Protein 2G7J (pdb70)

Structure (mmCIF, N/CA/C/O backbone):
data_2G7J
#
_entry.id   2G7J
#
loop_
_atom_site.group_PDB
_atom_site.id
_atom_site.type_symbol
_atom_site.label_atom_id
_atom_site.label_alt_id
_atom_site.label_comp_id
_atom_site.label_asym_id
_atom_site.label_entity_id
_atom_site.label_seq_id
_atom_site.pdbx_PDB_ins_code
_atom_site.Cartn_x
_atom_site.Cartn_y
_atom_site.Cartn_z
_atom_site.occupancy
_atom_site.B_iso_or_equiv
_atom_site.auth_seq_id
_atom_site.auth_comp_id
_atom_site.auth_asym_id
_atom_site.auth_atom_id
_atom_site.pdbx_PDB_model_num
ATOM 1 N N . MET A 1 1 ? -11.606 -8.442 10.026 1.00 0.00 1 MET A N 1
ATOM 2 C CA . MET A 1 1 ? -10.207 -8.913 10.014 1.00 0.00 1 MET A CA 1
ATOM 3 C C . MET A 1 1 ? -9.345 -7.905 9.273 1.00 0.00 1 MET A C 1
ATOM 4 O O . MET A 1 1 ? -9.829 -6.845 8.877 1.00 0.00 1 MET A O 1
ATOM 20 N N . TYR A 1 2 ? -8.076 -8.229 9.095 1.00 0.00 2 TYR A N 1
ATOM 21 C CA . TYR A 1 2 ? -7.168 -7.368 8.358 1.00 0.00 2 TYR A CA 1
ATOM 22 C C . TYR A 1 2 ? -7.496 -7.398 6.871 1.00 0.00 2 TYR A C 1
ATOM 23 O O . TYR A 1 2 ? -8.028 -8.388 6.366 1.00 0.00 2 TYR A O 1
ATOM 41 N N . LEU A 1 3 ? -7.180 -6.313 6.181 1.00 0.00 3 LEU A N 1
ATOM 42 C CA . LEU A 1 3 ? -7.498 -6.190 4.764 1.00 0.00 3 LEU A CA 1
ATOM 43 C C . LEU A 1 3 ? -6.565 -7.050 3.927 1.00 0.00 3 LEU A C 1
ATOM 44 O O . LEU A 1 3 ? -5.347 -6.881 3.973 1.00 0.00 3 LEU A O 1
ATOM 60 N N . ARG A 1 4 ? -7.139 -7.965 3.160 1.00 0.00 4 ARG A N 1
ATOM 61 C CA . ARG A 1 4 ? -6.349 -8.855 2.326 1.00 0.00 4 ARG A CA 1
ATOM 62 C C . ARG A 1 4 ? -5.810 -8.087 1.114 1.00 0.00 4 ARG A C 1
ATOM 63 O O . ARG A 1 4 ? -6.351 -7.037 0.756 1.00 0.00 4 ARG A O 1
ATOM 84 N N . PRO A 1 5 ? -4.742 -8.598 0.467 1.00 0.00 5 PRO A N 1
ATOM 85 C CA . PRO A 1 5 ? -4.097 -7.931 -0.675 1.00 0.00 5 PRO A CA 1
ATOM 86 C C . PRO A 1 5 ? -5.094 -7.545 -1.772 1.00 0.00 5 PRO A C 1
ATOM 87 O O . PRO A 1 5 ? -4.952 -6.502 -2.417 1.00 0.00 5 PRO A O 1
ATOM 98 N N . ASP A 1 6 ? -6.103 -8.390 -1.965 1.00 0.00 6 ASP A N 1
ATOM 99 C CA . ASP A 1 6 ? -7.176 -8.140 -2.929 1.00 0.00 6 ASP A CA 1
ATOM 100 C C . ASP A 1 6 ? -7.832 -6.787 -2.670 1.00 0.00 6 ASP A C 1
ATOM 101 O O . ASP A 1 6 ? -8.052 -5.997 -3.591 1.00 0.00 6 ASP A O 1
ATOM 110 N N . GLU A 1 7 ? -8.133 -6.532 -1.402 1.00 0.00 7 GLU A N 1
ATOM 111 C CA . GLU A 1 7 ? -8.855 -5.334 -0.997 1.00 0.00 7 GLU A CA 1
ATOM 112 C C . GLU A 1 7 ? -7.965 -4.105 -1.090 1.00 0.00 7 GLU A C 1
ATOM 113 O O . GLU A 1 7 ? -8.413 -3.036 -1.505 1.00 0.00 7 GLU A O 1
ATOM 125 N N . VAL A 1 8 ? -6.704 -4.268 -0.711 1.00 0.00 8 VAL A N 1
ATOM 126 C CA . VAL A 1 8 ? -5.743 -3.171 -0.753 1.00 0.00 8 VAL A CA 1
ATOM 127 C C . VAL A 1 8 ? -5.593 -2.640 -2.177 1.00 0.00 8 VAL A C 1
ATOM 128 O O . VAL A 1 8 ? -5.664 -1.430 -2.410 1.00 0.00 8 VAL A O 1
ATOM 141 N N . ALA A 1 9 ? -5.402 -3.552 -3.123 1.00 0.00 9 ALA A N 1
ATOM 142 C CA . ALA A 1 9 ? -5.282 -3.183 -4.526 1.00 0.00 9 ALA A CA 1
ATOM 143 C C . ALA A 1 9 ? -6.549 -2.485 -5.014 1.00 0.00 9 ALA A C 1
ATOM 144 O O . ALA A 1 9 ? -6.481 -1.503 -5.751 1.00 0.00 9 ALA A O 1
ATOM 151 N N . ARG A 1 10 ? -7.701 -2.992 -4.579 1.00 0.00 10 ARG A N 1
ATOM 152 C CA . ARG A 1 10 ? -8.995 -2.451 -4.990 1.00 0.00 10 ARG A CA 1
ATOM 153 C C . ARG A 1 10 ? -9.137 -0.979 -4.602 1.00 0.00 10 ARG A C 1
ATOM 154 O O . ARG A 1 10 ? -9.586 -0.152 -5.404 1.00 0.00 10 ARG A O 1
ATOM 175 N N . VAL A 1 11 ? -8.756 -0.657 -3.371 1.00 0.00 11 VAL A N 1
ATOM 176 C CA . VAL A 1 11 ? -8.852 0.712 -2.878 1.00 0.00 11 VAL A CA 1
ATOM 177 C C . VAL A 1 11 ? -7.935 1.632 -3.680 1.00 0.00 11 VAL A C 1
ATOM 178 O O . VAL A 1 11 ? -8.313 2.751 -4.030 1.00 0.00 11 VAL A O 1
ATOM 191 N N . LEU A 1 12 ? -6.741 1.140 -3.989 1.00 0.00 12 LEU A N 1
ATOM 192 C CA . LEU A 1 12 ? -5.777 1.898 -4.778 1.00 0.00 12 LEU A CA 1
ATOM 193 C C . LEU A 1 12 ? -6.330 2.237 -6.161 1.00 0.00 12 LEU A C 1
ATOM 194 O O . LEU A 1 12 ? -6.125 3.344 -6.660 1.00 0.00 12 LEU A O 1
ATOM 210 N N . GLU A 1 13 ? -7.041 1.289 -6.772 1.00 0.00 13 GLU A N 1
ATOM 211 C CA . GLU A 1 13 ? -7.677 1.523 -8.063 1.00 0.00 13 GLU A CA 1
ATOM 212 C C . GLU A 1 13 ? -8.619 2.717 -7.982 1.00 0.00 13 GLU A C 1
ATOM 213 O O . GLU A 1 13 ? -8.576 3.625 -8.816 1.00 0.00 13 GLU A O 1
ATOM 225 N N . LYS A 1 14 ? -9.452 2.707 -6.949 1.00 0.00 14 LYS A N 1
ATOM 226 C CA . LYS A 1 14 ? -10.489 3.713 -6.767 1.00 0.00 14 LYS A CA 1
ATOM 227 C C . LYS A 1 14 ? -9.884 5.094 -6.536 1.00 0.00 14 LYS A C 1
ATOM 228 O O . LYS A 1 14 ? -10.450 6.108 -6.941 1.00 0.00 14 LYS A O 1
ATOM 247 N N . ALA A 1 15 ? -8.723 5.118 -5.895 1.00 0.00 15 ALA A N 1
ATOM 248 C CA . ALA A 1 15 ? -8.065 6.370 -5.521 1.00 0.00 15 ALA A CA 1
ATOM 249 C C . ALA A 1 15 ? -7.356 7.039 -6.703 1.00 0.00 15 ALA A C 1
ATOM 250 O O . ALA A 1 15 ? -6.638 8.025 -6.526 1.00 0.00 15 ALA A O 1
ATOM 257 N N . GLY A 1 16 ? -7.550 6.506 -7.901 1.00 0.00 16 GLY A N 1
ATOM 258 C CA . GLY A 1 16 ? -6.983 7.129 -9.085 1.00 0.00 16 GLY A CA 1
ATOM 259 C C . GLY A 1 16 ? -5.525 6.780 -9.295 1.00 0.00 16 GLY A C 1
ATOM 260 O O . GLY A 1 16 ? -4.752 7.583 -9.820 1.00 0.00 16 GLY A O 1
ATOM 264 N N . PHE A 1 17 ? -5.146 5.582 -8.887 1.00 0.00 17 PHE A N 1
ATOM 265 C CA . PHE A 1 17 ? -3.773 5.125 -9.036 1.00 0.00 17 PHE A CA 1
ATOM 266 C C . PHE A 1 17 ? -3.553 4.430 -10.374 1.00 0.00 17 PHE A C 1
ATOM 267 O O . PHE A 1 17 ? -4.489 4.223 -11.146 1.00 0.00 17 PHE A O 1
ATOM 284 N N . THR A 1 18 ? -2.301 4.078 -10.628 1.00 0.00 18 THR A N 1
ATOM 285 C CA . THR A 1 18 ? -1.912 3.332 -11.815 1.00 0.00 18 THR A CA 1
ATOM 286 C C . THR A 1 18 ? -0.947 2.218 -11.414 1.00 0.00 18 THR A C 1
ATOM 287 O O . THR A 1 18 ? -0.414 2.235 -10.302 1.00 0.00 18 THR A O 1
ATOM 298 N N . VAL A 1 19 ? -0.718 1.259 -12.298 1.00 0.00 19 VAL A N 1
ATOM 299 C CA . VAL A 1 19 ? 0.129 0.121 -11.965 1.00 0.00 19 VAL A CA 1
ATOM 300 C C . VAL A 1 19 ? 1.585 0.394 -12.344 1.00 0.00 19 VAL A C 1
ATOM 301 O O . VAL A 1 19 ? 1.874 0.903 -13.427 1.00 0.00 19 VAL A O 1
ATOM 314 N N . ASP A 1 20 ? 2.489 0.075 -11.430 1.00 0.00 20 ASP A N 1
ATOM 315 C CA . ASP A 1 20 ? 3.917 0.290 -11.640 1.00 0.00 20 ASP A CA 1
ATOM 316 C C . ASP A 1 20 ? 4.595 -1.001 -12.079 1.00 0.00 20 ASP A C 1
ATOM 317 O O . ASP A 1 20 ? 5.329 -1.027 -13.063 1.00 0.00 20 ASP A O 1
ATOM 326 N N . VAL A 1 21 ? 4.344 -2.073 -11.341 1.00 0.00 21 VAL A N 1
ATOM 327 C CA . VAL A 1 21 ? 4.916 -3.375 -11.659 1.00 0.00 21 VAL A CA 1
ATOM 328 C C . VAL A 1 21 ? 3.981 -4.493 -11.201 1.00 0.00 21 VAL A C 1
ATOM 329 O O . VAL A 1 21 ? 3.574 -4.545 -10.043 1.00 0.00 21 VAL A O 1
ATOM 342 N N . VAL A 1 22 ? 3.624 -5.377 -12.113 1.00 0.00 22 VAL A N 1
ATOM 343 C CA . VAL A 1 22 ? 2.686 -6.440 -11.798 1.00 0.00 22 VAL A CA 1
ATOM 344 C C . VAL A 1 22 ? 3.388 -7.794 -11.744 1.00 0.00 22 VAL A C 1
ATOM 345 O O . VAL A 1 22 ? 4.078 -8.187 -12.683 1.00 0.00 22 VAL A O 1
ATOM 358 N N . THR A 1 23 ? 3.237 -8.486 -10.622 1.00 0.00 23 THR A N 1
ATOM 359 C CA . THR A 1 23 ? 3.783 -9.828 -10.458 1.00 0.00 23 THR A CA 1
ATOM 360 C C . THR A 1 23 ? 2.820 -10.673 -9.629 1.00 0.00 23 THR A C 1
ATOM 361 O O . THR A 1 23 ? 1.923 -10.136 -8.974 1.00 0.00 23 THR A O 1
ATOM 372 N N . ASN A 1 24 ? 3.016 -11.983 -9.638 1.00 0.00 24 ASN A N 1
ATOM 373 C CA . ASN A 1 24 ? 2.185 -12.892 -8.851 1.00 0.00 24 ASN A CA 1
ATOM 374 C C . ASN A 1 24 ? 2.495 -12.743 -7.357 1.00 0.00 24 ASN A C 1
ATOM 375 O O . ASN A 1 24 ? 1.853 -13.355 -6.507 1.00 0.00 24 ASN A O 1
ATOM 386 N N . LYS A 1 25 ? 3.480 -11.908 -7.043 1.00 0.00 25 LYS A N 1
ATOM 387 C CA . LYS A 1 25 ? 3.891 -11.699 -5.661 1.00 0.00 25 LYS A CA 1
ATOM 388 C C . LYS A 1 25 ? 3.426 -10.345 -5.136 1.00 0.00 25 LYS A C 1
ATOM 389 O O . LYS A 1 25 ? 3.368 -10.131 -3.925 1.00 0.00 25 LYS A O 1
ATOM 408 N N . THR A 1 26 ? 3.084 -9.426 -6.035 1.00 0.00 26 THR A N 1
ATOM 409 C CA . THR A 1 26 ? 2.755 -8.073 -5.613 1.00 0.00 26 THR A CA 1
ATOM 410 C C . THR A 1 26 ? 2.128 -7.256 -6.739 1.00 0.00 26 THR A C 1
ATOM 411 O O . THR A 1 26 ? 2.373 -7.503 -7.923 1.00 0.00 26 THR A O 1
ATOM 422 N N . TYR A 1 27 ? 1.308 -6.292 -6.349 1.00 0.00 27 TYR A N 1
ATOM 423 C CA . TYR A 1 27 ? 0.808 -5.290 -7.269 1.00 0.00 27 TYR A CA 1
ATOM 424 C C . TYR A 1 27 ? 1.495 -3.962 -6.989 1.00 0.00 27 TYR A C 1
ATOM 425 O O . TYR A 1 27 ? 1.115 -3.241 -6.066 1.00 0.00 27 TYR A O 1
ATOM 443 N N . GLY A 1 28 ? 2.533 -3.666 -7.753 1.00 0.00 28 GLY A N 1
ATOM 444 C CA . GLY A 1 28 ? 3.197 -2.389 -7.628 1.00 0.00 28 GLY A CA 1
ATOM 445 C C . GLY A 1 28 ? 2.299 -1.275 -8.104 1.00 0.00 28 GLY A C 1
ATOM 446 O O . GLY A 1 28 ? 1.823 -1.304 -9.238 1.00 0.00 28 GLY A O 1
ATOM 450 N N . TYR A 1 29 ? 2.057 -0.304 -7.250 1.00 0.00 29 TYR A N 1
ATOM 451 C CA . TYR A 1 29 ? 1.092 0.737 -7.540 1.00 0.00 29 TYR A CA 1
ATOM 452 C C . TYR A 1 29 ? 1.709 2.116 -7.397 1.00 0.00 29 TYR A C 1
ATOM 453 O O . TYR A 1 29 ? 2.537 2.349 -6.523 1.00 0.00 29 TYR A O 1
ATOM 471 N N . ARG A 1 30 ? 1.309 3.029 -8.265 1.00 0.00 30 ARG A N 1
ATOM 472 C CA . ARG A 1 30 ? 1.861 4.368 -8.253 1.00 0.00 30 ARG A CA 1
ATOM 473 C C . ARG A 1 30 ? 0.834 5.404 -8.689 1.00 0.00 30 ARG A C 1
ATOM 474 O O . ARG A 1 30 ? -0.052 5.122 -9.494 1.00 0.00 30 ARG A O 1
ATOM 495 N N . ARG A 1 31 ? 0.949 6.596 -8.133 1.00 0.00 31 ARG A N 1
ATOM 496 C CA . ARG A 1 31 ? 0.157 7.732 -8.574 1.00 0.00 31 ARG A CA 1
ATOM 497 C C . ARG A 1 31 ? 1.049 8.963 -8.585 1.00 0.00 31 ARG A C 1
ATOM 498 O O . ARG A 1 31 ? 1.287 9.582 -7.545 1.00 0.00 31 ARG A O 1
ATOM 519 N N . GLY A 1 32 ? 1.574 9.286 -9.754 1.00 0.00 32 GLY A N 1
ATOM 520 C CA . GLY A 1 32 ? 2.572 10.327 -9.853 1.00 0.00 32 GLY A CA 1
ATOM 521 C C . GLY A 1 32 ? 3.913 9.833 -9.368 1.00 0.00 32 GLY A C 1
ATOM 522 O O . GLY A 1 32 ? 4.402 8.807 -9.836 1.00 0.00 32 GLY A O 1
ATOM 526 N N . GLU A 1 33 ? 4.492 10.536 -8.409 1.00 0.00 33 GLU A N 1
ATOM 527 C CA . GLU A 1 33 ? 5.766 10.129 -7.832 1.00 0.00 33 GLU A CA 1
ATOM 528 C C . GLU A 1 33 ? 5.550 9.378 -6.524 1.00 0.00 33 GLU A C 1
ATOM 529 O O . GLU A 1 33 ? 6.490 9.139 -5.765 1.00 0.00 33 GLU A O 1
ATOM 541 N N . ASN A 1 34 ? 4.303 9.004 -6.269 1.00 0.00 34 ASN A N 1
ATOM 542 C CA . ASN A 1 34 ? 3.964 8.226 -5.085 1.00 0.00 34 ASN A CA 1
ATOM 543 C C . ASN A 1 34 ? 3.925 6.749 -5.439 1.00 0.00 34 ASN A C 1
ATOM 544 O O . ASN A 1 34 ? 3.107 6.324 -6.257 1.00 0.00 34 ASN A O 1
ATOM 555 N N . TYR A 1 35 ? 4.808 5.974 -4.830 1.00 0.00 35 TYR A N 1
ATOM 556 C CA . TYR A 1 35 ? 4.923 4.556 -5.142 1.00 0.00 35 TYR A CA 1
ATOM 557 C C . TYR A 1 35 ? 4.590 3.700 -3.927 1.00 0.00 35 TYR A C 1
ATOM 558 O O . TYR A 1 35 ? 5.071 3.967 -2.826 1.00 0.00 35 TYR A O 1
ATOM 576 N N . VAL A 1 36 ? 3.761 2.684 -4.134 1.00 0.00 36 VAL A N 1
ATOM 577 C CA . VAL A 1 36 ? 3.452 1.704 -3.101 1.00 0.00 36 VAL A CA 1
ATOM 578 C C . VAL A 1 36 ? 3.421 0.305 -3.718 1.00 0.00 36 VAL A C 1
ATOM 579 O O . VAL A 1 36 ? 3.431 0.161 -4.942 1.00 0.00 36 VAL A O 1
ATOM 592 N N . TYR A 1 37 ? 3.384 -0.722 -2.885 1.00 0.00 37 TYR A N 1
ATOM 593 C CA . TYR A 1 37 ? 3.398 -2.094 -3.368 1.00 0.00 37 TYR A CA 1
ATOM 594 C C . TYR A 1 37 ? 2.419 -2.948 -2.570 1.00 0.00 37 TYR A C 1
ATOM 595 O O . TYR A 1 37 ? 2.547 -3.081 -1.353 1.00 0.00 37 TYR A O 1
ATOM 613 N N . VAL A 1 38 ? 1.434 -3.514 -3.249 1.00 0.00 38 VAL A N 1
ATOM 614 C CA . VAL A 1 38 ? 0.479 -4.401 -2.598 1.00 0.00 38 VAL A CA 1
ATOM 615 C C . VAL A 1 38 ? 1.085 -5.786 -2.431 1.00 0.00 38 VAL A C 1
ATOM 616 O O . VAL A 1 38 ? 1.260 -6.516 -3.410 1.00 0.00 38 VAL A O 1
ATOM 629 N N . ASN A 1 39 ? 1.420 -6.139 -1.201 1.00 0.00 39 ASN A N 1
ATOM 630 C CA . ASN A 1 39 ? 2.036 -7.426 -0.918 1.00 0.00 39 ASN A CA 1
ATOM 631 C C . ASN A 1 39 ? 1.014 -8.543 -1.089 1.00 0.00 39 ASN A C 1
ATOM 632 O O . ASN A 1 39 ? 0.158 -8.756 -0.232 1.00 0.00 39 ASN A O 1
ATOM 643 N N . ARG A 1 40 ? 1.103 -9.250 -2.206 1.00 0.00 40 ARG A N 1
ATOM 644 C CA . ARG A 1 40 ? 0.147 -10.300 -2.524 1.00 0.00 40 ARG A CA 1
ATOM 645 C C . ARG A 1 40 ? 0.462 -11.555 -1.718 1.00 0.00 40 ARG A C 1
ATOM 646 O O . ARG A 1 40 ? -0.313 -12.509 -1.688 1.00 0.00 40 ARG A O 1
ATOM 667 N N . GLU A 1 41 ? 1.606 -11.533 -1.054 1.00 0.00 41 GLU A N 1
ATOM 668 C CA . GLU A 1 41 ? 2.025 -12.641 -0.210 1.00 0.00 41 GLU A CA 1
ATOM 669 C C . GLU A 1 41 ? 1.308 -12.586 1.134 1.00 0.00 41 GLU A C 1
ATOM 670 O O . GLU A 1 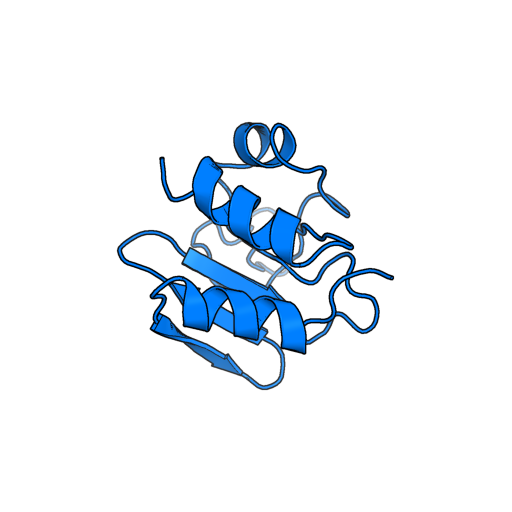41 ? 1.479 -13.471 1.977 1.00 0.00 41 GLU A O 1
ATOM 682 N N . ALA A 1 42 ? 0.515 -11.537 1.330 1.00 0.00 42 ALA A N 1
ATOM 683 C CA . ALA A 1 42 ? -0.163 -11.319 2.593 1.00 0.00 42 ALA A CA 1
ATOM 684 C C . ALA A 1 42 ? -1.336 -12.270 2.754 1.00 0.00 42 ALA A C 1
ATOM 685 O O . ALA A 1 42 ? -2.471 -11.942 2.412 1.00 0.00 42 ALA A O 1
ATOM 692 N N . ARG A 1 43 ? -1.047 -13.466 3.243 1.00 0.00 43 ARG A N 1
ATOM 693 C CA . ARG A 1 43 ? -2.085 -14.430 3.561 1.00 0.00 43 ARG A CA 1
ATOM 694 C C . ARG A 1 43 ? -2.915 -13.898 4.721 1.00 0.00 43 ARG A C 1
ATOM 695 O O . ARG A 1 43 ? -4.114 -14.157 4.824 1.00 0.00 43 ARG A O 1
ATOM 716 N N . MET A 1 44 ? -2.251 -13.145 5.585 1.00 0.00 44 MET A N 1
ATOM 717 C CA . MET A 1 44 ? -2.919 -12.324 6.576 1.00 0.00 44 MET A CA 1
ATOM 718 C C . MET A 1 44 ? -2.703 -10.870 6.188 1.00 0.00 44 MET A C 1
ATOM 719 O O . MET A 1 44 ? -1.575 -10.476 5.886 1.00 0.00 44 MET A O 1
ATOM 733 N N . GLY A 1 45 ? -3.767 -10.078 6.190 1.00 0.00 45 GLY A N 1
ATOM 734 C CA . GLY A 1 45 ? -3.685 -8.711 5.686 1.00 0.00 45 GLY A CA 1
ATOM 735 C C . GLY A 1 45 ? -2.996 -7.743 6.635 1.00 0.00 45 GLY A C 1
ATOM 736 O O . GLY A 1 45 ? -3.413 -6.593 6.769 1.00 0.00 45 GLY A O 1
ATOM 740 N N . ARG A 1 46 ? -1.938 -8.199 7.284 1.00 0.00 46 ARG A N 1
ATOM 741 C CA . ARG A 1 46 ? -1.206 -7.371 8.224 1.00 0.00 46 ARG A CA 1
ATOM 742 C C . ARG A 1 46 ? -0.001 -6.732 7.537 1.00 0.00 46 ARG A C 1
ATOM 743 O O . ARG A 1 46 ? 0.378 -5.609 7.850 1.00 0.00 46 ARG A O 1
ATOM 764 N N . THR A 1 47 ? 0.585 -7.447 6.585 1.00 0.00 47 THR A N 1
ATOM 765 C CA . THR A 1 47 ? 1.740 -6.942 5.849 1.00 0.00 47 THR A CA 1
ATOM 766 C C . THR A 1 47 ? 1.362 -6.628 4.406 1.00 0.00 47 THR A C 1
ATOM 767 O O . THR A 1 47 ? 2.216 -6.604 3.522 1.00 0.00 47 THR A O 1
ATOM 778 N N . ALA A 1 48 ? 0.082 -6.360 4.185 1.00 0.00 48 ALA A N 1
ATOM 779 C CA . ALA A 1 48 ? -0.456 -6.227 2.837 1.00 0.00 48 ALA A CA 1
ATOM 780 C C . ALA A 1 48 ? -0.039 -4.922 2.164 1.00 0.00 48 ALA A C 1
ATOM 781 O O . ALA A 1 48 ? 0.222 -4.896 0.960 1.00 0.00 48 ALA A O 1
ATOM 788 N N . LEU A 1 49 ? 0.034 -3.842 2.926 1.00 0.00 49 LEU A N 1
ATOM 789 C CA . LEU A 1 49 ? 0.316 -2.542 2.336 1.00 0.00 49 LEU A CA 1
ATOM 790 C C . LEU A 1 49 ? 1.769 -2.143 2.530 1.00 0.00 49 LEU A C 1
ATOM 791 O O . LEU A 1 49 ? 2.176 -1.736 3.619 1.00 0.00 49 LEU A O 1
ATOM 807 N N . ILE A 1 50 ? 2.554 -2.270 1.479 1.00 0.00 50 ILE A N 1
ATOM 808 C CA . ILE A 1 50 ? 3.904 -1.745 1.488 1.00 0.00 50 ILE A CA 1
ATOM 809 C C . ILE A 1 50 ? 3.894 -0.398 0.785 1.00 0.00 50 ILE A C 1
ATOM 810 O O . ILE A 1 50 ? 3.285 -0.259 -0.270 1.00 0.00 50 ILE A O 1
ATOM 826 N N . ILE A 1 51 ? 4.524 0.602 1.370 1.00 0.00 51 ILE A N 1
ATOM 827 C CA . ILE A 1 51 ? 4.576 1.904 0.730 1.00 0.00 51 ILE A CA 1
ATOM 828 C C . ILE A 1 51 ? 5.970 2.181 0.160 1.00 0.00 51 ILE A C 1
ATOM 829 O O . ILE A 1 51 ? 6.248 1.875 -0.996 1.00 0.00 51 ILE A O 1
ATOM 845 N N . HIS A 1 52 ? 6.848 2.713 0.996 1.00 0.00 52 HIS A N 1
ATOM 846 C CA . HIS A 1 52 ? 8.178 3.128 0.590 1.00 0.00 52 HIS A CA 1
ATOM 847 C C . HIS A 1 52 ? 8.887 3.686 1.817 1.00 0.00 52 HIS A C 1
ATOM 848 O O . HIS A 1 52 ? 8.223 4.174 2.734 1.00 0.00 52 HIS A O 1
ATOM 863 N N . PRO A 1 53 ? 10.227 3.571 1.885 1.00 0.00 53 PRO A N 1
ATOM 864 C CA . PRO A 1 53 ? 11.040 4.287 2.886 1.00 0.00 53 PRO A CA 1
ATOM 865 C C . PRO A 1 53 ? 10.772 5.799 2.868 1.00 0.00 53 PRO A C 1
ATOM 866 O O . PRO A 1 53 ? 9.811 6.252 2.238 1.00 0.00 53 PRO A O 1
ATOM 877 N N . ARG A 1 54 ? 11.614 6.579 3.551 1.00 0.00 54 ARG A N 1
ATOM 878 C CA . ARG A 1 54 ? 11.447 8.042 3.632 1.00 0.00 54 ARG A CA 1
ATOM 879 C C . ARG A 1 54 ? 10.295 8.409 4.574 1.00 0.00 54 ARG A C 1
ATOM 880 O O . ARG A 1 54 ? 10.448 9.220 5.485 1.00 0.00 54 ARG A O 1
ATOM 901 N N . LEU A 1 55 ? 9.151 7.778 4.351 1.00 0.00 55 LEU A N 1
ATOM 902 C CA . LEU A 1 55 ? 7.925 8.075 5.084 1.00 0.00 55 LEU A CA 1
ATOM 903 C C . LEU A 1 55 ? 7.798 7.249 6.355 1.00 0.00 55 LEU A C 1
ATOM 904 O O . LEU A 1 55 ? 6.721 7.173 6.927 1.00 0.00 55 LEU A O 1
ATOM 920 N N . LYS A 1 56 ? 8.887 6.660 6.811 1.00 0.00 56 LYS A N 1
ATOM 921 C CA . LYS A 1 56 ? 8.826 5.672 7.886 1.00 0.00 56 LYS A CA 1
ATOM 922 C C . LYS A 1 56 ? 8.172 6.234 9.152 1.00 0.00 56 LYS A C 1
ATOM 923 O O . LYS A 1 56 ? 7.180 5.683 9.631 1.00 0.00 56 LYS A O 1
ATOM 942 N N . ASP A 1 57 ? 8.696 7.335 9.676 1.00 0.00 57 ASP A N 1
ATOM 943 C CA . ASP A 1 57 ? 8.154 7.921 10.904 1.00 0.00 57 ASP A CA 1
ATOM 944 C C . ASP A 1 57 ? 6.803 8.581 10.641 1.00 0.00 57 ASP A C 1
ATOM 945 O O . ASP A 1 57 ? 5.889 8.503 11.465 1.00 0.00 57 ASP A O 1
ATOM 954 N N . ARG A 1 58 ? 6.684 9.213 9.480 1.00 0.00 58 ARG A N 1
ATOM 955 C CA . ARG A 1 58 ? 5.468 9.921 9.103 1.00 0.00 58 ARG A CA 1
ATOM 956 C C . ARG A 1 58 ? 4.301 8.954 8.971 1.00 0.00 58 ARG A C 1
ATOM 957 O O . ARG A 1 58 ? 3.253 9.130 9.590 1.00 0.00 58 ARG A O 1
ATOM 978 N N . SER A 1 59 ? 4.507 7.929 8.164 1.00 0.00 59 SER A N 1
ATOM 979 C CA . SER A 1 59 ? 3.478 6.954 7.870 1.00 0.00 59 SER A CA 1
ATOM 980 C C . SER A 1 59 ? 3.012 6.248 9.146 1.00 0.00 59 SER A C 1
ATOM 981 O O . SER A 1 59 ? 1.816 6.045 9.351 1.00 0.00 59 SER A O 1
ATOM 989 N N . SER A 1 60 ? 3.968 5.890 10.001 1.00 0.00 60 SER A N 1
ATOM 990 C CA . SER A 1 60 ? 3.675 5.232 11.272 1.00 0.00 60 SER A CA 1
ATOM 991 C C . SER A 1 60 ? 2.807 6.101 12.188 1.00 0.00 60 SER A C 1
ATOM 992 O O . SER A 1 60 ? 2.128 5.590 13.080 1.00 0.00 60 SER A O 1
ATOM 1000 N N . SER A 1 61 ? 2.823 7.411 11.965 1.00 0.00 61 SER A N 1
ATOM 1001 C CA . SER A 1 61 ? 2.045 8.330 12.783 1.00 0.00 61 SER A CA 1
ATOM 1002 C C . SER A 1 61 ? 0.577 8.314 12.361 1.00 0.00 61 SER A C 1
ATOM 1003 O O . SER A 1 61 ? -0.304 8.724 13.118 1.00 0.00 61 SER A O 1
ATOM 1011 N N . LEU A 1 62 ? 0.324 7.837 11.149 1.00 0.00 62 LEU A N 1
ATOM 1012 C CA . LEU A 1 62 ? -1.036 7.703 10.650 1.00 0.00 62 LEU A CA 1
ATOM 1013 C C . LEU A 1 62 ? -1.526 6.271 10.824 1.00 0.00 62 LEU A C 1
ATOM 1014 O O . LEU A 1 62 ? -2.716 6.033 11.029 1.00 0.00 62 LEU A O 1
ATOM 1030 N N . ALA A 1 63 ? -0.600 5.324 10.744 1.00 0.00 63 ALA A N 1
ATOM 1031 C CA . ALA A 1 63 ? -0.914 3.916 10.947 1.00 0.00 63 ALA A CA 1
ATOM 1032 C C . ALA A 1 63 ? 0.346 3.140 11.297 1.00 0.00 63 ALA A C 1
ATOM 1033 O O . ALA A 1 63 ? 1.382 3.300 10.649 1.00 0.00 63 ALA A O 1
ATOM 1040 N N . ASP A 1 64 ? 0.246 2.299 12.315 1.00 0.00 64 ASP A N 1
ATOM 1041 C CA . ASP A 1 64 ? 1.390 1.543 12.809 1.00 0.00 64 ASP A CA 1
ATOM 1042 C C . ASP A 1 64 ? 1.841 0.503 11.789 1.00 0.00 64 ASP A C 1
ATOM 1043 O O . ASP A 1 64 ? 1.028 -0.034 11.032 1.00 0.00 64 ASP A O 1
ATOM 1052 N N . PRO A 1 65 ? 3.150 0.223 11.736 1.00 0.00 65 PRO A N 1
ATOM 1053 C CA . PRO A 1 65 ? 3.707 -0.798 10.855 1.00 0.00 65 PRO A CA 1
ATOM 1054 C C . PRO A 1 65 ? 3.478 -2.205 11.401 1.00 0.00 65 PRO A C 1
ATOM 1055 O O . PRO A 1 65 ? 3.252 -2.391 12.597 1.00 0.00 65 PRO A O 1
ATOM 1066 N N . ALA A 1 66 ? 3.538 -3.193 10.519 1.00 0.00 66 ALA A N 1
ATOM 1067 C CA . ALA A 1 66 ? 3.369 -4.583 10.920 1.00 0.00 66 ALA A CA 1
ATOM 1068 C C . ALA A 1 66 ? 4.715 -5.205 11.267 1.00 0.00 66 ALA A C 1
ATOM 1069 O O . ALA A 1 66 ? 4.788 -6.300 11.822 1.00 0.00 66 ALA A O 1
ATOM 1076 N N . SER A 1 67 ? 5.768 -4.489 10.920 1.00 0.00 67 SER A N 1
ATOM 1077 C CA . SER A 1 67 ? 7.128 -4.940 11.147 1.00 0.00 67 SER A CA 1
ATOM 1078 C C . SER A 1 67 ? 8.052 -3.741 11.208 1.00 0.00 67 SER A C 1
ATOM 1079 O O . SER A 1 67 ? 7.973 -2.918 12.120 1.00 0.00 67 SER A O 1
ATOM 1087 N N . ASP A 1 68 ? 8.883 -3.648 10.216 1.00 0.00 68 ASP A N 1
ATOM 1088 C CA . ASP A 1 68 ? 9.804 -2.528 10.057 1.00 0.00 68 ASP A CA 1
ATOM 1089 C C . ASP A 1 68 ? 10.228 -2.414 8.608 1.00 0.00 68 ASP A C 1
ATOM 1090 O O . ASP A 1 68 ? 9.840 -1.486 7.902 1.00 0.00 68 ASP A O 1
ATOM 1099 N N . ILE A 1 69 ? 11.006 -3.383 8.170 1.00 0.00 69 ILE A N 1
ATOM 1100 C CA . ILE A 1 69 ? 11.500 -3.421 6.806 1.00 0.00 69 ILE A CA 1
ATOM 1101 C C . ILE A 1 69 ? 11.379 -4.827 6.236 1.00 0.00 69 ILE A C 1
ATOM 1102 O O . ILE A 1 69 ? 11.746 -5.815 6.876 1.00 0.00 69 ILE A O 1
ATOM 1118 N N . LYS A 1 70 ? 10.845 -4.897 5.042 1.00 0.00 70 LYS A N 1
ATOM 1119 C CA . LYS A 1 70 ? 10.654 -6.160 4.344 1.00 0.00 70 LYS A CA 1
ATOM 1120 C C . LYS A 1 70 ? 11.562 -6.208 3.122 1.00 0.00 70 LYS A C 1
ATOM 1121 O O . LYS A 1 70 ? 11.455 -5.360 2.229 1.00 0.00 70 LYS A O 1
ATOM 1140 N N . THR A 1 71 ? 12.454 -7.188 3.086 1.00 0.00 71 THR A N 1
ATOM 1141 C CA . THR A 1 71 ? 13.462 -7.259 2.041 1.00 0.00 71 THR A CA 1
ATOM 1142 C C . THR A 1 71 ? 12.880 -7.746 0.716 1.00 0.00 71 THR A C 1
ATOM 1143 O O . THR A 1 71 ? 12.520 -8.911 0.545 1.00 0.00 71 THR A O 1
ATOM 1154 N N . CYS A 1 72 ? 12.768 -6.797 -0.190 1.00 0.00 72 CYS A N 1
ATOM 1155 C CA . CYS A 1 72 ? 12.078 -6.961 -1.452 1.00 0.00 72 CYS A CA 1
ATOM 1156 C C . CYS A 1 72 ? 12.910 -7.709 -2.486 1.00 0.00 72 CYS A C 1
ATOM 1157 O O . CYS A 1 72 ? 14.125 -7.512 -2.582 1.00 0.00 72 CYS A O 1
ATOM 1165 N N . ASP A 1 73 ? 12.246 -8.532 -3.282 1.00 0.00 73 ASP A N 1
ATOM 1166 C CA . ASP A 1 73 ? 12.863 -9.097 -4.471 1.00 0.00 73 ASP A CA 1
ATOM 1167 C C . ASP A 1 73 ? 12.360 -8.355 -5.709 1.00 0.00 73 ASP A C 1
ATOM 1168 O O . ASP A 1 73 ? 13.112 -8.111 -6.651 1.00 0.00 73 ASP A O 1
ATOM 1177 N N . HIS A 1 74 ? 11.081 -7.975 -5.688 1.00 0.00 74 HIS A N 1
ATOM 1178 C CA . HIS A 1 74 ? 10.464 -7.281 -6.817 1.00 0.00 74 HIS A CA 1
ATOM 1179 C C . HIS A 1 74 ? 10.377 -5.777 -6.587 1.00 0.00 74 HIS A C 1
ATOM 1180 O O . HIS A 1 74 ? 10.640 -4.988 -7.494 1.00 0.00 74 HIS A O 1
ATOM 1195 N N . TYR A 1 75 ? 10.011 -5.376 -5.377 1.00 0.00 75 TYR A N 1
ATOM 1196 C CA . TYR A 1 75 ? 9.769 -3.965 -5.094 1.00 0.00 75 TYR A CA 1
ATOM 1197 C C . TYR A 1 75 ? 11.093 -3.222 -4.962 1.00 0.00 75 TYR A C 1
ATOM 1198 O O . TYR A 1 75 ? 11.732 -3.273 -3.915 1.00 0.00 75 TYR A O 1
ATOM 1216 N N . GLN A 1 76 ? 11.511 -2.550 -6.028 1.00 0.00 76 GLN A N 1
ATOM 1217 C CA . GLN A 1 76 ? 12.800 -1.877 -6.046 1.00 0.00 76 GLN A CA 1
ATOM 1218 C C . GLN A 1 76 ? 12.939 -0.858 -4.912 1.00 0.00 76 GLN A C 1
ATOM 1219 O O . GLN A 1 76 ? 13.881 -0.943 -4.122 1.00 0.00 76 GLN A O 1
ATOM 1233 N N . ASN A 1 77 ? 12.017 0.099 -4.836 1.00 0.00 77 ASN A N 1
ATOM 1234 C CA . ASN A 1 77 ? 12.044 1.158 -3.812 1.00 0.00 77 ASN A CA 1
ATOM 1235 C C . ASN A 1 77 ? 13.235 2.119 -3.960 1.00 0.00 77 ASN A C 1
ATOM 1236 O O . ASN A 1 77 ? 13.113 3.283 -3.578 1.00 0.00 77 ASN A O 1
ATOM 1247 N N . PHE A 1 78 ? 14.363 1.607 -4.505 1.00 0.00 78 PHE A N 1
ATOM 1248 C CA . PHE A 1 78 ? 15.649 2.329 -4.684 1.00 0.00 78 PHE A CA 1
ATOM 1249 C C . PHE A 1 78 ? 16.733 1.987 -3.629 1.00 0.00 78 PHE A C 1
ATOM 1250 O O . PHE A 1 78 ? 17.831 1.600 -4.017 1.00 0.00 78 PHE A O 1
ATOM 1267 N N . PRO A 1 79 ? 16.468 2.088 -2.303 1.00 0.00 79 PRO A N 1
ATOM 1268 C CA . PRO A 1 79 ? 17.516 2.015 -1.253 1.00 0.00 79 PRO A CA 1
ATOM 1269 C C . PRO A 1 79 ? 18.185 0.645 -1.073 1.00 0.00 79 PRO A C 1
ATOM 1270 O O . PRO A 1 79 ? 18.842 0.440 -0.056 1.00 0.00 79 PRO A O 1
ATOM 1281 N N . LEU A 1 80 ? 17.948 -0.274 -2.029 1.00 0.00 80 LEU A N 1
ATOM 1282 C CA . LEU A 1 80 ? 18.609 -1.603 -2.121 1.00 0.00 80 LEU A CA 1
ATOM 1283 C C . LEU A 1 80 ? 19.683 -1.819 -1.043 1.00 0.00 80 LEU A C 1
ATOM 1284 O O . LEU A 1 80 ? 20.775 -1.250 -1.109 1.00 0.00 80 LEU A O 1
ATOM 1300 N N . TYR A 1 81 ? 19.347 -2.654 -0.060 1.00 0.00 81 TYR A N 1
ATOM 1301 C CA . TYR A 1 81 ? 20.176 -2.851 1.127 1.00 0.00 81 TYR A CA 1
ATOM 1302 C C . TYR A 1 81 ? 21.549 -3.412 0.756 1.00 0.00 81 TYR A C 1
ATOM 1303 O O . TYR A 1 81 ? 21.685 -4.585 0.409 1.00 0.00 81 TYR A O 1
ATOM 1321 N N . LEU A 1 82 ? 22.558 -2.553 0.821 1.00 0.00 82 LEU A N 1
ATOM 1322 C CA . LEU A 1 82 ? 23.923 -2.922 0.457 1.00 0.00 82 LEU A CA 1
ATOM 1323 C C . LEU A 1 82 ? 24.637 -3.569 1.647 1.00 0.00 82 LEU A C 1
ATOM 1324 O O . LEU A 1 82 ? 25.626 -4.281 1.481 1.00 0.00 82 LEU A O 1
ATOM 1340 N N . GLY A 1 83 ? 24.116 -3.339 2.846 1.00 0.00 83 GLY A N 1
ATOM 1341 C CA . GLY A 1 83 ? 24.762 -3.836 4.050 1.00 0.00 83 GLY A CA 1
ATOM 1342 C C . GLY A 1 83 ? 24.451 -5.294 4.336 1.00 0.00 83 GLY A C 1
ATOM 1343 O O . GLY A 1 83 ? 23.974 -5.635 5.418 1.00 0.00 83 GLY A O 1
ATOM 1347 N N . GLY A 1 84 ? 24.725 -6.148 3.369 1.00 0.00 84 GLY A N 1
ATOM 1348 C CA . GLY A 1 84 ? 24.481 -7.567 3.530 1.00 0.00 84 GLY A CA 1
ATOM 1349 C C . GLY A 1 84 ? 25.110 -8.373 2.414 1.00 0.00 84 GLY A C 1
ATOM 1350 O O . GLY A 1 84 ? 25.581 -7.799 1.430 1.00 0.00 84 GLY A O 1
ATOM 1354 N N . GLU A 1 85 ? 25.131 -9.695 2.562 1.00 0.00 85 GLU A N 1
ATOM 1355 C CA . GLU A 1 85 ? 25.669 -10.570 1.527 1.00 0.00 85 GLU A CA 1
ATOM 1356 C C . GLU A 1 85 ? 24.825 -10.454 0.264 1.00 0.00 85 GLU A C 1
ATOM 1357 O O . GLU A 1 85 ? 25.324 -10.102 -0.807 1.00 0.00 85 GLU A O 1
ATOM 1369 N N . THR A 1 86 ? 23.548 -10.765 0.401 1.00 0.00 86 THR A N 1
ATOM 1370 C CA . THR A 1 86 ? 22.597 -10.566 -0.670 1.00 0.00 86 THR A CA 1
ATOM 1371 C C . THR A 1 86 ? 21.971 -9.190 -0.536 1.00 0.00 86 THR A C 1
ATOM 1372 O O . THR A 1 86 ? 21.463 -8.832 0.527 1.00 0.00 86 THR A O 1
ATOM 1383 N N . HIS A 1 87 ? 22.033 -8.402 -1.591 1.00 0.00 87 HIS A N 1
ATOM 1384 C CA . HIS A 1 87 ? 21.475 -7.069 -1.543 1.00 0.00 87 HIS A CA 1
ATOM 1385 C C . HIS A 1 87 ? 20.040 -7.108 -2.015 1.00 0.00 87 HIS A C 1
ATOM 1386 O O . HIS A 1 87 ? 19.760 -7.282 -3.202 1.00 0.00 87 HIS A O 1
ATOM 1401 N N . GLU A 1 88 ? 19.142 -6.960 -1.072 1.00 0.00 88 GLU A N 1
ATOM 1402 C CA . GLU A 1 88 ? 17.725 -6.998 -1.338 1.00 0.00 88 GLU A CA 1
ATOM 1403 C C . GLU A 1 88 ? 17.113 -5.683 -0.927 1.00 0.00 88 GLU A C 1
ATOM 1404 O O . GLU A 1 88 ? 17.570 -5.038 0.014 1.00 0.00 88 GLU A O 1
ATOM 1416 N N . HIS A 1 89 ? 16.118 -5.259 -1.675 1.00 0.00 89 HIS A N 1
ATOM 1417 C CA . HIS A 1 89 ? 15.499 -3.968 -1.446 1.00 0.00 89 HIS A CA 1
ATOM 1418 C C . HIS A 1 89 ? 14.722 -4.034 -0.142 1.00 0.00 89 HIS A C 1
ATOM 1419 O O . HIS A 1 89 ? 14.630 -5.097 0.454 1.00 0.00 89 HIS A O 1
ATOM 1434 N N . TYR A 1 90 ? 14.171 -2.936 0.326 1.00 0.00 90 TYR A N 1
ATOM 1435 C CA . TYR A 1 90 ? 13.363 -3.009 1.529 1.00 0.00 90 TYR A CA 1
ATOM 1436 C C . TYR A 1 90 ? 12.217 -2.018 1.498 1.00 0.00 90 TYR A C 1
ATOM 1437 O O . TYR A 1 90 ? 12.386 -0.847 1.151 1.00 0.00 90 TYR A O 1
ATOM 1455 N N . GLY A 1 91 ? 11.044 -2.525 1.826 1.00 0.00 91 GLY A N 1
ATOM 1456 C CA . GLY A 1 91 ? 9.870 -1.696 1.942 1.00 0.00 91 GLY A CA 1
ATOM 1457 C C . GLY A 1 91 ? 9.323 -1.751 3.347 1.00 0.00 91 GLY A C 1
ATOM 1458 O O . GLY A 1 91 ? 9.722 -2.612 4.127 1.00 0.00 91 GLY A O 1
ATOM 1462 N N . ILE A 1 92 ? 8.418 -0.850 3.684 1.00 0.00 92 ILE A N 1
ATOM 1463 C CA . ILE A 1 92 ? 7.892 -0.794 5.038 1.00 0.00 92 ILE A CA 1
ATOM 1464 C C . ILE A 1 92 ? 6.481 -1.374 5.095 1.00 0.00 92 ILE A C 1
ATOM 1465 O O . ILE A 1 92 ? 5.540 -0.819 4.517 1.00 0.00 92 ILE A O 1
ATOM 1481 N N . PRO A 1 93 ? 6.332 -2.519 5.776 1.00 0.00 93 PRO A N 1
ATOM 1482 C CA . PRO A 1 93 ? 5.051 -3.223 5.900 1.00 0.00 93 PRO A CA 1
ATOM 1483 C C . PRO A 1 93 ? 4.028 -2.486 6.760 1.00 0.00 93 PRO A C 1
ATOM 1484 O O . PRO A 1 93 ? 4.286 -2.163 7.922 1.00 0.00 93 PRO A O 1
ATOM 1495 N N . HIS A 1 94 ? 2.870 -2.224 6.174 1.00 0.00 94 HIS A N 1
ATOM 1496 C CA . HIS A 1 94 ? 1.743 -1.633 6.887 1.00 0.00 94 HIS A CA 1
ATOM 1497 C C . HIS A 1 94 ? 0.525 -2.521 6.689 1.00 0.00 94 HIS A C 1
ATOM 1498 O O . HIS A 1 94 ? 0.572 -3.473 5.908 1.00 0.00 94 HIS A O 1
ATOM 1513 N N . GLY A 1 95 ? -0.566 -2.195 7.355 1.00 0.00 95 GLY A N 1
ATOM 1514 C CA . GLY A 1 95 ? -1.761 -2.999 7.247 1.00 0.00 95 GLY A CA 1
ATOM 1515 C C . GLY A 1 95 ? -2.905 -2.403 8.027 1.00 0.00 95 GLY A C 1
ATOM 1516 O O . GLY A 1 95 ? -2.696 -1.545 8.885 1.00 0.00 95 GLY A O 1
ATOM 1520 N N . PHE A 1 96 ? -4.114 -2.839 7.717 1.00 0.00 96 PHE A N 1
ATOM 1521 C CA . PHE A 1 96 ? -5.310 -2.292 8.339 1.00 0.00 96 PHE A CA 1
ATOM 1522 C C . PHE A 1 96 ? -6.322 -3.389 8.600 1.00 0.00 96 PHE A C 1
ATOM 1523 O O . PHE A 1 96 ? -6.051 -4.565 8.385 1.00 0.00 96 PHE A O 1
ATOM 1540 N N . SER A 1 97 ? -7.505 -2.978 9.008 1.00 0.00 97 SER A N 1
ATOM 1541 C CA . SER A 1 97 ? -8.607 -3.890 9.240 1.00 0.00 97 SER A CA 1
ATOM 1542 C C . SER A 1 97 ? -9.922 -3.144 9.016 1.00 0.00 97 SER A C 1
ATOM 1543 O O . SER A 1 97 ? -10.994 -3.573 9.450 1.00 0.00 97 SER A O 1
ATOM 1551 N N . SER A 1 98 ? -9.803 -2.023 8.302 1.00 0.00 98 SER A N 1
ATOM 1552 C CA . SER A 1 98 ? -10.933 -1.191 7.921 1.00 0.00 98 SER A CA 1
ATOM 1553 C C . SER A 1 98 ? -10.634 -0.561 6.562 1.00 0.00 98 SER A C 1
ATOM 1554 O O . SER A 1 98 ? -9.682 0.215 6.427 1.00 0.00 98 SER A O 1
ATOM 1562 N N . ARG A 1 99 ? -11.421 -0.913 5.557 1.00 0.00 99 ARG A N 1
ATOM 1563 C CA . ARG A 1 99 ? -11.192 -0.430 4.200 1.00 0.00 99 ARG A CA 1
ATOM 1564 C C . ARG A 1 99 ? -11.269 1.089 4.125 1.00 0.00 99 ARG A C 1
ATOM 1565 O O . ARG A 1 99 ? -10.434 1.732 3.489 1.00 0.00 99 ARG A O 1
ATOM 1586 N N . ILE A 1 100 ? -12.270 1.653 4.779 1.00 0.00 100 ILE A N 1
ATOM 1587 C CA . ILE A 1 100 ? -12.436 3.105 4.824 1.00 0.00 100 ILE A CA 1
ATOM 1588 C C . ILE A 1 100 ? -11.223 3.792 5.474 1.00 0.00 100 ILE A C 1
ATOM 1589 O O . ILE A 1 100 ? -10.893 4.932 5.143 1.00 0.00 100 ILE A O 1
ATOM 1605 N N . ALA A 1 101 ? -10.549 3.093 6.386 1.00 0.00 101 ALA A N 1
ATOM 1606 C CA . ALA A 1 101 ? -9.368 3.650 7.038 1.00 0.00 101 ALA A CA 1
ATOM 1607 C C . ALA A 1 101 ? -8.226 3.749 6.045 1.00 0.00 101 ALA A C 1
ATOM 1608 O O . ALA A 1 101 ? -7.458 4.704 6.068 1.00 0.00 101 ALA A O 1
ATOM 1615 N N . LEU A 1 102 ? -8.123 2.757 5.171 1.00 0.00 102 LEU A N 1
ATOM 1616 C CA . LEU A 1 102 ? -7.128 2.786 4.109 1.00 0.00 102 LEU A CA 1
ATOM 1617 C C . LEU A 1 102 ? -7.411 3.954 3.168 1.00 0.00 102 LEU A C 1
ATOM 1618 O O . LEU A 1 102 ? -6.490 4.606 2.673 1.00 0.00 102 LEU A O 1
ATOM 1634 N N . GLU A 1 103 ? -8.694 4.218 2.945 1.00 0.00 103 GLU A N 1
ATOM 1635 C CA . GLU A 1 103 ? -9.123 5.350 2.136 1.00 0.00 103 GLU A CA 1
ATOM 1636 C C . GLU A 1 103 ? -8.626 6.653 2.759 1.00 0.00 103 GLU A C 1
ATOM 1637 O O . GLU A 1 103 ? -7.993 7.477 2.099 1.00 0.00 103 GLU A O 1
ATOM 1649 N N . ARG A 1 104 ? -8.904 6.810 4.048 1.00 0.00 104 ARG A N 1
ATOM 1650 C CA . ARG A 1 104 ? -8.488 7.989 4.801 1.00 0.00 104 ARG A CA 1
ATOM 1651 C C . ARG A 1 104 ? -6.969 8.037 4.954 1.00 0.00 104 ARG A C 1
ATOM 1652 O O . ARG A 1 104 ? -6.386 9.109 5.115 1.00 0.00 104 ARG A O 1
ATOM 1673 N N . TYR A 1 105 ? -6.334 6.875 4.908 1.00 0.00 105 TYR A N 1
ATOM 1674 C CA . TYR A 1 105 ? -4.882 6.796 4.988 1.00 0.00 105 TYR A CA 1
ATOM 1675 C C . TYR A 1 105 ? -4.259 7.397 3.737 1.00 0.00 105 TYR A C 1
ATOM 1676 O O . TYR A 1 105 ? -3.372 8.247 3.819 1.00 0.00 105 TYR A O 1
ATOM 1694 N N . LEU A 1 106 ? -4.733 6.944 2.582 1.00 0.00 106 LEU A N 1
ATOM 1695 C CA . LEU A 1 106 ? -4.320 7.507 1.303 1.00 0.00 106 LEU A CA 1
ATOM 1696 C C . LEU A 1 106 ? -4.686 8.983 1.242 1.00 0.00 106 LEU A C 1
ATOM 1697 O O . LEU A 1 106 ? -3.985 9.788 0.637 1.00 0.00 106 LEU A O 1
ATOM 1713 N N . ASN A 1 107 ? -5.804 9.317 1.870 1.00 0.00 107 ASN A N 1
ATOM 1714 C CA . ASN A 1 107 ? -6.264 10.696 1.985 1.00 0.00 107 ASN A CA 1
ATOM 1715 C C . ASN A 1 107 ? -5.249 11.536 2.730 1.00 0.00 107 ASN A C 1
ATOM 1716 O O . ASN A 1 107 ? -4.835 12.586 2.258 1.00 0.00 107 ASN A O 1
ATOM 1727 N N . GLY A 1 108 ? -4.869 11.070 3.900 1.00 0.00 108 GLY A N 1
ATOM 1728 C CA . GLY A 1 108 ? -3.863 11.760 4.677 1.00 0.00 108 GLY A CA 1
ATOM 1729 C C . GLY A 1 108 ? -2.502 11.753 4.004 1.00 0.00 108 GLY A C 1
ATOM 1730 O O . GLY A 1 108 ? -2.096 12.746 3.405 1.00 0.00 108 GLY A O 1
ATOM 1734 N N . LEU A 1 109 ? -1.843 10.603 4.041 1.00 0.00 109 LEU A N 1
ATOM 1735 C CA . LEU A 1 109 ? -0.430 10.491 3.674 1.00 0.00 109 LEU A CA 1
ATOM 1736 C C . LEU A 1 109 ? -0.161 10.881 2.218 1.00 0.00 109 LEU A C 1
ATOM 1737 O O . LEU A 1 109 ? 0.914 11.388 1.898 1.00 0.00 109 LEU A O 1
ATOM 1753 N N . PHE A 1 110 ? -1.125 10.646 1.334 1.00 0.00 110 PHE A N 1
ATOM 1754 C CA . PHE A 1 110 ? -0.895 10.865 -0.091 1.00 0.00 110 PHE A CA 1
ATOM 1755 C C . PHE A 1 110 ? -1.832 11.917 -0.682 1.00 0.00 110 PHE A C 1
ATOM 1756 O O . PHE A 1 110 ? -1.663 12.316 -1.836 1.00 0.00 110 PHE A O 1
ATOM 1773 N N . GLY A 1 111 ? -2.827 12.358 0.081 1.00 0.00 111 GLY A N 1
ATOM 1774 C CA . GLY A 1 111 ? -3.788 13.291 -0.461 1.00 0.00 111 GLY A CA 1
ATOM 1775 C C . GLY A 1 111 ? -3.653 14.709 0.062 1.00 0.00 111 GLY A C 1
ATOM 1776 O O . GLY A 1 111 ? -3.056 15.566 -0.591 1.00 0.00 111 GLY A O 1
ATOM 1780 N N . ASP A 1 112 ? -4.193 14.953 1.250 1.00 0.00 112 ASP A N 1
ATOM 1781 C CA . ASP A 1 112 ? -4.453 16.316 1.705 1.00 0.00 112 ASP A CA 1
ATOM 1782 C C . ASP A 1 112 ? -3.401 16.840 2.649 1.00 0.00 112 ASP A C 1
ATOM 1783 O O . ASP A 1 112 ? -3.283 18.043 2.882 1.00 0.00 112 ASP A O 1
ATOM 1792 N N . MET A 1 1 ? -11.248 -6.640 10.878 1.00 0.00 1 MET A N 2
ATOM 1793 C CA . MET A 1 1 ? -10.416 -7.719 10.305 1.00 0.00 1 MET A CA 2
ATOM 1794 C C . MET A 1 1 ? -9.552 -7.163 9.188 1.00 0.00 1 MET A C 2
ATOM 1795 O O . MET A 1 1 ? -9.958 -6.236 8.486 1.00 0.00 1 MET A O 2
ATOM 1811 N N . TYR A 1 2 ? -8.365 -7.729 9.035 1.00 0.00 2 TYR A N 2
ATOM 1812 C CA . TYR A 1 2 ? -7.384 -7.219 8.088 1.00 0.00 2 TYR A CA 2
ATOM 1813 C C . TYR A 1 2 ? -7.880 -7.350 6.655 1.00 0.00 2 TYR A C 2
ATOM 1814 O O . TYR A 1 2 ? -8.723 -8.196 6.348 1.00 0.00 2 TYR A O 2
ATOM 1832 N N . LEU A 1 3 ? -7.353 -6.506 5.785 1.00 0.00 3 LEU A N 2
ATOM 1833 C CA . LEU A 1 3 ? -7.794 -6.456 4.402 1.00 0.00 3 LEU A CA 2
ATOM 1834 C C . LEU A 1 3 ? -6.885 -7.292 3.512 1.00 0.00 3 LEU A C 2
ATOM 1835 O O . LEU A 1 3 ? -5.665 -7.303 3.689 1.00 0.00 3 LEU A O 2
ATOM 1851 N N . ARG A 1 4 ? -7.489 -7.997 2.567 1.00 0.00 4 ARG A N 2
ATOM 1852 C CA . ARG A 1 4 ? -6.738 -8.745 1.567 1.00 0.00 4 ARG A CA 2
ATOM 1853 C C . ARG A 1 4 ? -5.941 -7.784 0.693 1.00 0.00 4 ARG A C 2
ATOM 1854 O O . ARG A 1 4 ? -6.388 -6.667 0.435 1.00 0.00 4 ARG A O 2
ATOM 1875 N N . PRO A 1 5 ? -4.754 -8.198 0.228 1.00 0.00 5 PRO A N 2
ATOM 1876 C CA . PRO A 1 5 ? -3.945 -7.397 -0.697 1.00 0.00 5 PRO A CA 2
ATOM 1877 C C . PRO A 1 5 ? -4.750 -6.991 -1.932 1.00 0.00 5 PRO A C 2
ATOM 1878 O O . PRO A 1 5 ? -4.665 -5.859 -2.407 1.00 0.00 5 PRO A O 2
ATOM 1889 N N . ASP A 1 6 ? -5.543 -7.932 -2.429 1.00 0.00 6 ASP A N 2
ATOM 1890 C CA . ASP A 1 6 ? -6.441 -7.695 -3.556 1.00 0.00 6 ASP A CA 2
ATOM 1891 C C . ASP A 1 6 ? -7.465 -6.596 -3.229 1.00 0.00 6 ASP A C 2
ATOM 1892 O O . ASP A 1 6 ? -7.756 -5.724 -4.056 1.00 0.00 6 ASP A O 2
ATOM 1901 N N . GLU A 1 7 ? -7.989 -6.631 -2.009 1.00 0.00 7 GLU A N 2
ATOM 1902 C CA . GLU A 1 7 ? -8.951 -5.632 -1.548 1.00 0.00 7 GLU A CA 2
ATOM 1903 C C . GLU A 1 7 ? -8.273 -4.261 -1.450 1.00 0.00 7 GLU A C 2
ATOM 1904 O O . GLU A 1 7 ? -8.838 -3.239 -1.853 1.00 0.00 7 GLU A O 2
ATOM 1916 N N . VAL A 1 8 ? -7.050 -4.259 -0.924 1.00 0.00 8 VAL A N 2
ATOM 1917 C CA . VAL A 1 8 ? -6.251 -3.041 -0.814 1.00 0.00 8 VAL A CA 2
ATOM 1918 C C . VAL A 1 8 ? -6.007 -2.436 -2.192 1.00 0.00 8 VAL A C 2
ATOM 1919 O O . VAL A 1 8 ? -6.102 -1.221 -2.375 1.00 0.00 8 VAL A O 2
ATOM 1932 N N . ALA A 1 9 ? -5.710 -3.297 -3.162 1.00 0.00 9 ALA A N 2
ATOM 1933 C CA . ALA A 1 9 ? -5.469 -2.866 -4.533 1.00 0.00 9 ALA A CA 2
ATOM 1934 C C . ALA A 1 9 ? -6.663 -2.086 -5.080 1.00 0.00 9 ALA A C 2
ATOM 1935 O O . ALA A 1 9 ? -6.492 -1.085 -5.778 1.00 0.00 9 ALA A O 2
ATOM 1942 N N . ARG A 1 10 ? -7.870 -2.546 -4.751 1.00 0.00 10 ARG A N 2
ATOM 1943 C CA . ARG A 1 10 ? -9.092 -1.840 -5.145 1.00 0.00 10 ARG A CA 2
ATOM 1944 C C . ARG A 1 10 ? -9.115 -0.420 -4.592 1.00 0.00 10 ARG A C 2
ATOM 1945 O O . ARG A 1 10 ? -9.339 0.537 -5.331 1.00 0.00 10 ARG A O 2
ATOM 1966 N N . VAL A 1 11 ? -8.876 -0.287 -3.291 1.00 0.00 11 VAL A N 2
ATOM 1967 C CA . VAL A 1 11 ? -8.936 1.018 -2.632 1.00 0.00 11 VAL A CA 2
ATOM 1968 C C . VAL A 1 11 ? -7.859 1.963 -3.167 1.00 0.00 11 VAL A C 2
ATOM 1969 O O . VAL A 1 11 ? -8.078 3.172 -3.270 1.00 0.00 11 VAL A O 2
ATOM 1982 N N . LEU A 1 12 ? -6.706 1.414 -3.522 1.00 0.00 12 LEU A N 2
ATOM 1983 C CA . LEU A 1 12 ? -5.657 2.206 -4.151 1.00 0.00 12 LEU A CA 2
ATOM 1984 C C . LEU A 1 12 ? -6.154 2.810 -5.461 1.00 0.00 12 LEU A C 2
ATOM 1985 O O . LEU A 1 12 ? -6.029 4.015 -5.686 1.00 0.00 12 LEU A O 2
ATOM 2001 N N . GLU A 1 13 ? -6.731 1.972 -6.314 1.00 0.00 13 GLU A N 2
ATOM 2002 C CA . GLU A 1 13 ? -7.264 2.427 -7.592 1.00 0.00 13 GLU A CA 2
ATOM 2003 C C . GLU A 1 13 ? -8.363 3.471 -7.376 1.00 0.00 13 GLU A C 2
ATOM 2004 O O . GLU A 1 13 ? -8.506 4.412 -8.160 1.00 0.00 13 GLU A O 2
ATOM 2016 N N . LYS A 1 14 ? -9.124 3.301 -6.296 1.00 0.00 14 LYS A N 2
ATOM 2017 C CA . LYS A 1 14 ? -10.158 4.260 -5.907 1.00 0.00 14 LYS A CA 2
ATOM 2018 C C . LYS A 1 14 ? -9.554 5.643 -5.690 1.00 0.00 14 LYS A C 2
ATOM 2019 O O . LYS A 1 14 ? -10.120 6.656 -6.103 1.00 0.00 14 LYS A O 2
ATOM 2038 N N . ALA A 1 15 ? -8.391 5.675 -5.053 1.00 0.00 15 ALA A N 2
ATOM 2039 C CA . ALA A 1 15 ? -7.685 6.924 -4.789 1.00 0.00 15 ALA A CA 2
ATOM 2040 C C . ALA A 1 15 ? -6.957 7.432 -6.038 1.00 0.00 15 ALA A C 2
ATOM 2041 O O . ALA A 1 15 ? -6.236 8.433 -5.987 1.00 0.00 15 ALA A O 2
ATOM 2048 N N . GLY A 1 16 ? -7.140 6.739 -7.153 1.00 0.00 16 GLY A N 2
ATOM 2049 C CA . GLY A 1 16 ? -6.560 7.179 -8.407 1.00 0.00 16 GLY A CA 2
ATOM 2050 C C . GLY A 1 16 ? -5.171 6.625 -8.643 1.00 0.00 16 GLY A C 2
ATOM 2051 O O . GLY A 1 16 ? -4.419 7.153 -9.460 1.00 0.00 16 GLY A O 2
ATOM 2055 N N . PHE A 1 17 ? -4.824 5.568 -7.925 1.00 0.00 17 PHE A N 2
ATOM 2056 C CA . PHE A 1 17 ? -3.523 4.935 -8.089 1.00 0.00 17 PHE A CA 2
ATOM 2057 C C . PHE A 1 17 ? -3.522 3.989 -9.285 1.00 0.00 17 PHE A C 2
ATOM 2058 O O . PHE A 1 17 ? -4.549 3.403 -9.629 1.00 0.00 17 PHE A O 2
ATOM 2075 N N . THR A 1 18 ? -2.361 3.846 -9.911 1.00 0.00 18 THR A N 2
ATOM 2076 C CA . THR A 1 18 ? -2.199 2.947 -11.045 1.00 0.00 18 THR A CA 2
ATOM 2077 C C . THR A 1 18 ? -1.159 1.875 -10.731 1.00 0.00 18 THR A C 2
ATOM 2078 O O . THR A 1 18 ? -0.420 1.987 -9.754 1.00 0.00 18 THR A O 2
ATOM 2089 N N . VAL A 1 19 ? -1.105 0.838 -11.552 1.00 0.00 19 VAL A N 2
ATOM 2090 C CA . VAL A 1 19 ? -0.161 -0.250 -11.338 1.00 0.00 19 VAL A CA 2
ATOM 2091 C C . VAL A 1 19 ? 1.244 0.138 -11.821 1.00 0.00 19 VAL A C 2
ATOM 2092 O O . VAL A 1 19 ? 1.404 0.843 -12.821 1.00 0.00 19 VAL A O 2
ATOM 2105 N N . ASP A 1 20 ? 2.248 -0.294 -11.073 1.00 0.00 20 ASP A N 2
ATOM 2106 C CA . ASP A 1 20 ? 3.648 -0.067 -11.426 1.00 0.00 20 ASP A CA 2
ATOM 2107 C C . ASP A 1 20 ? 4.221 -1.317 -12.078 1.00 0.00 20 ASP A C 2
ATOM 2108 O O . ASP A 1 20 ? 4.483 -1.344 -13.281 1.00 0.00 20 ASP A O 2
ATOM 2117 N N . VAL A 1 21 ? 4.380 -2.363 -11.279 1.00 0.00 21 VAL A N 2
ATOM 2118 C CA . VAL A 1 21 ? 4.886 -3.632 -11.767 1.00 0.00 21 VAL A CA 2
ATOM 2119 C C . VAL A 1 21 ? 4.024 -4.787 -11.258 1.00 0.00 21 VAL A C 2
ATOM 2120 O O . VAL A 1 21 ? 3.980 -5.077 -10.061 1.00 0.00 21 VAL A O 2
ATOM 2133 N N . VAL A 1 22 ? 3.305 -5.423 -12.169 1.00 0.00 22 VAL A N 2
ATOM 2134 C CA . VAL A 1 22 ? 2.463 -6.548 -11.804 1.00 0.00 22 VAL A CA 2
ATOM 2135 C C . VAL A 1 22 ? 3.264 -7.848 -11.814 1.00 0.00 22 VAL A C 2
ATOM 2136 O O . VAL A 1 22 ? 3.899 -8.203 -12.812 1.00 0.00 22 VAL A O 2
ATOM 2149 N N . THR A 1 23 ? 3.259 -8.530 -10.679 1.00 0.00 23 THR A N 2
ATOM 2150 C CA . THR A 1 23 ? 3.960 -9.793 -10.525 1.00 0.00 23 THR A CA 2
ATOM 2151 C C . THR A 1 23 ? 3.082 -10.783 -9.762 1.00 0.00 23 THR A C 2
ATOM 2152 O O . THR A 1 23 ? 2.142 -10.382 -9.071 1.00 0.00 23 THR A O 2
ATOM 2163 N N . ASN A 1 24 ? 3.391 -12.067 -9.861 1.00 0.00 24 ASN A N 2
ATOM 2164 C CA . ASN A 1 24 ? 2.546 -13.098 -9.259 1.00 0.00 24 ASN A CA 2
ATOM 2165 C C . ASN A 1 24 ? 2.823 -13.258 -7.767 1.00 0.00 24 ASN A C 2
ATOM 2166 O O . ASN A 1 24 ? 2.324 -14.184 -7.130 1.00 0.00 24 ASN A O 2
ATOM 2177 N N . LYS A 1 25 ? 3.604 -12.342 -7.204 1.00 0.00 25 LYS A N 2
ATOM 2178 C CA . LYS A 1 25 ? 3.866 -12.341 -5.771 1.00 0.00 25 LYS A CA 2
ATOM 2179 C C . LYS A 1 25 ? 3.688 -10.934 -5.217 1.00 0.00 25 LYS A C 2
ATOM 2180 O O . LYS A 1 25 ? 3.737 -10.712 -4.006 1.00 0.00 25 LYS A O 2
ATOM 2199 N N . THR A 1 26 ? 3.446 -9.982 -6.109 1.00 0.00 26 THR A N 2
ATOM 2200 C CA . THR A 1 26 ? 3.488 -8.577 -5.744 1.00 0.00 26 THR A CA 2
ATOM 2201 C C . THR A 1 26 ? 2.701 -7.711 -6.725 1.00 0.00 26 THR A C 2
ATOM 2202 O O . THR A 1 26 ? 2.771 -7.905 -7.938 1.00 0.00 26 THR A O 2
ATOM 2213 N N . TYR A 1 27 ? 1.954 -6.758 -6.199 1.00 0.00 27 TYR A N 2
ATOM 2214 C CA . TYR A 1 27 ? 1.300 -5.762 -7.027 1.00 0.00 27 TYR A CA 2
ATOM 2215 C C . TYR A 1 27 ? 1.967 -4.409 -6.834 1.00 0.00 27 TYR A C 2
ATOM 2216 O O . TYR A 1 27 ? 1.674 -3.694 -5.876 1.00 0.00 27 TYR A O 2
ATOM 2234 N N . GLY A 1 28 ? 2.892 -4.076 -7.718 1.00 0.00 28 GLY A N 2
ATOM 2235 C CA . GLY A 1 28 ? 3.518 -2.772 -7.668 1.00 0.00 28 GLY A CA 2
ATOM 2236 C C . GLY A 1 28 ? 2.523 -1.691 -8.018 1.00 0.00 28 GLY A C 2
ATOM 2237 O O . GLY A 1 28 ? 1.751 -1.848 -8.961 1.00 0.00 28 GLY A O 2
ATOM 2241 N N . TYR A 1 29 ? 2.530 -0.604 -7.272 1.00 0.00 29 TYR A N 2
ATOM 2242 C CA . TYR A 1 29 ? 1.537 0.440 -7.447 1.00 0.00 29 TYR A CA 2
ATOM 2243 C C . TYR A 1 29 ? 2.166 1.826 -7.369 1.00 0.00 29 TYR A C 2
ATOM 2244 O O . TYR A 1 29 ? 3.136 2.039 -6.645 1.00 0.00 29 TYR A O 2
ATOM 2262 N N . ARG A 1 30 ? 1.615 2.763 -8.130 1.00 0.00 30 ARG A N 2
ATOM 2263 C CA . ARG A 1 30 ? 2.145 4.117 -8.183 1.00 0.00 30 ARG A CA 2
ATOM 2264 C C . ARG A 1 30 ? 1.083 5.109 -8.643 1.00 0.00 30 ARG A C 2
ATOM 2265 O O . ARG A 1 30 ? 0.193 4.769 -9.422 1.00 0.00 30 ARG A O 2
ATOM 2286 N N . ARG A 1 31 ? 1.181 6.332 -8.154 1.00 0.00 31 ARG A N 2
ATOM 2287 C CA . ARG A 1 31 ? 0.327 7.415 -8.618 1.00 0.00 31 ARG A CA 2
ATOM 2288 C C . ARG A 1 31 ? 1.198 8.624 -8.910 1.00 0.00 31 ARG A C 2
ATOM 2289 O O . ARG A 1 31 ? 1.114 9.654 -8.240 1.00 0.00 31 ARG A O 2
ATOM 2310 N N . GLY A 1 32 ? 2.046 8.474 -9.910 1.00 0.00 32 GLY A N 2
ATOM 2311 C CA . GLY A 1 32 ? 3.050 9.472 -10.189 1.00 0.00 32 GLY A CA 2
ATOM 2312 C C . GLY A 1 32 ? 4.388 9.098 -9.584 1.00 0.00 32 GLY A C 2
ATOM 2313 O O . GLY A 1 32 ? 4.850 7.969 -9.758 1.00 0.00 32 GLY A O 2
ATOM 2317 N N . GLU A 1 33 ? 4.999 10.018 -8.848 1.00 0.00 33 GLU A N 2
ATOM 2318 C CA . GLU A 1 33 ? 6.337 9.790 -8.305 1.00 0.00 33 GLU A CA 2
ATOM 2319 C C . GLU A 1 33 ? 6.289 9.092 -6.948 1.00 0.00 33 GLU A C 2
ATOM 2320 O O . GLU A 1 33 ? 7.326 8.803 -6.347 1.00 0.00 33 GLU A O 2
ATOM 2332 N N . ASN A 1 34 ? 5.086 8.818 -6.470 1.00 0.00 34 ASN A N 2
ATOM 2333 C CA . ASN A 1 34 ? 4.901 8.070 -5.230 1.00 0.00 34 ASN A CA 2
ATOM 2334 C C . ASN A 1 34 ? 4.720 6.590 -5.539 1.00 0.00 34 ASN A C 2
ATOM 2335 O O . ASN A 1 34 ? 3.842 6.210 -6.319 1.00 0.00 34 ASN A O 2
ATOM 2346 N N . TYR A 1 35 ? 5.568 5.759 -4.947 1.00 0.00 35 TYR A N 2
ATOM 2347 C CA . TYR A 1 35 ? 5.565 4.333 -5.239 1.00 0.00 35 TYR A CA 2
ATOM 2348 C C . TYR A 1 35 ? 5.247 3.503 -4.003 1.00 0.00 35 TYR A C 2
ATOM 2349 O O . TYR A 1 35 ? 5.747 3.775 -2.908 1.00 0.00 35 TYR A O 2
ATOM 2367 N N . VAL A 1 36 ? 4.404 2.498 -4.195 1.00 0.00 36 VAL A N 2
ATOM 2368 C CA . VAL A 1 36 ? 4.072 1.534 -3.156 1.00 0.00 36 VAL A CA 2
ATOM 2369 C C . VAL A 1 36 ? 4.015 0.131 -3.754 1.00 0.00 36 VAL A C 2
ATOM 2370 O O . VAL A 1 36 ? 3.875 -0.032 -4.965 1.00 0.00 36 VAL A O 2
ATOM 2383 N N . TYR A 1 37 ? 4.139 -0.877 -2.914 1.00 0.00 37 TYR A N 2
ATOM 2384 C CA . TYR A 1 37 ? 4.100 -2.255 -3.376 1.00 0.00 37 TYR A CA 2
ATOM 2385 C C . TYR A 1 37 ? 3.153 -3.074 -2.515 1.00 0.00 37 TYR A C 2
ATOM 2386 O O . TYR A 1 37 ? 3.331 -3.173 -1.301 1.00 0.00 37 TYR A O 2
ATOM 2404 N N . VAL A 1 38 ? 2.136 -3.639 -3.143 1.00 0.00 38 VAL A N 2
ATOM 2405 C CA . VAL A 1 38 ? 1.177 -4.470 -2.437 1.00 0.00 38 VAL A CA 2
ATOM 2406 C C . VAL A 1 38 ? 1.638 -5.921 -2.427 1.00 0.00 38 VAL A C 2
ATOM 2407 O O . VAL A 1 38 ? 1.734 -6.567 -3.476 1.00 0.00 38 VAL A O 2
ATOM 2420 N N . ASN A 1 39 ? 1.936 -6.421 -1.243 1.00 0.00 39 ASN A N 2
ATOM 2421 C CA . ASN A 1 39 ? 2.387 -7.793 -1.080 1.00 0.00 39 ASN A CA 2
ATOM 2422 C C . ASN A 1 39 ? 1.235 -8.745 -1.370 1.00 0.00 39 ASN A C 2
ATOM 2423 O O . ASN A 1 39 ? 0.299 -8.854 -0.580 1.00 0.00 39 ASN A O 2
ATOM 2434 N N . ARG A 1 40 ? 1.303 -9.431 -2.503 1.00 0.00 40 ARG A N 2
ATOM 2435 C CA . ARG A 1 40 ? 0.226 -10.324 -2.920 1.00 0.00 40 ARG A CA 2
ATOM 2436 C C . ARG A 1 40 ? 0.073 -11.479 -1.943 1.00 0.00 40 ARG A C 2
ATOM 2437 O O . ARG A 1 40 ? -1.039 -11.915 -1.652 1.00 0.00 40 ARG A O 2
ATOM 2458 N N . GLU A 1 41 ? 1.191 -11.953 -1.420 1.00 0.00 41 GLU A N 2
ATOM 2459 C CA . GLU A 1 41 ? 1.175 -13.055 -0.473 1.00 0.00 41 GLU A CA 2
ATOM 2460 C C . GLU A 1 41 ? 1.073 -12.558 0.966 1.00 0.00 41 GLU A C 2
ATOM 2461 O O . GLU A 1 41 ? 1.517 -13.232 1.898 1.00 0.00 41 GLU A O 2
ATOM 2473 N N . ALA A 1 42 ? 0.475 -11.386 1.153 1.00 0.00 42 ALA A N 2
ATOM 2474 C CA . ALA A 1 42 ? 0.170 -10.906 2.490 1.00 0.00 42 ALA A CA 2
ATOM 2475 C C . ALA A 1 42 ? -1.084 -11.600 2.995 1.00 0.00 42 ALA A C 2
ATOM 2476 O O . ALA A 1 42 ? -2.159 -11.005 3.068 1.00 0.00 42 ALA A O 2
ATOM 2483 N N . ARG A 1 43 ? -0.930 -12.873 3.336 1.00 0.00 43 ARG A N 2
ATOM 2484 C CA . ARG A 1 43 ? -2.051 -13.728 3.699 1.00 0.00 43 ARG A CA 2
ATOM 2485 C C . ARG A 1 43 ? -2.556 -13.397 5.096 1.00 0.00 43 ARG A C 2
ATOM 2486 O O . ARG A 1 43 ? -3.593 -13.892 5.530 1.00 0.00 43 ARG A O 2
ATOM 2507 N N . MET A 1 44 ? -1.807 -12.557 5.791 1.00 0.00 44 MET A N 2
ATOM 2508 C CA . MET A 1 44 ? -2.215 -12.072 7.100 1.00 0.00 44 MET A CA 2
ATOM 2509 C C . MET A 1 44 ? -2.994 -10.769 6.965 1.00 0.00 44 MET A C 2
ATOM 2510 O O . MET A 1 44 ? -3.727 -10.376 7.871 1.00 0.00 44 MET A O 2
ATOM 2524 N N . GLY A 1 45 ? -2.823 -10.100 5.828 1.00 0.00 45 GLY A N 2
ATOM 2525 C CA . GLY A 1 45 ? -3.429 -8.795 5.625 1.00 0.00 45 GLY A CA 2
ATOM 2526 C C . GLY A 1 45 ? -2.729 -7.708 6.423 1.00 0.00 45 GLY A C 2
ATOM 2527 O O . GLY A 1 45 ? -3.149 -6.552 6.421 1.00 0.00 45 GLY A O 2
ATOM 2531 N N . ARG A 1 46 ? -1.647 -8.085 7.094 1.00 0.00 46 ARG A N 2
ATOM 2532 C CA . ARG A 1 46 ? -0.928 -7.185 7.974 1.00 0.00 46 ARG A CA 2
ATOM 2533 C C . ARG A 1 46 ? 0.196 -6.473 7.237 1.00 0.00 46 ARG A C 2
ATOM 2534 O O . ARG A 1 46 ? 0.675 -5.434 7.676 1.00 0.00 46 ARG A O 2
ATOM 2555 N N . THR A 1 47 ? 0.612 -7.041 6.118 1.00 0.00 47 THR A N 2
ATOM 2556 C CA . THR A 1 47 ? 1.782 -6.551 5.407 1.00 0.00 47 THR A CA 2
ATOM 2557 C C . THR A 1 47 ? 1.456 -6.258 3.945 1.00 0.00 47 THR A C 2
ATOM 2558 O O . THR A 1 47 ? 2.326 -6.314 3.077 1.00 0.00 47 THR A O 2
ATOM 2569 N N . ALA A 1 48 ? 0.202 -5.912 3.690 1.00 0.00 48 ALA A N 2
ATOM 2570 C CA . ALA A 1 48 ? -0.281 -5.729 2.328 1.00 0.00 48 ALA A CA 2
ATOM 2571 C C . ALA A 1 48 ? 0.216 -4.426 1.708 1.00 0.00 48 ALA A C 2
ATOM 2572 O O . ALA A 1 48 ? 0.522 -4.379 0.518 1.00 0.00 48 ALA A O 2
ATOM 2579 N N . LEU A 1 49 ? 0.320 -3.378 2.515 1.00 0.00 49 LEU A N 2
ATOM 2580 C CA . LEU A 1 49 ? 0.652 -2.059 1.993 1.00 0.00 49 LEU A CA 2
ATOM 2581 C C . LEU A 1 49 ? 2.078 -1.674 2.349 1.00 0.00 49 LEU A C 2
ATOM 2582 O O . LEU A 1 49 ? 2.372 -1.305 3.483 1.00 0.00 49 LEU A O 2
ATOM 2598 N N . ILE A 1 50 ? 2.961 -1.761 1.377 1.00 0.00 50 ILE A N 2
ATOM 2599 C CA . ILE A 1 50 ? 4.363 -1.458 1.590 1.00 0.00 50 ILE A CA 2
ATOM 2600 C C . ILE A 1 50 ? 4.749 -0.170 0.868 1.00 0.00 50 ILE A C 2
ATOM 2601 O O . ILE A 1 50 ? 4.531 -0.037 -0.333 1.00 0.00 50 ILE A O 2
ATOM 2617 N N . ILE A 1 51 ? 5.313 0.781 1.611 1.00 0.00 51 ILE A N 2
ATOM 2618 C CA . ILE A 1 51 ? 5.567 2.115 1.073 1.00 0.00 51 ILE A CA 2
ATOM 2619 C C . ILE A 1 51 ? 7.059 2.409 0.916 1.00 0.00 51 ILE A C 2
ATOM 2620 O O . ILE A 1 51 ? 7.919 1.635 1.348 1.00 0.00 51 ILE A O 2
ATOM 2636 N N . HIS A 1 52 ? 7.336 3.555 0.304 1.00 0.00 52 HIS A N 2
ATOM 2637 C CA . HIS A 1 52 ? 8.695 4.028 0.066 1.00 0.00 52 HIS A CA 2
ATOM 2638 C C . HIS A 1 52 ? 9.309 4.608 1.349 1.00 0.00 52 HIS A C 2
ATOM 2639 O O . HIS A 1 52 ? 8.651 5.359 2.075 1.00 0.00 52 HIS A O 2
ATOM 2654 N N . PRO A 1 53 ? 10.584 4.269 1.636 1.00 0.00 53 PRO A N 2
ATOM 2655 C CA . PRO A 1 53 ? 11.329 4.804 2.791 1.00 0.00 53 PRO A CA 2
ATOM 2656 C C . PRO A 1 53 ? 11.466 6.307 2.729 1.00 0.00 53 PRO A C 2
ATOM 2657 O O . PRO A 1 53 ? 12.344 6.811 2.027 1.00 0.00 53 PRO A O 2
ATOM 2668 N N . ARG A 1 54 ? 10.614 7.011 3.455 1.00 0.00 54 ARG A N 2
ATOM 2669 C CA . ARG A 1 54 ? 10.526 8.456 3.332 1.00 0.00 54 ARG A CA 2
ATOM 2670 C C . ARG A 1 54 ? 9.285 8.930 4.061 1.00 0.00 54 ARG A C 2
ATOM 2671 O O . ARG A 1 54 ? 9.290 9.948 4.742 1.00 0.00 54 ARG A O 2
ATOM 2692 N N . LEU A 1 55 ? 8.223 8.154 3.926 1.00 0.00 55 LEU A N 2
ATOM 2693 C CA . LEU A 1 55 ? 6.947 8.484 4.535 1.00 0.00 55 LEU A CA 2
ATOM 2694 C C . LEU A 1 55 ? 6.704 7.671 5.796 1.00 0.00 55 LEU A C 2
ATOM 2695 O O . LEU A 1 55 ? 5.584 7.608 6.294 1.00 0.00 55 LEU A O 2
ATOM 2711 N N . LYS A 1 56 ? 7.760 7.059 6.313 1.00 0.00 56 LYS A N 2
ATOM 2712 C CA . LYS A 1 56 ? 7.669 6.260 7.526 1.00 0.00 56 LYS A CA 2
ATOM 2713 C C . LYS A 1 56 ? 7.213 7.125 8.700 1.00 0.00 56 LYS A C 2
ATOM 2714 O O . LYS A 1 56 ? 6.244 6.798 9.388 1.00 0.00 56 LYS A O 2
ATOM 2733 N N . ASP A 1 57 ? 7.904 8.242 8.899 1.00 0.00 57 ASP A N 2
ATOM 2734 C CA . ASP A 1 57 ? 7.608 9.152 10.005 1.00 0.00 57 ASP A CA 2
ATOM 2735 C C . ASP A 1 57 ? 6.221 9.765 9.843 1.00 0.00 57 ASP A C 2
ATOM 2736 O O . ASP A 1 57 ? 5.508 9.976 10.822 1.00 0.00 57 ASP A O 2
ATOM 2745 N N . ARG A 1 58 ? 5.844 10.032 8.598 1.00 0.00 58 ARG A N 2
ATOM 2746 C CA . ARG A 1 58 ? 4.524 10.568 8.288 1.00 0.00 58 ARG A CA 2
ATOM 2747 C C . ARG A 1 58 ? 3.446 9.528 8.578 1.00 0.00 58 ARG A C 2
ATOM 2748 O O . ARG A 1 58 ? 2.476 9.798 9.284 1.00 0.00 58 ARG A O 2
ATOM 2769 N N . SER A 1 59 ? 3.637 8.338 8.029 1.00 0.00 59 SER A N 2
ATOM 2770 C CA . SER A 1 59 ? 2.690 7.244 8.177 1.00 0.00 59 SER A CA 2
ATOM 2771 C C . SER A 1 59 ? 2.493 6.840 9.643 1.00 0.00 59 SER A C 2
ATOM 2772 O O . SER A 1 59 ? 1.398 6.429 10.031 1.00 0.00 59 SER A O 2
ATOM 2780 N N . SER A 1 60 ? 3.544 6.966 10.450 1.00 0.00 60 SER A N 2
ATOM 2781 C CA . SER A 1 60 ? 3.503 6.527 11.847 1.00 0.00 60 SER A CA 2
ATOM 2782 C C . SER A 1 60 ? 2.428 7.254 12.664 1.00 0.00 60 SER A C 2
ATOM 2783 O O . SER A 1 60 ? 1.910 6.707 13.638 1.00 0.00 60 SER A O 2
ATOM 2791 N N . SER A 1 61 ? 2.081 8.473 12.267 1.00 0.00 61 SER A N 2
ATOM 2792 C CA . SER A 1 61 ? 1.087 9.255 12.999 1.00 0.00 61 SER A CA 2
ATOM 2793 C C . SER A 1 61 ? -0.337 8.839 12.627 1.00 0.00 61 SER A C 2
ATOM 2794 O O . SER A 1 61 ? -1.308 9.300 13.230 1.00 0.00 61 SER A O 2
ATOM 2802 N N . LEU A 1 62 ? -0.457 7.963 11.638 1.00 0.00 62 LEU A N 2
ATOM 2803 C CA . LEU A 1 62 ? -1.763 7.544 11.148 1.00 0.00 62 LEU A CA 2
ATOM 2804 C C . LEU A 1 62 ? -1.962 6.044 11.329 1.00 0.00 62 LEU A C 2
ATOM 2805 O O . LEU A 1 62 ? -2.963 5.601 11.893 1.00 0.00 62 LEU A O 2
ATOM 2821 N N . ALA A 1 63 ? -1.001 5.270 10.845 1.00 0.00 63 ALA A N 2
ATOM 2822 C CA . ALA A 1 63 ? -1.070 3.819 10.914 1.00 0.00 63 ALA A CA 2
ATOM 2823 C C . ALA A 1 63 ? 0.313 3.235 11.151 1.00 0.00 63 ALA A C 2
ATOM 2824 O O . ALA A 1 63 ? 1.248 3.493 10.386 1.00 0.00 63 ALA A O 2
ATOM 2831 N N . ASP A 1 64 ? 0.435 2.449 12.209 1.00 0.00 64 ASP A N 2
ATOM 2832 C CA . ASP A 1 64 ? 1.709 1.852 12.585 1.00 0.00 64 ASP A CA 2
ATOM 2833 C C . ASP A 1 64 ? 2.041 0.666 11.679 1.00 0.00 64 ASP A C 2
ATOM 2834 O O . ASP A 1 64 ? 1.150 -0.070 11.252 1.00 0.00 64 ASP A O 2
ATOM 2843 N N . PRO A 1 65 ? 3.333 0.486 11.351 1.00 0.00 65 PRO A N 2
ATOM 2844 C CA . PRO A 1 65 ? 3.790 -0.590 10.471 1.00 0.00 65 PRO A CA 2
ATOM 2845 C C . PRO A 1 65 ? 3.771 -1.955 11.154 1.00 0.00 65 PRO A C 2
ATOM 2846 O O . PRO A 1 65 ? 3.979 -2.061 12.365 1.00 0.00 65 PRO A O 2
ATOM 2857 N N . ALA A 1 66 ? 3.545 -3.000 10.362 1.00 0.00 66 ALA A N 2
ATOM 2858 C CA . ALA A 1 66 ? 3.491 -4.370 10.876 1.00 0.00 66 ALA A CA 2
ATOM 2859 C C . ALA A 1 66 ? 4.891 -4.939 11.048 1.00 0.00 66 ALA A C 2
ATOM 2860 O O . ALA A 1 66 ? 5.069 -6.084 11.455 1.00 0.00 66 ALA A O 2
ATOM 2867 N N . SER A 1 67 ? 5.873 -4.122 10.717 1.00 0.00 67 SER A N 2
ATOM 2868 C CA . SER A 1 67 ? 7.265 -4.514 10.757 1.00 0.00 67 SER A CA 2
ATOM 2869 C C . SER A 1 67 ? 8.122 -3.261 10.748 1.00 0.00 67 SER A C 2
ATOM 2870 O O . SER A 1 67 ? 7.873 -2.318 11.501 1.00 0.00 67 SER A O 2
ATOM 2878 N N . ASP A 1 68 ? 9.088 -3.256 9.869 1.00 0.00 68 ASP A N 2
ATOM 2879 C CA . ASP A 1 68 ? 9.969 -2.114 9.681 1.00 0.00 68 ASP A CA 2
ATOM 2880 C C . ASP A 1 68 ? 10.571 -2.175 8.293 1.00 0.00 68 ASP A C 2
ATOM 2881 O O . ASP A 1 68 ? 10.577 -1.188 7.560 1.00 0.00 68 ASP A O 2
ATOM 2890 N N . ILE A 1 69 ? 11.041 -3.357 7.933 1.00 0.00 69 ILE A N 2
ATOM 2891 C CA . ILE A 1 69 ? 11.627 -3.599 6.628 1.00 0.00 69 ILE A CA 2
ATOM 2892 C C . ILE A 1 69 ? 11.370 -5.029 6.186 1.00 0.00 69 ILE A C 2
ATOM 2893 O O . ILE A 1 69 ? 11.364 -5.954 6.999 1.00 0.00 69 ILE A O 2
ATOM 2909 N N . LYS A 1 70 ? 11.144 -5.192 4.902 1.00 0.00 70 LYS A N 2
ATOM 2910 C CA . LYS A 1 70 ? 10.956 -6.508 4.306 1.00 0.00 70 LYS A CA 2
ATOM 2911 C C . LYS A 1 70 ? 11.695 -6.588 2.981 1.00 0.00 70 LYS A C 2
ATOM 2912 O O . LYS A 1 70 ? 11.620 -5.668 2.166 1.00 0.00 70 LYS A O 2
ATOM 2931 N N . THR A 1 71 ? 12.398 -7.686 2.770 1.00 0.00 71 THR A N 2
ATOM 2932 C CA . THR A 1 71 ? 13.137 -7.892 1.544 1.00 0.00 71 THR A CA 2
ATOM 2933 C C . THR A 1 71 ? 12.286 -8.621 0.506 1.00 0.00 71 THR A C 2
ATOM 2934 O O . THR A 1 71 ? 11.412 -9.427 0.857 1.00 0.00 71 THR A O 2
ATOM 2945 N N . CYS A 1 72 ? 12.518 -8.289 -0.761 1.00 0.00 72 CYS A N 2
ATOM 2946 C CA . CYS A 1 72 ? 11.849 -8.921 -1.895 1.00 0.00 72 CYS A CA 2
ATOM 2947 C C . CYS A 1 72 ? 12.267 -8.219 -3.176 1.00 0.00 72 CYS A C 2
ATOM 2948 O O . CYS A 1 72 ? 12.080 -7.011 -3.310 1.00 0.00 72 CYS A O 2
ATOM 2956 N N . ASP A 1 73 ? 12.815 -8.984 -4.113 1.00 0.00 73 ASP A N 2
ATOM 2957 C CA . ASP A 1 73 ? 13.346 -8.443 -5.366 1.00 0.00 73 ASP A CA 2
ATOM 2958 C C . ASP A 1 73 ? 12.308 -7.613 -6.122 1.00 0.00 73 ASP A C 2
ATOM 2959 O O . ASP A 1 73 ? 12.656 -6.721 -6.893 1.00 0.00 73 ASP A O 2
ATOM 2968 N N . HIS A 1 74 ? 11.035 -7.893 -5.880 1.00 0.00 74 HIS A N 2
ATOM 2969 C CA . HIS A 1 74 ? 9.960 -7.198 -6.575 1.00 0.00 74 HIS A CA 2
ATOM 2970 C C . HIS A 1 74 ? 9.871 -5.728 -6.175 1.00 0.00 74 HIS A C 2
ATOM 2971 O O . HIS A 1 74 ? 9.521 -4.882 -7.000 1.00 0.00 74 HIS A O 2
ATOM 2986 N N . TYR A 1 75 ? 10.197 -5.405 -4.929 1.00 0.00 75 TYR A N 2
ATOM 2987 C CA . TYR A 1 75 ? 10.064 -4.027 -4.475 1.00 0.00 75 TYR A CA 2
ATOM 2988 C C . TYR A 1 75 ? 11.380 -3.288 -4.637 1.00 0.00 75 TYR A C 2
ATOM 2989 O O . TYR A 1 75 ? 12.105 -3.113 -3.659 1.00 0.00 75 TYR A O 2
ATOM 3007 N N . GLN A 1 76 ? 11.727 -2.876 -5.856 1.00 0.00 76 GLN A N 2
ATOM 3008 C CA . GLN A 1 76 ? 12.906 -2.055 -6.024 1.00 0.00 76 GLN A CA 2
ATOM 3009 C C . GLN A 1 76 ? 12.736 -0.793 -5.196 1.00 0.00 76 GLN A C 2
ATOM 3010 O O . GLN A 1 76 ? 13.638 -0.409 -4.449 1.00 0.00 76 GLN A O 2
ATOM 3024 N N . ASN A 1 77 ? 11.555 -0.173 -5.332 1.00 0.00 77 ASN A N 2
ATOM 3025 C CA . ASN A 1 77 ? 11.085 0.876 -4.436 1.00 0.00 77 ASN A CA 2
ATOM 3026 C C . ASN A 1 77 ? 11.964 2.131 -4.460 1.00 0.00 77 ASN A C 2
ATOM 3027 O O . ASN A 1 77 ? 11.632 3.128 -3.826 1.00 0.00 77 ASN A O 2
ATOM 3038 N N . PHE A 1 78 ? 13.056 2.051 -5.226 1.00 0.00 78 PHE A N 2
ATOM 3039 C CA . PHE A 1 78 ? 14.046 3.126 -5.447 1.00 0.00 78 PHE A CA 2
ATOM 3040 C C . PHE A 1 78 ? 15.342 2.953 -4.632 1.00 0.00 78 PHE A C 2
ATOM 3041 O O . PHE A 1 78 ? 16.409 2.840 -5.232 1.00 0.00 78 PHE A O 2
ATOM 3058 N N . PRO A 1 79 ? 15.307 2.927 -3.282 1.00 0.00 79 PRO A N 2
ATOM 3059 C CA . PRO A 1 79 ? 16.534 2.948 -2.469 1.00 0.00 79 PRO A CA 2
ATOM 3060 C C . PRO A 1 79 ? 17.446 1.743 -2.685 1.00 0.00 79 PRO A C 2
ATOM 3061 O O . PRO A 1 79 ? 18.611 1.916 -3.054 1.00 0.00 79 PRO A O 2
ATOM 3072 N N . LEU A 1 80 ? 16.914 0.538 -2.469 1.00 0.00 80 LEU A N 2
ATOM 3073 C CA . LEU A 1 80 ? 17.720 -0.695 -2.514 1.00 0.00 80 LEU A CA 2
ATOM 3074 C C . LEU A 1 80 ? 18.730 -0.714 -1.367 1.00 0.00 80 LEU A C 2
ATOM 3075 O O . LEU A 1 80 ? 19.597 0.156 -1.268 1.00 0.00 80 LEU A O 2
ATOM 3091 N N . TYR A 1 81 ? 18.613 -1.709 -0.500 1.00 0.00 81 TYR A N 2
ATOM 3092 C CA . TYR A 1 81 ? 19.429 -1.763 0.702 1.00 0.00 81 TYR A CA 2
ATOM 3093 C C . TYR A 1 81 ? 20.897 -1.978 0.353 1.00 0.00 81 TYR A C 2
ATOM 3094 O O . TYR A 1 81 ? 21.242 -2.853 -0.441 1.00 0.00 81 TYR A O 2
ATOM 3112 N N . LEU A 1 82 ? 21.754 -1.162 0.941 1.00 0.00 82 LEU A N 2
ATOM 3113 C CA . LEU A 1 82 ? 23.182 -1.271 0.716 1.00 0.00 82 LEU A CA 2
ATOM 3114 C C . LEU A 1 82 ? 23.796 -2.206 1.755 1.00 0.00 82 LEU A C 2
ATOM 3115 O O . LEU A 1 82 ? 24.255 -1.764 2.808 1.00 0.00 82 LEU A O 2
ATOM 3131 N N . GLY A 1 83 ? 23.758 -3.500 1.476 1.00 0.00 83 GLY A N 2
ATOM 3132 C CA . GLY A 1 83 ? 24.372 -4.467 2.362 1.00 0.00 83 GLY A CA 2
ATOM 3133 C C . GLY A 1 83 ? 25.690 -4.959 1.817 1.00 0.00 83 GLY A C 2
ATOM 3134 O O . GLY A 1 83 ? 25.954 -6.164 1.790 1.00 0.00 83 GLY A O 2
ATOM 3138 N N . GLY A 1 84 ? 26.516 -4.022 1.381 1.00 0.00 84 GLY A N 2
ATOM 3139 C CA . GLY A 1 84 ? 27.778 -4.367 0.758 1.00 0.00 84 GLY A CA 2
ATOM 3140 C C . GLY A 1 84 ? 27.573 -4.882 -0.649 1.00 0.00 84 GLY A C 2
ATOM 3141 O O . GLY A 1 84 ? 27.253 -4.113 -1.558 1.00 0.00 84 GLY A O 2
ATOM 3145 N N . GLU A 1 85 ? 27.737 -6.184 -0.825 1.00 0.00 85 GLU A N 2
ATOM 3146 C CA . GLU A 1 85 ? 27.478 -6.820 -2.109 1.00 0.00 85 GLU A CA 2
ATOM 3147 C C . GLU A 1 85 ? 25.982 -6.922 -2.332 1.00 0.00 85 GLU A C 2
ATOM 3148 O O . GLU A 1 85 ? 25.443 -6.419 -3.319 1.00 0.00 85 GLU A O 2
ATOM 3160 N N . THR A 1 86 ? 25.326 -7.579 -1.390 1.00 0.00 86 THR A N 2
ATOM 3161 C CA . THR A 1 86 ? 23.896 -7.811 -1.460 1.00 0.00 86 THR A CA 2
ATOM 3162 C C . THR A 1 86 ? 23.122 -6.503 -1.399 1.00 0.00 86 THR A C 2
ATOM 3163 O O . THR A 1 86 ? 23.234 -5.749 -0.431 1.00 0.00 86 THR A O 2
ATOM 3174 N N . HIS A 1 87 ? 22.384 -6.211 -2.455 1.00 0.00 87 HIS A N 2
ATOM 3175 C CA . HIS A 1 87 ? 21.481 -5.075 -2.463 1.00 0.00 87 HIS A CA 2
ATOM 3176 C C . HIS A 1 87 ? 20.059 -5.579 -2.586 1.00 0.00 87 HIS A C 2
ATOM 3177 O O . HIS A 1 87 ? 19.578 -5.863 -3.683 1.00 0.00 87 HIS A O 2
ATOM 3192 N N . GLU A 1 88 ? 19.397 -5.720 -1.454 1.00 0.00 88 GLU A N 2
ATOM 3193 C CA . GLU A 1 88 ? 18.067 -6.288 -1.427 1.00 0.00 88 GLU A CA 2
ATOM 3194 C C . GLU A 1 88 ? 17.019 -5.217 -1.610 1.00 0.00 88 GLU A C 2
ATOM 3195 O O . GLU A 1 88 ? 17.069 -4.148 -0.994 1.00 0.00 88 GLU A O 2
ATOM 3207 N N . HIS A 1 89 ? 16.094 -5.507 -2.500 1.00 0.00 89 HIS A N 2
ATOM 3208 C CA . HIS A 1 89 ? 14.969 -4.632 -2.753 1.00 0.00 89 HIS A CA 2
ATOM 3209 C C . HIS A 1 89 ? 14.044 -4.720 -1.541 1.00 0.00 89 HIS A C 2
ATOM 3210 O O . HIS A 1 89 ? 13.663 -5.821 -1.142 1.00 0.00 89 HIS A O 2
ATOM 3225 N N . TYR A 1 90 ? 13.702 -3.593 -0.933 1.00 0.00 90 TYR A N 2
ATOM 3226 C CA . TYR A 1 90 ? 12.997 -3.633 0.346 1.00 0.00 90 TYR A CA 2
ATOM 3227 C C . TYR A 1 90 ? 11.935 -2.545 0.456 1.00 0.00 90 TYR A C 2
ATOM 3228 O O . TYR A 1 90 ? 11.930 -1.579 -0.309 1.00 0.00 90 TYR A O 2
ATOM 3246 N N . GLY A 1 91 ? 11.056 -2.712 1.435 1.00 0.00 91 GLY A N 2
ATOM 3247 C CA . GLY A 1 91 ? 10.022 -1.734 1.708 1.00 0.00 91 GLY A CA 2
ATOM 3248 C C . GLY A 1 91 ? 9.522 -1.836 3.138 1.00 0.00 91 GLY A C 2
ATOM 3249 O O . GLY A 1 91 ? 9.953 -2.718 3.885 1.00 0.00 91 GLY A O 2
ATOM 3253 N N . ILE A 1 92 ? 8.607 -0.949 3.513 1.00 0.00 92 ILE A N 2
ATOM 3254 C CA . ILE A 1 92 ? 8.078 -0.915 4.873 1.00 0.00 92 ILE A CA 2
ATOM 3255 C C . ILE A 1 92 ? 6.619 -1.384 4.903 1.00 0.00 92 ILE A C 2
ATOM 3256 O O . ILE A 1 92 ? 5.731 -0.715 4.363 1.00 0.00 92 ILE A O 2
ATOM 3272 N N . PRO A 1 93 ? 6.362 -2.548 5.529 1.00 0.00 93 PRO A N 2
ATOM 3273 C CA . PRO A 1 93 ? 5.029 -3.173 5.576 1.00 0.00 93 PRO A CA 2
ATOM 3274 C C . PRO A 1 93 ? 4.017 -2.418 6.439 1.00 0.00 93 PRO A C 2
ATOM 3275 O O . PRO A 1 93 ? 4.340 -1.929 7.523 1.00 0.00 93 PRO A O 2
ATOM 3286 N N . HIS A 1 94 ? 2.788 -2.337 5.944 1.00 0.00 94 HIS A N 2
ATOM 3287 C CA . HIS A 1 94 ? 1.674 -1.752 6.683 1.00 0.00 94 HIS A CA 2
ATOM 3288 C C . HIS A 1 94 ? 0.437 -2.611 6.486 1.00 0.00 94 HIS A C 2
ATOM 3289 O O . HIS A 1 94 ? 0.443 -3.522 5.657 1.00 0.00 94 HIS A O 2
ATOM 3304 N N . GLY A 1 95 ? -0.632 -2.285 7.192 1.00 0.00 95 GLY A N 2
ATOM 3305 C CA . GLY A 1 95 ? -1.840 -3.077 7.119 1.00 0.00 95 GLY A CA 2
ATOM 3306 C C . GLY A 1 95 ? -2.955 -2.463 7.929 1.00 0.00 95 GLY A C 2
ATOM 3307 O O . GLY A 1 95 ? -2.708 -1.655 8.827 1.00 0.00 95 GLY A O 2
ATOM 3311 N N . PHE A 1 96 ? -4.184 -2.834 7.609 1.00 0.00 96 PHE A N 2
ATOM 3312 C CA . PHE A 1 96 ? -5.349 -2.179 8.178 1.00 0.00 96 PHE A CA 2
ATOM 3313 C C . PHE A 1 96 ? -6.387 -3.209 8.593 1.00 0.00 96 PHE A C 2
ATOM 3314 O O . PHE A 1 96 ? -6.105 -4.402 8.617 1.00 0.00 96 PHE A O 2
ATOM 3331 N N . SER A 1 97 ? -7.591 -2.750 8.881 1.00 0.00 97 SER A N 2
ATOM 3332 C CA . SER A 1 97 ? -8.638 -3.629 9.372 1.00 0.00 97 SER A CA 2
ATOM 3333 C C . SER A 1 97 ? -10.017 -3.077 8.994 1.00 0.00 97 SER A C 2
ATOM 3334 O O . SER A 1 97 ? -11.047 -3.529 9.499 1.00 0.00 97 SER A O 2
ATOM 3342 N N . SER A 1 98 ? -10.022 -2.112 8.076 1.00 0.00 98 SER A N 2
ATOM 3343 C CA . SER A 1 98 ? -11.253 -1.523 7.553 1.00 0.00 98 SER A CA 2
ATOM 3344 C C . SER A 1 98 ? -10.943 -0.779 6.254 1.00 0.00 98 SER A C 2
ATOM 3345 O O . SER A 1 98 ? -9.920 -0.098 6.157 1.00 0.00 98 SER A O 2
ATOM 3353 N N . ARG A 1 99 ? -11.804 -0.934 5.255 1.00 0.00 99 ARG A N 2
ATOM 3354 C CA . ARG A 1 99 ? -11.609 -0.274 3.966 1.00 0.00 99 ARG A CA 2
ATOM 3355 C C . ARG A 1 99 ? -11.589 1.244 4.103 1.00 0.00 99 ARG A C 2
ATOM 3356 O O . ARG A 1 99 ? -10.694 1.904 3.578 1.00 0.00 99 ARG A O 2
ATOM 3377 N N . ILE A 1 100 ? -12.573 1.795 4.808 1.00 0.00 100 ILE A N 2
ATOM 3378 C CA . ILE A 1 100 ? -12.633 3.239 5.025 1.00 0.00 100 ILE A CA 2
ATOM 3379 C C . ILE A 1 100 ? -11.385 3.727 5.760 1.00 0.00 100 ILE A C 2
ATOM 3380 O O . ILE A 1 100 ? -10.917 4.838 5.526 1.00 0.00 100 ILE A O 2
ATOM 3396 N N . ALA A 1 101 ? -10.844 2.883 6.636 1.00 0.00 101 ALA A N 2
ATOM 3397 C CA . ALA A 1 101 ? -9.616 3.207 7.346 1.00 0.00 101 ALA A CA 2
ATOM 3398 C C . ALA A 1 101 ? -8.495 3.444 6.352 1.00 0.00 101 ALA A C 2
ATOM 3399 O O . ALA A 1 101 ? -7.885 4.508 6.338 1.00 0.00 101 ALA A O 2
ATOM 3406 N N . LEU A 1 102 ? -8.260 2.454 5.501 1.00 0.00 102 LEU A N 2
ATOM 3407 C CA . LEU A 1 102 ? -7.263 2.561 4.445 1.00 0.00 102 LEU A CA 2
ATOM 3408 C C . LEU A 1 102 ? -7.531 3.790 3.582 1.00 0.00 102 LEU A C 2
ATOM 3409 O O . LEU A 1 102 ? -6.612 4.537 3.253 1.00 0.00 102 LEU A O 2
ATOM 3425 N N . GLU A 1 103 ? -8.799 4.009 3.261 1.00 0.00 103 GLU A N 2
ATOM 3426 C CA . GLU A 1 103 ? -9.207 5.120 2.412 1.00 0.00 103 GLU A CA 2
ATOM 3427 C C . GLU A 1 103 ? -8.786 6.465 3.023 1.00 0.00 103 GLU A C 2
ATOM 3428 O O . GLU A 1 103 ? -8.059 7.241 2.400 1.00 0.00 103 GLU A O 2
ATOM 3440 N N . ARG A 1 104 ? -9.233 6.729 4.247 1.00 0.00 104 ARG A N 2
ATOM 3441 C CA . ARG A 1 104 ? -8.927 7.994 4.917 1.00 0.00 104 ARG A CA 2
ATOM 3442 C C . ARG A 1 104 ? -7.458 8.093 5.337 1.00 0.00 104 ARG A C 2
ATOM 3443 O O . ARG A 1 104 ? -6.922 9.190 5.482 1.00 0.00 104 ARG A O 2
ATOM 3464 N N . TYR A 1 105 ? -6.812 6.961 5.548 1.00 0.00 105 TYR A N 2
ATOM 3465 C CA . TYR A 1 105 ? -5.400 6.962 5.888 1.00 0.00 105 TYR A CA 2
ATOM 3466 C C . TYR A 1 105 ? -4.537 7.259 4.666 1.00 0.00 105 TYR A C 2
ATOM 3467 O O . TYR A 1 105 ? -3.530 7.954 4.777 1.00 0.00 105 TYR A O 2
ATOM 3485 N N . LEU A 1 106 ? -4.928 6.746 3.499 1.00 0.00 106 LEU A N 2
ATOM 3486 C CA . LEU A 1 106 ? -4.283 7.145 2.248 1.00 0.00 106 LEU A CA 2
ATOM 3487 C C . LEU A 1 106 ? -4.464 8.645 2.049 1.00 0.00 106 LEU A C 2
ATOM 3488 O O . LEU A 1 106 ? -3.559 9.348 1.600 1.00 0.00 106 LEU A O 2
ATOM 3504 N N . ASN A 1 107 ? -5.655 9.106 2.403 1.00 0.00 107 ASN A N 2
ATOM 3505 C CA . ASN A 1 107 ? -6.010 10.523 2.388 1.00 0.00 107 ASN A CA 2
ATOM 3506 C C . ASN A 1 107 ? -5.021 11.336 3.212 1.00 0.00 107 ASN A C 2
ATOM 3507 O O . ASN A 1 107 ? -4.480 12.340 2.756 1.00 0.00 107 ASN A O 2
ATOM 3518 N N . GLY A 1 108 ? -4.806 10.892 4.434 1.00 0.00 108 GLY A N 2
ATOM 3519 C CA . GLY A 1 108 ? -3.879 11.564 5.325 1.00 0.00 108 GLY A CA 2
ATOM 3520 C C . GLY A 1 108 ? -2.425 11.440 4.894 1.00 0.00 108 GLY A C 2
ATOM 3521 O O . GLY A 1 108 ? -1.671 12.419 4.941 1.00 0.00 108 GLY A O 2
ATOM 3525 N N . LEU A 1 109 ? -2.033 10.243 4.469 1.00 0.00 109 LEU A N 2
ATOM 3526 C CA . LEU A 1 109 ? -0.637 9.951 4.150 1.00 0.00 109 LEU A CA 2
ATOM 3527 C C . LEU A 1 109 ? -0.227 10.525 2.795 1.00 0.00 109 LEU A C 2
ATOM 3528 O O . LEU A 1 109 ? 0.640 11.392 2.724 1.00 0.00 109 LEU A O 2
ATOM 3544 N N . PHE A 1 110 ? -0.854 10.046 1.729 1.00 0.00 110 PHE A N 2
ATOM 3545 C CA . PHE A 1 110 ? -0.470 10.448 0.379 1.00 0.00 110 PHE A CA 2
ATOM 3546 C C . PHE A 1 110 ? -1.258 11.666 -0.080 1.00 0.00 110 PHE A C 2
ATOM 3547 O O . PHE A 1 110 ? -0.901 12.316 -1.067 1.00 0.00 110 PHE A O 2
ATOM 3564 N N . GLY A 1 111 ? -2.332 11.968 0.631 1.00 0.00 111 GLY A N 2
ATOM 3565 C CA . GLY A 1 111 ? -3.181 13.081 0.262 1.00 0.00 111 GLY A CA 2
ATOM 3566 C C . GLY A 1 111 ? -2.645 14.414 0.742 1.00 0.00 111 GLY A C 2
ATOM 3567 O O . GLY A 1 111 ? -3.307 15.121 1.503 1.00 0.00 111 GLY A O 2
ATOM 3571 N N . ASP A 1 112 ? -1.436 14.750 0.308 1.00 0.00 112 ASP A N 2
ATOM 3572 C CA . ASP A 1 112 ? -0.877 16.075 0.559 1.00 0.00 112 ASP A CA 2
ATOM 3573 C C . ASP A 1 112 ? -1.437 17.035 -0.457 1.00 0.00 112 ASP A C 2
ATOM 3574 O O . ASP A 1 112 ? -1.385 18.259 -0.330 1.00 0.00 112 ASP A O 2
ATOM 3583 N N . MET A 1 1 ? -11.734 -8.170 9.142 1.00 0.00 1 MET A N 3
ATOM 3584 C CA . MET A 1 1 ? -10.957 -9.397 8.845 1.00 0.00 1 MET A CA 3
ATOM 3585 C C . MET A 1 1 ? -9.632 -9.044 8.201 1.00 0.00 1 MET A C 3
ATOM 3586 O O . MET A 1 1 ? -8.965 -9.896 7.614 1.00 0.00 1 MET A O 3
ATOM 3602 N N . TYR A 1 2 ? -9.261 -7.784 8.352 1.00 0.00 2 TYR A N 3
ATOM 3603 C CA . TYR A 1 2 ? -8.128 -7.190 7.641 1.00 0.00 2 TYR A CA 3
ATOM 3604 C C . TYR A 1 2 ? -8.423 -7.102 6.150 1.00 0.00 2 TYR A C 3
ATOM 3605 O O . TYR A 1 2 ? -9.383 -7.693 5.653 1.00 0.00 2 TYR A O 3
ATOM 3623 N N . LEU A 1 3 ? -7.621 -6.334 5.442 1.00 0.00 3 LEU A N 3
ATOM 3624 C CA . LEU A 1 3 ? -7.818 -6.169 4.016 1.00 0.00 3 LEU A CA 3
ATOM 3625 C C . LEU A 1 3 ? -6.870 -7.069 3.252 1.00 0.00 3 LEU A C 3
ATOM 3626 O O . LEU A 1 3 ? -5.658 -7.019 3.461 1.00 0.00 3 LEU A O 3
ATOM 3642 N N . ARG A 1 4 ? -7.423 -7.913 2.395 1.00 0.00 4 ARG A N 3
ATOM 3643 C CA . ARG A 1 4 ? -6.604 -8.734 1.523 1.00 0.00 4 ARG A CA 3
ATOM 3644 C C . ARG A 1 4 ? -5.866 -7.838 0.540 1.00 0.00 4 ARG A C 3
ATOM 3645 O O . ARG A 1 4 ? -6.313 -6.722 0.262 1.00 0.00 4 ARG A O 3
ATOM 3666 N N . PRO A 1 5 ? -4.740 -8.312 -0.008 1.00 0.00 5 PRO A N 3
ATOM 3667 C CA . PRO A 1 5 ? -3.974 -7.574 -1.016 1.00 0.00 5 PRO A CA 3
ATOM 3668 C C . PRO A 1 5 ? -4.869 -7.131 -2.169 1.00 0.00 5 PRO A C 3
ATOM 3669 O O . PRO A 1 5 ? -4.687 -6.059 -2.746 1.00 0.00 5 PRO A O 3
ATOM 3680 N N . ASP A 1 6 ? -5.846 -7.974 -2.479 1.00 0.00 6 ASP A N 3
ATOM 3681 C CA . ASP A 1 6 ? -6.851 -7.666 -3.484 1.00 0.00 6 ASP A CA 3
ATOM 3682 C C . ASP A 1 6 ? -7.630 -6.411 -3.100 1.00 0.00 6 ASP A C 3
ATOM 3683 O O . ASP A 1 6 ? -7.640 -5.433 -3.841 1.00 0.00 6 ASP A O 3
ATOM 3692 N N . GLU A 1 7 ? -8.259 -6.438 -1.923 1.00 0.00 7 GLU A N 3
ATOM 3693 C CA . GLU A 1 7 ? -9.060 -5.306 -1.448 1.00 0.00 7 GLU A CA 3
ATOM 3694 C C . GLU A 1 7 ? -8.236 -4.025 -1.377 1.00 0.00 7 GLU A C 3
ATOM 3695 O O . GLU A 1 7 ? -8.726 -2.951 -1.728 1.00 0.00 7 GLU A O 3
ATOM 3707 N N . VAL A 1 8 ? -6.993 -4.141 -0.921 1.00 0.00 8 VAL A N 3
ATOM 3708 C CA . VAL A 1 8 ? -6.097 -2.989 -0.846 1.00 0.00 8 VAL A CA 3
ATOM 3709 C C . VAL A 1 8 ? -5.932 -2.359 -2.227 1.00 0.00 8 VAL A C 3
ATOM 3710 O O . VAL A 1 8 ? -6.075 -1.145 -2.391 1.00 0.00 8 VAL A O 3
ATOM 3723 N N . ALA A 1 9 ? -5.655 -3.200 -3.218 1.00 0.00 9 ALA A N 3
ATOM 3724 C CA . ALA A 1 9 ? -5.527 -2.753 -4.598 1.00 0.00 9 ALA A CA 3
ATOM 3725 C C . ALA A 1 9 ? -6.824 -2.118 -5.100 1.00 0.00 9 ALA A C 3
ATOM 3726 O O . ALA A 1 9 ? -6.801 -1.093 -5.779 1.00 0.00 9 ALA A O 3
ATOM 3733 N N . ARG A 1 10 ? -7.954 -2.729 -4.747 1.00 0.00 10 ARG A N 3
ATOM 3734 C CA . ARG A 1 10 ? -9.270 -2.232 -5.155 1.00 0.00 10 ARG A CA 3
ATOM 3735 C C . ARG A 1 10 ? -9.513 -0.813 -4.642 1.00 0.00 10 ARG A C 3
ATOM 3736 O O . ARG A 1 10 ? -10.043 0.033 -5.363 1.00 0.00 10 ARG A O 3
ATOM 3757 N N . VAL A 1 11 ? -9.128 -0.560 -3.393 1.00 0.00 11 VAL A N 3
ATOM 3758 C CA . VAL A 1 11 ? -9.273 0.769 -2.808 1.00 0.00 11 VAL A CA 3
ATOM 3759 C C . VAL A 1 11 ? -8.381 1.765 -3.538 1.00 0.00 11 VAL A C 3
ATOM 3760 O O . VAL A 1 11 ? -8.789 2.895 -3.814 1.00 0.00 11 VAL A O 3
ATOM 3773 N N . LEU A 1 12 ? -7.172 1.328 -3.869 1.00 0.00 12 LEU A N 3
ATOM 3774 C CA . LEU A 1 12 ? -6.241 2.156 -4.622 1.00 0.00 12 LEU A CA 3
ATOM 3775 C C . LEU A 1 12 ? -6.829 2.528 -5.978 1.00 0.00 12 LEU A C 3
ATOM 3776 O O . LEU A 1 12 ? -6.755 3.683 -6.399 1.00 0.00 12 LEU A O 3
ATOM 3792 N N . GLU A 1 13 ? -7.430 1.553 -6.653 1.00 0.00 13 GLU A N 3
ATOM 3793 C CA . GLU A 1 13 ? -8.069 1.793 -7.937 1.00 0.00 13 GLU A CA 3
ATOM 3794 C C . GLU A 1 13 ? -9.162 2.846 -7.816 1.00 0.00 13 GLU A C 3
ATOM 3795 O O . GLU A 1 13 ? -9.338 3.680 -8.704 1.00 0.00 13 GLU A O 3
ATOM 3807 N N . LYS A 1 14 ? -9.882 2.802 -6.702 1.00 0.00 14 LYS A N 3
ATOM 3808 C CA . LYS A 1 14 ? -10.946 3.759 -6.422 1.00 0.00 14 LYS A CA 3
ATOM 3809 C C . LYS A 1 14 ? -10.369 5.160 -6.295 1.00 0.00 14 LYS A C 3
ATOM 3810 O O . LYS A 1 14 ? -10.979 6.142 -6.708 1.00 0.00 14 LYS A O 3
ATOM 3829 N N . ALA A 1 15 ? -9.182 5.225 -5.714 1.00 0.00 15 ALA A N 3
ATOM 3830 C CA . ALA A 1 15 ? -8.464 6.488 -5.542 1.00 0.00 15 ALA A CA 3
ATOM 3831 C C . ALA A 1 15 ? -7.836 6.966 -6.858 1.00 0.00 15 ALA A C 3
ATOM 3832 O O . ALA A 1 15 ? -7.226 8.034 -6.915 1.00 0.00 15 ALA A O 3
ATOM 3839 N N . GLY A 1 16 ? -7.985 6.173 -7.909 1.00 0.00 16 GLY A N 3
ATOM 3840 C CA . GLY A 1 16 ? -7.463 6.556 -9.207 1.00 0.00 16 GLY A CA 3
ATOM 3841 C C . GLY A 1 16 ? -6.070 6.019 -9.451 1.00 0.00 16 GLY A C 3
ATOM 3842 O O . GLY A 1 16 ? -5.378 6.450 -10.374 1.00 0.00 16 GLY A O 3
ATOM 3846 N N . PHE A 1 17 ? -5.649 5.081 -8.619 1.00 0.00 17 PHE A N 3
ATOM 3847 C CA . PHE A 1 17 ? -4.325 4.498 -8.738 1.00 0.00 17 PHE A CA 3
ATOM 3848 C C . PHE A 1 17 ? -4.277 3.450 -9.842 1.00 0.00 17 PHE A C 3
ATOM 3849 O O . PHE A 1 17 ? -5.280 2.805 -10.154 1.00 0.00 17 PHE A O 3
ATOM 3866 N N . THR A 1 18 ? -3.099 3.280 -10.419 1.00 0.00 18 THR A N 3
ATOM 3867 C CA . THR A 1 18 ? -2.910 2.360 -11.527 1.00 0.00 18 THR A CA 3
ATOM 3868 C C . THR A 1 18 ? -1.731 1.427 -11.267 1.00 0.00 18 THR A C 3
ATOM 3869 O O . THR A 1 18 ? -0.899 1.697 -10.397 1.00 0.00 18 THR A O 3
ATOM 3880 N N . VAL A 1 19 ? -1.666 0.331 -12.015 1.00 0.00 19 VAL A N 3
ATOM 3881 C CA . VAL A 1 19 ? -0.602 -0.651 -11.846 1.00 0.00 19 VAL A CA 3
ATOM 3882 C C . VAL A 1 19 ? 0.722 -0.141 -12.426 1.00 0.00 19 VAL A C 3
ATOM 3883 O O . VAL A 1 19 ? 0.758 0.437 -13.514 1.00 0.00 19 VAL A O 3
ATOM 3896 N N . ASP A 1 20 ? 1.789 -0.325 -11.663 1.00 0.00 20 ASP A N 3
ATOM 3897 C CA . ASP A 1 20 ? 3.138 0.018 -12.099 1.00 0.00 20 ASP A CA 3
ATOM 3898 C C . ASP A 1 20 ? 3.853 -1.240 -12.566 1.00 0.00 20 ASP A C 3
ATOM 3899 O O . ASP A 1 20 ? 4.511 -1.259 -13.607 1.00 0.00 20 ASP A O 3
ATOM 3908 N N . VAL A 1 21 ? 3.693 -2.294 -11.785 1.00 0.00 21 VAL A N 3
ATOM 3909 C CA . VAL A 1 21 ? 4.311 -3.578 -12.065 1.00 0.00 21 VAL A CA 3
ATOM 3910 C C . VAL A 1 21 ? 3.530 -4.665 -11.330 1.00 0.00 21 VAL A C 3
ATOM 3911 O O . VAL A 1 21 ? 2.714 -4.361 -10.461 1.00 0.00 21 VAL A O 3
ATOM 3924 N N . VAL A 1 22 ? 3.748 -5.916 -11.684 1.00 0.00 22 VAL A N 3
ATOM 3925 C CA . VAL A 1 22 ? 3.098 -7.020 -11.005 1.00 0.00 22 VAL A CA 3
ATOM 3926 C C . VAL A 1 22 ? 4.031 -8.225 -10.945 1.00 0.00 22 VAL A C 3
ATOM 3927 O O . VAL A 1 22 ? 4.453 -8.751 -11.973 1.00 0.00 22 VAL A O 3
ATOM 3940 N N . THR A 1 23 ? 4.389 -8.625 -9.734 1.00 0.00 23 THR A N 3
ATOM 3941 C CA . THR A 1 23 ? 5.271 -9.764 -9.551 1.00 0.00 23 THR A CA 3
ATOM 3942 C C . THR A 1 23 ? 4.592 -10.827 -8.698 1.00 0.00 23 THR A C 3
ATOM 3943 O O . THR A 1 23 ? 3.609 -10.544 -8.008 1.00 0.00 23 THR A O 3
ATOM 3954 N N . ASN A 1 24 ? 5.129 -12.039 -8.743 1.00 0.00 24 ASN A N 3
ATOM 3955 C CA . ASN A 1 24 ? 4.558 -13.185 -8.034 1.00 0.00 24 ASN A CA 3
ATOM 3956 C C . ASN A 1 24 ? 4.436 -12.954 -6.526 1.00 0.00 24 ASN A C 3
ATOM 3957 O O . ASN A 1 24 ? 3.622 -13.597 -5.860 1.00 0.00 24 ASN A O 3
ATOM 3968 N N . LYS A 1 25 ? 5.236 -12.047 -5.988 1.00 0.00 25 LYS A N 3
ATOM 3969 C CA . LYS A 1 25 ? 5.263 -11.826 -4.550 1.00 0.00 25 LYS A CA 3
ATOM 3970 C C . LYS A 1 25 ? 4.569 -10.527 -4.148 1.00 0.00 25 LYS A C 3
ATOM 3971 O O . LYS A 1 25 ? 4.226 -10.342 -2.980 1.00 0.00 25 LYS A O 3
ATOM 3990 N N . THR A 1 26 ? 4.351 -9.626 -5.103 1.00 0.00 26 THR A N 3
ATOM 3991 C CA . THR A 1 26 ? 3.757 -8.333 -4.783 1.00 0.00 26 THR A CA 3
ATOM 3992 C C . THR A 1 26 ? 3.401 -7.530 -6.034 1.00 0.00 26 THR A C 3
ATOM 3993 O O . THR A 1 26 ? 4.050 -7.645 -7.079 1.00 0.00 26 THR A O 3
ATOM 4004 N N . TYR A 1 27 ? 2.354 -6.722 -5.910 1.00 0.00 27 TYR A N 3
ATOM 4005 C CA . TYR A 1 27 ? 1.954 -5.796 -6.957 1.00 0.00 27 TYR A CA 3
ATOM 4006 C C . TYR A 1 27 ? 2.747 -4.507 -6.825 1.00 0.00 27 TYR A C 3
ATOM 4007 O O . TYR A 1 27 ? 3.285 -4.206 -5.760 1.00 0.00 27 TYR A O 3
ATOM 4025 N N . GLY A 1 28 ? 2.811 -3.760 -7.904 1.00 0.00 28 GLY A N 3
ATOM 4026 C CA . GLY A 1 28 ? 3.350 -2.423 -7.863 1.00 0.00 28 GLY A CA 3
ATOM 4027 C C . GLY A 1 28 ? 2.297 -1.433 -8.298 1.00 0.00 28 GLY A C 3
ATOM 4028 O O . GLY A 1 28 ? 1.671 -1.617 -9.338 1.00 0.00 28 GLY A O 3
ATOM 4032 N N . TYR A 1 29 ? 2.079 -0.405 -7.507 1.00 0.00 29 TYR A N 3
ATOM 4033 C CA . TYR A 1 29 ? 0.994 0.526 -7.750 1.00 0.00 29 TYR A CA 3
ATOM 4034 C C . TYR A 1 29 ? 1.485 1.967 -7.703 1.00 0.00 29 TYR A C 3
ATOM 4035 O O . TYR A 1 29 ? 2.352 2.306 -6.901 1.00 0.00 29 TYR A O 3
ATOM 4053 N N . ARG A 1 30 ? 0.941 2.814 -8.571 1.00 0.00 30 ARG A N 3
ATOM 4054 C CA . ARG A 1 30 ? 1.379 4.202 -8.639 1.00 0.00 30 ARG A CA 3
ATOM 4055 C C . ARG A 1 30 ? 0.254 5.135 -9.085 1.00 0.00 30 ARG A C 3
ATOM 4056 O O . ARG A 1 30 ? -0.641 4.741 -9.840 1.00 0.00 30 ARG A O 3
ATOM 4077 N N . ARG A 1 31 ? 0.298 6.362 -8.585 1.00 0.00 31 ARG A N 3
ATOM 4078 C CA . ARG A 1 31 ? -0.523 7.448 -9.107 1.00 0.00 31 ARG A CA 3
ATOM 4079 C C . ARG A 1 31 ? 0.262 8.743 -8.977 1.00 0.00 31 ARG A C 3
ATOM 4080 O O . ARG A 1 31 ? 0.666 9.114 -7.872 1.00 0.00 31 ARG A O 3
ATOM 4101 N N . GLY A 1 32 ? 0.490 9.419 -10.093 1.00 0.00 32 GLY A N 3
ATOM 4102 C CA . GLY A 1 32 ? 1.344 10.589 -10.081 1.00 0.00 32 GLY A CA 3
ATOM 4103 C C . GLY A 1 32 ? 2.776 10.215 -9.756 1.00 0.00 32 GLY A C 3
ATOM 4104 O O . GLY A 1 32 ? 3.443 9.555 -10.551 1.00 0.00 32 GLY A O 3
ATOM 4108 N N . GLU A 1 33 ? 3.248 10.615 -8.587 1.00 0.00 33 GLU A N 3
ATOM 4109 C CA . GLU A 1 33 ? 4.584 10.231 -8.144 1.00 0.00 33 GLU A CA 3
ATOM 4110 C C . GLU A 1 33 ? 4.495 9.397 -6.871 1.00 0.00 33 GLU A C 3
ATOM 4111 O O . GLU A 1 33 ? 5.497 9.131 -6.209 1.00 0.00 33 GLU A O 3
ATOM 4123 N N . ASN A 1 34 ? 3.289 8.962 -6.546 1.00 0.00 34 ASN A N 3
ATOM 4124 C CA . ASN A 1 34 ? 3.071 8.145 -5.359 1.00 0.00 34 ASN A CA 3
ATOM 4125 C C . ASN A 1 34 ? 3.198 6.672 -5.716 1.00 0.00 34 ASN A C 3
ATOM 4126 O O . ASN A 1 34 ? 2.338 6.113 -6.404 1.00 0.00 34 ASN A O 3
ATOM 4137 N N . TYR A 1 35 ? 4.277 6.054 -5.264 1.00 0.00 35 TYR A N 3
ATOM 4138 C CA . TYR A 1 35 ? 4.531 4.650 -5.551 1.00 0.00 35 TYR A CA 3
ATOM 4139 C C . TYR A 1 35 ? 4.305 3.805 -4.303 1.00 0.00 35 TYR A C 3
ATOM 4140 O O . TYR A 1 35 ? 4.815 4.126 -3.231 1.00 0.00 35 TYR A O 3
ATOM 4158 N N . VAL A 1 36 ? 3.535 2.738 -4.452 1.00 0.00 36 VAL A N 3
ATOM 4159 C CA . VAL A 1 36 ? 3.281 1.803 -3.364 1.00 0.00 36 VAL A CA 3
ATOM 4160 C C . VAL A 1 36 ? 3.292 0.371 -3.888 1.00 0.00 36 VAL A C 3
ATOM 4161 O O . VAL A 1 36 ? 2.918 0.119 -5.030 1.00 0.00 36 VAL A O 3
ATOM 4174 N N . TYR A 1 37 ? 3.741 -0.561 -3.071 1.00 0.00 37 TYR A N 3
ATOM 4175 C CA . TYR A 1 37 ? 3.740 -1.964 -3.450 1.00 0.00 37 TYR A CA 3
ATOM 4176 C C . TYR A 1 37 ? 2.722 -2.739 -2.626 1.00 0.00 37 TYR A C 3
ATOM 4177 O O . TYR A 1 37 ? 2.783 -2.753 -1.395 1.00 0.00 37 TYR A O 3
ATOM 4195 N N . VAL A 1 38 ? 1.774 -3.360 -3.311 1.00 0.00 38 VAL A N 3
ATOM 4196 C CA . VAL A 1 38 ? 0.754 -4.158 -2.653 1.00 0.00 38 VAL A CA 3
ATOM 4197 C C . VAL A 1 38 ? 1.204 -5.608 -2.598 1.00 0.00 38 VAL A C 3
ATOM 4198 O O . VAL A 1 38 ? 1.123 -6.332 -3.592 1.00 0.00 38 VAL A O 3
ATOM 4211 N N . ASN A 1 39 ? 1.683 -6.023 -1.437 1.00 0.00 39 ASN A N 3
ATOM 4212 C CA . ASN A 1 39 ? 2.297 -7.336 -1.284 1.00 0.00 39 ASN A CA 3
ATOM 4213 C C . ASN A 1 39 ? 1.292 -8.446 -1.577 1.00 0.00 39 ASN A C 3
ATOM 4214 O O . ASN A 1 39 ? 0.195 -8.469 -1.023 1.00 0.00 39 ASN A O 3
ATOM 4225 N N . ARG A 1 40 ? 1.685 -9.383 -2.431 1.00 0.00 40 ARG A N 3
ATOM 4226 C CA . ARG A 1 40 ? 0.775 -10.408 -2.922 1.00 0.00 40 ARG A CA 3
ATOM 4227 C C . ARG A 1 40 ? 0.708 -11.571 -1.946 1.00 0.00 40 ARG A C 3
ATOM 4228 O O . ARG A 1 40 ? -0.285 -12.293 -1.880 1.00 0.00 40 ARG A O 3
ATOM 4249 N N . GLU A 1 41 ? 1.763 -11.721 -1.170 1.00 0.00 41 GLU A N 3
ATOM 4250 C CA . GLU A 1 41 ? 1.865 -12.799 -0.198 1.00 0.00 41 GLU A CA 3
ATOM 4251 C C . GLU A 1 41 ? 1.099 -12.441 1.074 1.00 0.00 41 GLU A C 3
ATOM 4252 O O . GLU A 1 41 ? 1.264 -13.076 2.115 1.00 0.00 41 GLU A O 3
ATOM 4264 N N . ALA A 1 42 ? 0.251 -11.426 0.971 1.00 0.00 42 ALA A N 3
ATOM 4265 C CA . ALA A 1 42 ? -0.495 -10.911 2.109 1.00 0.00 42 ALA A CA 3
ATOM 4266 C C . ALA A 1 42 ? -1.672 -11.812 2.467 1.00 0.00 42 ALA A C 3
ATOM 4267 O O . ALA A 1 42 ? -2.830 -11.428 2.321 1.00 0.00 42 ALA A O 3
ATOM 4274 N N . ARG A 1 43 ? -1.374 -13.019 2.920 1.00 0.00 43 ARG A N 3
ATOM 4275 C CA . ARG A 1 43 ? -2.400 -13.905 3.455 1.00 0.00 43 ARG A CA 3
ATOM 4276 C C . ARG A 1 43 ? -2.847 -13.382 4.814 1.00 0.00 43 ARG A C 3
ATOM 4277 O O . ARG A 1 43 ? -3.879 -13.781 5.355 1.00 0.00 43 ARG A O 3
ATOM 4298 N N . MET A 1 44 ? -2.037 -12.484 5.354 1.00 0.00 44 MET A N 3
ATOM 4299 C CA . MET A 1 44 ? -2.379 -11.728 6.542 1.00 0.00 44 MET A CA 3
ATOM 4300 C C . MET A 1 44 ? -2.341 -10.245 6.199 1.00 0.00 44 MET A C 3
ATOM 4301 O O . MET A 1 44 ? -1.282 -9.708 5.873 1.00 0.00 44 MET A O 3
ATOM 4315 N N . GLY A 1 45 ? -3.500 -9.599 6.244 1.00 0.00 45 GLY A N 3
ATOM 4316 C CA . GLY A 1 45 ? -3.606 -8.195 5.866 1.00 0.00 45 GLY A CA 3
ATOM 4317 C C . GLY A 1 45 ? -2.917 -7.217 6.816 1.00 0.00 45 GLY A C 3
ATOM 4318 O O . GLY A 1 45 ? -3.298 -6.050 6.877 1.00 0.00 45 GLY A O 3
ATOM 4322 N N . ARG A 1 46 ? -1.918 -7.680 7.563 1.00 0.00 46 ARG A N 3
ATOM 4323 C CA . ARG A 1 46 ? -1.074 -6.798 8.343 1.00 0.00 46 ARG A CA 3
ATOM 4324 C C . ARG A 1 46 ? 0.118 -6.389 7.491 1.00 0.00 46 ARG A C 3
ATOM 4325 O O . ARG A 1 46 ? 0.826 -5.431 7.791 1.00 0.00 46 ARG A O 3
ATOM 4346 N N . THR A 1 47 ? 0.316 -7.134 6.417 1.00 0.00 47 THR A N 3
ATOM 4347 C CA . THR A 1 47 ? 1.443 -6.963 5.541 1.00 0.00 47 THR A CA 3
ATOM 4348 C C . THR A 1 47 ? 0.935 -7.013 4.116 1.00 0.00 47 THR A C 3
ATOM 4349 O O . THR A 1 47 ? 0.830 -8.080 3.523 1.00 0.00 47 THR A O 3
ATOM 4360 N N . ALA A 1 48 ? 0.618 -5.863 3.574 1.00 0.00 48 ALA A N 3
ATOM 4361 C CA . ALA A 1 48 ? -0.063 -5.794 2.287 1.00 0.00 48 ALA A CA 3
ATOM 4362 C C . ALA A 1 48 ? 0.087 -4.425 1.635 1.00 0.00 48 ALA A C 3
ATOM 4363 O O . ALA A 1 48 ? 0.037 -4.315 0.413 1.00 0.00 48 ALA A O 3
ATOM 4370 N N . LEU A 1 49 ? 0.297 -3.387 2.426 1.00 0.00 49 LEU A N 3
ATOM 4371 C CA . LEU A 1 49 ? 0.581 -2.080 1.861 1.00 0.00 49 LEU A CA 3
ATOM 4372 C C . LEU A 1 49 ? 2.008 -1.683 2.186 1.00 0.00 49 LEU A C 3
ATOM 4373 O O . LEU A 1 49 ? 2.329 -1.353 3.324 1.00 0.00 49 LEU A O 3
ATOM 4389 N N . ILE A 1 50 ? 2.874 -1.741 1.202 1.00 0.00 50 ILE A N 3
ATOM 4390 C CA . ILE A 1 50 ? 4.251 -1.354 1.407 1.00 0.00 50 ILE A CA 3
ATOM 4391 C C . ILE A 1 50 ? 4.556 -0.094 0.617 1.00 0.00 50 ILE A C 3
ATOM 4392 O O . ILE A 1 50 ? 4.782 -0.135 -0.588 1.00 0.00 50 ILE A O 3
ATOM 4408 N N . ILE A 1 51 ? 4.516 1.028 1.321 1.00 0.00 51 ILE A N 3
ATOM 4409 C CA . ILE A 1 51 ? 4.652 2.337 0.702 1.00 0.00 51 ILE A CA 3
ATOM 4410 C C . ILE A 1 51 ? 6.089 2.617 0.248 1.00 0.00 51 ILE A C 3
ATOM 4411 O O . ILE A 1 51 ? 6.436 2.414 -0.912 1.00 0.00 51 ILE A O 3
ATOM 4427 N N . HIS A 1 52 ? 6.916 3.057 1.183 1.00 0.00 52 HIS A N 3
ATOM 4428 C CA . HIS A 1 52 ? 8.265 3.502 0.900 1.00 0.00 52 HIS A CA 3
ATOM 4429 C C . HIS A 1 52 ? 8.924 3.873 2.224 1.00 0.00 52 HIS A C 3
ATOM 4430 O O . HIS A 1 52 ? 8.267 4.446 3.095 1.00 0.00 52 HIS A O 3
ATOM 4445 N N . PRO A 1 53 ? 10.202 3.503 2.420 1.00 0.00 53 PRO A N 3
ATOM 4446 C CA . PRO A 1 53 ? 11.004 3.955 3.572 1.00 0.00 53 PRO A CA 3
ATOM 4447 C C . PRO A 1 53 ? 11.011 5.485 3.713 1.00 0.00 53 PRO A C 3
ATOM 4448 O O . PRO A 1 53 ? 10.275 6.183 3.018 1.00 0.00 53 PRO A O 3
ATOM 4459 N N . ARG A 1 54 ? 11.830 6.006 4.617 1.00 0.00 54 ARG A N 3
ATOM 4460 C CA . ARG A 1 54 ? 11.903 7.453 4.878 1.00 0.00 54 ARG A CA 3
ATOM 4461 C C . ARG A 1 54 ? 10.638 7.969 5.582 1.00 0.00 54 ARG A C 3
ATOM 4462 O O . ARG A 1 54 ? 10.719 8.719 6.551 1.00 0.00 54 ARG A O 3
ATOM 4483 N N . LEU A 1 55 ? 9.478 7.535 5.099 1.00 0.00 55 LEU A N 3
ATOM 4484 C CA . LEU A 1 55 ? 8.186 7.935 5.650 1.00 0.00 55 LEU A CA 3
ATOM 4485 C C . LEU A 1 55 ? 7.850 7.155 6.913 1.00 0.00 55 LEU A C 3
ATOM 4486 O O . LEU A 1 55 ? 6.714 7.183 7.382 1.00 0.00 55 LEU A O 3
ATOM 4502 N N . LYS A 1 56 ? 8.840 6.471 7.456 1.00 0.00 56 LYS A N 3
ATOM 4503 C CA . LYS A 1 56 ? 8.661 5.624 8.626 1.00 0.00 56 LYS A CA 3
ATOM 4504 C C . LYS A 1 56 ? 8.081 6.414 9.798 1.00 0.00 56 LYS A C 3
ATOM 4505 O O . LYS A 1 56 ? 7.051 6.043 10.360 1.00 0.00 56 LYS A O 3
ATOM 4524 N N . ASP A 1 57 ? 8.727 7.522 10.138 1.00 0.00 57 ASP A N 3
ATOM 4525 C CA . ASP A 1 57 ? 8.324 8.325 11.290 1.00 0.00 57 ASP A CA 3
ATOM 4526 C C . ASP A 1 57 ? 7.018 9.067 11.024 1.00 0.00 57 ASP A C 3
ATOM 4527 O O . ASP A 1 57 ? 6.241 9.323 11.945 1.00 0.00 57 ASP A O 3
ATOM 4536 N N . ARG A 1 58 ? 6.779 9.409 9.764 1.00 0.00 58 ARG A N 3
ATOM 4537 C CA . ARG A 1 58 ? 5.548 10.090 9.371 1.00 0.00 58 ARG A CA 3
ATOM 4538 C C . ARG A 1 58 ? 4.366 9.128 9.370 1.00 0.00 58 ARG A C 3
ATOM 4539 O O . ARG A 1 58 ? 3.352 9.367 10.024 1.00 0.00 58 ARG A O 3
ATOM 4560 N N . SER A 1 59 ? 4.505 8.043 8.623 1.00 0.00 59 SER A N 3
ATOM 4561 C CA . SER A 1 59 ? 3.428 7.086 8.433 1.00 0.00 59 SER A CA 3
ATOM 4562 C C . SER A 1 59 ? 2.971 6.458 9.754 1.00 0.00 59 SER A C 3
ATOM 4563 O O . SER A 1 59 ? 1.798 6.115 9.901 1.00 0.00 59 SER A O 3
ATOM 4571 N N . SER A 1 60 ? 3.895 6.307 10.702 1.00 0.00 60 SER A N 3
ATOM 4572 C CA . SER A 1 60 ? 3.577 5.709 12.001 1.00 0.00 60 SER A CA 3
ATOM 4573 C C . SER A 1 60 ? 2.512 6.510 12.756 1.00 0.00 60 SER A C 3
ATOM 4574 O O . SER A 1 60 ? 1.817 5.974 13.620 1.00 0.00 60 SER A O 3
ATOM 4582 N N . SER A 1 61 ? 2.378 7.790 12.428 1.00 0.00 61 SER A N 3
ATOM 4583 C CA . SER A 1 61 ? 1.372 8.636 13.058 1.00 0.00 61 SER A CA 3
ATOM 4584 C C . SER A 1 61 ? -0.032 8.268 12.579 1.00 0.00 61 SER A C 3
ATOM 4585 O O . SER A 1 61 ? -1.033 8.635 13.197 1.00 0.00 61 SER A O 3
ATOM 4593 N N . LEU A 1 62 ? -0.095 7.533 11.478 1.00 0.00 62 LEU A N 3
ATOM 4594 C CA . LEU A 1 62 ? -1.364 7.171 10.873 1.00 0.00 62 LEU A CA 3
ATOM 4595 C C . LEU A 1 62 ? -1.604 5.669 10.946 1.00 0.00 62 LEU A C 3
ATOM 4596 O O . LEU A 1 62 ? -2.667 5.221 11.369 1.00 0.00 62 LEU A O 3
ATOM 4612 N N . ALA A 1 63 ? -0.607 4.895 10.547 1.00 0.00 63 ALA A N 3
ATOM 4613 C CA . ALA A 1 63 ? -0.755 3.453 10.468 1.00 0.00 63 ALA A CA 3
ATOM 4614 C C . ALA A 1 63 ? 0.417 2.744 11.128 1.00 0.00 63 ALA A C 3
ATOM 4615 O O . ALA A 1 63 ? 1.574 3.133 10.945 1.00 0.00 63 ALA A O 3
ATOM 4622 N N . ASP A 1 64 ? 0.111 1.703 11.889 1.00 0.00 64 ASP A N 3
ATOM 4623 C CA . ASP A 1 64 ? 1.130 0.947 12.606 1.00 0.00 64 ASP A CA 3
ATOM 4624 C C . ASP A 1 64 ? 1.774 -0.084 11.692 1.00 0.00 64 ASP A C 3
ATOM 4625 O O . ASP A 1 64 ? 1.079 -0.872 11.049 1.00 0.00 64 ASP A O 3
ATOM 4634 N N . PRO A 1 65 ? 3.109 -0.080 11.606 1.00 0.00 65 PRO A N 3
ATOM 4635 C CA . PRO A 1 65 ? 3.849 -1.068 10.827 1.00 0.00 65 PRO A CA 3
ATOM 4636 C C . PRO A 1 65 ? 3.808 -2.443 11.488 1.00 0.00 65 PRO A C 3
ATOM 4637 O O . PRO A 1 65 ? 4.045 -2.570 12.689 1.00 0.00 65 PRO A O 3
ATOM 4648 N N . ALA A 1 66 ? 3.520 -3.469 10.696 1.00 0.00 66 ALA A N 3
ATOM 4649 C CA . ALA A 1 66 ? 3.425 -4.835 11.205 1.00 0.00 66 ALA A CA 3
ATOM 4650 C C . ALA A 1 66 ? 4.804 -5.465 11.337 1.00 0.00 66 ALA A C 3
ATOM 4651 O O . ALA A 1 66 ? 4.939 -6.639 11.684 1.00 0.00 66 ALA A O 3
ATOM 4658 N N . SER A 1 67 ? 5.819 -4.676 11.051 1.00 0.00 67 SER A N 3
ATOM 4659 C CA . SER A 1 67 ? 7.188 -5.146 11.051 1.00 0.00 67 SER A CA 3
ATOM 4660 C C . SER A 1 67 ? 8.130 -3.959 11.128 1.00 0.00 67 SER A C 3
ATOM 4661 O O . SER A 1 67 ? 7.964 -3.060 11.958 1.00 0.00 67 SER A O 3
ATOM 4669 N N . ASP A 1 68 ? 9.085 -3.957 10.239 1.00 0.00 68 ASP A N 3
ATOM 4670 C CA . ASP A 1 68 ? 10.082 -2.903 10.162 1.00 0.00 68 ASP A CA 3
ATOM 4671 C C . ASP A 1 68 ? 10.666 -2.869 8.765 1.00 0.00 68 ASP A C 3
ATOM 4672 O O . ASP A 1 68 ? 10.781 -1.810 8.149 1.00 0.00 68 ASP A O 3
ATOM 4681 N N . ILE A 1 69 ? 11.003 -4.047 8.269 1.00 0.00 69 ILE A N 3
ATOM 4682 C CA . ILE A 1 69 ? 11.560 -4.197 6.936 1.00 0.00 69 ILE A CA 3
ATOM 4683 C C . ILE A 1 69 ? 11.189 -5.544 6.336 1.00 0.00 69 ILE A C 3
ATOM 4684 O O . ILE A 1 69 ? 11.152 -6.563 7.025 1.00 0.00 69 ILE A O 3
ATOM 4700 N N . LYS A 1 70 ? 10.901 -5.522 5.054 1.00 0.00 70 LYS A N 3
ATOM 4701 C CA . LYS A 1 70 ? 10.662 -6.735 4.285 1.00 0.00 70 LYS A CA 3
ATOM 4702 C C . LYS A 1 70 ? 11.593 -6.727 3.080 1.00 0.00 70 LYS A C 3
ATOM 4703 O O . LYS A 1 70 ? 11.388 -5.963 2.134 1.00 0.00 70 LYS A O 3
ATOM 4722 N N . THR A 1 71 ? 12.636 -7.544 3.147 1.00 0.00 71 THR A N 3
ATOM 4723 C CA . THR A 1 71 ? 13.677 -7.555 2.133 1.00 0.00 71 THR A CA 3
ATOM 4724 C C . THR A 1 71 ? 13.362 -8.533 1.004 1.00 0.00 71 THR A C 3
ATOM 4725 O O . THR A 1 71 ? 12.871 -9.644 1.242 1.00 0.00 71 THR A O 3
ATOM 4736 N N . CYS A 1 72 ? 13.655 -8.097 -0.220 1.00 0.00 72 CYS A N 3
ATOM 4737 C CA . CYS A 1 72 ? 13.407 -8.861 -1.441 1.00 0.00 72 CYS A CA 3
ATOM 4738 C C . CYS A 1 72 ? 13.573 -7.923 -2.620 1.00 0.00 72 CYS A C 3
ATOM 4739 O O . CYS A 1 72 ? 12.910 -6.885 -2.672 1.00 0.00 72 CYS A O 3
ATOM 4747 N N . ASP A 1 73 ? 14.444 -8.276 -3.560 1.00 0.00 73 ASP A N 3
ATOM 4748 C CA . ASP A 1 73 ? 14.790 -7.381 -4.664 1.00 0.00 73 ASP A CA 3
ATOM 4749 C C . ASP A 1 73 ? 13.641 -7.200 -5.659 1.00 0.00 73 ASP A C 3
ATOM 4750 O O . ASP A 1 73 ? 13.748 -7.540 -6.834 1.00 0.00 73 ASP A O 3
ATOM 4759 N N . HIS A 1 74 ? 12.536 -6.668 -5.150 1.00 0.00 74 HIS A N 3
ATOM 4760 C CA . HIS A 1 74 ? 11.388 -6.283 -5.956 1.00 0.00 74 HIS A CA 3
ATOM 4761 C C . HIS A 1 74 ? 11.019 -4.839 -5.624 1.00 0.00 74 HIS A C 3
ATOM 4762 O O . HIS A 1 74 ? 10.791 -4.021 -6.511 1.00 0.00 74 HIS A O 3
ATOM 4777 N N . TYR A 1 75 ? 10.982 -4.533 -4.327 1.00 0.00 75 TYR A N 3
ATOM 4778 C CA . TYR A 1 75 ? 10.634 -3.192 -3.859 1.00 0.00 75 TYR A CA 3
ATOM 4779 C C . TYR A 1 75 ? 11.847 -2.275 -3.938 1.00 0.00 75 TYR A C 3
ATOM 4780 O O . TYR A 1 75 ? 12.535 -2.068 -2.938 1.00 0.00 75 TYR A O 3
ATOM 4798 N N . GLN A 1 76 ? 12.122 -1.746 -5.119 1.00 0.00 76 GLN A N 3
ATOM 4799 C CA . GLN A 1 76 ? 13.319 -0.946 -5.331 1.00 0.00 76 GLN A CA 3
ATOM 4800 C C . GLN A 1 76 ? 13.362 0.271 -4.407 1.00 0.00 76 GLN A C 3
ATOM 4801 O O . GLN A 1 76 ? 14.324 0.445 -3.661 1.00 0.00 76 GLN A O 3
ATOM 4815 N N . ASN A 1 77 ? 12.307 1.082 -4.448 1.00 0.00 77 ASN A N 3
ATOM 4816 C CA . ASN A 1 77 ? 12.186 2.278 -3.610 1.00 0.00 77 ASN A CA 3
ATOM 4817 C C . ASN A 1 77 ? 13.301 3.285 -3.877 1.00 0.00 77 ASN A C 3
ATOM 4818 O O . ASN A 1 77 ? 13.126 4.198 -4.681 1.00 0.00 77 ASN A O 3
ATOM 4829 N N . PHE A 1 78 ? 14.446 3.111 -3.221 1.00 0.00 78 PHE A N 3
ATOM 4830 C CA . PHE A 1 78 ? 15.552 4.059 -3.352 1.00 0.00 78 PHE A CA 3
ATOM 4831 C C . PHE A 1 78 ? 16.818 3.591 -2.611 1.00 0.00 78 PHE A C 3
ATOM 4832 O O . PHE A 1 78 ? 17.853 3.384 -3.245 1.00 0.00 78 PHE A O 3
ATOM 4849 N N . PRO A 1 79 ? 16.772 3.400 -1.269 1.00 0.00 79 PRO A N 3
ATOM 4850 C CA . PRO A 1 79 ? 17.982 3.199 -0.461 1.00 0.00 79 PRO A CA 3
ATOM 4851 C C . PRO A 1 79 ? 18.548 1.784 -0.559 1.00 0.00 79 PRO A C 3
ATOM 4852 O O . PRO A 1 79 ? 19.762 1.611 -0.615 1.00 0.00 79 PRO A O 3
ATOM 4863 N N . LEU A 1 80 ? 17.641 0.803 -0.595 1.00 0.00 80 LEU A N 3
ATOM 4864 C CA . LEU A 1 80 ? 17.952 -0.640 -0.601 1.00 0.00 80 LEU A CA 3
ATOM 4865 C C . LEU A 1 80 ? 19.008 -1.085 0.417 1.00 0.00 80 LEU A C 3
ATOM 4866 O O . LEU A 1 80 ? 20.184 -0.736 0.359 1.00 0.00 80 LEU A O 3
ATOM 4882 N N . TYR A 1 81 ? 18.547 -1.924 1.325 1.00 0.00 81 TYR A N 3
ATOM 4883 C CA . TYR A 1 81 ? 19.359 -2.465 2.407 1.00 0.00 81 TYR A CA 3
ATOM 4884 C C . TYR A 1 81 ? 19.384 -3.985 2.313 1.00 0.00 81 TYR A C 3
ATOM 4885 O O . TYR A 1 81 ? 18.337 -4.623 2.300 1.00 0.00 81 TYR A O 3
ATOM 4903 N N . LEU A 1 82 ? 20.579 -4.564 2.243 1.00 0.00 82 LEU A N 3
ATOM 4904 C CA . LEU A 1 82 ? 20.710 -6.002 2.051 1.00 0.00 82 LEU A CA 3
ATOM 4905 C C . LEU A 1 82 ? 20.382 -6.696 3.372 1.00 0.00 82 LEU A C 3
ATOM 4906 O O . LEU A 1 82 ? 20.559 -6.096 4.430 1.00 0.00 82 LEU A O 3
ATOM 4922 N N . GLY A 1 83 ? 19.892 -7.926 3.334 1.00 0.00 83 GLY A N 3
ATOM 4923 C CA . GLY A 1 83 ? 19.830 -8.717 4.554 1.00 0.00 83 GLY A CA 3
ATOM 4924 C C . GLY A 1 83 ? 21.226 -9.090 5.039 1.00 0.00 83 GLY A C 3
ATOM 4925 O O . GLY A 1 83 ? 21.595 -10.262 5.082 1.00 0.00 83 GLY A O 3
ATOM 4929 N N . GLY A 1 84 ? 22.002 -8.071 5.373 1.00 0.00 84 GLY A N 3
ATOM 4930 C CA . GLY A 1 84 ? 23.393 -8.237 5.735 1.00 0.00 84 GLY A CA 3
ATOM 4931 C C . GLY A 1 84 ? 24.170 -6.975 5.420 1.00 0.00 84 GLY A C 3
ATOM 4932 O O . GLY A 1 84 ? 24.466 -6.180 6.312 1.00 0.00 84 GLY A O 3
ATOM 4936 N N . GLU A 1 85 ? 24.495 -6.789 4.146 1.00 0.00 85 GLU A N 3
ATOM 4937 C CA . GLU A 1 85 ? 25.068 -5.541 3.664 1.00 0.00 85 GLU A CA 3
ATOM 4938 C C . GLU A 1 85 ? 23.956 -4.503 3.483 1.00 0.00 85 GLU A C 3
ATOM 4939 O O . GLU A 1 85 ? 22.957 -4.525 4.193 1.00 0.00 85 GLU A O 3
ATOM 4951 N N . THR A 1 86 ? 24.115 -3.601 2.522 1.00 0.00 86 THR A N 3
ATOM 4952 C CA . THR A 1 86 ? 23.057 -2.659 2.202 1.00 0.00 86 THR A CA 3
ATOM 4953 C C . THR A 1 86 ? 22.862 -2.524 0.684 1.00 0.00 86 THR A C 3
ATOM 4954 O O . THR A 1 86 ? 23.541 -1.740 0.025 1.00 0.00 86 THR A O 3
ATOM 4965 N N . HIS A 1 87 ? 21.945 -3.327 0.124 1.00 0.00 87 HIS A N 3
ATOM 4966 C CA . HIS A 1 87 ? 21.617 -3.230 -1.300 1.00 0.00 87 HIS A CA 3
ATOM 4967 C C . HIS A 1 87 ? 20.396 -4.062 -1.699 1.00 0.00 87 HIS A C 3
ATOM 4968 O O . HIS A 1 87 ? 20.150 -4.245 -2.887 1.00 0.00 87 HIS A O 3
ATOM 4983 N N . GLU A 1 88 ? 19.621 -4.539 -0.738 1.00 0.00 88 GLU A N 3
ATOM 4984 C CA . GLU A 1 88 ? 18.462 -5.361 -1.067 1.00 0.00 88 GLU A CA 3
ATOM 4985 C C . GLU A 1 88 ? 17.222 -4.503 -1.104 1.00 0.00 88 GLU A C 3
ATOM 4986 O O . GLU A 1 88 ? 16.994 -3.679 -0.219 1.00 0.00 88 GLU A O 3
ATOM 4998 N N . HIS A 1 89 ? 16.448 -4.669 -2.154 1.00 0.00 89 HIS A N 3
ATOM 4999 C CA . HIS A 1 89 ? 15.209 -3.935 -2.293 1.00 0.00 89 HIS A CA 3
ATOM 5000 C C . HIS A 1 89 ? 14.309 -4.282 -1.114 1.00 0.00 89 HIS A C 3
ATOM 5001 O O . HIS A 1 89 ? 14.160 -5.451 -0.771 1.00 0.00 89 HIS A O 3
ATOM 5016 N N . TYR A 1 90 ? 13.745 -3.276 -0.470 1.00 0.00 90 TYR A N 3
ATOM 5017 C CA . TYR A 1 90 ? 13.005 -3.508 0.759 1.00 0.00 90 TYR A CA 3
ATOM 5018 C C . TYR A 1 90 ? 11.909 -2.470 0.940 1.00 0.00 90 TYR A C 3
ATOM 5019 O O . TYR A 1 90 ? 11.937 -1.409 0.316 1.00 0.00 90 TYR A O 3
ATOM 5037 N N . GLY A 1 91 ? 10.956 -2.783 1.803 1.00 0.00 91 GLY A N 3
ATOM 5038 C CA . GLY A 1 91 ? 9.920 -1.834 2.147 1.00 0.00 91 GLY A CA 3
ATOM 5039 C C . GLY A 1 91 ? 9.414 -2.051 3.557 1.00 0.00 91 GLY A C 3
ATOM 5040 O O . GLY A 1 91 ? 9.878 -2.958 4.252 1.00 0.00 91 GLY A O 3
ATOM 5044 N N . ILE A 1 92 ? 8.463 -1.230 3.980 1.00 0.00 92 ILE A N 3
ATOM 5045 C CA . ILE A 1 92 ? 7.913 -1.323 5.325 1.00 0.00 92 ILE A CA 3
ATOM 5046 C C . ILE A 1 92 ? 6.465 -1.815 5.279 1.00 0.00 92 ILE A C 3
ATOM 5047 O O . ILE A 1 92 ? 5.585 -1.138 4.740 1.00 0.00 92 ILE A O 3
ATOM 5063 N N . PRO A 1 93 ? 6.211 -3.012 5.832 1.00 0.00 93 PRO A N 3
ATOM 5064 C CA . PRO A 1 93 ? 4.881 -3.640 5.831 1.00 0.00 93 PRO A CA 3
ATOM 5065 C C . PRO A 1 93 ? 3.821 -2.837 6.584 1.00 0.00 93 PRO A C 3
ATOM 5066 O O . PRO A 1 93 ? 3.984 -2.503 7.759 1.00 0.00 93 PRO A O 3
ATOM 5077 N N . HIS A 1 94 ? 2.741 -2.520 5.884 1.00 0.00 94 HIS A N 3
ATOM 5078 C CA . HIS A 1 94 ? 1.568 -1.907 6.495 1.00 0.00 94 HIS A CA 3
ATOM 5079 C C . HIS A 1 94 ? 0.349 -2.772 6.211 1.00 0.00 94 HIS A C 3
ATOM 5080 O O . HIS A 1 94 ? 0.409 -3.670 5.364 1.00 0.00 94 HIS A O 3
ATOM 5095 N N . GLY A 1 95 ? -0.755 -2.478 6.882 1.00 0.00 95 GLY A N 3
ATOM 5096 C CA . GLY A 1 95 ? -1.971 -3.244 6.687 1.00 0.00 95 GLY A CA 3
ATOM 5097 C C . GLY A 1 95 ? -3.124 -2.684 7.489 1.00 0.00 95 GLY A C 3
ATOM 5098 O O . GLY A 1 95 ? -2.913 -1.979 8.480 1.00 0.00 95 GLY A O 3
ATOM 5102 N N . PHE A 1 96 ? -4.346 -3.000 7.068 1.00 0.00 96 PHE A N 3
ATOM 5103 C CA . PHE A 1 96 ? -5.538 -2.367 7.625 1.00 0.00 96 PHE A CA 3
ATOM 5104 C C . PHE A 1 96 ? -6.685 -3.363 7.707 1.00 0.00 96 PHE A C 3
ATOM 5105 O O . PHE A 1 96 ? -6.488 -4.563 7.522 1.00 0.00 96 PHE A O 3
ATOM 5122 N N . SER A 1 97 ? -7.886 -2.861 7.968 1.00 0.00 97 SER A N 3
ATOM 5123 C CA . SER A 1 97 ? -9.061 -3.713 8.097 1.00 0.00 97 SER A CA 3
ATOM 5124 C C . SER A 1 97 ? -10.335 -2.944 7.753 1.00 0.00 97 SER A C 3
ATOM 5125 O O . SER A 1 97 ? -11.439 -3.378 8.079 1.00 0.00 97 SER A O 3
ATOM 5133 N N . SER A 1 98 ? -10.180 -1.811 7.079 1.00 0.00 98 SER A N 3
ATOM 5134 C CA . SER A 1 98 ? -11.318 -0.978 6.713 1.00 0.00 98 SER A CA 3
ATOM 5135 C C . SER A 1 98 ? -10.996 -0.145 5.477 1.00 0.00 98 SER A C 3
ATOM 5136 O O . SER A 1 98 ? -9.866 0.325 5.310 1.00 0.00 98 SER A O 3
ATOM 5144 N N . ARG A 1 99 ? -11.997 0.023 4.615 1.00 0.00 99 ARG A N 3
ATOM 5145 C CA . ARG A 1 99 ? -11.847 0.789 3.380 1.00 0.00 99 ARG A CA 3
ATOM 5146 C C . ARG A 1 99 ? -11.460 2.228 3.691 1.00 0.00 99 ARG A C 3
ATOM 5147 O O . ARG A 1 99 ? -10.424 2.719 3.244 1.00 0.00 99 ARG A O 3
ATOM 5168 N N . ILE A 1 100 ? -12.309 2.889 4.474 1.00 0.00 100 ILE A N 3
ATOM 5169 C CA . ILE A 1 100 ? -12.108 4.287 4.836 1.00 0.00 100 ILE A CA 3
ATOM 5170 C C . ILE A 1 100 ? -10.793 4.482 5.598 1.00 0.00 100 ILE A C 3
ATOM 5171 O O . ILE A 1 100 ? -10.160 5.531 5.492 1.00 0.00 100 ILE A O 3
ATOM 5187 N N . ALA A 1 101 ? -10.379 3.465 6.351 1.00 0.00 101 ALA A N 3
ATOM 5188 C CA . ALA A 1 101 ? -9.122 3.529 7.086 1.00 0.00 101 ALA A CA 3
ATOM 5189 C C . ALA A 1 101 ? -7.964 3.775 6.128 1.00 0.00 101 ALA A C 3
ATOM 5190 O O . ALA A 1 101 ? -7.238 4.756 6.261 1.00 0.00 101 ALA A O 3
ATOM 5197 N N . LEU A 1 102 ? -7.826 2.897 5.141 1.00 0.00 102 LEU A N 3
ATOM 5198 C CA . LEU A 1 102 ? -6.788 3.044 4.127 1.00 0.00 102 LEU A CA 3
ATOM 5199 C C . LEU A 1 102 ? -6.957 4.365 3.381 1.00 0.00 102 LEU A C 3
ATOM 5200 O O . LEU A 1 102 ? -5.986 5.080 3.130 1.00 0.00 102 LEU A O 3
ATOM 5216 N N . GLU A 1 103 ? -8.203 4.686 3.067 1.00 0.00 103 GLU A N 3
ATOM 5217 C CA . GLU A 1 103 ? -8.537 5.875 2.297 1.00 0.00 103 GLU A CA 3
ATOM 5218 C C . GLU A 1 103 ? -8.029 7.148 2.984 1.00 0.00 103 GLU A C 3
ATOM 5219 O O . GLU A 1 103 ? -7.336 7.963 2.372 1.00 0.00 103 GLU A O 3
ATOM 5231 N N . ARG A 1 104 ? -8.365 7.308 4.261 1.00 0.00 104 ARG A N 3
ATOM 5232 C CA . ARG A 1 104 ? -7.986 8.506 5.005 1.00 0.00 104 ARG A CA 3
ATOM 5233 C C . ARG A 1 104 ? -6.485 8.550 5.272 1.00 0.00 104 ARG A C 3
ATOM 5234 O O . ARG A 1 104 ? -5.910 9.623 5.442 1.00 0.00 104 ARG A O 3
ATOM 5255 N N . TYR A 1 105 ? -5.854 7.389 5.325 1.00 0.00 105 TYR A N 3
ATOM 5256 C CA . TYR A 1 105 ? -4.421 7.324 5.520 1.00 0.00 105 TYR A CA 3
ATOM 5257 C C . TYR A 1 105 ? -3.685 7.718 4.243 1.00 0.00 105 TYR A C 3
ATOM 5258 O O . TYR A 1 105 ? -2.655 8.384 4.302 1.00 0.00 105 TYR A O 3
ATOM 5276 N N . LEU A 1 106 ? -4.222 7.319 3.089 1.00 0.00 106 LEU A N 3
ATOM 5277 C CA . LEU A 1 106 ? -3.704 7.794 1.804 1.00 0.00 106 LEU A CA 3
ATOM 5278 C C . LEU A 1 106 ? -3.831 9.310 1.748 1.00 0.00 106 LEU A C 3
ATOM 5279 O O . LEU A 1 106 ? -2.912 10.022 1.333 1.00 0.00 106 LEU A O 3
ATOM 5295 N N . ASN A 1 107 ? -4.994 9.774 2.184 1.00 0.00 107 ASN A N 3
ATOM 5296 C CA . ASN A 1 107 ? -5.305 11.194 2.294 1.00 0.00 107 ASN A CA 3
ATOM 5297 C C . ASN A 1 107 ? -4.247 11.922 3.108 1.00 0.00 107 ASN A C 3
ATOM 5298 O O . ASN A 1 107 ? -3.613 12.861 2.632 1.00 0.00 107 ASN A O 3
ATOM 5309 N N . GLY A 1 108 ? -4.077 11.476 4.339 1.00 0.00 108 GLY A N 3
ATOM 5310 C CA . GLY A 1 108 ? -3.149 12.117 5.259 1.00 0.00 108 GLY A CA 3
ATOM 5311 C C . GLY A 1 108 ? -1.687 11.978 4.860 1.00 0.00 108 GLY A C 3
ATOM 5312 O O . GLY A 1 108 ? -0.980 12.979 4.732 1.00 0.00 108 GLY A O 3
ATOM 5316 N N . LEU A 1 109 ? -1.242 10.740 4.652 1.00 0.00 109 LEU A N 3
ATOM 5317 C CA . LEU A 1 109 ? 0.173 10.450 4.413 1.00 0.00 109 LEU A CA 3
ATOM 5318 C C . LEU A 1 109 ? 0.693 11.153 3.164 1.00 0.00 109 LEU A C 3
ATOM 5319 O O . LEU A 1 109 ? 1.673 11.896 3.221 1.00 0.00 109 LEU A O 3
ATOM 5335 N N . PHE A 1 110 ? 0.038 10.916 2.038 1.00 0.00 110 PHE A N 3
ATOM 5336 C CA . PHE A 1 110 ? 0.492 11.474 0.775 1.00 0.00 110 PHE A CA 3
ATOM 5337 C C . PHE A 1 110 ? -0.062 12.878 0.576 1.00 0.00 110 PHE A C 3
ATOM 5338 O O . PHE A 1 110 ? 0.694 13.824 0.347 1.00 0.00 110 PHE A O 3
ATOM 5355 N N . GLY A 1 111 ? -1.379 13.011 0.692 1.00 0.00 111 GLY A N 3
ATOM 5356 C CA . GLY A 1 111 ? -2.018 14.295 0.485 1.00 0.00 111 GLY A CA 3
ATOM 5357 C C . GLY A 1 111 ? -1.913 14.749 -0.950 1.00 0.00 111 GLY A C 3
ATOM 5358 O O . GLY A 1 111 ? -1.488 15.873 -1.232 1.00 0.00 111 GLY A O 3
ATOM 5362 N N . ASP A 1 112 ? -2.303 13.876 -1.866 1.00 0.00 112 ASP A N 3
ATOM 5363 C CA . ASP A 1 112 ? -2.186 14.141 -3.264 1.00 0.00 112 ASP A CA 3
ATOM 5364 C C . ASP A 1 112 ? -3.473 14.780 -3.743 1.00 0.00 112 ASP A C 3
ATOM 5365 O O . ASP A 1 112 ? -4.075 15.601 -3.051 1.00 0.00 112 ASP A O 3
ATOM 5374 N N . MET A 1 1 ? -9.904 -7.299 12.190 1.00 0.00 1 MET A N 4
ATOM 5375 C CA . MET A 1 1 ? -9.384 -8.059 11.031 1.00 0.00 1 MET A CA 4
ATOM 5376 C C . MET A 1 1 ? -8.455 -7.181 10.209 1.00 0.00 1 MET A C 4
ATOM 5377 O O . MET A 1 1 ? -8.002 -6.146 10.682 1.00 0.00 1 MET A O 4
ATOM 5393 N N . TYR A 1 2 ? -8.159 -7.598 8.989 1.00 0.00 2 TYR A N 4
ATOM 5394 C CA . TYR A 1 2 ? -7.299 -6.828 8.106 1.00 0.00 2 TYR A CA 4
ATOM 5395 C C . TYR A 1 2 ? -7.966 -6.672 6.745 1.00 0.00 2 TYR A C 4
ATOM 5396 O O . TYR A 1 2 ? -9.177 -6.861 6.615 1.00 0.00 2 TYR A O 4
ATOM 5414 N N . LEU A 1 3 ? -7.174 -6.333 5.737 1.00 0.00 3 LEU A N 4
ATOM 5415 C CA . LEU A 1 3 ? -7.670 -6.197 4.376 1.00 0.00 3 LEU A CA 4
ATOM 5416 C C . LEU A 1 3 ? -6.938 -7.170 3.463 1.00 0.00 3 LEU A C 4
ATOM 5417 O O . LEU A 1 3 ? -5.729 -7.344 3.588 1.00 0.00 3 LEU A O 4
ATOM 5433 N N . ARG A 1 4 ? -7.670 -7.807 2.556 1.00 0.00 4 ARG A N 4
ATOM 5434 C CA . ARG A 1 4 ? -7.061 -8.712 1.583 1.00 0.00 4 ARG A CA 4
ATOM 5435 C C . ARG A 1 4 ? -6.100 -7.938 0.686 1.00 0.00 4 ARG A C 4
ATOM 5436 O O . ARG A 1 4 ? -6.271 -6.733 0.491 1.00 0.00 4 ARG A O 4
ATOM 5457 N N . PRO A 1 5 ? -5.088 -8.607 0.117 1.00 0.00 5 PRO A N 4
ATOM 5458 C CA . PRO A 1 5 ? -4.170 -7.970 -0.828 1.00 0.00 5 PRO A CA 4
ATOM 5459 C C . PRO A 1 5 ? -4.932 -7.363 -2.009 1.00 0.00 5 PRO A C 4
ATOM 5460 O O . PRO A 1 5 ? -4.753 -6.189 -2.345 1.00 0.00 5 PRO A O 4
ATOM 5471 N N . ASP A 1 6 ? -5.790 -8.173 -2.633 1.00 0.00 6 ASP A N 4
ATOM 5472 C CA . ASP A 1 6 ? -6.656 -7.703 -3.716 1.00 0.00 6 ASP A CA 4
ATOM 5473 C C . ASP A 1 6 ? -7.618 -6.610 -3.236 1.00 0.00 6 ASP A C 4
ATOM 5474 O O . ASP A 1 6 ? -7.962 -5.708 -3.994 1.00 0.00 6 ASP A O 4
ATOM 5483 N N . GLU A 1 7 ? -8.037 -6.693 -1.973 1.00 0.00 7 GLU A N 4
ATOM 5484 C CA . GLU A 1 7 ? -8.964 -5.716 -1.397 1.00 0.00 7 GLU A CA 4
ATOM 5485 C C . GLU A 1 7 ? -8.307 -4.337 -1.337 1.00 0.00 7 GLU A C 4
ATOM 5486 O O . GLU A 1 7 ? -8.923 -3.323 -1.676 1.00 0.00 7 GLU A O 4
ATOM 5498 N N . VAL A 1 8 ? -7.045 -4.313 -0.916 1.00 0.00 8 VAL A N 4
ATOM 5499 C CA . VAL A 1 8 ? -6.267 -3.078 -0.882 1.00 0.00 8 VAL A CA 4
ATOM 5500 C C . VAL A 1 8 ? -6.169 -2.476 -2.282 1.00 0.00 8 VAL A C 4
ATOM 5501 O O . VAL A 1 8 ? -6.305 -1.264 -2.465 1.00 0.00 8 VAL A O 4
ATOM 5514 N N . ALA A 1 9 ? -5.961 -3.341 -3.271 1.00 0.00 9 ALA A N 4
ATOM 5515 C CA . ALA A 1 9 ? -5.875 -2.918 -4.663 1.00 0.00 9 ALA A CA 4
ATOM 5516 C C . ALA A 1 9 ? -7.167 -2.237 -5.114 1.00 0.00 9 ALA A C 4
ATOM 5517 O O . ALA A 1 9 ? -7.132 -1.258 -5.863 1.00 0.00 9 ALA A O 4
ATOM 5524 N N . ARG A 1 10 ? -8.301 -2.754 -4.646 1.00 0.00 10 ARG A N 4
ATOM 5525 C CA . ARG A 1 10 ? -9.603 -2.183 -4.987 1.00 0.00 10 ARG A CA 4
ATOM 5526 C C . ARG A 1 10 ? -9.686 -0.732 -4.530 1.00 0.00 10 ARG A C 4
ATOM 5527 O O . ARG A 1 10 ? -10.072 0.152 -5.297 1.00 0.00 10 ARG A O 4
ATOM 5548 N N . VAL A 1 11 ? -9.311 -0.502 -3.277 1.00 0.00 11 VAL A N 4
ATOM 5549 C CA . VAL A 1 11 ? -9.352 0.833 -2.688 1.00 0.00 11 VAL A CA 4
ATOM 5550 C C . VAL A 1 11 ? -8.446 1.790 -3.457 1.00 0.00 11 VAL A C 4
ATOM 5551 O O . VAL A 1 11 ? -8.821 2.931 -3.735 1.00 0.00 11 VAL A O 4
ATOM 5564 N N . LEU A 1 12 ? -7.262 1.305 -3.817 1.00 0.00 12 LEU A N 4
ATOM 5565 C CA . LEU A 1 12 ? -6.303 2.103 -4.570 1.00 0.00 12 LEU A CA 4
ATOM 5566 C C . LEU A 1 12 ? -6.895 2.557 -5.902 1.00 0.00 12 LEU A C 4
ATOM 5567 O O . LEU A 1 12 ? -6.936 3.753 -6.193 1.00 0.00 12 LEU A O 4
ATOM 5583 N N . GLU A 1 13 ? -7.360 1.601 -6.702 1.00 0.00 13 GLU A N 4
ATOM 5584 C CA . GLU A 1 13 ? -7.937 1.902 -8.005 1.00 0.00 13 GLU A CA 4
ATOM 5585 C C . GLU A 1 13 ? -9.161 2.810 -7.887 1.00 0.00 13 GLU A C 4
ATOM 5586 O O . GLU A 1 13 ? -9.432 3.617 -8.778 1.00 0.00 13 GLU A O 4
ATOM 5598 N N . LYS A 1 14 ? -9.890 2.679 -6.786 1.00 0.00 14 LYS A N 4
ATOM 5599 C CA . LYS A 1 14 ? -11.055 3.517 -6.532 1.00 0.00 14 LYS A CA 4
ATOM 5600 C C . LYS A 1 14 ? -10.624 4.965 -6.351 1.00 0.00 14 LYS A C 4
ATOM 5601 O O . LYS A 1 14 ? -11.254 5.890 -6.860 1.00 0.00 14 LYS A O 4
ATOM 5620 N N . ALA A 1 15 ? -9.536 5.135 -5.615 1.00 0.00 15 ALA A N 4
ATOM 5621 C CA . ALA A 1 15 ? -8.967 6.456 -5.351 1.00 0.00 15 ALA A CA 4
ATOM 5622 C C . ALA A 1 15 ? -8.355 7.076 -6.610 1.00 0.00 15 ALA A C 4
ATOM 5623 O O . ALA A 1 15 ? -8.041 8.266 -6.635 1.00 0.00 15 ALA A O 4
ATOM 5630 N N . GLY A 1 16 ? -8.187 6.270 -7.652 1.00 0.00 16 GLY A N 4
ATOM 5631 C CA . GLY A 1 16 ? -7.626 6.773 -8.893 1.00 0.00 16 GLY A CA 4
ATOM 5632 C C . GLY A 1 16 ? -6.239 6.227 -9.167 1.00 0.00 16 GLY A C 4
ATOM 5633 O O . GLY A 1 16 ? -5.581 6.631 -10.129 1.00 0.00 16 GLY A O 4
ATOM 5637 N N . PHE A 1 17 ? -5.788 5.317 -8.318 1.00 0.00 17 PHE A N 4
ATOM 5638 C CA . PHE A 1 17 ? -4.485 4.689 -8.483 1.00 0.00 17 PHE A CA 4
ATOM 5639 C C . PHE A 1 17 ? -4.523 3.647 -9.594 1.00 0.00 17 PHE A C 4
ATOM 5640 O O . PHE A 1 17 ? -5.573 3.077 -9.883 1.00 0.00 17 PHE A O 4
ATOM 5657 N N . THR A 1 18 ? -3.374 3.395 -10.208 1.00 0.00 18 THR A N 4
ATOM 5658 C CA . THR A 1 18 ? -3.266 2.373 -11.241 1.00 0.00 18 THR A CA 4
ATOM 5659 C C . THR A 1 18 ? -1.998 1.555 -11.043 1.00 0.00 18 THR A C 4
ATOM 5660 O O . THR A 1 18 ? -1.011 2.057 -10.502 1.00 0.00 18 THR A O 4
ATOM 5671 N N . VAL A 1 19 ? -2.028 0.297 -11.454 1.00 0.00 19 VAL A N 4
ATOM 5672 C CA . VAL A 1 19 ? -0.865 -0.566 -11.317 1.00 0.00 19 VAL A CA 4
ATOM 5673 C C . VAL A 1 19 ? 0.102 -0.358 -12.485 1.00 0.00 19 VAL A C 4
ATOM 5674 O O . VAL A 1 19 ? -0.317 -0.095 -13.616 1.00 0.00 19 VAL A O 4
ATOM 5687 N N . ASP A 1 20 ? 1.390 -0.439 -12.193 1.00 0.00 20 ASP A N 4
ATOM 5688 C CA . ASP A 1 20 ? 2.429 -0.309 -13.208 1.00 0.00 20 ASP A CA 4
ATOM 5689 C C . ASP A 1 20 ? 3.029 -1.672 -13.508 1.00 0.00 20 ASP A C 4
ATOM 5690 O O . ASP A 1 20 ? 2.937 -2.175 -14.630 1.00 0.00 20 ASP A O 4
ATOM 5699 N N . VAL A 1 21 ? 3.630 -2.268 -12.490 1.00 0.00 21 VAL A N 4
ATOM 5700 C CA . VAL A 1 21 ? 4.215 -3.594 -12.606 1.00 0.00 21 VAL A CA 4
ATOM 5701 C C . VAL A 1 21 ? 3.404 -4.592 -11.792 1.00 0.00 21 VAL A C 4
ATOM 5702 O O . VAL A 1 21 ? 2.880 -4.251 -10.731 1.00 0.00 21 VAL A O 4
ATOM 5715 N N . VAL A 1 22 ? 3.268 -5.809 -12.283 1.00 0.00 22 VAL A N 4
ATOM 5716 C CA . VAL A 1 22 ? 2.644 -6.848 -11.493 1.00 0.00 22 VAL A CA 4
ATOM 5717 C C . VAL A 1 22 ? 3.565 -8.056 -11.398 1.00 0.00 22 VAL A C 4
ATOM 5718 O O . VAL A 1 22 ? 4.096 -8.542 -12.396 1.00 0.00 22 VAL A O 4
ATOM 5731 N N . THR A 1 23 ? 3.796 -8.497 -10.184 1.00 0.00 23 THR A N 4
ATOM 5732 C CA . THR A 1 23 ? 4.519 -9.726 -9.940 1.00 0.00 23 THR A CA 4
ATOM 5733 C C . THR A 1 23 ? 3.701 -10.560 -8.976 1.00 0.00 23 THR A C 4
ATOM 5734 O O . THR A 1 23 ? 2.887 -10.011 -8.231 1.00 0.00 23 THR A O 4
ATOM 5745 N N . ASN A 1 24 ? 3.883 -11.867 -8.988 1.00 0.00 24 ASN A N 4
ATOM 5746 C CA . ASN A 1 24 ? 3.101 -12.728 -8.108 1.00 0.00 24 ASN A CA 4
ATOM 5747 C C . ASN A 1 24 ? 3.461 -12.473 -6.643 1.00 0.00 24 ASN A C 4
ATOM 5748 O O . ASN A 1 24 ? 2.754 -12.905 -5.733 1.00 0.00 24 ASN A O 4
ATOM 5759 N N . LYS A 1 25 ? 4.568 -11.767 -6.425 1.00 0.00 25 LYS A N 4
ATOM 5760 C CA . LYS A 1 25 ? 4.981 -11.375 -5.084 1.00 0.00 25 LYS A CA 4
ATOM 5761 C C . LYS A 1 25 ? 4.363 -10.047 -4.661 1.00 0.00 25 LYS A C 4
ATOM 5762 O O . LYS A 1 25 ? 4.061 -9.841 -3.483 1.00 0.00 25 LYS A O 4
ATOM 5781 N N . THR A 1 26 ? 4.169 -9.145 -5.612 1.00 0.00 26 THR A N 4
ATOM 5782 C CA . THR A 1 26 ? 3.711 -7.805 -5.283 1.00 0.00 26 THR A CA 4
ATOM 5783 C C . THR A 1 26 ? 3.218 -7.052 -6.521 1.00 0.00 26 THR A C 4
ATOM 5784 O O . THR A 1 26 ? 3.685 -7.286 -7.640 1.00 0.00 26 THR A O 4
ATOM 5795 N N . TYR A 1 27 ? 2.259 -6.163 -6.313 1.00 0.00 27 TYR A N 4
ATOM 5796 C CA . TYR A 1 27 ? 1.779 -5.291 -7.370 1.00 0.00 27 TYR A CA 4
ATOM 5797 C C . TYR A 1 27 ? 2.358 -3.897 -7.188 1.00 0.00 27 TYR A C 4
ATOM 5798 O O . TYR A 1 27 ? 2.153 -3.262 -6.152 1.00 0.00 27 TYR A O 4
ATOM 5816 N N . GLY A 1 28 ? 3.076 -3.425 -8.192 1.00 0.00 28 GLY A N 4
ATOM 5817 C CA . GLY A 1 28 ? 3.666 -2.106 -8.125 1.00 0.00 28 GLY A CA 4
ATOM 5818 C C . GLY A 1 28 ? 2.696 -1.046 -8.591 1.00 0.00 28 GLY A C 4
ATOM 5819 O O . GLY A 1 28 ? 2.500 -0.855 -9.791 1.00 0.00 28 GLY A O 4
ATOM 5823 N N . TYR A 1 29 ? 2.084 -0.368 -7.643 1.00 0.00 29 TYR A N 4
ATOM 5824 C CA . TYR A 1 29 ? 1.062 0.620 -7.933 1.00 0.00 29 TYR A CA 4
ATOM 5825 C C . TYR A 1 29 ? 1.655 2.018 -8.025 1.00 0.00 29 TYR A C 4
ATOM 5826 O O . TYR A 1 29 ? 2.571 2.361 -7.283 1.00 0.00 29 TYR A O 4
ATOM 5844 N N . ARG A 1 30 ? 1.125 2.827 -8.935 1.00 0.00 30 ARG A N 4
ATOM 5845 C CA . ARG A 1 30 ? 1.679 4.150 -9.192 1.00 0.00 30 ARG A CA 4
ATOM 5846 C C . ARG A 1 30 ? 0.591 5.208 -9.335 1.00 0.00 30 ARG A C 4
ATOM 5847 O O . ARG A 1 30 ? -0.512 4.935 -9.826 1.00 0.00 30 ARG A O 4
ATOM 5868 N N . ARG A 1 31 ? 0.923 6.411 -8.885 1.00 0.00 31 ARG A N 4
ATOM 5869 C CA . ARG A 1 31 ? 0.138 7.608 -9.155 1.00 0.00 31 ARG A CA 4
ATOM 5870 C C . ARG A 1 31 ? 0.892 8.818 -8.628 1.00 0.00 31 ARG A C 4
ATOM 5871 O O . ARG A 1 31 ? 0.853 9.109 -7.435 1.00 0.00 31 ARG A O 4
ATOM 5892 N N . GLY A 1 32 ? 1.607 9.498 -9.511 1.00 0.00 32 GLY A N 4
ATOM 5893 C CA . GLY A 1 32 ? 2.456 10.595 -9.089 1.00 0.00 32 GLY A CA 4
ATOM 5894 C C . GLY A 1 32 ? 3.822 10.092 -8.674 1.00 0.00 32 GLY A C 4
ATOM 5895 O O . GLY A 1 32 ? 4.418 9.277 -9.376 1.00 0.00 32 GLY A O 4
ATOM 5899 N N . GLU A 1 33 ? 4.311 10.546 -7.529 1.00 0.00 33 GLU A N 4
ATOM 5900 C CA . GLU A 1 33 ? 5.574 10.047 -6.998 1.00 0.00 33 GLU A CA 4
ATOM 5901 C C . GLU A 1 33 ? 5.301 8.925 -6.004 1.00 0.00 33 GLU A C 4
ATOM 5902 O O . GLU A 1 33 ? 6.213 8.392 -5.371 1.00 0.00 33 GLU A O 4
ATOM 5914 N N . ASN A 1 34 ? 4.032 8.566 -5.887 1.00 0.00 34 ASN A N 4
ATOM 5915 C CA . ASN A 1 34 ? 3.611 7.549 -4.941 1.00 0.00 34 ASN A CA 4
ATOM 5916 C C . ASN A 1 34 ? 3.633 6.181 -5.609 1.00 0.00 34 ASN A C 4
ATOM 5917 O O . ASN A 1 34 ? 2.711 5.828 -6.351 1.00 0.00 34 ASN A O 4
ATOM 5928 N N . TYR A 1 35 ? 4.705 5.435 -5.376 1.00 0.00 35 TYR A N 4
ATOM 5929 C CA . TYR A 1 35 ? 4.833 4.087 -5.910 1.00 0.00 35 TYR A CA 4
ATOM 5930 C C . TYR A 1 35 ? 4.796 3.088 -4.763 1.00 0.00 35 TYR A C 4
ATOM 5931 O O . TYR A 1 35 ? 5.771 2.939 -4.024 1.00 0.00 35 TYR A O 4
ATOM 5949 N N . VAL A 1 36 ? 3.663 2.428 -4.605 1.00 0.00 36 VAL A N 4
ATOM 5950 C CA . VAL A 1 36 ? 3.476 1.497 -3.504 1.00 0.00 36 VAL A CA 4
ATOM 5951 C C . VAL A 1 36 ? 3.479 0.059 -4.001 1.00 0.00 36 VAL A C 4
ATOM 5952 O O . VAL A 1 36 ? 3.054 -0.227 -5.119 1.00 0.00 36 VAL A O 4
ATOM 5965 N N . TYR A 1 37 ? 3.969 -0.837 -3.168 1.00 0.00 37 TYR A N 4
ATOM 5966 C CA . TYR A 1 37 ? 4.049 -2.244 -3.518 1.00 0.00 37 TYR A CA 4
ATOM 5967 C C . TYR A 1 37 ? 3.031 -3.040 -2.715 1.00 0.00 37 TYR A C 4
ATOM 5968 O O . TYR A 1 37 ? 3.126 -3.128 -1.489 1.00 0.00 37 TYR A O 4
ATOM 5986 N N . VAL A 1 38 ? 2.049 -3.603 -3.401 1.00 0.00 38 VAL A N 4
ATOM 5987 C CA . VAL A 1 38 ? 1.030 -4.408 -2.747 1.00 0.00 38 VAL A CA 4
ATOM 5988 C C . VAL A 1 38 ? 1.485 -5.860 -2.663 1.00 0.00 38 VAL A C 4
ATOM 5989 O O . VAL A 1 38 ? 1.482 -6.578 -3.664 1.00 0.00 38 VAL A O 4
ATOM 6002 N N . ASN A 1 39 ? 1.893 -6.272 -1.472 1.00 0.00 39 ASN A N 4
ATOM 6003 C CA . ASN A 1 39 ? 2.401 -7.619 -1.247 1.00 0.00 39 ASN A CA 4
ATOM 6004 C C . ASN A 1 39 ? 1.319 -8.651 -1.537 1.00 0.00 39 ASN A C 4
ATOM 6005 O O . ASN A 1 39 ? 0.325 -8.746 -0.817 1.00 0.00 39 ASN A O 4
ATOM 6016 N N . ARG A 1 40 ? 1.522 -9.423 -2.591 1.00 0.00 40 ARG A N 4
ATOM 6017 C CA . ARG A 1 40 ? 0.546 -10.413 -3.013 1.00 0.00 40 ARG A CA 4
ATOM 6018 C C . ARG A 1 40 ? 0.606 -11.648 -2.147 1.00 0.00 40 ARG A C 4
ATOM 6019 O O . ARG A 1 40 ? -0.324 -12.451 -2.125 1.00 0.00 40 ARG A O 4
ATOM 6040 N N . GLU A 1 41 ? 1.689 -11.775 -1.419 1.00 0.00 41 GLU A N 4
ATOM 6041 C CA . GLU A 1 41 ? 1.913 -12.931 -0.584 1.00 0.00 41 GLU A CA 4
ATOM 6042 C C . GLU A 1 41 ? 1.422 -12.663 0.833 1.00 0.00 41 GLU A C 4
ATOM 6043 O O . GLU A 1 41 ? 1.618 -13.471 1.740 1.00 0.00 41 GLU A O 4
ATOM 6055 N N . ALA A 1 42 ? 0.755 -11.524 1.010 1.00 0.00 42 ALA A N 4
ATOM 6056 C CA . ALA A 1 42 ? 0.118 -11.209 2.275 1.00 0.00 42 ALA A CA 4
ATOM 6057 C C . ALA A 1 42 ? -1.302 -11.751 2.258 1.00 0.00 42 ALA A C 4
ATOM 6058 O O . ALA A 1 42 ? -2.274 -11.002 2.189 1.00 0.00 42 ALA A O 4
ATOM 6065 N N . ARG A 1 43 ? -1.400 -13.070 2.305 1.00 0.00 43 ARG A N 4
ATOM 6066 C CA . ARG A 1 43 ? -2.664 -13.769 2.124 1.00 0.00 43 ARG A CA 4
ATOM 6067 C C . ARG A 1 43 ? -3.573 -13.612 3.337 1.00 0.00 43 ARG A C 4
ATOM 6068 O O . ARG A 1 43 ? -4.767 -13.902 3.267 1.00 0.00 43 ARG A O 4
ATOM 6089 N N . MET A 1 44 ? -3.001 -13.156 4.446 1.00 0.00 44 MET A N 4
ATOM 6090 C CA . MET A 1 44 ? -3.784 -12.838 5.635 1.00 0.00 44 MET A CA 4
ATOM 6091 C C . MET A 1 44 ? -3.966 -11.329 5.760 1.00 0.00 44 MET A C 4
ATOM 6092 O O . MET A 1 44 ? -4.539 -10.840 6.732 1.00 0.00 44 MET A O 4
ATOM 6106 N N . GLY A 1 45 ? -3.468 -10.598 4.765 1.00 0.00 45 GLY A N 4
ATOM 6107 C CA . GLY A 1 45 ? -3.607 -9.149 4.743 1.00 0.00 45 GLY A CA 4
ATOM 6108 C C . GLY A 1 45 ? -2.799 -8.446 5.819 1.00 0.00 45 GLY A C 4
ATOM 6109 O O . GLY A 1 45 ? -3.100 -7.312 6.189 1.00 0.00 45 GLY A O 4
ATOM 6113 N N . ARG A 1 46 ? -1.763 -9.113 6.314 1.00 0.00 46 ARG A N 4
ATOM 6114 C CA . ARG A 1 46 ? -0.940 -8.564 7.377 1.00 0.00 46 ARG A CA 4
ATOM 6115 C C . ARG A 1 46 ? 0.065 -7.553 6.838 1.00 0.00 46 ARG A C 4
ATOM 6116 O O . ARG A 1 46 ? 0.135 -6.424 7.309 1.00 0.00 46 ARG A O 4
ATOM 6137 N N . THR A 1 47 ? 0.834 -7.966 5.846 1.00 0.00 47 THR A N 4
ATOM 6138 C CA . THR A 1 47 ? 1.919 -7.151 5.325 1.00 0.00 47 THR A CA 4
ATOM 6139 C C . THR A 1 47 ? 1.621 -6.680 3.905 1.00 0.00 47 THR A C 4
ATOM 6140 O O . THR A 1 47 ? 2.523 -6.563 3.077 1.00 0.00 47 THR A O 4
ATOM 6151 N N . ALA A 1 48 ? 0.357 -6.374 3.649 1.00 0.00 48 ALA A N 4
ATOM 6152 C CA . ALA A 1 48 ? -0.116 -6.114 2.293 1.00 0.00 48 ALA A CA 4
ATOM 6153 C C . ALA A 1 48 ? 0.461 -4.834 1.688 1.00 0.00 48 ALA A C 4
ATOM 6154 O O . ALA A 1 48 ? 0.935 -4.845 0.555 1.00 0.00 48 ALA A O 4
ATOM 6161 N N . LEU A 1 49 ? 0.426 -3.737 2.426 1.00 0.00 49 LEU A N 4
ATOM 6162 C CA . LEU A 1 49 ? 0.790 -2.449 1.849 1.00 0.00 49 LEU A CA 4
ATOM 6163 C C . LEU A 1 49 ? 2.209 -2.033 2.225 1.00 0.00 49 LEU A C 4
ATOM 6164 O O . LEU A 1 49 ? 2.533 -1.868 3.403 1.00 0.00 49 LEU A O 4
ATOM 6180 N N . ILE A 1 50 ? 3.054 -1.869 1.216 1.00 0.00 50 ILE A N 4
ATOM 6181 C CA . ILE A 1 50 ? 4.394 -1.336 1.411 1.00 0.00 50 ILE A CA 4
ATOM 6182 C C . ILE A 1 50 ? 4.474 0.059 0.799 1.00 0.00 50 ILE A C 4
ATOM 6183 O O . ILE A 1 50 ? 4.270 0.224 -0.404 1.00 0.00 50 ILE A O 4
ATOM 6199 N N . ILE A 1 51 ? 4.781 1.060 1.617 1.00 0.00 51 ILE A N 4
ATOM 6200 C CA . ILE A 1 51 ? 4.673 2.452 1.187 1.00 0.00 51 ILE A CA 4
ATOM 6201 C C . ILE A 1 51 ? 6.034 3.139 1.032 1.00 0.00 51 ILE A C 4
ATOM 6202 O O . ILE A 1 51 ? 6.113 4.362 1.106 1.00 0.00 51 ILE A O 4
ATOM 6218 N N . HIS A 1 52 ? 7.088 2.350 0.780 1.00 0.00 52 HIS A N 4
ATOM 6219 C CA . HIS A 1 52 ? 8.450 2.887 0.591 1.00 0.00 52 HIS A CA 4
ATOM 6220 C C . HIS A 1 52 ? 9.051 3.353 1.929 1.00 0.00 52 HIS A C 4
ATOM 6221 O O . HIS A 1 52 ? 8.335 3.828 2.806 1.00 0.00 52 HIS A O 4
ATOM 6236 N N . PRO A 1 53 ? 10.379 3.183 2.119 1.00 0.00 53 PRO A N 4
ATOM 6237 C CA . PRO A 1 53 ? 11.093 3.725 3.291 1.00 0.00 53 PRO A CA 4
ATOM 6238 C C . PRO A 1 53 ? 10.979 5.252 3.398 1.00 0.00 53 PRO A C 4
ATOM 6239 O O . PRO A 1 53 ? 10.163 5.873 2.713 1.00 0.00 53 PRO A O 4
ATOM 6250 N N . ARG A 1 54 ? 11.810 5.849 4.253 1.00 0.00 54 ARG A N 4
ATOM 6251 C CA . ARG A 1 54 ? 11.800 7.298 4.510 1.00 0.00 54 ARG A CA 4
ATOM 6252 C C . ARG A 1 54 ? 10.564 7.713 5.308 1.00 0.00 54 ARG A C 4
ATOM 6253 O O . ARG A 1 54 ? 10.669 8.370 6.341 1.00 0.00 54 ARG A O 4
ATOM 6274 N N . LEU A 1 55 ? 9.400 7.305 4.827 1.00 0.00 55 LEU A N 4
ATOM 6275 C CA . LEU A 1 55 ? 8.128 7.674 5.427 1.00 0.00 55 LEU A CA 4
ATOM 6276 C C . LEU A 1 55 ? 7.819 6.835 6.659 1.00 0.00 55 LEU A C 4
ATOM 6277 O O . LEU A 1 55 ? 6.659 6.672 7.016 1.00 0.00 55 LEU A O 4
ATOM 6293 N N . LYS A 1 56 ? 8.857 6.338 7.315 1.00 0.00 56 LYS A N 4
ATOM 6294 C CA . LYS A 1 56 ? 8.690 5.452 8.456 1.00 0.00 56 LYS A CA 4
ATOM 6295 C C . LYS A 1 56 ? 7.914 6.143 9.573 1.00 0.00 56 LYS A C 4
ATOM 6296 O O . LYS A 1 56 ? 6.750 5.830 9.804 1.00 0.00 56 LYS A O 4
ATOM 6315 N N . ASP A 1 57 ? 8.543 7.107 10.238 1.00 0.00 57 ASP A N 4
ATOM 6316 C CA . ASP A 1 57 ? 7.902 7.791 11.359 1.00 0.00 57 ASP A CA 4
ATOM 6317 C C . ASP A 1 57 ? 6.751 8.666 10.884 1.00 0.00 57 ASP A C 4
ATOM 6318 O O . ASP A 1 57 ? 5.798 8.904 11.626 1.00 0.00 57 ASP A O 4
ATOM 6327 N N . ARG A 1 58 ? 6.846 9.144 9.650 1.00 0.00 58 ARG A N 4
ATOM 6328 C CA . ARG A 1 58 ? 5.764 9.905 9.035 1.00 0.00 58 ARG A CA 4
ATOM 6329 C C . ARG A 1 58 ? 4.493 9.062 9.001 1.00 0.00 58 ARG A C 4
ATOM 6330 O O . ARG A 1 58 ? 3.459 9.447 9.548 1.00 0.00 58 ARG A O 4
ATOM 6351 N N . SER A 1 59 ? 4.588 7.906 8.358 1.00 0.00 59 SER A N 4
ATOM 6352 C CA . SER A 1 59 ? 3.473 6.983 8.256 1.00 0.00 59 SER A CA 4
ATOM 6353 C C . SER A 1 59 ? 3.015 6.490 9.630 1.00 0.00 59 SER A C 4
ATOM 6354 O O . SER A 1 59 ? 1.825 6.263 9.835 1.00 0.00 59 SER A O 4
ATOM 6362 N N . SER A 1 60 ? 3.951 6.317 10.559 1.00 0.00 60 SER A N 4
ATOM 6363 C CA . SER A 1 60 ? 3.633 5.819 11.900 1.00 0.00 60 SER A CA 4
ATOM 6364 C C . SER A 1 60 ? 2.656 6.736 12.644 1.00 0.00 60 SER A C 4
ATOM 6365 O O . SER A 1 60 ? 1.934 6.287 13.537 1.00 0.00 60 SER A O 4
ATOM 6373 N N . SER A 1 61 ? 2.625 8.014 12.275 1.00 0.00 61 SER A N 4
ATOM 6374 C CA . SER A 1 61 ? 1.702 8.961 12.893 1.00 0.00 61 SER A CA 4
ATOM 6375 C C . SER A 1 61 ? 0.285 8.779 12.348 1.00 0.00 61 SER A C 4
ATOM 6376 O O . SER A 1 61 ? -0.663 9.398 12.827 1.00 0.00 61 SER A O 4
ATOM 6384 N N . LEU A 1 62 ? 0.152 7.922 11.347 1.00 0.00 62 LEU A N 4
ATOM 6385 C CA . LEU A 1 62 ? -1.137 7.652 10.725 1.00 0.00 62 LEU A CA 4
ATOM 6386 C C . LEU A 1 62 ? -1.492 6.177 10.870 1.00 0.00 62 LEU A C 4
ATOM 6387 O O . LEU A 1 62 ? -2.509 5.822 11.463 1.00 0.00 62 LEU A O 4
ATOM 6403 N N . ALA A 1 63 ? -0.631 5.325 10.339 1.00 0.00 63 ALA A N 4
ATOM 6404 C CA . ALA A 1 63 ? -0.839 3.888 10.382 1.00 0.00 63 ALA A CA 4
ATOM 6405 C C . ALA A 1 63 ? 0.439 3.181 10.809 1.00 0.00 63 ALA A C 4
ATOM 6406 O O . ALA A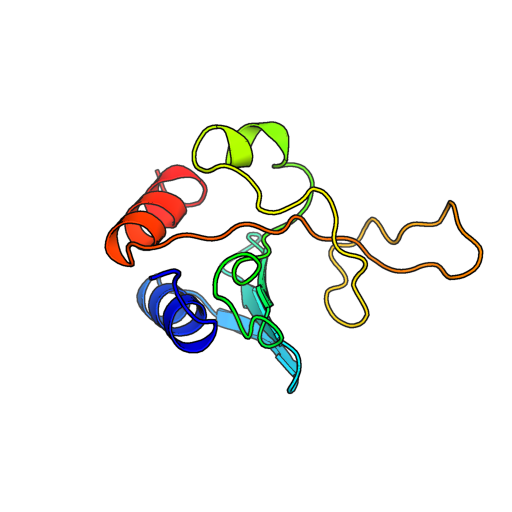 1 63 ? 1.448 3.222 10.101 1.00 0.00 63 ALA A O 4
ATOM 6413 N N . ASP A 1 64 ? 0.388 2.548 11.972 1.00 0.00 64 ASP A N 4
ATOM 6414 C CA . ASP A 1 64 ? 1.546 1.863 12.537 1.00 0.00 64 ASP A CA 4
ATOM 6415 C C . ASP A 1 64 ? 1.935 0.655 11.684 1.00 0.00 64 ASP A C 4
ATOM 6416 O O . ASP A 1 64 ? 1.074 -0.127 11.274 1.00 0.00 64 ASP A O 4
ATOM 6425 N N . PRO A 1 65 ? 3.238 0.513 11.377 1.00 0.00 65 PRO A N 4
ATOM 6426 C CA . PRO A 1 65 ? 3.754 -0.598 10.568 1.00 0.00 65 PRO A CA 4
ATOM 6427 C C . PRO A 1 65 ? 3.362 -1.969 11.114 1.00 0.00 65 PRO A C 4
ATOM 6428 O O . PRO A 1 65 ? 3.263 -2.170 12.322 1.00 0.00 65 PRO A O 4
ATOM 6439 N N . ALA A 1 66 ? 3.171 -2.919 10.207 1.00 0.00 66 ALA A N 4
ATOM 6440 C CA . ALA A 1 66 ? 2.775 -4.275 10.571 1.00 0.00 66 ALA A CA 4
ATOM 6441 C C . ALA A 1 66 ? 3.997 -5.116 10.917 1.00 0.00 66 ALA A C 4
ATOM 6442 O O . ALA A 1 66 ? 3.913 -6.337 11.043 1.00 0.00 66 ALA A O 4
ATOM 6449 N N . SER A 1 67 ? 5.124 -4.443 11.072 1.00 0.00 67 SER A N 4
ATOM 6450 C CA . SER A 1 67 ? 6.402 -5.094 11.274 1.00 0.00 67 SER A CA 4
ATOM 6451 C C . SER A 1 67 ? 7.449 -4.035 11.555 1.00 0.00 67 SER A C 4
ATOM 6452 O O . SER A 1 67 ? 7.360 -3.293 12.532 1.00 0.00 67 SER A O 4
ATOM 6460 N N . ASP A 1 68 ? 8.403 -3.954 10.677 1.00 0.00 68 ASP A N 4
ATOM 6461 C CA . ASP A 1 68 ? 9.437 -2.927 10.732 1.00 0.00 68 ASP A CA 4
ATOM 6462 C C . ASP A 1 68 ? 10.037 -2.736 9.357 1.00 0.00 68 ASP A C 4
ATOM 6463 O O . ASP A 1 68 ? 9.851 -1.703 8.720 1.00 0.00 68 ASP A O 4
ATOM 6472 N N . ILE A 1 69 ? 10.724 -3.756 8.890 1.00 0.00 69 ILE A N 4
ATOM 6473 C CA . ILE A 1 69 ? 11.342 -3.725 7.580 1.00 0.00 69 ILE A CA 4
ATOM 6474 C C . ILE A 1 69 ? 11.125 -5.042 6.849 1.00 0.00 69 ILE A C 4
ATOM 6475 O O . ILE A 1 69 ? 11.031 -6.107 7.461 1.00 0.00 69 ILE A O 4
ATOM 6491 N N . LYS A 1 70 ? 11.029 -4.948 5.540 1.00 0.00 70 LYS A N 4
ATOM 6492 C CA . LYS A 1 70 ? 10.810 -6.107 4.689 1.00 0.00 70 LYS A CA 4
ATOM 6493 C C . LYS A 1 70 ? 11.855 -6.155 3.583 1.00 0.00 70 LYS A C 4
ATOM 6494 O O . LYS A 1 70 ? 11.824 -5.347 2.659 1.00 0.00 70 LYS A O 4
ATOM 6513 N N . THR A 1 71 ? 12.778 -7.093 3.691 1.00 0.00 71 THR A N 4
ATOM 6514 C CA . THR A 1 71 ? 13.840 -7.244 2.711 1.00 0.00 71 THR A CA 4
ATOM 6515 C C . THR A 1 71 ? 13.411 -8.161 1.569 1.00 0.00 71 THR A C 4
ATOM 6516 O O . THR A 1 71 ? 12.884 -9.253 1.801 1.00 0.00 71 THR A O 4
ATOM 6527 N N . CYS A 1 72 ? 13.637 -7.710 0.338 1.00 0.00 72 CYS A N 4
ATOM 6528 C CA . CYS A 1 72 ? 13.210 -8.446 -0.844 1.00 0.00 72 CYS A CA 4
ATOM 6529 C C . CYS A 1 72 ? 13.907 -7.924 -2.102 1.00 0.00 72 CYS A C 4
ATOM 6530 O O . CYS A 1 72 ? 14.827 -7.105 -2.018 1.00 0.00 72 CYS A O 4
ATOM 6538 N N . ASP A 1 73 ? 13.467 -8.396 -3.263 1.00 0.00 73 ASP A N 4
ATOM 6539 C CA . ASP A 1 73 ? 14.149 -8.106 -4.523 1.00 0.00 73 ASP A CA 4
ATOM 6540 C C . ASP A 1 73 ? 13.376 -7.114 -5.398 1.00 0.00 73 ASP A C 4
ATOM 6541 O O . ASP A 1 73 ? 13.923 -6.092 -5.812 1.00 0.00 73 ASP A O 4
ATOM 6550 N N . HIS A 1 74 ? 12.107 -7.410 -5.659 1.00 0.00 74 HIS A N 4
ATOM 6551 C CA . HIS A 1 74 ? 11.294 -6.633 -6.606 1.00 0.00 74 HIS A CA 4
ATOM 6552 C C . HIS A 1 74 ? 11.067 -5.196 -6.141 1.00 0.00 74 HIS A C 4
ATOM 6553 O O . HIS A 1 74 ? 10.699 -4.333 -6.936 1.00 0.00 74 HIS A O 4
ATOM 6568 N N . TYR A 1 75 ? 11.295 -4.939 -4.864 1.00 0.00 75 TYR A N 4
ATOM 6569 C CA . TYR A 1 75 ? 11.096 -3.608 -4.296 1.00 0.00 75 TYR A CA 4
ATOM 6570 C C . TYR A 1 75 ? 12.298 -2.715 -4.607 1.00 0.00 75 TYR A C 4
ATOM 6571 O O . TYR A 1 75 ? 12.750 -1.942 -3.762 1.00 0.00 75 TYR A O 4
ATOM 6589 N N . GLN A 1 76 ? 12.795 -2.801 -5.834 1.00 0.00 76 GLN A N 4
ATOM 6590 C CA . GLN A 1 76 ? 14.046 -2.167 -6.199 1.00 0.00 76 GLN A CA 4
ATOM 6591 C C . GLN A 1 76 ? 13.917 -0.657 -6.373 1.00 0.00 76 GLN A C 4
ATOM 6592 O O . GLN A 1 76 ? 14.921 0.031 -6.526 1.00 0.00 76 GLN A O 4
ATOM 6606 N N . ASN A 1 77 ? 12.696 -0.139 -6.327 1.00 0.00 77 ASN A N 4
ATOM 6607 C CA . ASN A 1 77 ? 12.492 1.310 -6.347 1.00 0.00 77 ASN A CA 4
ATOM 6608 C C . ASN A 1 77 ? 12.796 1.898 -4.978 1.00 0.00 77 ASN A C 4
ATOM 6609 O O . ASN A 1 77 ? 12.699 3.108 -4.767 1.00 0.00 77 ASN A O 4
ATOM 6620 N N . PHE A 1 78 ? 13.149 1.025 -4.046 1.00 0.00 78 PHE A N 4
ATOM 6621 C CA . PHE A 1 78 ? 13.531 1.440 -2.709 1.00 0.00 78 PHE A CA 4
ATOM 6622 C C . PHE A 1 78 ? 15.054 1.494 -2.607 1.00 0.00 78 PHE A C 4
ATOM 6623 O O . PHE A 1 78 ? 15.744 0.699 -3.251 1.00 0.00 78 PHE A O 4
ATOM 6640 N N . PRO A 1 79 ? 15.578 2.428 -1.786 1.00 0.00 79 PRO A N 4
ATOM 6641 C CA . PRO A 1 79 ? 17.025 2.706 -1.638 1.00 0.00 79 PRO A CA 4
ATOM 6642 C C . PRO A 1 79 ? 17.916 1.470 -1.443 1.00 0.00 79 PRO A C 4
ATOM 6643 O O . PRO A 1 79 ? 19.124 1.543 -1.685 1.00 0.00 79 PRO A O 4
ATOM 6654 N N . LEU A 1 80 ? 17.323 0.356 -0.998 1.00 0.00 80 LEU A N 4
ATOM 6655 C CA . LEU A 1 80 ? 18.049 -0.903 -0.767 1.00 0.00 80 LEU A CA 4
ATOM 6656 C C . LEU A 1 80 ? 18.858 -0.823 0.531 1.00 0.00 80 LEU A C 4
ATOM 6657 O O . LEU A 1 80 ? 19.543 0.163 0.802 1.00 0.00 80 LEU A O 4
ATOM 6673 N N . TYR A 1 81 ? 18.745 -1.874 1.332 1.00 0.00 81 TYR A N 4
ATOM 6674 C CA . TYR A 1 81 ? 19.380 -1.936 2.640 1.00 0.00 81 TYR A CA 4
ATOM 6675 C C . TYR A 1 81 ? 20.823 -2.407 2.513 1.00 0.00 81 TYR A C 4
ATOM 6676 O O . TYR A 1 81 ? 21.087 -3.551 2.134 1.00 0.00 81 TYR A O 4
ATOM 6694 N N . LEU A 1 82 ? 21.752 -1.519 2.822 1.00 0.00 82 LEU A N 4
ATOM 6695 C CA . LEU A 1 82 ? 23.167 -1.833 2.733 1.00 0.00 82 LEU A CA 4
ATOM 6696 C C . LEU A 1 82 ? 23.612 -2.580 3.990 1.00 0.00 82 LEU A C 4
ATOM 6697 O O . LEU A 1 82 ? 23.851 -1.969 5.030 1.00 0.00 82 LEU A O 4
ATOM 6713 N N . GLY A 1 83 ? 23.678 -3.901 3.894 1.00 0.00 83 GLY A N 4
ATOM 6714 C CA . GLY A 1 83 ? 24.161 -4.707 5.001 1.00 0.00 83 GLY A CA 4
ATOM 6715 C C . GLY A 1 83 ? 25.606 -5.119 4.813 1.00 0.00 83 GLY A C 4
ATOM 6716 O O . GLY A 1 83 ? 26.466 -4.280 4.554 1.00 0.00 83 GLY A O 4
ATOM 6720 N N . GLY A 1 84 ? 25.872 -6.411 4.920 1.00 0.00 84 GLY A N 4
ATOM 6721 C CA . GLY A 1 84 ? 27.226 -6.897 4.772 1.00 0.00 84 GLY A CA 4
ATOM 6722 C C . GLY A 1 84 ? 27.473 -7.485 3.399 1.00 0.00 84 GLY A C 4
ATOM 6723 O O . GLY A 1 84 ? 27.890 -6.779 2.481 1.00 0.00 84 GLY A O 4
ATOM 6727 N N . GLU A 1 85 ? 27.195 -8.773 3.251 1.00 0.00 85 GLU A N 4
ATOM 6728 C CA . GLU A 1 85 ? 27.409 -9.464 1.987 1.00 0.00 85 GLU A CA 4
ATOM 6729 C C . GLU A 1 85 ? 26.209 -9.250 1.066 1.00 0.00 85 GLU A C 4
ATOM 6730 O O . GLU A 1 85 ? 26.299 -8.538 0.066 1.00 0.00 85 GLU A O 4
ATOM 6742 N N . THR A 1 86 ? 25.080 -9.845 1.423 1.00 0.00 86 THR A N 4
ATOM 6743 C CA . THR A 1 86 ? 23.873 -9.727 0.623 1.00 0.00 86 THR A CA 4
ATOM 6744 C C . THR A 1 86 ? 23.101 -8.464 1.007 1.00 0.00 86 THR A C 4
ATOM 6745 O O . THR A 1 86 ? 22.804 -8.228 2.181 1.00 0.00 86 THR A O 4
ATOM 6756 N N . HIS A 1 87 ? 22.825 -7.624 0.019 1.00 0.00 87 HIS A N 4
ATOM 6757 C CA . HIS A 1 87 ? 22.059 -6.406 0.249 1.00 0.00 87 HIS A CA 4
ATOM 6758 C C . HIS A 1 87 ? 20.711 -6.540 -0.440 1.00 0.00 87 HIS A C 4
ATOM 6759 O O . HIS A 1 87 ? 20.643 -6.962 -1.594 1.00 0.00 87 HIS A O 4
ATOM 6774 N N . GLU A 1 88 ? 19.643 -6.186 0.257 1.00 0.00 88 GLU A N 4
ATOM 6775 C CA . GLU A 1 88 ? 18.300 -6.430 -0.248 1.00 0.00 88 GLU A CA 4
ATOM 6776 C C . GLU A 1 88 ? 17.491 -5.145 -0.242 1.00 0.00 88 GLU A C 4
ATOM 6777 O O . GLU A 1 88 ? 17.777 -4.230 0.526 1.00 0.00 88 GLU A O 4
ATOM 6789 N N . HIS A 1 89 ? 16.482 -5.070 -1.094 1.00 0.00 89 HIS A N 4
ATOM 6790 C CA . HIS A 1 89 ? 15.637 -3.890 -1.151 1.00 0.00 89 HIS A CA 4
ATOM 6791 C C . HIS A 1 89 ? 14.563 -3.981 -0.079 1.00 0.00 89 HIS A C 4
ATOM 6792 O O . HIS A 1 89 ? 13.691 -4.848 -0.134 1.00 0.00 89 HIS A O 4
ATOM 6807 N N . TYR A 1 90 ? 14.642 -3.100 0.908 1.00 0.00 90 TYR A N 4
ATOM 6808 C CA . TYR A 1 90 ? 13.751 -3.175 2.049 1.00 0.00 90 TYR A CA 4
ATOM 6809 C C . TYR A 1 90 ? 12.606 -2.176 1.938 1.00 0.00 90 TYR A C 4
ATOM 6810 O O . TYR A 1 90 ? 12.785 -1.048 1.470 1.00 0.00 90 TYR A O 4
ATOM 6828 N N . GLY A 1 91 ? 11.432 -2.617 2.351 1.00 0.00 91 GLY A N 4
ATOM 6829 C CA . GLY A 1 91 ? 10.285 -1.745 2.451 1.00 0.00 91 GLY A CA 4
ATOM 6830 C C . GLY A 1 91 ? 9.694 -1.807 3.841 1.00 0.00 91 GLY A C 4
ATOM 6831 O O . GLY A 1 91 ? 10.205 -2.530 4.691 1.00 0.00 91 GLY A O 4
ATOM 6835 N N . ILE A 1 92 ? 8.631 -1.061 4.086 1.00 0.00 92 ILE A N 4
ATOM 6836 C CA . ILE A 1 92 ? 8.013 -1.050 5.403 1.00 0.00 92 ILE A CA 4
ATOM 6837 C C . ILE A 1 92 ? 6.611 -1.653 5.341 1.00 0.00 92 ILE A C 4
ATOM 6838 O O . ILE A 1 92 ? 5.700 -1.067 4.747 1.00 0.00 92 ILE A O 4
ATOM 6854 N N . PRO A 1 93 ? 6.431 -2.846 5.935 1.00 0.00 93 PRO A N 4
ATOM 6855 C CA . PRO A 1 93 ? 5.139 -3.549 5.959 1.00 0.00 93 PRO A CA 4
ATOM 6856 C C . PRO A 1 93 ? 4.056 -2.768 6.694 1.00 0.00 93 PRO A C 4
ATOM 6857 O O . PRO A 1 93 ? 4.301 -2.186 7.750 1.00 0.00 93 PRO A O 4
ATOM 6868 N N . HIS A 1 94 ? 2.861 -2.749 6.127 1.00 0.00 94 HIS A N 4
ATOM 6869 C CA . HIS A 1 94 ? 1.721 -2.091 6.751 1.00 0.00 94 HIS A CA 4
ATOM 6870 C C . HIS A 1 94 ? 0.481 -2.955 6.625 1.00 0.00 94 HIS A C 4
ATOM 6871 O O . HIS A 1 94 ? 0.467 -3.927 5.870 1.00 0.00 94 HIS A O 4
ATOM 6886 N N . GLY A 1 95 ? -0.561 -2.559 7.328 1.00 0.00 95 GLY A N 4
ATOM 6887 C CA . GLY A 1 95 ? -1.793 -3.307 7.340 1.00 0.00 95 GLY A CA 4
ATOM 6888 C C . GLY A 1 95 ? -2.834 -2.575 8.146 1.00 0.00 95 GLY A C 4
ATOM 6889 O O . GLY A 1 95 ? -2.496 -1.722 8.967 1.00 0.00 95 GLY A O 4
ATOM 6893 N N . PHE A 1 96 ? -4.097 -2.885 7.908 1.00 0.00 96 PHE A N 4
ATOM 6894 C CA . PHE A 1 96 ? -5.188 -2.104 8.471 1.00 0.00 96 PHE A CA 4
ATOM 6895 C C . PHE A 1 96 ? -6.281 -3.024 8.987 1.00 0.00 96 PHE A C 4
ATOM 6896 O O . PHE A 1 96 ? -6.038 -4.194 9.264 1.00 0.00 96 PHE A O 4
ATOM 6913 N N . SER A 1 97 ? -7.488 -2.498 9.098 1.00 0.00 97 SER A N 4
ATOM 6914 C CA . SER A 1 97 ? -8.621 -3.281 9.569 1.00 0.00 97 SER A CA 4
ATOM 6915 C C . SER A 1 97 ? -9.925 -2.727 8.990 1.00 0.00 97 SER A C 4
ATOM 6916 O O . SER A 1 97 ? -11.013 -3.122 9.402 1.00 0.00 97 SER A O 4
ATOM 6924 N N . SER A 1 98 ? -9.801 -1.828 8.018 1.00 0.00 98 SER A N 4
ATOM 6925 C CA . SER A 1 98 ? -10.959 -1.224 7.381 1.00 0.00 98 SER A CA 4
ATOM 6926 C C . SER A 1 98 ? -10.522 -0.440 6.148 1.00 0.00 98 SER A C 4
ATOM 6927 O O . SER A 1 98 ? -9.533 0.293 6.184 1.00 0.00 98 SER A O 4
ATOM 6935 N N . ARG A 1 99 ? -11.252 -0.625 5.057 1.00 0.00 99 ARG A N 4
ATOM 6936 C CA . ARG A 1 99 ? -10.956 0.052 3.799 1.00 0.00 99 ARG A CA 4
ATOM 6937 C C . ARG A 1 99 ? -11.046 1.563 3.953 1.00 0.00 99 ARG A C 4
ATOM 6938 O O . ARG A 1 99 ? -10.172 2.298 3.497 1.00 0.00 99 ARG A O 4
ATOM 6959 N N . ILE A 1 100 ? -12.113 2.013 4.597 1.00 0.00 100 ILE A N 4
ATOM 6960 C CA . ILE A 1 100 ? -12.337 3.442 4.833 1.00 0.00 100 ILE A CA 4
ATOM 6961 C C . ILE A 1 100 ? -11.156 4.059 5.599 1.00 0.00 100 ILE A C 4
ATOM 6962 O O . ILE A 1 100 ? -10.777 5.205 5.354 1.00 0.00 100 ILE A O 4
ATOM 6978 N N . ALA A 1 101 ? -10.554 3.284 6.499 1.00 0.00 101 ALA A N 4
ATOM 6979 C CA . ALA A 1 101 ? -9.397 3.750 7.249 1.00 0.00 101 ALA A CA 4
ATOM 6980 C C . ALA A 1 101 ? -8.229 3.989 6.306 1.00 0.00 101 ALA A C 4
ATOM 6981 O O . ALA A 1 101 ? -7.571 5.027 6.365 1.00 0.00 101 ALA A O 4
ATOM 6988 N N . LEU A 1 102 ? -8.003 3.029 5.415 1.00 0.00 102 LEU A N 4
ATOM 6989 C CA . LEU A 1 102 ? -6.970 3.147 4.397 1.00 0.00 102 LEU A CA 4
ATOM 6990 C C . LEU A 1 102 ? -7.239 4.355 3.507 1.00 0.00 102 LEU A C 4
ATOM 6991 O O . LEU A 1 102 ? -6.317 5.081 3.144 1.00 0.00 102 LEU A O 4
ATOM 7007 N N . GLU A 1 103 ? -8.508 4.574 3.182 1.00 0.00 103 GLU A N 4
ATOM 7008 C CA . GLU A 1 103 ? -8.904 5.692 2.338 1.00 0.00 103 GLU A CA 4
ATOM 7009 C C . GLU A 1 103 ? -8.462 7.014 2.965 1.00 0.00 103 GLU A C 4
ATOM 7010 O O . GLU A 1 103 ? -7.934 7.897 2.282 1.00 0.00 103 GLU A O 4
ATOM 7022 N N . ARG A 1 104 ? -8.662 7.134 4.274 1.00 0.00 104 ARG A N 4
ATOM 7023 C CA . ARG A 1 104 ? -8.283 8.343 4.996 1.00 0.00 104 ARG A CA 4
ATOM 7024 C C . ARG A 1 104 ? -6.763 8.467 5.081 1.00 0.00 104 ARG A C 4
ATOM 7025 O O . ARG A 1 104 ? -6.217 9.564 4.993 1.00 0.00 104 ARG A O 4
ATOM 7046 N N . TYR A 1 105 ? -6.083 7.337 5.241 1.00 0.00 105 TYR A N 4
ATOM 7047 C CA . TYR A 1 105 ? -4.635 7.326 5.354 1.00 0.00 105 TYR A CA 4
ATOM 7048 C C . TYR A 1 105 ? -3.978 7.690 4.026 1.00 0.00 105 TYR A C 4
ATOM 7049 O O . TYR A 1 105 ? -2.959 8.380 4.004 1.00 0.00 105 TYR A O 4
ATOM 7067 N N . LEU A 1 106 ? -4.566 7.237 2.922 1.00 0.00 106 LEU A N 4
ATOM 7068 C CA . LEU A 1 106 ? -4.099 7.634 1.595 1.00 0.00 106 LEU A CA 4
ATOM 7069 C C . LEU A 1 106 ? -4.206 9.147 1.448 1.00 0.00 106 LEU A C 4
ATOM 7070 O O . LEU A 1 106 ? -3.322 9.800 0.890 1.00 0.00 106 LEU A O 4
ATOM 7086 N N . ASN A 1 107 ? -5.292 9.690 1.983 1.00 0.00 107 ASN A N 4
ATOM 7087 C CA . ASN A 1 107 ? -5.557 11.122 1.936 1.00 0.00 107 ASN A CA 4
ATOM 7088 C C . ASN A 1 107 ? -4.559 11.907 2.774 1.00 0.00 107 ASN A C 4
ATOM 7089 O O . ASN A 1 107 ? -4.253 13.055 2.472 1.00 0.00 107 ASN A O 4
ATOM 7100 N N . GLY A 1 108 ? -4.054 11.291 3.828 1.00 0.00 108 GLY A N 4
ATOM 7101 C CA . GLY A 1 108 ? -3.131 11.977 4.710 1.00 0.00 108 GLY A CA 4
ATOM 7102 C C . GLY A 1 108 ? -1.679 11.801 4.307 1.00 0.00 108 GLY A C 4
ATOM 7103 O O . GLY A 1 108 ? -0.911 12.762 4.303 1.00 0.00 108 GLY A O 4
ATOM 7107 N N . LEU A 1 109 ? -1.305 10.572 3.972 1.00 0.00 109 LEU A N 4
ATOM 7108 C CA . LEU A 1 109 ? 0.088 10.248 3.686 1.00 0.00 109 LEU A CA 4
ATOM 7109 C C . LEU A 1 109 ? 0.494 10.646 2.268 1.00 0.00 109 LEU A C 4
ATOM 7110 O O . LEU A 1 109 ? 1.553 11.239 2.067 1.00 0.00 109 LEU A O 4
ATOM 7126 N N . PHE A 1 110 ? -0.340 10.319 1.286 1.00 0.00 110 PHE A N 4
ATOM 7127 C CA . PHE A 1 110 ? 0.028 10.516 -0.113 1.00 0.00 110 PHE A CA 4
ATOM 7128 C C . PHE A 1 110 ? -0.690 11.709 -0.735 1.00 0.00 110 PHE A C 4
ATOM 7129 O O . PHE A 1 110 ? -0.226 12.268 -1.732 1.00 0.00 110 PHE A O 4
ATOM 7146 N N . GLY A 1 111 ? -1.824 12.083 -0.167 1.00 0.00 111 GLY A N 4
ATOM 7147 C CA . GLY A 1 111 ? -2.597 13.178 -0.713 1.00 0.00 111 GLY A CA 4
ATOM 7148 C C . GLY A 1 111 ? -2.586 14.391 0.189 1.00 0.00 111 GLY A C 4
ATOM 7149 O O . GLY A 1 111 ? -3.638 14.958 0.492 1.00 0.00 111 GLY A O 4
ATOM 7153 N N . ASP A 1 112 ? -1.401 14.802 0.604 1.00 0.00 112 ASP A N 4
ATOM 7154 C CA . ASP A 1 112 ? -1.245 15.878 1.520 1.00 0.00 112 ASP A CA 4
ATOM 7155 C C . ASP A 1 112 ? -0.827 17.116 0.757 1.00 0.00 112 ASP A C 4
ATOM 7156 O O . ASP A 1 112 ? -1.274 17.365 -0.363 1.00 0.00 112 ASP A O 4
ATOM 7165 N N . MET A 1 1 ? -9.143 -8.538 12.739 1.00 0.00 1 MET A N 5
ATOM 7166 C CA . MET A 1 1 ? -9.388 -8.684 11.287 1.00 0.00 1 MET A CA 5
ATOM 7167 C C . MET A 1 1 ? -8.447 -7.785 10.504 1.00 0.00 1 MET A C 5
ATOM 7168 O O . MET A 1 1 ? -7.972 -6.778 11.021 1.00 0.00 1 MET A O 5
ATOM 7184 N N . TYR A 1 2 ? -8.163 -8.161 9.268 1.00 0.00 2 TYR A N 5
ATOM 7185 C CA . TYR A 1 2 ? -7.365 -7.329 8.387 1.00 0.00 2 TYR A CA 5
ATOM 7186 C C . TYR A 1 2 ? -7.995 -7.254 7.005 1.00 0.00 2 TYR A C 5
ATOM 7187 O O . TYR A 1 2 ? -9.046 -7.848 6.753 1.00 0.00 2 TYR A O 5
ATOM 7205 N N . LEU A 1 3 ? -7.343 -6.517 6.120 1.00 0.00 3 LEU A N 5
ATOM 7206 C CA . LEU A 1 3 ? -7.760 -6.419 4.732 1.00 0.00 3 LEU A CA 5
ATOM 7207 C C . LEU A 1 3 ? -6.830 -7.257 3.865 1.00 0.00 3 LEU A C 5
ATOM 7208 O O . LEU A 1 3 ? -5.610 -7.146 3.975 1.00 0.00 3 LEU A O 5
ATOM 7224 N N . ARG A 1 4 ? -7.400 -8.101 3.023 1.00 0.00 4 ARG A N 5
ATOM 7225 C CA . ARG A 1 4 ? -6.600 -8.954 2.150 1.00 0.00 4 ARG A CA 5
ATOM 7226 C C . ARG A 1 4 ? -5.938 -8.115 1.053 1.00 0.00 4 ARG A C 5
ATOM 7227 O O . ARG A 1 4 ? -6.385 -7.006 0.769 1.00 0.00 4 ARG A O 5
ATOM 7248 N N . PRO A 1 5 ? -4.862 -8.631 0.425 1.00 0.00 5 PRO A N 5
ATOM 7249 C CA . PRO A 1 5 ? -4.131 -7.910 -0.625 1.00 0.00 5 PRO A CA 5
ATOM 7250 C C . PRO A 1 5 ? -5.047 -7.416 -1.745 1.00 0.00 5 PRO A C 5
ATOM 7251 O O . PRO A 1 5 ? -4.941 -6.273 -2.188 1.00 0.00 5 PRO A O 5
ATOM 7262 N N . ASP A 1 6 ? -5.951 -8.284 -2.183 1.00 0.00 6 ASP A N 5
ATOM 7263 C CA . ASP A 1 6 ? -6.907 -7.948 -3.238 1.00 0.00 6 ASP A CA 5
ATOM 7264 C C . ASP A 1 6 ? -7.778 -6.770 -2.817 1.00 0.00 6 ASP A C 5
ATOM 7265 O O . ASP A 1 6 ? -8.077 -5.879 -3.615 1.00 0.00 6 ASP A O 5
ATOM 7274 N N . GLU A 1 7 ? -8.158 -6.769 -1.545 1.00 0.00 7 GLU A N 5
ATOM 7275 C CA . GLU A 1 7 ? -8.979 -5.712 -0.972 1.00 0.00 7 GLU A CA 5
ATOM 7276 C C . GLU A 1 7 ? -8.224 -4.386 -1.017 1.00 0.00 7 GLU A C 5
ATOM 7277 O O . GLU A 1 7 ? -8.734 -3.380 -1.511 1.00 0.00 7 GLU A O 5
ATOM 7289 N N . VAL A 1 8 ? -6.994 -4.411 -0.513 1.00 0.00 8 VAL A N 5
ATOM 7290 C CA . VAL A 1 8 ? -6.147 -3.223 -0.459 1.00 0.00 8 VAL A CA 5
ATOM 7291 C C . VAL A 1 8 ? -5.904 -2.657 -1.860 1.00 0.00 8 VAL A C 5
ATOM 7292 O O . VAL A 1 8 ? -6.015 -1.449 -2.082 1.00 0.00 8 VAL A O 5
ATOM 7305 N N . ALA A 1 9 ? -5.591 -3.542 -2.799 1.00 0.00 9 ALA A N 5
ATOM 7306 C CA . ALA A 1 9 ? -5.304 -3.142 -4.170 1.00 0.00 9 ALA A CA 5
ATOM 7307 C C . ALA A 1 9 ? -6.493 -2.423 -4.799 1.00 0.00 9 ALA A C 5
ATOM 7308 O O . ALA A 1 9 ? -6.326 -1.390 -5.449 1.00 0.00 9 ALA A O 5
ATOM 7315 N N . ARG A 1 10 ? -7.688 -2.973 -4.606 1.00 0.00 10 ARG A N 5
ATOM 7316 C CA . ARG A 1 10 ? -8.894 -2.381 -5.171 1.00 0.00 10 ARG A CA 5
ATOM 7317 C C . ARG A 1 10 ? -9.119 -0.967 -4.634 1.00 0.00 10 ARG A C 5
ATOM 7318 O O . ARG A 1 10 ? -9.577 -0.083 -5.361 1.00 0.00 10 ARG A O 5
ATOM 7339 N N . VAL A 1 11 ? -8.793 -0.753 -3.363 1.00 0.00 11 VAL A N 5
ATOM 7340 C CA . VAL A 1 11 ? -8.932 0.568 -2.757 1.00 0.00 11 VAL A CA 5
ATOM 7341 C C . VAL A 1 11 ? -7.959 1.556 -3.397 1.00 0.00 11 VAL A C 5
ATOM 7342 O O . VAL A 1 11 ? -8.326 2.688 -3.719 1.00 0.00 11 VAL A O 5
ATOM 7355 N N . LEU A 1 12 ? -6.723 1.113 -3.599 1.00 0.00 12 LEU A N 5
ATOM 7356 C CA . LEU A 1 12 ? -5.711 1.930 -4.261 1.00 0.00 12 LEU A CA 5
ATOM 7357 C C . LEU A 1 12 ? -6.161 2.292 -5.671 1.00 0.00 12 LEU A C 5
ATOM 7358 O O . LEU A 1 12 ? -6.075 3.447 -6.086 1.00 0.00 12 LEU A O 5
ATOM 7374 N N . GLU A 1 13 ? -6.656 1.294 -6.396 1.00 0.00 13 GLU A N 5
ATOM 7375 C CA . GLU A 1 13 ? -7.175 1.493 -7.744 1.00 0.00 13 GLU A CA 5
ATOM 7376 C C . GLU A 1 13 ? -8.280 2.549 -7.741 1.00 0.00 13 GLU A C 5
ATOM 7377 O O . GLU A 1 13 ? -8.341 3.418 -8.616 1.00 0.00 13 GLU A O 5
ATOM 7389 N N . LYS A 1 14 ? -9.140 2.462 -6.736 1.00 0.00 14 LYS A N 5
ATOM 7390 C CA . LYS A 1 14 ? -10.266 3.375 -6.569 1.00 0.00 14 LYS A CA 5
ATOM 7391 C C . LYS A 1 14 ? -9.785 4.808 -6.379 1.00 0.00 14 LYS A C 5
ATOM 7392 O O . LYS A 1 14 ? -10.329 5.745 -6.962 1.00 0.00 14 LYS A O 5
ATOM 7411 N N . ALA A 1 15 ? -8.747 4.951 -5.569 1.00 0.00 15 ALA A N 5
ATOM 7412 C CA . ALA A 1 15 ? -8.210 6.259 -5.198 1.00 0.00 15 ALA A CA 5
ATOM 7413 C C . ALA A 1 15 ? -7.442 6.937 -6.341 1.00 0.00 15 ALA A C 5
ATOM 7414 O O . ALA A 1 15 ? -6.782 7.960 -6.132 1.00 0.00 15 ALA A O 5
ATOM 7421 N N . GLY A 1 16 ? -7.521 6.376 -7.538 1.00 0.00 16 GLY A N 5
ATOM 7422 C CA . GLY A 1 16 ? -6.936 7.025 -8.696 1.00 0.00 16 GLY A CA 5
ATOM 7423 C C . GLY A 1 16 ? -5.482 6.672 -8.904 1.00 0.00 16 GLY A C 5
ATOM 7424 O O . GLY A 1 16 ? -4.706 7.484 -9.406 1.00 0.00 16 GLY A O 5
ATOM 7428 N N . PHE A 1 17 ? -5.108 5.464 -8.521 1.00 0.00 17 PHE A N 5
ATOM 7429 C CA . PHE A 1 17 ? -3.736 5.002 -8.688 1.00 0.00 17 PHE A CA 5
ATOM 7430 C C . PHE A 1 17 ? -3.575 4.222 -9.983 1.00 0.00 17 PHE A C 5
ATOM 7431 O O . PHE A 1 17 ? -4.557 3.796 -10.588 1.00 0.00 17 PHE A O 5
ATOM 7448 N N . THR A 1 18 ? -2.330 4.046 -10.400 1.00 0.00 18 THR A N 5
ATOM 7449 C CA . THR A 1 18 ? -2.022 3.293 -11.598 1.00 0.00 18 THR A CA 5
ATOM 7450 C C . THR A 1 18 ? -1.000 2.203 -11.282 1.00 0.00 18 THR A C 5
ATOM 7451 O O 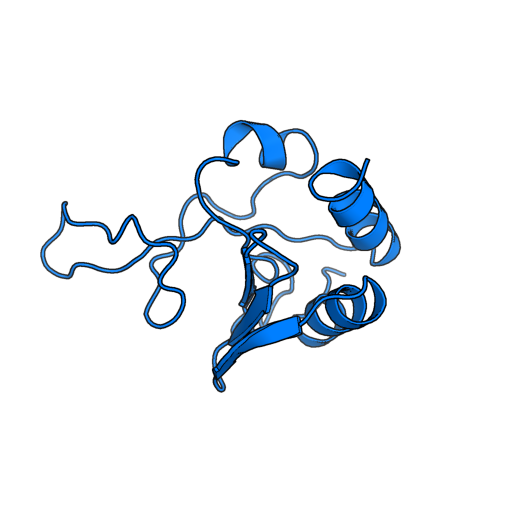. THR A 1 18 ? -0.264 2.302 -10.297 1.00 0.00 18 THR A O 5
ATOM 7462 N N . VAL A 1 19 ? -0.960 1.161 -12.102 1.00 0.00 19 VAL A N 5
ATOM 7463 C CA . VAL A 1 19 ? 0.003 0.088 -11.907 1.00 0.00 19 VAL A CA 5
ATOM 7464 C C . VAL A 1 19 ? 1.349 0.474 -12.525 1.00 0.00 19 VAL A C 5
ATOM 7465 O O . VAL A 1 19 ? 1.402 1.209 -13.516 1.00 0.00 19 VAL A O 5
ATOM 7478 N N . ASP A 1 20 ? 2.427 0.003 -11.920 1.00 0.00 20 ASP A N 5
ATOM 7479 C CA . ASP A 1 20 ? 3.769 0.260 -12.423 1.00 0.00 20 ASP A CA 5
ATOM 7480 C C . ASP A 1 20 ? 4.464 -1.047 -12.773 1.00 0.00 20 ASP A C 5
ATOM 7481 O O . ASP A 1 20 ? 4.813 -1.291 -13.928 1.00 0.00 20 ASP A O 5
ATOM 7490 N N . VAL A 1 21 ? 4.646 -1.891 -11.768 1.00 0.00 21 VAL A N 5
ATOM 7491 C CA . VAL A 1 21 ? 5.297 -3.174 -11.961 1.00 0.00 21 VAL A CA 5
ATOM 7492 C C . VAL A 1 21 ? 4.423 -4.309 -11.431 1.00 0.00 21 VAL A C 5
ATOM 7493 O O . VAL A 1 21 ? 4.193 -4.435 -10.229 1.00 0.00 21 VAL A O 5
ATOM 7506 N N . VAL A 1 22 ? 3.918 -5.128 -12.333 1.00 0.00 22 VAL A N 5
ATOM 7507 C CA . VAL A 1 22 ? 3.021 -6.200 -11.949 1.00 0.00 22 VAL A CA 5
ATOM 7508 C C . VAL A 1 22 ? 3.770 -7.529 -11.787 1.00 0.00 22 VAL A C 5
ATOM 7509 O O . VAL A 1 22 ? 4.035 -8.246 -12.754 1.00 0.00 22 VAL A O 5
ATOM 7522 N N . THR A 1 23 ? 4.154 -7.826 -10.552 1.00 0.00 23 THR A N 5
ATOM 7523 C CA . THR A 1 23 ? 4.702 -9.132 -10.226 1.00 0.00 23 THR A CA 5
ATOM 7524 C C . THR A 1 23 ? 3.590 -9.991 -9.637 1.00 0.00 23 THR A C 5
ATOM 7525 O O . THR A 1 23 ? 2.691 -9.477 -8.968 1.00 0.00 23 THR A O 5
ATOM 7536 N N . ASN A 1 24 ? 3.646 -11.291 -9.869 1.00 0.00 24 ASN A N 5
ATOM 7537 C CA . ASN A 1 24 ? 2.584 -12.190 -9.427 1.00 0.00 24 ASN A CA 5
ATOM 7538 C C . ASN A 1 24 ? 2.615 -12.369 -7.905 1.00 0.00 24 ASN A C 5
ATOM 7539 O O . ASN A 1 24 ? 1.830 -13.123 -7.334 1.00 0.00 24 ASN A O 5
ATOM 7550 N N . LYS A 1 25 ? 3.513 -11.646 -7.246 1.00 0.00 25 LYS A N 5
ATOM 7551 C CA . LYS A 1 25 ? 3.645 -11.718 -5.801 1.00 0.00 25 LYS A CA 5
ATOM 7552 C C . LYS A 1 25 ? 3.387 -10.352 -5.182 1.00 0.00 25 LYS A C 5
ATOM 7553 O O . LYS A 1 25 ? 3.244 -10.223 -3.966 1.00 0.00 25 LYS A O 5
ATOM 7572 N N . THR A 1 26 ? 3.326 -9.334 -6.026 1.00 0.00 26 THR A N 5
ATOM 7573 C CA . THR A 1 26 ? 3.303 -7.956 -5.563 1.00 0.00 26 THR A CA 5
ATOM 7574 C C . THR A 1 26 ? 2.844 -7.000 -6.670 1.00 0.00 26 THR A C 5
ATOM 7575 O O . THR A 1 26 ? 3.391 -6.995 -7.774 1.00 0.00 26 THR A O 5
ATOM 7586 N N . TYR A 1 27 ? 1.832 -6.201 -6.374 1.00 0.00 27 TYR A N 5
ATOM 7587 C CA . TYR A 1 27 ? 1.365 -5.194 -7.315 1.00 0.00 27 TYR A CA 5
ATOM 7588 C C . TYR A 1 27 ? 2.100 -3.880 -7.093 1.00 0.00 27 TYR A C 5
ATOM 7589 O O . TYR A 1 27 ? 1.846 -3.182 -6.111 1.00 0.00 27 TYR A O 5
ATOM 7607 N N . GLY A 1 28 ? 3.019 -3.557 -7.987 1.00 0.00 28 GLY A N 5
ATOM 7608 C CA . GLY A 1 28 ? 3.663 -2.266 -7.941 1.00 0.00 28 GLY A CA 5
ATOM 7609 C C . GLY A 1 28 ? 2.705 -1.179 -8.366 1.00 0.00 28 GLY A C 5
ATOM 7610 O O . GLY A 1 28 ? 2.250 -1.159 -9.508 1.00 0.00 28 GLY A O 5
ATOM 7614 N N . TYR A 1 29 ? 2.390 -0.290 -7.447 1.00 0.00 29 TYR A N 5
ATOM 7615 C CA . TYR A 1 29 ? 1.371 0.717 -7.666 1.00 0.00 29 TYR A CA 5
ATOM 7616 C C . TYR A 1 29 ? 1.928 2.110 -7.406 1.00 0.00 29 TYR A C 5
ATOM 7617 O O . TYR A 1 29 ? 2.678 2.318 -6.455 1.00 0.00 29 TYR A O 5
ATOM 7635 N N . ARG A 1 30 ? 1.578 3.066 -8.249 1.00 0.00 30 ARG A N 5
ATOM 7636 C CA . ARG A 1 30 ? 2.025 4.431 -8.039 1.00 0.00 30 ARG A CA 5
ATOM 7637 C C . ARG A 1 30 ? 1.016 5.444 -8.553 1.00 0.00 30 ARG A C 5
ATOM 7638 O O . ARG A 1 30 ? 0.163 5.138 -9.385 1.00 0.00 30 ARG A O 5
ATOM 7659 N N . ARG A 1 31 ? 1.115 6.643 -8.009 1.00 0.00 31 ARG A N 5
ATOM 7660 C CA . ARG A 1 31 ? 0.325 7.779 -8.448 1.00 0.00 31 ARG A CA 5
ATOM 7661 C C . ARG A 1 31 ? 1.191 9.023 -8.307 1.00 0.00 31 ARG A C 5
ATOM 7662 O O . ARG A 1 31 ? 1.143 9.715 -7.290 1.00 0.00 31 ARG A O 5
ATOM 7683 N N . GLY A 1 32 ? 2.026 9.268 -9.305 1.00 0.00 32 GLY A N 5
ATOM 7684 C CA . GLY A 1 32 ? 3.059 10.271 -9.164 1.00 0.00 32 GLY A CA 5
ATOM 7685 C C . GLY A 1 32 ? 4.165 9.757 -8.267 1.00 0.00 32 GLY A C 5
ATOM 7686 O O . GLY A 1 32 ? 4.699 8.672 -8.496 1.00 0.00 32 GLY A O 5
ATOM 7690 N N . GLU A 1 33 ? 4.483 10.508 -7.221 1.00 0.00 33 GLU A N 5
ATOM 7691 C CA . GLU A 1 33 ? 5.464 10.061 -6.237 1.00 0.00 33 GLU A CA 5
ATOM 7692 C C . GLU A 1 33 ? 4.800 9.266 -5.115 1.00 0.00 33 GLU A C 5
ATOM 7693 O O . GLU A 1 33 ? 5.400 9.033 -4.064 1.00 0.00 33 GLU A O 5
ATOM 7705 N N . ASN A 1 34 ? 3.569 8.833 -5.343 1.00 0.00 34 ASN A N 5
ATOM 7706 C CA . ASN A 1 34 ? 2.882 7.975 -4.388 1.00 0.00 34 ASN A CA 5
ATOM 7707 C C . ASN A 1 34 ? 3.170 6.520 -4.729 1.00 0.00 34 ASN A C 5
ATOM 7708 O O . ASN A 1 34 ? 2.430 5.897 -5.484 1.00 0.00 34 ASN A O 5
ATOM 7719 N N . TYR A 1 35 ? 4.272 6.002 -4.201 1.00 0.00 35 TYR A N 5
ATOM 7720 C CA . TYR A 1 35 ? 4.715 4.650 -4.523 1.00 0.00 35 TYR A CA 5
ATOM 7721 C C . TYR A 1 35 ? 4.305 3.656 -3.444 1.00 0.00 35 TYR A C 5
ATOM 7722 O O . TYR A 1 35 ? 4.692 3.794 -2.280 1.00 0.00 35 TYR A O 5
ATOM 7740 N N . VAL A 1 36 ? 3.531 2.656 -3.841 1.00 0.00 36 VAL A N 5
ATOM 7741 C CA . VAL A 1 36 ? 3.140 1.574 -2.950 1.00 0.00 36 VAL A CA 5
ATOM 7742 C C . VAL A 1 36 ? 3.255 0.232 -3.665 1.00 0.00 36 VAL A C 5
ATOM 7743 O O . VAL A 1 36 ? 3.304 0.170 -4.893 1.00 0.00 36 VAL A O 5
ATOM 7756 N N . TYR A 1 37 ? 3.322 -0.837 -2.896 1.00 0.00 37 TYR A N 5
ATOM 7757 C CA . TYR A 1 37 ? 3.433 -2.178 -3.446 1.00 0.00 37 TYR A CA 5
ATOM 7758 C C . TYR A 1 37 ? 2.493 -3.118 -2.702 1.00 0.00 37 TYR A C 5
ATOM 7759 O O . TYR A 1 37 ? 2.666 -3.361 -1.511 1.00 0.00 37 TYR A O 5
ATOM 7777 N N . VAL A 1 38 ? 1.486 -3.626 -3.397 1.00 0.00 38 VAL A N 5
ATOM 7778 C CA . VAL A 1 38 ? 0.513 -4.512 -2.775 1.00 0.00 38 VAL A CA 5
ATOM 7779 C C . VAL A 1 38 ? 1.048 -5.936 -2.731 1.00 0.00 38 VAL A C 5
ATOM 7780 O O . VAL A 1 38 ? 1.141 -6.607 -3.760 1.00 0.00 38 VAL A O 5
ATOM 7793 N N . ASN A 1 39 ? 1.412 -6.385 -1.545 1.00 0.00 39 ASN A N 5
ATOM 7794 C CA . ASN A 1 39 ? 1.958 -7.720 -1.379 1.00 0.00 39 ASN A CA 5
ATOM 7795 C C . ASN A 1 39 ? 0.846 -8.761 -1.429 1.00 0.00 39 ASN A C 5
ATOM 7796 O O . ASN A 1 39 ? 0.006 -8.826 -0.534 1.00 0.00 39 ASN A O 5
ATOM 7807 N N . ARG A 1 40 ? 0.843 -9.580 -2.476 1.00 0.00 40 ARG A N 5
ATOM 7808 C CA . ARG A 1 40 ? -0.160 -10.636 -2.614 1.00 0.00 40 ARG A CA 5
ATOM 7809 C C . ARG A 1 40 ? 0.140 -11.765 -1.633 1.00 0.00 40 ARG A C 5
ATOM 7810 O O . ARG A 1 40 ? -0.674 -12.660 -1.421 1.00 0.00 40 ARG A O 5
ATOM 7831 N N . GLU A 1 41 ? 1.321 -11.696 -1.032 1.00 0.00 41 GLU A N 5
ATOM 7832 C CA . GLU A 1 41 ? 1.773 -12.699 -0.077 1.00 0.00 41 GLU A CA 5
ATOM 7833 C C . GLU A 1 41 ? 1.324 -12.339 1.335 1.00 0.00 41 GLU A C 5
ATOM 7834 O O . GLU A 1 41 ? 1.854 -12.856 2.321 1.00 0.00 41 GLU A O 5
ATOM 7846 N N . ALA A 1 42 ? 0.356 -11.438 1.430 1.00 0.00 42 ALA A N 5
ATOM 7847 C CA . ALA A 1 42 ? -0.155 -11.014 2.721 1.00 0.00 42 ALA A CA 5
ATOM 7848 C C . ALA A 1 42 ? -0.997 -12.116 3.347 1.00 0.00 42 ALA A C 5
ATOM 7849 O O . ALA A 1 42 ? -2.171 -12.274 3.018 1.00 0.00 42 ALA A O 5
ATOM 7856 N N . ARG A 1 43 ? -0.367 -12.875 4.238 1.00 0.00 43 ARG A N 5
ATOM 7857 C CA . ARG A 1 43 ? -1.005 -13.999 4.923 1.00 0.00 43 ARG A CA 5
ATOM 7858 C C . ARG A 1 43 ? -2.362 -13.610 5.509 1.00 0.00 43 ARG A C 5
ATOM 7859 O O . ARG A 1 43 ? -3.404 -14.052 5.025 1.00 0.00 43 ARG A O 5
ATOM 7880 N N . MET A 1 44 ? -2.346 -12.779 6.543 1.00 0.00 44 MET A N 5
ATOM 7881 C CA . MET A 1 44 ? -3.584 -12.323 7.169 1.00 0.00 44 MET A CA 5
ATOM 7882 C C . MET A 1 44 ? -4.041 -11.016 6.535 1.00 0.00 44 MET A C 5
ATOM 7883 O O . MET A 1 44 ? -5.129 -10.525 6.816 1.00 0.00 44 MET A O 5
ATOM 7897 N N . GLY A 1 45 ? -3.196 -10.461 5.673 1.00 0.00 45 GLY A N 5
ATOM 7898 C CA . GLY A 1 45 ? -3.438 -9.130 5.144 1.00 0.00 45 GLY A CA 5
ATOM 7899 C C . GLY A 1 45 ? -2.767 -8.073 5.997 1.00 0.00 45 GLY A C 5
ATOM 7900 O O . GLY A 1 45 ? -2.824 -6.880 5.703 1.00 0.00 45 GLY A O 5
ATOM 7904 N N . ARG A 1 46 ? -2.113 -8.536 7.057 1.00 0.00 46 ARG A N 5
ATOM 7905 C CA . ARG A 1 46 ? -1.445 -7.663 8.016 1.00 0.00 46 ARG A CA 5
ATOM 7906 C C . ARG A 1 46 ? -0.280 -6.905 7.378 1.00 0.00 46 ARG A C 5
ATOM 7907 O O . ARG A 1 46 ? 0.037 -5.793 7.786 1.00 0.00 46 ARG A O 5
ATOM 7928 N N . THR A 1 47 ? 0.351 -7.508 6.380 1.00 0.00 47 THR A N 5
ATOM 7929 C CA . THR A 1 47 ? 1.521 -6.913 5.743 1.00 0.00 47 THR A CA 5
ATOM 7930 C C . THR A 1 47 ? 1.285 -6.682 4.252 1.00 0.00 47 THR A C 5
ATOM 7931 O O . THR A 1 47 ? 2.207 -6.784 3.446 1.00 0.00 47 THR A O 5
ATOM 7942 N N . ALA A 1 48 ? 0.051 -6.349 3.898 1.00 0.00 48 ALA A N 5
ATOM 7943 C CA . ALA A 1 48 ? -0.330 -6.214 2.496 1.00 0.00 48 ALA A CA 5
ATOM 7944 C C . ALA A 1 48 ? 0.200 -4.927 1.867 1.00 0.00 48 ALA A C 5
ATOM 7945 O O . ALA A 1 48 ? 0.690 -4.940 0.738 1.00 0.00 48 ALA A O 5
ATOM 7952 N N . LEU A 1 49 ? 0.104 -3.820 2.592 1.00 0.00 49 LEU A N 5
ATOM 7953 C CA . LEU A 1 49 ? 0.426 -2.520 2.017 1.00 0.00 49 LEU A CA 5
ATOM 7954 C C . LEU A 1 49 ? 1.884 -2.143 2.252 1.00 0.00 49 LEU A C 5
ATOM 7955 O O . LEU A 1 49 ? 2.252 -1.668 3.328 1.00 0.00 49 LEU A O 5
ATOM 7971 N N . ILE A 1 50 ? 2.712 -2.364 1.249 1.00 0.00 50 ILE A N 5
ATOM 7972 C CA . ILE A 1 50 ? 4.093 -1.919 1.298 1.00 0.00 50 ILE A CA 5
ATOM 7973 C C . ILE A 1 50 ? 4.187 -0.527 0.680 1.00 0.00 50 ILE A C 5
ATOM 7974 O O . ILE A 1 50 ? 3.476 -0.232 -0.276 1.00 0.00 50 ILE A O 5
ATOM 7990 N N . ILE A 1 51 ? 5.037 0.330 1.226 1.00 0.00 51 ILE A N 5
ATOM 7991 C CA . ILE A 1 51 ? 5.194 1.674 0.679 1.00 0.00 51 ILE A CA 5
ATOM 7992 C C . ILE A 1 51 ? 6.657 1.978 0.397 1.00 0.00 51 ILE A C 5
ATOM 7993 O O . ILE A 1 51 ? 7.552 1.253 0.843 1.00 0.00 51 ILE A O 5
ATOM 8009 N N . HIS A 1 52 ? 6.878 3.046 -0.357 1.00 0.00 52 HIS A N 5
ATOM 8010 C CA . HIS A 1 52 ? 8.213 3.580 -0.587 1.00 0.00 52 HIS A CA 5
ATOM 8011 C C . HIS A 1 52 ? 8.813 4.055 0.743 1.00 0.00 52 HIS A C 5
ATOM 8012 O O . HIS A 1 52 ? 8.097 4.590 1.591 1.00 0.00 52 HIS A O 5
ATOM 8027 N N . PRO A 1 53 ? 10.128 3.847 0.952 1.00 0.00 53 PRO A N 5
ATOM 8028 C CA . PRO A 1 53 ? 10.841 4.355 2.137 1.00 0.00 53 PRO A CA 5
ATOM 8029 C C . PRO A 1 53 ? 10.737 5.881 2.290 1.00 0.00 53 PRO A C 5
ATOM 8030 O O . PRO A 1 53 ? 9.932 6.529 1.621 1.00 0.00 53 PRO A O 5
ATOM 8041 N N . ARG A 1 54 ? 11.565 6.449 3.169 1.00 0.00 54 ARG A N 5
ATOM 8042 C CA . ARG A 1 54 ? 11.560 7.892 3.457 1.00 0.00 54 ARG A CA 5
ATOM 8043 C C . ARG A 1 54 ? 10.309 8.324 4.235 1.00 0.00 54 ARG A C 5
ATOM 8044 O O . ARG A 1 54 ? 10.394 9.091 5.193 1.00 0.00 54 ARG A O 5
ATOM 8065 N N . LEU A 1 55 ? 9.154 7.821 3.825 1.00 0.00 55 LEU A N 5
ATOM 8066 C CA . LEU A 1 55 ? 7.880 8.210 4.413 1.00 0.00 55 LEU A CA 5
ATOM 8067 C C . LEU A 1 55 ? 7.523 7.383 5.641 1.00 0.00 55 LEU A C 5
ATOM 8068 O O . LEU A 1 55 ? 6.399 7.457 6.117 1.00 0.00 55 LEU A O 5
ATOM 8084 N N . LYS A 1 56 ? 8.474 6.618 6.163 1.00 0.00 56 LYS A N 5
ATOM 8085 C CA . LYS A 1 56 ? 8.179 5.702 7.262 1.00 0.00 56 LYS A CA 5
ATOM 8086 C C . LYS A 1 56 ? 7.661 6.454 8.488 1.00 0.00 56 LYS A C 5
ATOM 8087 O O . LYS A 1 56 ? 6.623 6.093 9.042 1.00 0.00 56 LYS A O 5
ATOM 8106 N N . ASP A 1 57 ? 8.374 7.503 8.895 1.00 0.00 57 ASP A N 5
ATOM 8107 C CA . ASP A 1 57 ? 7.971 8.312 10.056 1.00 0.00 57 ASP A CA 5
ATOM 8108 C C . ASP A 1 57 ? 6.598 8.947 9.825 1.00 0.00 57 ASP A C 5
ATOM 8109 O O . ASP A 1 57 ? 5.683 8.792 10.639 1.00 0.00 57 ASP A O 5
ATOM 8118 N N . ARG A 1 58 ? 6.466 9.651 8.703 1.00 0.00 58 ARG A N 5
ATOM 8119 C CA . ARG A 1 58 ? 5.202 10.271 8.306 1.00 0.00 58 ARG A CA 5
ATOM 8120 C C . ARG A 1 58 ? 4.069 9.241 8.320 1.00 0.00 58 ARG A C 5
ATOM 8121 O O . ARG A 1 58 ? 2.992 9.486 8.865 1.00 0.00 58 ARG A O 5
ATOM 8142 N N . SER A 1 59 ? 4.337 8.094 7.717 1.00 0.00 59 SER A N 5
ATOM 8143 C CA . SER A 1 59 ? 3.392 6.992 7.656 1.00 0.00 59 SER A CA 5
ATOM 8144 C C . SER A 1 59 ? 3.014 6.477 9.049 1.00 0.00 59 SER A C 5
ATOM 8145 O O . SER A 1 59 ? 1.829 6.339 9.354 1.00 0.00 59 SER A O 5
ATOM 8153 N N . SER A 1 60 ? 4.012 6.192 9.891 1.00 0.00 60 SER A N 5
ATOM 8154 C CA . SER A 1 60 ? 3.759 5.650 11.228 1.00 0.00 60 SER A CA 5
ATOM 8155 C C . SER A 1 60 ? 2.923 6.606 12.083 1.00 0.00 60 SER A C 5
ATOM 8156 O O . SER A 1 60 ? 2.207 6.178 12.992 1.00 0.00 60 SER A O 5
ATOM 8164 N N . SER A 1 61 ? 3.010 7.897 11.777 1.00 0.00 61 SER A N 5
ATOM 8165 C CA . SER A 1 61 ? 2.228 8.911 12.474 1.00 0.00 61 SER A CA 5
ATOM 8166 C C . SER A 1 61 ? 0.736 8.713 12.202 1.00 0.00 61 SER A C 5
ATOM 8167 O O . SER A 1 61 ? -0.111 9.113 13.001 1.00 0.00 61 SER A O 5
ATOM 8175 N N . LEU A 1 62 ? 0.428 8.092 11.070 1.00 0.00 62 LEU A N 5
ATOM 8176 C CA . LEU A 1 62 ? -0.949 7.804 10.702 1.00 0.00 62 LEU A CA 5
ATOM 8177 C C . LEU A 1 62 ? -1.300 6.374 11.082 1.00 0.00 62 LEU A C 5
ATOM 8178 O O . LEU A 1 62 ? -2.283 6.124 11.781 1.00 0.00 62 LEU A O 5
ATOM 8194 N N . ALA A 1 63 ? -0.478 5.442 10.629 1.00 0.00 63 ALA A N 5
ATOM 8195 C CA . ALA A 1 63 ? -0.651 4.039 10.955 1.00 0.00 63 ALA A CA 5
ATOM 8196 C C . ALA A 1 63 ? 0.700 3.349 10.983 1.00 0.00 63 ALA A C 5
ATOM 8197 O O . ALA A 1 63 ? 1.412 3.318 9.975 1.00 0.00 63 ALA A O 5
ATOM 8204 N N . ASP A 1 64 ? 1.042 2.811 12.140 1.00 0.00 64 ASP A N 5
ATOM 8205 C CA . ASP A 1 64 ? 2.349 2.208 12.368 1.00 0.00 64 ASP A CA 5
ATOM 8206 C C . ASP A 1 64 ? 2.578 1.002 11.461 1.00 0.00 64 ASP A C 5
ATOM 8207 O O . ASP A 1 64 ? 1.631 0.329 11.046 1.00 0.00 64 ASP A O 5
ATOM 8216 N N . PRO A 1 65 ? 3.848 0.731 11.123 1.00 0.00 65 PRO A N 5
ATOM 8217 C CA . PRO A 1 65 ? 4.222 -0.425 10.310 1.00 0.00 65 PRO A CA 5
ATOM 8218 C C . PRO A 1 65 ? 3.859 -1.734 11.000 1.00 0.00 65 PRO A C 5
ATOM 8219 O O . PRO A 1 65 ? 3.969 -1.855 12.219 1.00 0.00 65 PRO A O 5
ATOM 8230 N N . ALA A 1 66 ? 3.415 -2.706 10.215 1.00 0.00 66 ALA A N 5
ATOM 8231 C CA . ALA A 1 66 ? 3.013 -3.998 10.754 1.00 0.00 66 ALA A CA 5
ATOM 8232 C C . ALA A 1 66 ? 4.228 -4.791 11.208 1.00 0.00 66 ALA A C 5
ATOM 8233 O O . ALA A 1 66 ? 4.159 -5.586 12.141 1.00 0.00 66 ALA A O 5
ATOM 8240 N N . SER A 1 67 ? 5.341 -4.557 10.543 1.00 0.00 67 SER A N 5
ATOM 8241 C CA . SER A 1 67 ? 6.585 -5.222 10.868 1.00 0.00 67 SER A CA 5
ATOM 8242 C C . SER A 1 67 ? 7.719 -4.218 10.732 1.00 0.00 67 SER A C 5
ATOM 8243 O O . SER A 1 67 ? 7.475 -3.013 10.663 1.00 0.00 67 SER A O 5
ATOM 8251 N N . ASP A 1 68 ? 8.943 -4.708 10.696 1.00 0.00 68 ASP A N 5
ATOM 8252 C CA . ASP A 1 68 ? 10.094 -3.852 10.490 1.00 0.00 68 ASP A CA 5
ATOM 8253 C C . ASP A 1 68 ? 10.137 -3.394 9.042 1.00 0.00 68 ASP A C 5
ATOM 8254 O O . ASP A 1 68 ? 9.741 -2.275 8.716 1.00 0.00 68 ASP A O 5
ATOM 8263 N N . ILE A 1 69 ? 10.605 -4.289 8.185 1.00 0.00 69 ILE A N 5
ATOM 8264 C CA . ILE A 1 69 ? 10.658 -4.071 6.746 1.00 0.00 69 ILE A CA 5
ATOM 8265 C C . ILE A 1 69 ? 10.586 -5.420 6.049 1.00 0.00 69 ILE A C 5
ATOM 8266 O O . ILE A 1 69 ? 10.984 -6.432 6.626 1.00 0.00 69 ILE A O 5
ATOM 8282 N N . LYS A 1 70 ? 10.064 -5.452 4.835 1.00 0.00 70 LYS A N 5
ATOM 8283 C CA . LYS A 1 70 ? 10.076 -6.685 4.066 1.00 0.00 70 LYS A CA 5
ATOM 8284 C C . LYS A 1 70 ? 11.234 -6.680 3.084 1.00 0.00 70 LYS A C 5
ATOM 8285 O O . LYS A 1 70 ? 11.243 -5.918 2.117 1.00 0.00 70 LYS A O 5
ATOM 8304 N N . THR A 1 71 ? 12.214 -7.517 3.367 1.00 0.00 71 THR A N 5
ATOM 8305 C CA . THR A 1 71 ? 13.370 -7.674 2.513 1.00 0.00 71 THR A CA 5
ATOM 8306 C C . THR A 1 71 ? 13.128 -8.761 1.465 1.00 0.00 71 THR A C 5
ATOM 8307 O O . THR A 1 71 ? 12.873 -9.919 1.804 1.00 0.00 71 THR A O 5
ATOM 8318 N N . CYS A 1 72 ? 13.206 -8.372 0.196 1.00 0.00 72 CYS A N 5
ATOM 8319 C CA . CYS A 1 72 ? 12.891 -9.258 -0.920 1.00 0.00 72 CYS A CA 5
ATOM 8320 C C . CYS A 1 72 ? 13.092 -8.509 -2.234 1.00 0.00 72 CYS A C 5
ATOM 8321 O O . CYS A 1 72 ? 12.823 -7.307 -2.314 1.00 0.00 72 CYS A O 5
ATOM 8329 N N . ASP A 1 73 ? 13.557 -9.207 -3.267 1.00 0.00 73 ASP A N 5
ATOM 8330 C CA . ASP A 1 73 ? 13.871 -8.564 -4.544 1.00 0.00 73 ASP A CA 5
ATOM 8331 C C . ASP A 1 73 ? 12.599 -8.244 -5.330 1.00 0.00 73 ASP A C 5
ATOM 8332 O O . ASP A 1 73 ? 12.280 -8.888 -6.330 1.00 0.00 73 ASP A O 5
ATOM 8341 N N . HIS A 1 74 ? 11.855 -7.278 -4.820 1.00 0.00 74 HIS A N 5
ATOM 8342 C CA . HIS A 1 74 ? 10.693 -6.720 -5.509 1.00 0.00 74 HIS A CA 5
ATOM 8343 C C . HIS A 1 74 ? 10.630 -5.223 -5.253 1.00 0.00 74 HIS A C 5
ATOM 8344 O O . HIS A 1 74 ? 10.338 -4.435 -6.149 1.00 0.00 74 HIS A O 5
ATOM 8359 N N . TYR A 1 75 ? 10.916 -4.843 -4.015 1.00 0.00 75 TYR A N 5
ATOM 8360 C CA . TYR A 1 75 ? 10.833 -3.456 -3.599 1.00 0.00 75 TYR A CA 5
ATOM 8361 C C . TYR A 1 75 ? 12.220 -2.828 -3.585 1.00 0.00 75 TYR A C 5
ATOM 8362 O O . TYR A 1 75 ? 12.817 -2.646 -2.527 1.00 0.00 75 TYR A O 5
ATOM 8380 N N . GLN A 1 76 ? 12.751 -2.533 -4.761 1.00 0.00 76 GLN A N 5
ATOM 8381 C CA . GLN A 1 76 ? 14.053 -1.908 -4.854 1.00 0.00 76 GLN A CA 5
ATOM 8382 C C . GLN A 1 76 ? 13.936 -0.413 -4.610 1.00 0.00 76 GLN A C 5
ATOM 8383 O O . GLN A 1 76 ? 14.746 0.168 -3.885 1.00 0.00 76 GLN A O 5
ATOM 8397 N N . ASN A 1 77 ? 12.894 0.184 -5.187 1.00 0.00 77 ASN A N 5
ATOM 8398 C CA . ASN A 1 77 ? 12.607 1.608 -5.036 1.00 0.00 77 ASN A CA 5
ATOM 8399 C C . ASN A 1 77 ? 13.750 2.462 -5.568 1.00 0.00 77 ASN A C 5
ATOM 8400 O O . ASN A 1 77 ? 13.795 2.792 -6.750 1.00 0.00 77 ASN A O 5
ATOM 8411 N N . PHE A 1 78 ? 14.687 2.774 -4.684 1.00 0.00 78 PHE A N 5
ATOM 8412 C CA . PHE A 1 78 ? 15.786 3.687 -4.976 1.00 0.00 78 PHE A CA 5
ATOM 8413 C C . PHE A 1 78 ? 16.981 3.445 -4.045 1.00 0.00 78 PHE A C 5
ATOM 8414 O O . PHE A 1 78 ? 18.106 3.298 -4.516 1.00 0.00 78 PHE A O 5
ATOM 8431 N N . PRO A 1 79 ? 16.766 3.398 -2.708 1.00 0.00 79 PRO A N 5
ATOM 8432 C CA . PRO A 1 79 ? 17.863 3.377 -1.744 1.00 0.00 79 PRO A CA 5
ATOM 8433 C C . PRO A 1 79 ? 18.512 2.005 -1.574 1.00 0.00 79 PRO A C 5
ATOM 8434 O O . PRO A 1 79 ? 19.740 1.897 -1.578 1.00 0.00 79 PRO A O 5
ATOM 8445 N N . LEU A 1 80 ? 17.677 0.969 -1.439 1.00 0.00 80 LEU A N 5
ATOM 8446 C CA . LEU A 1 80 ? 18.128 -0.360 -0.996 1.00 0.00 80 LEU A CA 5
ATOM 8447 C C . LEU A 1 80 ? 18.594 -0.271 0.457 1.00 0.00 80 LEU A C 5
ATOM 8448 O O . LEU A 1 80 ? 19.173 0.731 0.875 1.00 0.00 80 LEU A O 5
ATOM 8464 N N . TYR A 1 81 ? 18.314 -1.301 1.239 1.00 0.00 81 TYR A N 5
ATOM 8465 C CA . TYR A 1 81 ? 18.621 -1.266 2.660 1.00 0.00 81 TYR A CA 5
ATOM 8466 C C . TYR A 1 81 ? 20.119 -1.089 2.883 1.00 0.00 81 TYR A C 5
ATOM 8467 O O . TYR A 1 81 ? 20.932 -1.545 2.084 1.00 0.00 81 TYR A O 5
ATOM 8485 N N . LEU A 1 82 ? 20.476 -0.391 3.943 1.00 0.00 82 LEU A N 5
ATOM 8486 C CA . LEU A 1 82 ? 21.869 -0.242 4.311 1.00 0.00 82 LEU A CA 5
ATOM 8487 C C . LEU A 1 82 ? 22.085 -0.751 5.731 1.00 0.00 82 LEU A C 5
ATOM 8488 O O . LEU A 1 82 ? 22.170 -1.964 5.949 1.00 0.00 82 LEU A O 5
ATOM 8504 N N . GLY A 1 83 ? 22.125 0.169 6.695 1.00 0.00 83 GLY A N 5
ATOM 8505 C CA . GLY A 1 83 ? 22.321 -0.205 8.087 1.00 0.00 83 GLY A CA 5
ATOM 8506 C C . GLY A 1 83 ? 23.545 -1.083 8.277 1.00 0.00 83 GLY A C 5
ATOM 8507 O O . GLY A 1 83 ? 24.576 -0.874 7.633 1.00 0.00 83 GLY A O 5
ATOM 8511 N N . GLY A 1 84 ? 23.430 -2.068 9.156 1.00 0.00 84 GLY A N 5
ATOM 8512 C CA . GLY A 1 84 ? 24.483 -3.053 9.312 1.00 0.00 84 GLY A CA 5
ATOM 8513 C C . GLY A 1 84 ? 24.063 -4.385 8.733 1.00 0.00 84 GLY A C 5
ATOM 8514 O O . GLY A 1 84 ? 24.812 -5.360 8.759 1.00 0.00 84 GLY A O 5
ATOM 8518 N N . GLU A 1 85 ? 22.847 -4.412 8.209 1.00 0.00 85 GLU A N 5
ATOM 8519 C CA . GLU A 1 85 ? 22.262 -5.616 7.645 1.00 0.00 85 GLU A CA 5
ATOM 8520 C C . GLU A 1 85 ? 22.697 -5.825 6.208 1.00 0.00 85 GLU A C 5
ATOM 8521 O O . GLU A 1 85 ? 22.615 -6.929 5.673 1.00 0.00 85 GLU A O 5
ATOM 8533 N N . THR A 1 86 ? 23.088 -4.729 5.590 1.00 0.00 86 THR A N 5
ATOM 8534 C CA . THR A 1 86 ? 23.749 -4.717 4.287 1.00 0.00 86 THR A CA 5
ATOM 8535 C C . THR A 1 86 ? 22.808 -5.115 3.142 1.00 0.00 86 THR A C 5
ATOM 8536 O O . THR A 1 86 ? 22.784 -6.261 2.693 1.00 0.00 86 THR A O 5
ATOM 8547 N N . HIS A 1 87 ? 22.008 -4.139 2.715 1.00 0.00 87 HIS A N 5
ATOM 8548 C CA . HIS A 1 87 ? 21.164 -4.245 1.521 1.00 0.00 87 HIS A CA 5
ATOM 8549 C C . HIS A 1 87 ? 20.102 -5.346 1.632 1.00 0.00 87 HIS A C 5
ATOM 8550 O O . HIS A 1 87 ? 19.806 -5.818 2.729 1.00 0.00 87 HIS A O 5
ATOM 8565 N N . GLU A 1 88 ? 19.537 -5.697 0.469 1.00 0.00 88 GLU A N 5
ATOM 8566 C CA . GLU A 1 88 ? 18.364 -6.559 0.311 1.00 0.00 88 GLU A CA 5
ATOM 8567 C C . GLU A 1 88 ? 17.144 -5.667 0.193 1.00 0.00 88 GLU A C 5
ATOM 8568 O O . GLU A 1 88 ? 16.791 -4.936 1.119 1.00 0.00 88 GLU A O 5
ATOM 8580 N N . HIS A 1 89 ? 16.556 -5.696 -0.998 1.00 0.00 89 HIS A N 5
ATOM 8581 C CA . HIS A 1 89 ? 15.518 -4.745 -1.404 1.00 0.00 89 HIS A CA 5
ATOM 8582 C C . HIS A 1 89 ? 14.392 -4.740 -0.370 1.00 0.00 89 HIS A C 5
ATOM 8583 O O . HIS A 1 89 ? 13.824 -5.786 -0.080 1.00 0.00 89 HIS A O 5
ATOM 8598 N N . TYR A 1 90 ? 14.072 -3.580 0.189 1.00 0.00 90 TYR A N 5
ATOM 8599 C CA . TYR A 1 90 ? 13.166 -3.536 1.329 1.00 0.00 90 TYR A CA 5
ATOM 8600 C C . TYR A 1 90 ? 12.026 -2.549 1.117 1.00 0.00 90 TYR A C 5
ATOM 8601 O O . TYR A 1 90 ? 12.146 -1.585 0.356 1.00 0.00 90 TYR A O 5
ATOM 8619 N N . GLY A 1 91 ? 10.924 -2.809 1.803 1.00 0.00 91 GLY A N 5
ATOM 8620 C CA . GLY A 1 91 ? 9.806 -1.893 1.833 1.00 0.00 91 GLY A CA 5
ATOM 8621 C C . GLY A 1 91 ? 9.100 -1.960 3.172 1.00 0.00 91 GLY A C 5
ATOM 8622 O O . GLY A 1 91 ? 9.200 -2.972 3.868 1.00 0.00 91 GLY A O 5
ATOM 8626 N N . ILE A 1 92 ? 8.393 -0.903 3.540 1.00 0.00 92 ILE A N 5
ATOM 8627 C CA . ILE A 1 92 ? 7.738 -0.850 4.844 1.00 0.00 92 ILE A CA 5
ATOM 8628 C C . ILE A 1 92 ? 6.321 -1.428 4.761 1.00 0.00 92 ILE A C 5
ATOM 8629 O O . ILE A 1 92 ? 5.469 -0.910 4.036 1.00 0.00 92 ILE A O 5
ATOM 8645 N N . PRO A 1 93 ? 6.059 -2.516 5.510 1.00 0.00 93 PRO A N 5
ATOM 8646 C CA . PRO A 1 93 ? 4.770 -3.214 5.493 1.00 0.00 93 PRO A CA 5
ATOM 8647 C C . PRO A 1 93 ? 3.710 -2.559 6.386 1.00 0.00 93 PRO A C 5
ATOM 8648 O O . PRO A 1 93 ? 4.013 -2.058 7.471 1.00 0.00 93 PRO A O 5
ATOM 8659 N N . HIS A 1 94 ? 2.465 -2.569 5.920 1.00 0.00 94 HIS A N 5
ATOM 8660 C CA . HIS A 1 94 ? 1.346 -1.997 6.667 1.00 0.00 94 HIS A CA 5
ATOM 8661 C C . HIS A 1 94 ? 0.122 -2.888 6.545 1.00 0.00 94 HIS A C 5
ATOM 8662 O O . HIS A 1 94 ? 0.118 -3.844 5.767 1.00 0.00 94 HIS A O 5
ATOM 8677 N N . GLY A 1 95 ? -0.927 -2.531 7.269 1.00 0.00 95 GLY A N 5
ATOM 8678 C CA . GLY A 1 95 ? -2.153 -3.295 7.245 1.00 0.00 95 GLY A CA 5
ATOM 8679 C C . GLY A 1 95 ? -3.225 -2.633 8.082 1.00 0.00 95 GLY A C 5
ATOM 8680 O O . GLY A 1 95 ? -2.923 -1.817 8.957 1.00 0.00 95 GLY A O 5
ATOM 8684 N N . PHE A 1 96 ? -4.471 -2.972 7.799 1.00 0.00 96 PHE A N 5
ATOM 8685 C CA . PHE A 1 96 ? -5.613 -2.312 8.416 1.00 0.00 96 PHE A CA 5
ATOM 8686 C C . PHE A 1 96 ? -6.683 -3.345 8.757 1.00 0.00 96 PHE A C 5
ATOM 8687 O O . PHE A 1 96 ? -6.372 -4.509 9.000 1.00 0.00 96 PHE A O 5
ATOM 8704 N N . SER A 1 97 ? -7.939 -2.924 8.749 1.00 0.00 97 SER A N 5
ATOM 8705 C CA . SER A 1 97 ? -9.053 -3.808 9.055 1.00 0.00 97 SER A CA 5
ATOM 8706 C C . SER A 1 97 ? -10.308 -3.303 8.349 1.00 0.00 97 SER A C 5
ATOM 8707 O O . SER A 1 97 ? -11.117 -4.089 7.856 1.00 0.00 97 SER A O 5
ATOM 8715 N N . SER A 1 98 ? -10.449 -1.987 8.291 1.00 0.00 98 SER A N 5
ATOM 8716 C CA . SER A 1 98 ? -11.547 -1.369 7.575 1.00 0.00 98 SER A CA 5
ATOM 8717 C C . SER A 1 98 ? -11.027 -0.619 6.350 1.00 0.00 98 SER A C 5
ATOM 8718 O O . SER A 1 98 ? -10.062 0.148 6.432 1.00 0.00 98 SER A O 5
ATOM 8726 N N . ARG A 1 99 ? -11.662 -0.860 5.209 1.00 0.00 99 ARG A N 5
ATOM 8727 C CA . ARG A 1 99 ? -11.258 -0.231 3.958 1.00 0.00 99 ARG A CA 5
ATOM 8728 C C . ARG A 1 99 ? -11.363 1.292 4.047 1.00 0.00 99 ARG A C 5
ATOM 8729 O O . ARG A 1 99 ? -10.556 2.008 3.461 1.00 0.00 99 ARG A O 5
ATOM 8750 N N . ILE A 1 100 ? -12.348 1.776 4.798 1.00 0.00 100 ILE A N 5
ATOM 8751 C CA . ILE A 1 100 ? -12.529 3.211 5.010 1.00 0.00 100 ILE A CA 5
ATOM 8752 C C . ILE A 1 100 ? -11.293 3.811 5.700 1.00 0.00 100 ILE A C 5
ATOM 8753 O O . ILE A 1 100 ? -10.908 4.949 5.424 1.00 0.00 100 ILE A O 5
ATOM 8769 N N . ALA A 1 101 ? -10.656 3.029 6.569 1.00 0.00 101 ALA A N 5
ATOM 8770 C CA . ALA A 1 101 ? -9.452 3.480 7.253 1.00 0.00 101 ALA A CA 5
ATOM 8771 C C . ALA A 1 101 ? -8.313 3.618 6.260 1.00 0.00 101 ALA A C 5
ATOM 8772 O O . ALA A 1 101 ? -7.561 4.587 6.296 1.00 0.00 101 ALA A O 5
ATOM 8779 N N . LEU A 1 102 ? -8.203 2.644 5.365 1.00 0.00 102 LEU A N 5
ATOM 8780 C CA . LEU A 1 102 ? -7.221 2.709 4.289 1.00 0.00 102 LEU A CA 5
ATOM 8781 C C . LEU A 1 102 ? -7.523 3.890 3.367 1.00 0.00 102 LEU A C 5
ATOM 8782 O O . LEU A 1 102 ? -6.615 4.577 2.903 1.00 0.00 102 LEU A O 5
ATOM 8798 N N . GLU A 1 103 ? -8.809 4.123 3.132 1.00 0.00 103 GLU A N 5
ATOM 8799 C CA . GLU A 1 103 ? -9.266 5.236 2.308 1.00 0.00 103 GLU A CA 5
ATOM 8800 C C . GLU A 1 103 ? -8.728 6.557 2.860 1.00 0.00 103 GLU A C 5
ATOM 8801 O O . GLU A 1 103 ? -7.957 7.252 2.198 1.00 0.00 103 GLU A O 5
ATOM 8813 N N . ARG A 1 104 ? -9.109 6.877 4.093 1.00 0.00 104 ARG A N 5
ATOM 8814 C CA . ARG A 1 104 ? -8.691 8.123 4.731 1.00 0.00 104 ARG A CA 5
ATOM 8815 C C . ARG A 1 104 ? -7.176 8.167 4.917 1.00 0.00 104 ARG A C 5
ATOM 8816 O O . ARG A 1 104 ? -6.572 9.240 4.928 1.00 0.00 104 ARG A O 5
ATOM 8837 N N . TYR A 1 105 ? -6.573 6.994 5.052 1.00 0.00 105 TYR A N 5
ATOM 8838 C CA . TYR A 1 105 ? -5.125 6.870 5.168 1.00 0.00 105 TYR A CA 5
ATOM 8839 C C . TYR A 1 105 ? -4.438 7.419 3.922 1.00 0.00 105 TYR A C 5
ATOM 8840 O O . TYR A 1 105 ? -3.487 8.198 4.016 1.00 0.00 105 TYR A O 5
ATOM 8858 N N . LEU A 1 106 ? -4.931 7.007 2.757 1.00 0.00 106 LEU A N 5
ATOM 8859 C CA . LEU A 1 106 ? -4.384 7.451 1.480 1.00 0.00 106 LEU A CA 5
ATOM 8860 C C . LEU A 1 106 ? -4.488 8.966 1.336 1.00 0.00 106 LEU A C 5
ATOM 8861 O O . LEU A 1 106 ? -3.632 9.602 0.723 1.00 0.00 106 LEU A O 5
ATOM 8877 N N . ASN A 1 107 ? -5.542 9.533 1.911 1.00 0.00 107 ASN A N 5
ATOM 8878 C CA . ASN A 1 107 ? -5.770 10.969 1.866 1.00 0.00 107 ASN A CA 5
ATOM 8879 C C . ASN A 1 107 ? -4.714 11.712 2.673 1.00 0.00 107 ASN A C 5
ATOM 8880 O O . ASN A 1 107 ? -4.138 12.690 2.208 1.00 0.00 107 ASN A O 5
ATOM 8891 N N . GLY A 1 108 ? -4.456 11.235 3.880 1.00 0.00 108 GLY A N 5
ATOM 8892 C CA . GLY A 1 108 ? -3.503 11.901 4.744 1.00 0.00 108 GLY A CA 5
ATOM 8893 C C . GLY A 1 108 ? -2.067 11.725 4.284 1.00 0.00 108 GLY A C 5
ATOM 8894 O O . GLY A 1 108 ? -1.301 12.686 4.236 1.00 0.00 108 GLY A O 5
ATOM 8898 N N . LEU A 1 109 ? -1.703 10.496 3.941 1.00 0.00 109 LEU A N 5
ATOM 8899 C CA . LEU A 1 109 ? -0.323 10.182 3.598 1.00 0.00 109 LEU A CA 5
ATOM 8900 C C . LEU A 1 109 ? 0.018 10.582 2.163 1.00 0.00 109 LEU A C 5
ATOM 8901 O O . LEU A 1 109 ? 1.050 11.211 1.912 1.00 0.00 109 LEU A O 5
ATOM 8917 N N . PHE A 1 110 ? -0.850 10.224 1.225 1.00 0.00 110 PHE A N 5
ATOM 8918 C CA . PHE A 1 110 ? -0.549 10.407 -0.191 1.00 0.00 110 PHE A CA 5
ATOM 8919 C C . PHE A 1 110 ? -1.296 11.595 -0.788 1.00 0.00 110 PHE A C 5
ATOM 8920 O O . PHE A 1 110 ? -1.156 11.891 -1.977 1.00 0.00 110 PHE A O 5
ATOM 8937 N N . GLY A 1 111 ? -2.093 12.265 0.028 1.00 0.00 111 GLY A N 5
ATOM 8938 C CA . GLY A 1 111 ? -2.744 13.482 -0.401 1.00 0.00 111 GLY A CA 5
ATOM 8939 C C . GLY A 1 111 ? -2.212 14.680 0.354 1.00 0.00 111 GLY A C 5
ATOM 8940 O O . GLY A 1 111 ? -2.965 15.425 0.979 1.00 0.00 111 GLY A O 5
ATOM 8944 N N . ASP A 1 112 ? -0.903 14.869 0.287 1.00 0.00 112 ASP A N 5
ATOM 8945 C CA . ASP A 1 112 ? -0.228 15.874 1.096 1.00 0.00 112 ASP A CA 5
ATOM 8946 C C . ASP A 1 112 ? -0.074 17.167 0.336 1.00 0.00 112 ASP A C 5
ATOM 8947 O O . ASP A 1 112 ? 0.228 18.226 0.888 1.00 0.00 112 ASP A O 5
ATOM 8956 N N . MET A 1 1 ? -11.353 -8.396 10.881 1.00 0.00 1 MET A N 6
ATOM 8957 C CA . MET A 1 1 ? -10.664 -9.031 9.733 1.00 0.00 1 MET A CA 6
ATOM 8958 C C . MET A 1 1 ? -9.742 -8.031 9.064 1.00 0.00 1 MET A C 6
ATOM 8959 O O . MET A 1 1 ? -10.097 -6.866 8.898 1.00 0.00 1 MET A O 6
ATOM 8975 N N . TYR A 1 2 ? -8.556 -8.482 8.691 1.00 0.00 2 TYR A N 6
ATOM 8976 C CA . TYR A 1 2 ? -7.595 -7.624 8.019 1.00 0.00 2 TYR A CA 6
ATOM 8977 C C . TYR A 1 2 ? -7.952 -7.479 6.548 1.00 0.00 2 TYR A C 6
ATOM 8978 O O . TYR A 1 2 ? -8.725 -8.270 6.003 1.00 0.00 2 TYR A O 6
ATOM 8996 N N . LEU A 1 3 ? -7.387 -6.468 5.913 1.00 0.00 3 LEU A N 6
ATOM 8997 C CA . LEU A 1 3 ? -7.618 -6.235 4.498 1.00 0.00 3 LEU A CA 6
ATOM 8998 C C . LEU A 1 3 ? -6.645 -7.060 3.666 1.00 0.00 3 LEU A C 6
ATOM 8999 O O . LEU A 1 3 ? -5.431 -6.967 3.845 1.00 0.00 3 LEU A O 6
ATOM 9015 N N . ARG A 1 4 ? -7.182 -7.874 2.767 1.00 0.00 4 ARG A N 6
ATOM 9016 C CA . ARG A 1 4 ? -6.347 -8.675 1.880 1.00 0.00 4 ARG A CA 6
ATOM 9017 C C . ARG A 1 4 ? -5.662 -7.776 0.861 1.00 0.00 4 ARG A C 6
ATOM 9018 O O . ARG A 1 4 ? -6.136 -6.672 0.594 1.00 0.00 4 ARG A O 6
ATOM 9039 N N . PRO A 1 5 ? -4.549 -8.240 0.268 1.00 0.00 5 PRO A N 6
ATOM 9040 C CA . PRO A 1 5 ? -3.867 -7.527 -0.818 1.00 0.00 5 PRO A CA 6
ATOM 9041 C C . PRO A 1 5 ? -4.835 -7.156 -1.938 1.00 0.00 5 PRO A C 6
ATOM 9042 O O . PRO A 1 5 ? -4.757 -6.073 -2.516 1.00 0.00 5 PRO A O 6
ATOM 9053 N N . ASP A 1 6 ? -5.756 -8.071 -2.218 1.00 0.00 6 ASP A N 6
ATOM 9054 C CA . ASP A 1 6 ? -6.801 -7.855 -3.214 1.00 0.00 6 ASP A CA 6
ATOM 9055 C C . ASP A 1 6 ? -7.658 -6.648 -2.852 1.00 0.00 6 ASP A C 6
ATOM 9056 O O . ASP A 1 6 ? -7.963 -5.812 -3.700 1.00 0.00 6 ASP A O 6
ATOM 9065 N N . GLU A 1 7 ? -8.014 -6.553 -1.579 1.00 0.00 7 GLU A N 6
ATOM 9066 C CA . GLU A 1 7 ? -8.884 -5.491 -1.097 1.00 0.00 7 GLU A CA 6
ATOM 9067 C C . GLU A 1 7 ? -8.138 -4.158 -1.099 1.00 0.00 7 GLU A C 6
ATOM 9068 O O . GLU A 1 7 ? -8.678 -3.128 -1.504 1.00 0.00 7 GLU A O 6
ATOM 9080 N N . VAL A 1 8 ? -6.885 -4.196 -0.656 1.00 0.00 8 VAL A N 6
ATOM 9081 C CA . VAL A 1 8 ? -6.047 -3.002 -0.599 1.00 0.00 8 VAL A CA 6
ATOM 9082 C C . VAL A 1 8 ? -5.811 -2.427 -1.994 1.00 0.00 8 VAL A C 6
ATOM 9083 O O . VAL A 1 8 ? -6.062 -1.245 -2.242 1.00 0.00 8 VAL A O 6
ATOM 9096 N N . ALA A 1 9 ? -5.343 -3.273 -2.907 1.00 0.00 9 ALA A N 6
ATOM 9097 C CA . ALA A 1 9 ? -5.057 -2.848 -4.272 1.00 0.00 9 ALA A CA 6
ATOM 9098 C C . ALA A 1 9 ? -6.311 -2.318 -4.958 1.00 0.00 9 ALA A C 6
ATOM 9099 O O . ALA A 1 9 ? -6.256 -1.355 -5.720 1.00 0.00 9 ALA A O 6
ATOM 9106 N N . ARG A 1 10 ? -7.438 -2.959 -4.678 1.00 0.00 10 ARG A N 6
ATOM 9107 C CA . ARG A 1 10 ? -8.718 -2.565 -5.248 1.00 0.00 10 ARG A CA 6
ATOM 9108 C C . ARG A 1 10 ? -9.082 -1.135 -4.842 1.00 0.00 10 ARG A C 6
ATOM 9109 O O . ARG A 1 10 ? -9.556 -0.335 -5.657 1.00 0.00 10 ARG A O 6
ATOM 9130 N N . VAL A 1 11 ? -8.851 -0.812 -3.578 1.00 0.00 11 VAL A N 6
ATOM 9131 C CA . VAL A 1 11 ? -9.102 0.532 -3.080 1.00 0.00 11 VAL A CA 6
ATOM 9132 C C . VAL A 1 11 ? -8.142 1.532 -3.721 1.00 0.00 11 VAL A C 6
ATOM 9133 O O . VAL A 1 11 ? -8.514 2.672 -3.992 1.00 0.00 11 VAL A O 6
ATOM 9146 N N . LEU A 1 12 ? -6.920 1.091 -3.993 1.00 0.00 12 LEU A N 6
ATOM 9147 C CA . LEU A 1 12 ? -5.939 1.933 -4.671 1.00 0.00 12 LEU A CA 6
ATOM 9148 C C . LEU A 1 12 ? -6.450 2.355 -6.045 1.00 0.00 12 LEU A C 6
ATOM 9149 O O . LEU A 1 12 ? -6.249 3.497 -6.464 1.00 0.00 12 LEU A O 6
ATOM 9165 N N . GLU A 1 13 ? -7.117 1.433 -6.741 1.00 0.00 13 GLU A N 6
ATOM 9166 C CA . GLU A 1 13 ? -7.762 1.744 -8.010 1.00 0.00 13 GLU A CA 6
ATOM 9167 C C . GLU A 1 13 ? -8.709 2.920 -7.822 1.00 0.00 13 GLU A C 6
ATOM 9168 O O . GLU A 1 13 ? -8.629 3.929 -8.523 1.00 0.00 13 GLU A O 6
ATOM 9180 N N . LYS A 1 14 ? -9.589 2.765 -6.838 1.00 0.00 14 LYS A N 6
ATOM 9181 C CA . LYS A 1 14 ? -10.601 3.767 -6.511 1.00 0.00 14 LYS A CA 6
ATOM 9182 C C . LYS A 1 14 ? -9.977 5.096 -6.098 1.00 0.00 14 LYS A C 6
ATOM 9183 O O . LYS A 1 14 ? -10.502 6.163 -6.412 1.00 0.00 14 LYS A O 6
ATOM 9202 N N . ALA A 1 15 ? -8.862 5.021 -5.392 1.00 0.00 15 ALA A N 6
ATOM 9203 C CA . ALA A 1 15 ? -8.158 6.212 -4.923 1.00 0.00 15 ALA A CA 6
ATOM 9204 C C . ALA A 1 15 ? -7.527 7.007 -6.071 1.00 0.00 15 ALA A C 6
ATOM 9205 O O . ALA A 1 15 ? -7.065 8.132 -5.871 1.00 0.00 15 ALA A O 6
ATOM 9212 N N . GLY A 1 16 ? -7.498 6.425 -7.267 1.00 0.00 16 GLY A N 6
ATOM 9213 C CA . GLY A 1 16 ? -6.971 7.135 -8.422 1.00 0.00 16 GLY A CA 6
ATOM 9214 C C . GLY A 1 16 ? -5.591 6.665 -8.826 1.00 0.00 16 GLY A C 6
ATOM 9215 O O . GLY A 1 16 ? -4.943 7.280 -9.673 1.00 0.00 16 GLY A O 6
ATOM 9219 N N . PHE A 1 17 ? -5.142 5.570 -8.239 1.00 0.00 17 PHE A N 6
ATOM 9220 C CA . PHE A 1 17 ? -3.806 5.056 -8.507 1.00 0.00 17 PHE A CA 6
ATOM 9221 C C . PHE A 1 17 ? -3.771 4.201 -9.771 1.00 0.00 17 PHE A C 6
ATOM 9222 O O . PHE A 1 17 ? -4.809 3.871 -10.346 1.00 0.00 17 PHE A O 6
ATOM 9239 N N . THR A 1 18 ? -2.563 3.848 -10.188 1.00 0.00 18 THR A N 6
ATOM 9240 C CA . THR A 1 18 ? -2.352 2.982 -11.339 1.00 0.00 18 THR A CA 6
ATOM 9241 C C . THR A 1 18 ? -1.259 1.962 -11.029 1.00 0.00 18 THR A C 6
ATOM 9242 O O . THR A 1 18 ? -0.572 2.079 -10.012 1.00 0.00 18 THR A O 6
ATOM 9253 N N . VAL A 1 19 ? -1.096 0.970 -11.889 1.00 0.00 19 VAL A N 6
ATOM 9254 C CA . VAL A 1 19 ? -0.113 -0.080 -11.657 1.00 0.00 19 VAL A CA 6
ATOM 9255 C C . VAL A 1 19 ? 1.280 0.344 -12.141 1.00 0.00 19 VAL A C 6
ATOM 9256 O O . VAL A 1 19 ? 1.418 1.174 -13.045 1.00 0.00 19 VAL A O 6
ATOM 9269 N N . ASP A 1 20 ? 2.302 -0.198 -11.496 1.00 0.00 20 ASP A N 6
ATOM 9270 C CA . ASP A 1 20 ? 3.688 0.075 -11.856 1.00 0.00 20 ASP A CA 6
ATOM 9271 C C . ASP A 1 20 ? 4.376 -1.204 -12.316 1.00 0.00 20 ASP A C 6
ATOM 9272 O O . ASP A 1 20 ? 4.748 -1.340 -13.483 1.00 0.00 20 ASP A O 6
ATOM 9281 N N . VAL A 1 21 ? 4.525 -2.146 -11.396 1.00 0.00 21 VAL A N 6
ATOM 9282 C CA . VAL A 1 21 ? 5.147 -3.425 -11.702 1.00 0.00 21 VAL A CA 6
ATOM 9283 C C . VAL A 1 21 ? 4.330 -4.575 -11.106 1.00 0.00 21 VAL A C 6
ATOM 9284 O O . VAL A 1 21 ? 4.158 -4.671 -9.892 1.00 0.00 21 VAL A O 6
ATOM 9297 N N . VAL A 1 22 ? 3.808 -5.434 -11.963 1.00 0.00 22 VAL A N 6
ATOM 9298 C CA . VAL A 1 22 ? 2.971 -6.534 -11.514 1.00 0.00 22 VAL A CA 6
ATOM 9299 C C . VAL A 1 22 ? 3.748 -7.849 -11.538 1.00 0.00 22 VAL A C 6
ATOM 9300 O O . VAL A 1 22 ? 4.361 -8.205 -12.543 1.00 0.00 22 VAL A O 6
ATOM 9313 N N . THR A 1 23 ? 3.750 -8.550 -10.414 1.00 0.00 23 THR A N 6
ATOM 9314 C CA . THR A 1 23 ? 4.389 -9.853 -10.335 1.00 0.00 23 THR A CA 6
ATOM 9315 C C . THR A 1 23 ? 3.466 -10.826 -9.620 1.00 0.00 23 THR A C 6
ATOM 9316 O O . THR A 1 23 ? 2.463 -10.420 -9.024 1.00 0.00 23 THR A O 6
ATOM 9327 N N . ASN A 1 24 ? 3.810 -12.100 -9.660 1.00 0.00 24 ASN A N 6
ATOM 9328 C CA . ASN A 1 24 ? 3.012 -13.130 -9.008 1.00 0.00 24 ASN A CA 6
ATOM 9329 C C . ASN A 1 24 ? 2.982 -12.934 -7.494 1.00 0.00 24 ASN A C 6
ATOM 9330 O O . ASN A 1 24 ? 2.143 -13.514 -6.807 1.00 0.00 24 ASN A O 6
ATOM 9341 N N . LYS A 1 25 ? 3.881 -12.104 -6.981 1.00 0.00 25 LYS A N 6
ATOM 9342 C CA . LYS A 1 25 ? 3.994 -11.905 -5.545 1.00 0.00 25 LYS A CA 6
ATOM 9343 C C . LYS A 1 25 ? 3.646 -10.481 -5.128 1.00 0.00 25 LYS A C 6
ATOM 9344 O O . LYS A 1 25 ? 3.494 -10.208 -3.937 1.00 0.00 25 LYS A O 6
ATOM 9363 N N . THR A 1 26 ? 3.507 -9.565 -6.085 1.00 0.00 26 THR A N 6
ATOM 9364 C CA . THR A 1 26 ? 3.261 -8.169 -5.730 1.00 0.00 26 THR A CA 6
ATOM 9365 C C . THR A 1 26 ? 2.406 -7.444 -6.739 1.00 0.00 26 THR A C 6
ATOM 9366 O O . THR A 1 26 ? 2.273 -7.859 -7.891 1.00 0.00 26 THR A O 6
ATOM 9377 N N . TYR A 1 27 ? 1.845 -6.339 -6.288 1.00 0.00 27 TYR A N 6
ATOM 9378 C CA . TYR A 1 27 ? 1.278 -5.369 -7.184 1.00 0.00 27 TYR A CA 6
ATOM 9379 C C . TYR A 1 27 ? 1.929 -4.018 -6.942 1.00 0.00 27 TYR A C 6
ATOM 9380 O O . TYR A 1 27 ? 1.595 -3.323 -5.981 1.00 0.00 27 TYR A O 6
ATOM 9398 N N . GLY A 1 28 ? 2.892 -3.674 -7.778 1.00 0.00 28 GLY A N 6
ATOM 9399 C CA . GLY A 1 28 ? 3.474 -2.354 -7.716 1.00 0.00 28 GLY A CA 6
ATOM 9400 C C . GLY A 1 28 ? 2.459 -1.317 -8.125 1.00 0.00 28 GLY A C 6
ATOM 9401 O O . GLY A 1 28 ? 1.863 -1.423 -9.193 1.00 0.00 28 GLY A O 6
ATOM 9405 N N . TYR A 1 29 ? 2.244 -0.333 -7.281 1.00 0.00 29 TYR A N 6
ATOM 9406 C CA . TYR A 1 29 ? 1.202 0.646 -7.506 1.00 0.00 29 TYR A CA 6
ATOM 9407 C C . TYR A 1 29 ? 1.749 2.058 -7.357 1.00 0.00 29 TYR A C 6
ATOM 9408 O O . TYR A 1 29 ? 2.605 2.315 -6.517 1.00 0.00 29 TYR A O 6
ATOM 9426 N N . ARG A 1 30 ? 1.266 2.967 -8.189 1.00 0.00 30 ARG A N 6
ATOM 9427 C CA . ARG A 1 30 ? 1.806 4.319 -8.237 1.00 0.00 30 ARG A CA 6
ATOM 9428 C C . ARG A 1 30 ? 0.749 5.326 -8.670 1.00 0.00 30 ARG A C 6
ATOM 9429 O O . ARG A 1 30 ? -0.241 4.970 -9.313 1.00 0.00 30 ARG A O 6
ATOM 9450 N N . ARG A 1 31 ? 0.970 6.580 -8.308 1.00 0.00 31 ARG A N 6
ATOM 9451 C CA . ARG A 1 31 ? 0.174 7.684 -8.817 1.00 0.00 31 ARG A CA 6
ATOM 9452 C C . ARG A 1 31 ? 1.034 8.944 -8.871 1.00 0.00 31 ARG A C 6
ATOM 9453 O O . ARG A 1 31 ? 0.866 9.868 -8.077 1.00 0.00 31 ARG A O 6
ATOM 9474 N N . GLY A 1 32 ? 1.963 8.967 -9.812 1.00 0.00 32 GLY A N 6
ATOM 9475 C CA . GLY A 1 32 ? 2.906 10.063 -9.907 1.00 0.00 32 GLY A CA 6
ATOM 9476 C C . GLY A 1 32 ? 4.221 9.743 -9.227 1.00 0.00 32 GLY A C 6
ATOM 9477 O O . GLY A 1 32 ? 4.845 8.723 -9.521 1.00 0.00 32 GLY A O 6
ATOM 9481 N N . GLU A 1 33 ? 4.631 10.597 -8.299 1.00 0.00 33 GLU A N 6
ATOM 9482 C CA . GLU A 1 33 ? 5.902 10.421 -7.607 1.00 0.00 33 GLU A CA 6
ATOM 9483 C C . GLU A 1 33 ? 5.745 9.553 -6.365 1.00 0.00 33 GLU A C 6
ATOM 9484 O O . GLU A 1 33 ? 6.726 9.232 -5.691 1.00 0.00 33 GLU A O 6
ATOM 9496 N N . ASN A 1 34 ? 4.514 9.171 -6.064 1.00 0.00 34 ASN A N 6
ATOM 9497 C CA . ASN A 1 34 ? 4.253 8.278 -4.944 1.00 0.00 34 ASN A CA 6
ATOM 9498 C C . ASN A 1 34 ? 4.127 6.841 -5.435 1.00 0.00 34 ASN A C 6
ATOM 9499 O O . ASN A 1 34 ? 3.408 6.560 -6.398 1.00 0.00 34 ASN A O 6
ATOM 9510 N N . TYR A 1 35 ? 4.850 5.939 -4.780 1.00 0.00 35 TYR A N 6
ATOM 9511 C CA . TYR A 1 35 ? 4.882 4.536 -5.174 1.00 0.00 35 TYR A CA 6
ATOM 9512 C C . TYR A 1 35 ? 4.638 3.645 -3.961 1.00 0.00 35 TYR A C 6
ATOM 9513 O O . TYR A 1 35 ? 5.184 3.901 -2.887 1.00 0.00 35 TYR A O 6
ATOM 9531 N N . VAL A 1 36 ? 3.816 2.619 -4.136 1.00 0.00 36 VAL A N 6
ATOM 9532 C CA . VAL A 1 36 ? 3.551 1.644 -3.086 1.00 0.00 36 VAL A CA 6
ATOM 9533 C C . VAL A 1 36 ? 3.569 0.232 -3.667 1.00 0.00 36 VAL A C 6
ATOM 9534 O O . VAL A 1 36 ? 3.389 0.045 -4.870 1.00 0.00 36 VAL A O 6
ATOM 9547 N N . TYR A 1 37 ? 3.796 -0.758 -2.821 1.00 0.00 37 TYR A N 6
ATOM 9548 C CA . TYR A 1 37 ? 3.812 -2.144 -3.261 1.00 0.00 37 TYR A CA 6
ATOM 9549 C C . TYR A 1 37 ? 2.806 -2.966 -2.470 1.00 0.00 37 TYR A C 6
ATOM 9550 O O . TYR A 1 37 ? 2.915 -3.099 -1.251 1.00 0.00 37 TYR A O 6
ATOM 9568 N N . VAL A 1 38 ? 1.820 -3.506 -3.162 1.00 0.00 38 VAL A N 6
ATOM 9569 C CA . VAL A 1 38 ? 0.847 -4.369 -2.524 1.00 0.00 38 VAL A CA 6
ATOM 9570 C C . VAL A 1 38 ? 1.401 -5.783 -2.420 1.00 0.00 38 VAL A C 6
ATOM 9571 O O . VAL A 1 38 ? 1.720 -6.413 -3.433 1.00 0.00 38 VAL A O 6
ATOM 9584 N N . ASN A 1 39 ? 1.529 -6.269 -1.198 1.00 0.00 39 ASN A N 6
ATOM 9585 C CA . ASN A 1 39 ? 2.046 -7.604 -0.956 1.00 0.00 39 ASN A CA 6
ATOM 9586 C C . ASN A 1 39 ? 0.985 -8.636 -1.300 1.00 0.00 39 ASN A C 6
ATOM 9587 O O . ASN A 1 39 ? 0.056 -8.857 -0.534 1.00 0.00 39 ASN A O 6
ATOM 9598 N N . ARG A 1 40 ? 1.118 -9.248 -2.462 1.00 0.00 40 ARG A N 6
ATOM 9599 C CA . ARG A 1 40 ? 0.151 -10.235 -2.920 1.00 0.00 40 ARG A CA 6
ATOM 9600 C C . ARG A 1 40 ? 0.256 -11.501 -2.073 1.00 0.00 40 ARG A C 6
ATOM 9601 O O . ARG A 1 40 ? -0.692 -12.276 -1.965 1.00 0.00 40 ARG A O 6
ATOM 9622 N N . GLU A 1 41 ? 1.416 -11.675 -1.453 1.00 0.00 41 GLU A N 6
ATOM 9623 C CA . GLU A 1 41 ? 1.669 -12.803 -0.568 1.00 0.00 41 GLU A CA 6
ATOM 9624 C C . GLU A 1 41 ? 1.184 -12.504 0.850 1.00 0.00 41 GLU A C 6
ATOM 9625 O O . GLU A 1 41 ? 1.402 -13.297 1.768 1.00 0.00 41 GLU A O 6
ATOM 9637 N N . ALA A 1 42 ? 0.522 -11.363 1.032 1.00 0.00 42 ALA A N 6
ATOM 9638 C CA . ALA A 1 42 ? 0.071 -10.949 2.354 1.00 0.00 42 ALA A CA 6
ATOM 9639 C C . ALA A 1 42 ? -1.201 -11.673 2.762 1.00 0.00 42 ALA A C 6
ATOM 9640 O O . ALA A 1 42 ? -2.270 -11.074 2.870 1.00 0.00 42 ALA A O 6
ATOM 9647 N N . ARG A 1 43 ? -1.076 -12.964 2.992 1.00 0.00 43 ARG A N 6
ATOM 9648 C CA . ARG A 1 43 ? -2.193 -13.768 3.456 1.00 0.00 43 ARG A CA 6
ATOM 9649 C C . ARG A 1 43 ? -2.339 -13.618 4.962 1.00 0.00 43 ARG A C 6
ATOM 9650 O O . ARG A 1 43 ? -3.245 -14.177 5.576 1.00 0.00 43 ARG A O 6
ATOM 9671 N N . MET A 1 44 ? -1.431 -12.839 5.544 1.00 0.00 44 MET A N 6
ATOM 9672 C CA . MET A 1 44 ? -1.495 -12.491 6.955 1.00 0.00 44 MET A CA 6
ATOM 9673 C C . MET A 1 44 ? -2.319 -11.222 7.138 1.00 0.00 44 MET A C 6
ATOM 9674 O O . MET A 1 44 ? -2.862 -10.971 8.210 1.00 0.00 44 MET A O 6
ATOM 9688 N N . GLY A 1 45 ? -2.381 -10.411 6.084 1.00 0.00 45 GLY A N 6
ATOM 9689 C CA . GLY A 1 45 ? -3.135 -9.169 6.132 1.00 0.00 45 GLY A CA 6
ATOM 9690 C C . GLY A 1 45 ? -2.346 -8.022 6.746 1.00 0.00 45 GLY A C 6
ATOM 9691 O O . GLY A 1 45 ? -2.543 -6.863 6.391 1.00 0.00 45 GLY A O 6
ATOM 9695 N N . ARG A 1 46 ? -1.438 -8.352 7.660 1.00 0.00 46 ARG A N 6
ATOM 9696 C CA . ARG A 1 46 ? -0.666 -7.349 8.383 1.00 0.00 46 ARG A CA 6
ATOM 9697 C C . ARG A 1 46 ? 0.352 -6.655 7.489 1.00 0.00 46 ARG A C 6
ATOM 9698 O O . ARG A 1 46 ? 0.803 -5.556 7.794 1.00 0.00 46 ARG A O 6
ATOM 9719 N N . THR A 1 47 ? 0.724 -7.303 6.402 1.00 0.00 47 THR A N 6
ATOM 9720 C CA . THR A 1 47 ? 1.814 -6.819 5.573 1.00 0.00 47 THR A CA 6
ATOM 9721 C C . THR A 1 47 ? 1.345 -6.521 4.156 1.00 0.00 47 THR A C 6
ATOM 9722 O O . THR A 1 47 ? 2.149 -6.451 3.233 1.00 0.00 47 THR A O 6
ATOM 9733 N N . ALA A 1 48 ? 0.045 -6.311 3.999 1.00 0.00 48 ALA A N 6
ATOM 9734 C CA . ALA A 1 48 ? -0.553 -6.165 2.675 1.00 0.00 48 ALA A CA 6
ATOM 9735 C C . ALA A 1 48 ? -0.180 -4.846 2.010 1.00 0.00 48 ALA A C 6
ATOM 9736 O O . ALA A 1 48 ? -0.058 -4.774 0.786 1.00 0.00 48 ALA A O 6
ATOM 9743 N N . LEU A 1 49 ? 0.019 -3.813 2.810 1.00 0.00 49 LEU A N 6
ATOM 9744 C CA . LEU A 1 49 ? 0.270 -2.488 2.270 1.00 0.00 49 LEU A CA 6
ATOM 9745 C C . LEU A 1 49 ? 1.697 -2.061 2.553 1.00 0.00 49 LEU A C 6
ATOM 9746 O O . LEU A 1 49 ? 1.997 -1.472 3.590 1.00 0.00 49 LEU A O 6
ATOM 9762 N N . ILE A 1 50 ? 2.584 -2.382 1.643 1.00 0.00 50 ILE A N 6
ATOM 9763 C CA . ILE A 1 50 ? 3.967 -1.998 1.779 1.00 0.00 50 ILE A CA 6
ATOM 9764 C C . ILE A 1 50 ? 4.229 -0.767 0.931 1.00 0.00 50 ILE A C 6
ATOM 9765 O O . ILE A 1 50 ? 4.587 -0.863 -0.237 1.00 0.00 50 ILE A O 6
ATOM 9781 N N . ILE A 1 51 ? 3.995 0.392 1.531 1.00 0.00 51 ILE A N 6
ATOM 9782 C CA . ILE A 1 51 ? 4.048 1.657 0.815 1.00 0.00 51 ILE A CA 6
ATOM 9783 C C . ILE A 1 51 ? 5.444 1.956 0.255 1.00 0.00 51 ILE A C 6
ATOM 9784 O O . ILE A 1 51 ? 5.733 1.650 -0.899 1.00 0.00 51 ILE A O 6
ATOM 9800 N N . HIS A 1 52 ? 6.307 2.521 1.084 1.00 0.00 52 HIS A N 6
ATOM 9801 C CA . HIS A 1 52 ? 7.612 2.988 0.651 1.00 0.00 52 HIS A CA 6
ATOM 9802 C C . HIS A 1 52 ? 8.356 3.545 1.857 1.00 0.00 52 HIS A C 6
ATOM 9803 O O . HIS A 1 52 ? 7.733 4.100 2.763 1.00 0.00 52 HIS A O 6
ATOM 9818 N N . PRO A 1 53 ? 9.686 3.364 1.914 1.00 0.00 53 PRO A N 6
ATOM 9819 C CA . PRO A 1 53 ? 10.536 4.051 2.896 1.00 0.00 53 PRO A CA 6
ATOM 9820 C C . PRO A 1 53 ? 10.418 5.578 2.782 1.00 0.00 53 PRO A C 6
ATOM 9821 O O . PRO A 1 53 ? 9.485 6.085 2.152 1.00 0.00 53 PRO A O 6
ATOM 9832 N N . ARG A 1 54 ? 11.357 6.311 3.384 1.00 0.00 54 ARG A N 6
ATOM 9833 C CA . ARG A 1 54 ? 11.326 7.785 3.399 1.00 0.00 54 ARG A CA 6
ATOM 9834 C C . ARG A 1 54 ? 10.215 8.304 4.320 1.00 0.00 54 ARG A C 6
ATOM 9835 O O . ARG A 1 54 ? 10.460 9.111 5.212 1.00 0.00 54 ARG A O 6
ATOM 9856 N N . LEU A 1 55 ? 9.002 7.813 4.100 1.00 0.00 55 LEU A N 6
ATOM 9857 C CA . LEU A 1 55 ? 7.814 8.306 4.783 1.00 0.00 55 LEU A CA 6
ATOM 9858 C C . LEU A 1 55 ? 7.486 7.511 6.038 1.00 0.00 55 LEU A C 6
ATOM 9859 O O . LEU A 1 55 ? 6.379 7.625 6.552 1.00 0.00 55 LEU A O 6
ATOM 9875 N N . LYS A 1 56 ? 8.438 6.730 6.541 1.00 0.00 56 LYS A N 6
ATOM 9876 C CA . LYS A 1 56 ? 8.178 5.843 7.679 1.00 0.00 56 LYS A CA 6
ATOM 9877 C C . LYS A 1 56 ? 7.545 6.593 8.852 1.00 0.00 56 LYS A C 6
ATOM 9878 O O . LYS A 1 56 ? 6.485 6.205 9.336 1.00 0.00 56 LYS A O 6
ATOM 9897 N N . ASP A 1 57 ? 8.189 7.667 9.297 1.00 0.00 57 ASP A N 6
ATOM 9898 C CA . ASP A 1 57 ? 7.716 8.415 10.463 1.00 0.00 57 ASP A CA 6
ATOM 9899 C C . ASP A 1 57 ? 6.356 9.057 10.203 1.00 0.00 57 ASP A C 6
ATOM 9900 O O . ASP A 1 57 ? 5.434 8.906 11.004 1.00 0.00 57 ASP A O 6
ATOM 9909 N N . ARG A 1 58 ? 6.238 9.769 9.085 1.00 0.00 58 ARG A N 6
ATOM 9910 C CA . ARG A 1 58 ? 4.974 10.393 8.689 1.00 0.00 58 ARG A CA 6
ATOM 9911 C C . ARG A 1 58 ? 3.859 9.350 8.620 1.00 0.00 58 ARG A C 6
ATOM 9912 O O . ARG A 1 58 ? 2.768 9.548 9.154 1.00 0.00 58 ARG A O 6
ATOM 9933 N N . SER A 1 59 ? 4.157 8.246 7.953 1.00 0.00 59 SER A N 6
ATOM 9934 C CA . SER A 1 59 ? 3.228 7.136 7.809 1.00 0.00 59 SER A CA 6
ATOM 9935 C C . SER A 1 59 ? 2.847 6.543 9.172 1.00 0.00 59 SER A C 6
ATOM 9936 O O . SER A 1 59 ? 1.667 6.327 9.455 1.00 0.00 59 SER A O 6
ATOM 9944 N N . SER A 1 60 ? 3.853 6.294 10.009 1.00 0.00 60 SER A N 6
ATOM 9945 C CA . SER A 1 60 ? 3.651 5.675 11.317 1.00 0.00 60 SER A CA 6
ATOM 9946 C C . SER A 1 60 ? 2.737 6.527 12.203 1.00 0.00 60 SER A C 6
ATOM 9947 O O . SER A 1 60 ? 1.980 6.000 13.023 1.00 0.00 60 SER A O 6
ATOM 9955 N N . SER A 1 61 ? 2.801 7.844 12.024 1.00 0.00 61 SER A N 6
ATOM 9956 C CA . SER A 1 61 ? 1.978 8.768 12.798 1.00 0.00 61 SER A CA 6
ATOM 9957 C C . SER A 1 61 ? 0.498 8.612 12.448 1.00 0.00 61 SER A C 6
ATOM 9958 O O . SER A 1 61 ? -0.378 9.019 13.208 1.00 0.00 61 SER A O 6
ATOM 9966 N N . LEU A 1 62 ? 0.224 8.020 11.295 1.00 0.00 62 LEU A N 6
ATOM 9967 C CA . LEU A 1 62 ? -1.144 7.768 10.880 1.00 0.00 62 LEU A CA 6
ATOM 9968 C C . LEU A 1 62 ? -1.529 6.325 11.186 1.00 0.00 62 LEU A C 6
ATOM 9969 O O . LEU A 1 62 ? -2.612 6.052 11.705 1.00 0.00 62 LEU A O 6
ATOM 9985 N N . ALA A 1 63 ? -0.626 5.407 10.871 1.00 0.00 63 ALA A N 6
ATOM 9986 C CA . ALA A 1 63 ? -0.852 3.990 11.107 1.00 0.00 63 ALA A CA 6
ATOM 9987 C C . ALA A 1 63 ? 0.472 3.262 11.274 1.00 0.00 63 ALA A C 6
ATOM 9988 O O . ALA A 1 63 ? 1.390 3.426 10.467 1.00 0.00 63 ALA A O 6
ATOM 9995 N N . ASP A 1 64 ? 0.559 2.460 12.322 1.00 0.00 64 ASP A N 6
ATOM 9996 C CA . ASP A 1 64 ? 1.783 1.741 12.651 1.00 0.00 64 ASP A CA 6
ATOM 9997 C C . ASP A 1 64 ? 2.041 0.610 11.660 1.00 0.00 64 ASP A C 6
ATOM 9998 O O . ASP A 1 64 ? 1.105 -0.005 11.140 1.00 0.00 64 ASP A O 6
ATOM 10007 N N . PRO A 1 65 ? 3.324 0.347 11.361 1.00 0.00 65 PRO A N 6
ATOM 10008 C CA . PRO A 1 65 ? 3.731 -0.760 10.499 1.00 0.00 65 PRO A CA 6
ATOM 10009 C C . PRO A 1 65 ? 3.698 -2.096 11.238 1.00 0.00 65 PRO A C 6
ATOM 10010 O O . PRO A 1 65 ? 3.723 -2.135 12.467 1.00 0.00 65 PRO A O 6
ATOM 10021 N N . ALA A 1 66 ? 3.652 -3.186 10.484 1.00 0.00 66 ALA A N 6
ATOM 10022 C CA . ALA A 1 66 ? 3.610 -4.520 11.073 1.00 0.00 66 ALA A CA 6
ATOM 10023 C C . ALA A 1 66 ? 5.012 -5.012 11.398 1.00 0.00 66 ALA A C 6
ATOM 10024 O O . ALA A 1 66 ? 5.194 -5.931 12.195 1.00 0.00 66 ALA A O 6
ATOM 10031 N N . SER A 1 67 ? 6.000 -4.397 10.767 1.00 0.00 67 SER A N 6
ATOM 10032 C CA . SER A 1 67 ? 7.386 -4.772 10.961 1.00 0.00 67 SER A CA 6
ATOM 10033 C C . SER A 1 67 ? 8.282 -3.582 10.649 1.00 0.00 67 SER A C 6
ATOM 10034 O O . SER A 1 67 ? 7.793 -2.466 10.451 1.00 0.00 67 SER A O 6
ATOM 10042 N N . ASP A 1 68 ? 9.581 -3.822 10.626 1.00 0.00 68 ASP A N 6
ATOM 10043 C CA . ASP A 1 68 ? 10.551 -2.795 10.300 1.00 0.00 68 ASP A CA 6
ATOM 10044 C C . ASP A 1 68 ? 10.627 -2.625 8.791 1.00 0.00 68 ASP A C 6
ATOM 10045 O O . ASP A 1 68 ? 10.034 -1.711 8.220 1.00 0.00 68 ASP A O 6
ATOM 10054 N N . ILE A 1 69 ? 11.348 -3.530 8.155 1.00 0.00 69 ILE A N 6
ATOM 10055 C CA . ILE A 1 69 ? 11.454 -3.564 6.709 1.00 0.00 69 ILE A CA 6
ATOM 10056 C C . ILE A 1 69 ? 11.369 -5.003 6.235 1.00 0.00 69 ILE A C 6
ATOM 10057 O O . ILE A 1 69 ? 11.837 -5.911 6.922 1.00 0.00 69 ILE A O 6
ATOM 10073 N N . LYS A 1 70 ? 10.754 -5.220 5.089 1.00 0.00 70 LYS A N 6
ATOM 10074 C CA . LYS A 1 70 ? 10.652 -6.558 4.536 1.00 0.00 70 LYS A CA 6
ATOM 10075 C C . LYS A 1 70 ? 11.535 -6.683 3.306 1.00 0.00 70 LYS A C 6
ATOM 10076 O O . LYS A 1 70 ? 11.306 -6.015 2.294 1.00 0.00 70 LYS A O 6
ATOM 10095 N N . THR A 1 71 ? 12.551 -7.523 3.404 1.00 0.00 71 THR A N 6
ATOM 10096 C CA . THR A 1 71 ? 13.477 -7.734 2.308 1.00 0.00 71 THR A CA 6
ATOM 10097 C C . THR A 1 71 ? 12.921 -8.757 1.323 1.00 0.00 71 THR A C 6
ATOM 10098 O O . THR A 1 71 ? 12.477 -9.837 1.720 1.00 0.00 71 THR A O 6
ATOM 10109 N N . CYS A 1 72 ? 12.949 -8.411 0.041 1.00 0.00 72 CYS A N 6
ATOM 10110 C CA . CYS A 1 72 ? 12.361 -9.237 -1.000 1.00 0.00 72 CYS A CA 6
ATOM 10111 C C . CYS A 1 72 ? 12.549 -8.565 -2.349 1.00 0.00 72 CYS A C 6
ATOM 10112 O O . CYS A 1 72 ? 12.189 -7.403 -2.525 1.00 0.00 72 CYS A O 6
ATOM 10120 N N . ASP A 1 73 ? 13.095 -9.323 -3.294 1.00 0.00 73 ASP A N 6
ATOM 10121 C CA . ASP A 1 73 ? 13.434 -8.845 -4.643 1.00 0.00 73 ASP A CA 6
ATOM 10122 C C . ASP A 1 73 ? 12.302 -8.059 -5.330 1.00 0.00 73 ASP A C 6
ATOM 10123 O O . ASP A 1 73 ? 12.543 -7.324 -6.284 1.00 0.00 73 ASP A O 6
ATOM 10132 N N . HIS A 1 74 ? 11.083 -8.174 -4.831 1.00 0.00 74 HIS A N 6
ATOM 10133 C CA . HIS A 1 74 ? 9.934 -7.584 -5.507 1.00 0.00 74 HIS A CA 6
ATOM 10134 C C . HIS A 1 74 ? 9.617 -6.162 -5.013 1.00 0.00 74 HIS A C 6
ATOM 10135 O O . HIS A 1 74 ? 8.620 -5.578 -5.434 1.00 0.00 74 HIS A O 6
ATOM 10150 N N . TYR A 1 75 ? 10.451 -5.593 -4.133 1.00 0.00 75 TYR A N 6
ATOM 10151 C CA . TYR A 1 75 ? 10.207 -4.228 -3.633 1.00 0.00 75 TYR A CA 6
ATOM 10152 C C . TYR A 1 75 ? 11.431 -3.324 -3.810 1.00 0.00 75 TYR A C 6
ATOM 10153 O O . TYR A 1 75 ? 12.151 -3.064 -2.850 1.00 0.00 75 TYR A O 6
ATOM 10171 N N . GLN A 1 76 ? 11.679 -2.838 -5.018 1.00 0.00 76 GLN A N 6
ATOM 10172 C CA . GLN A 1 76 ? 12.837 -1.980 -5.252 1.00 0.00 76 GLN A CA 6
ATOM 10173 C C . GLN A 1 76 ? 12.665 -0.619 -4.591 1.00 0.00 76 GLN A C 6
ATOM 10174 O O . GLN A 1 76 ? 13.568 -0.141 -3.903 1.00 0.00 76 GLN A O 6
ATOM 10188 N N . ASN A 1 77 ? 11.494 -0.018 -4.795 1.00 0.00 77 ASN A N 6
ATOM 10189 C CA . ASN A 1 77 ? 11.185 1.312 -4.281 1.00 0.00 77 ASN A CA 6
ATOM 10190 C C . ASN A 1 77 ? 12.057 2.369 -4.951 1.00 0.00 77 ASN A C 6
ATOM 10191 O O . ASN A 1 77 ? 11.636 3.003 -5.917 1.00 0.00 77 ASN A O 6
ATOM 10202 N N . PHE A 1 78 ? 13.275 2.529 -4.445 1.00 0.00 78 PHE A N 6
ATOM 10203 C CA . PHE A 1 78 ? 14.224 3.511 -4.966 1.00 0.00 78 PHE A CA 6
ATOM 10204 C C . PHE A 1 78 ? 15.654 3.208 -4.507 1.00 0.00 78 PHE A C 6
ATOM 10205 O O . PHE A 1 78 ? 16.538 3.008 -5.339 1.00 0.00 78 PHE A O 6
ATOM 10222 N N . PRO A 1 79 ? 15.912 3.165 -3.183 1.00 0.00 79 PRO A N 6
ATOM 10223 C CA . PRO A 1 79 ? 17.272 3.059 -2.655 1.00 0.00 79 PRO A CA 6
ATOM 10224 C C . PRO A 1 79 ? 17.826 1.638 -2.656 1.00 0.00 79 PRO A C 6
ATOM 10225 O O . PRO A 1 79 ? 18.996 1.433 -2.981 1.00 0.00 79 PRO A O 6
ATOM 10236 N N . LEU A 1 80 ? 16.975 0.668 -2.307 1.00 0.00 80 LEU A N 6
ATOM 10237 C CA . LEU A 1 80 ? 17.408 -0.709 -2.047 1.00 0.00 80 LEU A CA 6
ATOM 10238 C C . LEU A 1 80 ? 18.250 -0.763 -0.773 1.00 0.00 80 LEU A C 6
ATOM 10239 O O . LEU A 1 80 ? 18.835 0.236 -0.352 1.00 0.00 80 LEU A O 6
ATOM 10255 N N . TYR A 1 81 ? 18.270 -1.920 -0.134 1.00 0.00 81 TYR A N 6
ATOM 10256 C CA . TYR A 1 81 ? 19.056 -2.103 1.072 1.00 0.00 81 TYR A CA 6
ATOM 10257 C C . TYR A 1 81 ? 20.533 -2.010 0.727 1.00 0.00 81 TYR A C 6
ATOM 10258 O O . TYR A 1 81 ? 21.099 -2.926 0.133 1.00 0.00 81 TYR A O 6
ATOM 10276 N N . LEU A 1 82 ? 21.142 -0.888 1.069 1.00 0.00 82 LEU A N 6
ATOM 10277 C CA . LEU A 1 82 ? 22.531 -0.647 0.723 1.00 0.00 82 LEU A CA 6
ATOM 10278 C C . LEU A 1 82 ? 23.446 -1.340 1.721 1.00 0.00 82 LEU A C 6
ATOM 10279 O O . LEU A 1 82 ? 23.888 -0.744 2.705 1.00 0.00 82 LEU A O 6
ATOM 10295 N N . GLY A 1 83 ? 23.682 -2.616 1.483 1.00 0.00 83 GLY A N 6
ATOM 10296 C CA . GLY A 1 83 ? 24.623 -3.363 2.284 1.00 0.00 83 GLY A CA 6
ATOM 10297 C C . GLY A 1 83 ? 25.854 -3.712 1.483 1.00 0.00 83 GLY A C 6
ATOM 10298 O O . GLY A 1 83 ? 25.820 -3.682 0.250 1.00 0.00 83 GLY A O 6
ATOM 10302 N N . GLY A 1 84 ? 26.936 -4.043 2.170 1.00 0.00 84 GLY A N 6
ATOM 10303 C CA . GLY A 1 84 ? 28.166 -4.393 1.492 1.00 0.00 84 GLY A CA 6
ATOM 10304 C C . GLY A 1 84 ? 28.055 -5.722 0.782 1.00 0.00 84 GLY A C 6
ATOM 10305 O O . GLY A 1 84 ? 28.734 -5.963 -0.217 1.00 0.00 84 GLY A O 6
ATOM 10309 N N . GLU A 1 85 ? 27.195 -6.583 1.300 1.00 0.00 85 GLU A N 6
ATOM 10310 C CA . GLU A 1 85 ? 26.955 -7.877 0.709 1.00 0.00 85 GLU A CA 6
ATOM 10311 C C . GLU A 1 85 ? 25.743 -7.831 -0.202 1.00 0.00 85 GLU A C 6
ATOM 10312 O O . GLU A 1 85 ? 25.836 -8.058 -1.408 1.00 0.00 85 GLU A O 6
ATOM 10324 N N . THR A 1 86 ? 24.605 -7.526 0.393 1.00 0.00 86 THR A N 6
ATOM 10325 C CA . THR A 1 86 ? 23.332 -7.663 -0.277 1.00 0.00 86 THR A CA 6
ATOM 10326 C C . THR A 1 86 ? 22.653 -6.321 -0.507 1.00 0.00 86 THR A C 6
ATOM 10327 O O . THR A 1 86 ? 22.436 -5.550 0.427 1.00 0.00 86 THR A O 6
ATOM 10338 N N . HIS A 1 87 ? 22.334 -6.045 -1.763 1.00 0.00 87 HIS A N 6
ATOM 10339 C CA . HIS A 1 87 ? 21.497 -4.906 -2.107 1.00 0.00 87 HIS A CA 6
ATOM 10340 C C . HIS A 1 87 ? 20.097 -5.426 -2.337 1.00 0.00 87 HIS A C 6
ATOM 10341 O O . HIS A 1 87 ? 19.726 -5.775 -3.456 1.00 0.00 87 HIS A O 6
ATOM 10356 N N . GLU A 1 88 ? 19.335 -5.510 -1.267 1.00 0.00 88 GLU A N 6
ATOM 10357 C CA . GLU A 1 88 ? 18.067 -6.201 -1.302 1.00 0.00 88 GLU A CA 6
ATOM 10358 C C . GLU A 1 88 ? 16.938 -5.215 -1.444 1.00 0.00 88 GLU A C 6
ATOM 10359 O O . GLU A 1 88 ? 16.991 -4.102 -0.928 1.00 0.00 88 GLU A O 6
ATOM 10371 N N . HIS A 1 89 ? 15.935 -5.632 -2.166 1.00 0.00 89 HIS A N 6
ATOM 10372 C CA . HIS A 1 89 ? 14.767 -4.826 -2.380 1.00 0.00 89 HIS A CA 6
ATOM 10373 C C . HIS A 1 89 ? 13.943 -4.846 -1.096 1.00 0.00 89 HIS A C 6
ATOM 10374 O O . HIS A 1 89 ? 13.553 -5.911 -0.635 1.00 0.00 89 HIS A O 6
ATOM 10389 N N . TYR A 1 90 ? 13.711 -3.690 -0.492 1.00 0.00 90 TYR A N 6
ATOM 10390 C CA . TYR A 1 90 ? 13.058 -3.658 0.810 1.00 0.00 90 TYR A CA 6
ATOM 10391 C C . TYR A 1 90 ? 11.940 -2.623 0.849 1.00 0.00 90 TYR A C 6
ATOM 10392 O O . TYR A 1 90 ? 12.050 -1.549 0.255 1.00 0.00 90 TYR A O 6
ATOM 10410 N N . GLY A 1 91 ? 10.868 -2.960 1.549 1.00 0.00 91 GLY A N 6
ATOM 10411 C CA . GLY A 1 91 ? 9.796 -2.012 1.784 1.00 0.00 91 GLY A CA 6
ATOM 10412 C C . GLY A 1 91 ? 9.285 -2.104 3.211 1.00 0.00 91 GLY A C 6
ATOM 10413 O O . GLY A 1 91 ? 9.620 -3.048 3.926 1.00 0.00 91 GLY A O 6
ATOM 10417 N N . ILE A 1 92 ? 8.475 -1.137 3.628 1.00 0.00 92 ILE A N 6
ATOM 10418 C CA . ILE A 1 92 ? 7.957 -1.108 4.993 1.00 0.00 92 ILE A CA 6
ATOM 10419 C C . ILE A 1 92 ? 6.520 -1.637 5.038 1.00 0.00 92 ILE A C 6
ATOM 10420 O O . ILE A 1 92 ? 5.601 -1.009 4.505 1.00 0.00 92 ILE A O 6
ATOM 10436 N N . PRO A 1 93 ? 6.312 -2.799 5.677 1.00 0.00 93 PRO A N 6
ATOM 10437 C CA . PRO A 1 93 ? 5.011 -3.478 5.717 1.00 0.00 93 PRO A CA 6
ATOM 10438 C C . PRO A 1 93 ? 3.985 -2.776 6.609 1.00 0.00 93 PRO A C 6
ATOM 10439 O O . PRO A 1 93 ? 4.244 -2.505 7.782 1.00 0.00 93 PRO A O 6
ATOM 10450 N N . HIS A 1 94 ? 2.823 -2.483 6.042 1.00 0.00 94 HIS A N 6
ATOM 10451 C CA . HIS A 1 94 ? 1.700 -1.925 6.797 1.00 0.00 94 HIS A CA 6
ATOM 10452 C C . HIS A 1 94 ? 0.470 -2.791 6.576 1.00 0.00 94 HIS A C 6
ATOM 10453 O O . HIS A 1 94 ? 0.490 -3.694 5.739 1.00 0.00 94 HIS A O 6
ATOM 10468 N N . GLY A 1 95 ? -0.608 -2.482 7.276 1.00 0.00 95 GLY A N 6
ATOM 10469 C CA . GLY A 1 95 ? -1.812 -3.276 7.167 1.00 0.00 95 GLY A CA 6
ATOM 10470 C C . GLY A 1 95 ? -2.940 -2.692 7.984 1.00 0.00 95 GLY A C 6
ATOM 10471 O O . GLY A 1 95 ? -2.706 -1.879 8.881 1.00 0.00 95 GLY A O 6
ATOM 10475 N N . PHE A 1 96 ? -4.161 -3.098 7.669 1.00 0.00 96 PHE A N 6
ATOM 10476 C CA . PHE A 1 96 ? -5.350 -2.513 8.274 1.00 0.00 96 PHE A CA 6
ATOM 10477 C C . PHE A 1 96 ? -6.418 -3.574 8.482 1.00 0.00 96 PHE A C 6
ATOM 10478 O O . PHE A 1 96 ? -6.167 -4.765 8.307 1.00 0.00 96 PHE A O 6
ATOM 10495 N N . SER A 1 97 ? -7.616 -3.125 8.811 1.00 0.00 97 SER A N 6
ATOM 10496 C CA . SER A 1 97 ? -8.741 -4.017 9.031 1.00 0.00 97 SER A CA 6
ATOM 10497 C C . SER A 1 97 ? -10.051 -3.290 8.737 1.00 0.00 97 SER A C 6
ATOM 10498 O O . SER A 1 97 ? -11.131 -3.743 9.112 1.00 0.00 97 SER A O 6
ATOM 10506 N N . SER A 1 98 ? -9.941 -2.158 8.047 1.00 0.00 98 SER A N 6
ATOM 10507 C CA . SER A 1 98 ? -11.099 -1.362 7.669 1.00 0.00 98 SER A CA 6
ATOM 10508 C C . SER A 1 98 ? -10.812 -0.608 6.372 1.00 0.00 98 SER A C 6
ATOM 10509 O O . SER A 1 98 ? -9.825 0.125 6.276 1.00 0.00 98 SER A O 6
ATOM 10517 N N . ARG A 1 99 ? -11.670 -0.802 5.377 1.00 0.00 99 ARG A N 6
ATOM 10518 C CA . ARG A 1 99 ? -11.481 -0.191 4.064 1.00 0.00 99 ARG A CA 6
ATOM 10519 C C . ARG A 1 99 ? -11.468 1.327 4.147 1.00 0.00 99 ARG A C 6
ATOM 10520 O O . ARG A 1 99 ? -10.574 1.977 3.607 1.00 0.00 99 ARG A O 6
ATOM 10541 N N . ILE A 1 100 ? -12.469 1.890 4.813 1.00 0.00 100 ILE A N 6
ATOM 10542 C CA . ILE A 1 100 ? -12.569 3.343 4.943 1.00 0.00 100 ILE A CA 6
ATOM 10543 C C . ILE A 1 100 ? -11.351 3.936 5.657 1.00 0.00 100 ILE A C 6
ATOM 10544 O O . ILE A 1 100 ? -10.966 5.075 5.399 1.00 0.00 100 ILE A O 6
ATOM 10560 N N . ALA A 1 101 ? -10.740 3.169 6.550 1.00 0.00 101 ALA A N 6
ATOM 10561 C CA . ALA A 1 101 ? -9.544 3.639 7.230 1.00 0.00 101 ALA A CA 6
ATOM 10562 C C . ALA A 1 101 ? -8.410 3.785 6.233 1.00 0.00 101 ALA A C 6
ATOM 10563 O O . ALA A 1 101 ? -7.647 4.742 6.291 1.00 0.00 101 ALA A O 6
ATOM 10570 N N . LEU A 1 102 ? -8.321 2.831 5.315 1.00 0.00 102 LEU A N 6
ATOM 10571 C CA . LEU A 1 102 ? -7.354 2.899 4.228 1.00 0.00 102 LEU A CA 6
ATOM 10572 C C . LEU A 1 102 ? -7.660 4.094 3.325 1.00 0.00 102 LEU A C 6
ATOM 10573 O O . LEU A 1 102 ? -6.752 4.770 2.843 1.00 0.00 102 LEU A O 6
ATOM 10589 N N . GLU A 1 103 ? -8.953 4.345 3.119 1.00 0.00 103 GLU A N 6
ATOM 10590 C CA . GLU A 1 103 ? -9.412 5.493 2.341 1.00 0.00 103 GLU A CA 6
ATOM 10591 C C . GLU A 1 103 ? -8.863 6.780 2.953 1.00 0.00 103 GLU A C 6
ATOM 10592 O O . GLU A 1 103 ? -8.115 7.522 2.311 1.00 0.00 103 GLU A O 6
ATOM 10604 N N . ARG A 1 104 ? -9.211 7.019 4.216 1.00 0.00 104 ARG A N 6
ATOM 10605 C CA . ARG A 1 104 ? -8.777 8.222 4.920 1.00 0.00 104 ARG A CA 6
ATOM 10606 C C . ARG A 1 104 ? -7.258 8.247 5.078 1.00 0.00 104 ARG A C 6
ATOM 10607 O O . ARG A 1 104 ? -6.646 9.317 5.123 1.00 0.00 104 ARG A O 6
ATOM 10628 N N . TYR A 1 105 ? -6.659 7.066 5.155 1.00 0.00 105 TYR A N 6
ATOM 10629 C CA . TYR A 1 105 ? -5.216 6.936 5.303 1.00 0.00 105 TYR A CA 6
ATOM 10630 C C . TYR A 1 105 ? -4.495 7.534 4.104 1.00 0.00 105 TYR A C 6
ATOM 10631 O O . TYR A 1 105 ? -3.599 8.364 4.259 1.00 0.00 105 TYR A O 6
ATOM 10649 N N . LEU A 1 106 ? -4.899 7.112 2.910 1.00 0.00 106 LEU A N 6
ATOM 10650 C CA . LEU A 1 106 ? -4.304 7.613 1.675 1.00 0.00 106 LEU A CA 6
ATOM 10651 C C . LEU A 1 106 ? -4.488 9.121 1.565 1.00 0.00 106 LEU A C 6
ATOM 10652 O O . LEU A 1 106 ? -3.602 9.832 1.092 1.00 0.00 106 LEU A O 6
ATOM 10668 N N . ASN A 1 107 ? -5.633 9.599 2.035 1.00 0.00 107 ASN A N 6
ATOM 10669 C CA . ASN A 1 107 ? -5.951 11.023 2.015 1.00 0.00 107 ASN A CA 6
ATOM 10670 C C . ASN A 1 107 ? -5.038 11.816 2.946 1.00 0.00 107 ASN A C 6
ATOM 10671 O O . ASN A 1 107 ? -4.670 12.948 2.651 1.00 0.00 107 ASN A O 6
ATOM 10682 N N . GLY A 1 108 ? -4.674 11.221 4.073 1.00 0.00 108 GLY A N 6
ATOM 10683 C CA . GLY A 1 108 ? -3.808 11.900 5.017 1.00 0.00 108 GLY A CA 6
ATOM 10684 C C . GLY A 1 108 ? -2.338 11.767 4.661 1.00 0.00 108 GLY A C 6
ATOM 10685 O O . GLY A 1 108 ? -1.546 12.684 4.888 1.00 0.00 108 GLY A O 6
ATOM 10689 N N . LEU A 1 109 ? -1.973 10.617 4.113 1.00 0.00 109 LEU A N 6
ATOM 10690 C CA . LEU A 1 109 ? -0.586 10.345 3.755 1.00 0.00 109 LEU A CA 6
ATOM 10691 C C . LEU A 1 109 ? -0.219 10.990 2.419 1.00 0.00 109 LEU A C 6
ATOM 10692 O O . LEU A 1 109 ? 0.708 11.795 2.347 1.00 0.00 109 LEU A O 6
ATOM 10708 N N . PHE A 1 110 ? -0.961 10.651 1.371 1.00 0.00 110 PHE A N 6
ATOM 10709 C CA . PHE A 1 110 ? -0.635 11.112 0.025 1.00 0.00 110 PHE A CA 6
ATOM 10710 C C . PHE A 1 110 ? -1.517 12.285 -0.393 1.00 0.00 110 PHE A C 6
ATOM 10711 O O . PHE A 1 110 ? -1.403 12.790 -1.508 1.00 0.00 110 PHE A O 6
ATOM 10728 N N . GLY A 1 111 ? -2.392 12.721 0.504 1.00 0.00 111 GLY A N 6
ATOM 10729 C CA . GLY A 1 111 ? -3.278 13.829 0.194 1.00 0.00 111 GLY A CA 6
ATOM 10730 C C . GLY A 1 111 ? -2.650 15.174 0.500 1.00 0.00 111 GLY A C 6
ATOM 10731 O O . GLY A 1 111 ? -3.211 16.220 0.174 1.00 0.00 111 GLY A O 6
ATOM 10735 N N . ASP A 1 112 ? -1.468 15.139 1.107 1.00 0.00 112 ASP A N 6
ATOM 10736 C CA . ASP A 1 112 ? -0.733 16.357 1.468 1.00 0.00 112 ASP A CA 6
ATOM 10737 C C . ASP A 1 112 ? 0.062 16.841 0.277 1.00 0.00 112 ASP A C 6
ATOM 10738 O O . ASP A 1 112 ? 0.698 17.892 0.274 1.00 0.00 112 ASP A O 6
ATOM 10747 N N . MET A 1 1 ? -10.668 -8.163 11.715 1.00 0.00 1 MET A N 7
ATOM 10748 C CA . MET A 1 1 ? -10.197 -8.647 10.397 1.00 0.00 1 MET A CA 7
ATOM 10749 C C . MET A 1 1 ? -9.353 -7.585 9.721 1.00 0.00 1 MET A C 7
ATOM 10750 O O . MET A 1 1 ? -9.593 -6.398 9.899 1.00 0.00 1 MET A O 7
ATOM 10766 N N . TYR A 1 2 ? -8.361 -8.018 8.960 1.00 0.00 2 TYR A N 7
ATOM 10767 C CA . TYR A 1 2 ? -7.504 -7.104 8.219 1.00 0.00 2 TYR A CA 7
ATOM 10768 C C . TYR A 1 2 ? -7.996 -6.945 6.789 1.00 0.00 2 TYR A C 7
ATOM 10769 O O . TYR A 1 2 ? -9.065 -7.437 6.429 1.00 0.00 2 TYR A O 7
ATOM 10787 N N . LEU A 1 3 ? -7.200 -6.268 5.974 1.00 0.00 3 LEU A N 7
ATOM 10788 C CA . LEU A 1 3 ? -7.527 -6.069 4.573 1.00 0.00 3 LEU A CA 7
ATOM 10789 C C . LEU A 1 3 ? -6.554 -6.847 3.699 1.00 0.00 3 LEU A C 7
ATOM 10790 O O . LEU A 1 3 ? -5.343 -6.637 3.767 1.00 0.00 3 LEU A O 7
ATOM 10806 N N . ARG A 1 4 ? -7.091 -7.756 2.896 1.00 0.00 4 ARG A N 7
ATOM 10807 C CA . ARG A 1 4 ? -6.286 -8.565 1.988 1.00 0.00 4 ARG A CA 7
ATOM 10808 C C . ARG A 1 4 ? -5.673 -7.699 0.886 1.00 0.00 4 ARG A C 7
ATOM 10809 O O . ARG A 1 4 ? -6.127 -6.578 0.652 1.00 0.00 4 ARG A O 7
ATOM 10830 N N . PRO A 1 5 ? -4.629 -8.208 0.200 1.00 0.00 5 PRO A N 7
ATOM 10831 C CA . PRO A 1 5 ? -3.923 -7.469 -0.857 1.00 0.00 5 PRO A CA 7
ATOM 10832 C C . PRO A 1 5 ? -4.877 -6.911 -1.914 1.00 0.00 5 PRO A C 7
ATOM 10833 O O . PRO A 1 5 ? -4.797 -5.738 -2.280 1.00 0.00 5 PRO A O 7
ATOM 10844 N N . ASP A 1 6 ? -5.783 -7.760 -2.387 1.00 0.00 6 ASP A N 7
ATOM 10845 C CA . ASP A 1 6 ? -6.771 -7.362 -3.389 1.00 0.00 6 ASP A CA 7
ATOM 10846 C C . ASP A 1 6 ? -7.661 -6.234 -2.866 1.00 0.00 6 ASP A C 7
ATOM 10847 O O . ASP A 1 6 ? -8.023 -5.322 -3.608 1.00 0.00 6 ASP A O 7
ATOM 10856 N N . GLU A 1 7 ? -7.987 -6.291 -1.579 1.00 0.00 7 GLU A N 7
ATOM 10857 C CA . GLU A 1 7 ? -8.844 -5.291 -0.952 1.00 0.00 7 GLU A CA 7
ATOM 10858 C C . GLU A 1 7 ? -8.144 -3.935 -0.941 1.00 0.00 7 GLU A C 7
ATOM 10859 O O . GLU A 1 7 ? -8.741 -2.902 -1.268 1.00 0.00 7 GLU A O 7
ATOM 10871 N N . VAL A 1 8 ? -6.866 -3.955 -0.582 1.00 0.00 8 VAL A N 7
ATOM 10872 C CA . VAL A 1 8 ? -6.045 -2.754 -0.585 1.00 0.00 8 VAL A CA 7
ATOM 10873 C C . VAL A 1 8 ? -5.982 -2.161 -1.988 1.00 0.00 8 VAL A C 7
ATOM 10874 O O . VAL A 1 8 ? -6.103 -0.948 -2.167 1.00 0.00 8 VAL A O 7
ATOM 10887 N N . ALA A 1 9 ? -5.824 -3.033 -2.978 1.00 0.00 9 ALA A N 7
ATOM 10888 C CA . ALA A 1 9 ? -5.774 -2.615 -4.371 1.00 0.00 9 ALA A CA 7
ATOM 10889 C C . ALA A 1 9 ? -7.065 -1.908 -4.777 1.00 0.00 9 ALA A C 7
ATOM 10890 O O . ALA A 1 9 ? -7.027 -0.910 -5.491 1.00 0.00 9 ALA A O 7
ATOM 10897 N N . ARG A 1 10 ? -8.202 -2.420 -4.301 1.00 0.00 10 ARG A N 7
ATOM 10898 C CA . ARG A 1 10 ? -9.504 -1.817 -4.596 1.00 0.00 10 ARG A CA 7
ATOM 10899 C C . ARG A 1 10 ? -9.530 -0.355 -4.159 1.00 0.00 10 ARG A C 7
ATOM 10900 O O . ARG A 1 10 ? -9.981 0.524 -4.896 1.00 0.00 10 ARG A O 7
ATOM 10921 N N . VAL A 1 11 ? -9.043 -0.103 -2.952 1.00 0.00 11 VAL A N 7
ATOM 10922 C CA . VAL A 1 11 ? -8.998 1.251 -2.419 1.00 0.00 11 VAL A CA 7
ATOM 10923 C C . VAL A 1 11 ? -8.019 2.112 -3.219 1.00 0.00 11 VAL A C 7
ATOM 10924 O O . VAL A 1 11 ? -8.281 3.287 -3.483 1.00 0.00 11 VAL A O 7
ATOM 10937 N N . LEU A 1 12 ? -6.895 1.521 -3.608 1.00 0.00 12 LEU A N 7
ATOM 10938 C CA . LEU A 1 12 ? -5.914 2.207 -4.445 1.00 0.00 12 LEU A CA 7
ATOM 10939 C C . LEU A 1 12 ? -6.516 2.613 -5.793 1.00 0.00 12 LEU A C 7
ATOM 10940 O O . LEU A 1 12 ? -6.240 3.700 -6.301 1.00 0.00 12 LEU A O 7
ATOM 10956 N N . GLU A 1 13 ? -7.342 1.739 -6.365 1.00 0.00 13 GLU A N 7
ATOM 10957 C CA . GLU A 1 13 ? -8.048 2.035 -7.607 1.00 0.00 13 GLU A CA 7
ATOM 10958 C C . GLU A 1 13 ? -8.899 3.296 -7.452 1.00 0.00 13 GLU A C 7
ATOM 10959 O O . GLU A 1 13 ? -8.945 4.143 -8.345 1.00 0.00 13 GLU A O 7
ATOM 10971 N N . LYS A 1 14 ? -9.561 3.406 -6.301 1.00 0.00 14 LYS A N 7
ATOM 10972 C CA . LYS A 1 14 ? -10.362 4.582 -5.960 1.00 0.00 14 LYS A CA 7
ATOM 10973 C C . LYS A 1 14 ? -9.503 5.837 -5.978 1.00 0.00 14 LYS A C 7
ATOM 10974 O O . LYS A 1 14 ? -9.893 6.878 -6.509 1.00 0.00 14 LYS A O 7
ATOM 10993 N N . ALA A 1 15 ? -8.335 5.711 -5.369 1.00 0.00 15 ALA A N 7
ATOM 10994 C CA . ALA A 1 15 ? -7.384 6.816 -5.247 1.00 0.00 15 ALA A CA 7
ATOM 10995 C C . ALA A 1 15 ? -6.746 7.187 -6.592 1.00 0.00 15 ALA A C 7
ATOM 10996 O O . ALA A 1 15 ? -5.955 8.131 -6.673 1.00 0.00 15 ALA A O 7
ATOM 11003 N N . GLY A 1 16 ? -7.080 6.443 -7.640 1.00 0.00 16 GLY A N 7
ATOM 11004 C CA . GLY A 1 16 ? -6.584 6.761 -8.966 1.00 0.00 16 GLY A CA 7
ATOM 11005 C C . GLY A 1 16 ? -5.220 6.164 -9.240 1.00 0.00 16 GLY A C 7
ATOM 11006 O O . GLY A 1 16 ? -4.394 6.768 -9.927 1.00 0.00 16 GLY A O 7
ATOM 11010 N N . PHE A 1 17 ? -4.980 4.981 -8.697 1.00 0.00 17 PHE A N 7
ATOM 11011 C CA . PHE A 1 17 ? -3.704 4.301 -8.873 1.00 0.00 17 PHE A CA 7
ATOM 11012 C C . PHE A 1 17 ? -3.693 3.413 -10.114 1.00 0.00 17 PHE A C 7
ATOM 11013 O O . PHE A 1 17 ? -4.738 3.115 -10.692 1.00 0.00 17 PHE A O 7
ATOM 11030 N N . THR A 1 18 ? -2.493 2.998 -10.506 1.00 0.00 18 THR A N 7
ATOM 11031 C CA . THR A 1 18 ? -2.297 2.090 -11.629 1.00 0.00 18 THR A CA 7
ATOM 11032 C C . THR A 1 18 ? -1.105 1.179 -11.349 1.00 0.00 18 THR A C 7
ATOM 11033 O O . THR A 1 18 ? -0.140 1.605 -10.722 1.00 0.00 18 THR A O 7
ATOM 11044 N N . VAL A 1 19 ? -1.164 -0.063 -11.801 1.00 0.00 19 VAL A N 7
ATOM 11045 C CA . VAL A 1 19 ? -0.078 -1.010 -11.559 1.00 0.00 19 VAL A CA 7
ATOM 11046 C C . VAL A 1 19 ? 1.084 -0.769 -12.534 1.00 0.00 19 VAL A C 7
ATOM 11047 O O . VAL A 1 19 ? 0.901 -0.781 -13.752 1.00 0.00 19 VAL A O 7
ATOM 11060 N N . ASP A 1 20 ? 2.282 -0.526 -12.003 1.00 0.00 20 ASP A N 7
ATOM 11061 C CA . ASP A 1 20 ? 3.455 -0.324 -12.855 1.00 0.00 20 ASP A CA 7
ATOM 11062 C C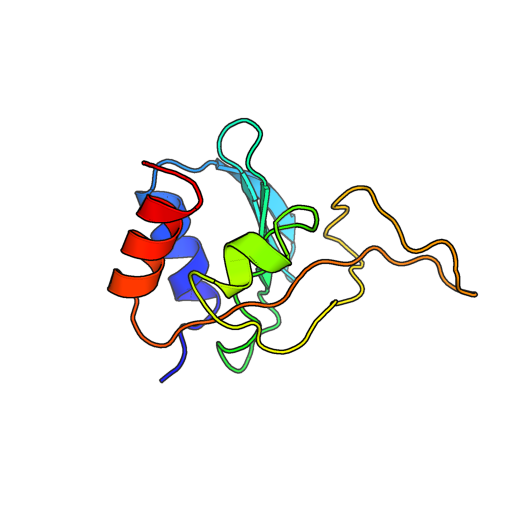 . ASP A 1 20 ? 4.134 -1.648 -13.122 1.00 0.00 20 ASP A C 7
ATOM 11063 O O . ASP A 1 20 ? 4.666 -1.878 -14.208 1.00 0.00 20 ASP A O 7
ATOM 11072 N N . VAL A 1 21 ? 4.102 -2.525 -12.140 1.00 0.00 21 VAL A N 7
ATOM 11073 C CA . VAL A 1 21 ? 4.750 -3.806 -12.270 1.00 0.00 21 VAL A CA 7
ATOM 11074 C C . VAL A 1 21 ? 3.918 -4.906 -11.617 1.00 0.00 21 VAL A C 7
ATOM 11075 O O . VAL A 1 21 ? 3.455 -4.769 -10.489 1.00 0.00 21 VAL A O 7
ATOM 11088 N N . VAL A 1 22 ? 3.701 -5.987 -12.342 1.00 0.00 22 VAL A N 7
ATOM 11089 C CA . VAL A 1 22 ? 2.911 -7.090 -11.824 1.00 0.00 22 VAL A CA 7
ATOM 11090 C C . VAL A 1 22 ? 3.767 -8.346 -11.677 1.00 0.00 22 VAL A C 7
ATOM 11091 O O . VAL A 1 22 ? 4.294 -8.882 -12.654 1.00 0.00 22 VAL A O 7
ATOM 11104 N N . THR A 1 23 ? 3.938 -8.788 -10.441 1.00 0.00 23 THR A N 7
ATOM 11105 C CA . THR A 1 23 ? 4.705 -9.989 -10.165 1.00 0.00 23 THR A CA 7
ATOM 11106 C C . THR A 1 23 ? 3.923 -10.897 -9.230 1.00 0.00 23 THR A C 7
ATOM 11107 O O . THR A 1 23 ? 3.063 -10.426 -8.485 1.00 0.00 23 THR A O 7
ATOM 11118 N N . ASN A 1 24 ? 4.221 -12.191 -9.265 1.00 0.00 24 ASN A N 7
ATOM 11119 C CA . ASN A 1 24 ? 3.549 -13.165 -8.400 1.00 0.00 24 ASN A CA 7
ATOM 11120 C C . ASN A 1 24 ? 3.753 -12.812 -6.933 1.00 0.00 24 ASN A C 7
ATOM 11121 O O . ASN A 1 24 ? 2.981 -13.223 -6.068 1.00 0.00 24 ASN A O 7
ATOM 11132 N N . LYS A 1 25 ? 4.797 -12.037 -6.674 1.00 0.00 25 LYS A N 7
ATOM 11133 C CA . LYS A 1 25 ? 5.188 -11.677 -5.322 1.00 0.00 25 LYS A CA 7
ATOM 11134 C C . LYS A 1 25 ? 4.446 -10.427 -4.844 1.00 0.00 25 LYS A C 7
ATOM 11135 O O . LYS A 1 25 ? 4.084 -10.313 -3.672 1.00 0.00 25 LYS A O 7
ATOM 11154 N N . THR A 1 26 ? 4.198 -9.494 -5.760 1.00 0.00 26 THR A N 7
ATOM 11155 C CA . THR A 1 26 ? 3.658 -8.196 -5.380 1.00 0.00 26 THR A CA 7
ATOM 11156 C C . THR A 1 26 ? 3.176 -7.401 -6.596 1.00 0.00 26 THR A C 7
ATOM 11157 O O . THR A 1 26 ? 3.666 -7.587 -7.716 1.00 0.00 26 THR A O 7
ATOM 11168 N N . TYR A 1 27 ? 2.198 -6.535 -6.364 1.00 0.00 27 TYR A N 7
ATOM 11169 C CA . TYR A 1 27 ? 1.720 -5.607 -7.378 1.00 0.00 27 TYR A CA 7
ATOM 11170 C C . TYR A 1 27 ? 2.331 -4.235 -7.149 1.00 0.00 27 TYR A C 7
ATOM 11171 O O . TYR A 1 27 ? 2.048 -3.592 -6.143 1.00 0.00 27 TYR A O 7
ATOM 11189 N N . GLY A 1 28 ? 3.169 -3.792 -8.066 1.00 0.00 28 GLY A N 7
ATOM 11190 C CA . GLY A 1 28 ? 3.684 -2.444 -7.990 1.00 0.00 28 GLY A CA 7
ATOM 11191 C C . GLY A 1 28 ? 2.618 -1.454 -8.385 1.00 0.00 28 GLY A C 7
ATOM 11192 O O . GLY A 1 28 ? 2.047 -1.556 -9.467 1.00 0.00 28 GLY A O 7
ATOM 11196 N N . TYR A 1 29 ? 2.339 -0.511 -7.515 1.00 0.00 29 TYR A N 7
ATOM 11197 C CA . TYR A 1 29 ? 1.241 0.405 -7.723 1.00 0.00 29 TYR A CA 7
ATOM 11198 C C . TYR A 1 29 ? 1.733 1.845 -7.796 1.00 0.00 29 TYR A C 7
ATOM 11199 O O . TYR A 1 29 ? 2.138 2.437 -6.795 1.00 0.00 29 TYR A O 7
ATOM 11217 N N . ARG A 1 30 ? 1.696 2.397 -8.998 1.00 0.00 30 ARG A N 7
ATOM 11218 C CA . ARG A 1 30 ? 2.232 3.720 -9.257 1.00 0.00 30 ARG A CA 7
ATOM 11219 C C . ARG A 1 30 ? 1.114 4.748 -9.381 1.00 0.00 30 ARG A C 7
ATOM 11220 O O . ARG A 1 30 ? -0.025 4.416 -9.726 1.00 0.00 30 ARG A O 7
ATOM 11241 N N . ARG A 1 31 ? 1.451 5.993 -9.099 1.00 0.00 31 ARG A N 7
ATOM 11242 C CA . ARG A 1 31 ? 0.564 7.116 -9.337 1.00 0.00 31 ARG A CA 7
ATOM 11243 C C . ARG A 1 31 ? 1.389 8.397 -9.339 1.00 0.00 31 ARG A C 7
ATOM 11244 O O . ARG A 1 31 ? 1.593 9.024 -8.296 1.00 0.00 31 ARG A O 7
ATOM 11265 N N . GLY A 1 32 ? 1.899 8.755 -10.507 1.00 0.00 32 GLY A N 7
ATOM 11266 C CA . GLY A 1 32 ? 2.836 9.856 -10.596 1.00 0.00 32 GLY A CA 7
ATOM 11267 C C . GLY A 1 32 ? 4.196 9.433 -10.085 1.00 0.00 32 GLY A C 7
ATOM 11268 O O . GLY A 1 32 ? 4.732 8.416 -10.521 1.00 0.00 32 GLY A O 7
ATOM 11272 N N . GLU A 1 33 ? 4.753 10.192 -9.154 1.00 0.00 33 GLU A N 7
ATOM 11273 C CA . GLU A 1 33 ? 5.990 9.793 -8.497 1.00 0.00 33 GLU A CA 7
ATOM 11274 C C . GLU A 1 33 ? 5.680 9.095 -7.180 1.00 0.00 33 GLU A C 7
ATOM 11275 O O . GLU A 1 33 ? 6.576 8.782 -6.396 1.00 0.00 33 GLU A O 7
ATOM 11287 N N . ASN A 1 34 ? 4.402 8.848 -6.943 1.00 0.00 34 ASN A N 7
ATOM 11288 C CA . ASN A 1 34 ? 3.971 8.156 -5.740 1.00 0.00 34 ASN A CA 7
ATOM 11289 C C . ASN A 1 34 ? 3.914 6.660 -6.014 1.00 0.00 34 ASN A C 7
ATOM 11290 O O . ASN A 1 34 ? 2.966 6.172 -6.631 1.00 0.00 34 ASN A O 7
ATOM 11301 N N . TYR A 1 35 ? 4.945 5.947 -5.590 1.00 0.00 35 TYR A N 7
ATOM 11302 C CA . TYR A 1 35 ? 5.034 4.515 -5.840 1.00 0.00 35 TYR A CA 7
ATOM 11303 C C . TYR A 1 35 ? 4.821 3.718 -4.561 1.00 0.00 35 TYR A C 7
ATOM 11304 O O . TYR A 1 35 ? 5.507 3.933 -3.558 1.00 0.00 35 TYR A O 7
ATOM 11322 N N . VAL A 1 36 ? 3.855 2.812 -4.599 1.00 0.00 36 VAL A N 7
ATOM 11323 C CA . VAL A 1 36 ? 3.626 1.872 -3.513 1.00 0.00 36 VAL A CA 7
ATOM 11324 C C . VAL A 1 36 ? 3.591 0.454 -4.075 1.00 0.00 36 VAL A C 7
ATOM 11325 O O . VAL A 1 36 ? 3.602 0.266 -5.289 1.00 0.00 36 VAL A O 7
ATOM 11338 N N . TYR A 1 37 ? 3.568 -0.538 -3.205 1.00 0.00 37 TYR A N 7
ATOM 11339 C CA . TYR A 1 37 ? 3.572 -1.928 -3.639 1.00 0.00 37 TYR A CA 7
ATOM 11340 C C . TYR A 1 37 ? 2.569 -2.738 -2.830 1.00 0.00 37 TYR A C 7
ATOM 11341 O O . TYR A 1 37 ? 2.493 -2.611 -1.611 1.00 0.00 37 TYR A O 7
ATOM 11359 N N . VAL A 1 38 ? 1.783 -3.545 -3.511 1.00 0.00 38 VAL A N 7
ATOM 11360 C CA . VAL A 1 38 ? 0.808 -4.396 -2.852 1.00 0.00 38 VAL A CA 7
ATOM 11361 C C . VAL A 1 38 ? 1.357 -5.806 -2.722 1.00 0.00 38 VAL A C 7
ATOM 11362 O O . VAL A 1 38 ? 1.546 -6.501 -3.722 1.00 0.00 38 VAL A O 7
ATOM 11375 N N . ASN A 1 39 ? 1.633 -6.218 -1.497 1.00 0.00 39 ASN A N 7
ATOM 11376 C CA . ASN A 1 39 ? 2.170 -7.545 -1.240 1.00 0.00 39 ASN A CA 7
ATOM 11377 C C . ASN A 1 39 ? 1.138 -8.605 -1.604 1.00 0.00 39 ASN A C 7
ATOM 11378 O O . ASN A 1 39 ? 0.144 -8.782 -0.904 1.00 0.00 39 ASN A O 7
ATOM 11389 N N . ARG A 1 40 ? 1.372 -9.298 -2.712 1.00 0.00 40 ARG A N 7
ATOM 11390 C CA . ARG A 1 40 ? 0.438 -10.306 -3.194 1.00 0.00 40 ARG A CA 7
ATOM 11391 C C . ARG A 1 40 ? 0.516 -11.547 -2.315 1.00 0.00 40 ARG A C 7
ATOM 11392 O O . ARG A 1 40 ? -0.407 -12.354 -2.266 1.00 0.00 40 ARG A O 7
ATOM 11413 N N . GLU A 1 41 ? 1.627 -11.674 -1.607 1.00 0.00 41 GLU A N 7
ATOM 11414 C CA . GLU A 1 41 ? 1.853 -12.801 -0.717 1.00 0.00 41 GLU A CA 7
ATOM 11415 C C . GLU A 1 41 ? 1.257 -12.530 0.662 1.00 0.00 41 GLU A C 7
ATOM 11416 O O . GLU A 1 41 ? 1.468 -13.300 1.602 1.00 0.00 41 GLU A O 7
ATOM 11428 N N . ALA A 1 42 ? 0.507 -11.438 0.786 1.00 0.00 42 ALA A N 7
ATOM 11429 C CA . ALA A 1 42 ? -0.084 -11.067 2.061 1.00 0.00 42 ALA A CA 7
ATOM 11430 C C . ALA A 1 42 ? -1.343 -11.877 2.332 1.00 0.00 42 ALA A C 7
ATOM 11431 O O . ALA A 1 42 ? -2.443 -11.334 2.406 1.00 0.00 42 ALA A O 7
ATOM 11438 N N . ARG A 1 43 ? -1.167 -13.182 2.476 1.00 0.00 43 ARG A N 7
ATOM 11439 C CA . ARG A 1 43 ? -2.267 -14.079 2.791 1.00 0.00 43 ARG A CA 7
ATOM 11440 C C . ARG A 1 43 ? -2.781 -13.801 4.198 1.00 0.00 43 ARG A C 7
ATOM 11441 O O . ARG A 1 43 ? -3.935 -14.078 4.514 1.00 0.00 43 ARG A O 7
ATOM 11462 N N . MET A 1 44 ? -1.912 -13.246 5.035 1.00 0.00 44 MET A N 7
ATOM 11463 C CA . MET A 1 44 ? -2.292 -12.867 6.390 1.00 0.00 44 MET A CA 7
ATOM 11464 C C . MET A 1 44 ? -3.031 -11.534 6.390 1.00 0.00 44 MET A C 7
ATOM 11465 O O . MET A 1 44 ? -3.788 -11.232 7.314 1.00 0.00 44 MET A O 7
ATOM 11479 N N . GLY A 1 45 ? -2.797 -10.736 5.351 1.00 0.00 45 GLY A N 7
ATOM 11480 C CA . GLY A 1 45 ? -3.424 -9.426 5.246 1.00 0.00 45 GLY A CA 7
ATOM 11481 C C . GLY A 1 45 ? -2.804 -8.407 6.185 1.00 0.00 45 GLY A C 7
ATOM 11482 O O . GLY A 1 45 ? -3.307 -7.294 6.328 1.00 0.00 45 GLY A O 7
ATOM 11486 N N . ARG A 1 46 ? -1.700 -8.784 6.814 1.00 0.00 46 ARG A N 7
ATOM 11487 C CA . ARG A 1 46 ? -1.057 -7.933 7.806 1.00 0.00 46 ARG A CA 7
ATOM 11488 C C . ARG A 1 46 ? 0.168 -7.237 7.210 1.00 0.00 46 ARG A C 7
ATOM 11489 O O . ARG A 1 46 ? 0.767 -6.366 7.833 1.00 0.00 46 ARG A O 7
ATOM 11510 N N . THR A 1 47 ? 0.529 -7.628 5.997 1.00 0.00 47 THR A N 7
ATOM 11511 C CA . THR A 1 47 ? 1.689 -7.059 5.323 1.00 0.00 47 THR A CA 7
ATOM 11512 C C . THR A 1 47 ? 1.327 -6.613 3.911 1.00 0.00 47 THR A C 7
ATOM 11513 O O . THR A 1 47 ? 2.189 -6.526 3.040 1.00 0.00 47 THR A O 7
ATOM 11524 N N . ALA A 1 48 ? 0.055 -6.297 3.708 1.00 0.00 48 ALA A N 7
ATOM 11525 C CA . ALA A 1 48 ? -0.478 -6.050 2.373 1.00 0.00 48 ALA A CA 7
ATOM 11526 C C . ALA A 1 48 ? 0.049 -4.757 1.756 1.00 0.00 48 ALA A C 7
ATOM 11527 O O . ALA A 1 48 ? 0.588 -4.767 0.649 1.00 0.00 48 ALA A O 7
ATOM 11534 N N . LEU A 1 49 ? -0.105 -3.647 2.465 1.00 0.00 49 LEU A N 7
ATOM 11535 C CA . LEU A 1 49 ? 0.240 -2.348 1.901 1.00 0.00 49 LEU A CA 7
ATOM 11536 C C . LEU A 1 49 ? 1.697 -1.994 2.156 1.00 0.00 49 LEU A C 7
ATOM 11537 O O . LEU A 1 49 ? 2.098 -1.730 3.294 1.00 0.00 49 LEU A O 7
ATOM 11553 N N . ILE A 1 50 ? 2.486 -1.994 1.095 1.00 0.00 50 ILE A N 7
ATOM 11554 C CA . ILE A 1 50 ? 3.869 -1.565 1.172 1.00 0.00 50 ILE A CA 7
ATOM 11555 C C . ILE A 1 50 ? 3.994 -0.163 0.590 1.00 0.00 50 ILE A C 7
ATOM 11556 O O . ILE A 1 50 ? 3.583 0.081 -0.542 1.00 0.00 50 ILE A O 7
ATOM 11572 N N . ILE A 1 51 ? 4.542 0.761 1.358 1.00 0.00 51 ILE A N 7
ATOM 11573 C CA . ILE A 1 51 ? 4.736 2.121 0.871 1.00 0.00 51 ILE A CA 7
ATOM 11574 C C . ILE A 1 51 ? 6.218 2.416 0.710 1.00 0.00 51 ILE A C 7
ATOM 11575 O O . ILE A 1 51 ? 7.068 1.656 1.184 1.00 0.00 51 ILE A O 7
ATOM 11591 N N . HIS A 1 52 ? 6.517 3.513 0.035 1.00 0.00 52 HIS A N 7
ATOM 11592 C CA . HIS A 1 52 ? 7.884 3.995 -0.094 1.00 0.00 52 HIS A CA 7
ATOM 11593 C C . HIS A 1 52 ? 8.448 4.352 1.285 1.00 0.00 52 HIS A C 7
ATOM 11594 O O . HIS A 1 52 ? 7.745 4.929 2.113 1.00 0.00 52 HIS A O 7
ATOM 11609 N N . PRO A 1 53 ? 9.716 3.981 1.554 1.00 0.00 53 PRO A N 7
ATOM 11610 C CA . PRO A 1 53 ? 10.441 4.384 2.773 1.00 0.00 53 PRO A CA 7
ATOM 11611 C C . PRO A 1 53 ? 10.491 5.903 2.961 1.00 0.00 53 PRO A C 7
ATOM 11612 O O . PRO A 1 53 ? 9.765 6.640 2.297 1.00 0.00 53 PRO A O 7
ATOM 11623 N N . ARG A 1 54 ? 11.334 6.368 3.884 1.00 0.00 54 ARG A N 7
ATOM 11624 C CA . ARG A 1 54 ? 11.419 7.796 4.231 1.00 0.00 54 ARG A CA 7
ATOM 11625 C C . ARG A 1 54 ? 10.177 8.237 5.019 1.00 0.00 54 ARG A C 7
ATOM 11626 O O . ARG A 1 54 ? 10.229 9.149 5.845 1.00 0.00 54 ARG A O 7
ATOM 11647 N N . LEU A 1 55 ? 9.071 7.554 4.771 1.00 0.00 55 LEU A N 7
ATOM 11648 C CA . LEU A 1 55 ? 7.793 7.876 5.377 1.00 0.00 55 LEU A CA 7
ATOM 11649 C C . LEU A 1 55 ? 7.543 7.065 6.637 1.00 0.00 55 LEU A C 7
ATOM 11650 O O . LEU A 1 55 ? 6.411 7.006 7.103 1.00 0.00 55 LEU A O 7
ATOM 11666 N N . LYS A 1 56 ? 8.589 6.444 7.186 1.00 0.00 56 LYS A N 7
ATOM 11667 C CA . LYS A 1 56 ? 8.439 5.641 8.401 1.00 0.00 56 LYS A CA 7
ATOM 11668 C C . LYS A 1 56 ? 7.721 6.412 9.480 1.00 0.00 56 LYS A C 7
ATOM 11669 O O . LYS A 1 56 ? 6.653 6.014 9.948 1.00 0.00 56 LYS A O 7
ATOM 11688 N N . ASP A 1 57 ? 8.318 7.527 9.856 1.00 0.00 57 ASP A N 7
ATOM 11689 C CA . ASP A 1 57 ? 7.868 8.267 11.009 1.00 0.00 57 ASP A CA 7
ATOM 11690 C C . ASP A 1 57 ? 6.504 8.899 10.747 1.00 0.00 57 ASP A C 7
ATOM 11691 O O . ASP A 1 57 ? 5.614 8.872 11.600 1.00 0.00 57 ASP A O 7
ATOM 11700 N N . ARG A 1 58 ? 6.349 9.464 9.553 1.00 0.00 58 ARG A N 7
ATOM 11701 C CA . ARG A 1 58 ? 5.080 10.054 9.136 1.00 0.00 58 ARG A CA 7
ATOM 11702 C C . ARG A 1 58 ? 3.974 9.002 9.142 1.00 0.00 58 ARG A C 7
ATOM 11703 O O . ARG A 1 58 ? 2.897 9.221 9.698 1.00 0.00 58 ARG A O 7
ATOM 11724 N N . SER A 1 59 ? 4.247 7.866 8.516 1.00 0.00 59 SER A N 7
ATOM 11725 C CA . SER A 1 59 ? 3.280 6.785 8.435 1.00 0.00 59 SER A CA 7
ATOM 11726 C C . SER A 1 59 ? 2.894 6.264 9.816 1.00 0.00 59 SER A C 7
ATOM 11727 O O . SER A 1 59 ? 1.714 6.066 10.083 1.00 0.00 59 SER A O 7
ATOM 11735 N N . SER A 1 60 ? 3.879 6.036 10.685 1.00 0.00 60 SER A N 7
ATOM 11736 C CA . SER A 1 60 ? 3.619 5.482 12.015 1.00 0.00 60 SER A CA 7
ATOM 11737 C C . SER A 1 60 ? 2.704 6.384 12.846 1.00 0.00 60 SER A C 7
ATOM 11738 O O . SER A 1 60 ? 2.047 5.924 13.782 1.00 0.00 60 SER A O 7
ATOM 11746 N N . SER A 1 61 ? 2.661 7.664 12.497 1.00 0.00 61 SER A N 7
ATOM 11747 C CA . SER A 1 61 ? 1.798 8.621 13.177 1.00 0.00 61 SER A CA 7
ATOM 11748 C C . SER A 1 61 ? 0.334 8.377 12.803 1.00 0.00 61 SER A C 7
ATOM 11749 O O . SER A 1 61 ? -0.582 8.708 13.559 1.00 0.00 61 SER A O 7
ATOM 11757 N N . LEU A 1 62 ? 0.126 7.763 11.647 1.00 0.00 62 LEU A N 7
ATOM 11758 C CA . LEU A 1 62 ? -1.213 7.495 11.143 1.00 0.00 62 LEU A CA 7
ATOM 11759 C C . LEU A 1 62 ? -1.525 6.002 11.201 1.00 0.00 62 LEU A C 7
ATOM 11760 O O . LEU A 1 62 ? -2.393 5.558 11.956 1.00 0.00 62 LEU A O 7
ATOM 11776 N N . ALA A 1 63 ? -0.793 5.236 10.407 1.00 0.00 63 ALA A N 7
ATOM 11777 C CA . ALA A 1 63 ? -1.005 3.805 10.302 1.00 0.00 63 ALA A CA 7
ATOM 11778 C C . ALA A 1 63 ? 0.226 3.053 10.786 1.00 0.00 63 ALA A C 7
ATOM 11779 O O . ALA A 1 63 ? 1.295 3.127 10.171 1.00 0.00 63 ALA A O 7
ATOM 11786 N N . ASP A 1 64 ? 0.066 2.343 11.893 1.00 0.00 64 ASP A N 7
ATOM 11787 C CA . ASP A 1 64 ? 1.167 1.630 12.525 1.00 0.00 64 ASP A CA 7
ATOM 11788 C C . ASP A 1 64 ? 1.605 0.438 11.678 1.00 0.00 64 ASP A C 7
ATOM 11789 O O . ASP A 1 64 ? 0.773 -0.357 11.233 1.00 0.00 64 ASP A O 7
ATOM 11798 N N . PRO A 1 65 ? 2.920 0.313 11.428 1.00 0.00 65 PRO A N 7
ATOM 11799 C CA . PRO A 1 65 ? 3.476 -0.784 10.634 1.00 0.00 65 PRO A CA 7
ATOM 11800 C C . PRO A 1 65 ? 3.419 -2.116 11.370 1.00 0.00 65 PRO A C 7
ATOM 11801 O O . PRO A 1 65 ? 3.510 -2.168 12.597 1.00 0.00 65 PRO A O 7
ATOM 11812 N N . ALA A 1 66 ? 3.267 -3.196 10.617 1.00 0.00 66 ALA A N 7
ATOM 11813 C CA . ALA A 1 66 ? 3.202 -4.525 11.203 1.00 0.00 66 ALA A CA 7
ATOM 11814 C C . ALA A 1 66 ? 4.584 -4.986 11.642 1.00 0.00 66 ALA A C 7
ATOM 11815 O O . ALA A 1 66 ? 4.855 -5.124 12.836 1.00 0.00 66 ALA A O 7
ATOM 11822 N N . SER A 1 67 ? 5.453 -5.227 10.673 1.00 0.00 67 SER A N 7
ATOM 11823 C CA . SER A 1 67 ? 6.815 -5.614 10.952 1.00 0.00 67 SER A CA 7
ATOM 11824 C C . SER A 1 67 ? 7.641 -4.405 11.335 1.00 0.00 67 SER A C 7
ATOM 11825 O O . SER A 1 67 ? 7.910 -4.141 12.508 1.00 0.00 67 SER A O 7
ATOM 11833 N N . ASP A 1 68 ? 7.973 -3.685 10.316 1.00 0.00 68 ASP A N 7
ATOM 11834 C CA . ASP A 1 68 ? 8.730 -2.437 10.377 1.00 0.00 68 ASP A CA 7
ATOM 11835 C C . ASP A 1 68 ? 9.144 -2.081 8.965 1.00 0.00 68 ASP A C 7
ATOM 11836 O O . ASP A 1 68 ? 8.738 -1.064 8.409 1.00 0.00 68 ASP A O 7
ATOM 11845 N N . ILE A 1 69 ? 9.939 -2.973 8.398 1.00 0.00 69 ILE A N 7
ATOM 11846 C CA . ILE A 1 69 ? 10.370 -2.894 7.014 1.00 0.00 69 ILE A CA 7
ATOM 11847 C C . ILE A 1 69 ? 10.303 -4.284 6.392 1.00 0.00 69 ILE A C 7
ATOM 11848 O O . ILE A 1 69 ? 10.435 -5.287 7.093 1.00 0.00 69 ILE A O 7
ATOM 11864 N N . LYS A 1 70 ? 10.080 -4.341 5.097 1.00 0.00 70 LYS A N 7
ATOM 11865 C CA . LYS A 1 70 ? 9.949 -5.611 4.399 1.00 0.00 70 LYS A CA 7
ATOM 11866 C C . LYS A 1 70 ? 10.911 -5.664 3.221 1.00 0.00 70 LYS A C 7
ATOM 11867 O O . LYS A 1 70 ? 10.774 -4.902 2.264 1.00 0.00 70 LYS A O 7
ATOM 11886 N N . THR A 1 71 ? 11.889 -6.552 3.307 1.00 0.00 71 THR A N 7
ATOM 11887 C CA . THR A 1 71 ? 12.890 -6.684 2.266 1.00 0.00 71 THR A CA 7
ATOM 11888 C C . THR A 1 71 ? 12.421 -7.645 1.176 1.00 0.00 71 THR A C 7
ATOM 11889 O O . THR A 1 71 ? 11.842 -8.696 1.462 1.00 0.00 71 THR A O 7
ATOM 11900 N N . CYS A 1 72 ? 12.680 -7.265 -0.067 1.00 0.00 72 CYS A N 7
ATOM 11901 C CA . CYS A 1 72 ? 12.218 -7.997 -1.239 1.00 0.00 72 CYS A CA 7
ATOM 11902 C C . CYS A 1 72 ? 12.593 -7.203 -2.477 1.00 0.00 72 CYS A C 7
ATOM 11903 O O . CYS A 1 72 ? 12.134 -6.072 -2.652 1.00 0.00 72 CYS A O 7
ATOM 11911 N N . ASP A 1 73 ? 13.408 -7.792 -3.340 1.00 0.00 73 ASP A N 7
ATOM 11912 C CA . ASP A 1 73 ? 13.977 -7.072 -4.478 1.00 0.00 73 ASP A CA 7
ATOM 11913 C C . ASP A 1 73 ? 12.964 -6.840 -5.599 1.00 0.00 73 ASP A C 7
ATOM 11914 O O . ASP A 1 73 ? 13.307 -6.863 -6.778 1.00 0.00 73 ASP A O 7
ATOM 11923 N N . HIS A 1 74 ? 11.722 -6.596 -5.215 1.00 0.00 74 HIS A N 7
ATOM 11924 C CA . HIS A 1 74 ? 10.694 -6.174 -6.149 1.00 0.00 74 HIS A CA 7
ATOM 11925 C C . HIS A 1 74 ? 10.254 -4.751 -5.822 1.00 0.00 74 HIS A C 7
ATOM 11926 O O . HIS A 1 74 ? 9.705 -4.054 -6.670 1.00 0.00 74 HIS A O 7
ATOM 11941 N N . TYR A 1 75 ? 10.505 -4.322 -4.584 1.00 0.00 75 TYR A N 7
ATOM 11942 C CA . TYR A 1 75 ? 10.186 -2.959 -4.174 1.00 0.00 75 TYR A CA 7
ATOM 11943 C C . TYR A 1 75 ? 11.433 -2.089 -4.282 1.00 0.00 75 TYR A C 7
ATOM 11944 O O . TYR A 1 75 ? 12.204 -1.997 -3.328 1.00 0.00 75 TYR A O 7
ATOM 11962 N N . GLN A 1 76 ? 11.651 -1.471 -5.435 1.00 0.00 76 GLN A N 7
ATOM 11963 C CA . GLN A 1 76 ? 12.854 -0.680 -5.643 1.00 0.00 76 GLN A CA 7
ATOM 11964 C C . GLN A 1 76 ? 12.903 0.518 -4.698 1.00 0.00 76 GLN A C 7
ATOM 11965 O O . GLN A 1 76 ? 13.728 0.562 -3.785 1.00 0.00 76 GLN A O 7
ATOM 11979 N N . ASN A 1 77 ? 12.017 1.469 -4.935 1.00 0.00 77 ASN A N 7
ATOM 11980 C CA . ASN A 1 77 ? 11.865 2.680 -4.137 1.00 0.00 77 ASN A CA 7
ATOM 11981 C C . ASN A 1 77 ? 13.080 3.616 -4.172 1.00 0.00 77 ASN A C 7
ATOM 11982 O O . ASN A 1 77 ? 12.909 4.811 -3.924 1.00 0.00 77 ASN A O 7
ATOM 11993 N N . PHE A 1 78 ? 14.273 3.067 -4.490 1.00 0.00 78 PHE A N 7
ATOM 11994 C CA . PHE A 1 78 ? 15.573 3.791 -4.536 1.00 0.00 78 PHE A CA 7
ATOM 11995 C C . PHE A 1 78 ? 16.481 3.554 -3.302 1.00 0.00 78 PHE A C 7
ATOM 11996 O O . PHE A 1 78 ? 17.612 3.107 -3.477 1.00 0.00 78 PHE A O 7
ATOM 12013 N N . PRO A 1 79 ? 16.034 3.823 -2.052 1.00 0.00 79 PRO A N 7
ATOM 12014 C CA . PRO A 1 79 ? 16.901 3.777 -0.854 1.00 0.00 79 PRO A CA 7
ATOM 12015 C C . PRO A 1 79 ? 17.309 2.367 -0.415 1.00 0.00 79 PRO A C 7
ATOM 12016 O O . PRO A 1 79 ? 17.781 2.205 0.710 1.00 0.00 79 PRO A O 7
ATOM 12027 N N . LEU A 1 80 ? 17.084 1.367 -1.287 1.00 0.00 80 LEU A N 7
ATOM 12028 C CA . LEU A 1 80 ? 17.290 -0.064 -0.970 1.00 0.00 80 LEU A CA 7
ATOM 12029 C C . LEU A 1 80 ? 18.346 -0.329 0.104 1.00 0.00 80 LEU A C 7
ATOM 12030 O O . LEU A 1 80 ? 19.451 0.221 0.084 1.00 0.00 80 LEU A O 7
ATOM 12046 N N . TYR A 1 81 ? 17.980 -1.212 1.024 1.00 0.00 81 TYR A N 7
ATOM 12047 C CA . TYR A 1 81 ? 18.738 -1.450 2.238 1.00 0.00 81 TYR A CA 7
ATOM 12048 C C . TYR A 1 81 ? 20.190 -1.800 1.931 1.00 0.00 81 TYR A C 7
ATOM 12049 O O . TYR A 1 81 ? 20.482 -2.626 1.062 1.00 0.00 81 TYR A O 7
ATOM 12067 N N . LEU A 1 82 ? 21.089 -1.163 2.664 1.00 0.00 82 LEU A N 7
ATOM 12068 C CA . LEU A 1 82 ? 22.515 -1.287 2.421 1.00 0.00 82 LEU A CA 7
ATOM 12069 C C . LEU A 1 82 ? 23.036 -2.658 2.840 1.00 0.00 82 LEU A C 7
ATOM 12070 O O . LEU A 1 82 ? 24.127 -3.061 2.438 1.00 0.00 82 LEU A O 7
ATOM 12086 N N . GLY A 1 83 ? 22.246 -3.373 3.634 1.00 0.00 83 GLY A N 7
ATOM 12087 C CA . GLY A 1 83 ? 22.634 -4.697 4.072 1.00 0.00 83 GLY A CA 7
ATOM 12088 C C . GLY A 1 83 ? 22.733 -5.671 2.917 1.00 0.00 83 GLY A C 7
ATOM 12089 O O . GLY A 1 83 ? 21.727 -6.013 2.294 1.00 0.00 83 GLY A O 7
ATOM 12093 N N . GLY A 1 84 ? 23.949 -6.097 2.615 1.00 0.00 84 GLY A N 7
ATOM 12094 C CA . GLY A 1 84 ? 24.153 -7.049 1.545 1.00 0.00 84 GLY A CA 7
ATOM 12095 C C . GLY A 1 84 ? 24.904 -6.449 0.375 1.00 0.00 84 GLY A C 7
ATOM 12096 O O . GLY A 1 84 ? 24.798 -5.250 0.106 1.00 0.00 84 GLY A O 7
ATOM 12100 N N . GLU A 1 85 ? 25.641 -7.294 -0.332 1.00 0.00 85 GLU A N 7
ATOM 12101 C CA . GLU A 1 85 ? 26.461 -6.871 -1.463 1.00 0.00 85 GLU A CA 7
ATOM 12102 C C . GLU A 1 85 ? 25.618 -6.190 -2.533 1.00 0.00 85 GLU A C 7
ATOM 12103 O O . GLU A 1 85 ? 25.917 -5.081 -2.972 1.00 0.00 85 GLU A O 7
ATOM 12115 N N . THR A 1 86 ? 24.564 -6.873 -2.943 1.00 0.00 86 THR A N 7
ATOM 12116 C CA . THR A 1 86 ? 23.687 -6.391 -3.997 1.00 0.00 86 THR A CA 7
ATOM 12117 C C . THR A 1 86 ? 22.713 -5.340 -3.467 1.00 0.00 86 THR A C 7
ATOM 12118 O O . THR A 1 86 ? 22.062 -4.637 -4.244 1.00 0.00 86 THR A O 7
ATOM 12129 N N . HIS A 1 87 ? 22.653 -5.222 -2.136 1.00 0.00 87 HIS A N 7
ATOM 12130 C CA . HIS A 1 87 ? 21.651 -4.398 -1.453 1.00 0.00 87 HIS A CA 7
ATOM 12131 C C . HIS A 1 87 ? 20.256 -4.981 -1.671 1.00 0.00 87 HIS A C 7
ATOM 12132 O O . HIS A 1 87 ? 19.970 -5.562 -2.717 1.00 0.00 87 HIS A O 7
ATOM 12147 N N . GLU A 1 88 ? 19.384 -4.832 -0.694 1.00 0.00 88 GLU A N 7
ATOM 12148 C CA . GLU A 1 88 ? 18.086 -5.473 -0.764 1.00 0.00 88 GLU A CA 7
ATOM 12149 C C . GLU A 1 88 ? 16.980 -4.447 -0.868 1.00 0.00 88 GLU A C 7
ATOM 12150 O O . GLU A 1 88 ? 16.867 -3.536 -0.048 1.00 0.00 88 GLU A O 7
ATOM 12162 N N . HIS A 1 89 ? 16.189 -4.588 -1.920 1.00 0.00 89 HIS A N 7
ATOM 12163 C CA . HIS A 1 89 ? 15.056 -3.709 -2.153 1.00 0.00 89 HIS A CA 7
ATOM 12164 C C . HIS A 1 89 ? 14.080 -3.868 -1.002 1.00 0.00 89 HIS A C 7
ATOM 12165 O O . HIS A 1 89 ? 13.939 -4.966 -0.465 1.00 0.00 89 HIS A O 7
ATOM 12180 N N . TYR A 1 90 ? 13.419 -2.797 -0.603 1.00 0.00 90 TYR A N 7
ATOM 12181 C CA . TYR A 1 90 ? 12.567 -2.870 0.569 1.00 0.00 90 TYR A CA 7
ATOM 12182 C C . TYR A 1 90 ? 11.456 -1.840 0.528 1.00 0.00 90 TYR A C 7
ATOM 12183 O O . TYR A 1 90 ? 11.504 -0.867 -0.227 1.00 0.00 90 TYR A O 7
ATOM 12201 N N . GLY A 1 91 ? 10.455 -2.087 1.349 1.00 0.00 91 GLY A N 7
ATOM 12202 C CA . GLY A 1 91 ? 9.387 -1.148 1.561 1.00 0.00 91 GLY A CA 7
ATOM 12203 C C . GLY A 1 91 ? 8.863 -1.282 2.973 1.00 0.00 91 GLY A C 7
ATOM 12204 O O . GLY A 1 91 ? 9.360 -2.110 3.737 1.00 0.00 91 GLY A O 7
ATOM 12208 N N . ILE A 1 92 ? 7.875 -0.490 3.334 1.00 0.00 92 ILE A N 7
ATOM 12209 C CA . ILE A 1 92 ? 7.339 -0.536 4.687 1.00 0.00 92 ILE A CA 7
ATOM 12210 C C . ILE A 1 92 ? 5.974 -1.228 4.705 1.00 0.00 92 ILE A C 7
ATOM 12211 O O . ILE A 1 92 ? 5.024 -0.764 4.068 1.00 0.00 92 ILE A O 7
ATOM 12227 N N . PRO A 1 93 ? 5.871 -2.361 5.429 1.00 0.00 93 PRO A N 7
ATOM 12228 C CA . PRO A 1 93 ? 4.653 -3.177 5.481 1.00 0.00 93 PRO A CA 7
ATOM 12229 C C . PRO A 1 93 ? 3.591 -2.606 6.416 1.00 0.00 93 PRO A C 7
ATOM 12230 O O . PRO A 1 93 ? 3.901 -2.078 7.487 1.00 0.00 93 PRO A O 7
ATOM 12241 N N . HIS A 1 94 ? 2.337 -2.712 6.003 1.00 0.00 94 HIS A N 7
ATOM 12242 C CA . HIS A 1 94 ? 1.227 -2.184 6.783 1.00 0.00 94 HIS A CA 7
ATOM 12243 C C . HIS A 1 94 ? 0.056 -3.147 6.775 1.00 0.00 94 HIS A C 7
ATOM 12244 O O . HIS A 1 94 ? 0.081 -4.173 6.095 1.00 0.00 94 HIS A O 7
ATOM 12259 N N . GLY A 1 95 ? -0.985 -2.761 7.483 1.00 0.00 95 GLY A N 7
ATOM 12260 C CA . GLY A 1 95 ? -2.184 -3.551 7.576 1.00 0.00 95 GLY A CA 7
ATOM 12261 C C . GLY A 1 95 ? -3.220 -2.806 8.373 1.00 0.00 95 GLY A C 7
ATOM 12262 O O . GLY A 1 95 ? -2.882 -1.903 9.141 1.00 0.00 95 GLY A O 7
ATOM 12266 N N . PHE A 1 96 ? -4.476 -3.161 8.189 1.00 0.00 96 PHE A N 7
ATOM 12267 C CA . PHE A 1 96 ? -5.571 -2.383 8.743 1.00 0.00 96 PHE A CA 7
ATOM 12268 C C . PHE A 1 96 ? -6.680 -3.306 9.214 1.00 0.00 96 PHE A C 7
ATOM 12269 O O . PHE A 1 96 ? -6.434 -4.464 9.534 1.00 0.00 96 PHE A O 7
ATOM 12286 N N . SER A 1 97 ? -7.893 -2.794 9.243 1.00 0.00 97 SER A N 7
ATOM 12287 C CA . SER A 1 97 ? -9.041 -3.582 9.645 1.00 0.00 97 SER A CA 7
ATOM 12288 C C . SER A 1 97 ? -10.307 -3.018 9.004 1.00 0.00 97 SER A C 7
ATOM 12289 O O . SER A 1 97 ? -11.218 -3.756 8.633 1.00 0.00 97 SER A O 7
ATOM 12297 N N . SER A 1 98 ? -10.352 -1.703 8.871 1.00 0.00 98 SER A N 7
ATOM 12298 C CA . SER A 1 98 ? -11.457 -1.046 8.204 1.00 0.00 98 SER A CA 7
ATOM 12299 C C . SER A 1 98 ? -11.006 -0.499 6.852 1.00 0.00 98 SER A C 7
ATOM 12300 O O . SER A 1 98 ? -9.922 0.086 6.730 1.00 0.00 98 SER A O 7
ATOM 12308 N N . ARG A 1 99 ? -11.831 -0.714 5.839 1.00 0.00 99 ARG A N 7
ATOM 12309 C CA . ARG A 1 99 ? -11.556 -0.223 4.495 1.00 0.00 99 ARG A CA 7
ATOM 12310 C C . ARG A 1 99 ? -11.450 1.302 4.492 1.00 0.00 99 ARG A C 7
ATOM 12311 O O . ARG A 1 99 ? -10.545 1.871 3.880 1.00 0.00 99 ARG A O 7
ATOM 12332 N N . ILE A 1 100 ? -12.375 1.955 5.188 1.00 0.00 100 ILE A N 7
ATOM 12333 C CA . ILE A 1 100 ? -12.354 3.409 5.333 1.00 0.00 100 ILE A CA 7
ATOM 12334 C C . ILE A 1 100 ? -11.071 3.875 6.025 1.00 0.00 100 ILE A C 7
ATOM 12335 O O . ILE A 1 100 ? -10.557 4.956 5.738 1.00 0.00 100 ILE A O 7
ATOM 12351 N N . ALA A 1 101 ? -10.550 3.049 6.927 1.00 0.00 101 ALA A N 7
ATOM 12352 C CA . ALA A 1 101 ? -9.309 3.371 7.614 1.00 0.00 101 ALA A CA 7
ATOM 12353 C C . ALA A 1 101 ? -8.190 3.548 6.601 1.00 0.00 101 ALA A C 7
ATOM 12354 O O . ALA A 1 101 ? -7.491 4.554 6.612 1.00 0.00 101 ALA A O 7
ATOM 12361 N N . LEU A 1 102 ? -8.055 2.578 5.706 1.00 0.00 102 LEU A N 7
ATOM 12362 C CA . LEU A 1 102 ? -7.070 2.656 4.629 1.00 0.00 102 LEU A CA 7
ATOM 12363 C C . LEU A 1 102 ? -7.306 3.900 3.773 1.00 0.00 102 LEU A C 7
ATOM 12364 O O . LEU A 1 102 ? -6.367 4.626 3.443 1.00 0.00 102 LEU A O 7
ATOM 12380 N N . GLU A 1 103 ? -8.569 4.144 3.449 1.00 0.00 103 GLU A N 7
ATOM 12381 C CA . GLU A 1 103 ? -8.971 5.280 2.622 1.00 0.00 103 GLU A CA 7
ATOM 12382 C C . GLU A 1 103 ? -8.471 6.597 3.227 1.00 0.00 103 GLU A C 7
ATOM 12383 O O . GLU A 1 103 ? -7.746 7.357 2.581 1.00 0.00 103 GLU A O 7
ATOM 12395 N N . ARG A 1 104 ? -8.839 6.847 4.479 1.00 0.00 104 ARG A N 7
ATOM 12396 C CA . ARG A 1 104 ? -8.466 8.087 5.161 1.00 0.00 104 ARG A CA 7
ATOM 12397 C C . ARG A 1 104 ? -6.970 8.135 5.485 1.00 0.00 104 ARG A C 7
ATOM 12398 O O . ARG A 1 104 ? -6.393 9.213 5.619 1.00 0.00 104 ARG A O 7
ATOM 12419 N N . TYR A 1 105 ? -6.344 6.978 5.631 1.00 0.00 105 TYR A N 7
ATOM 12420 C CA . TYR A 1 105 ? -4.915 6.929 5.896 1.00 0.00 105 TYR A CA 7
ATOM 12421 C C . TYR A 1 105 ? -4.102 7.241 4.645 1.00 0.00 105 TYR A C 7
ATOM 12422 O O . TYR A 1 105 ? -3.090 7.929 4.730 1.00 0.00 105 TYR A O 7
ATOM 12440 N N . LEU A 1 106 ? -4.543 6.749 3.488 1.00 0.00 106 LEU A N 7
ATOM 12441 C CA . LEU A 1 106 ? -3.927 7.141 2.219 1.00 0.00 106 LEU A CA 7
ATOM 12442 C C . LEU A 1 106 ? -4.065 8.646 2.051 1.00 0.00 106 LEU A C 7
ATOM 12443 O O . LEU A 1 106 ? -3.144 9.335 1.602 1.00 0.00 106 LEU A O 7
ATOM 12459 N N . ASN A 1 107 ? -5.236 9.126 2.443 1.00 0.00 107 ASN A N 7
ATOM 12460 C CA . ASN A 1 107 ? -5.568 10.542 2.434 1.00 0.00 107 ASN A CA 7
ATOM 12461 C C . ASN A 1 107 ? -4.529 11.355 3.194 1.00 0.00 107 ASN A C 7
ATOM 12462 O O . ASN A 1 107 ? -3.900 12.253 2.646 1.00 0.00 107 ASN A O 7
ATOM 12473 N N . GLY A 1 108 ? -4.364 11.020 4.462 1.00 0.00 108 GLY A N 7
ATOM 12474 C CA . GLY A 1 108 ? -3.457 11.761 5.323 1.00 0.00 108 GLY A CA 7
ATOM 12475 C C . GLY A 1 108 ? -1.988 11.518 5.017 1.00 0.00 108 GLY A C 7
ATOM 12476 O O . GLY A 1 108 ? -1.144 12.374 5.291 1.00 0.00 108 GLY A O 7
ATOM 12480 N N . LEU A 1 109 ? -1.673 10.356 4.465 1.00 0.00 109 LEU A N 7
ATOM 12481 C CA . LEU A 1 109 ? -0.288 9.992 4.192 1.00 0.00 109 LEU A CA 7
ATOM 12482 C C . LEU A 1 109 ? 0.258 10.753 2.987 1.00 0.00 109 LEU A C 7
ATOM 12483 O O . LEU A 1 109 ? 1.319 11.375 3.064 1.00 0.00 109 LEU A O 7
ATOM 12499 N N . PHE A 1 110 ? -0.464 10.706 1.876 1.00 0.00 110 PHE A N 7
ATOM 12500 C CA . PHE A 1 110 ? -0.003 11.349 0.655 1.00 0.00 110 PHE A CA 7
ATOM 12501 C C . PHE A 1 110 ? -0.563 12.762 0.523 1.00 0.00 110 PHE A C 7
ATOM 12502 O O . PHE A 1 110 ? 0.153 13.680 0.118 1.00 0.00 110 PHE A O 7
ATOM 12519 N N . GLY A 1 111 ? -1.829 12.935 0.879 1.00 0.00 111 GLY A N 7
ATOM 12520 C CA . GLY A 1 111 ? -2.433 14.259 0.889 1.00 0.00 111 GLY A CA 7
ATOM 12521 C C . GLY A 1 111 ? -2.592 14.855 -0.497 1.00 0.00 111 GLY A C 7
ATOM 12522 O O . GLY A 1 111 ? -1.982 15.879 -0.814 1.00 0.00 111 GLY A O 7
ATOM 12526 N N . ASP A 1 112 ? -3.405 14.218 -1.324 1.00 0.00 112 ASP A N 7
ATOM 12527 C CA . ASP A 1 112 ? -3.655 14.679 -2.654 1.00 0.00 112 ASP A CA 7
ATOM 12528 C C . ASP A 1 112 ? -5.145 14.893 -2.835 1.00 0.00 112 ASP A C 7
ATOM 12529 O O . ASP A 1 112 ? -5.842 15.320 -1.915 1.00 0.00 112 ASP A O 7
ATOM 12538 N N . MET A 1 1 ? -9.629 -10.145 11.391 1.00 0.00 1 MET A N 8
ATOM 12539 C CA . MET A 1 1 ? -9.051 -10.253 10.033 1.00 0.00 1 MET A CA 8
ATOM 12540 C C . MET A 1 1 ? -8.512 -8.917 9.564 1.00 0.00 1 MET A C 8
ATOM 12541 O O . MET A 1 1 ? -8.781 -7.879 10.164 1.00 0.00 1 MET A O 8
ATOM 12557 N N . TYR A 1 2 ? -7.746 -8.961 8.489 1.00 0.00 2 TYR A N 8
ATOM 12558 C CA . TYR A 1 2 ? -7.213 -7.766 7.867 1.00 0.00 2 TYR A CA 8
ATOM 12559 C C . TYR A 1 2 ? -7.670 -7.705 6.418 1.00 0.00 2 TYR A C 8
ATOM 12560 O O . TYR A 1 2 ? -8.425 -8.568 5.966 1.00 0.00 2 TYR A O 8
ATOM 12578 N N . LEU A 1 3 ? -7.219 -6.696 5.698 1.00 0.00 3 LEU A N 8
ATOM 12579 C CA . LEU A 1 3 ? -7.579 -6.548 4.299 1.00 0.00 3 LEU A CA 8
ATOM 12580 C C . LEU A 1 3 ? -6.675 -7.401 3.421 1.00 0.00 3 LEU A C 8
ATOM 12581 O O . LEU A 1 3 ? -5.465 -7.453 3.628 1.00 0.00 3 LEU A O 8
ATOM 12597 N N . ARG A 1 4 ? -7.275 -8.083 2.457 1.00 0.00 4 ARG A N 8
ATOM 12598 C CA . ARG A 1 4 ? -6.521 -8.894 1.512 1.00 0.00 4 ARG A CA 8
ATOM 12599 C C . ARG A 1 4 ? -5.715 -7.988 0.588 1.00 0.00 4 ARG A C 8
ATOM 12600 O O . ARG A 1 4 ? -6.122 -6.856 0.325 1.00 0.00 4 ARG A O 8
ATOM 12621 N N . PRO A 1 5 ? -4.577 -8.477 0.063 1.00 0.00 5 PRO A N 8
ATOM 12622 C CA . PRO A 1 5 ? -3.760 -7.729 -0.900 1.00 0.00 5 PRO A CA 8
ATOM 12623 C C . PRO A 1 5 ? -4.595 -7.261 -2.095 1.00 0.00 5 PRO A C 8
ATOM 12624 O O . PRO A 1 5 ? -4.417 -6.154 -2.604 1.00 0.00 5 PRO A O 8
ATOM 12635 N N . ASP A 1 6 ? -5.527 -8.117 -2.511 1.00 0.00 6 ASP A N 8
ATOM 12636 C CA . ASP A 1 6 ? -6.460 -7.805 -3.593 1.00 0.00 6 ASP A CA 8
ATOM 12637 C C . ASP A 1 6 ? -7.317 -6.585 -3.255 1.00 0.00 6 ASP A C 8
ATOM 12638 O O . ASP A 1 6 ? -7.521 -5.704 -4.093 1.00 0.00 6 ASP A O 8
ATOM 12647 N N . GLU A 1 7 ? -7.803 -6.531 -2.016 1.00 0.00 7 GLU A N 8
ATOM 12648 C CA . GLU A 1 7 ? -8.677 -5.445 -1.581 1.00 0.00 7 GLU A CA 8
ATOM 12649 C C . GLU A 1 7 ? -7.921 -4.130 -1.470 1.00 0.00 7 GLU A C 8
ATOM 12650 O O . GLU A 1 7 ? -8.449 -3.073 -1.826 1.00 0.00 7 GLU A O 8
ATOM 12662 N N . VAL A 1 8 ? -6.689 -4.199 -0.978 1.00 0.00 8 VAL A N 8
ATOM 12663 C CA . VAL A 1 8 ? -5.842 -3.017 -0.870 1.00 0.00 8 VAL A CA 8
ATOM 12664 C C . VAL A 1 8 ? -5.695 -2.353 -2.235 1.00 0.00 8 VAL A C 8
ATOM 12665 O O . VAL A 1 8 ? -5.792 -1.131 -2.362 1.00 0.00 8 VAL A O 8
ATOM 12678 N N . ALA A 1 9 ? -5.493 -3.180 -3.256 1.00 0.00 9 ALA A N 8
ATOM 12679 C CA . ALA A 1 9 ? -5.388 -2.706 -4.629 1.00 0.00 9 ALA A CA 8
ATOM 12680 C C . ALA A 1 9 ? -6.665 -1.987 -5.062 1.00 0.00 9 ALA A C 8
ATOM 12681 O O . ALA A 1 9 ? -6.610 -0.903 -5.639 1.00 0.00 9 ALA A O 8
ATOM 12688 N N . ARG A 1 10 ? -7.812 -2.590 -4.760 1.00 0.00 10 ARG A N 8
ATOM 12689 C CA . ARG A 1 10 ? -9.109 -2.020 -5.129 1.00 0.00 10 ARG A CA 8
ATOM 12690 C C . ARG A 1 10 ? -9.320 -0.645 -4.497 1.00 0.00 10 ARG A C 8
ATOM 12691 O O . ARG A 1 10 ? -9.859 0.263 -5.134 1.00 0.00 10 ARG A O 8
ATOM 12712 N N . VAL A 1 11 ? -8.897 -0.494 -3.247 1.00 0.00 11 VAL A N 8
ATOM 12713 C CA . VAL A 1 11 ? -9.006 0.787 -2.558 1.00 0.00 11 VAL A CA 8
ATOM 12714 C C . VAL A 1 11 ? -8.120 1.824 -3.239 1.00 0.00 11 VAL A C 8
ATOM 12715 O O . VAL A 1 11 ? -8.529 2.968 -3.449 1.00 0.00 11 VAL A O 8
ATOM 12728 N N . LEU A 1 12 ? -6.912 1.408 -3.593 1.00 0.00 12 LEU A N 8
ATOM 12729 C CA . LEU A 1 12 ? -5.981 2.266 -4.317 1.00 0.00 12 LEU A CA 8
ATOM 12730 C C . LEU A 1 12 ? -6.562 2.687 -5.671 1.00 0.00 12 LEU A C 8
ATOM 12731 O O . LEU A 1 12 ? -6.375 3.825 -6.106 1.00 0.00 12 LEU A O 8
ATOM 12747 N N . GLU A 1 13 ? -7.270 1.769 -6.324 1.00 0.00 13 GLU A N 8
ATOM 12748 C CA . GLU A 1 13 ? -7.946 2.061 -7.582 1.00 0.00 13 GLU A CA 8
ATOM 12749 C C . GLU A 1 13 ? -8.918 3.225 -7.427 1.00 0.00 13 GLU A C 8
ATOM 12750 O O . GLU A 1 13 ? -8.998 4.096 -8.293 1.00 0.00 13 GLU A O 8
ATOM 12762 N N . LYS A 1 14 ? -9.651 3.234 -6.316 1.00 0.00 14 LYS A N 8
ATOM 12763 C CA . LYS A 1 14 ? -10.597 4.310 -6.023 1.00 0.00 14 LYS A CA 8
ATOM 12764 C C . LYS A 1 14 ? -9.859 5.620 -5.814 1.00 0.00 14 LYS A C 8
ATOM 12765 O O . LYS A 1 14 ? -10.288 6.681 -6.269 1.00 0.00 14 LYS A O 8
ATOM 12784 N N . ALA A 1 15 ? -8.754 5.523 -5.094 1.00 0.00 15 ALA A N 8
ATOM 12785 C CA . ALA A 1 15 ? -7.923 6.681 -4.769 1.00 0.00 15 ALA A CA 8
ATOM 12786 C C . ALA A 1 15 ? -7.252 7.280 -6.009 1.00 0.00 15 ALA A C 8
ATOM 12787 O O . ALA A 1 15 ? -6.666 8.361 -5.945 1.00 0.00 15 ALA A O 8
ATOM 12794 N N . GLY A 1 16 ? -7.336 6.580 -7.131 1.00 0.00 16 GLY A N 8
ATOM 12795 C CA . GLY A 1 16 ? -6.778 7.097 -8.365 1.00 0.00 16 GLY A CA 8
ATOM 12796 C C . GLY A 1 16 ? -5.355 6.640 -8.589 1.00 0.00 16 GLY A C 8
ATOM 12797 O O . GLY A 1 16 ? -4.547 7.358 -9.174 1.00 0.00 16 GLY A O 8
ATOM 12801 N N . PHE A 1 17 ? -5.040 5.450 -8.106 1.00 0.00 17 PHE A N 8
ATOM 12802 C CA . PHE A 1 17 ? -3.714 4.881 -8.288 1.00 0.00 17 PHE A CA 8
ATOM 12803 C C . PHE A 1 17 ? -3.639 4.063 -9.573 1.00 0.00 17 PHE A C 8
ATOM 12804 O O . PHE A 1 17 ? -4.654 3.815 -10.225 1.00 0.00 17 PHE A O 8
ATOM 12821 N N . THR A 1 18 ? -2.431 3.636 -9.921 1.00 0.00 18 THR A N 8
ATOM 12822 C CA . THR A 1 18 ? -2.206 2.849 -11.123 1.00 0.00 18 THR A CA 8
ATOM 12823 C C . THR A 1 18 ? -1.194 1.742 -10.853 1.00 0.00 18 THR A C 8
ATOM 12824 O O . THR A 1 18 ? -0.258 1.932 -10.074 1.00 0.00 18 THR A O 8
ATOM 12835 N N . VAL A 1 19 ? -1.381 0.590 -11.483 1.00 0.00 19 VAL A N 8
ATOM 12836 C CA . VAL A 1 19 ? -0.424 -0.500 -11.352 1.00 0.00 19 VAL A CA 8
ATOM 12837 C C . VAL A 1 19 ? 0.775 -0.233 -12.262 1.00 0.00 19 VAL A C 8
ATOM 12838 O O . VAL A 1 19 ? 0.611 0.218 -13.404 1.00 0.00 19 VAL A O 8
ATOM 12851 N N . ASP A 1 20 ? 1.973 -0.451 -11.750 1.00 0.00 20 ASP A N 8
ATOM 12852 C CA . ASP A 1 20 ? 3.173 -0.316 -12.564 1.00 0.00 20 ASP A CA 8
ATOM 12853 C C . ASP A 1 20 ? 3.834 -1.664 -12.769 1.00 0.00 20 ASP A C 8
ATOM 12854 O O . ASP A 1 20 ? 4.225 -2.011 -13.883 1.00 0.00 20 ASP A O 8
ATOM 12863 N N . VAL A 1 21 ? 3.949 -2.435 -11.704 1.00 0.00 21 VAL A N 8
ATOM 12864 C CA . VAL A 1 21 ? 4.581 -3.731 -11.795 1.00 0.00 21 VAL A CA 8
ATOM 12865 C C . VAL A 1 21 ? 3.751 -4.822 -11.106 1.00 0.00 21 VAL A C 8
ATOM 12866 O O . VAL A 1 21 ? 3.699 -4.931 -9.880 1.00 0.00 21 VAL A O 8
ATOM 12879 N N . VAL A 1 22 ? 3.080 -5.620 -11.916 1.00 0.00 22 VAL A N 8
ATOM 12880 C CA . VAL A 1 22 ? 2.283 -6.725 -11.410 1.00 0.00 22 VAL A CA 8
ATOM 12881 C C . VAL A 1 22 ? 3.054 -8.037 -11.537 1.00 0.00 22 VAL A C 8
ATOM 12882 O O . VAL A 1 22 ? 3.493 -8.409 -12.623 1.00 0.00 22 VAL A O 8
ATOM 12895 N N . THR A 1 23 ? 3.249 -8.716 -10.415 1.00 0.00 23 THR A N 8
ATOM 12896 C CA . THR A 1 23 ? 3.945 -9.994 -10.408 1.00 0.00 23 THR A CA 8
ATOM 12897 C C . THR A 1 23 ? 3.187 -10.998 -9.557 1.00 0.00 23 THR A C 8
ATOM 12898 O O . THR A 1 23 ? 2.293 -10.626 -8.793 1.00 0.00 23 THR A O 8
ATOM 12909 N N . ASN A 1 24 ? 3.575 -12.259 -9.658 1.00 0.00 24 ASN A N 8
ATOM 12910 C CA . ASN A 1 24 ? 2.970 -13.325 -8.866 1.00 0.00 24 ASN A CA 8
ATOM 12911 C C . ASN A 1 24 ? 3.290 -13.162 -7.379 1.00 0.00 24 ASN A C 8
ATOM 12912 O O . ASN A 1 24 ? 2.842 -13.951 -6.547 1.00 0.00 24 ASN A O 8
ATOM 12923 N N . LYS A 1 25 ? 4.064 -12.134 -7.047 1.00 0.00 25 LYS A N 8
ATOM 12924 C CA . LYS A 1 25 ? 4.471 -11.905 -5.673 1.00 0.00 25 LYS A CA 8
ATOM 12925 C C . LYS A 1 25 ? 4.091 -10.502 -5.195 1.00 0.00 25 LYS A C 8
ATOM 12926 O O . LYS A 1 25 ? 4.060 -10.241 -3.989 1.00 0.00 25 LYS A O 8
ATOM 12945 N N . THR A 1 26 ? 3.787 -9.594 -6.123 1.00 0.00 26 THR A N 8
ATOM 12946 C CA . THR A 1 26 ? 3.531 -8.202 -5.750 1.00 0.00 26 THR A CA 8
ATOM 12947 C C . THR A 1 26 ? 2.488 -7.552 -6.629 1.00 0.00 26 THR A C 8
ATOM 12948 O O . THR A 1 26 ? 2.200 -8.014 -7.735 1.00 0.00 26 THR A O 8
ATOM 12959 N N . TYR A 1 27 ? 1.945 -6.458 -6.130 1.00 0.00 27 TYR A N 8
ATOM 12960 C CA . TYR A 1 27 ? 1.150 -5.577 -6.947 1.00 0.00 27 TYR A CA 8
ATOM 12961 C C . TYR A 1 27 ? 1.663 -4.148 -6.825 1.00 0.00 27 TYR A C 8
ATOM 12962 O O . TYR A 1 27 ? 1.363 -3.454 -5.853 1.00 0.00 27 TYR A O 8
ATOM 12980 N N . GLY A 1 28 ? 2.461 -3.729 -7.795 1.00 0.00 28 GLY A N 8
ATOM 12981 C CA . GLY A 1 28 ? 2.972 -2.375 -7.806 1.00 0.00 28 GLY A CA 8
ATOM 12982 C C . GLY A 1 28 ? 1.869 -1.365 -8.005 1.00 0.00 28 GLY A C 8
ATOM 12983 O O . GLY A 1 28 ? 1.044 -1.517 -8.902 1.00 0.00 28 GLY A O 8
ATOM 12987 N N . TYR A 1 29 ? 1.849 -0.336 -7.178 1.00 0.00 29 TYR A N 8
ATOM 12988 C CA . TYR A 1 29 ? 0.751 0.607 -7.183 1.00 0.00 29 TYR A CA 8
ATOM 12989 C C . TYR A 1 29 ? 1.227 2.023 -6.891 1.00 0.00 29 TYR A C 8
ATOM 12990 O O . TYR A 1 29 ? 1.501 2.383 -5.754 1.00 0.00 29 TYR A O 8
ATOM 13008 N N . ARG A 1 30 ? 1.309 2.835 -7.923 1.00 0.00 30 ARG A N 8
ATOM 13009 C CA . ARG A 1 30 ? 1.844 4.172 -7.768 1.00 0.00 30 ARG A CA 8
ATOM 13010 C C . ARG A 1 30 ? 0.870 5.224 -8.274 1.00 0.00 30 ARG A C 8
ATOM 13011 O O . ARG A 1 30 ? -0.018 4.940 -9.084 1.00 0.00 30 ARG A O 8
ATOM 13032 N N . ARG A 1 31 ? 1.039 6.435 -7.771 1.00 0.00 31 ARG A N 8
ATOM 13033 C CA . ARG A 1 31 ? 0.256 7.575 -8.214 1.00 0.00 31 ARG A CA 8
ATOM 13034 C C . ARG A 1 31 ? 1.163 8.796 -8.268 1.00 0.00 31 ARG A C 8
ATOM 13035 O O . ARG A 1 31 ? 1.603 9.299 -7.232 1.00 0.00 31 ARG A O 8
ATOM 13056 N N . GLY A 1 32 ? 1.451 9.257 -9.471 1.00 0.00 32 GLY A N 8
ATOM 13057 C CA . GLY A 1 32 ? 2.471 10.268 -9.642 1.00 0.00 32 GLY A CA 8
ATOM 13058 C C . GLY A 1 32 ? 3.838 9.695 -9.337 1.00 0.00 32 GLY A C 8
ATOM 13059 O O . GLY A 1 32 ? 4.221 8.666 -9.898 1.00 0.00 32 GLY A O 8
ATOM 13063 N N . GLU A 1 33 ? 4.563 10.332 -8.430 1.00 0.00 33 GLU A N 8
ATOM 13064 C CA . GLU A 1 33 ? 5.853 9.814 -7.999 1.00 0.00 33 GLU A CA 8
ATOM 13065 C C . GLU A 1 33 ? 5.727 9.189 -6.608 1.00 0.00 33 GLU A C 8
ATOM 13066 O O . GLU A 1 33 ? 6.721 8.918 -5.931 1.00 0.00 33 GLU A O 8
ATOM 13078 N N . ASN A 1 34 ? 4.491 8.945 -6.195 1.00 0.00 34 ASN A N 8
ATOM 13079 C CA . ASN A 1 34 ? 4.225 8.309 -4.913 1.00 0.00 34 ASN A CA 8
ATOM 13080 C C . ASN A 1 34 ? 4.172 6.804 -5.108 1.00 0.00 34 ASN A C 8
ATOM 13081 O O . ASN A 1 34 ? 3.215 6.275 -5.681 1.00 0.00 34 ASN A O 8
ATOM 13092 N N . TYR A 1 35 ? 5.213 6.123 -4.655 1.00 0.00 35 TYR A N 8
ATOM 13093 C CA . TYR A 1 35 ? 5.355 4.695 -4.892 1.00 0.00 35 TYR A CA 8
ATOM 13094 C C . TYR A 1 35 ? 4.969 3.871 -3.671 1.00 0.00 35 TYR A C 8
ATOM 13095 O O . TYR A 1 35 ? 5.636 3.931 -2.634 1.00 0.00 35 TYR A O 8
ATOM 13113 N N . VAL A 1 36 ? 3.889 3.111 -3.793 1.00 0.00 36 VAL A N 8
ATOM 13114 C CA . VAL A 1 36 ? 3.571 2.083 -2.817 1.00 0.00 36 VAL A CA 8
ATOM 13115 C C . VAL A 1 36 ? 3.445 0.754 -3.543 1.00 0.00 36 VAL A C 8
ATOM 13116 O O . VAL A 1 36 ? 3.262 0.721 -4.758 1.00 0.00 36 VAL A O 8
ATOM 13129 N N . TYR A 1 37 ? 3.580 -0.338 -2.829 1.00 0.00 37 TYR A N 8
ATOM 13130 C CA . TYR A 1 37 ? 3.603 -1.638 -3.469 1.00 0.00 37 TYR A CA 8
ATOM 13131 C C . TYR A 1 37 ? 2.885 -2.673 -2.617 1.00 0.00 37 TYR A C 8
ATOM 13132 O O . TYR A 1 37 ? 3.331 -3.014 -1.522 1.00 0.00 37 TYR A O 8
ATOM 13150 N N . VAL A 1 38 ? 1.764 -3.154 -3.126 1.00 0.00 38 VAL A N 8
ATOM 13151 C CA . VAL A 1 38 ? 0.947 -4.119 -2.412 1.00 0.00 38 VAL A CA 8
ATOM 13152 C C . VAL A 1 38 ? 1.630 -5.481 -2.386 1.00 0.00 38 VAL A C 8
ATOM 13153 O O . VAL A 1 38 ? 2.047 -6.003 -3.422 1.00 0.00 38 VAL A O 8
ATOM 13166 N N . ASN A 1 39 ? 1.748 -6.044 -1.198 1.00 0.00 39 ASN A N 8
ATOM 13167 C CA . ASN A 1 39 ? 2.412 -7.319 -1.019 1.00 0.00 39 ASN A CA 8
ATOM 13168 C C . ASN A 1 39 ? 1.435 -8.459 -1.277 1.00 0.00 39 ASN A C 8
ATOM 13169 O O . ASN A 1 39 ? 0.502 -8.677 -0.507 1.00 0.00 39 ASN A O 8
ATOM 13180 N N . ARG A 1 40 ? 1.654 -9.186 -2.363 1.00 0.00 40 ARG A N 8
ATOM 13181 C CA . ARG A 1 40 ? 0.787 -10.303 -2.724 1.00 0.00 40 ARG A CA 8
ATOM 13182 C C . ARG A 1 40 ? 1.135 -11.524 -1.872 1.00 0.00 40 ARG A C 8
ATOM 13183 O O . ARG A 1 40 ? 0.466 -12.552 -1.919 1.00 0.00 40 ARG A O 8
ATOM 13204 N N . GLU A 1 41 ? 2.181 -11.376 -1.068 1.00 0.00 41 GLU A N 8
ATOM 13205 C CA . GLU A 1 41 ? 2.631 -12.432 -0.174 1.00 0.00 41 GLU A CA 8
ATOM 13206 C C . GLU A 1 41 ? 1.892 -12.358 1.162 1.00 0.00 41 GLU A C 8
ATOM 13207 O O . GLU A 1 41 ? 2.223 -13.082 2.106 1.00 0.00 41 GLU A O 8
ATOM 13219 N N . ALA A 1 42 ? 0.899 -11.476 1.242 1.00 0.00 42 ALA A N 8
ATOM 13220 C CA . ALA A 1 42 ? 0.180 -11.255 2.489 1.00 0.00 42 ALA A CA 8
ATOM 13221 C C . ALA A 1 42 ? -0.726 -12.433 2.834 1.00 0.00 42 ALA A C 8
ATOM 13222 O O . ALA A 1 42 ? -1.888 -12.474 2.434 1.00 0.00 42 ALA A O 8
ATOM 13229 N N . ARG A 1 43 ? -0.175 -13.392 3.571 1.00 0.00 43 ARG A N 8
ATOM 13230 C CA . ARG A 1 43 ? -0.937 -14.547 4.033 1.00 0.00 43 ARG A CA 8
ATOM 13231 C C . ARG A 1 43 ? -1.976 -14.106 5.057 1.00 0.00 43 ARG A C 8
ATOM 13232 O O . ARG A 1 43 ? -3.091 -14.623 5.101 1.00 0.00 43 ARG A O 8
ATOM 13253 N N . MET A 1 44 ? -1.588 -13.134 5.876 1.00 0.00 44 MET A N 8
ATOM 13254 C CA . MET A 1 44 ? -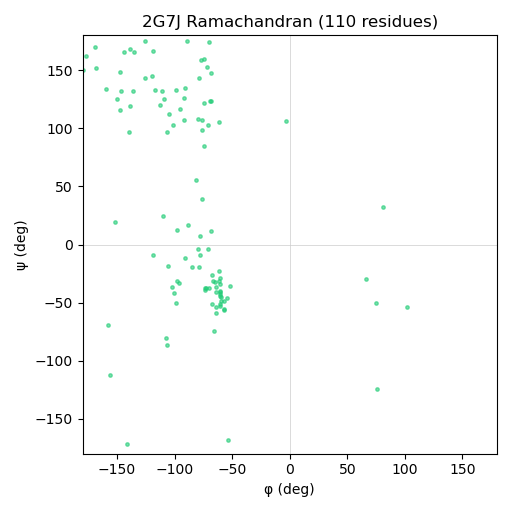2.434 -12.652 6.963 1.00 0.00 44 MET A CA 8
ATOM 13255 C C . MET A 1 44 ? -3.266 -11.452 6.528 1.00 0.00 44 MET A C 8
ATOM 13256 O O . MET A 1 44 ? -4.324 -11.184 7.094 1.00 0.00 44 MET A O 8
ATOM 13270 N N . GLY A 1 45 ? -2.782 -10.736 5.517 1.00 0.00 45 GLY A N 8
ATOM 13271 C CA . GLY A 1 45 ? -3.380 -9.465 5.147 1.00 0.00 45 GLY A CA 8
ATOM 13272 C C . GLY A 1 45 ? -2.795 -8.310 5.944 1.00 0.00 45 GLY A C 8
ATOM 13273 O O . GLY A 1 45 ? -2.961 -7.146 5.586 1.00 0.00 45 GLY A O 8
ATOM 13277 N N . ARG A 1 46 ? -2.089 -8.639 7.024 1.00 0.00 46 ARG A N 8
ATOM 13278 C CA . ARG A 1 46 ? -1.514 -7.631 7.910 1.00 0.00 46 ARG A CA 8
ATOM 13279 C C . ARG A 1 46 ? -0.334 -6.922 7.252 1.00 0.00 46 ARG A C 8
ATOM 13280 O O . ARG A 1 46 ? -0.017 -5.786 7.589 1.00 0.00 46 ARG A O 8
ATOM 13301 N N . THR A 1 47 ? 0.315 -7.597 6.318 1.00 0.00 47 THR A N 8
ATOM 13302 C CA . THR A 1 47 ? 1.503 -7.061 5.667 1.00 0.00 47 THR A CA 8
ATOM 13303 C C . THR A 1 47 ? 1.239 -6.743 4.198 1.00 0.00 47 THR A C 8
ATOM 13304 O O . THR A 1 47 ? 2.157 -6.751 3.381 1.00 0.00 47 THR A O 8
ATOM 13315 N N . ALA A 1 48 ? -0.013 -6.441 3.877 1.00 0.00 48 ALA A N 8
ATOM 13316 C CA . ALA A 1 48 ? -0.428 -6.267 2.490 1.00 0.00 48 ALA A CA 8
ATOM 13317 C C . ALA A 1 48 ? 0.042 -4.941 1.896 1.00 0.00 48 ALA A C 8
ATOM 13318 O O . ALA A 1 48 ? 0.255 -4.838 0.692 1.00 0.00 48 ALA A O 8
ATOM 13325 N N . LEU A 1 49 ? 0.208 -3.925 2.730 1.00 0.00 49 LEU A N 8
ATOM 13326 C CA . LEU A 1 49 ? 0.539 -2.599 2.226 1.00 0.00 49 LEU A CA 8
ATOM 13327 C C . LEU A 1 49 ? 1.996 -2.242 2.493 1.00 0.00 49 LEU A C 8
ATOM 13328 O O . LEU A 1 49 ? 2.372 -1.926 3.622 1.00 0.00 49 LEU A O 8
ATOM 13344 N N . ILE A 1 50 ? 2.817 -2.288 1.456 1.00 0.00 50 ILE A N 8
ATOM 13345 C CA . ILE A 1 50 ? 4.198 -1.849 1.575 1.00 0.00 50 ILE A CA 8
ATOM 13346 C C . ILE A 1 50 ? 4.350 -0.477 0.931 1.00 0.00 50 ILE A C 8
ATOM 13347 O O . ILE A 1 50 ? 3.775 -0.216 -0.125 1.00 0.00 50 ILE A O 8
ATOM 13363 N N . ILE A 1 51 ? 5.102 0.404 1.570 1.00 0.00 51 ILE A N 8
ATOM 13364 C CA . ILE A 1 51 ? 5.337 1.733 1.026 1.00 0.00 51 ILE A CA 8
ATOM 13365 C C . ILE A 1 51 ? 6.826 1.966 0.816 1.00 0.00 51 ILE A C 8
ATOM 13366 O O . ILE A 1 51 ? 7.661 1.203 1.312 1.00 0.00 51 ILE A O 8
ATOM 13382 N N . HIS A 1 52 ? 7.149 3.013 0.074 1.00 0.00 52 HIS A N 8
ATOM 13383 C CA . HIS A 1 52 ? 8.529 3.446 -0.083 1.00 0.00 52 HIS A CA 8
ATOM 13384 C C . HIS A 1 52 ? 9.078 3.913 1.266 1.00 0.00 52 HIS A C 8
ATOM 13385 O O . HIS A 1 52 ? 8.353 4.528 2.048 1.00 0.00 52 HIS A O 8
ATOM 13400 N N . PRO A 1 53 ? 10.355 3.602 1.573 1.00 0.00 53 PRO A N 8
ATOM 13401 C CA . PRO A 1 53 ? 11.025 4.113 2.780 1.00 0.00 53 PRO A CA 8
ATOM 13402 C C . PRO A 1 53 ? 11.085 5.645 2.795 1.00 0.00 53 PRO A C 8
ATOM 13403 O O . PRO A 1 53 ? 10.378 6.304 2.030 1.00 0.00 53 PRO A O 8
ATOM 13414 N N . ARG A 1 54 ? 11.901 6.214 3.683 1.00 0.00 54 ARG A N 8
ATOM 13415 C CA . ARG A 1 54 ? 12.086 7.672 3.764 1.00 0.00 54 ARG A CA 8
ATOM 13416 C C . ARG A 1 54 ? 10.866 8.339 4.414 1.00 0.00 54 ARG A C 8
ATOM 13417 O O . ARG A 1 54 ? 10.994 9.272 5.202 1.00 0.00 54 ARG A O 8
ATOM 13438 N N . LEU A 1 55 ? 9.688 7.832 4.092 1.00 0.00 55 LEU A N 8
ATOM 13439 C CA . LEU A 1 55 ? 8.437 8.346 4.622 1.00 0.00 55 LEU A CA 8
ATOM 13440 C C . LEU A 1 55 ? 8.001 7.580 5.865 1.00 0.00 55 LEU A C 8
ATOM 13441 O O . LEU A 1 55 ? 6.851 7.692 6.293 1.00 0.00 55 LEU A O 8
ATOM 13457 N N . LYS A 1 56 ? 8.922 6.823 6.451 1.00 0.00 56 LYS A N 8
ATOM 13458 C CA . LYS A 1 56 ? 8.602 5.988 7.604 1.00 0.00 56 LYS A CA 8
ATOM 13459 C C . LYS A 1 56 ? 8.089 6.836 8.766 1.00 0.00 56 LYS A C 8
ATOM 13460 O O . LYS A 1 56 ? 7.062 6.522 9.361 1.00 0.00 56 LYS A O 8
ATOM 13479 N N . ASP A 1 57 ? 8.796 7.920 9.063 1.00 0.00 57 ASP A N 8
ATOM 13480 C CA . ASP A 1 57 ? 8.431 8.804 10.172 1.00 0.00 57 ASP A CA 8
ATOM 13481 C C . ASP A 1 57 ? 7.026 9.370 9.981 1.00 0.00 57 ASP A C 8
ATOM 13482 O O . ASP A 1 57 ? 6.203 9.344 10.897 1.00 0.00 57 ASP A O 8
ATOM 13491 N N . ARG A 1 58 ? 6.766 9.862 8.775 1.00 0.00 58 ARG A N 8
ATOM 13492 C CA . ARG A 1 58 ? 5.463 10.410 8.411 1.00 0.00 58 ARG A CA 8
ATOM 13493 C C . ARG A 1 58 ? 4.371 9.342 8.502 1.00 0.00 58 ARG A C 8
ATOM 13494 O O . ARG A 1 58 ? 3.371 9.512 9.199 1.00 0.00 58 ARG A O 8
ATOM 13515 N N . SER A 1 59 ? 4.580 8.241 7.793 1.00 0.00 59 SER A N 8
ATOM 13516 C CA . SER A 1 59 ? 3.591 7.180 7.687 1.00 0.00 59 SER A CA 8
ATOM 13517 C C . SER A 1 59 ? 3.238 6.557 9.041 1.00 0.00 59 SER A C 8
ATOM 13518 O O . SER A 1 59 ? 2.069 6.277 9.301 1.00 0.00 59 SER A O 8
ATOM 13526 N N . SER A 1 60 ? 4.237 6.350 9.894 1.00 0.00 60 SER A N 8
ATOM 13527 C CA . SER A 1 60 ? 4.027 5.671 11.177 1.00 0.00 60 SER A CA 8
ATOM 13528 C C . SER A 1 60 ? 3.031 6.411 12.073 1.00 0.00 60 SER A C 8
ATOM 13529 O O . SER A 1 60 ? 2.382 5.804 12.926 1.00 0.00 60 SER A O 8
ATOM 13537 N N . SER A 1 61 ? 2.902 7.718 11.872 1.00 0.00 61 SER A N 8
ATOM 13538 C CA . SER A 1 61 ? 1.996 8.528 12.678 1.00 0.00 61 SER A CA 8
ATOM 13539 C C . SER A 1 61 ? 0.564 8.443 12.148 1.00 0.00 61 SER A C 8
ATOM 13540 O O . SER A 1 61 ? -0.366 8.993 12.739 1.00 0.00 61 SER A O 8
ATOM 13548 N N . LEU A 1 62 ? 0.392 7.739 11.039 1.00 0.00 62 LEU A N 8
ATOM 13549 C CA . LEU A 1 62 ? -0.917 7.581 10.429 1.00 0.00 62 LEU A CA 8
ATOM 13550 C C . LEU A 1 62 ? -1.283 6.110 10.332 1.00 0.00 62 LEU A C 8
ATOM 13551 O O . LEU A 1 62 ? -2.240 5.649 10.955 1.00 0.00 62 LEU A O 8
ATOM 13567 N N . ALA A 1 63 ? -0.490 5.376 9.569 1.00 0.00 63 ALA A N 8
ATOM 13568 C CA . ALA A 1 63 ? -0.803 4.001 9.231 1.00 0.00 63 ALA A CA 8
ATOM 13569 C C . ALA A 1 63 ? -0.006 3.024 10.087 1.00 0.00 63 ALA A C 8
ATOM 13570 O O . ALA A 1 63 ? 1.214 3.143 10.205 1.00 0.00 63 ALA A O 8
ATOM 13577 N N . ASP A 1 64 ? -0.713 2.063 10.668 1.00 0.00 64 ASP A N 8
ATOM 13578 C CA . ASP A 1 64 ? -0.114 1.069 11.556 1.00 0.00 64 ASP A CA 8
ATOM 13579 C C . ASP A 1 64 ? 0.922 0.214 10.832 1.00 0.00 64 ASP A C 8
ATOM 13580 O O . ASP A 1 64 ? 0.625 -0.411 9.808 1.00 0.00 64 ASP A O 8
ATOM 13589 N N . PRO A 1 65 ? 2.164 0.204 11.339 1.00 0.00 65 PRO A N 8
ATOM 13590 C CA . PRO A 1 65 ? 3.226 -0.654 10.829 1.00 0.00 65 PRO A CA 8
ATOM 13591 C C . PRO A 1 65 ? 3.097 -2.076 11.364 1.00 0.00 65 PRO A C 8
ATOM 13592 O O . PRO A 1 65 ? 3.090 -2.299 12.575 1.00 0.00 65 PRO A O 8
ATOM 13603 N N . ALA A 1 66 ? 2.986 -3.030 10.453 1.00 0.00 66 ALA A N 8
ATOM 13604 C CA . ALA A 1 66 ? 2.810 -4.425 10.830 1.00 0.00 66 ALA A CA 8
ATOM 13605 C C . ALA A 1 66 ? 4.087 -4.994 11.435 1.00 0.00 66 ALA A C 8
ATOM 13606 O O . ALA A 1 66 ? 4.053 -5.701 12.444 1.00 0.00 66 ALA A O 8
ATOM 13613 N N . SER A 1 67 ? 5.206 -4.692 10.799 1.00 0.00 67 SER A N 8
ATOM 13614 C CA . SER A 1 67 ? 6.497 -5.147 11.235 1.00 0.00 67 SER A CA 8
ATOM 13615 C C . SER A 1 67 ? 7.449 -3.982 11.411 1.00 0.00 67 SER A C 8
ATOM 13616 O O . SER A 1 67 ? 7.349 -3.200 12.355 1.00 0.00 67 SER A O 8
ATOM 13624 N N . ASP A 1 68 ? 8.338 -3.883 10.470 1.00 0.00 68 ASP A N 8
ATOM 13625 C CA . ASP A 1 68 ? 9.306 -2.797 10.397 1.00 0.00 68 ASP A CA 8
ATOM 13626 C C . ASP A 1 68 ? 9.809 -2.673 8.974 1.00 0.00 68 ASP A C 8
ATOM 13627 O O . ASP A 1 68 ? 9.708 -1.618 8.352 1.00 0.00 68 ASP A O 8
ATOM 13636 N N . ILE A 1 69 ? 10.322 -3.778 8.463 1.00 0.00 69 ILE A N 8
ATOM 13637 C CA . ILE A 1 69 ? 10.826 -3.840 7.104 1.00 0.00 69 ILE A CA 8
ATOM 13638 C C . ILE A 1 69 ? 10.408 -5.136 6.424 1.00 0.00 69 ILE A C 8
ATOM 13639 O O . ILE A 1 69 ? 10.187 -6.157 7.077 1.00 0.00 69 ILE A O 8
ATOM 13655 N N . LYS A 1 70 ? 10.272 -5.062 5.118 1.00 0.00 70 LYS A N 8
ATOM 13656 C CA . LYS A 1 70 ? 9.957 -6.215 4.284 1.00 0.00 70 LYS A CA 8
ATOM 13657 C C . LYS A 1 70 ? 10.974 -6.299 3.156 1.00 0.00 70 LYS A C 8
ATOM 13658 O O . LYS A 1 70 ? 11.060 -5.394 2.327 1.00 0.00 70 LYS A O 8
ATOM 13677 N N . THR A 1 71 ? 11.754 -7.366 3.133 1.00 0.00 71 THR A N 8
ATOM 13678 C CA . THR A 1 71 ? 12.781 -7.513 2.124 1.00 0.00 71 THR A CA 8
ATOM 13679 C C . THR A 1 71 ? 12.241 -8.176 0.867 1.00 0.00 71 THR A C 8
ATOM 13680 O O . THR A 1 71 ? 12.169 -9.398 0.748 1.00 0.00 71 THR A O 8
ATOM 13691 N N . CYS A 1 72 ? 11.829 -7.336 -0.041 1.00 0.00 72 CYS A N 8
ATOM 13692 C CA . CYS A 1 72 ? 11.186 -7.766 -1.274 1.00 0.00 72 CYS A CA 8
ATOM 13693 C C . CYS A 1 72 ? 12.207 -8.250 -2.295 1.00 0.00 72 CYS A C 8
ATOM 13694 O O . CYS A 1 72 ? 13.408 -7.998 -2.164 1.00 0.00 72 CYS A O 8
ATOM 13702 N N . ASP A 1 73 ? 11.715 -8.904 -3.332 1.00 0.00 73 ASP A N 8
ATOM 13703 C CA . ASP A 1 73 ? 12.552 -9.389 -4.415 1.00 0.00 73 ASP A CA 8
ATOM 13704 C C . ASP A 1 73 ? 12.260 -8.635 -5.715 1.00 0.00 73 ASP A C 8
ATOM 13705 O O . ASP A 1 73 ? 12.887 -8.894 -6.739 1.00 0.00 73 ASP A O 8
ATOM 13714 N N . HIS A 1 74 ? 11.321 -7.688 -5.678 1.00 0.00 74 HIS A N 8
ATOM 13715 C CA . HIS A 1 74 ? 10.906 -7.002 -6.904 1.00 0.00 74 HIS A CA 8
ATOM 13716 C C . HIS A 1 74 ? 11.051 -5.476 -6.835 1.00 0.00 74 HIS A C 8
ATOM 13717 O O . HIS A 1 74 ? 11.333 -4.846 -7.851 1.00 0.00 74 HIS A O 8
ATOM 13732 N N . TYR A 1 75 ? 10.864 -4.876 -5.659 1.00 0.00 75 TYR A N 8
ATOM 13733 C CA . TYR A 1 75 ? 10.851 -3.405 -5.553 1.00 0.00 75 TYR A CA 8
ATOM 13734 C C . TYR A 1 75 ? 12.265 -2.820 -5.631 1.00 0.00 75 TYR A C 8
ATOM 13735 O O . TYR A 1 75 ? 12.793 -2.324 -4.637 1.00 0.00 75 TYR A O 8
ATOM 13753 N N . GLN A 1 76 ? 12.886 -2.874 -6.800 1.00 0.00 76 GLN A N 8
ATOM 13754 C CA . GLN A 1 76 ? 14.263 -2.435 -6.940 1.00 0.00 76 GLN A CA 8
ATOM 13755 C C . GLN A 1 76 ? 14.375 -0.914 -6.945 1.00 0.00 76 GLN A C 8
ATOM 13756 O O . GLN A 1 76 ? 15.455 -0.369 -6.749 1.00 0.00 76 GLN A O 8
ATOM 13770 N N . ASN A 1 77 ? 13.253 -0.238 -7.153 1.00 0.00 77 ASN A N 8
ATOM 13771 C CA . ASN A 1 77 ? 13.232 1.222 -7.203 1.00 0.00 77 ASN A CA 8
ATOM 13772 C C . ASN A 1 77 ? 13.246 1.819 -5.797 1.00 0.00 77 ASN A C 8
ATOM 13773 O O . ASN A 1 77 ? 13.118 3.030 -5.613 1.00 0.00 77 ASN A O 8
ATOM 13784 N N . PHE A 1 78 ? 13.396 0.951 -4.807 1.00 0.00 78 PHE A N 8
ATOM 13785 C CA . PHE A 1 78 ? 13.593 1.372 -3.431 1.00 0.00 78 PHE A CA 8
ATOM 13786 C C . PHE A 1 78 ? 15.088 1.582 -3.177 1.00 0.00 78 PHE A C 8
ATOM 13787 O O . PHE A 1 78 ? 15.904 1.251 -4.035 1.00 0.00 78 PHE A O 8
ATOM 13804 N N . PRO A 1 79 ? 15.470 2.154 -2.014 1.00 0.00 79 PRO A N 8
ATOM 13805 C CA . PRO A 1 79 ? 16.882 2.359 -1.658 1.00 0.00 79 PRO A CA 8
ATOM 13806 C C . PRO A 1 79 ? 17.716 1.085 -1.802 1.00 0.00 79 PRO A C 8
ATOM 13807 O O . PRO A 1 79 ? 18.888 1.141 -2.180 1.00 0.00 79 PRO A O 8
ATOM 13818 N N . LEU A 1 80 ? 17.084 -0.054 -1.501 1.00 0.00 80 LEU A N 8
ATOM 13819 C CA . LEU A 1 80 ? 17.715 -1.379 -1.570 1.00 0.00 80 LEU A CA 8
ATOM 13820 C C . LEU A 1 80 ? 18.756 -1.550 -0.476 1.00 0.00 80 LEU A C 8
ATOM 13821 O O . LEU A 1 80 ? 19.684 -0.752 -0.338 1.00 0.00 80 LEU A O 8
ATOM 13837 N N . TYR A 1 81 ? 18.584 -2.601 0.300 1.00 0.00 81 TYR A N 8
ATOM 13838 C CA . TYR A 1 81 ? 19.423 -2.854 1.451 1.00 0.00 81 TYR A CA 8
ATOM 13839 C C . TYR A 1 81 ? 20.753 -3.441 1.003 1.00 0.00 81 TYR A C 8
ATOM 13840 O O . TYR A 1 81 ? 20.815 -4.181 0.021 1.00 0.00 81 TYR A O 8
ATOM 13858 N N . LEU A 1 82 ? 21.816 -3.076 1.697 1.00 0.00 82 LEU A N 8
ATOM 13859 C CA . LEU A 1 82 ? 23.135 -3.602 1.402 1.00 0.00 82 LEU A CA 8
ATOM 13860 C C . LEU A 1 82 ? 23.599 -4.518 2.521 1.00 0.00 82 LEU A C 8
ATOM 13861 O O . LEU A 1 82 ? 24.240 -4.077 3.475 1.00 0.00 82 LEU A O 8
ATOM 13877 N N . GLY A 1 83 ? 23.243 -5.788 2.420 1.00 0.00 83 GLY A N 8
ATOM 13878 C CA . GLY A 1 83 ? 23.673 -6.756 3.407 1.00 0.00 83 GLY A CA 8
ATOM 13879 C C . GLY A 1 83 ? 24.887 -7.531 2.941 1.00 0.00 83 GLY A C 8
ATOM 13880 O O . GLY A 1 83 ? 25.251 -8.548 3.530 1.00 0.00 83 GLY A O 8
ATOM 13884 N N . GLY A 1 84 ? 25.516 -7.039 1.883 1.00 0.00 84 GLY A N 8
ATOM 13885 C CA . GLY A 1 84 ? 26.645 -7.731 1.296 1.00 0.00 84 GLY A CA 8
ATOM 13886 C C . GLY A 1 84 ? 26.195 -8.750 0.274 1.00 0.00 84 GLY A C 8
ATOM 13887 O O . GLY A 1 84 ? 25.532 -9.725 0.632 1.00 0.00 84 GLY A O 8
ATOM 13891 N N . GLU A 1 85 ? 26.556 -8.516 -0.989 1.00 0.00 85 GLU A N 8
ATOM 13892 C CA . GLU A 1 85 ? 26.107 -9.328 -2.120 1.00 0.00 85 GLU A CA 8
ATOM 13893 C C . GLU A 1 85 ? 24.617 -9.127 -2.378 1.00 0.00 85 GLU A C 8
ATOM 13894 O O . GLU A 1 85 ? 24.212 -8.662 -3.443 1.00 0.00 85 GLU A O 8
ATOM 13906 N N . THR A 1 86 ? 23.817 -9.483 -1.392 1.00 0.00 86 THR A N 8
ATOM 13907 C CA . THR A 1 86 ? 22.372 -9.347 -1.467 1.00 0.00 86 THR A CA 8
ATOM 13908 C C . THR A 1 86 ? 21.952 -7.878 -1.529 1.00 0.00 86 THR A C 8
ATOM 13909 O O . THR A 1 86 ? 22.537 -7.015 -0.866 1.00 0.00 86 THR A O 8
ATOM 13920 N N . HIS A 1 87 ? 20.967 -7.605 -2.375 1.00 0.00 87 HIS A N 8
ATOM 13921 C CA . HIS A 1 87 ? 20.336 -6.294 -2.454 1.00 0.00 87 HIS A CA 8
ATOM 13922 C C . HIS A 1 87 ? 18.838 -6.467 -2.326 1.00 0.00 87 HIS A C 8
ATOM 13923 O O . HIS A 1 87 ? 18.109 -6.473 -3.321 1.00 0.00 87 HIS A O 8
ATOM 13938 N N . GLU A 1 88 ? 18.387 -6.646 -1.099 1.00 0.00 88 GLU A N 8
ATOM 13939 C CA . GLU A 1 88 ? 16.986 -6.890 -0.847 1.00 0.00 88 GLU A CA 8
ATOM 13940 C C . GLU A 1 88 ? 16.216 -5.600 -0.969 1.00 0.00 88 GLU A C 8
ATOM 13941 O O . GLU A 1 88 ? 16.647 -4.538 -0.511 1.00 0.00 88 GLU A O 8
ATOM 13953 N N . HIS A 1 89 ? 15.080 -5.701 -1.608 1.00 0.00 89 HIS A N 8
ATOM 13954 C CA . HIS A 1 89 ? 14.298 -4.545 -1.959 1.00 0.00 89 HIS A CA 8
ATOM 13955 C C . HIS A 1 89 ? 13.321 -4.251 -0.831 1.00 0.00 89 HIS A C 8
ATOM 13956 O O . HIS A 1 89 ? 12.186 -4.701 -0.854 1.00 0.00 89 HIS A O 8
ATOM 13971 N N . TYR A 1 90 ? 13.774 -3.513 0.165 1.00 0.00 90 TYR A N 8
ATOM 13972 C CA . TYR A 1 90 ? 13.042 -3.429 1.418 1.00 0.00 90 TYR A CA 8
ATOM 13973 C C . TYR A 1 90 ? 12.163 -2.189 1.497 1.00 0.00 90 TYR A C 8
ATOM 13974 O O . TYR A 1 90 ? 12.559 -1.091 1.100 1.00 0.00 90 TYR A O 8
ATOM 13992 N N . GLY A 1 91 ? 10.955 -2.399 1.998 1.00 0.00 91 GLY A N 8
ATOM 13993 C CA . GLY A 1 91 ? 10.021 -1.317 2.231 1.00 0.00 91 GLY A CA 8
ATOM 13994 C C . GLY A 1 91 ? 9.355 -1.457 3.586 1.00 0.00 91 GLY A C 8
ATOM 13995 O O . GLY A 1 91 ? 9.634 -2.411 4.318 1.00 0.00 91 GLY A O 8
ATOM 13999 N N . ILE A 1 92 ? 8.470 -0.529 3.923 1.00 0.00 92 ILE A N 8
ATOM 14000 C CA . ILE A 1 92 ? 7.829 -0.533 5.235 1.00 0.00 92 ILE A CA 8
ATOM 14001 C C . ILE A 1 92 ? 6.452 -1.204 5.164 1.00 0.00 92 ILE A C 8
ATOM 14002 O O . ILE A 1 92 ? 5.565 -0.735 4.444 1.00 0.00 92 ILE A O 8
ATOM 14018 N N . PRO A 1 93 ? 6.262 -2.318 5.897 1.00 0.00 93 PRO A N 8
ATOM 14019 C CA . PRO A 1 93 ? 5.011 -3.082 5.898 1.00 0.00 93 PRO A CA 8
ATOM 14020 C C . PRO A 1 93 ? 3.919 -2.457 6.767 1.00 0.00 93 PRO A C 8
ATOM 14021 O O . PRO A 1 93 ? 4.159 -2.064 7.911 1.00 0.00 93 PRO A O 8
ATOM 14032 N N . HIS A 1 94 ? 2.720 -2.376 6.210 1.00 0.00 94 HIS A N 8
ATOM 14033 C CA . HIS A 1 94 ? 1.548 -1.869 6.918 1.00 0.00 94 HIS A CA 8
ATOM 14034 C C . HIS A 1 94 ? 0.363 -2.776 6.632 1.00 0.00 94 HIS A C 8
ATOM 14035 O O . HIS A 1 94 ? 0.458 -3.672 5.791 1.00 0.00 94 HIS A O 8
ATOM 14050 N N . GLY A 1 95 ? -0.754 -2.517 7.290 1.00 0.00 95 GLY A N 8
ATOM 14051 C CA . GLY A 1 95 ? -1.955 -3.280 7.033 1.00 0.00 95 GLY A CA 8
ATOM 14052 C C . GLY A 1 95 ? -3.130 -2.770 7.832 1.00 0.00 95 GLY A C 8
ATOM 14053 O O . GLY A 1 95 ? -2.955 -2.116 8.862 1.00 0.00 95 GLY A O 8
ATOM 14057 N N . PHE A 1 96 ? -4.328 -3.078 7.363 1.00 0.00 96 PHE A N 8
ATOM 14058 C CA . PHE A 1 96 ? -5.549 -2.565 7.967 1.00 0.00 96 PHE A CA 8
ATOM 14059 C C . PHE A 1 96 ? -6.616 -3.646 7.990 1.00 0.00 96 PHE A C 8
ATOM 14060 O O . PHE A 1 96 ? -6.333 -4.804 7.702 1.00 0.00 96 PHE A O 8
ATOM 14077 N N . SER A 1 97 ? -7.844 -3.254 8.272 1.00 0.00 97 SER A N 8
ATOM 14078 C CA . SER A 1 97 ? -8.938 -4.206 8.401 1.00 0.00 97 SER A CA 8
ATOM 14079 C C . SER A 1 97 ? -10.269 -3.541 8.052 1.00 0.00 97 SER A C 8
ATOM 14080 O O . SER A 1 97 ? -11.344 -4.067 8.339 1.00 0.00 97 SER A O 8
ATOM 14088 N N . SER A 1 98 ? -10.182 -2.380 7.414 1.00 0.00 98 SER A N 8
ATOM 14089 C CA . SER A 1 98 ? -11.355 -1.659 6.946 1.00 0.00 98 SER A CA 8
ATOM 14090 C C . SER A 1 98 ? -10.971 -0.783 5.761 1.00 0.00 98 SER A C 8
ATOM 14091 O O . SER A 1 98 ? -9.983 -0.049 5.818 1.00 0.00 98 SER A O 8
ATOM 14099 N N . ARG A 1 99 ? -11.744 -0.886 4.687 1.00 0.00 99 ARG A N 8
ATOM 14100 C CA . ARG A 1 99 ? -11.455 -0.171 3.446 1.00 0.00 99 ARG A CA 8
ATOM 14101 C C . ARG A 1 99 ? -11.455 1.336 3.678 1.00 0.00 99 ARG A C 8
ATOM 14102 O O . ARG A 1 99 ? -10.529 2.036 3.273 1.00 0.00 99 ARG A O 8
ATOM 14123 N N . ILE A 1 100 ? -12.497 1.818 4.346 1.00 0.00 100 ILE A N 8
ATOM 14124 C CA . ILE A 1 100 ? -12.671 3.245 4.602 1.00 0.00 100 ILE A CA 8
ATOM 14125 C C . ILE A 1 100 ? -11.502 3.804 5.429 1.00 0.00 100 ILE A C 8
ATOM 14126 O O . ILE A 1 100 ? -11.100 4.953 5.256 1.00 0.00 100 ILE A O 8
ATOM 14142 N N . ALA A 1 101 ? -10.938 2.975 6.301 1.00 0.00 101 ALA A N 8
ATOM 14143 C CA . ALA A 1 101 ? -9.829 3.401 7.144 1.00 0.00 101 ALA A CA 8
ATOM 14144 C C . ALA A 1 101 ? -8.578 3.612 6.304 1.00 0.00 101 ALA A C 8
ATOM 14145 O O . ALA A 1 101 ? -7.954 4.675 6.358 1.00 0.00 101 ALA A O 8
ATOM 14152 N N . LEU A 1 102 ? -8.231 2.598 5.516 1.00 0.00 102 LEU A N 8
ATOM 14153 C CA . LEU A 1 102 ? -7.110 2.688 4.590 1.00 0.00 102 LEU A CA 8
ATOM 14154 C C . LEU A 1 102 ? -7.293 3.889 3.672 1.00 0.00 102 LEU A C 8
ATOM 14155 O O . LEU A 1 102 ? -6.353 4.641 3.419 1.00 0.00 102 LEU A O 8
ATOM 14171 N N . GLU A 1 103 ? -8.525 4.063 3.215 1.00 0.00 103 GLU A N 8
ATOM 14172 C CA . GLU A 1 103 ? -8.903 5.165 2.345 1.00 0.00 103 GLU A CA 8
ATOM 14173 C C . GLU A 1 103 ? -8.474 6.504 2.948 1.00 0.00 103 GLU A C 8
ATOM 14174 O O . GLU A 1 103 ? -7.781 7.294 2.305 1.00 0.00 103 GLU A O 8
ATOM 14186 N N . ARG A 1 104 ? -8.854 6.736 4.199 1.00 0.00 104 ARG A N 8
ATOM 14187 C CA . ARG A 1 104 ? -8.578 8.007 4.852 1.00 0.00 104 ARG A CA 8
ATOM 14188 C C . ARG A 1 104 ? -7.094 8.188 5.150 1.00 0.00 104 ARG A C 8
ATOM 14189 O O . ARG A 1 104 ? -6.581 9.306 5.107 1.00 0.00 104 ARG A O 8
ATOM 14210 N N . TYR A 1 105 ? -6.406 7.097 5.463 1.00 0.00 105 TYR A N 8
ATOM 14211 C CA . TYR A 1 105 ? -4.989 7.166 5.776 1.00 0.00 105 TYR A CA 8
ATOM 14212 C C . TYR A 1 105 ? -4.161 7.424 4.525 1.00 0.00 105 TYR A C 8
ATOM 14213 O O . TYR A 1 105 ? -3.143 8.110 4.584 1.00 0.00 105 TYR A O 8
ATOM 14231 N N . LEU A 1 106 ? -4.603 6.887 3.394 1.00 0.00 106 LEU A N 8
ATOM 14232 C CA . LEU A 1 106 ? -4.001 7.224 2.107 1.00 0.00 106 LEU A CA 8
ATOM 14233 C C . LEU A 1 106 ? -4.145 8.719 1.854 1.00 0.00 106 LEU A C 8
ATOM 14234 O O . LEU A 1 106 ? -3.223 9.377 1.378 1.00 0.00 106 LEU A O 8
ATOM 14250 N N . ASN A 1 107 ? -5.313 9.238 2.206 1.00 0.00 107 ASN A N 8
ATOM 14251 C CA . ASN A 1 107 ? -5.634 10.652 2.050 1.00 0.00 107 ASN A CA 8
ATOM 14252 C C . ASN A 1 107 ? -4.771 11.532 2.949 1.00 0.00 107 ASN A C 8
ATOM 14253 O O . ASN A 1 107 ? -4.440 12.663 2.603 1.00 0.00 107 ASN A O 8
ATOM 14264 N N . GLY A 1 108 ? -4.435 11.023 4.119 1.00 0.00 108 GLY A N 8
ATOM 14265 C CA . GLY A 1 108 ? -3.567 11.754 5.023 1.00 0.00 108 GLY A CA 8
ATOM 14266 C C . GLY A 1 108 ? -2.101 11.642 4.640 1.00 0.00 108 GLY A C 8
ATOM 14267 O O . GLY A 1 108 ? -1.338 12.602 4.765 1.00 0.00 108 GLY A O 8
ATOM 14271 N N . LEU A 1 109 ? -1.712 10.465 4.167 1.00 0.00 109 LEU A N 8
ATOM 14272 C CA . LEU A 1 109 ? -0.320 10.187 3.842 1.00 0.00 109 LEU A CA 8
ATOM 14273 C C . LEU A 1 109 ? 0.064 10.758 2.478 1.00 0.00 109 LEU A C 8
ATOM 14274 O O . LEU A 1 109 ? 1.069 11.451 2.355 1.00 0.00 109 LEU A O 8
ATOM 14290 N N . PHE A 1 110 ? -0.742 10.474 1.460 1.00 0.00 110 PHE A N 8
ATOM 14291 C CA . PHE A 1 110 ? -0.422 10.893 0.098 1.00 0.00 110 PHE A CA 8
ATOM 14292 C C . PHE A 1 110 ? -1.470 11.859 -0.451 1.00 0.00 110 PHE A C 8
ATOM 14293 O O . PHE A 1 110 ? -1.469 12.168 -1.645 1.00 0.00 110 PHE A O 8
ATOM 14310 N N . GLY A 1 111 ? -2.343 12.356 0.420 1.00 0.00 111 GLY A N 8
ATOM 14311 C CA . GLY A 1 111 ? -3.416 13.247 -0.011 1.00 0.00 111 GLY A CA 8
ATOM 14312 C C . GLY A 1 111 ? -2.925 14.646 -0.331 1.00 0.00 111 GLY A C 8
ATOM 14313 O O . GLY A 1 111 ? -3.708 15.540 -0.661 1.00 0.00 111 GLY A O 8
ATOM 14317 N N . ASP A 1 112 ? -1.619 14.830 -0.243 1.00 0.00 112 ASP A N 8
ATOM 14318 C CA . ASP A 1 112 ? -0.983 16.090 -0.609 1.00 0.00 112 ASP A CA 8
ATOM 14319 C C . ASP A 1 112 ? -0.765 16.141 -2.101 1.00 0.00 112 ASP A C 8
ATOM 14320 O O . ASP A 1 112 ? -0.167 17.068 -2.648 1.00 0.00 112 ASP A O 8
ATOM 14329 N N . MET A 1 1 ? -10.324 -7.645 10.810 1.00 0.00 1 MET A N 9
ATOM 14330 C CA . MET A 1 1 ? -10.209 -8.859 9.968 1.00 0.00 1 MET A CA 9
ATOM 14331 C C . MET A 1 1 ? -9.164 -8.648 8.886 1.00 0.00 1 MET A C 9
ATOM 14332 O O . MET A 1 1 ? -9.009 -9.460 7.973 1.00 0.00 1 MET A O 9
ATOM 14348 N N . TYR A 1 2 ? -8.434 -7.561 9.032 1.00 0.00 2 TYR A N 9
ATOM 14349 C CA . TYR A 1 2 ? -7.455 -7.120 8.043 1.00 0.00 2 TYR A CA 9
ATOM 14350 C C . TYR A 1 2 ? -8.092 -6.925 6.671 1.00 0.00 2 TYR A C 9
ATOM 14351 O O . TYR A 1 2 ? -9.318 -6.911 6.537 1.00 0.00 2 TYR A O 9
ATOM 14369 N N . LEU A 1 3 ? -7.258 -6.738 5.664 1.00 0.00 3 LEU A N 9
ATOM 14370 C CA . LEU A 1 3 ? -7.730 -6.518 4.307 1.00 0.00 3 LEU A CA 9
ATOM 14371 C C . LEU A 1 3 ? -6.975 -7.417 3.343 1.00 0.00 3 LEU A C 9
ATOM 14372 O O . LEU A 1 3 ? -5.744 -7.443 3.351 1.00 0.00 3 LEU A O 9
ATOM 14388 N N . ARG A 1 4 ? -7.709 -8.159 2.525 1.00 0.00 4 ARG A N 9
ATOM 14389 C CA . ARG A 1 4 ? -7.093 -9.007 1.512 1.00 0.00 4 ARG A CA 9
ATOM 14390 C C . ARG A 1 4 ? -6.360 -8.132 0.502 1.00 0.00 4 ARG A C 9
ATOM 14391 O O . ARG A 1 4 ? -6.747 -6.981 0.288 1.00 0.00 4 ARG A O 9
ATOM 14412 N N . PRO A 1 5 ? -5.303 -8.658 -0.138 1.00 0.00 5 PRO A N 9
ATOM 14413 C CA . PRO A 1 5 ? -4.534 -7.912 -1.144 1.00 0.00 5 PRO A CA 9
ATOM 14414 C C . PRO A 1 5 ? -5.436 -7.385 -2.262 1.00 0.00 5 PRO A C 9
ATOM 14415 O O . PRO A 1 5 ? -5.215 -6.300 -2.805 1.00 0.00 5 PRO A O 9
ATOM 14426 N N . ASP A 1 6 ? -6.466 -8.166 -2.577 1.00 0.00 6 ASP A N 9
ATOM 14427 C CA . ASP A 1 6 ? -7.469 -7.795 -3.570 1.00 0.00 6 ASP A CA 9
ATOM 14428 C C . ASP A 1 6 ? -8.181 -6.512 -3.159 1.00 0.00 6 ASP A C 9
ATOM 14429 O O . ASP A 1 6 ? -8.405 -5.617 -3.975 1.00 0.00 6 ASP A O 9
ATOM 14438 N N . GLU A 1 7 ? -8.534 -6.440 -1.879 1.00 0.00 7 GLU A N 9
ATOM 14439 C CA . GLU A 1 7 ? -9.314 -5.331 -1.348 1.00 0.00 7 GLU A CA 9
ATOM 14440 C C . GLU A 1 7 ? -8.478 -4.057 -1.322 1.00 0.00 7 GLU A C 9
ATOM 14441 O O . GLU A 1 7 ? -8.960 -2.982 -1.676 1.00 0.00 7 GLU A O 9
ATOM 14453 N N . VAL A 1 8 ? -7.221 -4.198 -0.915 1.00 0.00 8 VAL A N 9
ATOM 14454 C CA . VAL A 1 8 ? -6.297 -3.071 -0.868 1.00 0.00 8 VAL A CA 9
ATOM 14455 C C . VAL A 1 8 ? -6.166 -2.432 -2.247 1.00 0.00 8 VAL A C 9
ATOM 14456 O O . VAL A 1 8 ? -6.202 -1.208 -2.384 1.00 0.00 8 VAL A O 9
ATOM 14469 N N . ALA A 1 9 ? -6.037 -3.275 -3.267 1.00 0.00 9 ALA A N 9
ATOM 14470 C CA . ALA A 1 9 ? -5.936 -2.807 -4.640 1.00 0.00 9 ALA A CA 9
ATOM 14471 C C . ALA A 1 9 ? -7.176 -2.015 -5.039 1.00 0.00 9 ALA A C 9
ATOM 14472 O O . ALA A 1 9 ? -7.072 -0.959 -5.658 1.00 0.00 9 ALA A O 9
ATOM 14479 N N . ARG A 1 10 ? -8.347 -2.523 -4.662 1.00 0.00 10 ARG A N 9
ATOM 14480 C CA . ARG A 1 10 ? -9.610 -1.862 -4.990 1.00 0.00 10 ARG A CA 9
ATOM 14481 C C . ARG A 1 10 ? -9.684 -0.459 -4.393 1.00 0.00 10 ARG A C 9
ATOM 14482 O O . ARG A 1 10 ? -10.217 0.460 -5.017 1.00 0.00 10 ARG A O 9
ATOM 14503 N N . VAL A 1 11 ? -9.146 -0.292 -3.190 1.00 0.00 11 VAL A N 9
ATOM 14504 C CA . VAL A 1 11 ? -9.120 1.015 -2.544 1.00 0.00 11 VAL A CA 9
ATOM 14505 C C . VAL A 1 11 ? -8.196 1.957 -3.312 1.00 0.00 11 VAL A C 9
ATOM 14506 O O . VAL A 1 11 ? -8.530 3.120 -3.546 1.00 0.00 11 VAL A O 9
ATOM 14519 N N . LEU A 1 12 ? -7.044 1.438 -3.715 1.00 0.00 12 LEU A N 9
ATOM 14520 C CA . LEU A 1 12 ? -6.093 2.201 -4.518 1.00 0.00 12 LEU A CA 9
ATOM 14521 C C . LEU A 1 12 ? -6.726 2.627 -5.840 1.00 0.00 12 LEU A C 9
ATOM 14522 O O . LEU A 1 12 ? -6.640 3.792 -6.235 1.00 0.00 12 LEU A O 9
ATOM 14538 N N . GLU A 1 13 ? -7.373 1.683 -6.512 1.00 0.00 13 GLU A N 9
ATOM 14539 C CA . GLU A 1 13 ? -8.041 1.955 -7.775 1.00 0.00 13 GLU A CA 9
ATOM 14540 C C . GLU A 1 13 ? -9.124 3.017 -7.604 1.00 0.00 13 GLU A C 9
ATOM 14541 O O . GLU A 1 13 ? -9.331 3.854 -8.483 1.00 0.00 13 GLU A O 9
ATOM 14553 N N . LYS A 1 14 ? -9.801 2.978 -6.465 1.00 0.00 14 LYS A N 9
ATOM 14554 C CA . LYS A 1 14 ? -10.826 3.963 -6.138 1.00 0.00 14 LYS A CA 9
ATOM 14555 C C . LYS A 1 14 ? -10.197 5.343 -5.985 1.00 0.00 14 LYS A C 9
ATOM 14556 O O . LYS A 1 14 ? -10.682 6.333 -6.534 1.00 0.00 14 LYS A O 9
ATOM 14575 N N . ALA A 1 15 ? -9.100 5.379 -5.242 1.00 0.00 15 ALA A N 9
ATOM 14576 C CA . ALA A 1 15 ? -8.396 6.624 -4.941 1.00 0.00 15 ALA A CA 9
ATOM 14577 C C . ALA A 1 15 ? -7.713 7.225 -6.174 1.00 0.00 15 ALA A C 9
ATOM 14578 O O . ALA A 1 15 ? -7.176 8.332 -6.114 1.00 0.00 15 ALA A O 9
ATOM 14585 N N . GLY A 1 16 ? -7.721 6.496 -7.282 1.00 0.00 16 GLY A N 9
ATOM 14586 C CA . GLY A 1 16 ? -7.166 7.022 -8.516 1.00 0.00 16 GLY A CA 9
ATOM 14587 C C . GLY A 1 16 ? -5.727 6.610 -8.735 1.00 0.00 16 GLY A C 9
ATOM 14588 O O . GLY A 1 16 ? -4.941 7.349 -9.327 1.00 0.00 16 GLY A O 9
ATOM 14592 N N . PHE A 1 17 ? -5.377 5.429 -8.256 1.00 0.00 17 PHE A N 9
ATOM 14593 C CA . PHE A 1 17 ? -4.025 4.917 -8.415 1.00 0.00 17 PHE A CA 9
ATOM 14594 C C . PHE A 1 17 ? -3.880 4.114 -9.695 1.00 0.00 17 PHE A C 9
ATOM 14595 O O . PHE A 1 17 ? -4.869 3.713 -10.313 1.00 0.00 17 PHE A O 9
ATOM 14612 N N . THR A 1 18 ? -2.635 3.892 -10.075 1.00 0.00 18 THR A N 9
ATOM 14613 C CA . THR A 1 18 ? -2.304 3.207 -11.305 1.00 0.00 18 THR A CA 9
ATOM 14614 C C . THR A 1 18 ? -1.208 2.178 -11.038 1.00 0.00 18 THR A C 9
ATOM 14615 O O . THR A 1 18 ? -0.406 2.349 -10.121 1.00 0.00 18 THR A O 9
ATOM 14626 N N . VAL A 1 19 ? -1.173 1.111 -11.813 1.00 0.00 19 VAL A N 9
ATOM 14627 C CA . VAL A 1 19 ? -0.144 0.101 -11.637 1.00 0.00 19 VAL A CA 9
ATOM 14628 C C . VAL A 1 19 ? 1.058 0.419 -12.523 1.00 0.00 19 VAL A C 9
ATOM 14629 O O . VAL A 1 19 ? 0.907 0.930 -13.636 1.00 0.00 19 VAL A O 9
ATOM 14642 N N . ASP A 1 20 ? 2.249 0.163 -12.008 1.00 0.00 20 ASP A N 9
ATOM 14643 C CA . ASP A 1 20 ? 3.470 0.388 -12.766 1.00 0.00 20 ASP A CA 9
ATOM 14644 C C . ASP A 1 20 ? 4.121 -0.942 -13.102 1.00 0.00 20 ASP A C 9
ATOM 14645 O O . ASP A 1 20 ? 4.434 -1.225 -14.256 1.00 0.00 20 ASP A O 9
ATOM 14654 N N . VAL A 1 21 ? 4.298 -1.764 -12.083 1.00 0.00 21 VAL A N 9
ATOM 14655 C CA . VAL A 1 21 ? 4.958 -3.046 -12.240 1.00 0.00 21 VAL A CA 9
ATOM 14656 C C . VAL A 1 21 ? 4.129 -4.153 -11.597 1.00 0.00 21 VAL A C 9
ATOM 14657 O O . VAL A 1 21 ? 3.490 -3.941 -10.569 1.00 0.00 21 VAL A O 9
ATOM 14670 N N . VAL A 1 22 ? 4.110 -5.325 -12.208 1.00 0.00 22 VAL A N 9
ATOM 14671 C CA . VAL A 1 22 ? 3.467 -6.467 -11.586 1.00 0.00 22 VAL A CA 9
ATOM 14672 C C . VAL A 1 22 ? 4.479 -7.581 -11.357 1.00 0.00 22 VAL A C 9
ATOM 14673 O O . VAL A 1 22 ? 5.307 -7.886 -12.219 1.00 0.00 22 VAL A O 9
ATOM 14686 N N . THR A 1 23 ? 4.442 -8.151 -10.173 1.00 0.00 23 THR A N 9
ATOM 14687 C CA . THR A 1 23 ? 5.233 -9.319 -9.866 1.00 0.00 23 THR A CA 9
ATOM 14688 C C . THR A 1 23 ? 4.328 -10.351 -9.220 1.00 0.00 23 THR A C 9
ATOM 14689 O O . THR A 1 23 ? 3.278 -10.001 -8.675 1.00 0.00 23 THR A O 9
ATOM 14700 N N . ASN A 1 24 ? 4.719 -11.611 -9.270 1.00 0.00 24 ASN A N 9
ATOM 14701 C CA . ASN A 1 24 ? 3.882 -12.683 -8.741 1.00 0.00 24 ASN A CA 9
ATOM 14702 C C . ASN A 1 24 ? 3.769 -12.601 -7.215 1.00 0.00 24 ASN A C 9
ATOM 14703 O O . ASN A 1 24 ? 3.050 -13.380 -6.592 1.00 0.00 24 ASN A O 9
ATOM 14714 N N . LYS A 1 25 ? 4.477 -11.646 -6.621 1.00 0.00 25 LYS A N 9
ATOM 14715 C CA . LYS A 1 25 ? 4.496 -11.487 -5.174 1.00 0.00 25 LYS A CA 9
ATOM 14716 C C . LYS A 1 25 ? 3.977 -10.119 -4.761 1.00 0.00 25 LYS A C 9
ATOM 14717 O O . LYS A 1 25 ? 3.656 -9.894 -3.595 1.00 0.00 25 LYS A O 9
ATOM 14736 N N . THR A 1 26 ? 3.887 -9.211 -5.717 1.00 0.00 26 THR A N 9
ATOM 14737 C CA . THR A 1 26 ? 3.661 -7.815 -5.400 1.00 0.00 26 THR A CA 9
ATOM 14738 C C . THR A 1 26 ? 3.115 -7.030 -6.592 1.00 0.00 26 THR A C 9
ATOM 14739 O O . THR A 1 26 ? 3.578 -7.189 -7.722 1.00 0.00 26 THR A O 9
ATOM 14750 N N . TYR A 1 27 ? 2.123 -6.195 -6.326 1.00 0.00 27 TYR A N 9
ATOM 14751 C CA . TYR A 1 27 ? 1.622 -5.262 -7.317 1.00 0.00 27 TYR A CA 9
ATOM 14752 C C . TYR A 1 27 ? 2.226 -3.889 -7.068 1.00 0.00 27 TYR A C 9
ATOM 14753 O O . TYR A 1 27 ? 1.951 -3.257 -6.048 1.00 0.00 27 TYR A O 9
ATOM 14771 N N . GLY A 1 28 ? 3.070 -3.448 -7.985 1.00 0.00 28 GLY A N 9
ATOM 14772 C CA . GLY A 1 28 ? 3.707 -2.156 -7.852 1.00 0.00 28 GLY A CA 9
ATOM 14773 C C . GLY A 1 28 ? 2.767 -1.035 -8.227 1.00 0.00 28 GLY A C 9
ATOM 14774 O O . GLY A 1 28 ? 2.751 -0.579 -9.373 1.00 0.00 28 GLY A O 9
ATOM 14778 N N . TYR A 1 29 ? 1.977 -0.606 -7.263 1.00 0.00 29 TYR A N 9
ATOM 14779 C CA . TYR A 1 29 ? 0.973 0.419 -7.479 1.00 0.00 29 TYR A CA 9
ATOM 14780 C C . TYR A 1 29 ? 1.538 1.802 -7.177 1.00 0.00 29 TYR A C 9
ATOM 14781 O O . TYR A 1 29 ? 2.436 1.946 -6.348 1.00 0.00 29 TYR A O 9
ATOM 14799 N N . ARG A 1 30 ? 1.039 2.816 -7.868 1.00 0.00 30 ARG A N 9
ATOM 14800 C CA . ARG A 1 30 ? 1.502 4.176 -7.648 1.00 0.00 30 ARG A CA 9
ATOM 14801 C C . ARG A 1 30 ? 0.473 5.198 -8.109 1.00 0.00 30 ARG A C 9
ATOM 14802 O O . ARG A 1 30 ? -0.418 4.893 -8.896 1.00 0.00 30 ARG A O 9
ATOM 14823 N N . ARG A 1 31 ? 0.599 6.405 -7.594 1.00 0.00 31 ARG A N 9
ATOM 14824 C CA . ARG A 1 31 ? -0.153 7.541 -8.101 1.00 0.00 31 ARG A CA 9
ATOM 14825 C C . ARG A 1 31 ? 0.824 8.687 -8.293 1.00 0.00 31 ARG A C 9
ATOM 14826 O O . ARG A 1 31 ? 1.142 9.407 -7.350 1.00 0.00 31 ARG A O 9
ATOM 14847 N N . GLY A 1 32 ? 1.344 8.813 -9.503 1.00 0.00 32 GLY A N 9
ATOM 14848 C CA . GLY A 1 32 ? 2.457 9.708 -9.732 1.00 0.00 32 GLY A CA 9
ATOM 14849 C C . GLY A 1 32 ? 3.731 9.096 -9.191 1.00 0.00 32 GLY A C 9
ATOM 14850 O O . GLY A 1 32 ? 4.102 7.991 -9.589 1.00 0.00 32 GLY A O 9
ATOM 14854 N N . GLU A 1 33 ? 4.391 9.779 -8.268 1.00 0.00 33 GLU A N 9
ATOM 14855 C CA . GLU A 1 33 ? 5.548 9.198 -7.601 1.00 0.00 33 GLU A CA 9
ATOM 14856 C C . GLU A 1 33 ? 5.165 8.695 -6.210 1.00 0.00 33 GLU A C 9
ATOM 14857 O O . GLU A 1 33 ? 6.023 8.488 -5.351 1.00 0.00 33 GLU A O 9
ATOM 14869 N N . ASN A 1 34 ? 3.874 8.482 -5.996 1.00 0.00 34 ASN A N 9
ATOM 14870 C CA . ASN A 1 34 ? 3.397 7.908 -4.744 1.00 0.00 34 ASN A CA 9
ATOM 14871 C C . ASN A 1 34 ? 3.361 6.396 -4.884 1.00 0.00 34 ASN A C 9
ATOM 14872 O O . ASN A 1 34 ? 2.374 5.834 -5.352 1.00 0.00 34 ASN A O 9
ATOM 14883 N N . TYR A 1 35 ? 4.458 5.753 -4.513 1.00 0.00 35 TYR A N 9
ATOM 14884 C CA . TYR A 1 35 ? 4.626 4.324 -4.745 1.00 0.00 35 TYR A CA 9
ATOM 14885 C C . TYR A 1 35 ? 4.153 3.501 -3.555 1.00 0.00 35 TYR A C 9
ATOM 14886 O O . TYR A 1 35 ? 4.562 3.744 -2.418 1.00 0.00 35 TYR A O 9
ATOM 14904 N N . VAL A 1 36 ? 3.296 2.530 -3.832 1.00 0.00 36 VAL A N 9
ATOM 14905 C CA . VAL A 1 36 ? 2.859 1.569 -2.831 1.00 0.00 36 VAL A CA 9
ATOM 14906 C C . VAL A 1 36 ? 2.922 0.152 -3.399 1.00 0.00 36 VAL A C 9
ATOM 14907 O O . VAL A 1 36 ? 2.250 -0.179 -4.377 1.00 0.00 36 VAL A O 9
ATOM 14920 N N . TYR A 1 37 ? 3.754 -0.677 -2.797 1.00 0.00 37 TYR A N 9
ATOM 14921 C CA . TYR A 1 37 ? 3.929 -2.046 -3.249 1.00 0.00 37 TYR A CA 9
ATOM 14922 C C . TYR A 1 37 ? 2.942 -2.953 -2.529 1.00 0.00 37 TYR A C 9
ATOM 14923 O O . TYR A 1 37 ? 3.084 -3.213 -1.333 1.00 0.00 37 TYR A O 9
ATOM 14941 N N . VAL A 1 38 ? 1.929 -3.410 -3.249 1.00 0.00 38 VAL A N 9
ATOM 14942 C CA . VAL A 1 38 ? 0.918 -4.281 -2.671 1.00 0.00 38 VAL A CA 9
ATOM 14943 C C . VAL A 1 38 ? 1.455 -5.698 -2.536 1.00 0.00 38 VAL A C 9
ATOM 14944 O O . VAL A 1 38 ? 1.745 -6.361 -3.536 1.00 0.00 38 VAL A O 9
ATOM 14957 N N . ASN A 1 39 ? 1.602 -6.154 -1.301 1.00 0.00 39 ASN A N 9
ATOM 14958 C CA . ASN A 1 39 ? 2.094 -7.495 -1.037 1.00 0.00 39 ASN A CA 9
ATOM 14959 C C . ASN A 1 39 ? 1.024 -8.518 -1.391 1.00 0.00 39 ASN A C 9
ATOM 14960 O O . ASN A 1 39 ? 0.035 -8.678 -0.678 1.00 0.00 39 ASN A O 9
ATOM 14971 N N . ARG A 1 40 ? 1.233 -9.199 -2.505 1.00 0.00 40 ARG A N 9
ATOM 14972 C CA . ARG A 1 40 ? 0.289 -10.186 -3.003 1.00 0.00 40 ARG A CA 9
ATOM 14973 C C . ARG A 1 40 ? 0.384 -11.465 -2.174 1.00 0.00 40 ARG A C 9
ATOM 14974 O O . ARG A 1 40 ? -0.463 -12.353 -2.271 1.00 0.00 40 ARG A O 9
ATOM 14995 N N . GLU A 1 41 ? 1.411 -11.532 -1.337 1.00 0.00 41 GLU A N 9
ATOM 14996 C CA . GLU A 1 41 ? 1.648 -12.692 -0.489 1.00 0.00 41 GLU A CA 9
ATOM 14997 C C . GLU A 1 41 ? 0.861 -12.580 0.814 1.00 0.00 41 GLU A C 9
ATOM 14998 O O . GLU A 1 41 ? 0.956 -13.454 1.678 1.00 0.00 41 GLU A O 9
ATOM 15010 N N . ALA A 1 42 ? 0.089 -11.504 0.953 1.00 0.00 42 ALA A N 9
ATOM 15011 C CA . ALA A 1 42 ? -0.612 -11.225 2.199 1.00 0.00 42 ALA A CA 9
ATOM 15012 C C . ALA A 1 42 ? -1.764 -12.200 2.430 1.00 0.00 42 ALA A C 9
ATOM 15013 O O . ALA A 1 42 ? -2.908 -11.926 2.074 1.00 0.00 42 ALA A O 9
ATOM 15020 N N . ARG A 1 43 ? -1.443 -13.344 3.022 1.00 0.00 43 ARG A N 9
ATOM 15021 C CA . ARG A 1 43 ? -2.440 -14.353 3.359 1.00 0.00 43 ARG A CA 9
ATOM 15022 C C . ARG A 1 43 ? -3.368 -13.843 4.457 1.00 0.00 43 ARG A C 9
ATOM 15023 O O . ARG A 1 43 ? -4.574 -14.084 4.433 1.00 0.00 43 ARG A O 9
ATOM 15044 N N . MET A 1 44 ? -2.789 -13.143 5.423 1.00 0.00 44 MET A N 9
ATOM 15045 C CA . MET A 1 44 ? -3.550 -12.621 6.556 1.00 0.00 44 MET A CA 9
ATOM 15046 C C . MET A 1 44 ? -3.906 -11.154 6.356 1.00 0.00 44 MET A C 9
ATOM 15047 O O . MET A 1 44 ? -4.523 -10.542 7.221 1.00 0.00 44 MET A O 9
ATOM 15061 N N . GLY A 1 45 ? -3.508 -10.590 5.218 1.00 0.00 45 GLY A N 9
ATOM 15062 C CA . GLY A 1 45 ? -3.720 -9.169 4.978 1.00 0.00 45 GLY A CA 9
ATOM 15063 C C . GLY A 1 45 ? -2.963 -8.305 5.970 1.00 0.00 45 GLY A C 9
ATOM 15064 O O . GLY A 1 45 ? -3.335 -7.164 6.232 1.00 0.00 45 GLY A O 9
ATOM 15068 N N . ARG A 1 46 ? -1.886 -8.861 6.509 1.00 0.00 46 ARG A N 9
ATOM 15069 C CA . ARG A 1 46 ? -1.125 -8.221 7.573 1.00 0.00 46 ARG A CA 9
ATOM 15070 C C . ARG A 1 46 ? -0.043 -7.314 6.998 1.00 0.00 46 ARG A C 9
ATOM 15071 O O . ARG A 1 46 ? 0.301 -6.295 7.585 1.00 0.00 46 ARG A O 9
ATOM 15092 N N . THR A 1 47 ? 0.492 -7.698 5.848 1.00 0.00 47 THR A N 9
ATOM 15093 C CA . THR A 1 47 ? 1.610 -6.986 5.245 1.00 0.00 47 THR A CA 9
ATOM 15094 C C . THR A 1 47 ? 1.243 -6.451 3.864 1.00 0.00 47 THR A C 9
ATOM 15095 O O . THR A 1 47 ? 2.114 -6.200 3.035 1.00 0.00 47 THR A O 9
ATOM 15106 N N . ALA A 1 48 ? -0.048 -6.237 3.649 1.00 0.00 48 ALA A N 9
ATOM 15107 C CA . ALA A 1 48 ? -0.576 -5.948 2.319 1.00 0.00 48 ALA A CA 9
ATOM 15108 C C . ALA A 1 48 ? -0.049 -4.638 1.726 1.00 0.00 48 ALA A C 9
ATOM 15109 O O . ALA A 1 48 ? 0.114 -4.531 0.510 1.00 0.00 48 ALA A O 9
ATOM 15116 N N . LEU A 1 49 ? 0.230 -3.652 2.569 1.00 0.00 49 LEU A N 9
ATOM 15117 C CA . LEU A 1 49 ? 0.596 -2.330 2.073 1.00 0.00 49 LEU A CA 9
ATOM 15118 C C . LEU A 1 49 ? 2.030 -1.979 2.442 1.00 0.00 49 LEU A C 9
ATOM 15119 O O . LEU A 1 49 ? 2.340 -1.725 3.604 1.00 0.00 49 LEU A O 9
ATOM 15135 N N . ILE A 1 50 ? 2.899 -1.969 1.451 1.00 0.00 50 ILE A N 9
ATOM 15136 C CA . ILE A 1 50 ? 4.296 -1.641 1.669 1.00 0.00 50 ILE A CA 9
ATOM 15137 C C . ILE A 1 50 ? 4.651 -0.340 0.960 1.00 0.00 50 ILE A C 9
ATOM 15138 O O . ILE A 1 50 ? 4.481 -0.216 -0.249 1.00 0.00 50 ILE A O 9
ATOM 15154 N N . ILE A 1 51 ? 5.134 0.632 1.720 1.00 0.00 51 ILE A N 9
ATOM 15155 C CA . ILE A 1 51 ? 5.372 1.964 1.185 1.00 0.00 51 ILE A CA 9
ATOM 15156 C C . ILE A 1 51 ? 6.860 2.227 0.985 1.00 0.00 51 ILE A C 9
ATOM 15157 O O . ILE A 1 51 ? 7.706 1.418 1.380 1.00 0.00 51 ILE A O 9
ATOM 15173 N N . HIS A 1 52 ? 7.160 3.367 0.373 1.00 0.00 52 HIS A N 9
ATOM 15174 C CA . HIS A 1 52 ? 8.534 3.819 0.188 1.00 0.00 52 HIS A CA 9
ATOM 15175 C C . HIS A 1 52 ? 9.157 4.164 1.547 1.00 0.00 52 HIS A C 9
ATOM 15176 O O . HIS A 1 52 ? 8.670 5.049 2.248 1.00 0.00 52 HIS A O 9
ATOM 15191 N N . PRO A 1 53 ? 10.254 3.471 1.907 1.00 0.00 53 PRO A N 9
ATOM 15192 C CA . PRO A 1 53 ? 10.906 3.552 3.230 1.00 0.00 53 PRO A CA 9
ATOM 15193 C C . PRO A 1 53 ? 10.963 4.949 3.855 1.00 0.00 53 PRO A C 9
ATOM 15194 O O . PRO A 1 53 ? 10.593 5.125 5.014 1.00 0.00 53 PRO A O 9
ATOM 15205 N N . ARG A 1 54 ? 11.429 5.934 3.092 1.00 0.00 54 ARG A N 9
ATOM 15206 C CA . ARG A 1 54 ? 11.680 7.270 3.635 1.00 0.00 54 ARG A CA 9
ATOM 15207 C C . ARG A 1 54 ? 10.407 7.928 4.180 1.00 0.00 54 ARG A C 9
ATOM 15208 O O . ARG A 1 54 ? 10.488 8.837 4.995 1.00 0.00 54 ARG A O 9
ATOM 15229 N N . LEU A 1 55 ? 9.238 7.455 3.752 1.00 0.00 55 LEU A N 9
ATOM 15230 C CA . LEU A 1 55 ? 7.968 8.063 4.156 1.00 0.00 55 LEU A CA 9
ATOM 15231 C C . LEU A 1 55 ? 7.497 7.529 5.504 1.00 0.00 55 LEU A C 9
ATOM 15232 O O . LEU A 1 55 ? 6.358 7.761 5.918 1.00 0.00 55 LEU A O 9
ATOM 15248 N N . LYS A 1 56 ? 8.389 6.826 6.185 1.00 0.00 56 LYS A N 9
ATOM 15249 C CA . LYS A 1 56 ? 8.110 6.277 7.504 1.00 0.00 56 LYS A CA 9
ATOM 15250 C C . LYS A 1 56 ? 7.721 7.382 8.483 1.00 0.00 56 LYS A C 9
ATOM 15251 O O . LYS A 1 56 ? 6.811 7.212 9.292 1.00 0.00 56 LYS A O 9
ATOM 15270 N N . ASP A 1 57 ? 8.407 8.514 8.375 1.00 0.00 57 ASP A N 9
ATOM 15271 C CA . ASP A 1 57 ? 8.188 9.662 9.260 1.00 0.00 57 ASP A CA 9
ATOM 15272 C C . ASP A 1 57 ? 6.740 10.152 9.229 1.00 0.00 57 ASP A C 9
ATOM 15273 O O . ASP A 1 57 ? 6.182 10.526 10.262 1.00 0.00 57 ASP A O 9
ATOM 15282 N N . ARG A 1 58 ? 6.135 10.149 8.052 1.00 0.00 58 ARG A N 9
ATOM 15283 C CA . ARG A 1 58 ? 4.756 10.595 7.906 1.00 0.00 58 ARG A CA 9
ATOM 15284 C C . ARG A 1 58 ? 3.798 9.448 8.213 1.00 0.00 58 ARG A C 9
ATOM 15285 O O . ARG A 1 58 ? 2.752 9.644 8.835 1.00 0.00 58 ARG A O 9
ATOM 15306 N N . SER A 1 59 ? 4.172 8.252 7.778 1.00 0.00 59 SER A N 9
ATOM 15307 C CA . SER A 1 59 ? 3.358 7.062 7.984 1.00 0.00 59 SER A CA 9
ATOM 15308 C C . SER A 1 59 ? 3.138 6.768 9.466 1.00 0.00 59 SER A C 9
ATOM 15309 O O . SER A 1 59 ? 2.045 6.364 9.862 1.00 0.00 59 SER A O 9
ATOM 15317 N N . SER A 1 60 ? 4.174 6.966 10.276 1.00 0.00 60 SER A N 9
ATOM 15318 C CA . SER A 1 60 ? 4.132 6.615 11.693 1.00 0.00 60 SER A CA 9
ATOM 15319 C C . SER A 1 60 ? 3.034 7.368 12.451 1.00 0.00 60 SER A C 9
ATOM 15320 O O . SER A 1 60 ? 2.557 6.904 13.486 1.00 0.00 60 SER A O 9
ATOM 15328 N N . SER A 1 61 ? 2.622 8.519 11.932 1.00 0.00 61 SER A N 9
ATOM 15329 C CA . SER A 1 61 ? 1.595 9.319 12.588 1.00 0.00 61 SER A CA 9
ATOM 15330 C C . SER A 1 61 ? 0.200 8.942 12.087 1.00 0.00 61 SER A C 9
ATOM 15331 O O . SER A 1 61 ? -0.800 9.533 12.501 1.00 0.00 61 SER A O 9
ATOM 15339 N N . LEU A 1 62 ? 0.136 7.957 11.204 1.00 0.00 62 LEU A N 9
ATOM 15340 C CA . LEU A 1 62 ? -1.132 7.518 10.640 1.00 0.00 62 LEU A CA 9
ATOM 15341 C C . LEU A 1 62 ? -1.357 6.037 10.917 1.00 0.00 62 LEU A C 9
ATOM 15342 O O . LEU A 1 62 ? -2.377 5.644 11.483 1.00 0.00 62 LEU A O 9
ATOM 15358 N N . ALA A 1 63 ? -0.386 5.222 10.530 1.00 0.00 63 ALA A N 9
ATOM 15359 C CA . ALA A 1 63 ? -0.479 3.784 10.698 1.00 0.00 63 ALA A CA 9
ATOM 15360 C C . ALA A 1 63 ? 0.890 3.192 11.001 1.00 0.00 63 ALA A C 9
ATOM 15361 O O . ALA A 1 63 ? 1.845 3.401 10.247 1.00 0.00 63 ALA A O 9
ATOM 15368 N N . ASP A 1 64 ? 0.977 2.461 12.103 1.00 0.00 64 ASP A N 9
ATOM 15369 C CA . ASP A 1 64 ? 2.227 1.833 12.516 1.00 0.00 64 ASP A CA 9
ATOM 15370 C C . ASP A 1 64 ? 2.595 0.711 11.554 1.00 0.00 64 ASP A C 9
ATOM 15371 O O . ASP A 1 64 ? 1.720 0.129 10.906 1.00 0.00 64 ASP A O 9
ATOM 15380 N N . PRO A 1 65 ? 3.892 0.400 11.425 1.00 0.00 65 PRO A N 9
ATOM 15381 C CA . PRO A 1 65 ? 4.354 -0.717 10.601 1.00 0.00 65 PRO A CA 9
ATOM 15382 C C . PRO A 1 65 ? 3.842 -2.056 11.127 1.00 0.00 65 PRO A C 9
ATOM 15383 O O . PRO A 1 65 ? 3.710 -2.250 12.336 1.00 0.00 65 PRO A O 9
ATOM 15394 N N . ALA A 1 66 ? 3.540 -2.971 10.214 1.00 0.00 66 ALA A N 9
ATOM 15395 C CA . ALA A 1 66 ? 3.054 -4.294 10.590 1.00 0.00 66 ALA A CA 9
ATOM 15396 C C . ALA A 1 66 ? 4.159 -5.095 11.261 1.00 0.00 66 ALA A C 9
ATOM 15397 O O . ALA A 1 66 ? 3.925 -5.826 12.222 1.00 0.00 66 ALA A O 9
ATOM 15404 N N . SER A 1 67 ? 5.363 -4.937 10.745 1.00 0.00 67 SER A N 9
ATOM 15405 C CA . SER A 1 67 ? 6.525 -5.611 11.281 1.00 0.00 67 SER A CA 9
ATOM 15406 C C . SER A 1 67 ? 7.618 -4.605 11.568 1.00 0.00 67 SER A C 9
ATOM 15407 O O . SER A 1 67 ? 7.640 -3.943 12.608 1.00 0.00 67 SER A O 9
ATOM 15415 N N . ASP A 1 68 ? 8.484 -4.493 10.623 1.00 0.00 68 ASP A N 9
ATOM 15416 C CA . ASP A 1 68 ? 9.570 -3.521 10.646 1.00 0.00 68 ASP A CA 9
ATOM 15417 C C . ASP A 1 68 ? 10.061 -3.285 9.235 1.00 0.00 68 ASP A C 9
ATOM 15418 O O . ASP A 1 68 ? 9.945 -2.186 8.692 1.00 0.00 68 ASP A O 9
ATOM 15427 N N . ILE A 1 69 ? 10.586 -4.341 8.645 1.00 0.00 69 ILE A N 9
ATOM 15428 C CA . ILE A 1 69 ? 11.062 -4.315 7.275 1.00 0.00 69 ILE A CA 9
ATOM 15429 C C . ILE A 1 69 ? 10.806 -5.657 6.609 1.00 0.00 69 ILE A C 9
ATOM 15430 O O . ILE A 1 69 ? 10.725 -6.686 7.278 1.00 0.00 69 ILE A O 9
ATOM 15446 N N . LYS A 1 70 ? 10.668 -5.636 5.302 1.00 0.00 70 LYS A N 9
ATOM 15447 C CA . LYS A 1 70 ? 10.490 -6.856 4.527 1.00 0.00 70 LYS A CA 9
ATOM 15448 C C . LYS A 1 70 ? 11.553 -6.927 3.442 1.00 0.00 70 LYS A C 9
ATOM 15449 O O . LYS A 1 70 ? 11.545 -6.134 2.501 1.00 0.00 70 LYS A O 9
ATOM 15468 N N . THR A 1 71 ? 12.482 -7.860 3.599 1.00 0.00 71 THR A N 9
ATOM 15469 C CA . THR A 1 71 ? 13.577 -8.008 2.659 1.00 0.00 71 THR A CA 9
ATOM 15470 C C . THR A 1 71 ? 13.134 -8.780 1.419 1.00 0.00 71 THR A C 9
ATOM 15471 O O . THR A 1 71 ? 12.632 -9.905 1.514 1.00 0.00 71 THR A O 9
ATOM 15482 N N . CYS A 1 72 ? 13.340 -8.166 0.264 1.00 0.00 72 CYS A N 9
ATOM 15483 C CA . CYS A 1 72 ? 12.853 -8.681 -1.006 1.00 0.00 72 CYS A CA 9
ATOM 15484 C C . CYS A 1 72 ? 13.208 -7.697 -2.118 1.00 0.00 72 CYS A C 9
ATOM 15485 O O . CYS A 1 72 ? 12.916 -6.504 -2.016 1.00 0.00 72 CYS A O 9
ATOM 15493 N N . ASP A 1 73 ? 13.815 -8.196 -3.190 1.00 0.00 73 ASP A N 9
ATOM 15494 C CA . ASP A 1 73 ? 14.326 -7.336 -4.260 1.00 0.00 73 ASP A CA 9
ATOM 15495 C C . ASP A 1 73 ? 13.204 -6.691 -5.059 1.00 0.00 73 ASP A C 9
ATOM 15496 O O . ASP A 1 73 ? 13.452 -5.853 -5.925 1.00 0.00 73 ASP A O 9
ATOM 15505 N N . HIS A 1 74 ? 11.971 -7.078 -4.764 1.00 0.00 74 HIS A N 9
ATOM 15506 C CA . HIS A 1 74 ? 10.809 -6.482 -5.414 1.00 0.00 74 HIS A CA 9
ATOM 15507 C C . HIS A 1 74 ? 10.640 -5.039 -4.956 1.00 0.00 74 HIS A C 9
ATOM 15508 O O . HIS A 1 74 ? 10.097 -4.203 -5.678 1.00 0.00 74 HIS A O 9
ATOM 15523 N N . TYR A 1 75 ? 11.125 -4.752 -3.756 1.00 0.00 75 TYR A N 9
ATOM 15524 C CA . TYR A 1 75 ? 11.016 -3.420 -3.181 1.00 0.00 75 TYR A CA 9
ATOM 15525 C C . TYR A 1 75 ? 12.373 -2.734 -3.213 1.00 0.00 75 TYR A C 9
ATOM 15526 O O . TYR A 1 75 ? 12.997 -2.506 -2.176 1.00 0.00 75 TYR A O 9
ATOM 15544 N N . GLN A 1 76 ? 12.844 -2.437 -4.413 1.00 0.00 76 GLN A N 9
ATOM 15545 C CA . GLN A 1 76 ? 14.152 -1.841 -4.581 1.00 0.00 76 GLN A CA 9
ATOM 15546 C C . GLN A 1 76 ? 14.188 -0.416 -4.063 1.00 0.00 76 GLN A C 9
ATOM 15547 O O . GLN A 1 76 ? 15.058 -0.075 -3.259 1.00 0.00 76 GLN A O 9
ATOM 15561 N N . ASN A 1 77 ? 13.221 0.391 -4.497 1.00 0.00 77 ASN A N 9
ATOM 15562 C CA . ASN A 1 77 ? 13.219 1.818 -4.211 1.00 0.00 77 ASN A CA 9
ATOM 15563 C C . ASN A 1 77 ? 14.543 2.429 -4.661 1.00 0.00 77 ASN A C 9
ATOM 15564 O O . ASN A 1 77 ? 14.777 2.593 -5.857 1.00 0.00 77 ASN A O 9
ATOM 15575 N N . PHE A 1 78 ? 15.421 2.688 -3.698 1.00 0.00 78 PHE A N 9
ATOM 15576 C CA . PHE A 1 78 ? 16.748 3.248 -3.960 1.00 0.00 78 PHE A CA 9
ATOM 15577 C C . PHE A 1 78 ? 17.707 2.902 -2.814 1.00 0.00 78 PHE A C 9
ATOM 15578 O O . PHE A 1 78 ? 18.780 2.358 -3.062 1.00 0.00 78 PHE A O 9
ATOM 15595 N N . PRO A 1 79 ? 17.335 3.231 -1.547 1.00 0.00 79 PRO A N 9
ATOM 15596 C CA . PRO A 1 79 ? 18.112 2.903 -0.348 1.00 0.00 79 PRO A CA 9
ATOM 15597 C C . PRO A 1 79 ? 18.860 1.571 -0.413 1.00 0.00 79 PRO A C 9
ATOM 15598 O O . PRO A 1 79 ? 20.092 1.558 -0.436 1.00 0.00 79 PRO A O 9
ATOM 15609 N N . LEU A 1 80 ? 18.107 0.467 -0.441 1.00 0.00 80 LEU A N 9
ATOM 15610 C CA . LEU A 1 80 ? 18.680 -0.889 -0.411 1.00 0.00 80 LEU A CA 9
ATOM 15611 C C . LEU A 1 80 ? 19.314 -1.156 0.962 1.00 0.00 80 LEU A C 9
ATOM 15612 O O . LEU A 1 80 ? 20.194 -0.425 1.412 1.00 0.00 80 LEU A O 9
ATOM 15628 N N . TYR A 1 81 ? 18.855 -2.204 1.629 1.00 0.00 81 TYR A N 9
ATOM 15629 C CA . TYR A 1 81 ? 19.374 -2.562 2.942 1.00 0.00 81 TYR A CA 9
ATOM 15630 C C . TYR A 1 81 ? 20.777 -3.140 2.804 1.00 0.00 81 TYR A C 9
ATOM 15631 O O . TYR A 1 81 ? 20.963 -4.212 2.223 1.00 0.00 81 TYR A O 9
ATOM 15649 N N . LEU A 1 82 ? 21.759 -2.410 3.313 1.00 0.00 82 LEU A N 9
ATOM 15650 C CA . LEU A 1 82 ? 23.147 -2.850 3.271 1.00 0.00 82 LEU A CA 9
ATOM 15651 C C . LEU A 1 82 ? 23.334 -4.084 4.143 1.00 0.00 82 LEU A C 9
ATOM 15652 O O . LEU A 1 82 ? 23.620 -5.169 3.640 1.00 0.00 82 LEU A O 9
ATOM 15668 N N . GLY A 1 83 ? 23.146 -3.912 5.447 1.00 0.00 83 GLY A N 9
ATOM 15669 C CA . GLY A 1 83 ? 23.274 -5.019 6.377 1.00 0.00 83 GLY A CA 9
ATOM 15670 C C . GLY A 1 83 ? 24.707 -5.485 6.530 1.00 0.00 83 GLY A C 9
ATOM 15671 O O . GLY A 1 83 ? 25.409 -5.071 7.454 1.00 0.00 83 GLY A O 9
ATOM 15675 N N . GLY A 1 84 ? 25.141 -6.343 5.619 1.00 0.00 84 GLY A N 9
ATOM 15676 C CA . GLY A 1 84 ? 26.494 -6.858 5.653 1.00 0.00 84 GLY A CA 9
ATOM 15677 C C . GLY A 1 84 ? 27.160 -6.754 4.299 1.00 0.00 84 GLY A C 9
ATOM 15678 O O . GLY A 1 84 ? 27.185 -5.680 3.695 1.00 0.00 84 GLY A O 9
ATOM 15682 N N . GLU A 1 85 ? 27.699 -7.864 3.814 1.00 0.00 85 GLU A N 9
ATOM 15683 C CA . GLU A 1 85 ? 28.317 -7.890 2.498 1.00 0.00 85 GLU A CA 9
ATOM 15684 C C . GLU A 1 85 ? 27.240 -8.058 1.437 1.00 0.00 85 GLU A C 9
ATOM 15685 O O . GLU A 1 85 ? 27.162 -7.290 0.478 1.00 0.00 85 GLU A O 9
ATOM 15697 N N . THR A 1 86 ? 26.406 -9.065 1.625 1.00 0.00 86 THR A N 9
ATOM 15698 C CA . THR A 1 86 ? 25.256 -9.279 0.767 1.00 0.00 86 THR A CA 9
ATOM 15699 C C . THR A 1 86 ? 24.136 -8.306 1.137 1.00 0.00 86 THR A C 9
ATOM 15700 O O . THR A 1 86 ? 23.899 -8.046 2.318 1.00 0.00 86 THR A O 9
ATOM 15711 N N . HIS A 1 87 ? 23.463 -7.752 0.135 1.00 0.00 87 HIS A N 9
ATOM 15712 C CA . HIS A 1 87 ? 22.467 -6.709 0.378 1.00 0.00 87 HIS A CA 9
ATOM 15713 C C . HIS A 1 87 ? 21.069 -7.199 0.019 1.00 0.00 87 HIS A C 9
ATOM 15714 O O . HIS A 1 87 ? 20.915 -8.169 -0.725 1.00 0.00 87 HIS A O 9
ATOM 15729 N N . GLU A 1 88 ? 20.051 -6.527 0.548 1.00 0.00 88 GLU A N 9
ATOM 15730 C CA . GLU A 1 88 ? 18.664 -6.887 0.279 1.00 0.00 88 GLU A CA 9
ATOM 15731 C C . GLU A 1 88 ? 17.831 -5.636 0.094 1.00 0.00 88 GLU A C 9
ATOM 15732 O O . GLU A 1 88 ? 17.900 -4.714 0.901 1.00 0.00 88 GLU A O 9
ATOM 15744 N N . HIS A 1 89 ? 17.050 -5.586 -0.963 1.00 0.00 89 HIS A N 9
ATOM 15745 C CA . HIS A 1 89 ? 16.098 -4.506 -1.119 1.00 0.00 89 HIS A CA 9
ATOM 15746 C C . HIS A 1 89 ? 14.974 -4.716 -0.113 1.00 0.00 89 HIS A C 9
ATOM 15747 O O . HIS A 1 89 ? 14.655 -5.854 0.222 1.00 0.00 89 HIS A O 9
ATOM 15762 N N . TYR A 1 90 ? 14.401 -3.641 0.407 1.00 0.00 90 TYR A N 9
ATOM 15763 C CA . TYR A 1 90 ? 13.453 -3.774 1.506 1.00 0.00 90 TYR A CA 9
ATOM 15764 C C . TYR A 1 90 ? 12.320 -2.763 1.401 1.00 0.00 90 TYR A C 9
ATOM 15765 O O . TYR A 1 90 ? 12.453 -1.719 0.756 1.00 0.00 90 TYR A O 9
ATOM 15783 N N . GLY A 1 91 ? 11.213 -3.087 2.050 1.00 0.00 91 GLY A N 9
ATOM 15784 C CA . GLY A 1 91 ? 10.099 -2.169 2.152 1.00 0.00 91 GLY A CA 9
ATOM 15785 C C . GLY A 1 91 ? 9.479 -2.223 3.534 1.00 0.00 91 GLY A C 9
ATOM 15786 O O . GLY A 1 91 ? 9.757 -3.150 4.298 1.00 0.00 91 GLY A O 9
ATOM 15790 N N . ILE A 1 92 ? 8.647 -1.243 3.865 1.00 0.00 92 ILE A N 9
ATOM 15791 C CA . ILE A 1 92 ? 8.017 -1.201 5.179 1.00 0.00 92 ILE A CA 9
ATOM 15792 C C . ILE A 1 92 ? 6.564 -1.670 5.103 1.00 0.00 92 ILE A C 9
ATOM 15793 O O . ILE A 1 92 ? 5.710 -0.999 4.512 1.00 0.00 92 ILE A O 9
ATOM 15809 N N . PRO A 1 93 ? 6.272 -2.836 5.703 1.00 0.00 93 PRO A N 9
ATOM 15810 C CA . PRO A 1 93 ? 4.940 -3.454 5.655 1.00 0.00 93 PRO A CA 9
ATOM 15811 C C . PRO A 1 93 ? 3.916 -2.764 6.560 1.00 0.00 93 PRO A C 9
ATOM 15812 O O . PRO A 1 93 ? 4.252 -2.237 7.622 1.00 0.00 93 PRO A O 9
ATOM 15823 N N . HIS A 1 94 ? 2.664 -2.765 6.117 1.00 0.00 94 HIS A N 9
ATOM 15824 C CA . HIS A 1 94 ? 1.555 -2.189 6.877 1.00 0.00 94 HIS A CA 9
ATOM 15825 C C . HIS A 1 94 ? 0.324 -3.074 6.730 1.00 0.00 94 HIS A C 9
ATOM 15826 O O . HIS A 1 94 ? 0.317 -3.992 5.910 1.00 0.00 94 HIS A O 9
ATOM 15841 N N . GLY A 1 95 ? -0.725 -2.756 7.476 1.00 0.00 95 GLY A N 9
ATOM 15842 C CA . GLY A 1 95 ? -1.955 -3.522 7.408 1.00 0.00 95 GLY A CA 9
ATOM 15843 C C . GLY A 1 95 ? -3.034 -2.911 8.279 1.00 0.00 95 GLY A C 9
ATOM 15844 O O . GLY A 1 95 ? -2.732 -2.162 9.208 1.00 0.00 95 GLY A O 9
ATOM 15848 N N . PHE A 1 96 ? -4.287 -3.229 7.983 1.00 0.00 96 PHE A N 9
ATOM 15849 C CA . PHE A 1 96 ? -5.423 -2.551 8.603 1.00 0.00 96 PHE A CA 9
ATOM 15850 C C . PHE A 1 96 ? -6.529 -3.553 8.898 1.00 0.00 96 PHE A C 9
ATOM 15851 O O . PHE A 1 96 ? -6.267 -4.742 9.004 1.00 0.00 96 PHE A O 9
ATOM 15868 N N . SER A 1 97 ? -7.755 -3.064 9.031 1.00 0.00 97 SER A N 9
ATOM 15869 C CA . SER A 1 97 ? -8.924 -3.927 9.183 1.00 0.00 97 SER A CA 9
ATOM 15870 C C . SER A 1 97 ? -10.181 -3.228 8.675 1.00 0.00 97 SER A C 9
ATOM 15871 O O . SER A 1 97 ? -11.300 -3.654 8.958 1.00 0.00 97 SER A O 9
ATOM 15879 N N . SER A 1 98 ? -9.986 -2.165 7.906 1.00 0.00 98 SER A N 9
ATOM 15880 C CA . SER A 1 98 ? -11.095 -1.434 7.318 1.00 0.00 98 SER A CA 9
ATOM 15881 C C . SER A 1 98 ? -10.609 -0.648 6.106 1.00 0.00 98 SER A C 9
ATOM 15882 O O . SER A 1 98 ? -9.693 0.170 6.215 1.00 0.00 98 SER A O 9
ATOM 15890 N N . ARG A 1 99 ? -11.197 -0.922 4.946 1.00 0.00 99 ARG A N 9
ATOM 15891 C CA . ARG A 1 99 ? -10.818 -0.230 3.719 1.00 0.00 99 ARG A CA 9
ATOM 15892 C C . ARG A 1 99 ? -11.063 1.274 3.824 1.00 0.00 99 ARG A C 9
ATOM 15893 O O . ARG A 1 99 ? -10.282 2.068 3.308 1.00 0.00 99 ARG A O 9
ATOM 15914 N N . ILE A 1 100 ? -12.150 1.661 4.488 1.00 0.00 100 ILE A N 9
ATOM 15915 C CA . ILE A 1 100 ? -12.458 3.073 4.698 1.00 0.00 100 ILE A CA 9
ATOM 15916 C C . ILE A 1 100 ? -11.340 3.742 5.513 1.00 0.00 100 ILE A C 9
ATOM 15917 O O . ILE A 1 100 ? -11.019 4.914 5.314 1.00 0.00 100 ILE A O 9
ATOM 15933 N N . ALA A 1 101 ? -10.732 2.978 6.421 1.00 0.00 101 ALA A N 9
ATOM 15934 C CA . ALA A 1 101 ? -9.616 3.478 7.210 1.00 0.00 101 ALA A CA 9
ATOM 15935 C C . ALA A 1 101 ? -8.407 3.683 6.314 1.00 0.00 101 ALA A C 9
ATOM 15936 O O . ALA A 1 101 ? -7.745 4.719 6.372 1.00 0.00 101 ALA A O 9
ATOM 15943 N N . LEU A 1 102 ? -8.146 2.691 5.470 1.00 0.00 102 LEU A N 9
ATOM 15944 C CA . LEU A 1 102 ? -7.082 2.775 4.476 1.00 0.00 102 LEU A CA 9
ATOM 15945 C C . LEU A 1 102 ? -7.289 3.991 3.581 1.00 0.00 102 LEU A C 9
ATOM 15946 O O . LEU A 1 102 ? -6.338 4.696 3.253 1.00 0.00 102 LEU A O 9
ATOM 15962 N N . GLU A 1 103 ? -8.543 4.237 3.213 1.00 0.00 103 GLU A N 9
ATOM 15963 C CA . GLU A 1 103 ? -8.904 5.394 2.403 1.00 0.00 103 GLU A CA 9
ATOM 15964 C C . GLU A 1 103 ? -8.415 6.676 3.068 1.00 0.00 103 GLU A C 9
ATOM 15965 O O . GLU A 1 103 ? -7.749 7.504 2.445 1.00 0.00 103 GLU A O 9
ATOM 15977 N N . ARG A 1 104 ? -8.736 6.817 4.348 1.00 0.00 104 ARG A N 9
ATOM 15978 C CA . ARG A 1 104 ? -8.358 7.996 5.116 1.00 0.00 104 ARG A CA 9
ATOM 15979 C C . ARG A 1 104 ? -6.842 8.101 5.249 1.00 0.00 104 ARG A C 9
ATOM 15980 O O . ARG A 1 104 ? -6.282 9.194 5.193 1.00 0.00 104 ARG A O 9
ATOM 16001 N N . TYR A 1 105 ? -6.183 6.962 5.422 1.00 0.00 105 TYR A N 9
ATOM 16002 C CA . TYR A 1 105 ? -4.741 6.938 5.570 1.00 0.00 105 TYR A CA 9
ATOM 16003 C C . TYR A 1 105 ? -4.053 7.283 4.256 1.00 0.00 105 TYR A C 9
ATOM 16004 O O . TYR A 1 105 ? -3.067 8.018 4.244 1.00 0.00 105 TYR A O 9
ATOM 16022 N N . LEU A 1 106 ? -4.579 6.764 3.152 1.00 0.00 106 LEU A N 9
ATOM 16023 C CA . LEU A 1 106 ? -4.086 7.137 1.830 1.00 0.00 106 LEU A CA 9
ATOM 16024 C C . LEU A 1 106 ? -4.250 8.634 1.635 1.00 0.00 106 LEU A C 9
ATOM 16025 O O . LEU A 1 106 ? -3.357 9.307 1.130 1.00 0.00 106 LEU A O 9
ATOM 16041 N N . ASN A 1 107 ? -5.396 9.138 2.077 1.00 0.00 107 ASN A N 9
ATOM 16042 C CA . ASN A 1 107 ? -5.726 10.557 1.993 1.00 0.00 107 ASN A CA 9
ATOM 16043 C C . ASN A 1 107 ? -4.730 11.422 2.761 1.00 0.00 107 ASN A C 9
ATOM 16044 O O . ASN A 1 107 ? -4.464 12.560 2.381 1.00 0.00 107 ASN A O 9
ATOM 16055 N N . GLY A 1 108 ? -4.183 10.883 3.838 1.00 0.00 108 GLY A N 9
ATOM 16056 C CA . GLY A 1 108 ? -3.230 11.633 4.631 1.00 0.00 108 GLY A CA 9
ATOM 16057 C C . GLY A 1 108 ? -1.789 11.412 4.204 1.00 0.00 108 GLY A C 9
ATOM 16058 O O . GLY A 1 108 ? -0.969 12.329 4.264 1.00 0.00 108 GLY A O 9
ATOM 16062 N N . LEU A 1 109 ? -1.475 10.190 3.796 1.00 0.00 109 LEU A N 9
ATOM 16063 C CA . LEU A 1 109 ? -0.111 9.826 3.435 1.00 0.00 109 LEU A CA 9
ATOM 16064 C C . LEU A 1 109 ? 0.238 10.274 2.012 1.00 0.00 109 LEU A C 9
ATOM 16065 O O . LEU A 1 109 ? 1.299 10.853 1.782 1.00 0.00 109 LEU A O 9
ATOM 16081 N N . PHE A 1 110 ? -0.657 10.012 1.061 1.00 0.00 110 PHE A N 9
ATOM 16082 C CA . PHE A 1 110 ? -0.395 10.326 -0.346 1.00 0.00 110 PHE A CA 9
ATOM 16083 C C . PHE A 1 110 ? -1.483 11.231 -0.918 1.00 0.00 110 PHE A C 9
ATOM 16084 O O . PHE A 1 110 ? -1.481 11.538 -2.110 1.00 0.00 110 PHE A O 9
ATOM 16101 N N . GLY A 1 111 ? -2.407 11.646 -0.064 1.00 0.00 111 GLY A N 9
ATOM 16102 C CA . GLY A 1 111 ? -3.601 12.331 -0.524 1.00 0.00 111 GLY A CA 9
ATOM 16103 C C . GLY A 1 111 ? -3.335 13.681 -1.156 1.00 0.00 111 GLY A C 9
ATOM 16104 O O . GLY A 1 111 ? -3.858 13.978 -2.232 1.00 0.00 111 GLY A O 9
ATOM 16108 N N . ASP A 1 112 ? -2.526 14.495 -0.498 1.00 0.00 112 ASP A N 9
ATOM 16109 C CA . ASP A 1 112 ? -2.272 15.835 -0.922 1.00 0.00 112 ASP A CA 9
ATOM 16110 C C . ASP A 1 112 ? -1.007 16.296 -0.229 1.00 0.00 112 ASP A C 9
ATOM 16111 O O . ASP A 1 112 ? -0.460 15.595 0.623 1.00 0.00 112 ASP A O 9
ATOM 16120 N N . MET A 1 1 ? -10.392 -7.368 12.589 1.00 0.00 1 MET A N 10
ATOM 16121 C CA . MET A 1 1 ? -10.546 -7.324 11.117 1.00 0.00 1 MET A CA 10
ATOM 16122 C C . MET A 1 1 ? -9.311 -6.745 10.454 1.00 0.00 1 MET A C 10
ATOM 16123 O O . MET A 1 1 ? -8.643 -5.880 11.014 1.00 0.00 1 MET A O 10
ATOM 16139 N N . TYR A 1 2 ? -9.008 -7.251 9.272 1.00 0.00 2 TYR A N 10
ATOM 16140 C CA . TYR A 1 2 ? -7.995 -6.667 8.414 1.00 0.00 2 TYR A CA 10
ATOM 16141 C C . TYR A 1 2 ? -8.529 -6.592 6.995 1.00 0.00 2 TYR A C 10
ATOM 16142 O O . TYR A 1 2 ? -9.690 -6.914 6.747 1.00 0.00 2 TYR A O 10
ATOM 16160 N N . LEU A 1 3 ? -7.689 -6.182 6.064 1.00 0.00 3 LEU A N 10
ATOM 16161 C CA . LEU A 1 3 ? -8.081 -6.140 4.669 1.00 0.00 3 LEU A CA 10
ATOM 16162 C C . LEU A 1 3 ? -7.471 -7.309 3.910 1.00 0.00 3 LEU A C 10
ATOM 16163 O O . LEU A 1 3 ? -6.925 -8.233 4.507 1.00 0.00 3 LEU A O 10
ATOM 16179 N N . ARG A 1 4 ? -7.612 -7.289 2.599 1.00 0.00 4 ARG A N 10
ATOM 16180 C CA . ARG A 1 4 ? -7.033 -8.318 1.746 1.00 0.00 4 ARG A CA 10
ATOM 16181 C C . ARG A 1 4 ? -6.113 -7.657 0.731 1.00 0.00 4 ARG A C 10
ATOM 16182 O O . ARG A 1 4 ? -6.295 -6.482 0.420 1.00 0.00 4 ARG A O 10
ATOM 16203 N N . PRO A 1 5 ? -5.110 -8.385 0.210 1.00 0.00 5 PRO A N 10
ATOM 16204 C CA . PRO A 1 5 ? -4.186 -7.853 -0.796 1.00 0.00 5 PRO A CA 10
ATOM 16205 C C . PRO A 1 5 ? -4.935 -7.224 -1.972 1.00 0.00 5 PRO A C 10
ATOM 16206 O O . PRO A 1 5 ? -4.683 -6.076 -2.344 1.00 0.00 5 PRO A O 10
ATOM 16217 N N . ASP A 1 6 ? -5.875 -7.977 -2.531 1.00 0.00 6 ASP A N 10
ATOM 16218 C CA . ASP A 1 6 ? -6.724 -7.482 -3.612 1.00 0.00 6 ASP A CA 10
ATOM 16219 C C . ASP A 1 6 ? -7.533 -6.267 -3.162 1.00 0.00 6 ASP A C 10
ATOM 16220 O O . ASP A 1 6 ? -7.673 -5.291 -3.900 1.00 0.00 6 ASP A O 10
ATOM 16229 N N . GLU A 1 7 ? -8.049 -6.335 -1.936 1.00 0.00 7 GLU A N 10
ATOM 16230 C CA . GLU A 1 7 ? -8.869 -5.264 -1.370 1.00 0.00 7 GLU A CA 10
ATOM 16231 C C . GLU A 1 7 ? -8.084 -3.955 -1.304 1.00 0.00 7 GLU A C 10
ATOM 16232 O O . GLU A 1 7 ? -8.608 -2.890 -1.624 1.00 0.00 7 GLU A O 10
ATOM 16244 N N . VAL A 1 8 ? -6.826 -4.043 -0.889 1.00 0.00 8 VAL A N 10
ATOM 16245 C CA . VAL A 1 8 ? -5.963 -2.872 -0.812 1.00 0.00 8 VAL A CA 10
ATOM 16246 C C . VAL A 1 8 ? -5.791 -2.242 -2.192 1.00 0.00 8 VAL A C 10
ATOM 16247 O O . VAL A 1 8 ? -5.939 -1.033 -2.352 1.00 0.00 8 VAL A O 10
ATOM 16260 N N . ALA A 1 9 ? -5.500 -3.077 -3.183 1.00 0.00 9 ALA A N 10
ATOM 16261 C CA . ALA A 1 9 ? -5.355 -2.617 -4.559 1.00 0.00 9 ALA A CA 10
ATOM 16262 C C . ALA A 1 9 ? -6.650 -1.973 -5.053 1.00 0.00 9 ALA A C 10
ATOM 16263 O O . ALA A 1 9 ? -6.629 -0.954 -5.745 1.00 0.00 9 ALA A O 10
ATOM 16270 N N . ARG A 1 10 ? -7.771 -2.571 -4.672 1.00 0.00 10 ARG A N 10
ATOM 16271 C CA . ARG A 1 10 ? -9.093 -2.055 -5.009 1.00 0.00 10 ARG A CA 10
ATOM 16272 C C . ARG A 1 10 ? -9.278 -0.636 -4.465 1.00 0.00 10 ARG A C 10
ATOM 16273 O O . ARG A 1 10 ? -9.764 0.254 -5.168 1.00 0.00 10 ARG A O 10
ATOM 16294 N N . VAL A 1 11 ? -8.881 -0.429 -3.214 1.00 0.00 11 VAL A N 10
ATOM 16295 C CA . VAL A 1 11 ? -8.983 0.884 -2.585 1.00 0.00 11 VAL A CA 10
ATOM 16296 C C . VAL A 1 11 ? -7.997 1.864 -3.220 1.00 0.00 11 VAL A C 10
ATOM 16297 O O . VAL A 1 11 ? -8.279 3.055 -3.342 1.00 0.00 11 VAL A O 10
ATOM 16310 N N . LEU A 1 12 ? -6.841 1.362 -3.637 1.00 0.00 12 LEU A N 10
ATOM 16311 C CA . LEU A 1 12 ? -5.874 2.180 -4.357 1.00 0.00 12 LEU A CA 10
ATOM 16312 C C . LEU A 1 12 ? -6.487 2.711 -5.652 1.00 0.00 12 LEU A C 10
ATOM 16313 O O . LEU A 1 12 ? -6.367 3.894 -5.970 1.00 0.00 12 LEU A O 10
ATOM 16329 N N . GLU A 1 13 ? -7.148 1.828 -6.396 1.00 0.00 13 GLU A N 10
ATOM 16330 C CA . GLU A 1 13 ? -7.847 2.217 -7.614 1.00 0.00 13 GLU A CA 10
ATOM 16331 C C . GLU A 1 13 ? -8.943 3.242 -7.316 1.00 0.00 13 GLU A C 10
ATOM 16332 O O . GLU A 1 13 ? -9.300 4.054 -8.173 1.00 0.00 13 GLU A O 10
ATOM 16344 N N . LYS A 1 14 ? -9.467 3.203 -6.091 1.00 0.00 14 LYS A N 10
ATOM 16345 C CA . LYS A 1 14 ? -10.448 4.185 -5.633 1.00 0.00 14 LYS A CA 10
ATOM 16346 C C . LYS A 1 14 ? -9.818 5.568 -5.480 1.00 0.00 14 LYS A C 10
ATOM 16347 O O . LYS A 1 14 ? -10.490 6.587 -5.623 1.00 0.00 14 LYS A O 10
ATOM 16366 N N . ALA A 1 15 ? -8.525 5.596 -5.189 1.00 0.00 15 ALA A N 10
ATOM 16367 C CA . ALA A 1 15 ? -7.810 6.852 -5.013 1.00 0.00 15 ALA A CA 10
ATOM 16368 C C . ALA A 1 15 ? -7.154 7.290 -6.319 1.00 0.00 15 ALA A C 10
ATOM 16369 O O . ALA A 1 15 ? -6.423 8.282 -6.360 1.00 0.00 15 ALA A O 10
ATOM 16376 N N . GLY A 1 16 ? -7.416 6.541 -7.381 1.00 0.00 16 GLY A N 10
ATOM 16377 C CA . GLY A 1 16 ? -6.891 6.889 -8.687 1.00 0.00 16 GLY A CA 10
ATOM 16378 C C . GLY A 1 16 ? -5.451 6.460 -8.866 1.00 0.00 16 GLY A C 10
ATOM 16379 O O . GLY A 1 16 ? -4.650 7.178 -9.461 1.00 0.00 16 GLY A O 10
ATOM 16383 N N . PHE A 1 17 ? -5.118 5.290 -8.345 1.00 0.00 17 PHE A N 10
ATOM 16384 C CA . PHE A 1 17 ? -3.766 4.764 -8.457 1.00 0.00 17 PHE A CA 10
ATOM 16385 C C . PHE A 1 17 ? -3.573 3.984 -9.752 1.00 0.00 17 PHE A C 10
ATOM 16386 O O . PHE A 1 17 ? -4.539 3.545 -10.377 1.00 0.00 17 PHE A O 10
ATOM 16403 N N . THR A 1 18 ? -2.317 3.812 -10.137 1.00 0.00 18 THR A N 10
ATOM 16404 C CA . THR A 1 18 ? -1.959 3.072 -11.339 1.00 0.00 18 THR A CA 10
ATOM 16405 C C . THR A 1 18 ? -0.895 2.024 -11.014 1.00 0.00 18 THR A C 10
ATOM 16406 O O . THR A 1 18 ? -0.406 1.964 -9.889 1.00 0.00 18 THR A O 10
ATOM 16417 N N . VAL A 1 19 ? -0.542 1.208 -11.997 1.00 0.00 19 VAL A N 10
ATOM 16418 C CA . VAL A 1 19 ? 0.454 0.154 -11.809 1.00 0.00 19 VAL A CA 10
ATOM 16419 C C . VAL A 1 19 ? 1.757 0.499 -12.543 1.00 0.00 19 VAL A C 10
ATOM 16420 O O . VAL A 1 19 ? 1.729 1.095 -13.625 1.00 0.00 19 VAL A O 10
ATOM 16433 N N . ASP A 1 20 ? 2.895 0.177 -11.933 1.00 0.00 20 ASP A N 10
ATOM 16434 C CA . ASP A 1 20 ? 4.189 0.311 -12.607 1.00 0.00 20 ASP A CA 10
ATOM 16435 C C . ASP A 1 20 ? 4.770 -1.059 -12.895 1.00 0.00 20 ASP A C 10
ATOM 16436 O O . ASP A 1 20 ? 5.417 -1.271 -13.922 1.00 0.00 20 ASP A O 10
ATOM 16445 N N . VAL A 1 21 ? 4.539 -1.984 -11.982 1.00 0.00 21 VAL A N 10
ATOM 16446 C CA . VAL A 1 21 ? 5.043 -3.330 -12.120 1.00 0.00 21 VAL A CA 10
ATOM 16447 C C . VAL A 1 21 ? 4.034 -4.325 -11.553 1.00 0.00 21 VAL A C 10
ATOM 16448 O O . VAL A 1 21 ? 3.248 -3.989 -10.672 1.00 0.00 21 VAL A O 10
ATOM 16461 N N . VAL A 1 22 ? 4.031 -5.537 -12.070 1.00 0.00 22 VAL A N 10
ATOM 16462 C CA . VAL A 1 22 ? 3.124 -6.553 -11.571 1.00 0.00 22 VAL A CA 10
ATOM 16463 C C . VAL A 1 22 ? 3.826 -7.903 -11.477 1.00 0.00 22 VAL A C 10
ATOM 16464 O O . VAL A 1 22 ? 4.247 -8.478 -12.479 1.00 0.00 22 VAL A O 10
ATOM 16477 N N . THR A 1 23 ? 3.984 -8.387 -10.255 1.00 0.00 23 THR A N 10
ATOM 16478 C CA . THR A 1 23 ? 4.575 -9.692 -10.026 1.00 0.00 23 THR A CA 10
ATOM 16479 C C . THR A 1 23 ? 3.630 -10.530 -9.173 1.00 0.00 23 THR A C 10
ATOM 16480 O O . THR A 1 23 ? 2.791 -9.981 -8.453 1.00 0.00 23 THR A O 10
ATOM 16491 N N . ASN A 1 24 ? 3.767 -11.848 -9.236 1.00 0.00 24 ASN A N 10
ATOM 16492 C CA . ASN A 1 24 ? 2.825 -12.739 -8.561 1.00 0.00 24 ASN A CA 10
ATOM 16493 C C . ASN A 1 24 ? 3.046 -12.737 -7.049 1.00 0.00 24 ASN A C 10
ATOM 16494 O O . ASN A 1 24 ? 2.284 -13.340 -6.300 1.00 0.00 24 ASN A O 10
ATOM 16505 N N . LYS A 1 25 ? 4.088 -12.052 -6.596 1.00 0.00 25 LYS A N 10
ATOM 16506 C CA . LYS A 1 25 ? 4.372 -11.979 -5.169 1.00 0.00 25 LYS A CA 10
ATOM 16507 C C . LYS A 1 25 ? 4.130 -10.568 -4.655 1.00 0.00 25 LYS A C 10
ATOM 16508 O O . LYS A 1 25 ? 4.053 -10.341 -3.448 1.00 0.00 25 LYS A O 10
ATOM 16527 N N . THR A 1 26 ? 3.958 -9.631 -5.577 1.00 0.00 26 THR A N 10
ATOM 16528 C CA . THR A 1 26 ? 3.876 -8.227 -5.225 1.00 0.00 26 THR A CA 10
ATOM 16529 C C . THR A 1 26 ? 3.318 -7.385 -6.379 1.00 0.00 26 THR A C 10
ATOM 16530 O O . THR A 1 26 ? 3.798 -7.461 -7.512 1.00 0.00 26 THR A O 10
ATOM 16541 N N . TYR A 1 27 ? 2.287 -6.602 -6.089 1.00 0.00 27 TYR A N 10
ATOM 16542 C CA . TYR A 1 27 ? 1.779 -5.624 -7.043 1.00 0.00 27 TYR A CA 10
ATOM 16543 C C . TYR A 1 27 ? 2.562 -4.331 -6.909 1.00 0.00 27 TYR A C 10
ATOM 16544 O O . TYR A 1 27 ? 2.862 -3.903 -5.800 1.00 0.00 27 TYR A O 10
ATOM 16562 N N . GLY A 1 28 ? 2.884 -3.719 -8.029 1.00 0.00 28 GLY A N 10
ATOM 16563 C CA . GLY A 1 28 ? 3.506 -2.417 -8.008 1.00 0.00 28 GLY A CA 10
ATOM 16564 C C . GLY A 1 28 ? 2.498 -1.336 -8.307 1.00 0.00 28 GLY A C 10
ATOM 16565 O O . GLY A 1 28 ? 1.838 -1.367 -9.344 1.00 0.00 28 GLY A O 10
ATOM 16569 N N . TYR A 1 29 ? 2.372 -0.382 -7.411 1.00 0.00 29 TYR A N 10
ATOM 16570 C CA . TYR A 1 29 ? 1.349 0.631 -7.533 1.00 0.00 29 TYR A CA 10
ATOM 16571 C C . TYR A 1 29 ? 1.936 2.026 -7.394 1.00 0.00 29 TYR A C 10
ATOM 16572 O O . TYR A 1 29 ? 2.836 2.263 -6.596 1.00 0.00 29 TYR A O 10
ATOM 16590 N N . ARG A 1 30 ? 1.425 2.951 -8.183 1.00 0.00 30 ARG A N 10
ATOM 16591 C CA . ARG A 1 30 ? 1.966 4.296 -8.219 1.00 0.00 30 ARG A CA 10
ATOM 16592 C C . ARG A 1 30 ? 0.883 5.317 -8.507 1.00 0.00 30 ARG A C 10
ATOM 16593 O O . ARG A 1 30 ? -0.148 4.999 -9.094 1.00 0.00 30 ARG A O 10
ATOM 16614 N N . ARG A 1 31 ? 1.127 6.541 -8.083 1.00 0.00 31 ARG A N 10
ATOM 16615 C CA . ARG A 1 31 ? 0.263 7.653 -8.427 1.00 0.00 31 ARG A CA 10
ATOM 16616 C C . ARG A 1 31 ? 1.066 8.944 -8.381 1.00 0.00 31 ARG A C 10
ATOM 16617 O O . ARG A 1 31 ? 1.186 9.583 -7.333 1.00 0.00 31 ARG A O 10
ATOM 16638 N N . GLY A 1 32 ? 1.650 9.295 -9.515 1.00 0.00 32 GLY A N 10
ATOM 16639 C CA . GLY A 1 32 ? 2.487 10.472 -9.586 1.00 0.00 32 GLY A CA 10
ATOM 16640 C C . GLY A 1 32 ? 3.903 10.191 -9.126 1.00 0.00 32 GLY A C 10
ATOM 16641 O O . GLY A 1 32 ? 4.634 9.430 -9.765 1.00 0.00 32 GLY A O 10
ATOM 16645 N N . GLU A 1 33 ? 4.278 10.783 -8.003 1.00 0.00 33 GLU A N 10
ATOM 16646 C CA . GLU A 1 33 ? 5.624 10.643 -7.462 1.00 0.00 33 GLU A CA 10
ATOM 16647 C C . GLU A 1 33 ? 5.617 9.699 -6.264 1.00 0.00 33 GLU A C 10
ATOM 16648 O O . GLU A 1 33 ? 6.670 9.304 -5.755 1.00 0.00 33 GLU A O 10
ATOM 16660 N N . ASN A 1 34 ? 4.423 9.348 -5.813 1.00 0.00 34 ASN A N 10
ATOM 16661 C CA . ASN A 1 34 ? 4.265 8.419 -4.704 1.00 0.00 34 ASN A CA 10
ATOM 16662 C C . ASN A 1 34 ? 4.080 7.000 -5.223 1.00 0.00 34 ASN A C 10
ATOM 16663 O O . ASN A 1 34 ? 3.327 6.768 -6.175 1.00 0.00 34 ASN A O 10
ATOM 16674 N N . TYR A 1 35 ? 4.777 6.057 -4.599 1.00 0.00 35 TYR A N 10
ATOM 16675 C CA . TYR A 1 35 ? 4.770 4.668 -5.044 1.00 0.00 35 TYR A CA 10
ATOM 16676 C C . TYR A 1 35 ? 4.499 3.730 -3.873 1.00 0.00 35 TYR A C 10
ATOM 16677 O O . TYR A 1 35 ? 4.930 3.990 -2.747 1.00 0.00 35 TYR A O 10
ATOM 16695 N N . VAL A 1 36 ? 3.786 2.649 -4.148 1.00 0.00 36 VAL A N 10
ATOM 16696 C CA . VAL A 1 36 ? 3.489 1.630 -3.153 1.00 0.00 36 VAL A CA 10
ATOM 16697 C C . VAL A 1 36 ? 3.517 0.245 -3.792 1.00 0.00 36 VAL A C 10
ATOM 16698 O O . VAL A 1 36 ? 3.579 0.113 -5.012 1.00 0.00 36 VAL A O 10
ATOM 16711 N N . TYR A 1 37 ? 3.476 -0.778 -2.964 1.00 0.00 37 TYR A N 10
ATOM 16712 C CA . TYR A 1 37 ? 3.462 -2.152 -3.435 1.00 0.00 37 TYR A CA 10
ATOM 16713 C C . TYR A 1 37 ? 2.475 -2.958 -2.604 1.00 0.00 37 TYR A C 10
ATOM 16714 O O . TYR A 1 37 ? 2.325 -2.712 -1.410 1.00 0.00 37 TYR A O 10
ATOM 16732 N N . VAL A 1 38 ? 1.792 -3.898 -3.229 1.00 0.00 38 VAL A N 10
ATOM 16733 C CA . VAL A 1 38 ? 0.813 -4.708 -2.519 1.00 0.00 38 VAL A CA 10
ATOM 16734 C C . VAL A 1 38 ? 1.272 -6.155 -2.453 1.00 0.00 38 VAL A C 10
ATOM 16735 O O . VAL A 1 38 ? 1.431 -6.817 -3.483 1.00 0.00 38 VAL A O 10
ATOM 16748 N N . ASN A 1 39 ? 1.488 -6.634 -1.240 1.00 0.00 39 ASN A N 10
ATOM 16749 C CA . ASN A 1 39 ? 1.966 -7.990 -1.018 1.00 0.00 39 ASN A CA 10
ATOM 16750 C C . ASN A 1 39 ? 0.895 -9.024 -1.325 1.00 0.00 39 ASN A C 10
ATOM 16751 O O . ASN A 1 39 ? -0.242 -8.905 -0.873 1.00 0.00 39 ASN A O 10
ATOM 16762 N N . ARG A 1 40 ? 1.270 -10.047 -2.085 1.00 0.00 40 ARG A N 10
ATOM 16763 C CA . ARG A 1 40 ? 0.384 -11.182 -2.341 1.00 0.00 40 ARG A CA 10
ATOM 16764 C C . ARG A 1 40 ? 0.481 -12.150 -1.181 1.00 0.00 40 ARG A C 10
ATOM 16765 O O . ARG A 1 40 ? -0.295 -13.094 -1.055 1.00 0.00 40 ARG A O 10
ATOM 16786 N N . GLU A 1 41 ? 1.450 -11.875 -0.328 1.00 0.00 41 GLU A N 10
ATOM 16787 C CA . GLU A 1 41 ? 1.811 -12.753 0.762 1.00 0.00 41 GLU A CA 10
ATOM 16788 C C . GLU A 1 41 ? 1.041 -12.377 2.023 1.00 0.00 41 GLU A C 10
ATOM 16789 O O . GLU A 1 41 ? 1.319 -12.885 3.110 1.00 0.00 41 GLU A O 10
ATOM 16801 N N . ALA A 1 42 ? 0.075 -11.483 1.872 1.00 0.00 42 ALA A N 10
ATOM 16802 C CA . ALA A 1 42 ? -0.696 -11.003 3.003 1.00 0.00 42 ALA A CA 10
ATOM 16803 C C . ALA A 1 42 ? -1.929 -11.868 3.228 1.00 0.00 42 ALA A C 10
ATOM 16804 O O . ALA A 1 42 ? -3.020 -11.555 2.750 1.00 0.00 42 ALA A O 10
ATOM 16811 N N . ARG A 1 43 ? -1.741 -12.969 3.937 1.00 0.00 43 ARG A N 10
ATOM 16812 C CA . ARG A 1 43 ? -2.845 -13.855 4.273 1.00 0.00 43 ARG A CA 10
ATOM 16813 C C . ARG A 1 43 ? -3.521 -13.353 5.539 1.00 0.00 43 ARG A C 10
ATOM 16814 O O . ARG A 1 43 ? -4.724 -13.521 5.735 1.00 0.00 43 ARG A O 10
ATOM 16835 N N . MET A 1 44 ? -2.720 -12.731 6.398 1.00 0.00 44 MET A N 10
ATOM 16836 C CA . MET A 1 44 ? -3.238 -12.077 7.593 1.00 0.00 44 MET A CA 10
ATOM 16837 C C . MET A 1 44 ? -4.101 -10.892 7.191 1.00 0.00 44 MET A C 10
ATOM 16838 O O . MET A 1 44 ? -5.098 -10.583 7.840 1.00 0.00 44 MET A O 10
ATOM 16852 N N . GLY A 1 45 ? -3.711 -10.249 6.096 1.00 0.00 45 GLY A N 10
ATOM 16853 C CA . GLY A 1 45 ? -4.386 -9.049 5.653 1.00 0.00 45 GLY A CA 10
ATOM 16854 C C . GLY A 1 45 ? -3.755 -7.807 6.236 1.00 0.00 45 GLY A C 10
ATOM 16855 O O . GLY A 1 45 ? -4.246 -6.694 6.048 1.00 0.00 45 GLY A O 10
ATOM 16859 N N . ARG A 1 46 ? -2.657 -8.004 6.947 1.00 0.00 46 ARG A N 10
ATOM 16860 C CA . ARG A 1 46 ? -1.967 -6.909 7.602 1.00 0.00 46 ARG A CA 10
ATOM 16861 C C . ARG A 1 46 ? -0.845 -6.364 6.719 1.00 0.00 46 ARG A C 10
ATOM 16862 O O . ARG A 1 46 ? -0.917 -5.228 6.254 1.00 0.00 46 ARG A O 10
ATOM 16883 N N . THR A 1 47 ? 0.160 -7.194 6.448 1.00 0.00 47 THR A N 10
ATOM 16884 C CA . THR A 1 47 ? 1.346 -6.775 5.694 1.00 0.00 47 THR A CA 10
ATOM 16885 C C . THR A 1 47 ? 1.056 -6.587 4.202 1.00 0.00 47 THR A C 10
ATOM 16886 O O . THR A 1 47 ? 1.932 -6.778 3.368 1.00 0.00 47 THR A O 10
ATOM 16897 N N . ALA A 1 48 ? -0.165 -6.190 3.876 1.00 0.00 48 ALA A N 10
ATOM 16898 C CA . ALA A 1 48 ? -0.587 -6.064 2.491 1.00 0.00 48 ALA A CA 10
ATOM 16899 C C . ALA A 1 48 ? -0.012 -4.814 1.822 1.00 0.00 48 ALA A C 10
ATOM 16900 O O . ALA A 1 48 ? 0.376 -4.858 0.655 1.00 0.00 48 ALA A O 10
ATOM 16907 N N . LEU A 1 49 ? 0.050 -3.706 2.557 1.00 0.00 49 LEU A N 10
ATOM 16908 C CA . LEU A 1 49 ? 0.478 -2.442 1.964 1.00 0.00 49 LEU A CA 10
ATOM 16909 C C . LEU A 1 49 ? 1.945 -2.137 2.248 1.00 0.00 49 LEU A C 10
ATOM 16910 O O . LEU A 1 49 ? 2.340 -1.891 3.396 1.00 0.00 49 LEU A O 10
ATOM 16926 N N . ILE A 1 50 ? 2.733 -2.144 1.188 1.00 0.00 50 ILE A N 10
ATOM 16927 C CA . ILE A 1 50 ? 4.120 -1.715 1.235 1.00 0.00 50 ILE A CA 10
ATOM 16928 C C . ILE A 1 50 ? 4.217 -0.316 0.637 1.00 0.00 50 ILE A C 10
ATOM 16929 O O . ILE A 1 50 ? 3.576 -0.034 -0.371 1.00 0.00 50 ILE A O 10
ATOM 16945 N N . ILE A 1 51 ? 4.991 0.566 1.249 1.00 0.00 51 ILE A N 10
ATOM 16946 C CA . ILE A 1 51 ? 5.119 1.926 0.734 1.00 0.00 51 ILE A CA 10
ATOM 16947 C C . ILE A 1 51 ? 6.534 2.204 0.255 1.00 0.00 51 ILE A C 10
ATOM 16948 O O . ILE A 1 51 ? 7.458 1.437 0.534 1.00 0.00 51 ILE A O 10
ATOM 16964 N N . HIS A 1 52 ? 6.682 3.303 -0.474 1.00 0.00 52 HIS A N 10
ATOM 16965 C CA . HIS A 1 52 ? 7.989 3.816 -0.854 1.00 0.00 52 HIS A CA 10
ATOM 16966 C C . HIS A 1 52 ? 8.797 4.149 0.399 1.00 0.00 52 HIS A C 10
ATOM 16967 O O . HIS A 1 52 ? 8.394 5.001 1.193 1.00 0.00 52 HIS A O 10
ATOM 16982 N N . PRO A 1 53 ? 9.940 3.471 0.588 1.00 0.00 53 PRO A N 10
ATOM 16983 C CA . PRO A 1 53 ? 10.878 3.763 1.681 1.00 0.00 53 PRO A CA 10
ATOM 16984 C C . PRO A 1 53 ? 11.277 5.218 1.710 1.00 0.00 53 PRO A C 10
ATOM 16985 O O . PRO A 1 53 ? 12.172 5.621 0.963 1.00 0.00 53 PRO A O 10
ATOM 16996 N N . ARG A 1 54 ? 10.618 5.998 2.545 1.00 0.00 54 ARG A N 10
ATOM 16997 C CA . ARG A 1 54 ? 10.822 7.435 2.557 1.00 0.00 54 ARG A CA 10
ATOM 16998 C C . ARG A 1 54 ? 9.784 8.103 3.446 1.00 0.00 54 ARG A C 10
ATOM 16999 O O . ARG A 1 54 ? 10.088 9.013 4.213 1.00 0.00 54 ARG A O 10
ATOM 17020 N N . LEU A 1 55 ? 8.558 7.617 3.350 1.00 0.00 55 LEU A N 10
ATOM 17021 C CA . LEU A 1 55 ? 7.443 8.165 4.110 1.00 0.00 55 LEU A CA 10
ATOM 17022 C C . LEU A 1 55 ? 7.300 7.487 5.465 1.00 0.00 55 LEU A C 10
ATOM 17023 O O . LEU A 1 55 ? 6.204 7.425 6.011 1.00 0.00 55 LEU A O 10
ATOM 17039 N N . LYS A 1 56 ? 8.411 7.026 6.020 1.00 0.00 56 LYS A N 10
ATOM 17040 C CA . LYS A 1 56 ? 8.381 6.178 7.206 1.00 0.00 56 LYS A CA 10
ATOM 17041 C C . LYS A 1 56 ? 7.693 6.860 8.389 1.00 0.00 56 LYS A C 10
ATOM 17042 O O . LYS A 1 56 ? 6.736 6.318 8.936 1.00 0.00 56 LYS A O 10
ATOM 17061 N N . ASP A 1 57 ? 8.161 8.049 8.761 1.00 0.00 57 ASP A N 10
ATOM 17062 C CA . ASP A 1 57 ? 7.620 8.761 9.924 1.00 0.00 57 ASP A CA 10
ATOM 17063 C C . ASP A 1 57 ? 6.132 9.053 9.770 1.00 0.00 57 ASP A C 10
ATOM 17064 O O . ASP A 1 57 ? 5.323 8.642 10.603 1.00 0.00 57 ASP A O 10
ATOM 17073 N N . ARG A 1 58 ? 5.779 9.764 8.705 1.00 0.00 58 ARG A N 10
ATOM 17074 C CA . ARG A 1 58 ? 4.389 10.134 8.457 1.00 0.00 58 ARG A CA 10
ATOM 17075 C C . ARG A 1 58 ? 3.501 8.901 8.358 1.00 0.00 58 ARG A C 10
ATOM 17076 O O . ARG A 1 58 ? 2.471 8.816 9.025 1.00 0.00 58 ARG A O 10
ATOM 17097 N N . SER A 1 59 ? 3.908 7.950 7.529 1.00 0.00 59 SER A N 10
ATOM 17098 C CA . SER A 1 59 ? 3.118 6.755 7.300 1.00 0.00 59 SER A CA 10
ATOM 17099 C C . SER A 1 59 ? 2.920 5.962 8.595 1.00 0.00 59 SER A C 10
ATOM 17100 O O . SER A 1 59 ? 1.813 5.515 8.883 1.00 0.00 59 SER A O 10
ATOM 17108 N N . SER A 1 60 ? 3.994 5.798 9.365 1.00 0.00 60 SER A N 10
ATOM 17109 C CA . SER A 1 60 ? 3.942 5.067 10.632 1.00 0.00 60 SER A CA 10
ATOM 17110 C C . SER A 1 60 ? 2.973 5.733 11.612 1.00 0.00 60 SER A C 10
ATOM 17111 O O . SER A 1 60 ? 2.277 5.058 12.371 1.00 0.00 60 SER A O 10
ATOM 17119 N N . SER A 1 61 ? 2.916 7.060 11.573 1.00 0.00 61 SER A N 10
ATOM 17120 C CA . SER A 1 61 ? 2.055 7.821 12.469 1.00 0.00 61 SER A CA 10
ATOM 17121 C C . SER A 1 61 ? 0.589 7.700 12.039 1.00 0.00 61 SER A C 10
ATOM 17122 O O . SER A 1 61 ? -0.325 8.083 12.777 1.00 0.00 61 SER A O 10
ATOM 17130 N N . LEU A 1 62 ? 0.376 7.159 10.846 1.00 0.00 62 LEU A N 10
ATOM 17131 C CA . LEU A 1 62 ? -0.966 6.991 10.308 1.00 0.00 62 LEU A CA 10
ATOM 17132 C C . LEU A 1 62 ? -1.396 5.530 10.343 1.00 0.00 62 LEU A C 10
ATOM 17133 O O . LEU A 1 62 ? -2.483 5.208 10.813 1.00 0.00 62 LEU A O 10
ATOM 17149 N N . ALA A 1 63 ? -0.534 4.651 9.859 1.00 0.00 63 ALA A N 10
ATOM 17150 C CA . ALA A 1 63 ? -0.855 3.241 9.762 1.00 0.00 63 ALA A CA 10
ATOM 17151 C C . ALA A 1 63 ? 0.125 2.404 10.570 1.00 0.00 63 ALA A C 10
ATOM 17152 O O . ALA A 1 63 ? 1.330 2.655 10.547 1.00 0.00 63 ALA A O 10
ATOM 17159 N N . ASP A 1 64 ? -0.397 1.404 11.263 1.00 0.00 64 ASP A N 10
ATOM 17160 C CA . ASP A 1 64 ? 0.413 0.571 12.147 1.00 0.00 64 ASP A CA 10
ATOM 17161 C C . ASP A 1 64 ? 1.298 -0.379 11.350 1.00 0.00 64 ASP A C 10
ATOM 17162 O O . ASP A 1 64 ? 0.805 -1.176 10.554 1.00 0.00 64 ASP A O 10
ATOM 17171 N N . PRO A 1 65 ? 2.620 -0.290 11.534 1.00 0.00 65 PRO A N 10
ATOM 17172 C CA . PRO A 1 65 ? 3.575 -1.174 10.871 1.00 0.00 65 PRO A CA 10
ATOM 17173 C C . PRO A 1 65 ? 3.599 -2.562 11.500 1.00 0.00 65 PRO A C 10
ATOM 17174 O O . PRO A 1 65 ? 3.740 -2.703 12.714 1.00 0.00 65 PRO A O 10
ATOM 17185 N N . ALA A 1 66 ? 3.457 -3.588 10.669 1.00 0.00 66 ALA A N 10
ATOM 17186 C CA . ALA A 1 66 ? 3.513 -4.967 11.139 1.00 0.00 66 ALA A CA 10
ATOM 17187 C C . ALA A 1 66 ? 4.956 -5.392 11.382 1.00 0.00 66 ALA A C 10
ATOM 17188 O O . ALA A 1 66 ? 5.229 -6.454 11.939 1.00 0.00 66 ALA A O 10
ATOM 17195 N N . SER A 1 67 ? 5.867 -4.546 10.942 1.00 0.00 67 SER A N 10
ATOM 17196 C CA . SER A 1 67 ? 7.288 -4.767 11.111 1.00 0.00 67 SER A CA 10
ATOM 17197 C C . SER A 1 67 ? 8.001 -3.431 11.090 1.00 0.00 67 SER A C 10
ATOM 17198 O O . SER A 1 67 ? 7.711 -2.540 11.889 1.00 0.00 67 SER A O 10
ATOM 17206 N N . ASP A 1 68 ? 8.893 -3.301 10.155 1.00 0.00 68 ASP A N 10
ATOM 17207 C CA . ASP A 1 68 ? 9.635 -2.068 9.950 1.00 0.00 68 ASP A CA 10
ATOM 17208 C C . ASP A 1 68 ? 10.152 -2.023 8.530 1.00 0.00 68 ASP A C 10
ATOM 17209 O O . ASP A 1 68 ? 9.984 -1.033 7.820 1.00 0.00 68 ASP A O 10
ATOM 17218 N N . ILE A 1 69 ? 10.762 -3.120 8.119 1.00 0.00 69 ILE A N 10
ATOM 17219 C CA . ILE A 1 69 ? 11.279 -3.253 6.772 1.00 0.00 69 ILE A CA 10
ATOM 17220 C C . ILE A 1 69 ? 11.103 -4.674 6.266 1.00 0.00 69 ILE A C 10
ATOM 17221 O O . ILE A 1 69 ? 11.316 -5.644 6.990 1.00 0.00 69 ILE A O 10
ATOM 17237 N N . LYS A 1 70 ? 10.692 -4.772 5.026 1.00 0.00 70 LYS A N 10
ATOM 17238 C CA . LYS A 1 70 ? 10.519 -6.053 4.355 1.00 0.00 70 LYS A CA 10
ATOM 17239 C C . LYS A 1 70 ? 11.334 -6.062 3.070 1.00 0.00 70 LYS A C 10
ATOM 17240 O O . LYS A 1 70 ? 11.058 -5.294 2.148 1.00 0.00 70 LYS A O 10
ATOM 17259 N N . THR A 1 71 ? 12.352 -6.908 3.020 1.00 0.00 71 THR A N 10
ATOM 17260 C CA . THR A 1 71 ? 13.235 -6.959 1.868 1.00 0.00 71 THR A CA 10
ATOM 17261 C C . THR A 1 71 ? 12.774 -8.015 0.869 1.00 0.00 71 THR A C 10
ATOM 17262 O O . THR A 1 71 ? 12.314 -9.094 1.256 1.00 0.00 71 THR A O 10
ATOM 17273 N N . CYS A 1 72 ? 12.903 -7.691 -0.411 1.00 0.00 72 CYS A N 10
ATOM 17274 C CA . CYS A 1 72 ? 12.470 -8.554 -1.495 1.00 0.00 72 CYS A CA 10
ATOM 17275 C C . CYS A 1 72 ? 12.837 -7.909 -2.829 1.00 0.00 72 CYS A C 10
ATOM 17276 O O . CYS A 1 72 ? 12.601 -6.714 -3.033 1.00 0.00 72 CYS A O 10
ATOM 17284 N N . ASP A 1 73 ? 13.428 -8.683 -3.730 1.00 0.00 73 ASP A N 10
ATOM 17285 C CA . ASP A 1 73 ? 13.834 -8.172 -5.043 1.00 0.00 73 ASP A CA 10
ATOM 17286 C C . ASP A 1 73 ? 12.620 -7.978 -5.961 1.00 0.00 73 ASP A C 10
ATOM 17287 O O . ASP A 1 73 ? 12.561 -8.494 -7.075 1.00 0.00 73 ASP A O 10
ATOM 17296 N N . HIS A 1 74 ? 11.636 -7.245 -5.464 1.00 0.00 74 HIS A N 10
ATOM 17297 C CA . HIS A 1 74 ? 10.457 -6.893 -6.250 1.00 0.00 74 HIS A CA 10
ATOM 17298 C C . HIS A 1 74 ? 10.166 -5.399 -6.138 1.00 0.00 74 HIS A C 10
ATOM 17299 O O . HIS A 1 74 ? 9.306 -4.871 -6.836 1.00 0.00 74 HIS A O 10
ATOM 17314 N N . TYR A 1 75 ? 10.892 -4.719 -5.255 1.00 0.00 75 TYR A N 10
ATOM 17315 C CA . TYR A 1 75 ? 10.667 -3.299 -5.011 1.00 0.00 75 TYR A CA 10
ATOM 17316 C C . TYR A 1 75 ? 11.778 -2.473 -5.650 1.00 0.00 75 TYR A C 10
ATOM 17317 O O . TYR A 1 75 ? 12.637 -1.910 -4.969 1.00 0.00 75 TYR A O 10
ATOM 17335 N N . GLN A 1 76 ? 11.756 -2.412 -6.971 1.00 0.00 76 GLN A N 10
ATOM 17336 C CA . GLN A 1 76 ? 12.809 -1.775 -7.751 1.00 0.00 76 GLN A CA 10
ATOM 17337 C C . GLN A 1 76 ? 12.675 -0.253 -7.760 1.00 0.00 76 GLN A C 10
ATOM 17338 O O . GLN A 1 76 ? 13.265 0.417 -8.603 1.00 0.00 76 GLN A O 10
ATOM 17352 N N . ASN A 1 77 ? 11.925 0.279 -6.804 1.00 0.00 77 ASN A N 10
ATOM 17353 C CA . ASN A 1 77 ? 11.546 1.695 -6.786 1.00 0.00 77 ASN A CA 10
ATOM 17354 C C . ASN A 1 77 ? 12.718 2.637 -6.446 1.00 0.00 77 ASN A C 10
ATOM 17355 O O . ASN A 1 77 ? 12.482 3.797 -6.110 1.00 0.00 77 ASN A O 10
ATOM 17366 N N . PHE A 1 78 ? 13.961 2.119 -6.551 1.00 0.00 78 PHE A N 10
ATOM 17367 C CA . PHE A 1 78 ? 15.228 2.877 -6.362 1.00 0.00 78 PHE A CA 10
ATOM 17368 C C . PHE A 1 78 ? 15.925 2.668 -4.993 1.00 0.00 78 PHE A C 10
ATOM 17369 O O . PHE A 1 78 ? 17.135 2.451 -4.986 1.00 0.00 78 PHE A O 10
ATOM 17386 N N . PRO A 1 79 ? 15.230 2.757 -3.826 1.00 0.00 79 PRO A N 10
ATOM 17387 C CA . PRO A 1 79 ? 15.828 2.515 -2.482 1.00 0.00 79 PRO A CA 10
ATOM 17388 C C . PRO A 1 79 ? 16.578 1.177 -2.289 1.00 0.00 79 PRO A C 10
ATOM 17389 O O . PRO A 1 79 ? 16.843 0.800 -1.152 1.00 0.00 79 PRO A O 10
ATOM 17400 N N . LEU A 1 80 ? 16.857 0.449 -3.374 1.00 0.00 80 LEU A N 10
ATOM 17401 C CA . LEU A 1 80 ? 17.683 -0.767 -3.325 1.00 0.00 80 LEU A CA 10
ATOM 17402 C C . LEU A 1 80 ? 18.855 -0.580 -2.348 1.00 0.00 80 LEU A C 10
ATOM 17403 O O . LEU A 1 80 ? 19.699 0.301 -2.530 1.00 0.00 80 LEU A O 10
ATOM 17419 N N . TYR A 1 81 ? 18.877 -1.410 -1.306 1.00 0.00 81 TYR A N 10
ATOM 17420 C CA . TYR A 1 81 ? 19.815 -1.255 -0.200 1.00 0.00 81 TYR A CA 10
ATOM 17421 C C . TYR A 1 81 ? 21.240 -1.619 -0.620 1.00 0.00 81 TYR A C 10
ATOM 17422 O O . TYR A 1 81 ? 21.510 -2.747 -1.039 1.00 0.00 81 TYR A O 10
ATOM 17440 N N . LEU A 1 82 ? 22.142 -0.656 -0.510 1.00 0.00 82 LEU A N 10
ATOM 17441 C CA . LEU A 1 82 ? 23.544 -0.876 -0.840 1.00 0.00 82 LEU A CA 10
ATOM 17442 C C . LEU A 1 82 ? 24.297 -1.421 0.369 1.00 0.00 82 LEU A C 10
ATOM 17443 O O . LEU A 1 82 ? 23.720 -1.591 1.440 1.00 0.00 82 LEU A O 10
ATOM 17459 N N . GLY A 1 83 ? 25.582 -1.692 0.199 1.00 0.00 83 GLY A N 10
ATOM 17460 C CA . GLY A 1 83 ? 26.369 -2.210 1.299 1.00 0.00 83 GLY A CA 10
ATOM 17461 C C . GLY A 1 83 ? 27.527 -3.067 0.834 1.00 0.00 83 GLY A C 10
ATOM 17462 O O . GLY A 1 83 ? 28.637 -2.572 0.647 1.00 0.00 83 GLY A O 10
ATOM 17466 N N . GLY A 1 84 ? 27.267 -4.350 0.640 1.00 0.00 84 GLY A N 10
ATOM 17467 C CA . GLY A 1 84 ? 28.314 -5.263 0.237 1.00 0.00 84 GLY A CA 10
ATOM 17468 C C . GLY A 1 84 ? 28.096 -5.814 -1.155 1.00 0.00 84 GLY A C 10
ATOM 17469 O O . GLY A 1 84 ? 28.068 -5.064 -2.131 1.00 0.00 84 GLY A O 10
ATOM 17473 N N . GLU A 1 85 ? 27.933 -7.126 -1.250 1.00 0.00 85 GLU A N 10
ATOM 17474 C CA . GLU A 1 85 ? 27.760 -7.782 -2.528 1.00 0.00 85 GLU A CA 10
ATOM 17475 C C . GLU A 1 85 ? 26.288 -7.910 -2.889 1.00 0.00 85 GLU A C 10
ATOM 17476 O O . GLU A 1 85 ? 25.851 -7.419 -3.932 1.00 0.00 85 GLU A O 10
ATOM 17488 N N . THR A 1 86 ? 25.532 -8.574 -2.030 1.00 0.00 86 THR A N 10
ATOM 17489 C CA . THR A 1 86 ? 24.119 -8.790 -2.270 1.00 0.00 86 THR A CA 10
ATOM 17490 C C . THR A 1 86 ? 23.304 -7.572 -1.860 1.00 0.00 86 THR A C 10
ATOM 17491 O O . THR A 1 86 ? 23.326 -7.153 -0.701 1.00 0.00 86 THR A O 10
ATOM 17502 N N . HIS A 1 87 ? 22.613 -6.983 -2.819 1.00 0.00 87 HIS A N 10
ATOM 17503 C CA . HIS A 1 87 ? 21.732 -5.866 -2.536 1.00 0.00 87 HIS A CA 10
ATOM 17504 C C . HIS A 1 87 ? 20.292 -6.313 -2.703 1.00 0.00 87 HIS A C 10
ATOM 17505 O O . HIS A 1 87 ? 19.955 -6.992 -3.674 1.00 0.00 87 HIS A O 10
ATOM 17520 N N . GLU A 1 88 ? 19.447 -5.946 -1.760 1.00 0.00 88 GLU A N 10
ATOM 17521 C CA . GLU A 1 88 ? 18.065 -6.365 -1.794 1.00 0.00 88 GLU A CA 10
ATOM 17522 C C . GLU A 1 88 ? 17.158 -5.162 -1.620 1.00 0.00 88 GLU A C 10
ATOM 17523 O O . GLU A 1 88 ? 17.445 -4.254 -0.839 1.00 0.00 88 GLU A O 10
ATOM 17535 N N . HIS A 1 89 ? 16.089 -5.144 -2.389 1.00 0.00 89 HIS A N 10
ATOM 17536 C CA . HIS A 1 89 ? 15.146 -4.039 -2.369 1.00 0.00 89 HIS A CA 10
ATOM 17537 C C . HIS A 1 89 ? 14.245 -4.189 -1.153 1.00 0.00 89 HIS A C 10
ATOM 17538 O O . HIS A 1 89 ? 13.884 -5.304 -0.799 1.00 0.00 89 HIS A O 10
ATOM 17553 N N . TYR A 1 90 ? 13.890 -3.096 -0.503 1.00 0.00 90 TYR A N 10
ATOM 17554 C CA . TYR A 1 90 ? 13.088 -3.194 0.707 1.00 0.00 90 TYR A CA 10
ATOM 17555 C C . TYR A 1 90 ? 11.893 -2.254 0.657 1.00 0.00 90 TYR A C 10
ATOM 17556 O O . TYR A 1 90 ? 11.888 -1.275 -0.087 1.00 0.00 90 TYR A O 10
ATOM 17574 N N . GLY A 1 91 ? 10.882 -2.585 1.443 1.00 0.00 91 GLY A N 10
ATOM 17575 C CA . GLY A 1 91 ? 9.721 -1.735 1.590 1.00 0.00 91 GLY A CA 10
ATOM 17576 C C . GLY A 1 91 ? 9.242 -1.724 3.026 1.00 0.00 91 GLY A C 10
ATOM 17577 O O . GLY A 1 91 ? 9.784 -2.451 3.861 1.00 0.00 91 GLY A O 10
ATOM 17581 N N . ILE A 1 92 ? 8.236 -0.914 3.323 1.00 0.00 92 ILE A N 10
ATOM 17582 C CA . ILE A 1 92 ? 7.737 -0.795 4.689 1.00 0.00 92 ILE A CA 10
ATOM 17583 C C . ILE A 1 92 ? 6.340 -1.404 4.820 1.00 0.00 92 ILE A C 10
ATOM 17584 O O . ILE A 1 92 ? 5.385 -0.927 4.198 1.00 0.00 92 ILE A O 10
ATOM 17600 N N . PRO A 1 93 ? 6.211 -2.473 5.626 1.00 0.00 93 PRO A N 10
ATOM 17601 C CA . PRO A 1 93 ? 4.933 -3.151 5.867 1.00 0.00 93 PRO A CA 10
ATOM 17602 C C . PRO A 1 93 ? 4.032 -2.395 6.847 1.00 0.00 93 PRO A C 10
ATOM 17603 O O . PRO A 1 93 ? 4.513 -1.648 7.699 1.00 0.00 93 PRO A O 10
ATOM 17614 N N . HIS A 1 94 ? 2.724 -2.598 6.720 1.00 0.00 94 HIS A N 10
ATOM 17615 C CA . HIS A 1 94 ? 1.740 -1.911 7.560 1.00 0.00 94 HIS A CA 10
ATOM 17616 C C . HIS A 1 94 ? 0.600 -2.858 7.917 1.00 0.00 94 HIS A C 10
ATOM 17617 O O . HIS A 1 94 ? 0.801 -4.067 7.981 1.00 0.00 94 HIS A O 10
ATOM 17632 N N . GLY A 1 95 ? -0.576 -2.293 8.182 1.00 0.00 95 GLY A N 10
ATOM 17633 C CA . GLY A 1 95 ? -1.783 -3.078 8.319 1.00 0.00 95 GLY A CA 10
ATOM 17634 C C . GLY A 1 95 ? -2.984 -2.186 8.538 1.00 0.00 95 GLY A C 10
ATOM 17635 O O . GLY A 1 95 ? -2.837 -1.048 8.988 1.00 0.00 95 GLY A O 10
ATOM 17639 N N . PHE A 1 96 ? -4.167 -2.695 8.215 1.00 0.00 96 PHE A N 10
ATOM 17640 C CA . PHE A 1 96 ? -5.396 -1.911 8.289 1.00 0.00 96 PHE A CA 10
ATOM 17641 C C . PHE A 1 96 ? -6.557 -2.801 8.702 1.00 0.00 96 PHE A C 10
ATOM 17642 O O . PHE A 1 96 ? -6.655 -3.941 8.250 1.00 0.00 96 PHE A O 10
ATOM 17659 N N . SER A 1 97 ? -7.426 -2.291 9.558 1.00 0.00 97 SER A N 10
ATOM 17660 C CA . SER A 1 97 ? -8.577 -3.058 10.012 1.00 0.00 97 SER A CA 10
ATOM 17661 C C . SER A 1 97 ? -9.753 -2.929 9.039 1.00 0.00 97 SER A C 10
ATOM 17662 O O . SER A 1 97 ? -10.429 -3.914 8.735 1.00 0.00 97 SER A O 10
ATOM 17670 N N . SER A 1 98 ? -9.992 -1.716 8.548 1.00 0.00 98 SER A N 10
ATOM 17671 C CA . SER A 1 98 ? -11.137 -1.458 7.686 1.00 0.00 98 SER A CA 10
ATOM 17672 C C . SER A 1 98 ? -10.722 -0.742 6.403 1.00 0.00 98 SER A C 10
ATOM 17673 O O . SER A 1 98 ? -9.661 -0.113 6.340 1.00 0.00 98 SER A O 10
ATOM 17681 N N . ARG A 1 99 ? -11.567 -0.857 5.383 1.00 0.00 99 ARG A N 10
ATOM 17682 C CA . ARG A 1 99 ? -11.317 -0.246 4.083 1.00 0.00 99 ARG A CA 10
ATOM 17683 C C . ARG A 1 99 ? -11.209 1.269 4.205 1.00 0.00 99 ARG A C 10
ATOM 17684 O O . ARG A 1 99 ? -10.236 1.871 3.757 1.00 0.00 99 ARG A O 10
ATOM 17705 N N . ILE A 1 100 ? -12.220 1.872 4.826 1.00 0.00 100 ILE A N 10
ATOM 17706 C CA . ILE A 1 100 ? -12.279 3.321 4.980 1.00 0.00 100 ILE A CA 10
ATOM 17707 C C . ILE A 1 100 ? -11.076 3.845 5.771 1.00 0.00 100 ILE A C 10
ATOM 17708 O O . ILE A 1 100 ? -10.627 4.969 5.554 1.00 0.00 100 ILE A O 10
ATOM 17724 N N . ALA A 1 101 ? -10.547 3.027 6.681 1.00 0.00 101 ALA A N 10
ATOM 17725 C CA . ALA A 1 101 ? -9.344 3.392 7.416 1.00 0.00 101 ALA A CA 10
ATOM 17726 C C . ALA A 1 101 ? -8.192 3.594 6.444 1.00 0.00 101 ALA A C 10
ATOM 17727 O O . ALA A 1 101 ? -7.535 4.635 6.451 1.00 0.00 101 ALA A O 10
ATOM 17734 N N . LEU A 1 102 ? -7.985 2.602 5.584 1.00 0.00 102 LEU A N 10
ATOM 17735 C CA . LEU A 1 102 ? -6.979 2.691 4.533 1.00 0.00 102 LEU A CA 10
ATOM 17736 C C . LEU A 1 102 ? -7.247 3.900 3.644 1.00 0.00 102 LEU A C 10
ATOM 17737 O O . LEU A 1 102 ? -6.338 4.673 3.345 1.00 0.00 102 LEU A O 10
ATOM 17753 N N . GLU A 1 103 ? -8.508 4.070 3.259 1.00 0.00 103 GLU A N 10
ATOM 17754 C CA . GLU A 1 103 ? -8.917 5.166 2.389 1.00 0.00 103 GLU A CA 10
ATOM 17755 C C . GLU A 1 103 ? -8.567 6.522 3.014 1.00 0.00 103 GLU A C 10
ATOM 17756 O O . GLU A 1 103 ? -8.097 7.434 2.330 1.00 0.00 103 GLU A O 10
ATOM 17768 N N . ARG A 1 104 ? -8.785 6.636 4.322 1.00 0.00 104 ARG A N 10
ATOM 17769 C CA . ARG A 1 104 ? -8.452 7.851 5.059 1.00 0.00 104 ARG A CA 10
ATOM 17770 C C . ARG A 1 104 ? -6.943 8.070 5.106 1.00 0.00 104 ARG A C 10
ATOM 17771 O O . ARG A 1 104 ? -6.460 9.186 4.915 1.00 0.00 104 ARG A O 10
ATOM 17792 N N . TYR A 1 105 ? -6.204 7.005 5.371 1.00 0.00 105 TYR A N 10
ATOM 17793 C CA . TYR A 1 105 ? -4.763 7.100 5.487 1.00 0.00 105 TYR A CA 10
ATOM 17794 C C . TYR A 1 105 ? -4.130 7.406 4.133 1.00 0.00 105 TYR A C 10
ATOM 17795 O O . TYR A 1 105 ? -3.147 8.137 4.060 1.00 0.00 105 TYR A O 10
ATOM 17813 N N . LEU A 1 106 ? -4.704 6.864 3.062 1.00 0.00 106 LEU A N 10
ATOM 17814 C CA . LEU A 1 106 ? -4.288 7.224 1.710 1.00 0.00 106 LEU A CA 10
ATOM 17815 C C . LEU A 1 106 ? -4.498 8.718 1.486 1.00 0.00 106 LEU A C 10
ATOM 17816 O O . LEU A 1 106 ? -3.644 9.405 0.926 1.00 0.00 106 LEU A O 10
ATOM 17832 N N . ASN A 1 107 ? -5.643 9.204 1.951 1.00 0.00 107 ASN A N 10
ATOM 17833 C CA . ASN A 1 107 ? -5.997 10.618 1.858 1.00 0.00 107 ASN A CA 10
ATOM 17834 C C . ASN A 1 107 ? -4.963 11.497 2.554 1.00 0.00 107 ASN A C 10
ATOM 17835 O O . ASN A 1 107 ? -4.518 12.500 1.998 1.00 0.00 107 ASN A O 10
ATOM 17846 N N . GLY A 1 108 ? -4.578 11.108 3.761 1.00 0.00 108 GLY A N 10
ATOM 17847 C CA . GLY A 1 108 ? -3.657 11.912 4.542 1.00 0.00 108 GLY A CA 10
ATOM 17848 C C . GLY A 1 108 ? -2.206 11.742 4.124 1.00 0.00 108 GLY A C 10
ATOM 17849 O O . GLY A 1 108 ? -1.458 12.714 4.058 1.00 0.00 108 GLY A O 10
ATOM 17853 N N . LEU A 1 109 ? -1.814 10.509 3.840 1.00 0.00 109 LEU A N 10
ATOM 17854 C CA . LEU A 1 109 ? -0.420 10.193 3.543 1.00 0.00 109 LEU A CA 10
ATOM 17855 C C . LEU A 1 109 ? -0.049 10.545 2.105 1.00 0.00 109 LEU A C 10
ATOM 17856 O O . LEU A 1 109 ? 0.978 11.175 1.863 1.00 0.00 109 LEU A O 10
ATOM 17872 N N . PHE A 1 110 ? -0.886 10.149 1.159 1.00 0.00 110 PHE A N 10
ATOM 17873 C CA . PHE A 1 110 ? -0.563 10.327 -0.250 1.00 0.00 110 PHE A CA 10
ATOM 17874 C C . PHE A 1 110 ? -1.264 11.547 -0.834 1.00 0.00 110 PHE A C 10
ATOM 17875 O O . PHE A 1 110 ? -0.916 12.005 -1.922 1.00 0.00 110 PHE A O 10
ATOM 17892 N N . GLY A 1 111 ? -2.265 12.055 -0.121 1.00 0.00 111 GLY A N 10
ATOM 17893 C CA . GLY A 1 111 ? -2.900 13.297 -0.518 1.00 0.00 111 GLY A CA 10
ATOM 17894 C C . GLY A 1 111 ? -3.886 13.116 -1.650 1.00 0.00 111 GLY A C 10
ATOM 17895 O O . GLY A 1 111 ? -3.511 13.100 -2.816 1.00 0.00 111 GLY A O 10
ATOM 17899 N N . ASP A 1 112 ? -5.157 12.982 -1.308 1.00 0.00 112 ASP A N 10
ATOM 17900 C CA . ASP A 1 112 ? -6.209 12.818 -2.312 1.00 0.00 112 ASP A CA 10
ATOM 17901 C C . ASP A 1 112 ? -6.459 14.121 -3.039 1.00 0.00 112 ASP A C 10
ATOM 17902 O O . ASP A 1 112 ? -6.965 14.156 -4.157 1.00 0.00 112 ASP A O 10
ATOM 17911 N N . MET A 1 1 ? -12.359 -6.291 8.937 1.00 0.00 1 MET A N 11
ATOM 17912 C CA . MET A 1 1 ? -11.475 -7.452 8.687 1.00 0.00 1 MET A CA 11
ATOM 17913 C C . MET A 1 1 ? -10.211 -6.998 7.973 1.00 0.00 1 MET A C 11
ATOM 17914 O O . MET A 1 1 ? -10.225 -5.989 7.269 1.00 0.00 1 MET A O 11
ATOM 17930 N N . TYR A 1 2 ? -9.119 -7.726 8.186 1.00 0.00 2 TYR A N 11
ATOM 17931 C CA . TYR A 1 2 ? -7.862 -7.445 7.502 1.00 0.00 2 TYR A CA 11
ATOM 17932 C C . TYR A 1 2 ? -8.055 -7.497 5.994 1.00 0.00 2 TYR A C 11
ATOM 17933 O O . TYR A 1 2 ? -8.675 -8.424 5.465 1.00 0.00 2 TYR A O 11
ATOM 17951 N N . LEU A 1 3 ? -7.523 -6.494 5.316 1.00 0.00 3 LEU A N 11
ATOM 17952 C CA . LEU A 1 3 ? -7.778 -6.303 3.898 1.00 0.00 3 LEU A CA 11
ATOM 17953 C C . LEU A 1 3 ? -6.967 -7.272 3.049 1.00 0.00 3 LEU A C 11
ATOM 17954 O O . LEU A 1 3 ? -5.766 -7.448 3.257 1.00 0.00 3 LEU A O 11
ATOM 17970 N N . ARG A 1 4 ? -7.638 -7.900 2.097 1.00 0.00 4 ARG A N 11
ATOM 17971 C CA . ARG A 1 4 ? -6.985 -8.796 1.155 1.00 0.00 4 ARG A CA 11
ATOM 17972 C C . ARG A 1 4 ? -6.120 -7.979 0.197 1.00 0.00 4 ARG A C 11
ATOM 17973 O O . ARG A 1 4 ? -6.464 -6.842 -0.121 1.00 0.00 4 ARG A O 11
ATOM 17994 N N . PRO A 1 5 ? -4.990 -8.534 -0.266 1.00 0.00 5 PRO A N 11
ATOM 17995 C CA . PRO A 1 5 ? -4.081 -7.845 -1.191 1.00 0.00 5 PRO A CA 11
ATOM 17996 C C . PRO A 1 5 ? -4.815 -7.262 -2.402 1.00 0.00 5 PRO A C 11
ATOM 17997 O O . PRO A 1 5 ? -4.614 -6.101 -2.766 1.00 0.00 5 PRO A O 11
ATOM 18008 N N . ASP A 1 6 ? -5.674 -8.073 -3.008 1.00 0.00 6 ASP A N 11
ATOM 18009 C CA . ASP A 1 6 ? -6.485 -7.644 -4.144 1.00 0.00 6 ASP A CA 11
ATOM 18010 C C . ASP A 1 6 ? -7.392 -6.476 -3.766 1.00 0.00 6 ASP A C 11
ATOM 18011 O O . ASP A 1 6 ? -7.548 -5.528 -4.539 1.00 0.00 6 ASP A O 11
ATOM 18020 N N . GLU A 1 7 ? -7.970 -6.537 -2.568 1.00 0.00 7 GLU A N 11
ATOM 18021 C CA . GLU A 1 7 ? -8.873 -5.492 -2.105 1.00 0.00 7 GLU A CA 11
ATOM 18022 C C . GLU A 1 7 ? -8.105 -4.206 -1.823 1.00 0.00 7 GLU A C 11
ATOM 18023 O O . GLU A 1 7 ? -8.580 -3.112 -2.131 1.00 0.00 7 GLU A O 11
ATOM 18035 N N . VAL A 1 8 ? -6.912 -4.342 -1.252 1.00 0.00 8 VAL A N 11
ATOM 18036 C CA . VAL A 1 8 ? -6.039 -3.195 -1.025 1.00 0.00 8 VAL A CA 11
ATOM 18037 C C . VAL A 1 8 ? -5.737 -2.505 -2.349 1.00 0.00 8 VAL A C 11
ATOM 18038 O O . VAL A 1 8 ? -5.889 -1.289 -2.478 1.00 0.00 8 VAL A O 11
ATOM 18051 N N . ALA A 1 9 ? -5.335 -3.301 -3.335 1.00 0.00 9 ALA A N 11
ATOM 18052 C CA . ALA A 1 9 ? -5.053 -2.792 -4.670 1.00 0.00 9 ALA A CA 11
ATOM 18053 C C . ALA A 1 9 ? -6.277 -2.093 -5.252 1.00 0.00 9 ALA A C 11
ATOM 18054 O O . ALA A 1 9 ? -6.164 -1.030 -5.866 1.00 0.00 9 ALA A O 11
ATOM 18061 N N . ARG A 1 10 ? -7.443 -2.694 -5.040 1.00 0.00 10 ARG A N 11
ATOM 18062 C CA . ARG A 1 10 ? -8.702 -2.123 -5.502 1.00 0.00 10 ARG A CA 11
ATOM 18063 C C . ARG A 1 10 ? -8.949 -0.749 -4.880 1.00 0.00 10 ARG A C 11
ATOM 18064 O O . ARG A 1 10 ? -9.267 0.198 -5.591 1.00 0.00 10 ARG A O 11
ATOM 18085 N N . VAL A 1 11 ? -8.792 -0.643 -3.561 1.00 0.00 11 VAL A N 11
ATOM 18086 C CA . VAL A 1 11 ? -9.010 0.626 -2.868 1.00 0.00 11 VAL A CA 11
ATOM 18087 C C . VAL A 1 11 ? -8.046 1.698 -3.374 1.00 0.00 11 VAL A C 11
ATOM 18088 O O . VAL A 1 11 ? -8.454 2.830 -3.644 1.00 0.00 11 VAL A O 11
ATOM 18101 N N . LEU A 1 12 ? -6.777 1.331 -3.521 1.00 0.00 12 LEU A N 11
ATOM 18102 C CA . LEU A 1 12 ? -5.765 2.258 -4.017 1.00 0.00 12 LEU A CA 11
ATOM 18103 C C . LEU A 1 12 ? -6.157 2.773 -5.400 1.00 0.00 12 LEU A C 11
ATOM 18104 O O . LEU A 1 12 ? -6.243 3.981 -5.633 1.00 0.00 12 LEU A O 11
ATOM 18120 N N . GLU A 1 13 ? -6.396 1.836 -6.306 1.00 0.00 13 GLU A N 11
ATOM 18121 C CA . GLU A 1 13 ? -6.745 2.149 -7.685 1.00 0.00 13 GLU A CA 11
ATOM 18122 C C . GLU A 1 13 ? -8.042 2.959 -7.748 1.00 0.00 13 GLU A C 11
ATOM 18123 O O . GLU A 1 13 ? -8.163 3.905 -8.532 1.00 0.00 13 GLU A O 11
ATOM 18135 N N . LYS A 1 14 ? -8.995 2.584 -6.899 1.00 0.00 14 LYS A N 11
ATOM 18136 C CA . LYS A 1 14 ? -10.290 3.257 -6.804 1.00 0.00 14 LYS A CA 11
ATOM 18137 C C . LYS A 1 14 ? -10.109 4.727 -6.459 1.00 0.00 14 LYS A C 11
ATOM 18138 O O . LYS A 1 14 ? -10.769 5.601 -7.025 1.00 0.00 14 LYS A O 11
ATOM 18157 N N . ALA A 1 15 ? -9.220 4.978 -5.512 1.00 0.00 15 ALA A N 11
ATOM 18158 C CA . ALA A 1 15 ? -8.921 6.332 -5.063 1.00 0.00 15 ALA A CA 11
ATOM 18159 C C . ALA A 1 15 ? -8.306 7.169 -6.182 1.00 0.00 15 ALA A C 11
ATOM 18160 O O . ALA A 1 15 ? -8.460 8.390 -6.209 1.00 0.00 15 ALA A O 11
ATOM 18167 N N . GLY A 1 16 ? -7.625 6.512 -7.111 1.00 0.00 16 GLY A N 11
ATOM 18168 C CA . GLY A 1 16 ? -7.005 7.227 -8.210 1.00 0.00 16 GLY A CA 11
ATOM 18169 C C . GLY A 1 16 ? -5.597 6.752 -8.506 1.00 0.00 16 GLY A C 11
ATOM 18170 O O . GLY A 1 16 ? -4.868 7.388 -9.263 1.00 0.00 16 GLY A O 11
ATOM 18174 N N . PHE A 1 17 ? -5.206 5.640 -7.904 1.00 0.00 17 PHE A N 11
ATOM 18175 C CA . PHE A 1 17 ? -3.888 5.073 -8.145 1.00 0.00 17 PHE A CA 11
ATOM 18176 C C . PHE A 1 17 ? -3.903 4.157 -9.353 1.00 0.00 17 PHE A C 11
ATOM 18177 O O . PHE A 1 17 ? -4.962 3.815 -9.879 1.00 0.00 17 PHE A O 11
ATOM 18194 N N . THR A 1 18 ? -2.717 3.775 -9.791 1.00 0.00 18 THR A N 11
ATOM 18195 C CA . THR A 1 18 ? -2.561 2.944 -10.966 1.00 0.00 18 THR A CA 11
ATOM 18196 C C . THR A 1 18 ? -1.497 1.879 -10.713 1.00 0.00 18 THR A C 11
ATOM 18197 O O . THR A 1 18 ? -0.576 2.093 -9.920 1.00 0.00 18 THR A O 11
ATOM 18208 N N . VAL A 1 19 ? -1.633 0.730 -11.358 1.00 0.00 19 VAL A N 11
ATOM 18209 C CA . VAL A 1 19 ? -0.672 -0.354 -11.182 1.00 0.00 19 VAL A CA 11
ATOM 18210 C C . VAL A 1 19 ? 0.644 -0.028 -11.892 1.00 0.00 19 VAL A C 11
ATOM 18211 O O . VAL A 1 19 ? 0.658 0.631 -12.934 1.00 0.00 19 VAL A O 11
ATOM 18224 N N . ASP A 1 20 ? 1.747 -0.470 -11.310 1.00 0.00 20 ASP A N 11
ATOM 18225 C CA . ASP A 1 20 ? 3.059 -0.267 -11.904 1.00 0.00 20 ASP A CA 11
ATOM 18226 C C . ASP A 1 20 ? 3.647 -1.599 -12.339 1.00 0.00 20 ASP A C 11
ATOM 18227 O O . ASP A 1 20 ? 3.741 -1.892 -13.530 1.00 0.00 20 ASP A O 11
ATOM 18236 N N . VAL A 1 21 ? 4.024 -2.413 -11.369 1.00 0.00 21 VAL A N 11
ATOM 18237 C CA . VAL A 1 21 ? 4.595 -3.713 -11.654 1.00 0.00 21 VAL A CA 11
ATOM 18238 C C . VAL A 1 21 ? 3.756 -4.823 -11.025 1.00 0.00 21 VAL A C 11
ATOM 18239 O O . VAL A 1 21 ? 3.815 -5.077 -9.821 1.00 0.00 21 VAL A O 11
ATOM 18252 N N . VAL A 1 22 ? 2.943 -5.460 -11.847 1.00 0.00 22 VAL A N 11
ATOM 18253 C CA . VAL A 1 22 ? 2.102 -6.548 -11.386 1.00 0.00 22 VAL A CA 11
ATOM 18254 C C . VAL A 1 22 ? 2.861 -7.873 -11.443 1.00 0.00 22 VAL A C 11
ATOM 18255 O O . VAL A 1 22 ? 3.178 -8.383 -12.516 1.00 0.00 22 VAL A O 11
ATOM 18268 N N . THR A 1 23 ? 3.187 -8.405 -10.279 1.00 0.00 23 THR A N 11
ATOM 18269 C CA . THR A 1 23 ? 3.882 -9.675 -10.196 1.00 0.00 23 THR A CA 11
ATOM 18270 C C . THR A 1 23 ? 3.015 -10.706 -9.487 1.00 0.00 23 THR A C 11
ATOM 18271 O O . THR A 1 23 ? 2.051 -10.351 -8.806 1.00 0.00 23 THR A O 11
ATOM 18282 N N . ASN A 1 24 ? 3.377 -11.974 -9.622 1.00 0.00 24 ASN A N 11
ATOM 18283 C CA . ASN A 1 24 ? 2.601 -13.064 -9.038 1.00 0.00 24 ASN A CA 11
ATOM 18284 C C . ASN A 1 24 ? 2.860 -13.157 -7.531 1.00 0.00 24 ASN A C 11
ATOM 18285 O O . ASN A 1 24 ? 2.355 -14.045 -6.847 1.00 0.00 24 ASN A O 11
ATOM 18296 N N . LYS A 1 25 ? 3.668 -12.236 -7.019 1.00 0.00 25 LYS A N 11
ATOM 18297 C CA . LYS A 1 25 ? 3.952 -12.181 -5.594 1.00 0.00 25 LYS A CA 11
ATOM 18298 C C . LYS A 1 25 ? 3.505 -10.850 -5.013 1.00 0.00 25 LYS A C 11
ATOM 18299 O O . LYS A 1 25 ? 3.390 -10.699 -3.794 1.00 0.00 25 LYS A O 11
ATOM 18318 N N . THR A 1 26 ? 3.243 -9.882 -5.880 1.00 0.00 26 THR A N 11
ATOM 18319 C CA . THR A 1 26 ? 3.056 -8.516 -5.426 1.00 0.00 26 THR A CA 11
ATOM 18320 C C . THR A 1 26 ? 2.467 -7.603 -6.509 1.00 0.00 26 THR A C 11
ATOM 18321 O O . THR A 1 26 ? 2.822 -7.704 -7.683 1.00 0.00 26 THR A O 11
ATOM 18332 N N . TYR A 1 27 ? 1.564 -6.716 -6.103 1.00 0.00 27 TYR A N 11
ATOM 18333 C CA . TYR A 1 27 ? 1.019 -5.713 -7.004 1.00 0.00 27 TYR A CA 11
ATOM 18334 C C . TYR A 1 27 ? 1.697 -4.371 -6.763 1.00 0.00 27 TYR A C 11
ATOM 18335 O O . TYR A 1 27 ? 1.359 -3.660 -5.816 1.00 0.00 27 TYR A O 11
ATOM 18353 N N . GLY A 1 28 ? 2.675 -4.039 -7.588 1.00 0.00 28 GLY A N 11
ATOM 18354 C CA . GLY A 1 28 ? 3.287 -2.731 -7.507 1.00 0.00 28 GLY A CA 11
ATOM 18355 C C . GLY A 1 28 ? 2.322 -1.658 -7.957 1.00 0.00 28 GLY A C 11
ATOM 18356 O O . GLY A 1 28 ? 1.716 -1.779 -9.017 1.00 0.00 28 GLY A O 11
ATOM 18360 N N . TYR A 1 29 ? 2.172 -0.618 -7.159 1.00 0.00 29 TYR A N 11
ATOM 18361 C CA . TYR A 1 29 ? 1.178 0.412 -7.418 1.00 0.00 29 TYR A CA 11
ATOM 18362 C C . TYR A 1 29 ? 1.789 1.801 -7.276 1.00 0.00 29 TYR A C 11
ATOM 18363 O O . TYR A 1 29 ? 2.724 1.998 -6.509 1.00 0.00 29 TYR A O 11
ATOM 18381 N N . ARG A 1 30 ? 1.275 2.760 -8.028 1.00 0.00 30 ARG A N 11
ATOM 18382 C CA . ARG A 1 30 ? 1.817 4.110 -7.999 1.00 0.00 30 ARG A CA 11
ATOM 18383 C C . ARG A 1 30 ? 0.776 5.144 -8.393 1.00 0.00 30 ARG A C 11
ATOM 18384 O O . ARG A 1 30 ? -0.322 4.810 -8.843 1.00 0.00 30 ARG A O 11
ATOM 18405 N N . ARG A 1 31 ? 1.139 6.399 -8.197 1.00 0.00 31 ARG A N 11
ATOM 18406 C CA . ARG A 1 31 ? 0.383 7.526 -8.716 1.00 0.00 31 ARG A CA 11
ATOM 18407 C C . ARG A 1 31 ? 1.315 8.718 -8.831 1.00 0.00 31 ARG A C 11
ATOM 18408 O O . ARG A 1 31 ? 1.929 9.128 -7.845 1.00 0.00 31 ARG A O 11
ATOM 18429 N N . GLY A 1 32 ? 1.444 9.252 -10.032 1.00 0.00 32 GLY A N 11
ATOM 18430 C CA . GLY A 1 32 ? 2.361 10.348 -10.252 1.00 0.00 32 GLY A CA 11
ATOM 18431 C C . GLY A 1 32 ? 3.801 9.923 -10.058 1.00 0.00 32 GLY A C 11
ATOM 18432 O O . GLY A 1 32 ? 4.338 9.155 -10.857 1.00 0.00 32 GLY A O 11
ATOM 18436 N N . GLU A 1 33 ? 4.414 10.402 -8.987 1.00 0.00 33 GLU A N 11
ATOM 18437 C CA . GLU A 1 33 ? 5.802 10.081 -8.690 1.00 0.00 33 GLU A CA 11
ATOM 18438 C C . GLU A 1 33 ? 5.928 9.373 -7.344 1.00 0.00 33 GLU A C 11
ATOM 18439 O O . GLU A 1 33 ? 7.030 9.228 -6.808 1.00 0.00 33 GLU A O 11
ATOM 18451 N N . ASN A 1 34 ? 4.800 8.932 -6.800 1.00 0.00 34 ASN A N 11
ATOM 18452 C CA . ASN A 1 34 ? 4.803 8.162 -5.559 1.00 0.00 34 ASN A CA 11
ATOM 18453 C C . ASN A 1 34 ? 4.511 6.697 -5.847 1.00 0.00 34 ASN A C 11
ATOM 18454 O O . ASN A 1 34 ? 3.612 6.376 -6.627 1.00 0.00 34 ASN A O 11
ATOM 18465 N N . TYR A 1 35 ? 5.279 5.812 -5.220 1.00 0.00 35 TYR A N 11
ATOM 18466 C CA . TYR A 1 35 ? 5.167 4.378 -5.468 1.00 0.00 35 TYR A CA 11
ATOM 18467 C C . TYR A 1 35 ? 4.926 3.608 -4.176 1.00 0.00 35 TYR A C 11
ATOM 18468 O O . TYR A 1 35 ? 5.524 3.909 -3.141 1.00 0.00 35 TYR A O 11
ATOM 18486 N N . VAL A 1 36 ? 4.056 2.611 -4.251 1.00 0.00 36 VAL A N 11
ATOM 18487 C CA . VAL A 1 36 ? 3.802 1.703 -3.140 1.00 0.00 36 VAL A CA 11
ATOM 18488 C C . VAL A 1 36 ? 3.741 0.267 -3.664 1.00 0.00 36 VAL A C 11
ATOM 18489 O O . VAL A 1 36 ? 3.704 0.043 -4.876 1.00 0.00 36 VAL A O 11
ATOM 18502 N N . TYR A 1 37 ? 3.741 -0.706 -2.770 1.00 0.00 37 TYR A N 11
ATOM 18503 C CA . TYR A 1 37 ? 3.704 -2.104 -3.176 1.00 0.00 37 TYR A CA 11
ATOM 18504 C C . TYR A 1 37 ? 2.667 -2.873 -2.375 1.00 0.00 37 TYR A C 11
ATOM 18505 O O . TYR A 1 37 ? 2.661 -2.829 -1.147 1.00 0.00 37 TYR A O 11
ATOM 18523 N N . VAL A 1 38 ? 1.784 -3.566 -3.071 1.00 0.00 38 VAL A N 11
ATOM 18524 C CA . VAL A 1 38 ? 0.793 -4.398 -2.413 1.00 0.00 38 VAL A CA 11
ATOM 18525 C C . VAL A 1 38 ? 1.275 -5.842 -2.366 1.00 0.00 38 VAL A C 11
ATOM 18526 O O . VAL A 1 38 ? 1.437 -6.487 -3.404 1.00 0.00 38 VAL A O 11
ATOM 18539 N N . ASN A 1 39 ? 1.506 -6.343 -1.164 1.00 0.00 39 ASN A N 11
ATOM 18540 C CA . ASN A 1 39 ? 1.982 -7.706 -0.988 1.00 0.00 39 ASN A CA 11
ATOM 18541 C C . ASN A 1 39 ? 0.880 -8.689 -1.349 1.00 0.00 39 ASN A C 11
ATOM 18542 O O . ASN A 1 39 ? -0.075 -8.875 -0.599 1.00 0.00 39 ASN A O 11
ATOM 18553 N N . ARG A 1 40 ? 1.020 -9.312 -2.506 1.00 0.00 40 ARG A N 11
ATOM 18554 C CA . ARG A 1 40 ? 0.011 -10.232 -3.007 1.00 0.00 40 ARG A CA 11
ATOM 18555 C C . ARG A 1 40 ? 0.134 -11.569 -2.287 1.00 0.00 40 ARG A C 11
ATOM 18556 O O . ARG A 1 40 ? -0.825 -12.332 -2.191 1.00 0.00 40 ARG A O 11
ATOM 18577 N N . GLU A 1 41 ? 1.317 -11.820 -1.741 1.00 0.00 41 GLU A N 11
ATOM 18578 C CA . GLU A 1 41 ? 1.567 -13.025 -0.966 1.00 0.00 41 GLU A CA 11
ATOM 18579 C C . GLU A 1 41 ? 1.177 -12.830 0.494 1.00 0.00 41 GLU A C 11
ATOM 18580 O O . GLU A 1 41 ? 1.470 -13.678 1.337 1.00 0.00 41 GLU A O 11
ATOM 18592 N N . ALA A 1 42 ? 0.514 -11.715 0.795 1.00 0.00 42 ALA A N 11
ATOM 18593 C CA . ALA A 1 42 ? 0.018 -11.468 2.141 1.00 0.00 42 ALA A CA 11
ATOM 18594 C C . ALA A 1 42 ? -1.176 -12.367 2.423 1.00 0.00 42 ALA A C 11
ATOM 18595 O O . ALA A 1 42 ? -2.313 -12.041 2.082 1.00 0.00 42 ALA A O 11
ATOM 18602 N N . ARG A 1 43 ? -0.904 -13.516 3.018 1.00 0.00 43 ARG A N 11
ATOM 18603 C CA . ARG A 1 43 ? -1.938 -14.500 3.295 1.00 0.00 43 ARG A CA 11
ATOM 18604 C C . ARG A 1 43 ? -2.600 -14.189 4.626 1.00 0.00 43 ARG A C 11
ATOM 18605 O O . ARG A 1 43 ? -3.680 -14.686 4.936 1.00 0.00 43 ARG A O 11
ATOM 18626 N N . MET A 1 44 ? -1.931 -13.351 5.405 1.00 0.00 44 MET A N 11
ATOM 18627 C CA . MET A 1 44 ? -2.437 -12.931 6.704 1.00 0.00 44 MET A CA 11
ATOM 18628 C C . MET A 1 44 ? -3.500 -11.855 6.539 1.00 0.00 44 MET A C 11
ATOM 18629 O O . MET A 1 44 ? -4.361 -11.682 7.398 1.00 0.00 44 MET A O 11
ATOM 18643 N N . GLY A 1 45 ? -3.422 -11.130 5.424 1.00 0.00 45 GLY A N 11
ATOM 18644 C CA . GLY A 1 45 ? -4.239 -9.946 5.246 1.00 0.00 45 GLY A CA 11
ATOM 18645 C C . GLY A 1 45 ? -3.659 -8.760 5.995 1.00 0.00 45 GLY A C 11
ATOM 18646 O O . GLY A 1 45 ? -4.266 -7.696 6.069 1.00 0.00 45 GLY A O 11
ATOM 18650 N N . ARG A 1 46 ? -2.466 -8.955 6.547 1.00 0.00 46 ARG A N 11
ATOM 18651 C CA . ARG A 1 46 ? -1.820 -7.934 7.357 1.00 0.00 46 ARG A CA 11
ATOM 18652 C C . ARG A 1 46 ? -0.827 -7.128 6.529 1.00 0.00 46 ARG A C 11
ATOM 18653 O O . ARG A 1 46 ? -1.057 -5.956 6.249 1.00 0.00 46 ARG A O 11
ATOM 18674 N N . THR A 1 47 ? 0.248 -7.783 6.102 1.00 0.00 47 THR A N 11
ATOM 18675 C CA . THR A 1 47 ? 1.367 -7.117 5.434 1.00 0.00 47 THR A CA 11
ATOM 18676 C C . THR A 1 47 ? 1.042 -6.730 3.989 1.00 0.00 47 THR A C 11
ATOM 18677 O O . THR A 1 47 ? 1.938 -6.638 3.151 1.00 0.00 47 THR A O 11
ATOM 18688 N N . ALA A 1 48 ? -0.224 -6.457 3.718 1.00 0.00 48 ALA A N 11
ATOM 18689 C CA . ALA A 1 48 ? -0.691 -6.226 2.360 1.00 0.00 48 ALA A CA 11
ATOM 18690 C C . ALA A 1 48 ? -0.185 -4.902 1.795 1.00 0.00 48 ALA A C 11
ATOM 18691 O O . ALA A 1 48 ? 0.060 -4.792 0.596 1.00 0.00 48 ALA A O 11
ATOM 18698 N N . LEU A 1 49 ? -0.014 -3.902 2.646 1.00 0.00 49 LEU A N 11
ATOM 18699 C CA . LEU A 1 49 ? 0.397 -2.590 2.171 1.00 0.00 49 LEU A CA 11
ATOM 18700 C C . LEU A 1 49 ? 1.845 -2.293 2.536 1.00 0.00 49 LEU A C 11
ATOM 18701 O O . LEU A 1 49 ? 2.195 -2.176 3.716 1.00 0.00 49 LEU A O 11
ATOM 18717 N N . ILE A 1 50 ? 2.677 -2.181 1.513 1.00 0.00 50 ILE A N 11
ATOM 18718 C CA . ILE A 1 50 ? 4.059 -1.764 1.678 1.00 0.00 50 ILE A CA 11
ATOM 18719 C C . ILE A 1 50 ? 4.237 -0.384 1.052 1.00 0.00 50 ILE A C 11
ATOM 18720 O O . ILE A 1 50 ? 3.797 -0.153 -0.073 1.00 0.00 50 ILE A O 11
ATOM 18736 N N . ILE A 1 51 ? 4.861 0.536 1.770 1.00 0.00 51 ILE A N 11
ATOM 18737 C CA . ILE A 1 51 ? 5.071 1.875 1.236 1.00 0.00 51 ILE A CA 11
ATOM 18738 C C . ILE A 1 51 ? 6.556 2.177 1.099 1.00 0.00 51 ILE A C 11
ATOM 18739 O O . ILE A 1 51 ? 7.403 1.448 1.626 1.00 0.00 51 ILE A O 11
ATOM 18755 N N . HIS A 1 52 ? 6.855 3.256 0.390 1.00 0.00 52 HIS A N 11
ATOM 18756 C CA . HIS A 1 52 ? 8.216 3.749 0.261 1.00 0.00 52 HIS A CA 11
ATOM 18757 C C . HIS A 1 52 ? 8.715 4.255 1.616 1.00 0.00 52 HIS A C 11
ATOM 18758 O O . HIS A 1 52 ? 7.939 4.817 2.390 1.00 0.00 52 HIS A O 11
ATOM 18773 N N . PRO A 1 53 ? 10.007 4.037 1.932 1.00 0.00 53 PRO A N 11
ATOM 18774 C CA . PRO A 1 53 ? 10.657 4.620 3.123 1.00 0.00 53 PRO A CA 11
ATOM 18775 C C . PRO A 1 53 ? 10.566 6.153 3.164 1.00 0.00 53 PRO A C 11
ATOM 18776 O O . PRO A 1 53 ? 9.763 6.756 2.446 1.00 0.00 53 PRO A O 11
ATOM 18787 N N . ARG A 1 54 ? 11.403 6.779 3.999 1.00 0.00 54 ARG A N 11
ATOM 18788 C CA . ARG A 1 54 ? 11.367 8.231 4.240 1.00 0.00 54 ARG A CA 11
ATOM 18789 C C . ARG A 1 54 ? 10.165 8.602 5.107 1.00 0.00 54 ARG A C 11
ATOM 18790 O O . ARG A 1 54 ? 10.301 9.269 6.129 1.00 0.00 54 ARG A O 11
ATOM 18811 N N . LEU A 1 55 ? 8.996 8.132 4.696 1.00 0.00 55 LEU A N 11
ATOM 18812 C CA . LEU A 1 55 ? 7.735 8.457 5.351 1.00 0.00 55 LEU A CA 11
ATOM 18813 C C . LEU A 1 55 ? 7.476 7.585 6.573 1.00 0.00 55 LEU A C 11
ATOM 18814 O O . LEU A 1 55 ? 6.334 7.453 7.004 1.00 0.00 55 LEU A O 11
ATOM 18830 N N . LYS A 1 56 ? 8.529 7.015 7.140 1.00 0.00 56 LYS A N 11
ATOM 18831 C CA . LYS A 1 56 ? 8.385 6.103 8.266 1.00 0.00 56 LYS A CA 11
ATOM 18832 C C . LYS A 1 56 ? 7.722 6.814 9.445 1.00 0.00 56 LYS A C 11
ATOM 18833 O O . LYS A 1 56 ? 6.764 6.309 10.024 1.00 0.00 56 LYS A O 11
ATOM 18852 N N . ASP A 1 57 ? 8.208 8.010 9.756 1.00 0.00 57 ASP A N 11
ATOM 18853 C CA . ASP A 1 57 ? 7.699 8.781 10.886 1.00 0.00 57 ASP A CA 11
ATOM 18854 C C . ASP A 1 57 ? 6.304 9.332 10.593 1.00 0.00 57 ASP A C 11
ATOM 18855 O O . ASP A 1 57 ? 5.426 9.323 11.459 1.00 0.00 57 ASP A O 11
ATOM 18864 N N . ARG A 1 58 ? 6.106 9.798 9.367 1.00 0.00 58 ARG A N 11
ATOM 18865 C CA . ARG A 1 58 ? 4.839 10.391 8.965 1.00 0.00 58 ARG A CA 11
ATOM 18866 C C . ARG A 1 58 ? 3.743 9.333 8.928 1.00 0.00 58 ARG A C 11
ATOM 18867 O O . ARG A 1 58 ? 2.649 9.532 9.453 1.00 0.00 58 ARG A O 11
ATOM 18888 N N . SER A 1 59 ? 4.044 8.215 8.295 1.00 0.00 59 SER A N 11
ATOM 18889 C CA . SER A 1 59 ? 3.121 7.101 8.220 1.00 0.00 59 SER A CA 11
ATOM 18890 C C . SER A 1 59 ? 2.779 6.563 9.616 1.00 0.00 59 SER A C 11
ATOM 18891 O O . SER A 1 59 ? 1.635 6.186 9.874 1.00 0.00 59 SER A O 11
ATOM 18899 N N . SER A 1 60 ? 3.767 6.551 10.515 1.00 0.00 60 SER A N 11
ATOM 18900 C CA . SER A 1 60 ? 3.563 6.053 11.879 1.00 0.00 60 SER A CA 11
ATOM 18901 C C . SER A 1 60 ? 2.498 6.855 12.629 1.00 0.00 60 SER A C 11
ATOM 18902 O O . SER A 1 60 ? 1.848 6.334 13.537 1.00 0.00 60 SER A O 11
ATOM 18910 N N . SER A 1 61 ? 2.311 8.117 12.256 1.00 0.00 61 SER A N 11
ATOM 18911 C CA . SER A 1 61 ? 1.312 8.951 12.911 1.00 0.00 61 SER A CA 11
ATOM 18912 C C . SER A 1 61 ? -0.047 8.832 12.220 1.00 0.00 61 SER A C 11
ATOM 18913 O O . SER A 1 61 ? -0.995 9.543 12.559 1.00 0.00 61 SER A O 11
ATOM 18921 N N . LEU A 1 62 ? -0.135 7.922 11.261 1.00 0.00 62 LEU A N 11
ATOM 18922 C CA . LEU A 1 62 ? -1.375 7.683 10.534 1.00 0.00 62 LEU A CA 11
ATOM 18923 C C . LEU A 1 62 ? -1.839 6.249 10.745 1.00 0.00 62 LEU A C 11
ATOM 18924 O O . LEU A 1 62 ? -3.012 5.989 11.021 1.00 0.00 62 LEU A O 11
ATOM 18940 N N . ALA A 1 63 ? -0.902 5.327 10.611 1.00 0.00 63 ALA A N 11
ATOM 18941 C CA . ALA A 1 63 ? -1.169 3.915 10.790 1.00 0.00 63 ALA A CA 11
ATOM 18942 C C . ALA A 1 63 ? 0.024 3.257 11.466 1.00 0.00 63 ALA A C 11
ATOM 18943 O O . ALA A 1 63 ? 1.029 3.920 11.727 1.00 0.00 63 ALA A O 11
ATOM 18950 N N . ASP A 1 64 ? -0.069 1.971 11.749 1.00 0.00 64 ASP A N 11
ATOM 18951 C CA . ASP A 1 64 ? 1.025 1.276 12.406 1.00 0.00 64 ASP A CA 11
ATOM 18952 C C . ASP A 1 64 ? 1.658 0.259 11.461 1.00 0.00 64 ASP A C 11
ATOM 18953 O O . ASP A 1 64 ? 0.963 -0.415 10.696 1.00 0.00 64 ASP A O 11
ATOM 18962 N N . PRO A 1 65 ? 2.995 0.182 11.454 1.00 0.00 65 PRO A N 11
ATOM 18963 C CA . PRO A 1 65 ? 3.726 -0.783 10.640 1.00 0.00 65 PRO A CA 11
ATOM 18964 C C . PRO A 1 65 ? 3.644 -2.193 11.214 1.00 0.00 65 PRO A C 11
ATOM 18965 O O . PRO A 1 65 ? 3.727 -2.385 12.427 1.00 0.00 65 PRO A O 11
ATOM 18976 N N . ALA A 1 66 ? 3.499 -3.177 10.335 1.00 0.00 66 ALA A N 11
ATOM 18977 C CA . ALA A 1 66 ? 3.417 -4.575 10.749 1.00 0.00 66 ALA A CA 11
ATOM 18978 C C . ALA A 1 66 ? 4.810 -5.137 11.001 1.00 0.00 66 ALA A C 11
ATOM 18979 O O . ALA A 1 66 ? 4.980 -6.316 11.311 1.00 0.00 66 ALA A O 11
ATOM 18986 N N . SER A 1 67 ? 5.796 -4.269 10.865 1.00 0.00 67 SER A N 11
ATOM 18987 C CA . SER A 1 67 ? 7.191 -4.631 10.986 1.00 0.00 67 SER A CA 11
ATOM 18988 C C . SER A 1 67 ? 8.016 -3.359 11.077 1.00 0.00 67 SER A C 11
ATOM 18989 O O . SER A 1 67 ? 7.765 -2.494 11.920 1.00 0.00 67 SER A O 11
ATOM 18997 N N . ASP A 1 68 ? 8.945 -3.245 10.164 1.00 0.00 68 ASP A N 11
ATOM 18998 C CA . ASP A 1 68 ? 9.813 -2.089 10.049 1.00 0.00 68 ASP A CA 11
ATOM 18999 C C . ASP A 1 68 ? 10.333 -1.996 8.631 1.00 0.00 68 ASP A C 11
ATOM 19000 O O . ASP A 1 68 ? 10.030 -1.050 7.907 1.00 0.00 68 ASP A O 11
ATOM 19009 N N . ILE A 1 69 ? 11.102 -2.991 8.232 1.00 0.00 69 ILE A N 11
ATOM 19010 C CA . ILE A 1 69 ? 11.552 -3.111 6.855 1.00 0.00 69 ILE A CA 11
ATOM 19011 C C . ILE A 1 69 ? 11.356 -4.542 6.374 1.00 0.00 69 ILE A C 11
ATOM 19012 O O . ILE A 1 69 ? 11.688 -5.496 7.081 1.00 0.00 69 ILE A O 11
ATOM 19028 N N . LYS A 1 70 ? 10.789 -4.693 5.194 1.00 0.00 70 LYS A N 11
ATOM 19029 C CA . LYS A 1 70 ? 10.670 -6.003 4.577 1.00 0.00 70 LYS A CA 11
ATOM 19030 C C . LYS A 1 70 ? 11.482 -6.035 3.296 1.00 0.00 70 LYS A C 11
ATOM 19031 O O . LYS A 1 70 ? 11.131 -5.380 2.312 1.00 0.00 70 LYS A O 11
ATOM 19050 N N . THR A 1 71 ? 12.574 -6.776 3.321 1.00 0.00 71 THR A N 11
ATOM 19051 C CA . THR A 1 71 ? 13.418 -6.911 2.155 1.00 0.00 71 THR A CA 11
ATOM 19052 C C . THR A 1 71 ? 12.869 -7.966 1.202 1.00 0.00 71 THR A C 11
ATOM 19053 O O . THR A 1 71 ? 12.394 -9.023 1.627 1.00 0.00 71 THR A O 11
ATOM 19064 N N . CYS A 1 72 ? 12.920 -7.655 -0.082 1.00 0.00 72 CYS A N 11
ATOM 19065 C CA . CYS A 1 72 ? 12.462 -8.550 -1.124 1.00 0.00 72 CYS A CA 11
ATOM 19066 C C . CYS A 1 72 ? 13.002 -8.080 -2.470 1.00 0.00 72 CYS A C 11
ATOM 19067 O O . CYS A 1 72 ? 13.460 -6.943 -2.608 1.00 0.00 72 CYS A O 11
ATOM 19075 N N . ASP A 1 73 ? 12.954 -8.951 -3.459 1.00 0.00 73 ASP A N 11
ATOM 19076 C CA . ASP A 1 73 ? 13.461 -8.628 -4.784 1.00 0.00 73 ASP A CA 11
ATOM 19077 C C . ASP A 1 73 ? 12.424 -7.843 -5.592 1.00 0.00 73 ASP A C 11
ATOM 19078 O O . ASP A 1 73 ? 12.726 -7.304 -6.654 1.00 0.00 73 ASP A O 11
ATOM 19087 N N . HIS A 1 74 ? 11.199 -7.758 -5.075 1.00 0.00 74 HIS A N 11
ATOM 19088 C CA . HIS A 1 74 ? 10.113 -7.081 -5.792 1.00 0.00 74 HIS A CA 11
ATOM 19089 C C . HIS A 1 74 ? 9.697 -5.773 -5.116 1.00 0.00 74 HIS A C 11
ATOM 19090 O O . HIS A 1 74 ? 8.700 -5.166 -5.499 1.00 0.00 74 HIS A O 11
ATOM 19105 N N . TYR A 1 75 ? 10.459 -5.339 -4.121 1.00 0.00 75 TYR A N 11
ATOM 19106 C CA . TYR A 1 75 ? 10.183 -4.070 -3.445 1.00 0.00 75 TYR A CA 11
ATOM 19107 C C . TYR A 1 75 ? 11.318 -3.085 -3.690 1.00 0.00 75 TYR A C 11
ATOM 19108 O O . TYR A 1 75 ? 11.895 -2.551 -2.743 1.00 0.00 75 TYR A O 11
ATOM 19126 N N . GLN A 1 76 ? 11.645 -2.846 -4.955 1.00 0.00 76 GLN A N 11
ATOM 19127 C CA . GLN A 1 76 ? 12.827 -2.081 -5.294 1.00 0.00 76 GLN A CA 11
ATOM 19128 C C . GLN A 1 76 ? 12.769 -0.635 -4.799 1.00 0.00 76 GLN A C 11
ATOM 19129 O O . GLN A 1 76 ? 13.647 -0.217 -4.040 1.00 0.00 76 GLN A O 11
ATOM 19143 N N . ASN A 1 77 ? 11.726 0.102 -5.183 1.00 0.00 77 ASN A N 11
ATOM 19144 C CA . ASN A 1 77 ? 11.684 1.552 -4.982 1.00 0.00 77 ASN A CA 11
ATOM 19145 C C . ASN A 1 77 ? 12.983 2.201 -5.449 1.00 0.00 77 ASN A C 11
ATOM 19146 O O . ASN A 1 77 ? 13.184 2.407 -6.646 1.00 0.00 77 ASN A O 11
ATOM 19157 N N . PHE A 1 78 ? 13.867 2.491 -4.501 1.00 0.00 78 PHE A N 11
ATOM 19158 C CA . PHE A 1 78 ? 15.181 3.058 -4.790 1.00 0.00 78 PHE A CA 11
ATOM 19159 C C . PHE A 1 78 ? 16.196 2.645 -3.718 1.00 0.00 78 PHE A C 11
ATOM 19160 O O . PHE A 1 78 ? 17.248 2.108 -4.057 1.00 0.00 78 PHE A O 11
ATOM 19177 N N . PRO A 1 79 ? 15.897 2.911 -2.416 1.00 0.00 79 PRO A N 11
ATOM 19178 C CA . PRO A 1 79 ? 16.737 2.551 -1.269 1.00 0.00 79 PRO A CA 11
ATOM 19179 C C . PRO A 1 79 ? 17.644 1.328 -1.474 1.00 0.00 79 PRO A C 11
ATOM 19180 O O . PRO A 1 79 ? 18.849 1.488 -1.664 1.00 0.00 79 PRO A O 11
ATOM 19191 N N . LEU A 1 80 ? 17.056 0.127 -1.444 1.00 0.00 80 LEU A N 11
ATOM 19192 C CA . LEU A 1 80 ? 17.808 -1.137 -1.559 1.00 0.00 80 LEU A CA 11
ATOM 19193 C C . LEU A 1 80 ? 18.710 -1.350 -0.334 1.00 0.00 80 LEU A C 11
ATOM 19194 O O . LEU A 1 80 ? 19.485 -0.476 0.053 1.00 0.00 80 LEU A O 11
ATOM 19210 N N . TYR A 1 81 ? 18.595 -2.518 0.282 1.00 0.00 81 TYR A N 11
ATOM 19211 C CA . TYR A 1 81 ? 19.461 -2.879 1.391 1.00 0.00 81 TYR A CA 11
ATOM 19212 C C . TYR A 1 81 ? 20.662 -3.653 0.855 1.00 0.00 81 TYR A C 11
ATOM 19213 O O . TYR A 1 81 ? 20.537 -4.804 0.425 1.00 0.00 81 TYR A O 11
ATOM 19231 N N . LEU A 1 82 ? 21.817 -3.009 0.852 1.00 0.00 82 LEU A N 11
ATOM 19232 C CA . LEU A 1 82 ? 23.023 -3.617 0.314 1.00 0.00 82 LEU A CA 11
ATOM 19233 C C . LEU A 1 82 ? 23.738 -4.448 1.369 1.00 0.00 82 LEU A C 11
ATOM 19234 O O . LEU A 1 82 ? 24.506 -3.923 2.175 1.00 0.00 82 LEU A O 11
ATOM 19250 N N . GLY A 1 83 ? 23.461 -5.744 1.368 1.00 0.00 83 GLY A N 11
ATOM 19251 C CA . GLY A 1 83 ? 24.158 -6.652 2.258 1.00 0.00 83 GLY A CA 11
ATOM 19252 C C . GLY A 1 83 ? 25.513 -7.054 1.705 1.00 0.00 83 GLY A C 11
ATOM 19253 O O . GLY A 1 83 ? 26.020 -6.427 0.770 1.00 0.00 83 GLY A O 11
ATOM 19257 N N . GLY A 1 84 ? 26.095 -8.102 2.266 1.00 0.00 84 GLY A N 11
ATOM 19258 C CA . GLY A 1 84 ? 27.393 -8.562 1.817 1.00 0.00 84 GLY A CA 11
ATOM 19259 C C . GLY A 1 84 ? 27.294 -9.415 0.571 1.00 0.00 84 GLY A C 11
ATOM 19260 O O . GLY A 1 84 ? 28.132 -9.323 -0.329 1.00 0.00 84 GLY A O 11
ATOM 19264 N N . GLU A 1 85 ? 26.270 -10.252 0.524 1.00 0.00 85 GLU A N 11
ATOM 19265 C CA . GLU A 1 85 ? 26.027 -11.107 -0.617 1.00 0.00 85 GLU A CA 11
ATOM 19266 C C . GLU A 1 85 ? 25.111 -10.410 -1.619 1.00 0.00 85 GLU A C 11
ATOM 19267 O O . GLU A 1 85 ? 25.428 -9.327 -2.109 1.00 0.00 85 GLU A O 11
ATOM 19279 N N . THR A 1 86 ? 23.977 -11.023 -1.912 1.00 0.00 86 THR A N 11
ATOM 19280 C CA . THR A 1 86 ? 23.012 -10.434 -2.820 1.00 0.00 86 THR A CA 11
ATOM 19281 C C . THR A 1 86 ? 22.194 -9.353 -2.116 1.00 0.00 86 THR A C 11
ATOM 19282 O O . THR A 1 86 ? 21.690 -9.558 -1.010 1.00 0.00 86 THR A O 11
ATOM 19293 N N . HIS A 1 87 ? 22.096 -8.191 -2.748 1.00 0.00 87 HIS A N 11
ATOM 19294 C CA . HIS A 1 87 ? 21.383 -7.059 -2.169 1.00 0.00 87 HIS A CA 11
ATOM 19295 C C . HIS A 1 87 ? 19.879 -7.249 -2.339 1.00 0.00 87 HIS A C 11
ATOM 19296 O O . HIS A 1 87 ? 19.422 -7.775 -3.354 1.00 0.00 87 HIS A O 11
ATOM 19311 N N . GLU A 1 88 ? 19.109 -6.804 -1.354 1.00 0.00 88 GLU A N 11
ATOM 19312 C CA . GLU A 1 88 ? 17.667 -6.988 -1.376 1.00 0.00 88 GLU A CA 11
ATOM 19313 C C . GLU A 1 88 ? 16.968 -5.673 -1.067 1.00 0.00 88 GLU A C 11
ATOM 19314 O O . GLU A 1 88 ? 17.375 -4.932 -0.179 1.00 0.00 88 GLU A O 11
ATOM 19326 N N . HIS A 1 89 ? 15.923 -5.383 -1.820 1.00 0.00 89 HIS A N 11
ATOM 19327 C CA . HIS A 1 89 ? 15.256 -4.088 -1.747 1.00 0.00 89 HIS A CA 11
ATOM 19328 C C . HIS A 1 89 ? 14.203 -4.126 -0.649 1.00 0.00 89 HIS A C 11
ATOM 19329 O O . HIS A 1 89 ? 13.567 -5.152 -0.456 1.00 0.00 89 HIS A O 11
ATOM 19344 N N . TYR A 1 90 ? 14.005 -3.032 0.072 1.00 0.00 90 TYR A N 11
ATOM 19345 C CA . TYR A 1 90 ? 13.101 -3.074 1.214 1.00 0.00 90 TYR A CA 11
ATOM 19346 C C . TYR A 1 90 ? 12.065 -1.960 1.188 1.00 0.00 90 TYR A C 11
ATOM 19347 O O . TYR A 1 90 ? 12.327 -0.847 0.729 1.00 0.00 90 TYR A O 11
ATOM 19365 N N . GLY A 1 91 ? 10.885 -2.293 1.692 1.00 0.00 91 GLY A N 11
ATOM 19366 C CA . GLY A 1 91 ? 9.845 -1.315 1.909 1.00 0.00 91 GLY A CA 11
ATOM 19367 C C . GLY A 1 91 ? 9.291 -1.445 3.313 1.00 0.00 91 GLY A C 11
ATOM 19368 O O . GLY A 1 91 ? 9.683 -2.356 4.047 1.00 0.00 91 GLY A O 11
ATOM 19372 N N . ILE A 1 92 ? 8.384 -0.558 3.695 1.00 0.00 92 ILE A N 11
ATOM 19373 C CA . ILE A 1 92 ? 7.843 -0.570 5.049 1.00 0.00 92 ILE A CA 11
ATOM 19374 C C . ILE A 1 92 ? 6.463 -1.223 5.087 1.00 0.00 92 ILE A C 11
ATOM 19375 O O . ILE A 1 92 ? 5.496 -0.695 4.527 1.00 0.00 92 ILE A O 11
ATOM 19391 N N . PRO A 1 93 ? 6.357 -2.391 5.744 1.00 0.00 93 PRO A N 11
ATOM 19392 C CA . PRO A 1 93 ? 5.105 -3.145 5.854 1.00 0.00 93 PRO A CA 11
ATOM 19393 C C . PRO A 1 93 ? 4.116 -2.516 6.827 1.00 0.00 93 PRO A C 11
ATOM 19394 O O . PRO A 1 93 ? 4.497 -2.006 7.881 1.00 0.00 93 PRO A O 11
ATOM 19405 N N . HIS A 1 94 ? 2.846 -2.556 6.463 1.00 0.00 94 HIS A N 11
ATOM 19406 C CA . HIS A 1 94 ? 1.777 -2.035 7.305 1.00 0.00 94 HIS A CA 11
ATOM 19407 C C . HIS A 1 94 ? 0.657 -3.053 7.386 1.00 0.00 94 HIS A C 11
ATOM 19408 O O . HIS A 1 94 ? 0.851 -4.210 7.028 1.00 0.00 94 HIS A O 11
ATOM 19423 N N . GLY A 1 95 ? -0.501 -2.616 7.847 1.00 0.00 95 GLY A N 11
ATOM 19424 C CA . GLY A 1 95 ? -1.653 -3.483 7.898 1.00 0.00 95 GLY A CA 11
ATOM 19425 C C . GLY A 1 95 ? -2.869 -2.743 8.392 1.00 0.00 95 GLY A C 11
ATOM 19426 O O . GLY A 1 95 ? -2.743 -1.711 9.053 1.00 0.00 95 GLY A O 11
ATOM 19430 N N . PHE A 1 96 ? -4.045 -3.262 8.080 1.00 0.00 96 PHE A N 11
ATOM 19431 C CA . PHE A 1 96 ? -5.289 -2.592 8.424 1.00 0.00 96 PHE A CA 11
ATOM 19432 C C . PHE A 1 96 ? -6.372 -3.598 8.768 1.00 0.00 96 PHE A C 11
ATOM 19433 O O . PHE A 1 96 ? -6.139 -4.804 8.779 1.00 0.00 96 PHE A O 11
ATOM 19450 N N . SER A 1 97 ? -7.557 -3.082 9.027 1.00 0.00 97 SER A N 11
ATOM 19451 C CA . SER A 1 97 ? -8.722 -3.906 9.293 1.00 0.00 97 SER A CA 11
ATOM 19452 C C . SER A 1 97 ? -9.995 -3.155 8.912 1.00 0.00 97 SER A C 11
ATOM 19453 O O . SER A 1 97 ? -11.106 -3.593 9.212 1.00 0.00 97 SER A O 11
ATOM 19461 N N . SER A 1 98 ? -9.816 -2.039 8.211 1.00 0.00 98 SER A N 11
ATOM 19462 C CA . SER A 1 98 ? -10.922 -1.191 7.806 1.00 0.00 98 SER A CA 11
ATOM 19463 C C . SER A 1 98 ? -10.593 -0.522 6.476 1.00 0.00 98 SER A C 11
ATOM 19464 O O . SER A 1 98 ? -9.523 0.082 6.321 1.00 0.00 98 SER A O 11
ATOM 19472 N N . ARG A 1 99 ? -11.499 -0.638 5.515 1.00 0.00 99 ARG A N 11
ATOM 19473 C CA . ARG A 1 99 ? -11.302 -0.024 4.206 1.00 0.00 99 ARG A CA 11
ATOM 19474 C C . ARG A 1 99 ? -11.156 1.485 4.335 1.00 0.00 99 ARG A C 11
ATOM 19475 O O . ARG A 1 99 ? -10.292 2.089 3.702 1.00 0.00 99 ARG A O 11
ATOM 19496 N N . ILE A 1 100 ? -12.003 2.090 5.161 1.00 0.00 100 ILE A N 11
ATOM 19497 C CA . ILE A 1 100 ? -11.941 3.528 5.391 1.00 0.00 100 ILE A CA 11
ATOM 19498 C C . ILE A 1 100 ? -10.593 3.945 5.985 1.00 0.00 100 ILE A C 11
ATOM 19499 O O . ILE A 1 100 ? -10.118 5.050 5.739 1.00 0.00 100 ILE A O 11
ATOM 19515 N N . ALA A 1 101 ? -9.969 3.056 6.754 1.00 0.00 101 ALA A N 11
ATOM 19516 C CA . ALA A 1 101 ? -8.667 3.356 7.331 1.00 0.00 101 ALA A CA 11
ATOM 19517 C C . ALA A 1 101 ? -7.637 3.508 6.228 1.00 0.00 101 ALA A C 11
ATOM 19518 O O . ALA A 1 101 ? -6.819 4.423 6.253 1.00 0.00 101 ALA A O 11
ATOM 19525 N N . LEU A 1 102 ? -7.700 2.613 5.250 1.00 0.00 102 LEU A N 11
ATOM 19526 C CA . LEU A 1 102 ? -6.837 2.710 4.081 1.00 0.00 102 LEU A CA 11
ATOM 19527 C C . LEU A 1 102 ? -7.195 3.954 3.266 1.00 0.00 102 LEU A C 11
ATOM 19528 O O . LEU A 1 102 ? -6.319 4.620 2.713 1.00 0.00 102 LEU A O 11
ATOM 19544 N N . GLU A 1 103 ? -8.488 4.266 3.217 1.00 0.00 103 GLU A N 11
ATOM 19545 C CA . GLU A 1 103 ? -8.977 5.457 2.530 1.00 0.00 103 GLU A CA 11
ATOM 19546 C C . GLU A 1 103 ? -8.336 6.710 3.132 1.00 0.00 103 GLU A C 11
ATOM 19547 O O . GLU A 1 103 ? -7.683 7.485 2.436 1.00 0.00 103 GLU A O 11
ATOM 19559 N N . ARG A 1 104 ? -8.500 6.883 4.442 1.00 0.00 104 ARG A N 11
ATOM 19560 C CA . ARG A 1 104 ? -7.923 8.032 5.134 1.00 0.00 104 ARG A CA 11
ATOM 19561 C C . ARG A 1 104 ? -6.405 7.989 5.069 1.00 0.00 104 ARG A C 11
ATOM 19562 O O . ARG A 1 104 ? -5.753 9.026 5.031 1.00 0.00 104 ARG A O 11
ATOM 19583 N N . TYR A 1 105 ? -5.848 6.782 5.061 1.00 0.00 105 TYR A N 11
ATOM 19584 C CA . TYR A 1 105 ? -4.408 6.605 4.990 1.00 0.00 105 TYR A CA 11
ATOM 19585 C C . TYR A 1 105 ? -3.868 7.242 3.716 1.00 0.00 105 TYR A C 11
ATOM 19586 O O . TYR A 1 105 ? -2.896 7.998 3.749 1.00 0.00 105 TYR A O 11
ATOM 19604 N N . LEU A 1 106 ? -4.516 6.935 2.598 1.00 0.00 106 LEU A N 11
ATOM 19605 C CA . LEU A 1 106 ? -4.151 7.516 1.316 1.00 0.00 106 LEU A CA 11
ATOM 19606 C C . LEU A 1 106 ? -4.287 9.031 1.352 1.00 0.00 106 LEU A C 11
ATOM 19607 O O . LEU A 1 106 ? -3.450 9.742 0.820 1.00 0.00 106 LEU A O 11
ATOM 19623 N N . ASN A 1 107 ? -5.333 9.509 2.006 1.00 0.00 107 ASN A N 11
ATOM 19624 C CA . ASN A 1 107 ? -5.613 10.939 2.076 1.00 0.00 107 ASN A CA 11
ATOM 19625 C C . ASN A 1 107 ? -4.647 11.662 3.007 1.00 0.00 107 ASN A C 11
ATOM 19626 O O . ASN A 1 107 ? -4.278 12.814 2.771 1.00 0.00 107 ASN A O 11
ATOM 19637 N N . GLY A 1 108 ? -4.244 10.993 4.067 1.00 0.00 108 GLY A N 11
ATOM 19638 C CA . GLY A 1 108 ? -3.302 11.581 4.988 1.00 0.00 108 GLY A CA 11
ATOM 19639 C C . GLY A 1 108 ? -1.893 11.592 4.432 1.00 0.00 108 GLY A C 11
ATOM 19640 O O . GLY A 1 108 ? -1.205 12.614 4.479 1.00 0.00 108 GLY A O 11
ATOM 19644 N N . LEU A 1 109 ? -1.464 10.456 3.900 1.00 0.00 109 LEU A N 11
ATOM 19645 C CA . LEU A 1 109 ? -0.098 10.305 3.416 1.00 0.00 109 LEU A CA 11
ATOM 19646 C C . LEU A 1 109 ? 0.081 10.903 2.016 1.00 0.00 109 LEU A C 11
ATOM 19647 O O . LEU A 1 109 ? 0.942 11.755 1.809 1.00 0.00 109 LEU A O 11
ATOM 19663 N N . PHE A 1 110 ? -0.747 10.469 1.069 1.00 0.00 110 PHE A N 11
ATOM 19664 C CA . PHE A 1 110 ? -0.612 10.887 -0.331 1.00 0.00 110 PHE A CA 11
ATOM 19665 C C . PHE A 1 110 ? -1.835 11.692 -0.778 1.00 0.00 110 PHE A C 11
ATOM 19666 O O . PHE A 1 110 ? -2.134 11.771 -1.969 1.00 0.00 110 PHE A O 11
ATOM 19683 N N . GLY A 1 111 ? -2.525 12.302 0.175 1.00 0.00 111 GLY A N 11
ATOM 19684 C CA . GLY A 1 111 ? -3.827 12.893 -0.101 1.00 0.00 111 GLY A CA 11
ATOM 19685 C C . GLY A 1 111 ? -3.796 14.055 -1.072 1.00 0.00 111 GLY A C 11
ATOM 19686 O O . GLY A 1 111 ? -4.766 14.282 -1.797 1.00 0.00 111 GLY A O 11
ATOM 19690 N N . ASP A 1 112 ? -2.702 14.797 -1.091 1.00 0.00 112 ASP A N 11
ATOM 19691 C CA . ASP A 1 112 ? -2.602 15.951 -1.969 1.00 0.00 112 ASP A CA 11
ATOM 19692 C C . ASP A 1 112 ? -2.031 15.558 -3.319 1.00 0.00 112 ASP A C 11
ATOM 19693 O O . ASP A 1 112 ? -2.666 14.837 -4.088 1.00 0.00 112 ASP A O 11
ATOM 19702 N N . MET A 1 1 ? -10.873 -8.657 11.362 1.00 0.00 1 MET A N 12
ATOM 19703 C CA . MET A 1 1 ? -9.801 -9.213 10.504 1.00 0.00 1 MET A CA 12
ATOM 19704 C C . MET A 1 1 ? -9.134 -8.104 9.708 1.00 0.00 1 MET A C 12
ATOM 19705 O O . MET A 1 1 ? -9.433 -6.930 9.900 1.00 0.00 1 MET A O 12
ATOM 19721 N N . TYR A 1 2 ? -8.224 -8.482 8.820 1.00 0.00 2 TYR A N 12
ATOM 19722 C CA . TYR A 1 2 ? -7.565 -7.526 7.945 1.00 0.00 2 TYR A CA 12
ATOM 19723 C C . TYR A 1 2 ? -8.131 -7.621 6.531 1.00 0.00 2 TYR A C 12
ATOM 19724 O O . TYR A 1 2 ? -9.073 -8.377 6.280 1.00 0.00 2 TYR A O 12
ATOM 19742 N N . LEU A 1 3 ? -7.556 -6.854 5.618 1.00 0.00 3 LEU A N 12
ATOM 19743 C CA . LEU A 1 3 ? -8.004 -6.834 4.231 1.00 0.00 3 LEU A CA 12
ATOM 19744 C C . LEU A 1 3 ? -7.088 -7.685 3.359 1.00 0.00 3 LEU A C 12
ATOM 19745 O O . LEU A 1 3 ? -5.884 -7.754 3.598 1.00 0.00 3 LEU A O 12
ATOM 19761 N N . ARG A 1 4 ? -7.665 -8.335 2.360 1.00 0.00 4 ARG A N 12
ATOM 19762 C CA . ARG A 1 4 ? -6.890 -9.111 1.401 1.00 0.00 4 ARG A CA 12
ATOM 19763 C C . ARG A 1 4 ? -6.140 -8.183 0.443 1.00 0.00 4 ARG A C 12
ATOM 19764 O O . ARG A 1 4 ? -6.582 -7.059 0.195 1.00 0.00 4 ARG A O 12
ATOM 19785 N N . PRO A 1 5 ? -5.000 -8.640 -0.110 1.00 0.00 5 PRO A N 12
ATOM 19786 C CA . PRO A 1 5 ? -4.136 -7.823 -0.975 1.00 0.00 5 PRO A CA 12
ATOM 19787 C C . PRO A 1 5 ? -4.891 -7.196 -2.150 1.00 0.00 5 PRO A C 12
ATOM 19788 O O . PRO A 1 5 ? -4.700 -6.018 -2.465 1.00 0.00 5 PRO A O 12
ATOM 19799 N N . ASP A 1 6 ? -5.751 -7.987 -2.787 1.00 0.00 6 ASP A N 12
ATOM 19800 C CA . ASP A 1 6 ? -6.556 -7.511 -3.912 1.00 0.00 6 ASP A CA 12
ATOM 19801 C C . ASP A 1 6 ? -7.457 -6.362 -3.494 1.00 0.00 6 ASP A C 12
ATOM 19802 O O . ASP A 1 6 ? -7.750 -5.469 -4.290 1.00 0.00 6 ASP A O 12
ATOM 19811 N N . GLU A 1 7 ? -7.895 -6.386 -2.244 1.00 0.00 7 GLU A N 12
ATOM 19812 C CA . GLU A 1 7 ? -8.816 -5.380 -1.744 1.00 0.00 7 GLU A CA 12
ATOM 19813 C C . GLU A 1 7 ? -8.062 -4.110 -1.363 1.00 0.00 7 GLU A C 12
ATOM 19814 O O . GLU A 1 7 ? -8.543 -3.001 -1.597 1.00 0.00 7 GLU A O 12
ATOM 19826 N N . VAL A 1 8 ? -6.874 -4.276 -0.792 1.00 0.00 8 VAL A N 12
ATOM 19827 C CA . VAL A 1 8 ? -6.019 -3.139 -0.467 1.00 0.00 8 VAL A CA 12
ATOM 19828 C C . VAL A 1 8 ? -5.679 -2.371 -1.741 1.00 0.00 8 VAL A C 12
ATOM 19829 O O . VAL A 1 8 ? -5.821 -1.148 -1.805 1.00 0.00 8 VAL A O 12
ATOM 19842 N N . ALA A 1 9 ? -5.251 -3.112 -2.760 1.00 0.00 9 ALA A N 12
ATOM 19843 C CA . ALA A 1 9 ? -4.948 -2.531 -4.063 1.00 0.00 9 ALA A CA 12
ATOM 19844 C C . ALA A 1 9 ? -6.180 -1.864 -4.673 1.00 0.00 9 ALA A C 12
ATOM 19845 O O . ALA A 1 9 ? -6.069 -0.855 -5.365 1.00 0.00 9 ALA A O 12
ATOM 19852 N N . ARG A 1 10 ? -7.348 -2.441 -4.405 1.00 0.00 10 ARG A N 12
ATOM 19853 C CA . ARG A 1 10 ? -8.610 -1.922 -4.923 1.00 0.00 10 ARG A CA 12
ATOM 19854 C C . ARG A 1 10 ? -8.857 -0.496 -4.433 1.00 0.00 10 ARG A C 12
ATOM 19855 O O . ARG A 1 10 ? -9.303 0.366 -5.190 1.00 0.00 10 ARG A O 12
ATOM 19876 N N . VAL A 1 11 ? -8.562 -0.254 -3.161 1.00 0.00 11 VAL A N 12
ATOM 19877 C CA . VAL A 1 11 ? -8.737 1.070 -2.574 1.00 0.00 11 VAL A CA 12
ATOM 19878 C C . VAL A 1 11 ? -7.737 2.052 -3.179 1.00 0.00 11 VAL A C 12
ATOM 19879 O O . VAL A 1 11 ? -8.073 3.206 -3.456 1.00 0.00 11 VAL A O 12
ATOM 19892 N N . LEU A 1 12 ? -6.515 1.577 -3.396 1.00 0.00 12 LEU A N 12
ATOM 19893 C CA . LEU A 1 12 ? -5.480 2.375 -4.048 1.00 0.00 12 LEU A CA 12
ATOM 19894 C C . LEU A 1 12 ? -5.927 2.785 -5.450 1.00 0.00 12 LEU A C 12
ATOM 19895 O O . LEU A 1 12 ? -5.758 3.935 -5.859 1.00 0.00 12 LEU A O 12
ATOM 19911 N N . GLU A 1 13 ? -6.501 1.830 -6.172 1.00 0.00 13 GLU A N 12
ATOM 19912 C CA . GLU A 1 13 ? -7.023 2.071 -7.512 1.00 0.00 13 GLU A CA 12
ATOM 19913 C C . GLU A 1 13 ? -8.049 3.203 -7.485 1.00 0.00 13 GLU A C 12
ATOM 19914 O O . GLU A 1 13 ? -7.995 4.129 -8.297 1.00 0.00 13 GLU A O 12
ATOM 19926 N N . LYS A 1 14 ? -8.961 3.130 -6.520 1.00 0.00 14 LYS A N 12
ATOM 19927 C CA . LYS A 1 14 ? -9.987 4.154 -6.336 1.00 0.00 14 LYS A CA 12
ATOM 19928 C C . LYS A 1 14 ? -9.362 5.509 -6.064 1.00 0.00 14 LYS A C 12
ATOM 19929 O O . LYS A 1 14 ? -9.771 6.525 -6.623 1.00 0.00 14 LYS A O 12
ATOM 19948 N N . ALA A 1 15 ? -8.389 5.501 -5.172 1.00 0.00 15 ALA A N 12
ATOM 19949 C CA . ALA A 1 15 ? -7.668 6.713 -4.778 1.00 0.00 15 ALA A CA 12
ATOM 19950 C C . ALA A 1 15 ? -7.050 7.440 -5.977 1.00 0.00 15 ALA A C 12
ATOM 19951 O O . ALA A 1 15 ? -6.742 8.634 -5.898 1.00 0.00 15 ALA A O 12
ATOM 19958 N N . GLY A 1 16 ? -6.875 6.726 -7.080 1.00 0.00 16 GLY A N 12
ATOM 19959 C CA . GLY A 1 16 ? -6.333 7.333 -8.279 1.00 0.00 16 GLY A CA 12
ATOM 19960 C C . GLY A 1 16 ? -4.943 6.838 -8.592 1.00 0.00 16 GLY A C 12
ATOM 19961 O O . GLY A 1 16 ? -4.128 7.560 -9.170 1.00 0.00 16 GLY A O 12
ATOM 19965 N N . PHE A 1 17 ? -4.667 5.607 -8.204 1.00 0.00 17 PHE A N 12
ATOM 19966 C CA . PHE A 1 17 ? -3.369 5.003 -8.443 1.00 0.00 17 PHE A CA 12
ATOM 19967 C C . PHE A 1 17 ? -3.367 4.188 -9.730 1.00 0.00 17 PHE A C 12
ATOM 19968 O O . PHE A 1 17 ? -4.420 3.854 -10.273 1.00 0.00 17 PHE A O 12
ATOM 19985 N N . THR A 1 18 ? -2.177 3.878 -10.211 1.00 0.00 18 THR A N 12
ATOM 19986 C CA . THR A 1 18 ? -2.008 3.027 -11.373 1.00 0.00 18 THR A CA 12
ATOM 19987 C C . THR A 1 18 ? -0.950 1.969 -11.086 1.00 0.00 18 THR A C 12
ATOM 19988 O O . THR A 1 18 ? -0.082 2.173 -10.236 1.00 0.00 18 THR A O 12
ATOM 19999 N N . VAL A 1 19 ? -1.022 0.834 -11.764 1.00 0.00 19 VAL A N 12
ATOM 20000 C CA . VAL A 1 19 ? -0.044 -0.215 -11.539 1.00 0.00 19 VAL A CA 12
ATOM 20001 C C . VAL A 1 19 ? 1.116 -0.065 -12.519 1.00 0.00 19 VAL A C 12
ATOM 20002 O O . VAL A 1 19 ? 0.920 0.287 -13.686 1.00 0.00 19 VAL A O 12
ATOM 20015 N N . ASP A 1 20 ? 2.325 -0.282 -12.035 1.00 0.00 20 ASP A N 12
ATOM 20016 C CA . ASP A 1 20 ? 3.499 -0.255 -12.889 1.00 0.00 20 ASP A CA 12
ATOM 20017 C C . ASP A 1 20 ? 3.943 -1.678 -13.177 1.00 0.00 20 ASP A C 12
ATOM 20018 O O . ASP A 1 20 ? 3.766 -2.186 -14.281 1.00 0.00 20 ASP A O 12
ATOM 20027 N N . VAL A 1 21 ? 4.482 -2.330 -12.161 1.00 0.00 21 VAL A N 12
ATOM 20028 C CA . VAL A 1 21 ? 4.934 -3.702 -12.293 1.00 0.00 21 VAL A CA 12
ATOM 20029 C C . VAL A 1 21 ? 3.968 -4.651 -11.596 1.00 0.00 21 VAL A C 12
ATOM 20030 O O . VAL A 1 21 ? 3.614 -4.457 -10.437 1.00 0.00 21 VAL A O 12
ATOM 20043 N N . VAL A 1 22 ? 3.521 -5.668 -12.306 1.00 0.00 22 VAL A N 12
ATOM 20044 C CA . VAL A 1 22 ? 2.607 -6.630 -11.728 1.00 0.00 22 VAL A CA 12
ATOM 20045 C C . VAL A 1 22 ? 3.269 -8.003 -11.595 1.00 0.00 22 VAL A C 12
ATOM 20046 O O . VAL A 1 22 ? 3.308 -8.797 -12.535 1.00 0.00 22 VAL A O 12
ATOM 20059 N N . THR A 1 23 ? 3.837 -8.258 -10.426 1.00 0.00 23 THR A N 12
ATOM 20060 C CA . THR A 1 23 ? 4.415 -9.557 -10.136 1.00 0.00 23 THR A CA 12
ATOM 20061 C C . THR A 1 23 ? 3.362 -10.435 -9.473 1.00 0.00 23 THR A C 12
ATOM 20062 O O . THR A 1 23 ? 2.456 -9.929 -8.808 1.00 0.00 23 THR A O 12
ATOM 20073 N N . ASN A 1 24 ? 3.480 -11.742 -9.644 1.00 0.00 24 ASN A N 12
ATOM 20074 C CA . ASN A 1 24 ? 2.472 -12.680 -9.151 1.00 0.00 24 ASN A CA 12
ATOM 20075 C C . ASN A 1 24 ? 2.416 -12.696 -7.621 1.00 0.00 24 ASN A C 12
ATOM 20076 O O . ASN A 1 24 ? 1.523 -13.298 -7.028 1.00 0.00 24 ASN A O 12
ATOM 20087 N N . LYS A 1 25 ? 3.357 -12.013 -6.982 1.00 0.00 25 LYS A N 12
ATOM 20088 C CA . LYS A 1 25 ? 3.429 -12.003 -5.534 1.00 0.00 25 LYS A CA 12
ATOM 20089 C C . LYS A 1 25 ? 3.305 -10.587 -4.997 1.00 0.00 25 LYS A C 12
ATOM 20090 O O . LYS A 1 25 ? 3.288 -10.373 -3.783 1.00 0.00 25 LYS A O 12
ATOM 20109 N N . THR A 1 26 ? 3.212 -9.618 -5.895 1.00 0.00 26 THR A N 12
ATOM 20110 C CA . THR A 1 26 ? 3.287 -8.225 -5.497 1.00 0.00 26 THR A CA 12
ATOM 20111 C C . THR A 1 26 ? 2.810 -7.277 -6.606 1.00 0.00 26 THR A C 12
ATOM 20112 O O . THR A 1 26 ? 3.214 -7.399 -7.763 1.00 0.00 26 THR A O 12
ATOM 20123 N N . TYR A 1 27 ? 1.947 -6.339 -6.245 1.00 0.00 27 TYR A N 12
ATOM 20124 C CA . TYR A 1 27 ? 1.511 -5.301 -7.171 1.00 0.00 27 TYR A CA 12
ATOM 20125 C C . TYR A 1 27 ? 2.324 -4.032 -6.969 1.00 0.00 27 TYR A C 12
ATOM 20126 O O . TYR A 1 27 ? 2.208 -3.376 -5.937 1.00 0.00 27 TYR A O 12
ATOM 20144 N N . GLY A 1 28 ? 3.156 -3.703 -7.942 1.00 0.00 28 GLY A N 12
ATOM 20145 C CA . GLY A 1 28 ? 3.905 -2.468 -7.890 1.00 0.00 28 GLY A CA 12
ATOM 20146 C C . GLY A 1 28 ? 3.041 -1.292 -8.287 1.00 0.00 28 GLY A C 12
ATOM 20147 O O . GLY A 1 28 ? 3.007 -0.897 -9.454 1.00 0.00 28 GLY A O 12
ATOM 20151 N N . TYR A 1 29 ? 2.331 -0.752 -7.316 1.00 0.00 29 TYR A N 12
ATOM 20152 C CA . TYR A 1 29 ? 1.395 0.333 -7.542 1.00 0.00 29 TYR A CA 12
ATOM 20153 C C . TYR A 1 29 ? 2.083 1.684 -7.387 1.00 0.00 29 TYR A C 12
ATOM 20154 O O . TYR A 1 29 ? 2.986 1.835 -6.565 1.00 0.00 29 TYR A O 12
ATOM 20172 N N . ARG A 1 30 ? 1.669 2.664 -8.179 1.00 0.00 30 ARG A N 12
ATOM 20173 C CA . ARG A 1 30 ? 2.238 3.995 -8.069 1.00 0.00 30 ARG A CA 12
ATOM 20174 C C . ARG A 1 30 ? 1.251 5.074 -8.490 1.00 0.00 30 ARG A C 12
ATOM 20175 O O . ARG A 1 30 ? 0.347 4.842 -9.293 1.00 0.00 30 ARG A O 12
ATOM 20196 N N . ARG A 1 31 ? 1.425 6.249 -7.909 1.00 0.00 31 ARG A N 12
ATOM 20197 C CA . ARG A 1 31 ? 0.707 7.441 -8.333 1.00 0.00 31 ARG A CA 12
ATOM 20198 C C . ARG A 1 31 ? 1.683 8.603 -8.381 1.00 0.00 31 ARG A C 12
ATOM 20199 O O . ARG A 1 31 ? 1.805 9.366 -7.420 1.00 0.00 31 ARG A O 12
ATOM 20220 N N . GLY A 1 32 ? 2.408 8.703 -9.483 1.00 0.00 32 GLY A N 12
ATOM 20221 C CA . GLY A 1 32 ? 3.429 9.719 -9.606 1.00 0.00 32 GLY A CA 12
ATOM 20222 C C . GLY A 1 32 ? 4.598 9.457 -8.678 1.00 0.00 32 GLY A C 12
ATOM 20223 O O . GLY A 1 32 ? 5.435 8.598 -8.953 1.00 0.00 32 GLY A O 12
ATOM 20227 N N . GLU A 1 33 ? 4.636 10.176 -7.568 1.00 0.00 33 GLU A N 12
ATOM 20228 C CA . GLU A 1 33 ? 5.709 10.041 -6.588 1.00 0.00 33 GLU A CA 12
ATOM 20229 C C . GLU A 1 33 ? 5.396 8.939 -5.571 1.00 0.00 33 GLU A C 12
ATOM 20230 O O . GLU A 1 33 ? 6.283 8.453 -4.868 1.00 0.00 33 GLU A O 12
ATOM 20242 N N . ASN A 1 34 ? 4.145 8.517 -5.522 1.00 0.00 34 ASN A N 12
ATOM 20243 C CA . ASN A 1 34 ? 3.722 7.563 -4.506 1.00 0.00 34 ASN A CA 12
ATOM 20244 C C . ASN A 1 34 ? 3.896 6.143 -5.004 1.00 0.00 34 ASN A C 12
ATOM 20245 O O . ASN A 1 34 ? 3.102 5.658 -5.804 1.00 0.00 34 ASN A O 12
ATOM 20256 N N . TYR A 1 35 ? 4.949 5.488 -4.546 1.00 0.00 35 TYR A N 12
ATOM 20257 C CA . TYR A 1 35 ? 5.209 4.105 -4.909 1.00 0.00 35 TYR A CA 12
ATOM 20258 C C . TYR A 1 35 ? 4.842 3.178 -3.759 1.00 0.00 35 TYR A C 12
ATOM 20259 O O . TYR A 1 35 ? 5.349 3.329 -2.645 1.00 0.00 35 TYR A O 12
ATOM 20277 N N . VAL A 1 36 ? 3.956 2.231 -4.028 1.00 0.00 36 VAL A N 12
ATOM 20278 C CA . VAL A 1 36 ? 3.532 1.265 -3.025 1.00 0.00 36 VAL A CA 12
ATOM 20279 C C . VAL A 1 36 ? 3.446 -0.135 -3.623 1.00 0.00 36 VAL A C 12
ATOM 20280 O O . VAL A 1 36 ? 2.753 -0.365 -4.611 1.00 0.00 36 VAL A O 12
ATOM 20293 N N . TYR A 1 37 ? 4.164 -1.066 -3.027 1.00 0.00 37 TYR A N 12
ATOM 20294 C CA . TYR A 1 37 ? 4.153 -2.444 -3.482 1.00 0.00 37 TYR A CA 12
ATOM 20295 C C . TYR A 1 37 ? 3.185 -3.254 -2.628 1.00 0.00 37 TYR A C 12
ATOM 20296 O O . TYR A 1 37 ? 3.393 -3.416 -1.426 1.00 0.00 37 TYR A O 12
ATOM 20314 N N . VAL A 1 38 ? 2.120 -3.739 -3.242 1.00 0.00 38 VAL A N 12
ATOM 20315 C CA . VAL A 1 38 ? 1.119 -4.511 -2.523 1.00 0.00 38 VAL A CA 12
ATOM 20316 C C . VAL A 1 38 ? 1.531 -5.974 -2.445 1.00 0.00 38 VAL A C 12
ATOM 20317 O O . VAL A 1 38 ? 1.570 -6.672 -3.461 1.00 0.00 38 VAL A O 12
ATOM 20330 N N . ASN A 1 39 ? 1.855 -6.427 -1.242 1.00 0.00 39 ASN A N 12
ATOM 20331 C CA . ASN A 1 39 ? 2.239 -7.817 -1.024 1.00 0.00 39 ASN A CA 12
ATOM 20332 C C . ASN A 1 39 ? 1.027 -8.721 -1.201 1.00 0.00 39 ASN A C 12
ATOM 20333 O O . ASN A 1 39 ? 0.097 -8.706 -0.397 1.00 0.00 39 ASN A O 12
ATOM 20344 N N . ARG A 1 40 ? 1.054 -9.503 -2.264 1.00 0.00 40 ARG A N 12
ATOM 20345 C CA . ARG A 1 40 ? -0.064 -10.354 -2.637 1.00 0.00 40 ARG A CA 12
ATOM 20346 C C . ARG A 1 40 ? -0.022 -11.665 -1.857 1.00 0.00 40 ARG A C 12
ATOM 20347 O O . ARG A 1 40 ? -0.986 -12.426 -1.836 1.00 0.00 40 ARG A O 12
ATOM 20368 N N . GLU A 1 41 ? 1.102 -11.902 -1.196 1.00 0.00 41 GLU A N 12
ATOM 20369 C CA . GLU A 1 41 ? 1.295 -13.118 -0.414 1.00 0.00 41 GLU A CA 12
ATOM 20370 C C . GLU A 1 41 ? 0.714 -12.948 0.993 1.00 0.00 41 GLU A C 12
ATOM 20371 O O . GLU A 1 41 ? 0.838 -13.831 1.847 1.00 0.00 41 GLU A O 12
ATOM 20383 N N . ALA A 1 42 ? 0.072 -11.809 1.215 1.00 0.00 42 ALA A N 12
ATOM 20384 C CA . ALA A 1 42 ? -0.539 -11.495 2.499 1.00 0.00 42 ALA A CA 12
ATOM 20385 C C . ALA A 1 42 ? -1.862 -12.235 2.662 1.00 0.00 42 ALA A C 12
ATOM 20386 O O . ALA A 1 42 ? -2.900 -11.756 2.210 1.00 0.00 42 ALA A O 12
ATOM 20393 N N . ARG A 1 43 ? -1.829 -13.412 3.271 1.00 0.00 43 ARG A N 12
ATOM 20394 C CA . ARG A 1 43 ? -3.067 -14.113 3.598 1.00 0.00 43 ARG A CA 12
ATOM 20395 C C . ARG A 1 43 ? -3.775 -13.381 4.730 1.00 0.00 43 ARG A C 12
ATOM 20396 O O . ARG A 1 43 ? -4.994 -13.442 4.875 1.00 0.00 43 ARG A O 12
ATOM 20417 N N . MET A 1 44 ? -2.986 -12.684 5.530 1.00 0.00 44 MET A N 12
ATOM 20418 C CA . MET A 1 44 ? -3.507 -11.732 6.491 1.00 0.00 44 MET A CA 12
ATOM 20419 C C . MET A 1 44 ? -2.987 -10.357 6.120 1.00 0.00 44 MET A C 12
ATOM 20420 O O . MET A 1 44 ? -1.775 -10.156 6.024 1.00 0.00 44 MET A O 12
ATOM 20434 N N . GLY A 1 45 ? -3.897 -9.422 5.893 1.00 0.00 45 GLY A N 12
ATOM 20435 C CA . GLY A 1 45 ? -3.517 -8.111 5.403 1.00 0.00 45 GLY A CA 12
ATOM 20436 C C . GLY A 1 45 ? -2.875 -7.234 6.458 1.00 0.00 45 GLY A C 12
ATOM 20437 O O . GLY A 1 45 ? -3.318 -6.112 6.688 1.00 0.00 45 GLY A O 12
ATOM 20441 N N . ARG A 1 46 ? -1.844 -7.752 7.109 1.00 0.00 46 ARG A N 12
ATOM 20442 C CA . ARG A 1 46 ? -1.042 -6.966 8.033 1.00 0.00 46 ARG A CA 12
ATOM 20443 C C . ARG A 1 46 ? 0.298 -6.660 7.374 1.00 0.00 46 ARG A C 12
ATOM 20444 O O . ARG A 1 46 ? 1.080 -5.845 7.851 1.00 0.00 46 ARG A O 12
ATOM 20465 N N . THR A 1 47 ? 0.528 -7.315 6.246 1.00 0.00 47 THR A N 12
ATOM 20466 C CA . THR A 1 47 ? 1.722 -7.123 5.452 1.00 0.00 47 THR A CA 12
ATOM 20467 C C . THR A 1 47 ? 1.312 -7.082 3.990 1.00 0.00 47 THR A C 12
ATOM 20468 O O . THR A 1 47 ? 1.307 -8.104 3.316 1.00 0.00 47 THR A O 12
ATOM 20479 N N . ALA A 1 48 ? 0.980 -5.910 3.494 1.00 0.00 48 ALA A N 12
ATOM 20480 C CA . ALA A 1 48 ? 0.387 -5.812 2.165 1.00 0.00 48 ALA A CA 12
ATOM 20481 C C . ALA A 1 48 ? 0.510 -4.411 1.586 1.00 0.00 48 ALA A C 12
ATOM 20482 O O . ALA A 1 48 ? 0.804 -4.263 0.405 1.00 0.00 48 ALA A O 12
ATOM 20489 N N . LEU A 1 49 ? 0.314 -3.381 2.394 1.00 0.00 49 LEU A N 12
ATOM 20490 C CA . LEU A 1 49 ? 0.550 -2.029 1.908 1.00 0.00 49 LEU A CA 12
ATOM 20491 C C . LEU A 1 49 ? 1.983 -1.634 2.209 1.00 0.00 49 LEU A C 12
ATOM 20492 O O . LEU A 1 49 ? 2.294 -1.119 3.286 1.00 0.00 49 LEU A O 12
ATOM 20508 N N . ILE A 1 50 ? 2.862 -1.920 1.274 1.00 0.00 50 ILE A N 12
ATOM 20509 C CA . ILE A 1 50 ? 4.273 -1.679 1.468 1.00 0.00 50 ILE A CA 12
ATOM 20510 C C . ILE A 1 50 ? 4.714 -0.431 0.721 1.00 0.00 50 ILE A C 12
ATOM 20511 O O . ILE A 1 50 ? 4.816 -0.421 -0.503 1.00 0.00 50 ILE A O 12
ATOM 20527 N N . ILE A 1 51 ? 4.964 0.626 1.477 1.00 0.00 51 ILE A N 12
ATOM 20528 C CA . ILE A 1 51 ? 5.245 1.927 0.901 1.00 0.00 51 ILE A CA 12
ATOM 20529 C C . ILE A 1 51 ? 6.735 2.101 0.640 1.00 0.00 51 ILE A C 12
ATOM 20530 O O . ILE A 1 51 ? 7.561 1.340 1.156 1.00 0.00 51 ILE A O 12
ATOM 20546 N N . HIS A 1 52 ? 7.050 3.101 -0.174 1.00 0.00 52 HIS A N 12
ATOM 20547 C CA . HIS A 1 52 ? 8.424 3.476 -0.479 1.00 0.00 52 HIS A CA 12
ATOM 20548 C C . HIS A 1 52 ? 9.157 3.956 0.779 1.00 0.00 52 HIS A C 12
ATOM 20549 O O . HIS A 1 52 ? 8.803 4.992 1.348 1.00 0.00 52 HIS A O 12
ATOM 20564 N N . PRO A 1 53 ? 10.181 3.197 1.230 1.00 0.00 53 PRO A N 12
ATOM 20565 C CA . PRO A 1 53 ? 11.033 3.572 2.364 1.00 0.00 53 PRO A CA 12
ATOM 20566 C C . PRO A 1 53 ? 11.523 5.003 2.292 1.00 0.00 53 PRO A C 12
ATOM 20567 O O . PRO A 1 53 ? 12.479 5.282 1.562 1.00 0.00 53 PRO A O 12
ATOM 20578 N N . ARG A 1 54 ? 10.875 5.882 3.054 1.00 0.00 54 ARG A N 12
ATOM 20579 C CA . ARG A 1 54 ? 11.212 7.303 3.108 1.00 0.00 54 ARG A CA 12
ATOM 20580 C C . ARG A 1 54 ? 10.014 8.070 3.659 1.00 0.00 54 ARG A C 12
ATOM 20581 O O . ARG A 1 54 ? 10.147 9.185 4.158 1.00 0.00 54 ARG A O 12
ATOM 20602 N N . LEU A 1 55 ? 8.842 7.446 3.567 1.00 0.00 55 LEU A N 12
ATOM 20603 C CA . LEU A 1 55 ? 7.615 8.011 4.118 1.00 0.00 55 LEU A CA 12
ATOM 20604 C C . LEU A 1 55 ? 7.320 7.445 5.499 1.00 0.00 55 LEU A C 12
ATOM 20605 O O . LEU A 1 55 ? 6.194 7.541 5.982 1.00 0.00 55 LEU A O 12
ATOM 20621 N N . LYS A 1 56 ? 8.335 6.873 6.135 1.00 0.00 56 LYS A N 12
ATOM 20622 C CA . LYS A 1 56 ? 8.157 6.218 7.426 1.00 0.00 56 LYS A CA 12
ATOM 20623 C C . LYS A 1 56 ? 7.646 7.207 8.473 1.00 0.00 56 LYS A C 12
ATOM 20624 O O . LYS A 1 56 ? 6.725 6.899 9.223 1.00 0.00 56 LYS A O 12
ATOM 20643 N N . ASP A 1 57 ? 8.244 8.394 8.500 1.00 0.00 57 ASP A N 12
ATOM 20644 C CA . ASP A 1 57 ? 7.845 9.448 9.435 1.00 0.00 57 ASP A CA 12
ATOM 20645 C C . ASP A 1 57 ? 6.380 9.834 9.239 1.00 0.00 57 ASP A C 12
ATOM 20646 O O . ASP A 1 57 ? 5.580 9.780 10.174 1.00 0.00 57 ASP A O 12
ATOM 20655 N N . ARG A 1 58 ? 6.039 10.201 8.010 1.00 0.00 58 ARG A N 12
ATOM 20656 C CA . ARG A 1 58 ? 4.677 10.589 7.659 1.00 0.00 58 ARG A CA 12
ATOM 20657 C C . ARG A 1 58 ? 3.693 9.462 7.975 1.00 0.00 58 ARG A C 12
ATOM 20658 O O . ARG A 1 58 ? 2.650 9.681 8.592 1.00 0.00 58 ARG A O 12
ATOM 20679 N N . SER A 1 59 ? 4.042 8.258 7.548 1.00 0.00 59 SER A N 12
ATOM 20680 C CA . SER A 1 59 ? 3.207 7.086 7.753 1.00 0.00 59 SER A CA 12
ATOM 20681 C C . SER A 1 59 ? 2.975 6.793 9.239 1.00 0.00 59 SER A C 12
ATOM 20682 O O . SER A 1 59 ? 1.858 6.465 9.631 1.00 0.00 59 SER A O 12
ATOM 20690 N N . SER A 1 60 ? 4.019 6.921 10.057 1.00 0.00 60 SER A N 12
ATOM 20691 C CA . SER A 1 60 ? 3.928 6.602 11.488 1.00 0.00 60 SER A CA 12
ATOM 20692 C C . SER A 1 60 ? 2.890 7.471 12.206 1.00 0.00 60 SER A C 12
ATOM 20693 O O . SER A 1 60 ? 2.392 7.104 13.272 1.00 0.00 60 SER A O 12
ATOM 20701 N N . SER A 1 61 ? 2.558 8.611 11.616 1.00 0.00 61 SER A N 12
ATOM 20702 C CA . SER A 1 61 ? 1.598 9.528 12.215 1.00 0.00 61 SER A CA 12
ATOM 20703 C C . SER A 1 61 ? 0.161 9.076 11.941 1.00 0.00 61 SER A C 12
ATOM 20704 O O . SER A 1 61 ? -0.789 9.621 12.505 1.00 0.00 61 SER A O 12
ATOM 20712 N N . LEU A 1 62 ? 0.007 8.073 11.087 1.00 0.00 62 LEU A N 12
ATOM 20713 C CA . LEU A 1 62 ? -1.312 7.620 10.675 1.00 0.00 62 LEU A CA 12
ATOM 20714 C C . LEU A 1 62 ? -1.442 6.108 10.811 1.00 0.00 62 LEU A C 12
ATOM 20715 O O . LEU A 1 62 ? -2.291 5.608 11.550 1.00 0.00 62 LEU A O 12
ATOM 20731 N N . ALA A 1 63 ? -0.590 5.388 10.104 1.00 0.00 63 ALA A N 12
ATOM 20732 C CA . ALA A 1 63 ? -0.623 3.939 10.109 1.00 0.00 63 ALA A CA 12
ATOM 20733 C C . ALA A 1 63 ? 0.760 3.384 10.398 1.00 0.00 63 ALA A C 12
ATOM 20734 O O . ALA A 1 63 ? 1.668 3.483 9.565 1.00 0.00 63 ALA A O 12
ATOM 20741 N N . ASP A 1 64 ? 0.919 2.825 11.585 1.00 0.00 64 ASP A N 12
ATOM 20742 C CA . ASP A 1 64 ? 2.192 2.258 12.012 1.00 0.00 64 ASP A CA 12
ATOM 20743 C C . ASP A 1 64 ? 2.540 1.025 11.187 1.00 0.00 64 ASP A C 12
ATOM 20744 O O . ASP A 1 64 ? 1.654 0.270 10.783 1.00 0.00 64 ASP A O 12
ATOM 20753 N N . PRO A 1 65 ? 3.835 0.819 10.907 1.00 0.00 65 PRO A N 12
ATOM 20754 C CA . PRO A 1 65 ? 4.308 -0.372 10.199 1.00 0.00 65 PRO A CA 12
ATOM 20755 C C . PRO A 1 65 ? 4.053 -1.641 11.006 1.00 0.00 65 PRO A C 12
ATOM 20756 O O . PRO A 1 65 ? 4.042 -1.611 12.240 1.00 0.00 65 PRO A O 12
ATOM 20767 N N . ALA A 1 66 ? 3.827 -2.748 10.315 1.00 0.00 66 ALA A N 12
ATOM 20768 C CA . ALA A 1 66 ? 3.590 -4.016 10.987 1.00 0.00 66 ALA A CA 12
ATOM 20769 C C . ALA A 1 66 ? 4.886 -4.553 11.577 1.00 0.00 66 ALA A C 12
ATOM 20770 O O . ALA A 1 66 ? 5.044 -4.636 12.794 1.00 0.00 66 ALA A O 12
ATOM 20777 N N . SER A 1 67 ? 5.810 -4.907 10.703 1.00 0.00 67 SER A N 12
ATOM 20778 C CA . SER A 1 67 ? 7.105 -5.393 11.113 1.00 0.00 67 SER A CA 12
ATOM 20779 C C . SER A 1 67 ? 8.038 -4.230 11.379 1.00 0.00 67 SER A C 12
ATOM 20780 O O . SER A 1 67 ? 8.300 -3.837 12.516 1.00 0.00 67 SER A O 12
ATOM 20788 N N . ASP A 1 68 ? 8.484 -3.709 10.294 1.00 0.00 68 ASP A N 12
ATOM 20789 C CA . ASP A 1 68 ? 9.310 -2.508 10.213 1.00 0.00 68 ASP A CA 12
ATOM 20790 C C . ASP A 1 68 ? 9.632 -2.261 8.756 1.00 0.00 68 ASP A C 12
ATOM 20791 O O . ASP A 1 68 ? 9.256 -1.248 8.168 1.00 0.00 68 ASP A O 12
ATOM 20800 N N . ILE A 1 69 ? 10.318 -3.234 8.188 1.00 0.00 69 ILE A N 12
ATOM 20801 C CA . ILE A 1 69 ? 10.641 -3.265 6.778 1.00 0.00 69 ILE A CA 12
ATOM 20802 C C . ILE A 1 69 ? 10.471 -4.689 6.267 1.00 0.00 69 ILE A C 12
ATOM 20803 O O . ILE A 1 69 ? 10.261 -5.609 7.060 1.00 0.00 69 ILE A O 12
ATOM 20819 N N . LYS A 1 70 ? 10.536 -4.873 4.962 1.00 0.00 70 LYS A N 12
ATOM 20820 C CA . LYS A 1 70 ? 10.400 -6.200 4.383 1.00 0.00 70 LYS A CA 12
ATOM 20821 C C . LYS A 1 70 ? 11.340 -6.354 3.197 1.00 0.00 70 LYS A C 12
ATOM 20822 O O . LYS A 1 70 ? 11.103 -5.781 2.133 1.00 0.00 70 LYS A O 12
ATOM 20841 N N . THR A 1 71 ? 12.419 -7.097 3.398 1.00 0.00 71 THR A N 12
ATOM 20842 C CA . THR A 1 71 ? 13.380 -7.348 2.340 1.00 0.00 71 THR A CA 12
ATOM 20843 C C . THR A 1 71 ? 12.913 -8.488 1.446 1.00 0.00 71 THR A C 12
ATOM 20844 O O . THR A 1 71 ? 12.558 -9.562 1.934 1.00 0.00 71 THR A O 12
ATOM 20855 N N . CYS A 1 72 ? 12.899 -8.239 0.144 1.00 0.00 72 CYS A N 12
ATOM 20856 C CA . CYS A 1 72 ? 12.458 -9.225 -0.833 1.00 0.00 72 CYS A CA 12
ATOM 20857 C C . CYS A 1 72 ? 12.636 -8.671 -2.240 1.00 0.00 72 CYS A C 12
ATOM 20858 O O . CYS A 1 72 ? 12.529 -7.462 -2.455 1.00 0.00 72 CYS A O 12
ATOM 20866 N N . ASP A 1 73 ? 12.892 -9.552 -3.200 1.00 0.00 73 ASP A N 12
ATOM 20867 C CA . ASP A 1 73 ? 13.161 -9.125 -4.566 1.00 0.00 73 ASP A CA 12
ATOM 20868 C C . ASP A 1 73 ? 11.866 -8.825 -5.322 1.00 0.00 73 ASP A C 12
ATOM 20869 O O . ASP A 1 73 ? 11.498 -9.522 -6.262 1.00 0.00 73 ASP A O 12
ATOM 20878 N N . HIS A 1 74 ? 11.161 -7.805 -4.859 1.00 0.00 74 HIS A N 12
ATOM 20879 C CA . HIS A 1 74 ? 9.976 -7.291 -5.543 1.00 0.00 74 HIS A CA 12
ATOM 20880 C C . HIS A 1 74 ? 9.874 -5.796 -5.279 1.00 0.00 74 HIS A C 12
ATOM 20881 O O . HIS A 1 74 ? 9.658 -4.997 -6.190 1.00 0.00 74 HIS A O 12
ATOM 20896 N N . TYR A 1 75 ? 10.060 -5.426 -4.018 1.00 0.00 75 TYR A N 12
ATOM 20897 C CA . TYR A 1 75 ? 9.975 -4.033 -3.610 1.00 0.00 75 TYR A CA 12
ATOM 20898 C C . TYR A 1 75 ? 11.353 -3.393 -3.686 1.00 0.00 75 TYR A C 12
ATOM 20899 O O . TYR A 1 75 ? 12.132 -3.478 -2.740 1.00 0.00 75 TYR A O 12
ATOM 20917 N N . GLN A 1 76 ? 11.681 -2.794 -4.820 1.00 0.00 76 GLN A N 12
ATOM 20918 C CA . GLN A 1 76 ? 12.976 -2.169 -4.975 1.00 0.00 76 GLN A CA 12
ATOM 20919 C C . GLN A 1 76 ? 12.966 -0.750 -4.420 1.00 0.00 76 GLN A C 12
ATOM 20920 O O . GLN A 1 76 ? 13.782 -0.416 -3.558 1.00 0.00 76 GLN A O 12
ATOM 20934 N N . ASN A 1 77 ? 12.019 0.056 -4.894 1.00 0.00 77 ASN A N 12
ATOM 20935 C CA . ASN A 1 77 ? 11.873 1.449 -4.473 1.00 0.00 77 ASN A CA 12
ATOM 20936 C C . ASN A 1 77 ? 13.090 2.288 -4.854 1.00 0.00 77 ASN A C 12
ATOM 20937 O O . ASN A 1 77 ? 13.068 3.002 -5.854 1.00 0.00 77 ASN A O 12
ATOM 20948 N N . PHE A 1 78 ? 14.146 2.179 -4.059 1.00 0.00 78 PHE A N 12
ATOM 20949 C CA . PHE A 1 78 ? 15.340 2.999 -4.232 1.00 0.00 78 PHE A CA 12
ATOM 20950 C C . PHE A 1 78 ? 16.464 2.601 -3.270 1.00 0.00 78 PHE A C 12
ATOM 20951 O O . PHE A 1 78 ? 17.570 2.303 -3.713 1.00 0.00 78 PHE A O 12
ATOM 20968 N N . PRO A 1 79 ? 16.198 2.579 -1.944 1.00 0.00 79 PRO A N 12
ATOM 20969 C CA . PRO A 1 79 ? 17.254 2.440 -0.923 1.00 0.00 79 PRO A CA 12
ATOM 20970 C C . PRO A 1 79 ? 18.139 1.216 -1.121 1.00 0.00 79 PRO A C 12
ATOM 20971 O O . PRO A 1 79 ? 19.351 1.352 -1.283 1.00 0.00 79 PRO A O 12
ATOM 20982 N N . LEU A 1 80 ? 17.522 0.034 -1.115 1.00 0.00 80 LEU A N 12
ATOM 20983 C CA . LEU A 1 80 ? 18.241 -1.231 -1.312 1.00 0.00 80 LEU A CA 12
ATOM 20984 C C . LEU A 1 80 ? 19.168 -1.511 -0.119 1.00 0.00 80 LEU A C 12
ATOM 20985 O O . LEU A 1 80 ? 20.124 -0.781 0.132 1.00 0.00 80 LEU A O 12
ATOM 21001 N N . TYR A 1 81 ? 18.864 -2.575 0.620 1.00 0.00 81 TYR A N 12
ATOM 21002 C CA . TYR A 1 81 ? 19.590 -2.902 1.843 1.00 0.00 81 TYR A CA 12
ATOM 21003 C C . TYR A 1 81 ? 20.999 -3.393 1.513 1.00 0.00 81 TYR A C 12
ATOM 21004 O O . TYR A 1 81 ? 21.182 -4.251 0.647 1.00 0.00 81 TYR A O 12
ATOM 21022 N N . LEU A 1 82 ? 21.986 -2.842 2.203 1.00 0.00 82 LEU A N 12
ATOM 21023 C CA . LEU A 1 82 ? 23.382 -3.188 1.964 1.00 0.00 82 LEU A CA 12
ATOM 21024 C C . LEU A 1 82 ? 23.783 -4.430 2.749 1.00 0.00 82 LEU A C 12
ATOM 21025 O O . LEU A 1 82 ? 24.482 -5.300 2.228 1.00 0.00 82 LEU A O 12
ATOM 21041 N N . GLY A 1 83 ? 23.325 -4.512 3.992 1.00 0.00 83 GLY A N 12
ATOM 21042 C CA . GLY A 1 83 ? 23.693 -5.619 4.859 1.00 0.00 83 GLY A CA 12
ATOM 21043 C C . GLY A 1 83 ? 23.005 -6.920 4.492 1.00 0.00 83 GLY A C 12
ATOM 21044 O O . GLY A 1 83 ? 22.052 -7.338 5.150 1.00 0.00 83 GLY A O 12
ATOM 21048 N N . GLY A 1 84 ? 23.493 -7.557 3.444 1.00 0.00 84 GLY A N 12
ATOM 21049 C CA . GLY A 1 84 ? 22.946 -8.825 3.011 1.00 0.00 84 GLY A CA 12
ATOM 21050 C C . GLY A 1 84 ? 23.930 -9.586 2.149 1.00 0.00 84 GLY A C 12
ATOM 21051 O O . GLY A 1 84 ? 25.062 -9.836 2.566 1.00 0.00 84 GLY A O 12
ATOM 21055 N N . GLU A 1 85 ? 23.516 -9.941 0.943 1.00 0.00 85 GLU A N 12
ATOM 21056 C CA . GLU A 1 85 ? 24.399 -10.648 0.023 1.00 0.00 85 GLU A CA 12
ATOM 21057 C C . GLU A 1 85 ? 24.408 -9.962 -1.336 1.00 0.00 85 GLU A C 12
ATOM 21058 O O . GLU A 1 85 ? 25.317 -9.195 -1.652 1.00 0.00 85 GLU A O 12
ATOM 21070 N N . THR A 1 86 ? 23.374 -10.213 -2.126 1.00 0.00 86 THR A N 12
ATOM 21071 C CA . THR A 1 86 ? 23.237 -9.582 -3.428 1.00 0.00 86 THR A CA 12
ATOM 21072 C C . THR A 1 86 ? 22.591 -8.212 -3.263 1.00 0.00 86 THR A C 12
ATOM 21073 O O . THR A 1 86 ? 22.287 -7.529 -4.245 1.00 0.00 86 THR A O 12
ATOM 21084 N N . HIS A 1 87 ? 22.413 -7.823 -1.999 1.00 0.00 87 HIS A N 12
ATOM 21085 C CA . HIS A 1 87 ? 21.726 -6.594 -1.623 1.00 0.00 87 HIS A CA 12
ATOM 21086 C C . HIS A 1 87 ? 20.243 -6.723 -1.929 1.00 0.00 87 HIS A C 12
ATOM 21087 O O . HIS A 1 87 ? 19.834 -6.866 -3.082 1.00 0.00 87 HIS A O 12
ATOM 21102 N N . GLU A 1 88 ? 19.440 -6.666 -0.886 1.00 0.00 88 GLU A N 12
ATOM 21103 C CA . GLU A 1 88 ? 18.033 -6.977 -0.992 1.00 0.00 88 GLU A CA 12
ATOM 21104 C C . GLU A 1 88 ? 17.192 -5.743 -0.723 1.00 0.00 88 GLU A C 12
ATOM 21105 O O . GLU A 1 88 ? 17.121 -5.249 0.401 1.00 0.00 88 GLU A O 12
ATOM 21117 N N . HIS A 1 89 ? 16.587 -5.227 -1.778 1.00 0.00 89 HIS A N 12
ATOM 21118 C CA . HIS A 1 89 ? 15.732 -4.055 -1.667 1.00 0.00 89 HIS A CA 12
ATOM 21119 C C . HIS A 1 89 ? 14.493 -4.366 -0.839 1.00 0.00 89 HIS A C 12
ATOM 21120 O O . HIS A 1 89 ? 13.998 -5.495 -0.840 1.00 0.00 89 HIS A O 12
ATOM 21135 N N . TYR A 1 90 ? 14.007 -3.358 -0.131 1.00 0.00 90 TYR A N 12
ATOM 21136 C CA . TYR A 1 90 ? 12.960 -3.551 0.854 1.00 0.00 90 TYR A CA 12
ATOM 21137 C C . TYR A 1 90 ? 11.911 -2.451 0.773 1.00 0.00 90 TYR A C 12
ATOM 21138 O O . TYR A 1 90 ? 12.094 -1.448 0.080 1.00 0.00 90 TYR A O 12
ATOM 21156 N N . GLY A 1 91 ? 10.823 -2.655 1.493 1.00 0.00 91 GLY A N 12
ATOM 21157 C CA . GLY A 1 91 ? 9.811 -1.636 1.645 1.00 0.00 91 GLY A CA 12
ATOM 21158 C C . GLY A 1 91 ? 9.252 -1.642 3.051 1.00 0.00 91 GLY A C 12
ATOM 21159 O O . GLY A 1 91 ? 9.664 -2.460 3.872 1.00 0.00 91 GLY A O 12
ATOM 21163 N N . ILE A 1 92 ? 8.317 -0.747 3.336 1.00 0.00 92 ILE A N 12
ATOM 21164 C CA . ILE A 1 92 ? 7.714 -0.676 4.661 1.00 0.00 92 ILE A CA 12
ATOM 21165 C C . ILE A 1 92 ? 6.301 -1.273 4.642 1.00 0.00 92 ILE A C 12
ATOM 21166 O O . ILE A 1 92 ? 5.386 -0.699 4.048 1.00 0.00 92 ILE A O 12
ATOM 21182 N N . PRO A 1 93 ? 6.103 -2.426 5.308 1.00 0.00 93 PRO A N 12
ATOM 21183 C CA . PRO A 1 93 ? 4.847 -3.168 5.268 1.00 0.00 93 PRO A CA 12
ATOM 21184 C C . PRO A 1 93 ? 3.806 -2.650 6.259 1.00 0.00 93 PRO A C 12
ATOM 21185 O O . PRO A 1 93 ? 4.105 -2.382 7.424 1.00 0.00 93 PRO A O 12
ATOM 21196 N N . HIS A 1 94 ? 2.579 -2.506 5.776 1.00 0.00 94 HIS A N 12
ATOM 21197 C CA . HIS A 1 94 ? 1.462 -2.065 6.604 1.00 0.00 94 HIS A CA 12
ATOM 21198 C C . HIS A 1 94 ? 0.281 -3.006 6.413 1.00 0.00 94 HIS A C 12
ATOM 21199 O O . HIS A 1 94 ? 0.367 -3.963 5.642 1.00 0.00 94 HIS A O 12
ATOM 21214 N N . GLY A 1 95 ? -0.828 -2.687 7.064 1.00 0.00 95 GLY A N 12
ATOM 21215 C CA . GLY A 1 95 ? -2.029 -3.489 6.948 1.00 0.00 95 GLY A CA 12
ATOM 21216 C C . GLY A 1 95 ? -3.171 -2.856 7.709 1.00 0.00 95 GLY A C 12
ATOM 21217 O O . GLY A 1 95 ? -2.937 -2.049 8.606 1.00 0.00 95 GLY A O 12
ATOM 21221 N N . PHE A 1 96 ? -4.403 -3.207 7.352 1.00 0.00 96 PHE A N 12
ATOM 21222 C CA . PHE A 1 96 ? -5.571 -2.487 7.856 1.00 0.00 96 PHE A CA 12
ATOM 21223 C C . PHE A 1 96 ? -6.726 -3.438 8.140 1.00 0.00 96 PHE A C 12
ATOM 21224 O O . PHE A 1 96 ? -6.894 -4.444 7.449 1.00 0.00 96 PHE A O 12
ATOM 21241 N N . SER A 1 97 ? -7.508 -3.111 9.160 1.00 0.00 97 SER A N 12
ATOM 21242 C CA . SER A 1 97 ? -8.615 -3.954 9.587 1.00 0.00 97 SER A CA 12
ATOM 21243 C C . SER A 1 97 ? -9.895 -3.677 8.791 1.00 0.00 97 SER A C 12
ATOM 21244 O O . SER A 1 97 ? -10.799 -4.513 8.749 1.00 0.00 97 SER A O 12
ATOM 21252 N N . SER A 1 98 ? -9.987 -2.502 8.174 1.00 0.00 98 SER A N 12
ATOM 21253 C CA . SER A 1 98 ? -11.198 -2.124 7.453 1.00 0.00 98 SER A CA 12
ATOM 21254 C C . SER A 1 98 ? -10.886 -1.186 6.290 1.00 0.00 98 SER A C 12
ATOM 21255 O O . SER A 1 98 ? -9.923 -0.414 6.339 1.00 0.00 98 SER A O 12
ATOM 21263 N N . ARG A 1 99 ? -11.705 -1.276 5.242 1.00 0.00 99 ARG A N 12
ATOM 21264 C CA . ARG A 1 99 ? -11.494 -0.511 4.014 1.00 0.00 99 ARG A CA 12
ATOM 21265 C C . ARG A 1 99 ? -11.544 0.991 4.274 1.00 0.00 99 ARG A C 12
ATOM 21266 O O . ARG A 1 99 ? -10.637 1.723 3.887 1.00 0.00 99 ARG A O 12
ATOM 21287 N N . ILE A 1 100 ? -12.613 1.444 4.927 1.00 0.00 100 ILE A N 12
ATOM 21288 C CA . ILE A 1 100 ? -12.822 2.871 5.175 1.00 0.00 100 ILE A CA 12
ATOM 21289 C C . ILE A 1 100 ? -11.684 3.463 6.015 1.00 0.00 100 ILE A C 12
ATOM 21290 O O . ILE A 1 100 ? -11.335 4.632 5.869 1.00 0.00 100 ILE A O 12
ATOM 21306 N N . ALA A 1 101 ? -11.100 2.648 6.889 1.00 0.00 101 ALA A N 12
ATOM 21307 C CA . ALA A 1 101 ? -9.961 3.085 7.682 1.00 0.00 101 ALA A CA 12
ATOM 21308 C C . ALA A 1 101 ? -8.777 3.363 6.768 1.00 0.00 101 ALA A C 12
ATOM 21309 O O . ALA A 1 101 ? -8.126 4.398 6.880 1.00 0.00 101 ALA A O 12
ATOM 21316 N N . LEU A 1 102 ? -8.528 2.437 5.846 1.00 0.00 102 LEU A N 12
ATOM 21317 C CA . LEU A 1 102 ? -7.495 2.612 4.833 1.00 0.00 102 LEU A CA 12
ATOM 21318 C C . LEU A 1 102 ? -7.767 3.873 4.015 1.00 0.00 102 LEU A C 12
ATOM 21319 O O . LEU A 1 102 ? -6.850 4.628 3.694 1.00 0.00 102 LEU A O 12
ATOM 21335 N N . GLU A 1 103 ? -9.040 4.096 3.712 1.00 0.00 103 GLU A N 12
ATOM 21336 C CA . GLU A 1 103 ? -9.482 5.277 2.978 1.00 0.00 103 GLU A CA 12
ATOM 21337 C C . GLU A 1 103 ? -9.048 6.550 3.712 1.00 0.00 103 GLU A C 12
ATOM 21338 O O . GLU A 1 103 ? -8.400 7.427 3.138 1.00 0.00 103 GLU A O 12
ATOM 21350 N N . ARG A 1 104 ? -9.378 6.617 4.999 1.00 0.00 104 ARG A N 12
ATOM 21351 C CA . ARG A 1 104 ? -9.045 7.773 5.831 1.00 0.00 104 ARG A CA 12
ATOM 21352 C C . ARG A 1 104 ? -7.530 7.915 6.009 1.00 0.00 104 ARG A C 12
ATOM 21353 O O . ARG A 1 104 ? -7.019 9.021 6.192 1.00 0.00 104 ARG A O 12
ATOM 21374 N N . TYR A 1 105 ? -6.813 6.797 5.981 1.00 0.00 105 TYR A N 12
ATOM 21375 C CA . TYR A 1 105 ? -5.369 6.817 6.134 1.00 0.00 105 TYR A CA 12
ATOM 21376 C C . TYR A 1 105 ? -4.682 7.312 4.867 1.00 0.00 105 TYR A C 12
ATOM 21377 O O . TYR A 1 105 ? -3.842 8.208 4.929 1.00 0.00 105 TYR A O 12
ATOM 21395 N N . LEU A 1 106 ? -5.046 6.741 3.721 1.00 0.00 106 LEU A N 12
ATOM 21396 C CA . LEU A 1 106 ? -4.483 7.171 2.440 1.00 0.00 106 LEU A CA 12
ATOM 21397 C C . LEU A 1 106 ? -4.783 8.643 2.210 1.00 0.00 106 LEU A C 12
ATOM 21398 O O . LEU A 1 106 ? -4.008 9.362 1.577 1.00 0.00 106 LEU A O 12
ATOM 21414 N N . ASN A 1 107 ? -5.914 9.068 2.753 1.00 0.00 107 ASN A N 12
ATOM 21415 C CA . ASN A 1 107 ? -6.374 10.446 2.669 1.00 0.00 107 ASN A CA 12
ATOM 21416 C C . ASN A 1 107 ? -5.307 11.411 3.165 1.00 0.00 107 ASN A C 12
ATOM 21417 O O . ASN A 1 107 ? -4.926 12.346 2.464 1.00 0.00 107 ASN A O 12
ATOM 21428 N N . GLY A 1 108 ? -4.827 11.169 4.374 1.00 0.00 108 GLY A N 12
ATOM 21429 C CA . GLY A 1 108 ? -3.824 12.040 4.962 1.00 0.00 108 GLY A CA 12
ATOM 21430 C C . GLY A 1 108 ? -2.407 11.646 4.590 1.00 0.00 108 GLY A C 12
ATOM 21431 O O . GLY A 1 108 ? -1.497 12.472 4.643 1.00 0.00 108 GLY A O 12
ATOM 21435 N N . LEU A 1 109 ? -2.209 10.385 4.223 1.00 0.00 109 LEU A N 12
ATOM 21436 C CA . LEU A 1 109 ? -0.874 9.888 3.906 1.00 0.00 109 LEU A CA 12
ATOM 21437 C C . LEU A 1 109 ? -0.429 10.340 2.522 1.00 0.00 109 LEU A C 12
ATOM 21438 O O . LEU A 1 109 ? 0.641 10.923 2.368 1.00 0.00 109 LEU A O 12
ATOM 21454 N N . PHE A 1 110 ? -1.249 10.073 1.521 1.00 0.00 110 PHE A N 12
ATOM 21455 C CA . PHE A 1 110 ? -0.890 10.401 0.149 1.00 0.00 110 PHE A CA 12
ATOM 21456 C C . PHE A 1 110 ? -1.709 11.576 -0.367 1.00 0.00 110 PHE A C 12
ATOM 21457 O O . PHE A 1 110 ? -1.281 12.288 -1.277 1.00 0.00 110 PHE A O 12
ATOM 21474 N N . GLY A 1 111 ? -2.890 11.771 0.200 1.00 0.00 111 GLY A N 12
ATOM 21475 C CA . GLY A 1 111 ? -3.742 12.843 -0.243 1.00 0.00 111 GLY A CA 12
ATOM 21476 C C . GLY A 1 111 ? -4.787 12.349 -1.211 1.00 0.00 111 GLY A C 12
ATOM 21477 O O . GLY A 1 111 ? -4.454 11.848 -2.290 1.00 0.00 111 GLY A O 12
ATOM 21481 N N . ASP A 1 112 ? -6.047 12.462 -0.812 1.00 0.00 112 ASP A N 12
ATOM 21482 C CA . ASP A 1 112 ? -7.166 12.055 -1.659 1.00 0.00 112 ASP A CA 12
ATOM 21483 C C . ASP A 1 112 ? -7.096 12.744 -2.987 1.00 0.00 112 ASP A C 12
ATOM 21484 O O . ASP A 1 112 ? -7.142 12.130 -4.057 1.00 0.00 112 ASP A O 12
ATOM 21493 N N . MET A 1 1 ? -10.196 -8.529 11.603 1.00 0.00 1 MET A N 13
ATOM 21494 C CA . MET A 1 1 ? -9.519 -9.135 10.434 1.00 0.00 1 MET A CA 13
ATOM 21495 C C . MET A 1 1 ? -8.878 -8.042 9.594 1.00 0.00 1 MET A C 13
ATOM 21496 O O . MET A 1 1 ? -9.377 -6.922 9.554 1.00 0.00 1 MET A O 13
ATOM 21512 N N . TYR A 1 2 ? -7.770 -8.353 8.941 1.00 0.00 2 TYR A N 13
ATOM 21513 C CA . TYR A 1 2 ? -7.088 -7.373 8.110 1.00 0.00 2 TYR A CA 13
ATOM 21514 C C . TYR A 1 2 ? -7.509 -7.510 6.648 1.00 0.00 2 TYR A C 13
ATOM 21515 O O . TYR A 1 2 ? -8.260 -8.420 6.291 1.00 0.00 2 TYR A O 13
ATOM 21533 N N . LEU A 1 3 ? -7.030 -6.597 5.816 1.00 0.00 3 LEU A N 13
ATOM 21534 C CA . LEU A 1 3 ? -7.468 -6.517 4.430 1.00 0.00 3 LEU A CA 13
ATOM 21535 C C . LEU A 1 3 ? -6.668 -7.450 3.527 1.00 0.00 3 LEU A C 13
ATOM 21536 O O . LEU A 1 3 ? -5.541 -7.833 3.838 1.00 0.00 3 LEU A O 13
ATOM 21552 N N . ARG A 1 4 ? -7.273 -7.805 2.403 1.00 0.00 4 ARG A N 13
ATOM 21553 C CA . ARG A 1 4 ? -6.664 -8.715 1.438 1.00 0.00 4 ARG A CA 13
ATOM 21554 C C . ARG A 1 4 ? -5.862 -7.931 0.398 1.00 0.00 4 ARG A C 13
ATOM 21555 O O . ARG A 1 4 ? -6.089 -6.737 0.217 1.00 0.00 4 ARG A O 13
ATOM 21576 N N . PRO A 1 5 ? -4.924 -8.594 -0.306 1.00 0.00 5 PRO A N 13
ATOM 21577 C CA . PRO A 1 5 ? -4.093 -7.952 -1.336 1.00 0.00 5 PRO A CA 13
ATOM 21578 C C . PRO A 1 5 ? -4.924 -7.230 -2.401 1.00 0.00 5 PRO A C 13
ATOM 21579 O O . PRO A 1 5 ? -4.774 -6.023 -2.610 1.00 0.00 5 PRO A O 13
ATOM 21590 N N . ASP A 1 6 ? -5.809 -7.973 -3.063 1.00 0.00 6 ASP A N 13
ATOM 21591 C CA . ASP A 1 6 ? -6.692 -7.407 -4.089 1.00 0.00 6 ASP A CA 13
ATOM 21592 C C . ASP A 1 6 ? -7.582 -6.320 -3.494 1.00 0.00 6 ASP A C 13
ATOM 21593 O O . ASP A 1 6 ? -7.917 -5.338 -4.153 1.00 0.00 6 ASP A O 13
ATOM 21602 N N . GLU A 1 7 ? -7.938 -6.508 -2.235 1.00 0.00 7 GLU A N 13
ATOM 21603 C CA . GLU A 1 7 ? -8.805 -5.588 -1.518 1.00 0.00 7 GLU A CA 13
ATOM 21604 C C . GLU A 1 7 ? -8.117 -4.236 -1.326 1.00 0.00 7 GLU A C 13
ATOM 21605 O O . GLU A 1 7 ? -8.714 -3.181 -1.564 1.00 0.00 7 GLU A O 13
ATOM 21617 N N . VAL A 1 8 ? -6.855 -4.277 -0.916 1.00 0.00 8 VAL A N 13
ATOM 21618 C CA . VAL A 1 8 ? -6.050 -3.067 -0.772 1.00 0.00 8 VAL A CA 13
ATOM 21619 C C . VAL A 1 8 ? -5.870 -2.382 -2.125 1.00 0.00 8 VAL A C 13
ATOM 21620 O O . VAL A 1 8 ? -6.050 -1.170 -2.247 1.00 0.00 8 VAL A O 13
ATOM 21633 N N . ALA A 1 9 ? -5.532 -3.172 -3.140 1.00 0.00 9 ALA A N 13
ATOM 21634 C CA . ALA A 1 9 ? -5.347 -2.657 -4.493 1.00 0.00 9 ALA A CA 13
ATOM 21635 C C . ALA A 1 9 ? -6.625 -2.010 -5.016 1.00 0.00 9 ALA A C 13
ATOM 21636 O O . ALA A 1 9 ? -6.582 -1.002 -5.724 1.00 0.00 9 ALA A O 13
ATOM 21643 N N . ARG A 1 10 ? -7.759 -2.595 -4.651 1.00 0.00 10 ARG A N 13
ATOM 21644 C CA . ARG A 1 10 ? -9.066 -2.078 -5.040 1.00 0.00 10 ARG A CA 13
ATOM 21645 C C . ARG A 1 10 ? -9.227 -0.638 -4.556 1.00 0.00 10 ARG A C 13
ATOM 21646 O O . ARG A 1 10 ? -9.634 0.250 -5.314 1.00 0.00 10 ARG A O 13
ATOM 21667 N N . VAL A 1 11 ? -8.892 -0.414 -3.289 1.00 0.00 11 VAL A N 13
ATOM 21668 C CA . VAL A 1 11 ? -8.976 0.914 -2.693 1.00 0.00 11 VAL A CA 13
ATOM 21669 C C . VAL A 1 11 ? -7.961 1.860 -3.337 1.00 0.00 11 VAL A C 13
ATOM 21670 O O . VAL A 1 11 ? -8.254 3.030 -3.566 1.00 0.00 11 VAL A O 13
ATOM 21683 N N . LEU A 1 12 ? -6.776 1.339 -3.646 1.00 0.00 12 LEU A N 13
ATOM 21684 C CA . LEU A 1 12 ? -5.735 2.130 -4.305 1.00 0.00 12 LEU A CA 13
ATOM 21685 C C . LEU A 1 12 ? -6.214 2.657 -5.654 1.00 0.00 12 LEU A C 13
ATOM 21686 O O . LEU A 1 12 ? -6.033 3.837 -5.968 1.00 0.00 12 LEU A O 13
ATOM 21702 N N . GLU A 1 13 ? -6.827 1.780 -6.444 1.00 0.00 13 GLU A N 13
ATOM 21703 C CA . GLU A 1 13 ? -7.402 2.162 -7.727 1.00 0.00 13 GLU A CA 13
ATOM 21704 C C . GLU A 1 13 ? -8.393 3.307 -7.555 1.00 0.00 13 GLU A C 13
ATOM 21705 O O . GLU A 1 13 ? -8.432 4.244 -8.357 1.00 0.00 13 GLU A O 13
ATOM 21717 N N . LYS A 1 14 ? -9.189 3.218 -6.498 1.00 0.00 14 LYS A N 13
ATOM 21718 C CA . LYS A 1 14 ? -10.202 4.221 -6.200 1.00 0.00 14 LYS A CA 13
ATOM 21719 C C . LYS A 1 14 ? -9.553 5.518 -5.721 1.00 0.00 14 LYS A C 13
ATOM 21720 O O . LYS A 1 14 ? -9.954 6.611 -6.118 1.00 0.00 14 LYS A O 13
ATOM 21739 N N . ALA A 1 15 ? -8.554 5.376 -4.863 1.00 0.00 15 ALA A N 13
ATOM 21740 C CA . ALA A 1 15 ? -7.842 6.519 -4.290 1.00 0.00 15 ALA A CA 13
ATOM 21741 C C . ALA A 1 15 ? -7.192 7.393 -5.364 1.00 0.00 15 ALA A C 13
ATOM 21742 O O . ALA A 1 15 ? -7.122 8.616 -5.220 1.00 0.00 15 ALA A O 13
ATOM 21749 N N . GLY A 1 16 ? -6.720 6.770 -6.435 1.00 0.00 16 GLY A N 13
ATOM 21750 C CA . GLY A 1 16 ? -6.086 7.523 -7.503 1.00 0.00 16 GLY A CA 13
ATOM 21751 C C . GLY A 1 16 ? -4.796 6.894 -7.986 1.00 0.00 16 GLY A C 13
ATOM 21752 O O . GLY A 1 16 ? -3.999 7.539 -8.666 1.00 0.00 16 GLY A O 13
ATOM 21756 N N . PHE A 1 17 ? -4.589 5.635 -7.646 1.00 0.00 17 PHE A N 13
ATOM 21757 C CA . PHE A 1 17 ? -3.356 4.947 -7.990 1.00 0.00 17 PHE A CA 13
ATOM 21758 C C . PHE A 1 17 ? -3.539 4.050 -9.209 1.00 0.00 17 PHE A C 13
ATOM 21759 O O . PHE A 1 17 ? -4.657 3.648 -9.530 1.00 0.00 17 PHE A O 13
ATOM 21776 N N . THR A 1 18 ? -2.434 3.742 -9.876 1.00 0.00 18 THR A N 13
ATOM 21777 C CA . THR A 1 18 ? -2.447 2.860 -11.035 1.00 0.00 18 THR A CA 13
ATOM 21778 C C . THR A 1 18 ? -1.319 1.834 -10.937 1.00 0.00 18 THR A C 13
ATOM 21779 O O . THR A 1 18 ? -0.233 2.143 -10.447 1.00 0.00 18 THR A O 13
ATOM 21790 N N . VAL A 1 19 ? -1.578 0.615 -11.395 1.00 0.00 19 VAL A N 13
ATOM 21791 C CA . VAL A 1 19 ? -0.575 -0.443 -11.342 1.00 0.00 19 VAL A CA 13
ATOM 21792 C C . VAL A 1 19 ? 0.427 -0.278 -12.488 1.00 0.00 19 VAL A C 13
ATOM 21793 O O . VAL A 1 19 ? 0.050 0.079 -13.609 1.00 0.00 19 VAL A O 13
ATOM 21806 N N . ASP A 1 20 ? 1.704 -0.479 -12.196 1.00 0.00 20 ASP A N 13
ATOM 21807 C CA . ASP A 1 20 ? 2.733 -0.438 -13.231 1.00 0.00 20 ASP A CA 13
ATOM 21808 C C . ASP A 1 20 ? 3.340 -1.808 -13.447 1.00 0.00 20 ASP A C 13
ATOM 21809 O O . ASP A 1 20 ? 3.704 -2.162 -14.567 1.00 0.00 20 ASP A O 13
ATOM 21818 N N . VAL A 1 21 ? 3.441 -2.587 -12.386 1.00 0.00 21 VAL A N 13
ATOM 21819 C CA . VAL A 1 21 ? 4.062 -3.889 -12.491 1.00 0.00 21 VAL A CA 13
ATOM 21820 C C . VAL A 1 21 ? 3.318 -4.948 -11.667 1.00 0.00 21 VAL A C 13
ATOM 21821 O O . VAL A 1 21 ? 3.463 -5.048 -10.450 1.00 0.00 21 VAL A O 13
ATOM 21834 N N . VAL A 1 22 ? 2.489 -5.727 -12.340 1.00 0.00 22 VAL A N 13
ATOM 21835 C CA . VAL A 1 22 ? 1.763 -6.799 -11.681 1.00 0.00 22 VAL A CA 13
ATOM 21836 C C . VAL A 1 22 ? 2.559 -8.107 -11.738 1.00 0.00 22 VAL A C 13
ATOM 21837 O O . VAL A 1 22 ? 2.604 -8.795 -12.757 1.00 0.00 22 VAL A O 13
ATOM 21850 N N . THR A 1 23 ? 3.215 -8.427 -10.635 1.00 0.00 23 THR A N 13
ATOM 21851 C CA . THR A 1 23 ? 4.009 -9.640 -10.544 1.00 0.00 23 THR A CA 13
ATOM 21852 C C . THR A 1 23 ? 3.259 -10.700 -9.745 1.00 0.00 23 THR A C 13
ATOM 21853 O O . THR A 1 23 ? 2.266 -10.394 -9.074 1.00 0.00 23 THR A O 13
ATOM 21864 N N . ASN A 1 24 ? 3.742 -11.934 -9.790 1.00 0.00 24 ASN A N 13
ATOM 21865 C CA . ASN A 1 24 ? 3.025 -13.062 -9.197 1.00 0.00 24 ASN A CA 13
ATOM 21866 C C . ASN A 1 24 ? 3.033 -13.006 -7.670 1.00 0.00 24 ASN A C 13
ATOM 21867 O O . ASN A 1 24 ? 2.269 -13.711 -7.019 1.00 0.00 24 ASN A O 13
ATOM 21878 N N . LYS A 1 25 ? 3.881 -12.160 -7.100 1.00 0.00 25 LYS A N 13
ATOM 21879 C CA . LYS A 1 25 ? 3.993 -12.074 -5.651 1.00 0.00 25 LYS A CA 13
ATOM 21880 C C . LYS A 1 25 ? 3.766 -10.647 -5.179 1.00 0.00 25 LYS A C 13
ATOM 21881 O O . LYS A 1 25 ? 3.795 -10.368 -3.979 1.00 0.00 25 LYS A O 13
ATOM 21900 N N . THR A 1 26 ? 3.524 -9.737 -6.115 1.00 0.00 26 THR A N 13
ATOM 21901 C CA . THR A 1 26 ? 3.540 -8.321 -5.792 1.00 0.00 26 THR A CA 13
ATOM 21902 C C . THR A 1 26 ? 2.801 -7.470 -6.834 1.00 0.00 26 THR A C 13
ATOM 21903 O O . THR A 1 26 ? 2.919 -7.704 -8.034 1.00 0.00 26 THR A O 13
ATOM 21914 N N . TYR A 1 27 ? 2.035 -6.492 -6.368 1.00 0.00 27 TYR A N 13
ATOM 21915 C CA . TYR A 1 27 ? 1.432 -5.503 -7.255 1.00 0.00 27 TYR A CA 13
ATOM 21916 C C . TYR A 1 27 ? 2.176 -4.179 -7.137 1.00 0.00 27 TYR A C 13
ATOM 21917 O O . TYR A 1 27 ? 2.130 -3.536 -6.090 1.00 0.00 27 TYR A O 13
ATOM 21935 N N . GLY A 1 28 ? 2.870 -3.787 -8.193 1.00 0.00 28 GLY A N 13
ATOM 21936 C CA . GLY A 1 28 ? 3.485 -2.478 -8.223 1.00 0.00 28 GLY A CA 13
ATOM 21937 C C . GLY A 1 28 ? 2.455 -1.413 -8.504 1.00 0.00 28 GLY A C 13
ATOM 21938 O O . GLY A 1 28 ? 1.894 -1.359 -9.596 1.00 0.00 28 GLY A O 13
ATOM 21942 N N . TYR A 1 29 ? 2.186 -0.589 -7.515 1.00 0.00 29 TYR A N 13
ATOM 21943 C CA . TYR A 1 29 ? 1.091 0.358 -7.575 1.00 0.00 29 TYR A CA 13
ATOM 21944 C C . TYR A 1 29 ? 1.593 1.781 -7.360 1.00 0.00 29 TYR A C 13
ATOM 21945 O O . TYR A 1 29 ? 2.102 2.114 -6.297 1.00 0.00 29 TYR A O 13
ATOM 21963 N N . ARG A 1 30 ? 1.433 2.628 -8.364 1.00 0.00 30 ARG A N 13
ATOM 21964 C CA . ARG A 1 30 ? 2.073 3.931 -8.344 1.00 0.00 30 ARG A CA 13
ATOM 21965 C C . ARG A 1 30 ? 1.083 5.084 -8.480 1.00 0.00 30 ARG A C 13
ATOM 21966 O O . ARG A 1 30 ? -0.030 4.924 -8.985 1.00 0.00 30 ARG A O 13
ATOM 21987 N N . ARG A 1 31 ? 1.515 6.239 -7.996 1.00 0.00 31 ARG A N 13
ATOM 21988 C CA . ARG A 1 31 ? 0.848 7.506 -8.246 1.00 0.00 31 ARG A CA 13
ATOM 21989 C C . ARG A 1 31 ? 1.848 8.628 -8.004 1.00 0.00 31 ARG A C 13
ATOM 21990 O O . ARG A 1 31 ? 2.251 8.868 -6.864 1.00 0.00 31 ARG A O 13
ATOM 22011 N N . GLY A 1 32 ? 2.273 9.284 -9.070 1.00 0.00 32 GLY A N 13
ATOM 22012 C CA . GLY A 1 32 ? 3.293 10.308 -8.948 1.00 0.00 32 GLY A CA 13
ATOM 22013 C C . GLY A 1 32 ? 4.650 9.699 -8.660 1.00 0.00 32 GLY A C 13
ATOM 22014 O O . GLY A 1 32 ? 5.149 8.892 -9.445 1.00 0.00 32 GLY A O 13
ATOM 22018 N N . GLU A 1 33 ? 5.243 10.064 -7.533 1.00 0.00 33 GLU A N 13
ATOM 22019 C CA . GLU A 1 33 ? 6.507 9.468 -7.116 1.00 0.00 33 GLU A CA 13
ATOM 22020 C C . GLU A 1 33 ? 6.242 8.356 -6.107 1.00 0.00 33 GLU A C 13
ATOM 22021 O O . GLU A 1 33 ? 7.160 7.685 -5.633 1.00 0.00 33 GLU A O 13
ATOM 22033 N N . ASN A 1 34 ? 4.981 8.149 -5.788 1.00 0.00 34 ASN A N 13
ATOM 22034 C CA . ASN A 1 34 ? 4.619 7.156 -4.795 1.00 0.00 34 ASN A CA 13
ATOM 22035 C C . ASN A 1 34 ? 4.380 5.812 -5.453 1.00 0.00 34 ASN A C 13
ATOM 22036 O O . ASN A 1 34 ? 3.347 5.584 -6.080 1.00 0.00 34 ASN A O 13
ATOM 22047 N N . TYR A 1 35 ? 5.361 4.938 -5.331 1.00 0.00 35 TYR A N 13
ATOM 22048 C CA . TYR A 1 35 ? 5.277 3.595 -5.880 1.00 0.00 35 TYR A CA 13
ATOM 22049 C C . TYR A 1 35 ? 5.195 2.593 -4.742 1.00 0.00 35 TYR A C 13
ATOM 22050 O O . TYR A 1 35 ? 6.211 2.260 -4.128 1.00 0.00 35 TYR A O 13
ATOM 22068 N N . VAL A 1 36 ? 3.992 2.139 -4.451 1.00 0.00 36 VAL A N 13
ATOM 22069 C CA . VAL A 1 36 ? 3.776 1.196 -3.374 1.00 0.00 36 VAL A CA 13
ATOM 22070 C C . VAL A 1 36 ? 3.680 -0.213 -3.936 1.00 0.00 36 VAL A C 13
ATOM 22071 O O . VAL A 1 36 ? 3.211 -0.417 -5.053 1.00 0.00 36 VAL A O 13
ATOM 22084 N N . TYR A 1 37 ? 4.144 -1.178 -3.176 1.00 0.00 37 TYR A N 13
ATOM 22085 C CA . TYR A 1 37 ? 4.090 -2.562 -3.601 1.00 0.00 37 TYR A CA 13
ATOM 22086 C C . TYR A 1 37 ? 3.123 -3.336 -2.720 1.00 0.00 37 TYR A C 13
ATOM 22087 O O . TYR A 1 37 ? 3.325 -3.459 -1.514 1.00 0.00 37 TYR A O 13
ATOM 22105 N N . VAL A 1 38 ? 2.058 -3.829 -3.321 1.00 0.00 38 VAL A N 13
ATOM 22106 C CA . VAL A 1 38 ? 1.078 -4.611 -2.591 1.00 0.00 38 VAL A CA 13
ATOM 22107 C C . VAL A 1 38 ? 1.497 -6.072 -2.573 1.00 0.00 38 VAL A C 13
ATOM 22108 O O . VAL A 1 38 ? 1.685 -6.686 -3.628 1.00 0.00 38 VAL A O 13
ATOM 22121 N N . ASN A 1 39 ? 1.673 -6.619 -1.378 1.00 0.00 39 ASN A N 13
ATOM 22122 C CA . ASN A 1 39 ? 2.033 -8.022 -1.239 1.00 0.00 39 ASN A CA 13
ATOM 22123 C C . ASN A 1 39 ? 0.900 -8.900 -1.746 1.00 0.00 39 ASN A C 13
ATOM 22124 O O . ASN A 1 39 ? -0.191 -8.906 -1.183 1.00 0.00 39 ASN A O 13
ATOM 22135 N N . ARG A 1 40 ? 1.160 -9.630 -2.819 1.00 0.00 40 ARG A N 13
ATOM 22136 C CA . ARG A 1 40 ? 0.156 -10.504 -3.408 1.00 0.00 40 ARG A CA 13
ATOM 22137 C C . ARG A 1 40 ? 0.070 -11.798 -2.610 1.00 0.00 40 ARG A C 13
ATOM 22138 O O . ARG A 1 40 ? -0.919 -12.526 -2.674 1.00 0.00 40 ARG A O 13
ATOM 22159 N N . GLU A 1 41 ? 1.114 -12.050 -1.833 1.00 0.00 41 GLU A N 13
ATOM 22160 C CA . GLU A 1 41 ? 1.164 -13.209 -0.955 1.00 0.00 41 GLU A CA 13
ATOM 22161 C C . GLU A 1 41 ? 0.640 -12.835 0.435 1.00 0.00 41 GLU A C 13
ATOM 22162 O O . GLU A 1 41 ? 0.963 -13.487 1.431 1.00 0.00 41 GLU A O 13
ATOM 22174 N N . ALA A 1 42 ? -0.172 -11.782 0.491 1.00 0.00 42 ALA A N 13
ATOM 22175 C CA . ALA A 1 42 ? -0.742 -11.309 1.748 1.00 0.00 42 ALA A CA 13
ATOM 22176 C C . ALA A 1 42 ? -1.847 -12.241 2.227 1.00 0.00 42 ALA A C 13
ATOM 22177 O O . ALA A 1 42 ? -3.025 -12.008 1.971 1.00 0.00 42 ALA A O 13
ATOM 22184 N N . ARG A 1 43 ? -1.455 -13.308 2.896 1.00 0.00 43 ARG A N 13
ATOM 22185 C CA . ARG A 1 43 ? -2.405 -14.283 3.407 1.00 0.00 43 ARG A CA 13
ATOM 22186 C C . ARG A 1 43 ? -2.933 -13.857 4.767 1.00 0.00 43 ARG A C 13
ATOM 22187 O O . ARG A 1 43 ? -4.054 -14.187 5.147 1.00 0.00 43 ARG A O 13
ATOM 22208 N N . MET A 1 44 ? -2.110 -13.121 5.495 1.00 0.00 44 MET A N 13
ATOM 22209 C CA . MET A 1 44 ? -2.465 -12.672 6.834 1.00 0.00 44 MET A CA 13
ATOM 22210 C C . MET A 1 44 ? -3.087 -11.278 6.806 1.00 0.00 44 MET A C 13
ATOM 22211 O O . MET A 1 44 ? -3.739 -10.860 7.765 1.00 0.00 44 MET A O 13
ATOM 22225 N N . GLY A 1 45 ? -2.868 -10.555 5.710 1.00 0.00 45 GLY A N 13
ATOM 22226 C CA . GLY A 1 45 ? -3.445 -9.227 5.550 1.00 0.00 45 GLY A CA 13
ATOM 22227 C C . GLY A 1 45 ? -2.687 -8.140 6.302 1.00 0.00 45 GLY A C 13
ATOM 22228 O O . GLY A 1 45 ? -2.870 -6.953 6.039 1.00 0.00 45 GLY A O 13
ATOM 22232 N N . ARG A 1 46 ? -1.828 -8.544 7.233 1.00 0.00 46 ARG A N 13
ATOM 22233 C CA . ARG A 1 46 ? -1.036 -7.606 8.018 1.00 0.00 46 ARG A CA 13
ATOM 22234 C C . ARG A 1 46 ? 0.177 -7.133 7.234 1.00 0.00 46 ARG A C 13
ATOM 22235 O O . ARG A 1 46 ? 0.942 -6.290 7.692 1.00 0.00 46 ARG A O 13
ATOM 22256 N N . THR A 1 47 ? 0.336 -7.683 6.047 1.00 0.00 47 THR A N 13
ATOM 22257 C CA . THR A 1 47 ? 1.485 -7.426 5.222 1.00 0.00 47 THR A CA 13
ATOM 22258 C C . THR A 1 47 ? 1.013 -7.351 3.786 1.00 0.00 47 THR A C 13
ATOM 22259 O O . THR A 1 47 ? 0.819 -8.371 3.128 1.00 0.00 47 THR A O 13
ATOM 22270 N N . ALA A 1 48 ? 0.793 -6.145 3.319 1.00 0.00 48 ALA A N 13
ATOM 22271 C CA . ALA A 1 48 ? 0.232 -5.941 1.994 1.00 0.00 48 ALA A CA 13
ATOM 22272 C C . ALA A 1 48 ? 0.475 -4.528 1.503 1.00 0.00 48 ALA A C 13
ATOM 22273 O O . ALA A 1 48 ? 0.861 -4.332 0.356 1.00 0.00 48 ALA A O 13
ATOM 22280 N N . LEU A 1 49 ? 0.275 -3.542 2.361 1.00 0.00 49 LEU A N 13
ATOM 22281 C CA . LEU A 1 49 ? 0.528 -2.167 1.964 1.00 0.00 49 LEU A CA 13
ATOM 22282 C C . LEU A 1 49 ? 1.981 -1.787 2.238 1.00 0.00 49 LEU A C 13
ATOM 22283 O O . LEU A 1 49 ? 2.312 -1.277 3.313 1.00 0.00 49 LEU A O 13
ATOM 22299 N N . ILE A 1 50 ? 2.853 -2.074 1.283 1.00 0.00 50 ILE A N 13
ATOM 22300 C CA . ILE A 1 50 ? 4.239 -1.657 1.381 1.00 0.00 50 ILE A CA 13
ATOM 22301 C C . ILE A 1 50 ? 4.395 -0.329 0.659 1.00 0.00 50 ILE A C 13
ATOM 22302 O O . ILE A 1 50 ? 4.527 -0.296 -0.561 1.00 0.00 50 ILE A O 13
ATOM 22318 N N . ILE A 1 51 ? 4.356 0.758 1.412 1.00 0.00 51 ILE A N 13
ATOM 22319 C CA . ILE A 1 51 ? 4.275 2.085 0.820 1.00 0.00 51 ILE A CA 13
ATOM 22320 C C . ILE A 1 51 ? 5.584 2.521 0.150 1.00 0.00 51 ILE A C 13
ATOM 22321 O O . ILE A 1 51 ? 5.706 2.464 -1.069 1.00 0.00 51 ILE A O 13
ATOM 22337 N N . HIS A 1 52 ? 6.555 2.931 0.958 1.00 0.00 52 HIS A N 13
ATOM 22338 C CA . HIS A 1 52 ? 7.781 3.558 0.479 1.00 0.00 52 HIS A CA 13
ATOM 22339 C C . HIS A 1 52 ? 8.506 4.126 1.694 1.00 0.00 52 HIS A C 13
ATOM 22340 O O . HIS A 1 52 ? 7.852 4.496 2.668 1.00 0.00 52 HIS A O 13
ATOM 22355 N N . PRO A 1 53 ? 9.849 4.180 1.692 1.00 0.00 53 PRO A N 13
ATOM 22356 C CA . PRO A 1 53 ? 10.588 4.907 2.725 1.00 0.00 53 PRO A CA 13
ATOM 22357 C C . PRO A 1 53 ? 10.258 6.399 2.660 1.00 0.00 53 PRO A C 13
ATOM 22358 O O . PRO A 1 53 ? 9.256 6.781 2.050 1.00 0.00 53 PRO A O 13
ATOM 22369 N N . ARG A 1 54 ? 11.079 7.238 3.285 1.00 0.00 54 ARG A N 13
ATOM 22370 C CA . ARG A 1 54 ? 10.851 8.692 3.296 1.00 0.00 54 ARG A CA 13
ATOM 22371 C C . ARG A 1 54 ? 9.653 9.057 4.183 1.00 0.00 54 ARG A C 13
ATOM 22372 O O . ARG A 1 54 ? 9.759 9.888 5.080 1.00 0.00 54 ARG A O 13
ATOM 22393 N N . LEU A 1 55 ? 8.524 8.410 3.921 1.00 0.00 55 LEU A N 13
ATOM 22394 C CA . LEU A 1 55 ? 7.268 8.695 4.599 1.00 0.00 55 LEU A CA 13
ATOM 22395 C C . LEU A 1 55 ? 7.138 7.947 5.918 1.00 0.00 55 LEU A C 13
ATOM 22396 O O . LEU A 1 55 ? 6.083 7.977 6.537 1.00 0.00 55 LEU A O 13
ATOM 22412 N N . LYS A 1 56 ? 8.201 7.284 6.350 1.00 0.00 56 LYS A N 13
ATOM 22413 C CA . LYS A 1 56 ? 8.146 6.463 7.554 1.00 0.00 56 LYS A CA 13
ATOM 22414 C C . LYS A 1 56 ? 7.773 7.305 8.774 1.00 0.00 56 LYS A C 13
ATOM 22415 O O . LYS A 1 56 ? 6.889 6.932 9.551 1.00 0.00 56 LYS A O 13
ATOM 22434 N N . ASP A 1 57 ? 8.430 8.448 8.920 1.00 0.00 57 ASP A N 13
ATOM 22435 C CA . ASP A 1 57 ? 8.159 9.350 10.037 1.00 0.00 57 ASP A CA 13
ATOM 22436 C C . ASP A 1 57 ? 6.739 9.910 9.974 1.00 0.00 57 ASP A C 13
ATOM 22437 O O . ASP A 1 57 ? 6.047 9.972 10.992 1.00 0.00 57 ASP A O 13
ATOM 22446 N N . ARG A 1 58 ? 6.297 10.305 8.785 1.00 0.00 58 ARG A N 13
ATOM 22447 C CA . ARG A 1 58 ? 4.943 10.823 8.606 1.00 0.00 58 ARG A CA 13
ATOM 22448 C C . ARG A 1 58 ? 3.903 9.727 8.831 1.00 0.00 58 ARG A C 13
ATOM 22449 O O . ARG A 1 58 ? 2.938 9.913 9.575 1.00 0.00 58 ARG A O 13
ATOM 22470 N N . SER A 1 59 ? 4.110 8.589 8.182 1.00 0.00 59 SER A N 13
ATOM 22471 C CA . SER A 1 59 ? 3.184 7.470 8.251 1.00 0.00 59 SER A CA 13
ATOM 22472 C C . SER A 1 59 ? 3.023 6.976 9.687 1.00 0.00 59 SER A C 13
ATOM 22473 O O . SER A 1 59 ? 1.962 6.491 10.061 1.00 0.00 59 SER A O 13
ATOM 22481 N N . SER A 1 60 ? 4.070 7.130 10.488 1.00 0.00 60 SER A N 13
ATOM 22482 C CA . SER A 1 60 ? 4.042 6.719 11.886 1.00 0.00 60 SER A CA 13
ATOM 22483 C C . SER A 1 60 ? 2.946 7.462 12.658 1.00 0.00 60 SER A C 13
ATOM 22484 O O . SER A 1 60 ? 2.392 6.943 13.624 1.00 0.00 60 SER A O 13
ATOM 22492 N N . SER A 1 61 ? 2.617 8.668 12.209 1.00 0.00 61 SER A N 13
ATOM 22493 C CA . SER A 1 61 ? 1.617 9.488 12.882 1.00 0.00 61 SER A CA 13
ATOM 22494 C C . SER A 1 61 ? 0.201 9.118 12.441 1.00 0.00 61 SER A C 13
ATOM 22495 O O . SER A 1 61 ? -0.781 9.675 12.935 1.00 0.00 61 SER A O 13
ATOM 22503 N N . LEU A 1 62 ? 0.103 8.179 11.510 1.00 0.00 62 LEU A N 13
ATOM 22504 C CA . LEU A 1 62 ? -1.187 7.749 10.986 1.00 0.00 62 LEU A CA 13
ATOM 22505 C C . LEU A 1 62 ? -1.241 6.232 10.882 1.00 0.00 62 LEU A C 13
ATOM 22506 O O . LEU A 1 62 ? -1.725 5.546 11.786 1.00 0.00 62 LEU A O 13
ATOM 22522 N N . ALA A 1 63 ? -0.717 5.715 9.783 1.00 0.00 63 ALA A N 13
ATOM 22523 C CA . ALA A 1 63 ? -0.691 4.287 9.542 1.00 0.00 63 ALA A CA 13
ATOM 22524 C C . ALA A 1 63 ? 0.596 3.685 10.082 1.00 0.00 63 ALA A C 13
ATOM 22525 O O . ALA A 1 63 ? 1.635 3.710 9.416 1.00 0.00 63 ALA A O 13
ATOM 22532 N N . ASP A 1 64 ? 0.528 3.175 11.297 1.00 0.00 64 ASP A N 13
ATOM 22533 C CA . ASP A 1 64 ? 1.689 2.587 11.946 1.00 0.00 64 ASP A CA 13
ATOM 22534 C C . ASP A 1 64 ? 2.152 1.348 11.186 1.00 0.00 64 ASP A C 13
ATOM 22535 O O . ASP A 1 64 ? 1.341 0.609 10.622 1.00 0.00 64 ASP A O 13
ATOM 22544 N N . PRO A 1 65 ? 3.472 1.129 11.125 1.00 0.00 65 PRO A N 13
ATOM 22545 C CA . PRO A 1 65 ? 4.054 -0.020 10.435 1.00 0.00 65 PRO A CA 13
ATOM 22546 C C . PRO A 1 65 ? 3.743 -1.331 11.146 1.00 0.00 65 PRO A C 13
ATOM 22547 O O . PRO A 1 65 ? 3.808 -1.414 12.374 1.00 0.00 65 PRO A O 13
ATOM 22558 N N . ALA A 1 66 ? 3.413 -2.351 10.365 1.00 0.00 66 ALA A N 13
ATOM 22559 C CA . ALA A 1 66 ? 3.085 -3.662 10.909 1.00 0.00 66 ALA A CA 13
ATOM 22560 C C . ALA A 1 66 ? 4.337 -4.373 11.407 1.00 0.00 66 ALA A C 13
ATOM 22561 O O . ALA A 1 66 ? 4.272 -5.242 12.274 1.00 0.00 66 ALA A O 13
ATOM 22568 N N . SER A 1 67 ? 5.472 -3.999 10.843 1.00 0.00 67 SER A N 13
ATOM 22569 C CA . SER A 1 67 ? 6.752 -4.545 11.250 1.00 0.00 67 SER A CA 13
ATOM 22570 C C . SER A 1 67 ? 7.814 -3.462 11.131 1.00 0.00 67 SER A C 13
ATOM 22571 O O . SER A 1 67 ? 7.487 -2.296 10.908 1.00 0.00 67 SER A O 13
ATOM 22579 N N . ASP A 1 68 ? 9.070 -3.844 11.286 1.00 0.00 68 ASP A N 13
ATOM 22580 C CA . ASP A 1 68 ? 10.178 -2.913 11.168 1.00 0.00 68 ASP A CA 13
ATOM 22581 C C . ASP A 1 68 ? 10.311 -2.458 9.724 1.00 0.00 68 ASP A C 13
ATOM 22582 O O . ASP A 1 68 ? 9.902 -1.354 9.359 1.00 0.00 68 ASP A O 13
ATOM 22591 N N . ILE A 1 69 ? 10.877 -3.334 8.912 1.00 0.00 69 ILE A N 13
ATOM 22592 C CA . ILE A 1 69 ? 10.971 -3.142 7.474 1.00 0.00 69 ILE A CA 13
ATOM 22593 C C . ILE A 1 69 ? 10.800 -4.499 6.806 1.00 0.00 69 ILE A C 13
ATOM 22594 O O . ILE A 1 69 ? 10.866 -5.527 7.482 1.00 0.00 69 ILE A O 13
ATOM 22610 N N . LYS A 1 70 ? 10.567 -4.518 5.508 1.00 0.00 70 LYS A N 13
ATOM 22611 C CA . LYS A 1 70 ? 10.437 -5.779 4.800 1.00 0.00 70 LYS A CA 13
ATOM 22612 C C . LYS A 1 70 ? 11.273 -5.767 3.527 1.00 0.00 70 LYS A C 13
ATOM 22613 O O . LYS A 1 70 ? 10.991 -5.016 2.596 1.00 0.00 70 LYS A O 13
ATOM 22632 N N . THR A 1 71 ? 12.319 -6.580 3.512 1.00 0.00 71 THR A N 13
ATOM 22633 C CA . THR A 1 71 ? 13.168 -6.729 2.337 1.00 0.00 71 THR A CA 13
ATOM 22634 C C . THR A 1 71 ? 12.707 -7.931 1.523 1.00 0.00 71 THR A C 13
ATOM 22635 O O . THR A 1 71 ? 12.537 -9.015 2.084 1.00 0.00 71 THR A O 13
ATOM 22646 N N . CYS A 1 72 ? 12.516 -7.763 0.209 1.00 0.00 72 CYS A N 13
ATOM 22647 C CA . CYS A 1 72 ? 11.952 -8.850 -0.593 1.00 0.00 72 CYS A CA 13
ATOM 22648 C C . CYS A 1 72 ? 11.776 -8.501 -2.071 1.00 0.00 72 CYS A C 13
ATOM 22649 O O . CYS A 1 72 ? 10.808 -7.843 -2.457 1.00 0.00 72 CYS A O 13
ATOM 22657 N N . ASP A 1 73 ? 12.745 -8.926 -2.873 1.00 0.00 73 ASP A N 13
ATOM 22658 C CA . ASP A 1 73 ? 12.549 -9.188 -4.302 1.00 0.00 73 ASP A CA 13
ATOM 22659 C C . ASP A 1 73 ? 12.041 -7.987 -5.121 1.00 0.00 73 ASP A C 13
ATOM 22660 O O . ASP A 1 73 ? 12.833 -7.212 -5.657 1.00 0.00 73 ASP A O 13
ATOM 22669 N N . HIS A 1 74 ? 10.723 -7.820 -5.193 1.00 0.00 74 HIS A N 13
ATOM 22670 C CA . HIS A 1 74 ? 10.115 -6.919 -6.177 1.00 0.00 74 HIS A CA 13
ATOM 22671 C C . HIS A 1 74 ? 10.040 -5.473 -5.706 1.00 0.00 74 HIS A C 13
ATOM 22672 O O . HIS A 1 74 ? 9.489 -4.627 -6.405 1.00 0.00 74 HIS A O 13
ATOM 22687 N N . TYR A 1 75 ? 10.598 -5.172 -4.548 1.00 0.00 75 TYR A N 13
ATOM 22688 C CA . TYR A 1 75 ? 10.523 -3.815 -4.008 1.00 0.00 75 TYR A CA 13
ATOM 22689 C C . TYR A 1 75 ? 11.601 -2.923 -4.630 1.00 0.00 75 TYR A C 13
ATOM 22690 O O . TYR A 1 75 ? 12.099 -2.000 -3.987 1.00 0.00 75 TYR A O 13
ATOM 22708 N N . GLN A 1 76 ? 11.924 -3.170 -5.893 1.00 0.00 76 GLN A N 13
ATOM 22709 C CA . GLN A 1 76 ? 13.094 -2.576 -6.516 1.00 0.00 76 GLN A CA 13
ATOM 22710 C C . GLN A 1 76 ? 12.997 -1.061 -6.688 1.00 0.00 76 GLN A C 13
ATOM 22711 O O . GLN A 1 76 ? 14.025 -0.392 -6.770 1.00 0.00 76 GLN A O 13
ATOM 22725 N N . ASN A 1 77 ? 11.788 -0.514 -6.742 1.00 0.00 77 ASN A N 13
ATOM 22726 C CA . ASN A 1 77 ? 11.635 0.937 -6.829 1.00 0.00 77 ASN A CA 13
ATOM 22727 C C . ASN A 1 77 ? 12.172 1.602 -5.564 1.00 0.00 77 ASN A C 13
ATOM 22728 O O . ASN A 1 77 ? 12.583 2.762 -5.581 1.00 0.00 77 ASN A O 13
ATOM 22739 N N . PHE A 1 78 ? 12.182 0.849 -4.471 1.00 0.00 78 PHE A N 13
ATOM 22740 C CA . PHE A 1 78 ? 12.651 1.362 -3.195 1.00 0.00 78 PHE A CA 13
ATOM 22741 C C . PHE A 1 78 ? 14.171 1.491 -3.189 1.00 0.00 78 PHE A C 13
ATOM 22742 O O . PHE A 1 78 ? 14.868 0.746 -3.885 1.00 0.00 78 PHE A O 13
ATOM 22759 N N . PRO A 1 79 ? 14.684 2.440 -2.381 1.00 0.00 79 PRO A N 13
ATOM 22760 C CA . PRO A 1 79 ? 16.119 2.784 -2.288 1.00 0.00 79 PRO A CA 13
ATOM 22761 C C . PRO A 1 79 ? 17.061 1.582 -2.141 1.00 0.00 79 PRO A C 13
ATOM 22762 O O . PRO A 1 79 ? 18.251 1.698 -2.428 1.00 0.00 79 PRO A O 13
ATOM 22773 N N . LEU A 1 80 ? 16.526 0.449 -1.682 1.00 0.00 80 LEU A N 13
ATOM 22774 C CA . LEU A 1 80 ? 17.301 -0.786 -1.515 1.00 0.00 80 LEU A CA 13
ATOM 22775 C C . LEU A 1 80 ? 18.207 -0.699 -0.281 1.00 0.00 80 LEU A C 13
ATOM 22776 O O . LEU A 1 80 ? 18.881 0.304 -0.047 1.00 0.00 80 LEU A O 13
ATOM 22792 N N . TYR A 1 81 ? 18.187 -1.764 0.513 1.00 0.00 81 TYR A N 13
ATOM 22793 C CA . TYR A 1 81 ? 18.916 -1.818 1.772 1.00 0.00 81 TYR A CA 13
ATOM 22794 C C . TYR A 1 81 ? 20.297 -2.426 1.548 1.00 0.00 81 TYR A C 13
ATOM 22795 O O . TYR A 1 81 ? 20.419 -3.582 1.127 1.00 0.00 81 TYR A O 13
ATOM 22813 N N . LEU A 1 82 ? 21.332 -1.641 1.810 1.00 0.00 82 LEU A N 13
ATOM 22814 C CA . LEU A 1 82 ? 22.699 -2.074 1.575 1.00 0.00 82 LEU A CA 13
ATOM 22815 C C . LEU A 1 82 ? 23.215 -2.968 2.687 1.00 0.00 82 LEU A C 13
ATOM 22816 O O . LEU A 1 82 ? 23.349 -2.546 3.837 1.00 0.00 82 LEU A O 13
ATOM 22832 N N . GLY A 1 83 ? 23.489 -4.209 2.322 1.00 0.00 83 GLY A N 13
ATOM 22833 C CA . GLY A 1 83 ? 24.163 -5.133 3.212 1.00 0.00 83 GLY A CA 13
ATOM 22834 C C . GLY A 1 83 ? 25.602 -5.339 2.786 1.00 0.00 83 GLY A C 13
ATOM 22835 O O . GLY A 1 83 ? 26.144 -4.515 2.050 1.00 0.00 83 GLY A O 13
ATOM 22839 N N . GLY A 1 84 ? 26.209 -6.436 3.220 1.00 0.00 84 GLY A N 13
ATOM 22840 C CA . GLY A 1 84 ? 27.593 -6.712 2.869 1.00 0.00 84 GLY A CA 13
ATOM 22841 C C . GLY A 1 84 ? 27.774 -7.026 1.395 1.00 0.00 84 GLY A C 13
ATOM 22842 O O . GLY A 1 84 ? 28.122 -6.151 0.602 1.00 0.00 84 GLY A O 13
ATOM 22846 N N . GLU A 1 85 ? 27.538 -8.279 1.031 1.00 0.00 85 GLU A N 13
ATOM 22847 C CA . GLU A 1 85 ? 27.632 -8.704 -0.360 1.00 0.00 85 GLU A CA 13
ATOM 22848 C C . GLU A 1 85 ? 26.291 -8.525 -1.041 1.00 0.00 85 GLU A C 13
ATOM 22849 O O . GLU A 1 85 ? 26.141 -7.736 -1.976 1.00 0.00 85 GLU A O 13
ATOM 22861 N N . THR A 1 86 ? 25.321 -9.271 -0.556 1.00 0.00 86 THR A N 13
ATOM 22862 C CA . THR A 1 86 ? 23.981 -9.233 -1.096 1.00 0.00 86 THR A CA 13
ATOM 22863 C C . THR A 1 86 ? 23.204 -8.037 -0.563 1.00 0.00 86 THR A C 13
ATOM 22864 O O . THR A 1 86 ? 23.404 -7.598 0.573 1.00 0.00 86 THR A O 13
ATOM 22875 N N . HIS A 1 87 ? 22.347 -7.485 -1.404 1.00 0.00 87 HIS A N 13
ATOM 22876 C CA . HIS A 1 87 ? 21.518 -6.359 -1.014 1.00 0.00 87 HIS A CA 13
ATOM 22877 C C . HIS A 1 87 ? 20.078 -6.642 -1.411 1.00 0.00 87 HIS A C 13
ATOM 22878 O O . HIS A 1 87 ? 19.830 -7.299 -2.421 1.00 0.00 87 HIS A O 13
ATOM 22893 N N . GLU A 1 88 ? 19.133 -6.137 -0.635 1.00 0.00 88 GLU A N 13
ATOM 22894 C CA . GLU A 1 88 ? 17.730 -6.422 -0.869 1.00 0.00 88 GLU A CA 13
ATOM 22895 C C . GLU A 1 88 ? 16.914 -5.157 -0.705 1.00 0.00 88 GLU A C 13
ATOM 22896 O O . GLU A 1 88 ? 17.226 -4.302 0.124 1.00 0.00 88 GLU A O 13
ATOM 22908 N N . HIS A 1 89 ? 15.885 -5.025 -1.516 1.00 0.00 89 HIS A N 13
ATOM 22909 C CA . HIS A 1 89 ? 15.055 -3.841 -1.496 1.00 0.00 89 HIS A CA 13
ATOM 22910 C C . HIS A 1 89 ? 14.072 -3.907 -0.342 1.00 0.00 89 HIS A C 13
ATOM 22911 O O . HIS A 1 89 ? 13.357 -4.896 -0.182 1.00 0.00 89 HIS A O 13
ATOM 22926 N N . TYR A 1 90 ? 14.052 -2.857 0.464 1.00 0.00 90 TYR A N 13
ATOM 22927 C CA . TYR A 1 90 ? 13.252 -2.846 1.674 1.00 0.00 90 TYR A CA 13
ATOM 22928 C C . TYR A 1 90 ? 12.073 -1.893 1.545 1.00 0.00 90 TYR A C 13
ATOM 22929 O O . TYR A 1 90 ? 12.194 -0.803 0.985 1.00 0.00 90 TYR A O 13
ATOM 22947 N N . GLY A 1 91 ? 10.936 -2.332 2.046 1.00 0.00 91 GLY A N 13
ATOM 22948 C CA . GLY A 1 91 ? 9.774 -1.484 2.129 1.00 0.00 91 GLY A CA 13
ATOM 22949 C C . GLY A 1 91 ? 9.207 -1.486 3.527 1.00 0.00 91 GLY A C 13
ATOM 22950 O O . GLY A 1 91 ? 9.740 -2.157 4.412 1.00 0.00 91 GLY A O 13
ATOM 22954 N N . ILE A 1 92 ? 8.133 -0.748 3.740 1.00 0.00 92 ILE A N 13
ATOM 22955 C CA . ILE A 1 92 ? 7.527 -0.673 5.056 1.00 0.00 92 ILE A CA 13
ATOM 22956 C C . ILE A 1 92 ? 6.142 -1.320 5.042 1.00 0.00 92 ILE A C 13
ATOM 22957 O O . ILE A 1 92 ? 5.220 -0.824 4.386 1.00 0.00 92 ILE A O 13
ATOM 22973 N N . PRO A 1 93 ? 5.990 -2.447 5.757 1.00 0.00 93 PRO A N 13
ATOM 22974 C CA . PRO A 1 93 ? 4.742 -3.224 5.786 1.00 0.00 93 PRO A CA 13
ATOM 22975 C C . PRO A 1 93 ? 3.622 -2.541 6.570 1.00 0.00 93 PRO A C 13
ATOM 22976 O O . PRO A 1 93 ? 3.853 -1.940 7.621 1.00 0.00 93 PRO A O 13
ATOM 22987 N N . HIS A 1 94 ? 2.405 -2.632 6.047 1.00 0.00 94 HIS A N 13
ATOM 22988 C CA . HIS A 1 94 ? 1.228 -2.080 6.712 1.00 0.00 94 HIS A CA 13
ATOM 22989 C C . HIS A 1 94 ? 0.026 -2.980 6.473 1.00 0.00 94 HIS A C 13
ATOM 22990 O O . HIS A 1 94 ? 0.075 -3.889 5.638 1.00 0.00 94 HIS A O 13
ATOM 23005 N N . GLY A 1 95 ? -1.054 -2.689 7.177 1.00 0.00 95 GLY A N 13
ATOM 23006 C CA . GLY A 1 95 ? -2.298 -3.407 7.002 1.00 0.00 95 GLY A CA 13
ATOM 23007 C C . GLY A 1 95 ? -3.380 -2.814 7.875 1.00 0.00 95 GLY A C 13
ATOM 23008 O O . GLY A 1 95 ? -3.076 -2.151 8.870 1.00 0.00 95 GLY A O 13
ATOM 23012 N N . PHE A 1 96 ? -4.635 -3.045 7.518 1.00 0.00 96 PHE A N 13
ATOM 23013 C CA . PHE A 1 96 ? -5.751 -2.403 8.203 1.00 0.00 96 PHE A CA 13
ATOM 23014 C C . PHE A 1 96 ? -6.913 -3.368 8.361 1.00 0.00 96 PHE A C 13
ATOM 23015 O O . PHE A 1 96 ? -7.033 -4.325 7.605 1.00 0.00 96 PHE A O 13
ATOM 23032 N N . SER A 1 97 ? -7.746 -3.120 9.356 1.00 0.00 97 SER A N 13
ATOM 23033 C CA . SER A 1 97 ? -8.893 -3.966 9.631 1.00 0.00 97 SER A CA 13
ATOM 23034 C C . SER A 1 97 ? -10.114 -3.565 8.797 1.00 0.00 97 SER A C 13
ATOM 23035 O O . SER A 1 97 ? -11.023 -4.369 8.588 1.00 0.00 97 SER A O 13
ATOM 23043 N N . SER A 1 98 ? -10.134 -2.323 8.327 1.00 0.00 98 SER A N 13
ATOM 23044 C CA . SER A 1 98 ? -11.267 -1.817 7.564 1.00 0.00 98 SER A CA 13
ATOM 23045 C C . SER A 1 98 ? -10.795 -1.123 6.290 1.00 0.00 98 SER A C 13
ATOM 23046 O O . SER A 1 98 ? -9.741 -0.478 6.283 1.00 0.00 98 SER A O 13
ATOM 23054 N N . ARG A 1 99 ? -11.573 -1.263 5.219 1.00 0.00 99 ARG A N 13
ATOM 23055 C CA . ARG A 1 99 ? -11.245 -0.650 3.933 1.00 0.00 99 ARG A CA 13
ATOM 23056 C C . ARG A 1 99 ? -11.163 0.863 4.050 1.00 0.00 99 ARG A C 13
ATOM 23057 O O . ARG A 1 99 ? -10.166 1.470 3.664 1.00 0.00 99 ARG A O 13
ATOM 23078 N N . ILE A 1 100 ? -12.218 1.472 4.578 1.00 0.00 100 ILE A N 13
ATOM 23079 C CA . ILE A 1 100 ? -12.265 2.922 4.722 1.00 0.00 100 ILE A CA 13
ATOM 23080 C C . ILE A 1 100 ? -11.144 3.438 5.629 1.00 0.00 100 ILE A C 13
ATOM 23081 O O . ILE A 1 100 ? -10.684 4.569 5.478 1.00 0.00 100 ILE A O 13
ATOM 23097 N N . ALA A 1 101 ? -10.700 2.607 6.564 1.00 0.00 101 ALA A N 13
ATOM 23098 C CA . ALA A 1 101 ? -9.588 2.982 7.423 1.00 0.00 101 ALA A CA 13
ATOM 23099 C C . ALA A 1 101 ? -8.343 3.176 6.571 1.00 0.00 101 ALA A C 13
ATOM 23100 O O . ALA A 1 101 ? -7.628 4.169 6.704 1.00 0.00 101 ALA A O 13
ATOM 23107 N N . LEU A 1 102 ? -8.120 2.227 5.667 1.00 0.00 102 LEU A N 13
ATOM 23108 C CA . LEU A 1 102 ? -7.064 2.337 4.669 1.00 0.00 102 LEU A CA 13
ATOM 23109 C C . LEU A 1 102 ? -7.273 3.597 3.837 1.00 0.00 102 LEU A C 13
ATOM 23110 O O . LEU A 1 102 ? -6.338 4.357 3.603 1.00 0.00 102 LEU A O 13
ATOM 23126 N N . GLU A 1 103 ? -8.519 3.811 3.425 1.00 0.00 103 GLU A N 13
ATOM 23127 C CA . GLU A 1 103 ? -8.901 4.975 2.629 1.00 0.00 103 GLU A CA 13
ATOM 23128 C C . GLU A 1 103 ? -8.438 6.275 3.281 1.00 0.00 103 GLU A C 13
ATOM 23129 O O . GLU A 1 103 ? -7.717 7.067 2.671 1.00 0.00 103 GLU A O 13
ATOM 23141 N N . ARG A 1 104 ? -8.857 6.485 4.523 1.00 0.00 104 ARG A N 13
ATOM 23142 C CA . ARG A 1 104 ? -8.562 7.722 5.235 1.00 0.00 104 ARG A CA 13
ATOM 23143 C C . ARG A 1 104 ? -7.063 7.880 5.467 1.00 0.00 104 ARG A C 13
ATOM 23144 O O . ARG A 1 104 ? -6.526 8.980 5.359 1.00 0.00 104 ARG A O 13
ATOM 23165 N N . TYR A 1 105 ? -6.383 6.783 5.768 1.00 0.00 105 TYR A N 13
ATOM 23166 C CA . TYR A 1 105 ? -4.950 6.831 6.000 1.00 0.00 105 TYR A CA 13
ATOM 23167 C C . TYR A 1 105 ? -4.190 7.099 4.702 1.00 0.00 105 TYR A C 13
ATOM 23168 O O . TYR A 1 105 ? -3.195 7.822 4.703 1.00 0.00 105 TYR A O 13
ATOM 23186 N N . LEU A 1 106 ? -4.656 6.519 3.598 1.00 0.00 106 LEU A N 13
ATOM 23187 C CA . LEU A 1 106 ? -4.109 6.839 2.279 1.00 0.00 106 LEU A CA 13
ATOM 23188 C C . LEU A 1 106 ? -4.302 8.319 1.978 1.00 0.00 106 LEU A C 13
ATOM 23189 O O . LEU A 1 106 ? -3.464 8.958 1.354 1.00 0.00 106 LEU A O 13
ATOM 23205 N N . ASN A 1 107 ? -5.422 8.845 2.439 1.00 0.00 107 ASN A N 13
ATOM 23206 C CA . ASN A 1 107 ? -5.795 10.237 2.211 1.00 0.00 107 ASN A CA 13
ATOM 23207 C C . ASN A 1 107 ? -4.965 11.165 3.078 1.00 0.00 107 ASN A C 13
ATOM 23208 O O . ASN A 1 107 ? -4.660 12.293 2.702 1.00 0.00 107 ASN A O 13
ATOM 23219 N N . GLY A 1 108 ? -4.638 10.687 4.257 1.00 0.00 108 GLY A N 13
ATOM 23220 C CA . GLY A 1 108 ? -3.779 11.436 5.152 1.00 0.00 108 GLY A CA 13
ATOM 23221 C C . GLY A 1 108 ? -2.323 11.390 4.730 1.00 0.00 108 GLY A C 13
ATOM 23222 O O . GLY A 1 108 ? -1.649 12.415 4.687 1.00 0.00 108 GLY A O 13
ATOM 23226 N N . LEU A 1 109 ? -1.842 10.197 4.403 1.00 0.00 109 LEU A N 13
ATOM 23227 C CA . LEU A 1 109 ? -0.439 10.004 4.060 1.00 0.00 109 LEU A CA 13
ATOM 23228 C C . LEU A 1 109 ? -0.149 10.419 2.618 1.00 0.00 109 LEU A C 13
ATOM 23229 O O . LEU A 1 109 ? 0.757 11.207 2.359 1.00 0.00 109 LEU A O 13
ATOM 23245 N N . PHE A 1 110 ? -0.926 9.888 1.683 1.00 0.00 110 PHE A N 13
ATOM 23246 C CA . PHE A 1 110 ? -0.715 10.167 0.266 1.00 0.00 110 PHE A CA 13
ATOM 23247 C C . PHE A 1 110 ? -1.604 11.312 -0.200 1.00 0.00 110 PHE A C 13
ATOM 23248 O O . PHE A 1 110 ? -1.670 11.616 -1.393 1.00 0.00 110 PHE A O 13
ATOM 23265 N N . GLY A 1 111 ? -2.285 11.939 0.750 1.00 0.00 111 GLY A N 13
ATOM 23266 C CA . GLY A 1 111 ? -3.069 13.121 0.454 1.00 0.00 111 GLY A CA 13
ATOM 23267 C C . GLY A 1 111 ? -2.208 14.355 0.264 1.00 0.00 111 GLY A C 13
ATOM 23268 O O . GLY A 1 111 ? -2.727 15.456 0.081 1.00 0.00 111 GLY A O 13
ATOM 23272 N N . ASP A 1 112 ? -0.893 14.181 0.339 1.00 0.00 112 ASP A N 13
ATOM 23273 C CA . ASP A 1 112 ? 0.028 15.225 -0.006 1.00 0.00 112 ASP A CA 13
ATOM 23274 C C . ASP A 1 112 ? 0.399 15.042 -1.459 1.00 0.00 112 ASP A C 13
ATOM 23275 O O . ASP A 1 112 ? -0.463 14.786 -2.297 1.00 0.00 112 ASP A O 13
ATOM 23284 N N . MET A 1 1 ? -11.441 -6.503 10.903 1.00 0.00 1 MET A N 14
ATOM 23285 C CA . MET A 1 1 ? -10.565 -7.522 10.285 1.00 0.00 1 MET A CA 14
ATOM 23286 C C . MET A 1 1 ? -9.602 -6.855 9.315 1.00 0.00 1 MET A C 14
ATOM 23287 O O . MET A 1 1 ? -9.915 -5.815 8.743 1.00 0.00 1 MET A O 14
ATOM 23303 N N . TYR A 1 2 ? -8.433 -7.452 9.131 1.00 0.00 2 TYR A N 14
ATOM 23304 C CA . TYR A 1 2 ? -7.437 -6.907 8.219 1.00 0.00 2 TYR A CA 14
ATOM 23305 C C . TYR A 1 2 ? -7.837 -7.168 6.775 1.00 0.00 2 TYR A C 14
ATOM 23306 O O . TYR A 1 2 ? -8.399 -8.218 6.456 1.00 0.00 2 TYR A O 14
ATOM 23324 N N . LEU A 1 3 ? -7.541 -6.209 5.910 1.00 0.00 3 LEU A N 14
ATOM 23325 C CA . LEU A 1 3 ? -7.927 -6.286 4.510 1.00 0.00 3 LEU A CA 14
ATOM 23326 C C . LEU A 1 3 ? -7.023 -7.242 3.742 1.00 0.00 3 LEU A C 14
ATOM 23327 O O . LEU A 1 3 ? -5.844 -7.393 4.066 1.00 0.00 3 LEU A O 14
ATOM 23343 N N . ARG A 1 4 ? -7.587 -7.882 2.728 1.00 0.00 4 ARG A N 14
ATOM 23344 C CA . ARG A 1 4 ? -6.822 -8.744 1.838 1.00 0.00 4 ARG A CA 14
ATOM 23345 C C . ARG A 1 4 ? -5.961 -7.901 0.902 1.00 0.00 4 ARG A C 14
ATOM 23346 O O . ARG A 1 4 ? -6.278 -6.738 0.651 1.00 0.00 4 ARG A O 14
ATOM 23367 N N . PRO A 1 5 ? -4.867 -8.471 0.368 1.00 0.00 5 PRO A N 14
ATOM 23368 C CA . PRO A 1 5 ? -4.026 -7.792 -0.623 1.00 0.00 5 PRO A CA 14
ATOM 23369 C C . PRO A 1 5 ? -4.846 -7.348 -1.832 1.00 0.00 5 PRO A C 14
ATOM 23370 O O . PRO A 1 5 ? -4.651 -6.255 -2.368 1.00 0.00 5 PRO A O 14
ATOM 23381 N N . ASP A 1 6 ? -5.778 -8.208 -2.237 1.00 0.00 6 ASP A N 14
ATOM 23382 C CA . ASP A 1 6 ? -6.711 -7.896 -3.313 1.00 0.00 6 ASP A CA 14
ATOM 23383 C C . ASP A 1 6 ? -7.536 -6.670 -2.940 1.00 0.00 6 ASP A C 14
ATOM 23384 O O . ASP A 1 6 ? -7.711 -5.755 -3.741 1.00 0.00 6 ASP A O 14
ATOM 23393 N N . GLU A 1 7 ? -8.009 -6.658 -1.696 1.00 0.00 7 GLU A N 14
ATOM 23394 C CA . GLU A 1 7 ? -8.865 -5.590 -1.185 1.00 0.00 7 GLU A CA 14
ATOM 23395 C C . GLU A 1 7 ? -8.127 -4.253 -1.188 1.00 0.00 7 GLU A C 14
ATOM 23396 O O . GLU A 1 7 ? -8.692 -3.220 -1.553 1.00 0.00 7 GLU A O 14
ATOM 23408 N N . VAL A 1 8 ? -6.862 -4.282 -0.781 1.00 0.00 8 VAL A N 14
ATOM 23409 C CA . VAL A 1 8 ? -6.027 -3.085 -0.775 1.00 0.00 8 VAL A CA 14
ATOM 23410 C C . VAL A 1 8 ? -5.910 -2.508 -2.184 1.00 0.00 8 VAL A C 14
ATOM 23411 O O . VAL A 1 8 ? -6.083 -1.304 -2.392 1.00 0.00 8 VAL A O 14
ATOM 23424 N N . ALA A 1 9 ? -5.632 -3.380 -3.147 1.00 0.00 9 ALA A N 14
ATOM 23425 C CA . ALA A 1 9 ? -5.527 -2.975 -4.542 1.00 0.00 9 ALA A CA 14
ATOM 23426 C C . ALA A 1 9 ? -6.838 -2.368 -5.036 1.00 0.00 9 ALA A C 14
ATOM 23427 O O . ALA A 1 9 ? -6.832 -1.387 -5.776 1.00 0.00 9 ALA A O 14
ATOM 23434 N N . ARG A 1 10 ? -7.955 -2.946 -4.599 1.00 0.00 10 ARG A N 14
ATOM 23435 C CA . ARG A 1 10 ? -9.282 -2.478 -5.002 1.00 0.00 10 ARG A CA 14
ATOM 23436 C C . ARG A 1 10 ? -9.485 -1.006 -4.660 1.00 0.00 10 ARG A C 14
ATOM 23437 O O . ARG A 1 10 ? -9.955 -0.226 -5.495 1.00 0.00 10 ARG A O 14
ATOM 23458 N N . VAL A 1 11 ? -9.129 -0.625 -3.439 1.00 0.00 11 VAL A N 14
ATOM 23459 C CA . VAL A 1 11 ? -9.263 0.763 -3.007 1.00 0.00 11 VAL A CA 14
ATOM 23460 C C . VAL A 1 11 ? -8.384 1.671 -3.860 1.00 0.00 11 VAL A C 14
ATOM 23461 O O . VAL A 1 11 ? -8.802 2.757 -4.259 1.00 0.00 11 VAL A O 14
ATOM 23474 N N . LEU A 1 12 ? -7.175 1.208 -4.155 1.00 0.00 12 LEU A N 14
ATOM 23475 C CA . LEU A 1 12 ? -6.249 1.958 -4.997 1.00 0.00 12 LEU A CA 14
ATOM 23476 C C . LEU A 1 12 ? -6.847 2.196 -6.382 1.00 0.00 12 LEU A C 14
ATOM 23477 O O . LEU A 1 12 ? -6.838 3.323 -6.889 1.00 0.00 12 LEU A O 14
ATOM 23493 N N . GLU A 1 13 ? -7.379 1.135 -6.986 1.00 0.00 13 GLU A N 14
ATOM 23494 C CA . GLU A 1 13 ? -8.014 1.229 -8.290 1.00 0.00 13 GLU A CA 14
ATOM 23495 C C . GLU A 1 13 ? -9.169 2.223 -8.255 1.00 0.00 13 GLU A C 14
ATOM 23496 O O . GLU A 1 13 ? -9.369 3.000 -9.190 1.00 0.00 13 GLU A O 14
ATOM 23508 N N . LYS A 1 14 ? -9.918 2.188 -7.161 1.00 0.00 14 LYS A N 14
ATOM 23509 C CA . LYS A 1 14 ? -11.099 3.018 -7.001 1.00 0.00 14 LYS A CA 14
ATOM 23510 C C . LYS A 1 14 ? -10.710 4.479 -6.841 1.00 0.00 14 LYS A C 14
ATOM 23511 O O . LYS A 1 14 ? -11.347 5.370 -7.400 1.00 0.00 14 LYS A O 14
ATOM 23530 N N . ALA A 1 15 ? -9.656 4.708 -6.069 1.00 0.00 15 ALA A N 14
ATOM 23531 C CA . ALA A 1 15 ? -9.140 6.052 -5.841 1.00 0.00 15 ALA A CA 14
ATOM 23532 C C . ALA A 1 15 ? -8.660 6.684 -7.144 1.00 0.00 15 ALA A C 14
ATOM 23533 O O . ALA A 1 15 ? -8.669 7.905 -7.295 1.00 0.00 15 ALA A O 14
ATOM 23540 N N . GLY A 1 16 ? -8.248 5.847 -8.085 1.00 0.00 16 GLY A N 14
ATOM 23541 C CA . GLY A 1 16 ? -7.801 6.343 -9.372 1.00 0.00 16 GLY A CA 14
ATOM 23542 C C . GLY A 1 16 ? -6.340 6.056 -9.627 1.00 0.00 16 GLY A C 14
ATOM 23543 O O . GLY A 1 16 ? -5.703 6.720 -10.445 1.00 0.00 16 GLY A O 14
ATOM 23547 N N . PHE A 1 17 ? -5.804 5.068 -8.929 1.00 0.00 17 PHE A N 14
ATOM 23548 C CA . PHE A 1 17 ? -4.397 4.713 -9.057 1.00 0.00 17 PHE A CA 14
ATOM 23549 C C . PHE A 1 17 ? -4.148 3.796 -10.254 1.00 0.00 17 PHE A C 14
ATOM 23550 O O . PHE A 1 17 ? -5.082 3.364 -10.935 1.00 0.00 17 PHE A O 14
ATOM 23567 N N . THR A 1 18 ? -2.877 3.497 -10.491 1.00 0.00 18 THR A N 14
ATOM 23568 C CA . THR A 1 18 ? -2.463 2.632 -11.588 1.00 0.00 18 THR A CA 14
ATOM 23569 C C . THR A 1 18 ? -1.384 1.659 -11.118 1.00 0.00 18 THR A C 14
ATOM 23570 O O . THR A 1 18 ? -0.689 1.933 -10.140 1.00 0.00 18 THR A O 14
ATOM 23581 N N . VAL A 1 19 ? -1.251 0.524 -11.790 1.00 0.00 19 VAL A N 14
ATOM 23582 C CA . VAL A 1 19 ? -0.195 -0.423 -11.454 1.00 0.00 19 VAL A CA 14
ATOM 23583 C C . VAL A 1 19 ? 0.976 -0.255 -12.417 1.00 0.00 19 VAL A C 14
ATOM 23584 O O . VAL A 1 19 ? 0.784 0.051 -13.596 1.00 0.00 19 VAL A O 14
ATOM 23597 N N . ASP A 1 20 ? 2.185 -0.415 -11.907 1.00 0.00 20 ASP A N 14
ATOM 23598 C CA . ASP A 1 20 ? 3.375 -0.331 -12.738 1.00 0.00 20 ASP A CA 14
ATOM 23599 C C . ASP A 1 20 ? 3.976 -1.713 -12.936 1.00 0.00 20 ASP A C 14
ATOM 23600 O O . ASP A 1 20 ? 4.016 -2.233 -14.050 1.00 0.00 20 ASP A O 14
ATOM 23609 N N . VAL A 1 21 ? 4.424 -2.306 -11.842 1.00 0.00 21 VAL A N 14
ATOM 23610 C CA . VAL A 1 21 ? 4.998 -3.637 -11.878 1.00 0.00 21 VAL A CA 14
ATOM 23611 C C . VAL A 1 21 ? 4.022 -4.658 -11.297 1.00 0.00 21 VAL A C 14
ATOM 23612 O O . VAL A 1 21 ? 3.794 -4.719 -10.087 1.00 0.00 21 VAL A O 14
ATOM 23625 N N . VAL A 1 22 ? 3.416 -5.438 -12.173 1.00 0.00 22 VAL A N 14
ATOM 23626 C CA . VAL A 1 22 ? 2.458 -6.441 -11.753 1.00 0.00 22 VAL A CA 14
ATOM 23627 C C . VAL A 1 22 ? 3.105 -7.826 -11.726 1.00 0.00 22 VAL A C 14
ATOM 23628 O O . VAL A 1 22 ? 3.570 -8.335 -12.745 1.00 0.00 22 VAL A O 14
ATOM 23641 N N . THR A 1 23 ? 3.161 -8.414 -10.543 1.00 0.00 23 THR A N 14
ATOM 23642 C CA . THR A 1 23 ? 3.734 -9.737 -10.372 1.00 0.00 23 THR A CA 14
ATOM 23643 C C . THR A 1 23 ? 2.810 -10.598 -9.519 1.00 0.00 23 THR A C 14
ATOM 23644 O O . THR A 1 23 ? 1.959 -10.075 -8.799 1.00 0.00 23 THR A O 14
ATOM 23655 N N . ASN A 1 24 ? 2.983 -11.911 -9.580 1.00 0.00 24 ASN A N 14
ATOM 23656 C CA . ASN A 1 24 ? 2.121 -12.826 -8.836 1.00 0.00 24 ASN A CA 14
ATOM 23657 C C . ASN A 1 24 ? 2.528 -12.867 -7.363 1.00 0.00 24 ASN A C 14
ATOM 23658 O O . ASN A 1 24 ? 1.987 -13.634 -6.568 1.00 0.00 24 ASN A O 14
ATOM 23669 N N . LYS A 1 25 ? 3.489 -12.026 -7.006 1.00 0.00 25 LYS A N 14
ATOM 23670 C CA . LYS A 1 25 ? 3.919 -11.894 -5.627 1.00 0.00 25 LYS A CA 14
ATOM 23671 C C . LYS A 1 25 ? 3.655 -10.484 -5.132 1.00 0.00 25 LYS A C 14
ATOM 23672 O O . LYS A 1 25 ? 3.702 -10.216 -3.930 1.00 0.00 25 LYS A O 14
ATOM 23691 N N . THR A 1 26 ? 3.369 -9.577 -6.056 1.00 0.00 26 THR A N 14
ATOM 23692 C CA . THR A 1 26 ? 3.360 -8.168 -5.726 1.00 0.00 26 THR A CA 14
ATOM 23693 C C . THR A 1 26 ? 2.606 -7.317 -6.751 1.00 0.00 26 THR A C 14
ATOM 23694 O O . THR A 1 26 ? 2.757 -7.492 -7.960 1.00 0.00 26 THR A O 14
ATOM 23705 N N . TYR A 1 27 ? 1.798 -6.392 -6.246 1.00 0.00 27 TYR A N 14
ATOM 23706 C CA . TYR A 1 27 ? 1.172 -5.372 -7.077 1.00 0.00 27 TYR A CA 14
ATOM 23707 C C . TYR A 1 27 ? 1.860 -4.026 -6.849 1.00 0.00 27 TYR A C 14
ATOM 23708 O O . TYR A 1 27 ? 1.591 -3.343 -5.860 1.00 0.00 27 TYR A O 14
ATOM 23726 N N . GLY A 1 28 ? 2.763 -3.663 -7.747 1.00 0.00 28 GLY A N 14
ATOM 23727 C CA . GLY A 1 28 ? 3.454 -2.394 -7.629 1.00 0.00 28 GLY A CA 14
ATOM 23728 C C . GLY A 1 28 ? 2.604 -1.243 -8.122 1.00 0.00 28 GLY A C 14
ATOM 23729 O O . GLY A 1 28 ? 2.633 -0.904 -9.302 1.00 0.00 28 GLY A O 14
ATOM 23733 N N . TYR A 1 29 ? 1.851 -0.649 -7.216 1.00 0.00 29 TYR A N 14
ATOM 23734 C CA . TYR A 1 29 ? 0.907 0.402 -7.560 1.00 0.00 29 TYR A CA 14
ATOM 23735 C C . TYR A 1 29 ? 1.523 1.786 -7.401 1.00 0.00 29 TYR A C 14
ATOM 23736 O O . TYR A 1 29 ? 2.448 1.982 -6.611 1.00 0.00 29 TYR A O 14
ATOM 23754 N N . ARG A 1 30 ? 1.006 2.745 -8.163 1.00 0.00 30 ARG A N 14
ATOM 23755 C CA . ARG A 1 30 ? 1.510 4.108 -8.121 1.00 0.00 30 ARG A CA 14
ATOM 23756 C C . ARG A 1 30 ? 0.504 5.090 -8.721 1.00 0.00 30 ARG A C 14
ATOM 23757 O O . ARG A 1 30 ? -0.456 4.689 -9.387 1.00 0.00 30 ARG A O 14
ATOM 23778 N N . ARG A 1 31 ? 0.734 6.372 -8.473 1.00 0.00 31 ARG A N 14
ATOM 23779 C CA . ARG A 1 31 ? 0.009 7.443 -9.144 1.00 0.00 31 ARG A CA 14
ATOM 23780 C C . ARG A 1 31 ? 0.788 8.740 -8.989 1.00 0.00 31 ARG A C 14
ATOM 23781 O O . ARG A 1 31 ? 1.206 9.091 -7.884 1.00 0.00 31 ARG A O 14
ATOM 23802 N N . GLY A 1 32 ? 0.995 9.436 -10.099 1.00 0.00 32 GLY A N 14
ATOM 23803 C CA . GLY A 1 32 ? 1.799 10.640 -10.078 1.00 0.00 32 GLY A CA 14
ATOM 23804 C C . GLY A 1 32 ? 3.246 10.330 -9.765 1.00 0.00 32 GLY A C 14
ATOM 23805 O O . GLY A 1 32 ? 3.980 9.831 -10.618 1.00 0.00 32 GLY A O 14
ATOM 23809 N N . GLU A 1 33 ? 3.649 10.612 -8.535 1.00 0.00 33 GLU A N 14
ATOM 23810 C CA . GLU A 1 33 ? 4.993 10.292 -8.077 1.00 0.00 33 GLU A CA 14
ATOM 23811 C C . GLU A 1 33 ? 4.937 9.566 -6.738 1.00 0.00 33 GLU A C 14
ATOM 23812 O O . GLU A 1 33 ? 5.927 9.493 -6.013 1.00 0.00 33 GLU A O 14
ATOM 23824 N N . ASN A 1 34 ? 3.772 9.024 -6.414 1.00 0.00 34 ASN A N 14
ATOM 23825 C CA . ASN A 1 34 ? 3.603 8.264 -5.182 1.00 0.00 34 ASN A CA 14
ATOM 23826 C C . ASN A 1 34 ? 3.606 6.776 -5.493 1.00 0.00 34 ASN A C 14
ATOM 23827 O O . ASN A 1 34 ? 3.013 6.350 -6.484 1.00 0.00 34 ASN A O 14
ATOM 23838 N N . TYR A 1 35 ? 4.276 5.992 -4.657 1.00 0.00 35 TYR A N 14
ATOM 23839 C CA . TYR A 1 35 ? 4.399 4.559 -4.892 1.00 0.00 35 TYR A CA 14
ATOM 23840 C C . TYR A 1 35 ? 3.886 3.760 -3.698 1.00 0.00 35 TYR A C 14
ATOM 23841 O O . TYR A 1 35 ? 4.258 4.030 -2.555 1.00 0.00 35 TYR A O 14
ATOM 23859 N N . VAL A 1 36 ? 3.031 2.785 -3.972 1.00 0.00 36 VAL A N 14
ATOM 23860 C CA . VAL A 1 36 ? 2.537 1.871 -2.948 1.00 0.00 36 VAL A CA 14
ATOM 23861 C C . VAL A 1 36 ? 2.599 0.434 -3.453 1.00 0.00 36 VAL A C 14
ATOM 23862 O O . VAL A 1 36 ? 1.911 0.058 -4.400 1.00 0.00 36 VAL A O 14
ATOM 23875 N N . TYR A 1 37 ? 3.441 -0.364 -2.830 1.00 0.00 37 TYR A N 14
ATOM 23876 C CA . TYR A 1 37 ? 3.638 -1.732 -3.264 1.00 0.00 37 TYR A CA 14
ATOM 23877 C C . TYR A 1 37 ? 2.806 -2.689 -2.427 1.00 0.00 37 TYR A C 14
ATOM 23878 O O . TYR A 1 37 ? 3.075 -2.896 -1.242 1.00 0.00 37 TYR A O 14
ATOM 23896 N N . VAL A 1 38 ? 1.788 -3.256 -3.050 1.00 0.00 38 VAL A N 14
ATOM 23897 C CA . VAL A 1 38 ? 0.903 -4.187 -2.377 1.00 0.00 38 VAL A CA 14
ATOM 23898 C C . VAL A 1 38 ? 1.487 -5.591 -2.414 1.00 0.00 38 VAL A C 14
ATOM 23899 O O . VAL A 1 38 ? 1.658 -6.175 -3.489 1.00 0.00 38 VAL A O 14
ATOM 23912 N N . ASN A 1 39 ? 1.804 -6.119 -1.244 1.00 0.00 39 ASN A N 14
ATOM 23913 C CA . ASN A 1 39 ? 2.337 -7.462 -1.137 1.00 0.00 39 ASN A CA 14
ATOM 23914 C C . ASN A 1 39 ? 1.220 -8.459 -1.363 1.00 0.00 39 ASN A C 14
ATOM 23915 O O . ASN A 1 39 ? 0.329 -8.621 -0.527 1.00 0.00 39 ASN A O 14
ATOM 23926 N N . ARG A 1 40 ? 1.278 -9.125 -2.497 1.00 0.00 40 ARG A N 14
ATOM 23927 C CA . ARG A 1 40 ? 0.193 -9.975 -2.945 1.00 0.00 40 ARG A CA 14
ATOM 23928 C C . ARG A 1 40 ? 0.134 -11.259 -2.126 1.00 0.00 40 ARG A C 14
ATOM 23929 O O . ARG A 1 40 ? -0.886 -11.947 -2.101 1.00 0.00 40 ARG A O 14
ATOM 23950 N N . GLU A 1 41 ? 1.233 -11.570 -1.456 1.00 0.00 41 GLU A N 14
ATOM 23951 C CA . GLU A 1 41 ? 1.334 -12.788 -0.664 1.00 0.00 41 GLU A CA 14
ATOM 23952 C C . GLU A 1 41 ? 0.918 -12.531 0.781 1.00 0.00 41 GLU A C 14
ATOM 23953 O O . GLU A 1 41 ? 0.778 -13.465 1.576 1.00 0.00 41 GLU A O 14
ATOM 23965 N N . ALA A 1 42 ? 0.708 -11.263 1.114 1.00 0.00 42 ALA A N 14
ATOM 23966 C CA . ALA A 1 42 ? 0.347 -10.873 2.470 1.00 0.00 42 ALA A CA 14
ATOM 23967 C C . ALA A 1 42 ? -1.141 -11.088 2.723 1.00 0.00 42 ALA A C 14
ATOM 23968 O O . ALA A 1 42 ? -1.901 -10.132 2.885 1.00 0.00 42 ALA A O 14
ATOM 23975 N N . ARG A 1 43 ? -1.549 -12.349 2.761 1.00 0.00 43 ARG A N 14
ATOM 23976 C CA . ARG A 1 43 ? -2.951 -12.703 2.954 1.00 0.00 43 ARG A CA 14
ATOM 23977 C C . ARG A 1 43 ? -3.413 -12.393 4.373 1.00 0.00 43 ARG A C 14
ATOM 23978 O O . ARG A 1 43 ? -4.611 -12.353 4.651 1.00 0.00 43 ARG A O 14
ATOM 23999 N N . MET A 1 44 ? -2.458 -12.183 5.270 1.00 0.00 44 MET A N 14
ATOM 24000 C CA . MET A 1 44 ? -2.768 -11.860 6.656 1.00 0.00 44 MET A CA 14
ATOM 24001 C C . MET A 1 44 ? -3.200 -10.405 6.786 1.00 0.00 44 MET A C 14
ATOM 24002 O O . MET A 1 44 ? -4.004 -10.063 7.653 1.00 0.00 44 MET A O 14
ATOM 24016 N N . GLY A 1 45 ? -2.667 -9.554 5.917 1.00 0.00 45 GLY A N 14
ATOM 24017 C CA . GLY A 1 45 ? -3.005 -8.142 5.959 1.00 0.00 45 GLY A CA 14
ATOM 24018 C C . GLY A 1 45 ? -2.023 -7.319 6.775 1.00 0.00 45 GLY A C 14
ATOM 24019 O O . GLY A 1 45 ? -2.078 -6.094 6.761 1.00 0.00 45 GLY A O 14
ATOM 24023 N N . ARG A 1 46 ? -1.121 -7.991 7.483 1.00 0.00 46 ARG A N 14
ATOM 24024 C CA . ARG A 1 46 ? -0.148 -7.315 8.337 1.00 0.00 46 ARG A CA 14
ATOM 24025 C C . ARG A 1 46 ? 0.981 -6.695 7.523 1.00 0.00 46 ARG A C 14
ATOM 24026 O O . ARG A 1 46 ? 1.592 -5.717 7.943 1.00 0.00 46 ARG A O 14
ATOM 24047 N N . THR A 1 47 ? 1.254 -7.265 6.363 1.00 0.00 47 THR A N 14
ATOM 24048 C CA . THR A 1 47 ? 2.371 -6.824 5.543 1.00 0.00 47 THR A CA 14
ATOM 24049 C C . THR A 1 47 ? 1.904 -6.497 4.127 1.00 0.00 47 THR A C 14
ATOM 24050 O O . THR A 1 47 ? 2.685 -6.538 3.179 1.00 0.00 47 THR A O 14
ATOM 24061 N N . ALA A 1 48 ? 0.630 -6.135 4.002 1.00 0.00 48 ALA A N 14
ATOM 24062 C CA . ALA A 1 48 ? -0.004 -5.998 2.696 1.00 0.00 48 ALA A CA 14
ATOM 24063 C C . ALA A 1 48 ? 0.437 -4.739 1.956 1.00 0.00 48 ALA A C 14
ATOM 24064 O O . ALA A 1 48 ? 0.711 -4.784 0.761 1.00 0.00 48 ALA A O 14
ATOM 24071 N N . LEU A 1 49 ? 0.517 -3.619 2.651 1.00 0.00 49 LEU A N 14
ATOM 24072 C CA . LEU A 1 49 ? 0.842 -2.362 1.987 1.00 0.00 49 LEU A CA 14
ATOM 24073 C C . LEU A 1 49 ? 2.225 -1.898 2.391 1.00 0.00 49 LEU A C 14
ATOM 24074 O O . LEU A 1 49 ? 2.443 -1.463 3.520 1.00 0.00 49 LEU A O 14
ATOM 24090 N N . ILE A 1 50 ? 3.162 -1.999 1.478 1.00 0.00 50 ILE A N 14
ATOM 24091 C CA . ILE A 1 50 ? 4.527 -1.629 1.767 1.00 0.00 50 ILE A CA 14
ATOM 24092 C C . ILE A 1 50 ? 4.920 -0.387 0.976 1.00 0.00 50 ILE A C 14
ATOM 24093 O O . ILE A 1 50 ? 4.959 -0.398 -0.254 1.00 0.00 50 ILE A O 14
ATOM 24109 N N . ILE A 1 51 ? 5.175 0.687 1.705 1.00 0.00 51 ILE A N 14
ATOM 24110 C CA . ILE A 1 51 ? 5.467 1.978 1.107 1.00 0.00 51 ILE A CA 14
ATOM 24111 C C . ILE A 1 51 ? 6.970 2.225 1.065 1.00 0.00 51 ILE A C 14
ATOM 24112 O O . ILE A 1 51 ? 7.758 1.431 1.592 1.00 0.00 51 ILE A O 14
ATOM 24128 N N . HIS A 1 52 ? 7.352 3.324 0.431 1.00 0.00 52 HIS A N 14
ATOM 24129 C CA . HIS A 1 52 ? 8.734 3.781 0.425 1.00 0.00 52 HIS A CA 14
ATOM 24130 C C . HIS A 1 52 ? 9.192 4.067 1.863 1.00 0.00 52 HIS A C 14
ATOM 24131 O O . HIS A 1 52 ? 8.393 4.518 2.687 1.00 0.00 52 HIS A O 14
ATOM 24146 N N . PRO A 1 53 ? 10.467 3.765 2.193 1.00 0.00 53 PRO A N 14
ATOM 24147 C CA . PRO A 1 53 ? 11.065 4.109 3.499 1.00 0.00 53 PRO A CA 14
ATOM 24148 C C . PRO A 1 53 ? 10.953 5.604 3.832 1.00 0.00 53 PRO A C 14
ATOM 24149 O O . PRO A 1 53 ? 10.238 6.347 3.160 1.00 0.00 53 PRO A O 14
ATOM 24160 N N . ARG A 1 54 ? 11.656 6.036 4.879 1.00 0.00 54 ARG A N 14
ATOM 24161 C CA . ARG A 1 54 ? 11.583 7.420 5.372 1.00 0.00 54 ARG A CA 14
ATOM 24162 C C . ARG A 1 54 ? 10.252 7.679 6.079 1.00 0.00 54 ARG A C 14
ATOM 24163 O O . ARG A 1 54 ? 10.215 8.206 7.190 1.00 0.00 54 ARG A O 14
ATOM 24184 N N . LEU A 1 55 ? 9.164 7.282 5.432 1.00 0.00 55 LEU A N 14
ATOM 24185 C CA . LEU A 1 55 ? 7.824 7.507 5.945 1.00 0.00 55 LEU A CA 14
ATOM 24186 C C . LEU A 1 55 ? 7.482 6.554 7.082 1.00 0.00 55 LEU A C 14
ATOM 24187 O O . LEU A 1 55 ? 6.335 6.483 7.503 1.00 0.00 55 LEU A O 14
ATOM 24203 N N . LYS A 1 56 ? 8.477 5.834 7.575 1.00 0.00 56 LYS A N 14
ATOM 24204 C CA . LYS A 1 56 ? 8.283 4.914 8.686 1.00 0.00 56 LYS A CA 14
ATOM 24205 C C . LYS A 1 56 ? 7.738 5.662 9.902 1.00 0.00 56 LYS A C 14
ATOM 24206 O O . LYS A 1 56 ? 6.648 5.360 10.392 1.00 0.00 56 LYS A O 14
ATOM 24225 N N . ASP A 1 57 ? 8.485 6.665 10.349 1.00 0.00 57 ASP A N 14
ATOM 24226 C CA . ASP A 1 57 ? 8.088 7.485 11.495 1.00 0.00 57 ASP A CA 14
ATOM 24227 C C . ASP A 1 57 ? 6.800 8.243 11.195 1.00 0.00 57 ASP A C 14
ATOM 24228 O O . ASP A 1 57 ? 5.856 8.239 11.989 1.00 0.00 57 ASP A O 14
ATOM 24237 N N . ARG A 1 58 ? 6.780 8.890 10.038 1.00 0.00 58 ARG A N 14
ATOM 24238 C CA . ARG A 1 58 ? 5.632 9.674 9.584 1.00 0.00 58 ARG A CA 14
ATOM 24239 C C . ARG A 1 58 ? 4.351 8.839 9.580 1.00 0.00 58 ARG A C 14
ATOM 24240 O O . ARG A 1 58 ? 3.381 9.163 10.263 1.00 0.00 58 ARG A O 14
ATOM 24261 N N . SER A 1 59 ? 4.363 7.758 8.816 1.00 0.00 59 SER A N 14
ATOM 24262 C CA . SER A 1 59 ? 3.196 6.905 8.659 1.00 0.00 59 SER A CA 14
ATOM 24263 C C . SER A 1 59 ? 2.740 6.290 9.984 1.00 0.00 59 SER A C 14
ATOM 24264 O O . SER A 1 59 ? 1.562 5.962 10.133 1.00 0.00 59 SER A O 14
ATOM 24272 N N . SER A 1 60 ? 3.660 6.127 10.937 1.00 0.00 60 SER A N 14
ATOM 24273 C CA . SER A 1 60 ? 3.316 5.572 12.248 1.00 0.00 60 SER A CA 14
ATOM 24274 C C . SER A 1 60 ? 2.276 6.435 12.967 1.00 0.00 60 SER A C 14
ATOM 24275 O O . SER A 1 60 ? 1.618 5.982 13.902 1.00 0.00 60 SER A O 14
ATOM 24283 N N . SER A 1 61 ? 2.120 7.674 12.519 1.00 0.00 61 SER A N 14
ATOM 24284 C CA . SER A 1 61 ? 1.155 8.590 13.115 1.00 0.00 61 SER A CA 14
ATOM 24285 C C . SER A 1 61 ? -0.203 8.477 12.419 1.00 0.00 61 SER A C 14
ATOM 24286 O O . SER A 1 61 ? -1.105 9.283 12.655 1.00 0.00 61 SER A O 14
ATOM 24294 N N . LEU A 1 62 ? -0.337 7.474 11.558 1.00 0.00 62 LEU A N 14
ATOM 24295 C CA . LEU A 1 62 ? -1.573 7.241 10.820 1.00 0.00 62 LEU A CA 14
ATOM 24296 C C . LEU A 1 62 ? -1.961 5.769 10.899 1.00 0.00 62 LEU A C 14
ATOM 24297 O O . LEU A 1 62 ? -3.081 5.426 11.288 1.00 0.00 62 LEU A O 14
ATOM 24313 N N . ALA A 1 63 ? -1.027 4.905 10.532 1.00 0.00 63 ALA A N 14
ATOM 24314 C CA . ALA A 1 63 ? -1.246 3.467 10.569 1.00 0.00 63 ALA A CA 14
ATOM 24315 C C . ALA A 1 63 ? 0.039 2.759 10.968 1.00 0.00 63 ALA A C 14
ATOM 24316 O O . ALA A 1 63 ? 1.126 3.152 10.540 1.00 0.00 63 ALA A O 14
ATOM 24323 N N . ASP A 1 64 ? -0.085 1.724 11.785 1.00 0.00 64 ASP A N 14
ATOM 24324 C CA . ASP A 1 64 ? 1.080 1.035 12.321 1.00 0.00 64 ASP A CA 14
ATOM 24325 C C . ASP A 1 64 ? 1.739 0.145 11.274 1.00 0.00 64 ASP A C 14
ATOM 24326 O O . ASP A 1 64 ? 1.074 -0.623 10.575 1.00 0.00 64 ASP A O 14
ATOM 24335 N N . PRO A 1 65 ? 3.060 0.280 11.121 1.00 0.00 65 PRO A N 14
ATOM 24336 C CA . PRO A 1 65 ? 3.862 -0.627 10.312 1.00 0.00 65 PRO A CA 14
ATOM 24337 C C . PRO A 1 65 ? 4.120 -1.932 11.056 1.00 0.00 65 PRO A C 14
ATOM 24338 O O . PRO A 1 65 ? 4.284 -1.937 12.279 1.00 0.00 65 PRO A O 14
ATOM 24349 N N . ALA A 1 66 ? 4.146 -3.034 10.327 1.00 0.00 66 ALA A N 14
ATOM 24350 C CA . ALA A 1 66 ? 4.345 -4.339 10.938 1.00 0.00 66 ALA A CA 14
ATOM 24351 C C . ALA A 1 66 ? 5.807 -4.555 11.314 1.00 0.00 66 ALA A C 14
ATOM 24352 O O . ALA A 1 66 ? 6.167 -4.520 12.491 1.00 0.00 66 ALA A O 14
ATOM 24359 N N . SER A 1 67 ? 6.638 -4.777 10.307 1.00 0.00 67 SER A N 14
ATOM 24360 C CA . SER A 1 67 ? 8.047 -5.033 10.511 1.00 0.00 67 SER A CA 14
ATOM 24361 C C . SER A 1 67 ? 8.848 -3.732 10.462 1.00 0.00 67 SER A C 14
ATOM 24362 O O . SER A 1 67 ? 8.344 -2.702 10.007 1.00 0.00 67 SER A O 14
ATOM 24370 N N . ASP A 1 68 ? 10.086 -3.781 10.951 1.00 0.00 68 ASP A N 14
ATOM 24371 C CA . ASP A 1 68 ? 10.997 -2.652 10.854 1.00 0.00 68 ASP A CA 14
ATOM 24372 C C . ASP A 1 68 ? 11.214 -2.306 9.392 1.00 0.00 68 ASP A C 14
ATOM 24373 O O . ASP A 1 68 ? 10.735 -1.286 8.896 1.00 0.00 68 ASP A O 14
ATOM 24382 N N . ILE A 1 69 ? 11.935 -3.185 8.718 1.00 0.00 69 ILE A N 14
ATOM 24383 C CA . ILE A 1 69 ? 12.109 -3.133 7.281 1.00 0.00 69 ILE A CA 14
ATOM 24384 C C . ILE A 1 69 ? 12.000 -4.551 6.742 1.00 0.00 69 ILE A C 14
ATOM 24385 O O . ILE A 1 69 ? 12.529 -5.489 7.342 1.00 0.00 69 ILE A O 14
ATOM 24401 N N . LYS A 1 70 ? 11.293 -4.725 5.648 1.00 0.00 70 LYS A N 14
ATOM 24402 C CA . LYS A 1 70 ? 11.195 -6.040 5.044 1.00 0.00 70 LYS A CA 14
ATOM 24403 C C . LYS A 1 70 ? 12.086 -6.084 3.817 1.00 0.00 70 LYS A C 14
ATOM 24404 O O . LYS A 1 70 ? 12.192 -5.101 3.083 1.00 0.00 70 LYS A O 14
ATOM 24423 N N . THR A 1 71 ? 12.727 -7.211 3.598 1.00 0.00 71 THR A N 14
ATOM 24424 C CA . THR A 1 71 ? 13.703 -7.320 2.537 1.00 0.00 71 THR A CA 14
ATOM 24425 C C . THR A 1 71 ? 13.107 -7.935 1.284 1.00 0.00 71 THR A C 14
ATOM 24426 O O . THR A 1 71 ? 13.011 -9.151 1.128 1.00 0.00 71 THR A O 14
ATOM 24437 N N . CYS A 1 72 ? 12.668 -7.054 0.425 1.00 0.00 72 CYS A N 14
ATOM 24438 C CA . CYS A 1 72 ? 11.937 -7.428 -0.774 1.00 0.00 72 CYS A CA 14
ATOM 24439 C C . CYS A 1 72 ? 12.876 -7.884 -1.886 1.00 0.00 72 CYS A C 14
ATOM 24440 O O . CYS A 1 72 ? 14.092 -7.947 -1.715 1.00 0.00 72 CYS A O 14
ATOM 24448 N N . ASP A 1 73 ? 12.284 -8.184 -3.029 1.00 0.00 73 ASP A N 14
ATOM 24449 C CA . ASP A 1 73 ? 13.031 -8.435 -4.251 1.00 0.00 73 ASP A CA 14
ATOM 24450 C C . ASP A 1 73 ? 12.463 -7.594 -5.400 1.00 0.00 73 ASP A C 14
ATOM 24451 O O . ASP A 1 73 ? 13.161 -7.277 -6.358 1.00 0.00 73 ASP A O 14
ATOM 24460 N N . HIS A 1 74 ? 11.195 -7.196 -5.274 1.00 0.00 74 HIS A N 14
ATOM 24461 C CA . HIS A 1 74 ? 10.471 -6.570 -6.382 1.00 0.00 74 HIS A CA 14
ATOM 24462 C C . HIS A 1 74 ? 10.467 -5.043 -6.282 1.00 0.00 74 HIS A C 14
ATOM 24463 O O . HIS A 1 74 ? 10.508 -4.354 -7.299 1.00 0.00 74 HIS A O 14
ATOM 24478 N N . TYR A 1 75 ? 10.420 -4.511 -5.062 1.00 0.00 75 TYR A N 14
ATOM 24479 C CA . TYR A 1 75 ? 10.287 -3.063 -4.872 1.00 0.00 75 TYR A CA 14
ATOM 24480 C C . TYR A 1 75 ? 11.621 -2.367 -5.130 1.00 0.00 75 TYR A C 14
ATOM 24481 O O . TYR A 1 75 ? 12.417 -2.198 -4.211 1.00 0.00 75 TYR A O 14
ATOM 24499 N N . GLN A 1 76 ? 11.868 -1.969 -6.372 1.00 0.00 76 GLN A N 14
ATOM 24500 C CA . GLN A 1 76 ? 13.136 -1.352 -6.728 1.00 0.00 76 GLN A CA 14
ATOM 24501 C C . GLN A 1 76 ? 13.368 -0.048 -5.961 1.00 0.00 76 GLN A C 14
ATOM 24502 O O . GLN A 1 76 ? 14.347 0.058 -5.217 1.00 0.00 76 GLN A O 14
ATOM 24516 N N . ASN A 1 77 ? 12.447 0.904 -6.113 1.00 0.00 77 ASN A N 14
ATOM 24517 C CA . ASN A 1 77 ? 12.552 2.225 -5.486 1.00 0.00 77 ASN A CA 14
ATOM 24518 C C . ASN A 1 77 ? 13.931 2.851 -5.690 1.00 0.00 77 ASN A C 14
ATOM 24519 O O . ASN A 1 77 ? 14.264 3.301 -6.783 1.00 0.00 77 ASN A O 14
ATOM 24530 N N . PHE A 1 78 ? 14.735 2.813 -4.631 1.00 0.00 78 PHE A N 14
ATOM 24531 C CA . PHE A 1 78 ? 16.017 3.519 -4.556 1.00 0.00 78 PHE A CA 14
ATOM 24532 C C . PHE A 1 78 ? 16.891 2.986 -3.407 1.00 0.00 78 PHE A C 14
ATOM 24533 O O . PHE A 1 78 ? 18.072 2.707 -3.613 1.00 0.00 78 PHE A O 14
ATOM 24550 N N . PRO A 1 79 ? 16.322 2.845 -2.181 1.00 0.00 79 PRO A N 14
ATOM 24551 C CA . PRO A 1 79 ? 17.063 2.452 -0.959 1.00 0.00 79 PRO A CA 14
ATOM 24552 C C . PRO A 1 79 ? 17.683 1.052 -0.976 1.00 0.00 79 PRO A C 14
ATOM 24553 O O . PRO A 1 79 ? 18.050 0.557 0.083 1.00 0.00 79 PRO A O 14
ATOM 24564 N N . LEU A 1 80 ? 17.735 0.404 -2.147 1.00 0.00 80 LEU A N 14
ATOM 24565 C CA . LEU A 1 80 ? 18.398 -0.903 -2.304 1.00 0.00 80 LEU A CA 14
ATOM 24566 C C . LEU A 1 80 ? 19.625 -0.988 -1.390 1.00 0.00 80 LEU A C 14
ATOM 24567 O O . LEU A 1 80 ? 20.591 -0.247 -1.557 1.00 0.00 80 LEU A O 14
ATOM 24583 N N . TYR A 1 81 ? 19.541 -1.883 -0.411 1.00 0.00 81 TYR A N 14
ATOM 24584 C CA . TYR A 1 81 ? 20.500 -1.944 0.685 1.00 0.00 81 TYR A CA 14
ATOM 24585 C C . TYR A 1 81 ? 21.903 -2.297 0.196 1.00 0.00 81 TYR A C 14
ATOM 24586 O O . TYR A 1 81 ? 22.136 -3.392 -0.310 1.00 0.00 81 TYR A O 14
ATOM 24604 N N . LEU A 1 82 ? 22.832 -1.364 0.351 1.00 0.00 82 LEU A N 14
ATOM 24605 C CA . LEU A 1 82 ? 24.232 -1.627 0.056 1.00 0.00 82 LEU A CA 14
ATOM 24606 C C . LEU A 1 82 ? 24.892 -2.267 1.269 1.00 0.00 82 LEU A C 14
ATOM 24607 O O . LEU A 1 82 ? 25.513 -1.587 2.081 1.00 0.00 82 LEU A O 14
ATOM 24623 N N . GLY A 1 83 ? 24.708 -3.574 1.413 1.00 0.00 83 GLY A N 14
ATOM 24624 C CA . GLY A 1 83 ? 25.249 -4.275 2.559 1.00 0.00 83 GLY A CA 14
ATOM 24625 C C . GLY A 1 83 ? 26.371 -5.220 2.196 1.00 0.00 83 GLY A C 14
ATOM 24626 O O . GLY A 1 83 ? 26.390 -6.373 2.633 1.00 0.00 83 GLY A O 14
ATOM 24630 N N . GLY A 1 84 ? 27.306 -4.728 1.398 1.00 0.00 84 GLY A N 14
ATOM 24631 C CA . GLY A 1 84 ? 28.452 -5.526 1.013 1.00 0.00 84 GLY A CA 14
ATOM 24632 C C . GLY A 1 84 ? 28.115 -6.565 -0.035 1.00 0.00 84 GLY A C 14
ATOM 24633 O O . GLY A 1 84 ? 28.214 -6.304 -1.232 1.00 0.00 84 GLY A O 14
ATOM 24637 N N . GLU A 1 85 ? 27.698 -7.737 0.416 1.00 0.00 85 GLU A N 14
ATOM 24638 C CA . GLU A 1 85 ? 27.425 -8.849 -0.483 1.00 0.00 85 GLU A CA 14
ATOM 24639 C C . GLU A 1 85 ? 26.010 -8.761 -1.038 1.00 0.00 85 GLU A C 14
ATOM 24640 O O . GLU A 1 85 ? 25.807 -8.456 -2.212 1.00 0.00 85 GLU A O 14
ATOM 24652 N N . THR A 1 86 ? 25.035 -9.025 -0.185 1.00 0.00 86 THR A N 14
ATOM 24653 C CA . THR A 1 86 ? 23.642 -9.020 -0.592 1.00 0.00 86 THR A CA 14
ATOM 24654 C C . THR A 1 86 ? 23.093 -7.599 -0.624 1.00 0.00 86 THR A C 14
ATOM 24655 O O . THR A 1 86 ? 23.499 -6.748 0.172 1.00 0.00 86 THR A O 14
ATOM 24666 N N . HIS A 1 87 ? 22.204 -7.332 -1.573 1.00 0.00 87 HIS A N 14
ATOM 24667 C CA . HIS A 1 87 ? 21.498 -6.062 -1.607 1.00 0.00 87 HIS A CA 14
ATOM 24668 C C . HIS A 1 87 ? 20.005 -6.325 -1.672 1.00 0.00 87 HIS A C 14
ATOM 24669 O O . HIS A 1 87 ? 19.486 -6.800 -2.683 1.00 0.00 87 HIS A O 14
ATOM 24684 N N . GLU A 1 88 ? 19.324 -6.037 -0.584 1.00 0.00 88 GLU A N 14
ATOM 24685 C CA . GLU A 1 88 ? 17.894 -6.259 -0.491 1.00 0.00 88 GLU A CA 14
ATOM 24686 C C . GLU A 1 88 ? 17.138 -4.946 -0.580 1.00 0.00 88 GLU A C 14
ATOM 24687 O O . GLU A 1 88 ? 17.452 -3.978 0.114 1.00 0.00 88 GLU A O 14
ATOM 24699 N N . HIS A 1 89 ? 16.165 -4.910 -1.471 1.00 0.00 89 HIS A N 14
ATOM 24700 C CA . HIS A 1 89 ? 15.289 -3.757 -1.597 1.00 0.00 89 HIS A CA 14
ATOM 24701 C C . HIS A 1 89 ? 14.322 -3.742 -0.422 1.00 0.00 89 HIS A C 14
ATOM 24702 O O . HIS A 1 89 ? 13.360 -4.503 -0.406 1.00 0.00 89 HIS A O 14
ATOM 24717 N N . TYR A 1 90 ? 14.570 -2.899 0.568 1.00 0.00 90 TYR A N 14
ATOM 24718 C CA . TYR A 1 90 ? 13.754 -2.927 1.774 1.00 0.00 90 TYR A CA 14
ATOM 24719 C C . TYR A 1 90 ? 12.664 -1.865 1.742 1.00 0.00 90 TYR A C 14
ATOM 24720 O O . TYR A 1 90 ? 12.823 -0.803 1.135 1.00 0.00 90 TYR A O 14
ATOM 24738 N N . GLY A 1 91 ? 11.551 -2.181 2.390 1.00 0.00 91 GLY A N 14
ATOM 24739 C CA . GLY A 1 91 ? 10.437 -1.261 2.478 1.00 0.00 91 GLY A CA 14
ATOM 24740 C C . GLY A 1 91 ? 9.713 -1.400 3.801 1.00 0.00 91 GLY A C 14
ATOM 24741 O O . GLY A 1 91 ? 10.016 -2.310 4.579 1.00 0.00 91 GLY A O 14
ATOM 24745 N N . ILE A 1 92 ? 8.753 -0.518 4.057 1.00 0.00 92 ILE A N 14
ATOM 24746 C CA . ILE A 1 92 ? 8.047 -0.507 5.333 1.00 0.00 92 ILE A CA 14
ATOM 24747 C C . ILE A 1 92 ? 6.666 -1.153 5.197 1.00 0.00 92 ILE A C 14
ATOM 24748 O O . ILE A 1 92 ? 5.773 -0.596 4.549 1.00 0.00 92 ILE A O 14
ATOM 24764 N N . PRO A 1 93 ? 6.476 -2.341 5.801 1.00 0.00 93 PRO A N 14
ATOM 24765 C CA . PRO A 1 93 ? 5.215 -3.086 5.729 1.00 0.00 93 PRO A CA 14
ATOM 24766 C C . PRO A 1 93 ? 4.117 -2.456 6.580 1.00 0.00 93 PRO A C 14
ATOM 24767 O O . PRO A 1 93 ? 4.380 -1.934 7.662 1.00 0.00 93 PRO A O 14
ATOM 24778 N N . HIS A 1 94 ? 2.888 -2.501 6.082 1.00 0.00 94 HIS A N 14
ATOM 24779 C CA . HIS A 1 94 ? 1.745 -1.918 6.782 1.00 0.00 94 HIS A CA 14
ATOM 24780 C C . HIS A 1 94 ? 0.536 -2.830 6.690 1.00 0.00 94 HIS A C 14
ATOM 24781 O O . HIS A 1 94 ? 0.578 -3.875 6.038 1.00 0.00 94 HIS A O 14
ATOM 24796 N N . GLY A 1 95 ? -0.551 -2.386 7.294 1.00 0.00 95 GLY A N 14
ATOM 24797 C CA . GLY A 1 95 ? -1.786 -3.129 7.261 1.00 0.00 95 GLY A CA 14
ATOM 24798 C C . GLY A 1 95 ? -2.899 -2.363 7.936 1.00 0.00 95 GLY A C 14
ATOM 24799 O O . GLY A 1 95 ? -2.639 -1.463 8.736 1.00 0.00 95 GLY A O 14
ATOM 24803 N N . PHE A 1 96 ? -4.134 -2.707 7.609 1.00 0.00 96 PHE A N 14
ATOM 24804 C CA . PHE A 1 96 ? -5.285 -1.930 8.048 1.00 0.00 96 PHE A CA 14
ATOM 24805 C C . PHE A 1 96 ? -6.378 -2.839 8.578 1.00 0.00 96 PHE A C 14
ATOM 24806 O O . PHE A 1 96 ? -6.147 -4.011 8.844 1.00 0.00 96 PHE A O 14
ATOM 24823 N N . SER A 1 97 ? -7.576 -2.300 8.689 1.00 0.00 97 SER A N 14
ATOM 24824 C CA . SER A 1 97 ? -8.706 -3.056 9.199 1.00 0.00 97 SER A CA 14
ATOM 24825 C C . SER A 1 97 ? -10.018 -2.505 8.638 1.00 0.00 97 SER A C 14
ATOM 24826 O O . SER A 1 97 ? -11.101 -2.861 9.099 1.00 0.00 97 SER A O 14
ATOM 24834 N N . SER A 1 98 ? -9.904 -1.653 7.620 1.00 0.00 98 SER A N 14
ATOM 24835 C CA . SER A 1 98 ? -11.059 -1.023 7.006 1.00 0.00 98 SER A CA 14
ATOM 24836 C C . SER A 1 98 ? -10.630 -0.232 5.771 1.00 0.00 98 SER A C 14
ATOM 24837 O O . SER A 1 98 ? -9.529 0.340 5.740 1.00 0.00 98 SER A O 14
ATOM 24845 N N . ARG A 1 99 ? -11.491 -0.212 4.759 1.00 0.00 99 ARG A N 14
ATOM 24846 C CA . ARG A 1 99 ? -11.219 0.513 3.523 1.00 0.00 99 ARG A CA 14
ATOM 24847 C C . ARG A 1 99 ? -11.028 1.999 3.800 1.00 0.00 99 ARG A C 14
ATOM 24848 O O . ARG A 1 99 ? -10.152 2.637 3.224 1.00 0.00 99 ARG A O 14
ATOM 24869 N N . ILE A 1 100 ? -11.849 2.542 4.699 1.00 0.00 100 ILE A N 14
ATOM 24870 C CA . ILE A 1 100 ? -11.778 3.958 5.044 1.00 0.00 100 ILE A CA 14
ATOM 24871 C C . ILE A 1 100 ? -10.405 4.320 5.620 1.00 0.00 100 ILE A C 14
ATOM 24872 O O . ILE A 1 100 ? -9.900 5.418 5.397 1.00 0.00 100 ILE A O 14
ATOM 24888 N N . ALA A 1 101 ? -9.793 3.389 6.343 1.00 0.00 101 ALA A N 14
ATOM 24889 C CA . ALA A 1 101 ? -8.475 3.627 6.908 1.00 0.00 101 ALA A CA 14
ATOM 24890 C C . ALA A 1 101 ? -7.443 3.720 5.799 1.00 0.00 101 ALA A C 14
ATOM 24891 O O . ALA A 1 101 ? -6.593 4.603 5.810 1.00 0.00 101 ALA A O 14
ATOM 24898 N N . LEU A 1 102 ? -7.533 2.811 4.836 1.00 0.00 102 LEU A N 14
ATOM 24899 C CA . LEU A 1 102 ? -6.657 2.852 3.671 1.00 0.00 102 LEU A CA 14
ATOM 24900 C C . LEU A 1 102 ? -6.910 4.128 2.872 1.00 0.00 102 LEU A C 14
ATOM 24901 O O . LEU A 1 102 ? -5.980 4.745 2.349 1.00 0.00 102 LEU A O 14
ATOM 24917 N N . GLU A 1 103 ? -8.175 4.523 2.804 1.00 0.00 103 GLU A N 14
ATOM 24918 C CA . GLU A 1 103 ? -8.572 5.756 2.135 1.00 0.00 103 GLU A CA 14
ATOM 24919 C C . GLU A 1 103 ? -7.870 6.953 2.778 1.00 0.00 103 GLU A C 14
ATOM 24920 O O . GLU A 1 103 ? -7.198 7.740 2.106 1.00 0.00 103 GLU A O 14
ATOM 24932 N N . ARG A 1 104 ? -8.028 7.063 4.093 1.00 0.00 104 ARG A N 14
ATOM 24933 C CA . ARG A 1 104 ? -7.454 8.165 4.856 1.00 0.00 104 ARG A CA 14
ATOM 24934 C C . ARG A 1 104 ? -5.936 8.054 4.931 1.00 0.00 104 ARG A C 14
ATOM 24935 O O . ARG A 1 104 ? -5.243 9.040 5.178 1.00 0.00 104 ARG A O 14
ATOM 24956 N N . TYR A 1 105 ? -5.431 6.849 4.717 1.00 0.00 105 TYR A N 14
ATOM 24957 C CA . TYR A 1 105 ? -3.997 6.606 4.699 1.00 0.00 105 TYR A CA 14
ATOM 24958 C C . TYR A 1 105 ? -3.362 7.300 3.499 1.00 0.00 105 TYR A C 14
ATOM 24959 O O . TYR A 1 105 ? -2.407 8.062 3.645 1.00 0.00 105 TYR A O 14
ATOM 24977 N N . LEU A 1 106 ? -3.910 7.034 2.318 1.00 0.00 106 LEU A N 14
ATOM 24978 C CA . LEU A 1 106 ? -3.445 7.672 1.093 1.00 0.00 106 LEU A CA 14
ATOM 24979 C C . LEU A 1 106 ? -3.585 9.184 1.213 1.00 0.00 106 LEU A C 14
ATOM 24980 O O . LEU A 1 106 ? -2.685 9.945 0.849 1.00 0.00 106 LEU A O 14
ATOM 24996 N N . ASN A 1 107 ? -4.727 9.591 1.747 1.00 0.00 107 ASN A N 14
ATOM 24997 C CA . ASN A 1 107 ? -5.049 10.996 1.964 1.00 0.00 107 ASN A CA 14
ATOM 24998 C C . ASN A 1 107 ? -4.022 11.660 2.875 1.00 0.00 107 ASN A C 14
ATOM 24999 O O . ASN A 1 107 ? -3.327 12.593 2.474 1.00 0.00 107 ASN A O 14
ATOM 25010 N N . GLY A 1 108 ? -3.924 11.155 4.093 1.00 0.00 108 GLY A N 14
ATOM 25011 C CA . GLY A 1 108 ? -3.071 11.763 5.097 1.00 0.00 108 GLY A CA 14
ATOM 25012 C C . GLY A 1 108 ? -1.586 11.667 4.788 1.00 0.00 108 GLY A C 14
ATOM 25013 O O . GLY A 1 108 ? -0.864 12.661 4.884 1.00 0.00 108 GLY A O 14
ATOM 25017 N N . LEU A 1 109 ? -1.124 10.480 4.408 1.00 0.00 109 LEU A N 14
ATOM 25018 C CA . LEU A 1 109 ? 0.307 10.236 4.253 1.00 0.00 109 LEU A CA 14
ATOM 25019 C C . LEU A 1 109 ? 0.874 10.927 3.019 1.00 0.00 109 LEU A C 14
ATOM 25020 O O . LEU A 1 109 ? 1.879 11.634 3.102 1.00 0.00 109 LEU A O 14
ATOM 25036 N N . PHE A 1 110 ? 0.237 10.721 1.877 1.00 0.00 110 PHE A N 14
ATOM 25037 C CA . PHE A 1 110 ? 0.769 11.230 0.620 1.00 0.00 110 PHE A CA 14
ATOM 25038 C C . PHE A 1 110 ? 0.245 12.631 0.322 1.00 0.00 110 PHE A C 14
ATOM 25039 O O . PHE A 1 110 ? 1.005 13.500 -0.113 1.00 0.00 110 PHE A O 14
ATOM 25056 N N . GLY A 1 111 ? -1.040 12.849 0.574 1.00 0.00 111 GLY A N 14
ATOM 25057 C CA . GLY A 1 111 ? -1.634 14.144 0.302 1.00 0.00 111 GLY A CA 14
ATOM 25058 C C . GLY A 1 111 ? -1.688 14.437 -1.181 1.00 0.00 111 GLY A C 14
ATOM 25059 O O . GLY A 1 111 ? -1.185 15.463 -1.644 1.00 0.00 111 GLY A O 14
ATOM 25063 N N . ASP A 1 112 ? -2.305 13.534 -1.928 1.00 0.00 112 ASP A N 14
ATOM 25064 C CA . ASP A 1 112 ? -2.385 13.645 -3.346 1.00 0.00 112 ASP A CA 14
ATOM 25065 C C . ASP A 1 112 ? -3.738 14.230 -3.691 1.00 0.00 112 ASP A C 14
ATOM 25066 O O . ASP A 1 112 ? -4.273 15.058 -2.953 1.00 0.00 112 ASP A O 14
ATOM 25075 N N . MET A 1 1 ? -10.645 -9.242 10.968 1.00 0.00 1 MET A N 15
ATOM 25076 C CA . MET A 1 1 ? -10.001 -9.572 9.678 1.00 0.00 1 MET A CA 15
ATOM 25077 C C . MET A 1 1 ? -9.173 -8.398 9.188 1.00 0.00 1 MET A C 15
ATOM 25078 O O . MET A 1 1 ? -9.330 -7.277 9.663 1.00 0.00 1 MET A O 15
ATOM 25094 N N . TYR A 1 2 ? -8.288 -8.672 8.245 1.00 0.00 2 TYR A N 15
ATOM 25095 C CA . TYR A 1 2 ? -7.561 -7.628 7.555 1.00 0.00 2 TYR A CA 15
ATOM 25096 C C . TYR A 1 2 ? -8.099 -7.507 6.138 1.00 0.00 2 TYR A C 15
ATOM 25097 O O . TYR A 1 2 ? -8.970 -8.281 5.734 1.00 0.00 2 TYR A O 15
ATOM 25115 N N . LEU A 1 3 ? -7.589 -6.548 5.391 1.00 0.00 3 LEU A N 15
ATOM 25116 C CA . LEU A 1 3 ? -8.004 -6.364 4.015 1.00 0.00 3 LEU A CA 15
ATOM 25117 C C . LEU A 1 3 ? -7.150 -7.216 3.091 1.00 0.00 3 LEU A C 15
ATOM 25118 O O . LEU A 1 3 ? -5.926 -7.240 3.204 1.00 0.00 3 LEU A O 15
ATOM 25134 N N . ARG A 1 4 ? -7.808 -7.931 2.191 1.00 0.00 4 ARG A N 15
ATOM 25135 C CA . ARG A 1 4 ? -7.122 -8.765 1.214 1.00 0.00 4 ARG A CA 15
ATOM 25136 C C . ARG A 1 4 ? -6.182 -7.926 0.358 1.00 0.00 4 ARG A C 15
ATOM 25137 O O . ARG A 1 4 ? -6.438 -6.746 0.132 1.00 0.00 4 ARG A O 15
ATOM 25158 N N . PRO A 1 5 ? -5.089 -8.526 -0.141 1.00 0.00 5 PRO A N 15
ATOM 25159 C CA . PRO A 1 5 ? -4.153 -7.836 -1.033 1.00 0.00 5 PRO A CA 15
ATOM 25160 C C . PRO A 1 5 ? -4.876 -7.242 -2.240 1.00 0.00 5 PRO A C 15
ATOM 25161 O O . PRO A 1 5 ? -4.620 -6.105 -2.641 1.00 0.00 5 PRO A O 15
ATOM 25172 N N . ASP A 1 6 ? -5.803 -8.020 -2.795 1.00 0.00 6 ASP A N 15
ATOM 25173 C CA . ASP A 1 6 ? -6.643 -7.561 -3.898 1.00 0.00 6 ASP A CA 15
ATOM 25174 C C . ASP A 1 6 ? -7.456 -6.342 -3.472 1.00 0.00 6 ASP A C 15
ATOM 25175 O O . ASP A 1 6 ? -7.538 -5.352 -4.194 1.00 0.00 6 ASP A O 15
ATOM 25184 N N . GLU A 1 7 ? -8.033 -6.432 -2.279 1.00 0.00 7 GLU A N 15
ATOM 25185 C CA . GLU A 1 7 ? -8.899 -5.388 -1.734 1.00 0.00 7 GLU A CA 15
ATOM 25186 C C . GLU A 1 7 ? -8.131 -4.075 -1.557 1.00 0.00 7 GLU A C 15
ATOM 25187 O O . GLU A 1 7 ? -8.624 -3.005 -1.915 1.00 0.00 7 GLU A O 15
ATOM 25199 N N . VAL A 1 8 ? -6.919 -4.168 -1.017 1.00 0.00 8 VAL A N 15
ATOM 25200 C CA . VAL A 1 8 ? -6.074 -2.994 -0.828 1.00 0.00 8 VAL A CA 15
ATOM 25201 C C . VAL A 1 8 ? -5.786 -2.322 -2.169 1.00 0.00 8 VAL A C 15
ATOM 25202 O O . VAL A 1 8 ? -5.935 -1.106 -2.316 1.00 0.00 8 VAL A O 15
ATOM 25215 N N . ALA A 1 9 ? -5.386 -3.129 -3.148 1.00 0.00 9 ALA A N 15
ATOM 25216 C CA . ALA A 1 9 ? -5.099 -2.633 -4.489 1.00 0.00 9 ALA A CA 15
ATOM 25217 C C . ALA A 1 9 ? -6.334 -1.985 -5.104 1.00 0.00 9 ALA A C 15
ATOM 25218 O O . ALA A 1 9 ? -6.235 -0.986 -5.819 1.00 0.00 9 ALA A O 15
ATOM 25225 N N . ARG A 1 10 ? -7.495 -2.564 -4.820 1.00 0.00 10 ARG A N 15
ATOM 25226 C CA . ARG A 1 10 ? -8.763 -2.025 -5.291 1.00 0.00 10 ARG A CA 15
ATOM 25227 C C . ARG A 1 10 ? -8.990 -0.612 -4.766 1.00 0.00 10 ARG A C 15
ATOM 25228 O O . ARG A 1 10 ? -9.259 0.302 -5.541 1.00 0.00 10 ARG A O 15
ATOM 25249 N N . VAL A 1 11 ? -8.870 -0.432 -3.456 1.00 0.00 11 VAL A N 15
ATOM 25250 C CA . VAL A 1 11 ? -9.060 0.884 -2.850 1.00 0.00 11 VAL A CA 15
ATOM 25251 C C . VAL A 1 11 ? -8.073 1.894 -3.433 1.00 0.00 11 VAL A C 15
ATOM 25252 O O . VAL A 1 11 ? -8.426 3.046 -3.685 1.00 0.00 11 VAL A O 15
ATOM 25265 N N . LEU A 1 12 ? -6.846 1.445 -3.679 1.00 0.00 12 LEU A N 15
ATOM 25266 C CA . LEU A 1 12 ? -5.847 2.282 -4.332 1.00 0.00 12 LEU A CA 15
ATOM 25267 C C . LEU A 1 12 ? -6.342 2.713 -5.710 1.00 0.00 12 LEU A C 15
ATOM 25268 O O . LEU A 1 12 ? -6.273 3.889 -6.063 1.00 0.00 12 LEU A O 15
ATOM 25284 N N . GLU A 1 13 ? -6.866 1.762 -6.472 1.00 0.00 13 GLU A N 15
ATOM 25285 C CA . GLU A 1 13 ? -7.409 2.045 -7.797 1.00 0.00 13 GLU A CA 15
ATOM 25286 C C . GLU A 1 13 ? -8.541 3.065 -7.709 1.00 0.00 13 GLU A C 15
ATOM 25287 O O . GLU A 1 13 ? -8.611 4.008 -8.499 1.00 0.00 13 GLU A O 15
ATOM 25299 N N . LYS A 1 14 ? -9.423 2.868 -6.736 1.00 0.00 14 LYS A N 15
ATOM 25300 C CA . LYS A 1 14 ? -10.555 3.760 -6.523 1.00 0.00 14 LYS A CA 15
ATOM 25301 C C . LYS A 1 14 ? -10.092 5.150 -6.099 1.00 0.00 14 LYS A C 15
ATOM 25302 O O . LYS A 1 14 ? -10.766 6.148 -6.353 1.00 0.00 14 LYS A O 15
ATOM 25321 N N . ALA A 1 15 ? -8.935 5.206 -5.459 1.00 0.00 15 ALA A N 15
ATOM 25322 C CA . ALA A 1 15 ? -8.324 6.472 -5.072 1.00 0.00 15 ALA A CA 15
ATOM 25323 C C . ALA A 1 15 ? -7.624 7.142 -6.258 1.00 0.00 15 ALA A C 15
ATOM 25324 O O . ALA A 1 15 ? -7.132 8.266 -6.147 1.00 0.00 15 ALA A O 15
ATOM 25331 N N . GLY A 1 16 ? -7.576 6.447 -7.388 1.00 0.00 16 GLY A N 15
ATOM 25332 C CA . GLY A 1 16 ? -6.977 7.009 -8.585 1.00 0.00 16 GLY A CA 15
ATOM 25333 C C . GLY A 1 16 ? -5.561 6.520 -8.823 1.00 0.00 16 GLY A C 15
ATOM 25334 O O . GLY A 1 16 ? -4.801 7.136 -9.568 1.00 0.00 16 GLY A O 15
ATOM 25338 N N . PHE A 1 17 ? -5.195 5.419 -8.183 1.00 0.00 17 PHE A N 15
ATOM 25339 C CA . PHE A 1 17 ? -3.871 4.843 -8.360 1.00 0.00 17 PHE A CA 15
ATOM 25340 C C . PHE A 1 17 ? -3.827 3.914 -9.562 1.00 0.00 17 PHE A C 15
ATOM 25341 O O . PHE A 1 17 ? -4.860 3.484 -10.079 1.00 0.00 17 PHE A O 15
ATOM 25358 N N . THR A 1 18 ? -2.616 3.613 -9.996 1.00 0.00 18 THR A N 15
ATOM 25359 C CA . THR A 1 18 ? -2.393 2.812 -11.182 1.00 0.00 18 THR A CA 15
ATOM 25360 C C . THR A 1 18 ? -1.302 1.771 -10.926 1.00 0.00 18 THR A C 15
ATOM 25361 O O . THR A 1 18 ? -0.484 1.944 -10.023 1.00 0.00 18 THR A O 15
ATOM 25372 N N . VAL A 1 19 ? -1.293 0.693 -11.703 1.00 0.00 19 VAL A N 15
ATOM 25373 C CA . VAL A 1 19 ? -0.227 -0.295 -11.608 1.00 0.00 19 VAL A CA 15
ATOM 25374 C C . VAL A 1 19 ? 1.037 0.222 -12.301 1.00 0.00 19 VAL A C 15
ATOM 25375 O O . VAL A 1 19 ? 0.967 0.854 -13.357 1.00 0.00 19 VAL A O 15
ATOM 25388 N N . ASP A 1 20 ? 2.181 -0.012 -11.679 1.00 0.00 20 ASP A N 15
ATOM 25389 C CA . ASP A 1 20 ? 3.462 0.397 -12.242 1.00 0.00 20 ASP A CA 15
ATOM 25390 C C . ASP A 1 20 ? 4.233 -0.825 -12.709 1.00 0.00 20 ASP A C 15
ATOM 25391 O O . ASP A 1 20 ? 4.736 -0.870 -13.829 1.00 0.00 20 ASP A O 15
ATOM 25400 N N . VAL A 1 21 ? 4.302 -1.824 -11.842 1.00 0.00 21 VAL A N 15
ATOM 25401 C CA . VAL A 1 21 ? 4.996 -3.061 -12.148 1.00 0.00 21 VAL A CA 15
ATOM 25402 C C . VAL A 1 21 ? 4.218 -4.256 -11.595 1.00 0.00 21 VAL A C 15
ATOM 25403 O O . VAL A 1 21 ? 3.907 -4.317 -10.404 1.00 0.00 21 VAL A O 15
ATOM 25416 N N . VAL A 1 22 ? 3.883 -5.192 -12.464 1.00 0.00 22 VAL A N 15
ATOM 25417 C CA . VAL A 1 22 ? 3.117 -6.356 -12.055 1.00 0.00 22 VAL A CA 15
ATOM 25418 C C . VAL A 1 22 ? 4.024 -7.574 -11.912 1.00 0.00 22 VAL A C 15
ATOM 25419 O O . VAL A 1 22 ? 4.783 -7.922 -12.818 1.00 0.00 22 VAL A O 15
ATOM 25432 N N . THR A 1 23 ? 3.971 -8.191 -10.743 1.00 0.00 23 THR A N 15
ATOM 25433 C CA . THR A 1 23 ? 4.707 -9.414 -10.485 1.00 0.00 23 THR A CA 15
ATOM 25434 C C . THR A 1 23 ? 3.775 -10.437 -9.851 1.00 0.00 23 THR A C 15
ATOM 25435 O O . THR A 1 23 ? 2.778 -10.069 -9.225 1.00 0.00 23 THR A O 15
ATOM 25446 N N . ASN A 1 24 ? 4.090 -11.713 -10.008 1.00 0.00 24 ASN A N 15
ATOM 25447 C CA . ASN A 1 24 ? 3.240 -12.788 -9.496 1.00 0.00 24 ASN A CA 15
ATOM 25448 C C . ASN A 1 24 ? 3.362 -12.890 -7.977 1.00 0.00 24 ASN A C 15
ATOM 25449 O O . ASN A 1 24 ? 2.827 -13.802 -7.352 1.00 0.00 24 ASN A O 15
ATOM 25460 N N . LYS A 1 25 ? 4.056 -11.931 -7.391 1.00 0.00 25 LYS A N 15
ATOM 25461 C CA . LYS A 1 25 ? 4.355 -11.947 -5.975 1.00 0.00 25 LYS A CA 15
ATOM 25462 C C . LYS A 1 25 ? 3.928 -10.624 -5.335 1.00 0.00 25 LYS A C 15
ATOM 25463 O O . LYS A 1 25 ? 3.741 -10.518 -4.113 1.00 0.00 25 LYS A O 15
ATOM 25482 N N . THR A 1 26 ? 3.717 -9.622 -6.179 1.00 0.00 26 THR A N 15
ATOM 25483 C CA . THR A 1 26 ? 3.550 -8.259 -5.719 1.00 0.00 26 THR A CA 15
ATOM 25484 C C . THR A 1 26 ? 2.922 -7.376 -6.808 1.00 0.00 26 THR A C 15
ATOM 25485 O O . THR A 1 26 ? 3.230 -7.517 -7.992 1.00 0.00 26 THR A O 15
ATOM 25496 N N . TYR A 1 27 ? 2.024 -6.488 -6.410 1.00 0.00 27 TYR A N 15
ATOM 25497 C CA . TYR A 1 27 ? 1.452 -5.522 -7.337 1.00 0.00 27 TYR A CA 15
ATOM 25498 C C . TYR A 1 27 ? 2.028 -4.137 -7.077 1.00 0.00 27 TYR A C 15
ATOM 25499 O O . TYR A 1 27 ? 1.693 -3.496 -6.082 1.00 0.00 27 TYR A O 15
ATOM 25517 N N . GLY A 1 28 ? 2.908 -3.692 -7.957 1.00 0.00 28 GLY A N 15
ATOM 25518 C CA . GLY A 1 28 ? 3.457 -2.358 -7.838 1.00 0.00 28 GLY A CA 15
ATOM 25519 C C . GLY A 1 28 ? 2.431 -1.313 -8.211 1.00 0.00 28 GLY A C 15
ATOM 25520 O O . GLY A 1 28 ? 1.974 -1.269 -9.350 1.00 0.00 28 GLY A O 15
ATOM 25524 N N . TYR A 1 29 ? 2.067 -0.486 -7.255 1.00 0.00 29 TYR A N 15
ATOM 25525 C CA . TYR A 1 29 ? 1.008 0.490 -7.432 1.00 0.00 29 TYR A CA 15
ATOM 25526 C C . TYR A 1 29 ? 1.535 1.901 -7.187 1.00 0.00 29 TYR A C 15
ATOM 25527 O O . TYR A 1 29 ? 2.381 2.107 -6.322 1.00 0.00 29 TYR A O 15
ATOM 25545 N N . ARG A 1 30 ? 1.054 2.866 -7.959 1.00 0.00 30 ARG A N 15
ATOM 25546 C CA . ARG A 1 30 ? 1.536 4.237 -7.838 1.00 0.00 30 ARG A CA 15
ATOM 25547 C C . ARG A 1 30 ? 0.516 5.245 -8.349 1.00 0.00 30 ARG A C 15
ATOM 25548 O O . ARG A 1 30 ? -0.344 4.915 -9.167 1.00 0.00 30 ARG A O 15
ATOM 25569 N N . ARG A 1 31 ? 0.611 6.470 -7.852 1.00 0.00 31 ARG A N 15
ATOM 25570 C CA . ARG A 1 31 ? -0.197 7.573 -8.366 1.00 0.00 31 ARG A CA 15
ATOM 25571 C C . ARG A 1 31 ? 0.681 8.804 -8.533 1.00 0.00 31 ARG A C 15
ATOM 25572 O O . ARG A 1 31 ? 0.693 9.704 -7.690 1.00 0.00 31 ARG A O 15
ATOM 25593 N N . GLY A 1 32 ? 1.434 8.826 -9.617 1.00 0.00 32 GLY A N 15
ATOM 25594 C CA . GLY A 1 32 ? 2.403 9.872 -9.819 1.00 0.00 32 GLY A CA 15
ATOM 25595 C C . GLY A 1 32 ? 3.774 9.450 -9.338 1.00 0.00 32 GLY A C 15
ATOM 25596 O O . GLY A 1 32 ? 4.375 8.539 -9.902 1.00 0.00 32 GLY A O 15
ATOM 25600 N N . GLU A 1 33 ? 4.247 10.080 -8.274 1.00 0.00 33 GLU A N 15
ATOM 25601 C CA . GLU A 1 33 ? 5.581 9.804 -7.758 1.00 0.00 33 GLU A CA 15
ATOM 25602 C C . GLU A 1 33 ? 5.543 9.108 -6.402 1.00 0.00 33 GLU A C 15
ATOM 25603 O O . GLU A 1 33 ? 6.564 9.002 -5.720 1.00 0.00 33 GLU A O 15
ATOM 25615 N N . ASN A 1 34 ? 4.374 8.628 -6.011 1.00 0.00 34 ASN A N 15
ATOM 25616 C CA . ASN A 1 34 ? 4.261 7.829 -4.800 1.00 0.00 34 ASN A CA 15
ATOM 25617 C C . ASN A 1 34 ? 4.087 6.358 -5.162 1.00 0.00 34 ASN A C 15
ATOM 25618 O O . ASN A 1 34 ? 3.122 5.974 -5.828 1.00 0.00 34 ASN A O 15
ATOM 25629 N N . TYR A 1 35 ? 5.054 5.547 -4.746 1.00 0.00 35 TYR A N 15
ATOM 25630 C CA . TYR A 1 35 ? 5.066 4.132 -5.087 1.00 0.00 35 TYR A CA 15
ATOM 25631 C C . TYR A 1 35 ? 4.740 3.278 -3.870 1.00 0.00 35 TYR A C 15
ATOM 25632 O O . TYR A 1 35 ? 5.293 3.487 -2.787 1.00 0.00 35 TYR A O 15
ATOM 25650 N N . VAL A 1 36 ? 3.840 2.325 -4.056 1.00 0.00 36 VAL A N 15
ATOM 25651 C CA . VAL A 1 36 ? 3.530 1.341 -3.034 1.00 0.00 36 VAL A CA 15
ATOM 25652 C C . VAL A 1 36 ? 3.500 -0.052 -3.655 1.00 0.00 36 VAL A C 15
ATOM 25653 O O . VAL A 1 36 ? 3.143 -0.216 -4.818 1.00 0.00 36 VAL A O 15
ATOM 25666 N N . TYR A 1 37 ? 3.896 -1.048 -2.893 1.00 0.00 37 TYR A N 15
ATOM 25667 C CA . TYR A 1 37 ? 3.897 -2.414 -3.376 1.00 0.00 37 TYR A CA 15
ATOM 25668 C C . TYR A 1 37 ? 2.844 -3.219 -2.640 1.00 0.00 37 TYR A C 15
ATOM 25669 O O . TYR A 1 37 ? 2.942 -3.424 -1.428 1.00 0.00 37 TYR A O 15
ATOM 25687 N N . VAL A 1 38 ? 1.822 -3.645 -3.363 1.00 0.00 38 VAL A N 15
ATOM 25688 C CA . VAL A 1 38 ? 0.781 -4.472 -2.786 1.00 0.00 38 VAL A CA 15
ATOM 25689 C C . VAL A 1 38 ? 1.233 -5.924 -2.763 1.00 0.00 38 VAL A C 15
ATOM 25690 O O . VAL A 1 38 ? 1.289 -6.598 -3.795 1.00 0.00 38 VAL A O 15
ATOM 25703 N N . ASN A 1 39 ? 1.577 -6.386 -1.581 1.00 0.00 39 ASN A N 15
ATOM 25704 C CA . ASN A 1 39 ? 2.104 -7.721 -1.391 1.00 0.00 39 ASN A CA 15
ATOM 25705 C C . ASN A 1 39 ? 0.982 -8.745 -1.427 1.00 0.00 39 ASN A C 15
ATOM 25706 O O . ASN A 1 39 ? 0.057 -8.680 -0.620 1.00 0.00 39 ASN A O 15
ATOM 25717 N N . ARG A 1 40 ? 1.053 -9.703 -2.348 1.00 0.00 40 ARG A N 15
ATOM 25718 C CA . ARG A 1 40 ? 0.020 -10.729 -2.402 1.00 0.00 40 ARG A CA 15
ATOM 25719 C C . ARG A 1 40 ? 0.419 -11.910 -1.529 1.00 0.00 40 ARG A C 15
ATOM 25720 O O . ARG A 1 40 ? -0.218 -12.962 -1.545 1.00 0.00 40 ARG A O 15
ATOM 25741 N N . GLU A 1 41 ? 1.473 -11.708 -0.746 1.00 0.00 41 GLU A N 15
ATOM 25742 C CA . GLU A 1 41 ? 1.917 -12.690 0.232 1.00 0.00 41 GLU A CA 15
ATOM 25743 C C . GLU A 1 41 ? 1.224 -12.434 1.564 1.00 0.00 41 GLU A C 15
ATOM 25744 O O . GLU A 1 41 ? 1.615 -12.981 2.595 1.00 0.00 41 GLU A O 15
ATOM 25756 N N . ALA A 1 42 ? 0.209 -11.574 1.539 1.00 0.00 42 ALA A N 15
ATOM 25757 C CA . ALA A 1 42 ? -0.558 -11.265 2.731 1.00 0.00 42 ALA A CA 15
ATOM 25758 C C . ALA A 1 42 ? -1.374 -12.475 3.169 1.00 0.00 42 ALA A C 15
ATOM 25759 O O . ALA A 1 42 ? -2.558 -12.591 2.857 1.00 0.00 42 ALA A O 15
ATOM 25766 N N . ARG A 1 43 ? -0.708 -13.378 3.881 1.00 0.00 43 ARG A N 15
ATOM 25767 C CA . ARG A 1 43 ? -1.300 -14.633 4.333 1.00 0.00 43 ARG A CA 15
ATOM 25768 C C . ARG A 1 43 ? -2.534 -14.388 5.189 1.00 0.00 43 ARG A C 15
ATOM 25769 O O . ARG A 1 43 ? -3.493 -15.153 5.143 1.00 0.00 43 ARG A O 15
ATOM 25790 N N . MET A 1 44 ? -2.506 -13.314 5.966 1.00 0.00 44 MET A N 15
ATOM 25791 C CA . MET A 1 44 ? -3.635 -12.961 6.817 1.00 0.00 44 MET A CA 15
ATOM 25792 C C . MET A 1 44 ? -4.222 -11.624 6.382 1.00 0.00 44 MET A C 15
ATOM 25793 O O . MET A 1 44 ? -4.984 -11.003 7.119 1.00 0.00 44 MET A O 15
ATOM 25807 N N . GLY A 1 45 ? -3.863 -11.197 5.174 1.00 0.00 45 GLY A N 15
ATOM 25808 C CA . GLY A 1 45 ? -4.273 -9.892 4.679 1.00 0.00 45 GLY A CA 15
ATOM 25809 C C . GLY A 1 45 ? -3.571 -8.756 5.406 1.00 0.00 45 GLY A C 15
ATOM 25810 O O . GLY A 1 45 ? -3.961 -7.597 5.297 1.00 0.00 45 GLY A O 15
ATOM 25814 N N . ARG A 1 46 ? -2.518 -9.095 6.137 1.00 0.00 46 ARG A N 15
ATOM 25815 C CA . ARG A 1 46 ? -1.833 -8.132 6.983 1.00 0.00 46 ARG A CA 15
ATOM 25816 C C . ARG A 1 46 ? -0.877 -7.259 6.175 1.00 0.00 46 ARG A C 15
ATOM 25817 O O . ARG A 1 46 ? -1.207 -6.127 5.834 1.00 0.00 46 ARG A O 15
ATOM 25838 N N . THR A 1 47 ? 0.283 -7.807 5.834 1.00 0.00 47 THR A N 15
ATOM 25839 C CA . THR A 1 47 ? 1.359 -7.039 5.216 1.00 0.00 47 THR A CA 15
ATOM 25840 C C . THR A 1 47 ? 1.125 -6.789 3.724 1.00 0.00 47 THR A C 15
ATOM 25841 O O . THR A 1 47 ? 2.052 -6.884 2.923 1.00 0.00 47 THR A O 15
ATOM 25852 N N . ALA A 1 48 ? -0.104 -6.446 3.362 1.00 0.00 48 ALA A N 15
ATOM 25853 C CA . ALA A 1 48 ? -0.460 -6.235 1.965 1.00 0.00 48 ALA A CA 15
ATOM 25854 C C . ALA A 1 48 ? 0.062 -4.901 1.431 1.00 0.00 48 ALA A C 15
ATOM 25855 O O . ALA A 1 48 ? 0.503 -4.817 0.288 1.00 0.00 48 ALA A O 15
ATOM 25862 N N . LEU A 1 49 ? 0.021 -3.862 2.250 1.00 0.00 49 LEU A N 15
ATOM 25863 C CA . LEU A 1 49 ? 0.412 -2.535 1.785 1.00 0.00 49 LEU A CA 15
ATOM 25864 C C . LEU A 1 49 ? 1.816 -2.184 2.250 1.00 0.00 49 LEU A C 15
ATOM 25865 O O . LEU A 1 49 ? 2.048 -1.896 3.429 1.00 0.00 49 LEU A O 15
ATOM 25881 N N . ILE A 1 50 ? 2.743 -2.208 1.314 1.00 0.00 50 ILE A N 15
ATOM 25882 C CA . ILE A 1 50 ? 4.132 -1.909 1.598 1.00 0.00 50 ILE A CA 15
ATOM 25883 C C . ILE A 1 50 ? 4.570 -0.667 0.832 1.00 0.00 50 ILE A C 15
ATOM 25884 O O . ILE A 1 50 ? 4.562 -0.649 -0.392 1.00 0.00 50 ILE A O 15
ATOM 25900 N N . ILE A 1 51 ? 4.938 0.374 1.560 1.00 0.00 51 ILE A N 15
ATOM 25901 C CA . ILE A 1 51 ? 5.230 1.662 0.947 1.00 0.00 51 ILE A CA 15
ATOM 25902 C C . ILE A 1 51 ? 6.732 1.892 0.833 1.00 0.00 51 ILE A C 15
ATOM 25903 O O . ILE A 1 51 ? 7.532 1.138 1.394 1.00 0.00 51 ILE A O 15
ATOM 25919 N N . HIS A 1 52 ? 7.097 2.934 0.096 1.00 0.00 52 HIS A N 15
ATOM 25920 C CA . HIS A 1 52 ? 8.481 3.377 0.007 1.00 0.00 52 HIS A CA 15
ATOM 25921 C C . HIS A 1 52 ? 8.958 3.862 1.377 1.00 0.00 52 HIS A C 15
ATOM 25922 O O . HIS A 1 52 ? 8.190 4.480 2.116 1.00 0.00 52 HIS A O 15
ATOM 25937 N N . PRO A 1 53 ? 10.219 3.563 1.751 1.00 0.00 53 PRO A N 15
ATOM 25938 C CA . PRO A 1 53 ? 10.854 4.118 2.958 1.00 0.00 53 PRO A CA 15
ATOM 25939 C C . PRO A 1 53 ? 10.844 5.653 2.975 1.00 0.00 53 PRO A C 15
ATOM 25940 O O . PRO A 1 53 ? 10.110 6.273 2.217 1.00 0.00 53 PRO A O 15
ATOM 25951 N N . ARG A 1 54 ? 11.655 6.251 3.854 1.00 0.00 54 ARG A N 15
ATOM 25952 C CA . ARG A 1 54 ? 11.733 7.718 4.055 1.00 0.00 54 ARG A CA 15
ATOM 25953 C C . ARG A 1 54 ? 10.417 8.301 4.599 1.00 0.00 54 ARG A C 15
ATOM 25954 O O . ARG A 1 54 ? 10.428 9.266 5.357 1.00 0.00 54 ARG A O 15
ATOM 25975 N N . LEU A 1 55 ? 9.293 7.696 4.227 1.00 0.00 55 LEU A N 15
ATOM 25976 C CA . LEU A 1 55 ? 7.977 8.116 4.696 1.00 0.00 55 LEU A CA 15
ATOM 25977 C C . LEU A 1 55 ? 7.580 7.373 5.964 1.00 0.00 55 LEU A C 15
ATOM 25978 O O . LEU A 1 55 ? 6.418 7.403 6.361 1.00 0.00 55 LEU A O 15
ATOM 25994 N N . LYS A 1 56 ? 8.546 6.723 6.601 1.00 0.00 56 LYS A N 15
ATOM 25995 C CA . LYS A 1 56 ? 8.278 5.928 7.796 1.00 0.00 56 LYS A CA 15
ATOM 25996 C C . LYS A 1 56 ? 7.696 6.804 8.901 1.00 0.00 56 LYS A C 15
ATOM 25997 O O . LYS A 1 56 ? 6.601 6.543 9.400 1.00 0.00 56 LYS A O 15
ATOM 26016 N N . ASP A 1 57 ? 8.425 7.856 9.252 1.00 0.00 57 ASP A N 15
ATOM 26017 C CA . ASP A 1 57 ? 8.000 8.797 10.285 1.00 0.00 57 ASP A CA 15
ATOM 26018 C C . ASP A 1 57 ? 6.657 9.440 9.936 1.00 0.00 57 ASP A C 15
ATOM 26019 O O . ASP A 1 57 ? 5.806 9.641 10.805 1.00 0.00 57 ASP A O 15
ATOM 26028 N N . ARG A 1 58 ? 6.473 9.750 8.657 1.00 0.00 58 ARG A N 15
ATOM 26029 C CA . ARG A 1 58 ? 5.234 10.348 8.173 1.00 0.00 58 ARG A CA 15
ATOM 26030 C C . ARG A 1 58 ? 4.068 9.367 8.301 1.00 0.00 58 ARG A C 15
ATOM 26031 O O . ARG A 1 58 ? 3.063 9.661 8.947 1.00 0.00 58 ARG A O 15
ATOM 26052 N N . SER A 1 59 ? 4.217 8.206 7.677 1.00 0.00 59 SER A N 15
ATOM 26053 C CA . SER A 1 59 ? 3.175 7.188 7.666 1.00 0.00 59 SER A CA 15
ATOM 26054 C C . SER A 1 59 ? 2.833 6.708 9.075 1.00 0.00 59 SER A C 15
ATOM 26055 O O . SER A 1 59 ? 1.682 6.380 9.352 1.00 0.00 59 SER A O 15
ATOM 26063 N N . SER A 1 60 ? 3.831 6.676 9.949 1.00 0.00 60 SER A N 15
ATOM 26064 C CA . SER A 1 60 ? 3.661 6.181 11.311 1.00 0.00 60 SER A CA 15
ATOM 26065 C C . SER A 1 60 ? 2.604 6.985 12.073 1.00 0.00 60 SER A C 15
ATOM 26066 O O . SER A 1 60 ? 1.885 6.441 12.916 1.00 0.00 60 SER A O 15
ATOM 26074 N N . SER A 1 61 ? 2.486 8.271 11.751 1.00 0.00 61 SER A N 15
ATOM 26075 C CA . SER A 1 61 ? 1.523 9.142 12.414 1.00 0.00 61 SER A CA 15
ATOM 26076 C C . SER A 1 61 ? 0.091 8.788 12.008 1.00 0.00 61 SER A C 15
ATOM 26077 O O . SER A 1 61 ? -0.872 9.198 12.657 1.00 0.00 61 SER A O 15
ATOM 26085 N N . LEU A 1 62 ? -0.041 8.024 10.934 1.00 0.00 62 LEU A N 15
ATOM 26086 C CA . LEU A 1 62 ? -1.347 7.620 10.439 1.00 0.00 62 LEU A CA 15
ATOM 26087 C C . LEU A 1 62 ? -1.571 6.134 10.688 1.00 0.00 62 LEU A C 15
ATOM 26088 O O . LEU A 1 62 ? -2.467 5.746 11.436 1.00 0.00 62 LEU A O 15
ATOM 26104 N N . ALA A 1 63 ? -0.732 5.315 10.078 1.00 0.00 63 ALA A N 15
ATOM 26105 C CA . ALA A 1 63 ? -0.836 3.871 10.202 1.00 0.00 63 ALA A CA 15
ATOM 26106 C C . ALA A 1 63 ? 0.525 3.274 10.529 1.00 0.00 63 ALA A C 15
ATOM 26107 O O . ALA A 1 63 ? 1.512 3.546 9.838 1.00 0.00 63 ALA A O 15
ATOM 26114 N N . ASP A 1 64 ? 0.569 2.463 11.570 1.00 0.00 64 ASP A N 15
ATOM 26115 C CA . ASP A 1 64 ? 1.817 1.872 12.033 1.00 0.00 64 ASP A CA 15
ATOM 26116 C C . ASP A 1 64 ? 2.261 0.750 11.099 1.00 0.00 64 ASP A C 15
ATOM 26117 O O . ASP A 1 64 ? 1.443 0.159 10.391 1.00 0.00 64 ASP A O 15
ATOM 26126 N N . PRO A 1 65 ? 3.571 0.465 11.054 1.00 0.00 65 PRO A N 15
ATOM 26127 C CA . PRO A 1 65 ? 4.100 -0.641 10.264 1.00 0.00 65 PRO A CA 15
ATOM 26128 C C . PRO A 1 65 ? 3.765 -1.993 10.888 1.00 0.00 65 PRO A C 15
ATOM 26129 O O . PRO A 1 65 ? 3.812 -2.150 12.109 1.00 0.00 65 PRO A O 15
ATOM 26140 N N . ALA A 1 66 ? 3.420 -2.959 10.047 1.00 0.00 66 ALA A N 15
ATOM 26141 C CA . ALA A 1 66 ? 3.079 -4.295 10.516 1.00 0.00 66 ALA A CA 15
ATOM 26142 C C . ALA A 1 66 ? 4.276 -4.932 11.207 1.00 0.00 66 ALA A C 15
ATOM 26143 O O . ALA A 1 66 ? 4.183 -5.386 12.347 1.00 0.00 66 ALA A O 15
ATOM 26150 N N . SER A 1 67 ? 5.397 -4.960 10.507 1.00 0.00 67 SER A N 15
ATOM 26151 C CA . SER A 1 67 ? 6.641 -5.411 11.076 1.00 0.00 67 SER A CA 15
ATOM 26152 C C . SER A 1 67 ? 7.507 -4.225 11.431 1.00 0.00 67 SER A C 15
ATOM 26153 O O . SER A 1 67 ? 7.642 -3.819 12.586 1.00 0.00 67 SER A O 15
ATOM 26161 N N . ASP A 1 68 ? 8.055 -3.713 10.390 1.00 0.00 68 ASP A N 15
ATOM 26162 C CA . ASP A 1 68 ? 8.869 -2.505 10.370 1.00 0.00 68 ASP A CA 15
ATOM 26163 C C . ASP A 1 68 ? 9.223 -2.227 8.928 1.00 0.00 68 ASP A C 15
ATOM 26164 O O . ASP A 1 68 ? 8.795 -1.242 8.328 1.00 0.00 68 ASP A O 15
ATOM 26173 N N . ILE A 1 69 ? 9.989 -3.153 8.385 1.00 0.00 69 ILE A N 15
ATOM 26174 C CA . ILE A 1 69 ? 10.332 -3.178 6.980 1.00 0.00 69 ILE A CA 15
ATOM 26175 C C . ILE A 1 69 ? 10.272 -4.612 6.483 1.00 0.00 69 ILE A C 15
ATOM 26176 O O . ILE A 1 69 ? 10.457 -5.552 7.258 1.00 0.00 69 ILE A O 15
ATOM 26192 N N . LYS A 1 70 ? 9.991 -4.779 5.208 1.00 0.00 70 LYS A N 15
ATOM 26193 C CA . LYS A 1 70 ? 9.934 -6.102 4.609 1.00 0.00 70 LYS A CA 15
ATOM 26194 C C . LYS A 1 70 ? 10.985 -6.214 3.521 1.00 0.00 70 LYS A C 15
ATOM 26195 O O . LYS A 1 70 ? 10.876 -5.586 2.467 1.00 0.00 70 LYS A O 15
ATOM 26214 N N . THR A 1 71 ? 12.015 -6.988 3.802 1.00 0.00 71 THR A N 15
ATOM 26215 C CA . THR A 1 71 ? 13.097 -7.197 2.863 1.00 0.00 71 THR A CA 15
ATOM 26216 C C . THR A 1 71 ? 12.837 -8.440 2.024 1.00 0.00 71 THR A C 15
ATOM 26217 O O . THR A 1 71 ? 12.827 -9.555 2.553 1.00 0.00 71 THR A O 15
ATOM 26228 N N . CYS A 1 72 ? 12.632 -8.254 0.723 1.00 0.00 72 CYS A N 15
ATOM 26229 C CA . CYS A 1 72 ? 12.261 -9.359 -0.155 1.00 0.00 72 CYS A CA 15
ATOM 26230 C C . CYS A 1 72 ? 12.007 -8.884 -1.565 1.00 0.00 72 CYS A C 15
ATOM 26231 O O . CYS A 1 72 ? 12.320 -7.747 -1.926 1.00 0.00 72 CYS A O 15
ATOM 26239 N N . ASP A 1 73 ? 11.457 -9.786 -2.355 1.00 0.00 73 ASP A N 15
ATOM 26240 C CA . ASP A 1 73 ? 11.337 -9.597 -3.774 1.00 0.00 73 ASP A CA 15
ATOM 26241 C C . ASP A 1 73 ? 10.422 -8.448 -4.122 1.00 0.00 73 ASP A C 15
ATOM 26242 O O . ASP A 1 73 ? 9.235 -8.437 -3.782 1.00 0.00 73 ASP A O 15
ATOM 26251 N N . HIS A 1 74 ? 11.045 -7.465 -4.750 1.00 0.00 74 HIS A N 15
ATOM 26252 C CA . HIS A 1 74 ? 10.366 -6.409 -5.533 1.00 0.00 74 HIS A CA 15
ATOM 26253 C C . HIS A 1 74 ? 10.146 -5.139 -4.727 1.00 0.00 74 HIS A C 15
ATOM 26254 O O . HIS A 1 74 ? 9.302 -4.320 -5.081 1.00 0.00 74 HIS A O 15
ATOM 26269 N N . TYR A 1 75 ? 10.911 -4.952 -3.669 1.00 0.00 75 TYR A N 15
ATOM 26270 C CA . TYR A 1 75 ? 10.790 -3.739 -2.870 1.00 0.00 75 TYR A CA 15
ATOM 26271 C C . TYR A 1 75 ? 12.013 -2.856 -3.051 1.00 0.00 75 TYR A C 15
ATOM 26272 O O . TYR A 1 75 ? 12.630 -2.434 -2.075 1.00 0.00 75 TYR A O 15
ATOM 26290 N N . GLN A 1 76 ? 12.363 -2.583 -4.303 1.00 0.00 76 GLN A N 15
ATOM 26291 C CA . GLN A 1 76 ? 13.559 -1.815 -4.616 1.00 0.00 76 GLN A CA 15
ATOM 26292 C C . GLN A 1 76 ? 13.565 -0.467 -3.897 1.00 0.00 76 GLN A C 15
ATOM 26293 O O . GLN A 1 76 ? 14.359 -0.261 -2.976 1.00 0.00 76 GLN A O 15
ATOM 26307 N N . ASN A 1 77 ? 12.684 0.436 -4.320 1.00 0.00 77 ASN A N 15
ATOM 26308 C CA . ASN A 1 77 ? 12.517 1.745 -3.688 1.00 0.00 77 ASN A CA 15
ATOM 26309 C C . ASN A 1 77 ? 13.766 2.620 -3.790 1.00 0.00 77 ASN A C 15
ATOM 26310 O O . ASN A 1 77 ? 13.758 3.731 -3.253 1.00 0.00 77 ASN A O 15
ATOM 26321 N N . PHE A 1 78 ? 14.804 2.111 -4.485 1.00 0.00 78 PHE A N 15
ATOM 26322 C CA . PHE A 1 78 ? 16.124 2.767 -4.661 1.00 0.00 78 PHE A CA 15
ATOM 26323 C C . PHE A 1 78 ? 17.231 2.210 -3.735 1.00 0.00 78 PHE A C 15
ATOM 26324 O O . PHE A 1 78 ? 18.209 1.657 -4.240 1.00 0.00 78 PHE A O 15
ATOM 26341 N N . PRO A 1 79 ? 17.115 2.320 -2.389 1.00 0.00 79 PRO A N 15
ATOM 26342 C CA . PRO A 1 79 ? 18.243 2.076 -1.473 1.00 0.00 79 PRO A CA 15
ATOM 26343 C C . PRO A 1 79 ? 18.754 0.637 -1.469 1.00 0.00 79 PRO A C 15
ATOM 26344 O O . PRO A 1 79 ? 19.938 0.407 -1.717 1.00 0.00 79 PRO A O 15
ATOM 26355 N N . LEU A 1 80 ? 17.860 -0.317 -1.195 1.00 0.00 80 LEU A N 15
ATOM 26356 C CA . LEU A 1 80 ? 18.233 -1.734 -1.017 1.00 0.00 80 LEU A CA 15
ATOM 26357 C C . LEU A 1 80 ? 18.981 -1.899 0.313 1.00 0.00 80 LEU A C 15
ATOM 26358 O O . LEU A 1 80 ? 19.862 -1.109 0.644 1.00 0.00 80 LEU A O 15
ATOM 26374 N N . TYR A 1 81 ? 18.626 -2.913 1.091 1.00 0.00 81 TYR A N 15
ATOM 26375 C CA . TYR A 1 81 ? 19.310 -3.142 2.353 1.00 0.00 81 TYR A CA 15
ATOM 26376 C C . TYR A 1 81 ? 20.536 -4.022 2.124 1.00 0.00 81 TYR A C 15
ATOM 26377 O O . TYR A 1 81 ? 20.428 -5.243 1.987 1.00 0.00 81 TYR A O 15
ATOM 26395 N N . LEU A 1 82 ? 21.700 -3.388 2.039 1.00 0.00 82 LEU A N 15
ATOM 26396 C CA . LEU A 1 82 ? 22.951 -4.102 1.799 1.00 0.00 82 LEU A CA 15
ATOM 26397 C C . LEU A 1 82 ? 23.601 -4.548 3.105 1.00 0.00 82 LEU A C 15
ATOM 26398 O O . LEU A 1 82 ? 24.506 -5.384 3.092 1.00 0.00 82 LEU A O 15
ATOM 26414 N N . GLY A 1 83 ? 23.128 -4.002 4.221 1.00 0.00 83 GLY A N 15
ATOM 26415 C CA . GLY A 1 83 ? 23.731 -4.289 5.514 1.00 0.00 83 GLY A CA 15
ATOM 26416 C C . GLY A 1 83 ? 23.357 -5.655 6.057 1.00 0.00 83 GLY A C 15
ATOM 26417 O O . GLY A 1 83 ? 22.579 -5.763 7.003 1.00 0.00 83 GLY A O 15
ATOM 26421 N N . GLY A 1 84 ? 23.912 -6.691 5.453 1.00 0.00 84 GLY A N 15
ATOM 26422 C CA . GLY A 1 84 ? 23.679 -8.048 5.915 1.00 0.00 84 GLY A CA 15
ATOM 26423 C C . GLY A 1 84 ? 24.301 -9.069 4.986 1.00 0.00 84 GLY A C 15
ATOM 26424 O O . GLY A 1 84 ? 23.829 -10.205 4.900 1.00 0.00 84 GLY A O 15
ATOM 26428 N N . GLU A 1 85 ? 25.382 -8.651 4.319 1.00 0.00 85 GLU A N 15
ATOM 26429 C CA . GLU A 1 85 ? 26.046 -9.435 3.276 1.00 0.00 85 GLU A CA 15
ATOM 26430 C C . GLU A 1 85 ? 25.095 -9.719 2.112 1.00 0.00 85 GLU A C 15
ATOM 26431 O O . GLU A 1 85 ? 25.190 -9.092 1.061 1.00 0.00 85 GLU A O 15
ATOM 26443 N N . THR A 1 86 ? 24.179 -10.652 2.305 1.00 0.00 86 THR A N 15
ATOM 26444 C CA . THR A 1 86 ? 23.143 -10.912 1.324 1.00 0.00 86 THR A CA 15
ATOM 26445 C C . THR A 1 86 ? 22.197 -9.721 1.270 1.00 0.00 86 THR A C 15
ATOM 26446 O O . THR A 1 86 ? 21.558 -9.383 2.267 1.00 0.00 86 THR A O 15
ATOM 26457 N N . HIS A 1 87 ? 22.121 -9.069 0.122 1.00 0.00 87 HIS A N 15
ATOM 26458 C CA . HIS A 1 87 ? 21.358 -7.835 0.022 1.00 0.00 87 HIS A CA 15
ATOM 26459 C C . HIS A 1 87 ? 19.927 -8.147 -0.377 1.00 0.00 87 HIS A C 15
ATOM 26460 O O . HIS A 1 87 ? 19.674 -9.093 -1.125 1.00 0.00 87 HIS A O 15
ATOM 26475 N N . GLU A 1 88 ? 18.995 -7.365 0.140 1.00 0.00 88 GLU A N 15
ATOM 26476 C CA . GLU A 1 88 ? 17.586 -7.559 -0.147 1.00 0.00 88 GLU A CA 15
ATOM 26477 C C . GLU A 1 88 ? 16.855 -6.226 -0.126 1.00 0.00 88 GLU A C 15
ATOM 26478 O O . GLU A 1 88 ? 17.098 -5.382 0.738 1.00 0.00 88 GLU A O 15
ATOM 26490 N N . HIS A 1 89 ? 15.994 -6.024 -1.111 1.00 0.00 89 HIS A N 15
ATOM 26491 C CA . HIS A 1 89 ? 15.265 -4.772 -1.248 1.00 0.00 89 HIS A CA 15
ATOM 26492 C C . HIS A 1 89 ? 14.196 -4.682 -0.162 1.00 0.00 89 HIS A C 15
ATOM 26493 O O . HIS A 1 89 ? 13.593 -5.693 0.193 1.00 0.00 89 HIS A O 15
ATOM 26508 N N . TYR A 1 90 ? 13.959 -3.485 0.364 1.00 0.00 90 TYR A N 15
ATOM 26509 C CA . TYR A 1 90 ? 13.083 -3.341 1.520 1.00 0.00 90 TYR A CA 15
ATOM 26510 C C . TYR A 1 90 ? 12.035 -2.253 1.321 1.00 0.00 90 TYR A C 15
ATOM 26511 O O . TYR A 1 90 ? 12.294 -1.218 0.703 1.00 0.00 90 TYR A O 15
ATOM 26529 N N . GLY A 1 91 ? 10.848 -2.522 1.840 1.00 0.00 91 GLY A N 15
ATOM 26530 C CA . GLY A 1 91 ? 9.799 -1.525 1.905 1.00 0.00 91 GLY A CA 15
ATOM 26531 C C . GLY A 1 91 ? 9.122 -1.557 3.264 1.00 0.00 91 GLY A C 15
ATOM 26532 O O . GLY A 1 91 ? 9.440 -2.414 4.085 1.00 0.00 91 GLY A O 15
ATOM 26536 N N . ILE A 1 92 ? 8.192 -0.648 3.507 1.00 0.00 92 ILE A N 15
ATOM 26537 C CA . ILE A 1 92 ? 7.531 -0.574 4.809 1.00 0.00 92 ILE A CA 15
ATOM 26538 C C . ILE A 1 92 ? 6.120 -1.163 4.747 1.00 0.00 92 ILE A C 15
ATOM 26539 O O . ILE A 1 92 ? 5.222 -0.573 4.139 1.00 0.00 92 ILE A O 15
ATOM 26555 N N . PRO A 1 93 ? 5.899 -2.330 5.377 1.00 0.00 93 PRO A N 15
ATOM 26556 C CA . PRO A 1 93 ? 4.610 -3.002 5.352 1.00 0.00 93 PRO A CA 15
ATOM 26557 C C . PRO A 1 93 ? 3.666 -2.501 6.441 1.00 0.00 93 PRO A C 15
ATOM 26558 O O . PRO A 1 93 ? 4.098 -2.068 7.508 1.00 0.00 93 PRO A O 15
ATOM 26569 N N . HIS A 1 94 ? 2.376 -2.555 6.156 1.00 0.00 94 HIS A N 15
ATOM 26570 C CA . HIS A 1 94 ? 1.348 -2.114 7.094 1.00 0.00 94 HIS A CA 15
ATOM 26571 C C . HIS A 1 94 ? 0.260 -3.173 7.171 1.00 0.00 94 HIS A C 15
ATOM 26572 O O . HIS A 1 94 ? 0.502 -4.330 6.842 1.00 0.00 94 HIS A O 15
ATOM 26587 N N . GLY A 1 95 ? -0.925 -2.765 7.599 1.00 0.00 95 GLY A N 15
ATOM 26588 C CA . GLY A 1 95 ? -2.091 -3.621 7.530 1.00 0.00 95 GLY A CA 15
ATOM 26589 C C . GLY A 1 95 ? -3.318 -2.885 8.005 1.00 0.00 95 GLY A C 15
ATOM 26590 O O . GLY A 1 95 ? -3.206 -1.918 8.760 1.00 0.00 95 GLY A O 15
ATOM 26594 N N . PHE A 1 96 ? -4.490 -3.333 7.572 1.00 0.00 96 PHE A N 15
ATOM 26595 C CA . PHE A 1 96 ? -5.721 -2.599 7.834 1.00 0.00 96 PHE A CA 15
ATOM 26596 C C . PHE A 1 96 ? -6.884 -3.552 8.040 1.00 0.00 96 PHE A C 15
ATOM 26597 O O . PHE A 1 96 ? -7.093 -4.464 7.242 1.00 0.00 96 PHE A O 15
ATOM 26614 N N . SER A 1 97 ? -7.624 -3.346 9.116 1.00 0.00 97 SER A N 15
ATOM 26615 C CA . SER A 1 97 ? -8.793 -4.160 9.408 1.00 0.00 97 SER A CA 15
ATOM 26616 C C . SER A 1 97 ? -10.036 -3.618 8.703 1.00 0.00 97 SER A C 15
ATOM 26617 O O . SER A 1 97 ? -11.061 -4.295 8.622 1.00 0.00 97 SER A O 15
ATOM 26625 N N . SER A 1 98 ? -9.956 -2.390 8.197 1.00 0.00 98 SER A N 15
ATOM 26626 C CA . SER A 1 98 ? -11.111 -1.761 7.571 1.00 0.00 98 SER A CA 15
ATOM 26627 C C . SER A 1 98 ? -10.717 -0.861 6.400 1.00 0.00 98 SER A C 15
ATOM 26628 O O . SER A 1 98 ? -9.646 -0.236 6.403 1.00 0.00 98 SER A O 15
ATOM 26636 N N . ARG A 1 99 ? -11.601 -0.804 5.407 1.00 0.00 99 ARG A N 15
ATOM 26637 C CA . ARG A 1 99 ? -11.384 -0.008 4.206 1.00 0.00 99 ARG A CA 15
ATOM 26638 C C . ARG A 1 99 ? -11.216 1.464 4.536 1.00 0.00 99 ARG A C 15
ATOM 26639 O O . ARG A 1 99 ? -10.256 2.091 4.100 1.00 0.00 99 ARG A O 15
ATOM 26660 N N . ILE A 1 100 ? -12.153 2.017 5.304 1.00 0.00 100 ILE A N 15
ATOM 26661 C CA . ILE A 1 100 ? -12.122 3.437 5.631 1.00 0.00 100 ILE A CA 15
ATOM 26662 C C . ILE A 1 100 ? -10.850 3.807 6.384 1.00 0.00 100 ILE A C 15
ATOM 26663 O O . ILE A 1 100 ? -10.351 4.923 6.261 1.00 0.00 100 ILE A O 15
ATOM 26679 N N . ALA A 1 101 ? -10.327 2.871 7.163 1.00 0.00 101 ALA A N 15
ATOM 26680 C CA . ALA A 1 101 ? -9.067 3.093 7.843 1.00 0.00 101 ALA A CA 15
ATOM 26681 C C . ALA A 1 101 ? -8.003 3.405 6.806 1.00 0.00 101 ALA A C 15
ATOM 26682 O O . ALA A 1 101 ? -7.369 4.457 6.852 1.00 0.00 101 ALA A O 15
ATOM 26689 N N . LEU A 1 102 ? -7.863 2.503 5.839 1.00 0.00 102 LEU A N 15
ATOM 26690 C CA . LEU A 1 102 ? -6.962 2.711 4.710 1.00 0.00 102 LEU A CA 15
ATOM 26691 C C . LEU A 1 102 ? -7.327 3.995 3.957 1.00 0.00 102 LEU A C 15
ATOM 26692 O O . LEU A 1 102 ? -6.451 4.777 3.587 1.00 0.00 102 LEU A O 15
ATOM 26708 N N . GLU A 1 103 ? -8.628 4.203 3.763 1.00 0.00 103 GLU A N 15
ATOM 26709 C CA . GLU A 1 103 ? -9.155 5.380 3.073 1.00 0.00 103 GLU A CA 15
ATOM 26710 C C . GLU A 1 103 ? -8.575 6.669 3.658 1.00 0.00 103 GLU A C 15
ATOM 26711 O O . GLU A 1 103 ? -8.032 7.510 2.937 1.00 0.00 103 GLU A O 15
ATOM 26723 N N . ARG A 1 104 ? -8.699 6.809 4.972 1.00 0.00 104 ARG A N 15
ATOM 26724 C CA . ARG A 1 104 ? -8.243 8.010 5.667 1.00 0.00 104 ARG A CA 15
ATOM 26725 C C . ARG A 1 104 ? -6.726 8.148 5.603 1.00 0.00 104 ARG A C 15
ATOM 26726 O O . ARG A 1 104 ? -6.205 9.244 5.396 1.00 0.00 104 ARG A O 15
ATOM 26747 N N . TYR A 1 105 ? -6.021 7.039 5.777 1.00 0.00 105 TYR A N 15
ATOM 26748 C CA . TYR A 1 105 ? -4.571 7.068 5.834 1.00 0.00 105 TYR A CA 15
ATOM 26749 C C . TYR A 1 105 ? -3.978 7.409 4.472 1.00 0.00 105 TYR A C 15
ATOM 26750 O O . TYR A 1 105 ? -2.990 8.136 4.387 1.00 0.00 105 TYR A O 15
ATOM 26768 N N . LEU A 1 106 ? -4.598 6.906 3.408 1.00 0.00 106 LEU A N 15
ATOM 26769 C CA . LEU A 1 106 ? -4.197 7.269 2.053 1.00 0.00 106 LEU A CA 15
ATOM 26770 C C . LEU A 1 106 ? -4.343 8.769 1.850 1.00 0.00 106 LEU A C 15
ATOM 26771 O O . LEU A 1 106 ? -3.496 9.407 1.231 1.00 0.00 106 LEU A O 15
ATOM 26787 N N . ASN A 1 107 ? -5.413 9.319 2.411 1.00 0.00 107 ASN A N 15
ATOM 26788 C CA . ASN A 1 107 ? -5.729 10.739 2.281 1.00 0.00 107 ASN A CA 15
ATOM 26789 C C . ASN A 1 107 ? -4.617 11.625 2.836 1.00 0.00 107 ASN A C 15
ATOM 26790 O O . ASN A 1 107 ? -4.272 12.647 2.244 1.00 0.00 107 ASN A O 15
ATOM 26801 N N . GLY A 1 108 ? -4.054 11.232 3.967 1.00 0.00 108 GLY A N 15
ATOM 26802 C CA . GLY A 1 108 ? -3.035 12.047 4.596 1.00 0.00 108 GLY A CA 15
ATOM 26803 C C . GLY A 1 108 ? -1.636 11.725 4.110 1.00 0.00 108 GLY A C 15
ATOM 26804 O O . GLY A 1 108 ? -0.777 12.607 4.039 1.00 0.00 108 GLY A O 15
ATOM 26808 N N . LEU A 1 109 ? -1.399 10.459 3.795 1.00 0.00 109 LEU A N 15
ATOM 26809 C CA . LEU A 1 109 ? -0.074 10.006 3.390 1.00 0.00 109 LEU A CA 15
ATOM 26810 C C . LEU A 1 109 ? 0.208 10.311 1.918 1.00 0.00 109 LEU A C 15
ATOM 26811 O O . LEU A 1 109 ? 1.239 10.891 1.589 1.00 0.00 109 LEU A O 15
ATOM 26827 N N . PHE A 1 110 ? -0.705 9.921 1.037 1.00 0.00 110 PHE A N 15
ATOM 26828 C CA . PHE A 1 110 ? -0.472 10.058 -0.399 1.00 0.00 110 PHE A CA 15
ATOM 26829 C C . PHE A 1 110 ? -1.492 10.983 -1.054 1.00 0.00 110 PHE A C 15
ATOM 26830 O O . PHE A 1 110 ? -1.436 11.215 -2.265 1.00 0.00 110 PHE A O 15
ATOM 26847 N N . GLY A 1 111 ? -2.424 11.496 -0.260 1.00 0.00 111 GLY A N 15
ATOM 26848 C CA . GLY A 1 111 ? -3.496 12.315 -0.792 1.00 0.00 111 GLY A CA 15
ATOM 26849 C C . GLY A 1 111 ? -3.015 13.643 -1.338 1.00 0.00 111 GLY A C 15
ATOM 26850 O O . GLY A 1 111 ? -3.051 13.860 -2.550 1.00 0.00 111 GLY A O 15
ATOM 26854 N N . ASP A 1 112 ? -2.560 14.519 -0.437 1.00 0.00 112 ASP A N 15
ATOM 26855 C CA . ASP A 1 112 ? -2.148 15.852 -0.753 1.00 0.00 112 ASP A CA 15
ATOM 26856 C C . ASP A 1 112 ? -3.318 16.731 -1.034 1.00 0.00 112 ASP A C 15
ATOM 26857 O O . ASP A 1 112 ? -4.318 16.372 -1.660 1.00 0.00 112 ASP A O 15
ATOM 26866 N N . MET A 1 1 ? -9.589 -6.557 12.806 1.00 0.00 1 MET A N 16
ATOM 26867 C CA . MET A 1 1 ? -9.267 -7.431 11.655 1.00 0.00 1 MET A CA 16
ATOM 26868 C C . MET A 1 1 ? -8.162 -6.807 10.821 1.00 0.00 1 MET A C 16
ATOM 26869 O O . MET A 1 1 ? -7.512 -5.857 11.253 1.00 0.00 1 MET A O 16
ATOM 26885 N N . TYR A 1 2 ? -7.926 -7.373 9.651 1.00 0.00 2 TYR A N 16
ATOM 26886 C CA . TYR A 1 2 ? -7.045 -6.773 8.667 1.00 0.00 2 TYR A CA 16
ATOM 26887 C C . TYR A 1 2 ? -7.706 -6.756 7.298 1.00 0.00 2 TYR A C 16
ATOM 26888 O O . TYR A 1 2 ? -8.863 -7.149 7.152 1.00 0.00 2 TYR A O 16
ATOM 26906 N N . LEU A 1 3 ? -6.966 -6.302 6.300 1.00 0.00 3 LEU A N 16
ATOM 26907 C CA . LEU A 1 3 ? -7.480 -6.239 4.944 1.00 0.00 3 LEU A CA 16
ATOM 26908 C C . LEU A 1 3 ? -6.746 -7.223 4.044 1.00 0.00 3 LEU A C 16
ATOM 26909 O O . LEU A 1 3 ? -5.517 -7.214 3.966 1.00 0.00 3 LEU A O 16
ATOM 26925 N N . ARG A 1 4 ? -7.516 -8.079 3.387 1.00 0.00 4 ARG A N 16
ATOM 26926 C CA . ARG A 1 4 ? -6.988 -9.034 2.422 1.00 0.00 4 ARG A CA 16
ATOM 26927 C C . ARG A 1 4 ? -6.235 -8.296 1.310 1.00 0.00 4 ARG A C 16
ATOM 26928 O O . ARG A 1 4 ? -6.687 -7.248 0.845 1.00 0.00 4 ARG A O 16
ATOM 26949 N N . PRO A 1 5 ? -5.073 -8.830 0.884 1.00 0.00 5 PRO A N 16
ATOM 26950 C CA . PRO A 1 5 ? -4.197 -8.184 -0.111 1.00 0.00 5 PRO A CA 16
ATOM 26951 C C . PRO A 1 5 ? -4.943 -7.799 -1.391 1.00 0.00 5 PRO A C 16
ATOM 26952 O O . PRO A 1 5 ? -4.656 -6.770 -2.008 1.00 0.00 5 PRO A O 16
ATOM 26963 N N . ASP A 1 6 ? -5.900 -8.634 -1.776 1.00 0.00 6 ASP A N 16
ATOM 26964 C CA . ASP A 1 6 ? -6.747 -8.371 -2.938 1.00 0.00 6 ASP A CA 16
ATOM 26965 C C . ASP A 1 6 ? -7.534 -7.071 -2.768 1.00 0.00 6 ASP A C 16
ATOM 26966 O O . ASP A 1 6 ? -7.614 -6.256 -3.687 1.00 0.00 6 ASP A O 16
ATOM 26975 N N . GLU A 1 7 ? -8.093 -6.886 -1.576 1.00 0.00 7 GLU A N 16
ATOM 26976 C CA . GLU A 1 7 ? -8.885 -5.702 -1.256 1.00 0.00 7 GLU A CA 16
ATOM 26977 C C . GLU A 1 7 ? -8.028 -4.439 -1.359 1.00 0.00 7 GLU A C 16
ATOM 26978 O O . GLU A 1 7 ? -8.434 -3.452 -1.974 1.00 0.00 7 GLU A O 16
ATOM 26990 N N . VAL A 1 8 ? -6.834 -4.499 -0.771 1.00 0.00 8 VAL A N 16
ATOM 26991 C CA . VAL A 1 8 ? -5.922 -3.356 -0.734 1.00 0.00 8 VAL A CA 16
ATOM 26992 C C . VAL A 1 8 ? -5.634 -2.826 -2.137 1.00 0.00 8 VAL A C 16
ATOM 26993 O O . VAL A 1 8 ? -5.729 -1.625 -2.388 1.00 0.00 8 VAL A O 16
ATOM 27006 N N . ALA A 1 9 ? -5.298 -3.734 -3.047 1.00 0.00 9 ALA A N 16
ATOM 27007 C CA . ALA A 1 9 ? -4.975 -3.363 -4.421 1.00 0.00 9 ALA A CA 16
ATOM 27008 C C . ALA A 1 9 ? -6.153 -2.671 -5.098 1.00 0.00 9 ALA A C 16
ATOM 27009 O O . ALA A 1 9 ? -6.000 -1.605 -5.701 1.00 0.00 9 ALA A O 16
ATOM 27016 N N . ARG A 1 10 ? -7.321 -3.289 -4.994 1.00 0.00 10 ARG A N 16
ATOM 27017 C CA . ARG A 1 10 ? -8.528 -2.777 -5.628 1.00 0.00 10 ARG A CA 16
ATOM 27018 C C . ARG A 1 10 ? -8.892 -1.388 -5.097 1.00 0.00 10 ARG A C 16
ATOM 27019 O O . ARG A 1 10 ? -9.339 -0.525 -5.857 1.00 0.00 10 ARG A O 16
ATOM 27040 N N . VAL A 1 11 ? -8.693 -1.175 -3.797 1.00 0.00 11 VAL A N 16
ATOM 27041 C CA . VAL A 1 11 ? -8.933 0.134 -3.194 1.00 0.00 11 VAL A CA 16
ATOM 27042 C C . VAL A 1 11 ? -8.043 1.191 -3.834 1.00 0.00 11 VAL A C 16
ATOM 27043 O O . VAL A 1 11 ? -8.511 2.275 -4.178 1.00 0.00 11 VAL A O 16
ATOM 27056 N N . LEU A 1 12 ? -6.768 0.859 -4.010 1.00 0.00 12 LEU A N 16
ATOM 27057 C CA . LEU A 1 12 ? -5.809 1.784 -4.598 1.00 0.00 12 LEU A CA 16
ATOM 27058 C C . LEU A 1 12 ? -6.250 2.205 -5.996 1.00 0.00 12 LEU A C 16
ATOM 27059 O O . LEU A 1 12 ? -6.278 3.391 -6.315 1.00 0.00 12 LEU A O 16
ATOM 27075 N N . GLU A 1 13 ? -6.614 1.227 -6.817 1.00 0.00 13 GLU A N 16
ATOM 27076 C CA . GLU A 1 13 ? -7.061 1.493 -8.180 1.00 0.00 13 GLU A CA 16
ATOM 27077 C C . GLU A 1 13 ? -8.269 2.432 -8.157 1.00 0.00 13 GLU A C 16
ATOM 27078 O O . GLU A 1 13 ? -8.336 3.404 -8.910 1.00 0.00 13 GLU A O 16
ATOM 27090 N N . LYS A 1 14 ? -9.195 2.151 -7.247 1.00 0.00 14 LYS A N 16
ATOM 27091 C CA . LYS A 1 14 ? -10.412 2.943 -7.098 1.00 0.00 14 LYS A CA 16
ATOM 27092 C C . LYS A 1 14 ? -10.078 4.356 -6.624 1.00 0.00 14 LYS A C 16
ATOM 27093 O O . LYS A 1 14 ? -10.714 5.334 -7.020 1.00 0.00 14 LYS A O 16
ATOM 27112 N N . ALA A 1 15 ? -9.067 4.443 -5.776 1.00 0.00 15 ALA A N 16
ATOM 27113 C CA . ALA A 1 15 ? -8.620 5.716 -5.209 1.00 0.00 15 ALA A CA 16
ATOM 27114 C C . ALA A 1 15 ? -7.864 6.577 -6.229 1.00 0.00 15 ALA A C 16
ATOM 27115 O O . ALA A 1 15 ? -7.299 7.615 -5.877 1.00 0.00 15 ALA A O 16
ATOM 27122 N N . GLY A 1 16 ? -7.853 6.153 -7.487 1.00 0.00 16 GLY A N 16
ATOM 27123 C CA . GLY A 1 16 ? -7.256 6.962 -8.535 1.00 0.00 16 GLY A CA 16
ATOM 27124 C C . GLY A 1 16 ? -5.780 6.689 -8.715 1.00 0.00 16 GLY A C 16
ATOM 27125 O O . GLY A 1 16 ? -5.002 7.601 -8.989 1.00 0.00 16 GLY A O 16
ATOM 27129 N N . PHE A 1 17 ? -5.388 5.438 -8.555 1.00 0.00 17 PHE A N 16
ATOM 27130 C CA . PHE A 1 17 ? -3.994 5.053 -8.694 1.00 0.00 17 PHE A CA 16
ATOM 27131 C C . PHE A 1 17 ? -3.722 4.417 -10.054 1.00 0.00 17 PHE A C 16
ATOM 27132 O O . PHE A 1 17 ? -4.623 4.260 -10.875 1.00 0.00 17 PHE A O 16
ATOM 27149 N N . THR A 1 18 ? -2.467 4.054 -10.267 1.00 0.00 18 THR A N 16
ATOM 27150 C CA . THR A 1 18 ? -2.031 3.391 -11.485 1.00 0.00 18 THR A CA 16
ATOM 27151 C C . THR A 1 18 ? -1.028 2.291 -11.145 1.00 0.00 18 THR A C 16
ATOM 27152 O O . THR A 1 18 ? -0.421 2.321 -10.078 1.00 0.00 18 THR A O 16
ATOM 27163 N N . VAL A 1 19 ? -0.868 1.325 -12.036 1.00 0.00 19 VAL A N 16
ATOM 27164 C CA . VAL A 1 19 ? 0.049 0.210 -11.802 1.00 0.00 19 VAL A CA 16
ATOM 27165 C C . VAL A 1 19 ? 1.278 0.314 -12.712 1.00 0.00 19 VAL A C 16
ATOM 27166 O O . VAL A 1 19 ? 1.152 0.566 -13.913 1.00 0.00 19 VAL A O 16
ATOM 27179 N N . ASP A 1 20 ? 2.469 0.152 -12.138 1.00 0.00 20 ASP A N 16
ATOM 27180 C CA . ASP A 1 20 ? 3.693 0.175 -12.937 1.00 0.00 20 ASP A CA 16
ATOM 27181 C C . ASP A 1 20 ? 4.145 -1.235 -13.247 1.00 0.00 20 ASP A C 16
ATOM 27182 O O . ASP A 1 20 ? 4.690 -1.499 -14.318 1.00 0.00 20 ASP A O 16
ATOM 27191 N N . VAL A 1 21 ? 3.907 -2.137 -12.313 1.00 0.00 21 VAL A N 16
ATOM 27192 C CA . VAL A 1 21 ? 4.340 -3.509 -12.466 1.00 0.00 21 VAL A CA 16
ATOM 27193 C C . VAL A 1 21 ? 3.324 -4.464 -11.842 1.00 0.00 21 VAL A C 16
ATOM 27194 O O . VAL A 1 21 ? 2.731 -4.163 -10.809 1.00 0.00 21 VAL A O 16
ATOM 27207 N N . VAL A 1 22 ? 3.090 -5.596 -12.483 1.00 0.00 22 VAL A N 16
ATOM 27208 C CA . VAL A 1 22 ? 2.168 -6.579 -11.946 1.00 0.00 22 VAL A CA 16
ATOM 27209 C C . VAL A 1 22 ? 2.788 -7.972 -11.984 1.00 0.00 22 VAL A C 16
ATOM 27210 O O . VAL A 1 22 ? 3.138 -8.490 -13.045 1.00 0.00 22 VAL A O 16
ATOM 27223 N N . THR A 1 23 ? 2.961 -8.560 -10.812 1.00 0.00 23 THR A N 16
ATOM 27224 C CA . THR A 1 23 ? 3.515 -9.896 -10.710 1.00 0.00 23 THR A CA 16
ATOM 27225 C C . THR A 1 23 ? 2.622 -10.761 -9.835 1.00 0.00 23 THR A C 16
ATOM 27226 O O . THR A 1 23 ? 1.859 -10.243 -9.017 1.00 0.00 23 THR A O 16
ATOM 27237 N N . ASN A 1 24 ? 2.742 -12.073 -9.986 1.00 0.00 24 ASN A N 16
ATOM 27238 C CA . ASN A 1 24 ? 1.926 -13.014 -9.229 1.00 0.00 24 ASN A CA 16
ATOM 27239 C C . ASN A 1 24 ? 2.283 -12.955 -7.746 1.00 0.00 24 ASN A C 16
ATOM 27240 O O . ASN A 1 24 ? 1.547 -13.447 -6.892 1.00 0.00 24 ASN A O 16
ATOM 27251 N N . LYS A 1 25 ? 3.413 -12.327 -7.453 1.00 0.00 25 LYS A N 16
ATOM 27252 C CA . LYS A 1 25 ? 3.874 -12.170 -6.083 1.00 0.00 25 LYS A CA 16
ATOM 27253 C C . LYS A 1 25 ? 3.359 -10.867 -5.465 1.00 0.00 25 LYS A C 16
ATOM 27254 O O . LYS A 1 25 ? 3.052 -10.819 -4.274 1.00 0.00 25 LYS A O 16
ATOM 27273 N N . THR A 1 26 ? 3.239 -9.818 -6.273 1.00 0.00 26 THR A N 16
ATOM 27274 C CA . THR A 1 26 ? 2.912 -8.499 -5.745 1.00 0.00 26 THR A CA 16
ATOM 27275 C C . THR A 1 26 ? 2.596 -7.498 -6.863 1.00 0.00 26 THR A C 16
ATOM 27276 O O . THR A 1 26 ? 3.053 -7.647 -8.001 1.00 0.00 26 THR A O 16
ATOM 27287 N N . TYR A 1 27 ? 1.789 -6.495 -6.528 1.00 0.00 27 TYR A N 16
ATOM 27288 C CA . TYR A 1 27 ? 1.440 -5.428 -7.455 1.00 0.00 27 TYR A CA 16
ATOM 27289 C C . TYR A 1 27 ? 2.293 -4.198 -7.183 1.00 0.00 27 TYR A C 16
ATOM 27290 O O . TYR A 1 27 ? 2.568 -3.873 -6.032 1.00 0.00 27 TYR A O 16
ATOM 27308 N N . GLY A 1 28 ? 2.693 -3.516 -8.236 1.00 0.00 28 GLY A N 16
ATOM 27309 C CA . GLY A 1 28 ? 3.360 -2.242 -8.086 1.00 0.00 28 GLY A CA 16
ATOM 27310 C C . GLY A 1 28 ? 2.431 -1.104 -8.437 1.00 0.00 28 GLY A C 16
ATOM 27311 O O . GLY A 1 28 ? 2.071 -0.924 -9.600 1.00 0.00 28 GLY A O 16
ATOM 27315 N N . TYR A 1 29 ? 2.021 -0.356 -7.436 1.00 0.00 29 TYR A N 16
ATOM 27316 C CA . TYR A 1 29 ? 1.044 0.696 -7.624 1.00 0.00 29 TYR A CA 16
ATOM 27317 C C . TYR A 1 29 ? 1.644 2.069 -7.347 1.00 0.00 29 TYR A C 16
ATOM 27318 O O . TYR A 1 29 ? 2.586 2.202 -6.570 1.00 0.00 29 TYR A O 16
ATOM 27336 N N . ARG A 1 30 ? 1.104 3.088 -8.001 1.00 0.00 30 ARG A N 16
ATOM 27337 C CA . ARG A 1 30 ? 1.608 4.442 -7.853 1.00 0.00 30 ARG A CA 16
ATOM 27338 C C . ARG A 1 30 ? 0.526 5.465 -8.199 1.00 0.00 30 ARG A C 16
ATOM 27339 O O . ARG A 1 30 ? -0.405 5.171 -8.945 1.00 0.00 30 ARG A O 16
ATOM 27360 N N . ARG A 1 31 ? 0.649 6.656 -7.637 1.00 0.00 31 ARG A N 16
ATOM 27361 C CA . ARG A 1 31 ? -0.211 7.775 -8.001 1.00 0.00 31 ARG A CA 16
ATOM 27362 C C . ARG A 1 31 ? 0.635 9.038 -8.067 1.00 0.00 31 ARG A C 16
ATOM 27363 O O . ARG A 1 31 ? 0.846 9.719 -7.059 1.00 0.00 31 ARG A O 16
ATOM 27384 N N . GLY A 1 32 ? 1.150 9.321 -9.252 1.00 0.00 32 GLY A N 16
ATOM 27385 C CA . GLY A 1 32 ? 2.101 10.398 -9.404 1.00 0.00 32 GLY A CA 16
ATOM 27386 C C . GLY A 1 32 ? 3.491 9.948 -9.009 1.00 0.00 32 GLY A C 16
ATOM 27387 O O . GLY A 1 32 ? 3.952 8.897 -9.454 1.00 0.00 32 GLY A O 16
ATOM 27391 N N . GLU A 1 33 ? 4.145 10.715 -8.150 1.00 0.00 33 GLU A N 16
ATOM 27392 C CA . GLU A 1 33 ? 5.470 10.359 -7.659 1.00 0.00 33 GLU A CA 16
ATOM 27393 C C . GLU A 1 33 ? 5.362 9.629 -6.324 1.00 0.00 33 GLU A C 16
ATOM 27394 O O . GLU A 1 33 ? 6.339 9.501 -5.586 1.00 0.00 33 GLU A O 16
ATOM 27406 N N . ASN A 1 34 ? 4.167 9.147 -6.022 1.00 0.00 34 ASN A N 16
ATOM 27407 C CA . ASN A 1 34 ? 3.928 8.397 -4.796 1.00 0.00 34 ASN A CA 16
ATOM 27408 C C . ASN A 1 34 ? 3.671 6.939 -5.141 1.00 0.00 34 ASN A C 16
ATOM 27409 O O . ASN A 1 34 ? 2.839 6.644 -5.999 1.00 0.00 34 ASN A O 16
ATOM 27420 N N . TYR A 1 35 ? 4.382 6.033 -4.478 1.00 0.00 35 TYR A N 16
ATOM 27421 C CA . TYR A 1 35 ? 4.369 4.622 -4.857 1.00 0.00 35 TYR A CA 16
ATOM 27422 C C . TYR A 1 35 ? 3.942 3.732 -3.692 1.00 0.00 35 TYR A C 16
ATOM 27423 O O . TYR A 1 35 ? 4.240 4.025 -2.534 1.00 0.00 35 TYR A O 16
ATOM 27441 N N . VAL A 1 36 ? 3.239 2.651 -4.019 1.00 0.00 36 VAL A N 16
ATOM 27442 C CA . VAL A 1 36 ? 2.789 1.667 -3.039 1.00 0.00 36 VAL A CA 16
ATOM 27443 C C . VAL A 1 36 ? 2.766 0.269 -3.659 1.00 0.00 36 VAL A C 16
ATOM 27444 O O . VAL A 1 36 ? 2.087 0.030 -4.650 1.00 0.00 36 VAL A O 16
ATOM 27457 N N . TYR A 1 37 ? 3.514 -0.650 -3.082 1.00 0.00 37 TYR A N 16
ATOM 27458 C CA . TYR A 1 37 ? 3.539 -2.019 -3.576 1.00 0.00 37 TYR A CA 16
ATOM 27459 C C . TYR A 1 37 ? 2.574 -2.884 -2.776 1.00 0.00 37 TYR A C 16
ATOM 27460 O O . TYR A 1 37 ? 2.640 -2.931 -1.545 1.00 0.00 37 TYR A O 16
ATOM 27478 N N . VAL A 1 38 ? 1.666 -3.545 -3.480 1.00 0.00 38 VAL A N 16
ATOM 27479 C CA . VAL A 1 38 ? 0.664 -4.391 -2.843 1.00 0.00 38 VAL A CA 16
ATOM 27480 C C . VAL A 1 38 ? 1.130 -5.834 -2.842 1.00 0.00 38 VAL A C 16
ATOM 27481 O O . VAL A 1 38 ? 1.202 -6.473 -3.891 1.00 0.00 38 VAL A O 16
ATOM 27494 N N . ASN A 1 39 ? 1.439 -6.348 -1.674 1.00 0.00 39 ASN A N 16
ATOM 27495 C CA . ASN A 1 39 ? 2.044 -7.660 -1.561 1.00 0.00 39 ASN A CA 16
ATOM 27496 C C . ASN A 1 39 ? 0.988 -8.745 -1.387 1.00 0.00 39 ASN A C 16
ATOM 27497 O O . ASN A 1 39 ? 0.099 -8.632 -0.542 1.00 0.00 39 ASN A O 16
ATOM 27508 N N . ARG A 1 40 ? 1.097 -9.800 -2.184 1.00 0.00 40 ARG A N 16
ATOM 27509 C CA . ARG A 1 40 ? 0.170 -10.924 -2.098 1.00 0.00 40 ARG A CA 16
ATOM 27510 C C . ARG A 1 40 ? 0.624 -11.918 -1.040 1.00 0.00 40 ARG A C 16
ATOM 27511 O O . ARG A 1 40 ? -0.121 -12.822 -0.664 1.00 0.00 40 ARG A O 16
ATOM 27532 N N . GLU A 1 41 ? 1.848 -11.742 -0.564 1.00 0.00 41 GLU A N 16
ATOM 27533 C CA . GLU A 1 41 ? 2.444 -12.671 0.392 1.00 0.00 41 GLU A CA 16
ATOM 27534 C C . GLU A 1 41 ? 1.864 -12.468 1.791 1.00 0.00 41 GLU A C 16
ATOM 27535 O O . GLU A 1 41 ? 2.285 -13.117 2.750 1.00 0.00 41 GLU A O 16
ATOM 27547 N N . ALA A 1 42 ? 0.901 -11.564 1.910 1.00 0.00 42 ALA A N 16
ATOM 27548 C CA . ALA A 1 42 ? 0.287 -11.278 3.191 1.00 0.00 42 ALA A CA 16
ATOM 27549 C C . ALA A 1 42 ? -0.979 -12.098 3.379 1.00 0.00 42 ALA A C 16
ATOM 27550 O O . ALA A 1 42 ? -2.071 -11.658 3.025 1.00 0.00 42 ALA A O 16
ATOM 27557 N N . ARG A 1 43 ? -0.827 -13.298 3.924 1.00 0.00 43 ARG A N 16
ATOM 27558 C CA . ARG A 1 43 ? -1.970 -14.164 4.176 1.00 0.00 43 ARG A CA 16
ATOM 27559 C C . ARG A 1 43 ? -2.715 -13.674 5.408 1.00 0.00 43 ARG A C 16
ATOM 27560 O O . ARG A 1 43 ? -3.928 -13.827 5.523 1.00 0.00 43 ARG A O 16
ATOM 27581 N N . MET A 1 44 ? -1.970 -13.071 6.327 1.00 0.00 44 MET A N 16
ATOM 27582 C CA . MET A 1 44 ? -2.555 -12.485 7.528 1.00 0.00 44 MET A CA 16
ATOM 27583 C C . MET A 1 44 ? -3.030 -11.059 7.252 1.00 0.00 44 MET A C 16
ATOM 27584 O O . MET A 1 44 ? -3.701 -10.446 8.084 1.00 0.00 44 MET A O 16
ATOM 27598 N N . GLY A 1 45 ? -2.678 -10.545 6.075 1.00 0.00 45 GLY A N 16
ATOM 27599 C CA . GLY A 1 45 ? -3.018 -9.178 5.718 1.00 0.00 45 GLY A CA 16
ATOM 27600 C C . GLY A 1 45 ? -2.265 -8.160 6.553 1.00 0.00 45 GLY A C 16
ATOM 27601 O O . GLY A 1 45 ? -2.733 -7.041 6.756 1.00 0.00 45 GLY A O 16
ATOM 27605 N N . ARG A 1 46 ? -1.083 -8.545 7.023 1.00 0.00 46 ARG A N 16
ATOM 27606 C CA . ARG A 1 46 ? -0.316 -7.703 7.931 1.00 0.00 46 ARG A CA 16
ATOM 27607 C C . ARG A 1 46 ? 0.855 -7.036 7.207 1.00 0.00 46 ARG A C 16
ATOM 27608 O O . ARG A 1 46 ? 1.485 -6.124 7.733 1.00 0.00 46 ARG A O 16
ATOM 27629 N N . THR A 1 47 ? 1.149 -7.504 6.003 1.00 0.00 47 THR A N 16
ATOM 27630 C CA . THR A 1 47 ? 2.260 -6.972 5.218 1.00 0.00 47 THR A CA 16
ATOM 27631 C C . THR A 1 47 ? 1.831 -6.725 3.775 1.00 0.00 47 THR A C 16
ATOM 27632 O O . THR A 1 47 ? 2.646 -6.766 2.852 1.00 0.00 47 THR A O 16
ATOM 27643 N N . ALA A 1 48 ? 0.544 -6.449 3.596 1.00 0.00 48 ALA A N 16
ATOM 27644 C CA . ALA A 1 48 ? -0.041 -6.336 2.263 1.00 0.00 48 ALA A CA 16
ATOM 27645 C C . ALA A 1 48 ? 0.320 -5.028 1.568 1.00 0.00 48 ALA A C 16
ATOM 27646 O O . ALA A 1 48 ? 0.345 -4.963 0.344 1.00 0.00 48 ALA A O 16
ATOM 27653 N N . LEU A 1 49 ? 0.605 -3.987 2.332 1.00 0.00 49 LEU A N 16
ATOM 27654 C CA . LEU A 1 49 ? 0.870 -2.686 1.738 1.00 0.00 49 LEU A CA 16
ATOM 27655 C C . LEU A 1 49 ? 2.243 -2.180 2.136 1.00 0.00 49 LEU A C 16
ATOM 27656 O O . LEU A 1 49 ? 2.520 -1.952 3.316 1.00 0.00 49 LEU A O 16
ATOM 27672 N N . ILE A 1 50 ? 3.099 -2.012 1.152 1.00 0.00 50 ILE A N 16
ATOM 27673 C CA . ILE A 1 50 ? 4.437 -1.517 1.387 1.00 0.00 50 ILE A CA 16
ATOM 27674 C C . ILE A 1 50 ? 4.645 -0.209 0.636 1.00 0.00 50 ILE A C 16
ATOM 27675 O O . ILE A 1 50 ? 4.660 -0.182 -0.593 1.00 0.00 50 ILE A O 16
ATOM 27691 N N . ILE A 1 51 ? 4.783 0.878 1.383 1.00 0.00 51 ILE A N 16
ATOM 27692 C CA . ILE A 1 51 ? 4.873 2.204 0.787 1.00 0.00 51 ILE A CA 16
ATOM 27693 C C . ILE A 1 51 ? 6.311 2.557 0.386 1.00 0.00 51 ILE A C 16
ATOM 27694 O O . ILE A 1 51 ? 6.698 2.401 -0.770 1.00 0.00 51 ILE A O 16
ATOM 27710 N N . HIS A 1 52 ? 7.099 3.004 1.355 1.00 0.00 52 HIS A N 16
ATOM 27711 C CA . HIS A 1 52 ? 8.453 3.483 1.124 1.00 0.00 52 HIS A CA 16
ATOM 27712 C C . HIS A 1 52 ? 9.041 3.933 2.459 1.00 0.00 52 HIS A C 16
ATOM 27713 O O . HIS A 1 52 ? 8.290 4.348 3.343 1.00 0.00 52 HIS A O 16
ATOM 27728 N N . PRO A 1 53 ? 10.370 3.804 2.653 1.00 0.00 53 PRO A N 16
ATOM 27729 C CA . PRO A 1 53 ? 11.075 4.427 3.785 1.00 0.00 53 PRO A CA 16
ATOM 27730 C C . PRO A 1 53 ? 10.810 5.938 3.865 1.00 0.00 53 PRO A C 16
ATOM 27731 O O . PRO A 1 53 ? 9.938 6.458 3.166 1.00 0.00 53 PRO A O 16
ATOM 27742 N N . ARG A 1 54 ? 11.555 6.639 4.717 1.00 0.00 54 ARG A N 16
ATOM 27743 C CA . ARG A 1 54 ? 11.373 8.084 4.932 1.00 0.00 54 ARG A CA 16
ATOM 27744 C C . ARG A 1 54 ? 10.080 8.375 5.705 1.00 0.00 54 ARG A C 16
ATOM 27745 O O . ARG A 1 54 ? 10.078 9.130 6.674 1.00 0.00 54 ARG A O 16
ATOM 27766 N N . LEU A 1 55 ? 8.989 7.748 5.279 1.00 0.00 55 LEU A N 16
ATOM 27767 C CA . LEU A 1 55 ? 7.668 7.977 5.855 1.00 0.00 55 LEU A CA 16
ATOM 27768 C C . LEU A 1 55 ? 7.415 7.087 7.065 1.00 0.00 55 LEU A C 16
ATOM 27769 O O . LEU A 1 55 ? 6.275 6.936 7.495 1.00 0.00 55 LEU A O 16
ATOM 27785 N N . LYS A 1 56 ? 8.480 6.527 7.619 1.00 0.00 56 LYS A N 16
ATOM 27786 C CA . LYS A 1 56 ? 8.375 5.585 8.730 1.00 0.00 56 LYS A CA 16
ATOM 27787 C C . LYS A 1 56 ? 7.602 6.182 9.908 1.00 0.00 56 LYS A C 16
ATOM 27788 O O . LYS A 1 56 ? 6.480 5.761 10.206 1.00 0.00 56 LYS A O 16
ATOM 27807 N N . ASP A 1 57 ? 8.188 7.181 10.554 1.00 0.00 57 ASP A N 16
ATOM 27808 C CA . ASP A 1 57 ? 7.595 7.770 11.750 1.00 0.00 57 ASP A CA 16
ATOM 27809 C C . ASP A 1 57 ? 6.337 8.555 11.392 1.00 0.00 57 ASP A C 16
ATOM 27810 O O . ASP A 1 57 ? 5.362 8.573 12.147 1.00 0.00 57 ASP A O 16
ATOM 27819 N N . ARG A 1 58 ? 6.368 9.183 10.220 1.00 0.00 58 ARG A N 16
ATOM 27820 C CA . ARG A 1 58 ? 5.217 9.908 9.684 1.00 0.00 58 ARG A CA 16
ATOM 27821 C C . ARG A 1 58 ? 3.990 8.997 9.594 1.00 0.00 58 ARG A C 16
ATOM 27822 O O . ARG A 1 58 ? 2.947 9.277 10.189 1.00 0.00 58 ARG A O 16
ATOM 27843 N N . SER A 1 59 ? 4.126 7.911 8.844 1.00 0.00 59 SER A N 16
ATOM 27844 C CA . SER A 1 59 ? 3.041 6.970 8.639 1.00 0.00 59 SER A CA 16
ATOM 27845 C C . SER A 1 59 ? 2.570 6.333 9.946 1.00 0.00 59 SER A C 16
ATOM 27846 O O . SER A 1 59 ? 1.406 5.970 10.062 1.00 0.00 59 SER A O 16
ATOM 27854 N N . SER A 1 60 ? 3.469 6.199 10.915 1.00 0.00 60 SER A N 16
ATOM 27855 C CA . SER A 1 60 ? 3.152 5.513 12.169 1.00 0.00 60 SER A CA 16
ATOM 27856 C C . SER A 1 60 ? 1.995 6.180 12.927 1.00 0.00 60 SER A C 16
ATOM 27857 O O . SER A 1 60 ? 1.266 5.512 13.662 1.00 0.00 60 SER A O 16
ATOM 27865 N N . SER A 1 61 ? 1.818 7.485 12.747 1.00 0.00 61 SER A N 16
ATOM 27866 C CA . SER A 1 61 ? 0.729 8.194 13.409 1.00 0.00 61 SER A CA 16
ATOM 27867 C C . SER A 1 61 ? -0.594 7.933 12.690 1.00 0.00 61 SER A C 16
ATOM 27868 O O . SER A 1 61 ? -1.670 7.998 13.289 1.00 0.00 61 SER A O 16
ATOM 27876 N N . LEU A 1 62 ? -0.500 7.618 11.410 1.00 0.00 62 LEU A N 16
ATOM 27877 C CA . LEU A 1 62 ? -1.677 7.411 10.583 1.00 0.00 62 LEU A CA 16
ATOM 27878 C C . LEU A 1 62 ? -2.090 5.946 10.603 1.00 0.00 62 LEU A C 16
ATOM 27879 O O . LEU A 1 62 ? -3.201 5.605 11.008 1.00 0.00 62 LEU A O 16
ATOM 27895 N N . ALA A 1 63 ? -1.175 5.085 10.185 1.00 0.00 63 ALA A N 16
ATOM 27896 C CA . ALA A 1 63 ? -1.423 3.654 10.129 1.00 0.00 63 ALA A CA 16
ATOM 27897 C C . ALA A 1 63 ? -0.184 2.896 10.568 1.00 0.00 63 ALA A C 16
ATOM 27898 O O . ALA A 1 63 ? 0.926 3.180 10.103 1.00 0.00 63 ALA A O 16
ATOM 27905 N N . ASP A 1 64 ? -0.377 1.929 11.453 1.00 0.00 64 ASP A N 16
ATOM 27906 C CA . ASP A 1 64 ? 0.732 1.212 12.062 1.00 0.00 64 ASP A CA 16
ATOM 27907 C C . ASP A 1 64 ? 1.453 0.326 11.050 1.00 0.00 64 ASP A C 16
ATOM 27908 O O . ASP A 1 64 ? 0.829 -0.378 10.252 1.00 0.00 64 ASP A O 16
ATOM 27917 N N . PRO A 1 65 ? 2.788 0.402 11.035 1.00 0.00 65 PRO A N 16
ATOM 27918 C CA . PRO A 1 65 ? 3.626 -0.524 10.291 1.00 0.00 65 PRO A CA 16
ATOM 27919 C C . PRO A 1 65 ? 3.818 -1.814 11.074 1.00 0.00 65 PRO A C 16
ATOM 27920 O O . PRO A 1 65 ? 4.059 -1.780 12.283 1.00 0.00 65 PRO A O 16
ATOM 27931 N N . ALA A 1 66 ? 3.700 -2.945 10.395 1.00 0.00 66 ALA A N 16
ATOM 27932 C CA . ALA A 1 66 ? 3.807 -4.238 11.054 1.00 0.00 66 ALA A CA 16
ATOM 27933 C C . ALA A 1 66 ? 5.236 -4.506 11.497 1.00 0.00 66 ALA A C 16
ATOM 27934 O O . ALA A 1 66 ? 5.535 -4.552 12.689 1.00 0.00 66 ALA A O 16
ATOM 27941 N N . SER A 1 67 ? 6.115 -4.683 10.528 1.00 0.00 67 SER A N 16
ATOM 27942 C CA . SER A 1 67 ? 7.511 -4.915 10.798 1.00 0.00 67 SER A CA 16
ATOM 27943 C C . SER A 1 67 ? 8.296 -3.615 10.679 1.00 0.00 67 SER A C 16
ATOM 27944 O O . SER A 1 67 ? 7.708 -2.537 10.554 1.00 0.00 67 SER A O 16
ATOM 27952 N N . ASP A 1 68 ? 9.616 -3.716 10.729 1.00 0.00 68 ASP A N 16
ATOM 27953 C CA . ASP A 1 68 ? 10.471 -2.554 10.544 1.00 0.00 68 ASP A CA 16
ATOM 27954 C C . ASP A 1 68 ? 10.593 -2.260 9.064 1.00 0.00 68 ASP A C 16
ATOM 27955 O O . ASP A 1 68 ? 10.231 -1.184 8.589 1.00 0.00 68 ASP A O 16
ATOM 27964 N N . ILE A 1 69 ? 11.099 -3.252 8.352 1.00 0.00 69 ILE A N 16
ATOM 27965 C CA . ILE A 1 69 ? 11.243 -3.199 6.910 1.00 0.00 69 ILE A CA 16
ATOM 27966 C C . ILE A 1 69 ? 11.080 -4.595 6.331 1.00 0.00 69 ILE A C 16
ATOM 27967 O O . ILE A 1 69 ? 11.326 -5.591 7.011 1.00 0.00 69 ILE A O 16
ATOM 27983 N N . LYS A 1 70 ? 10.656 -4.661 5.087 1.00 0.00 70 LYS A N 16
ATOM 27984 C CA . LYS A 1 70 ? 10.518 -5.925 4.385 1.00 0.00 70 LYS A CA 16
ATOM 27985 C C . LYS A 1 70 ? 11.210 -5.833 3.039 1.00 0.00 70 LYS A C 16
ATOM 27986 O O . LYS A 1 70 ? 11.000 -4.876 2.293 1.00 0.00 70 LYS A O 16
ATOM 28005 N N . THR A 1 71 ? 12.034 -6.814 2.732 1.00 0.00 71 THR A N 16
ATOM 28006 C CA . THR A 1 71 ? 12.763 -6.811 1.484 1.00 0.00 71 THR A CA 16
ATOM 28007 C C . THR A 1 71 ? 12.182 -7.820 0.498 1.00 0.00 71 THR A C 16
ATOM 28008 O O . THR A 1 71 ? 11.487 -8.763 0.889 1.00 0.00 71 THR A O 16
ATOM 28019 N N . CYS A 1 72 ? 12.442 -7.587 -0.780 1.00 0.00 72 CYS A N 16
ATOM 28020 C CA . CYS A 1 72 ? 12.018 -8.481 -1.845 1.00 0.00 72 CYS A CA 16
ATOM 28021 C C . CYS A 1 72 ? 12.788 -8.129 -3.114 1.00 0.00 72 CYS A C 16
ATOM 28022 O O . CYS A 1 72 ? 13.626 -7.224 -3.098 1.00 0.00 72 CYS A O 16
ATOM 28030 N N . ASP A 1 73 ? 12.511 -8.827 -4.203 1.00 0.00 73 ASP A N 16
ATOM 28031 C CA . ASP A 1 73 ? 13.238 -8.614 -5.446 1.00 0.00 73 ASP A CA 16
ATOM 28032 C C . ASP A 1 73 ? 12.423 -7.782 -6.431 1.00 0.00 73 ASP A C 16
ATOM 28033 O O . ASP A 1 73 ? 12.982 -7.155 -7.331 1.00 0.00 73 ASP A O 16
ATOM 28042 N N . HIS A 1 74 ? 11.109 -7.757 -6.243 1.00 0.00 74 HIS A N 16
ATOM 28043 C CA . HIS A 1 74 ? 10.211 -7.147 -7.220 1.00 0.00 74 HIS A CA 16
ATOM 28044 C C . HIS A 1 74 ? 10.063 -5.637 -7.044 1.00 0.00 74 HIS A C 16
ATOM 28045 O O . HIS A 1 74 ? 10.034 -4.912 -8.031 1.00 0.00 74 HIS A O 16
ATOM 28060 N N . TYR A 1 75 ? 9.960 -5.153 -5.809 1.00 0.00 75 TYR A N 16
ATOM 28061 C CA . TYR A 1 75 ? 9.736 -3.720 -5.592 1.00 0.00 75 TYR A CA 16
ATOM 28062 C C . TYR A 1 75 ? 11.014 -2.932 -5.871 1.00 0.00 75 TYR A C 16
ATOM 28063 O O . TYR A 1 75 ? 11.798 -2.692 -4.962 1.00 0.00 75 TYR A O 16
ATOM 28081 N N . GLN A 1 76 ? 11.247 -2.535 -7.112 1.00 0.00 76 GLN A N 16
ATOM 28082 C CA . GLN A 1 76 ? 12.504 -1.906 -7.449 1.00 0.00 76 GLN A CA 16
ATOM 28083 C C . GLN A 1 76 ? 12.579 -0.453 -7.010 1.00 0.00 76 GLN A C 16
ATOM 28084 O O . GLN A 1 76 ? 13.663 0.016 -6.658 1.00 0.00 76 GLN A O 16
ATOM 28098 N N . ASN A 1 77 ? 11.456 0.257 -7.006 1.00 0.00 77 ASN A N 16
ATOM 28099 C CA . ASN A 1 77 ? 11.501 1.697 -6.784 1.00 0.00 77 ASN A CA 16
ATOM 28100 C C . ASN A 1 77 ? 11.653 2.035 -5.307 1.00 0.00 77 ASN A C 16
ATOM 28101 O O . ASN A 1 77 ? 10.712 2.448 -4.631 1.00 0.00 77 ASN A O 16
ATOM 28112 N N . PHE A 1 78 ? 12.859 1.820 -4.829 1.00 0.00 78 PHE A N 16
ATOM 28113 C CA . PHE A 1 78 ? 13.265 2.158 -3.483 1.00 0.00 78 PHE A CA 16
ATOM 28114 C C . PHE A 1 78 ? 14.719 2.590 -3.552 1.00 0.00 78 PHE A C 16
ATOM 28115 O O . PHE A 1 78 ? 15.302 2.572 -4.637 1.00 0.00 78 PHE A O 16
ATOM 28132 N N . PRO A 1 79 ? 15.335 3.002 -2.435 1.00 0.00 79 PRO A N 16
ATOM 28133 C CA . PRO A 1 79 ? 16.781 3.225 -2.399 1.00 0.00 79 PRO A CA 16
ATOM 28134 C C . PRO A 1 79 ? 17.546 1.960 -2.781 1.00 0.00 79 PRO A C 16
ATOM 28135 O O . PRO A 1 79 ? 18.662 2.035 -3.299 1.00 0.00 79 PRO A O 16
ATOM 28146 N N . LEU A 1 80 ? 16.903 0.806 -2.542 1.00 0.00 80 LEU A N 16
ATOM 28147 C CA . LEU A 1 80 ? 17.490 -0.513 -2.790 1.00 0.00 80 LEU A CA 16
ATOM 28148 C C . LEU A 1 80 ? 18.710 -0.700 -1.879 1.00 0.00 80 LEU A C 16
ATOM 28149 O O . LEU A 1 80 ? 19.745 -0.069 -2.067 1.00 0.00 80 LEU A O 16
ATOM 28165 N N . TYR A 1 81 ? 18.555 -1.584 -0.896 1.00 0.00 81 TYR A N 16
ATOM 28166 C CA . TYR A 1 81 ? 19.528 -1.759 0.182 1.00 0.00 81 TYR A CA 16
ATOM 28167 C C . TYR A 1 81 ? 20.939 -1.973 -0.362 1.00 0.00 81 TYR A C 16
ATOM 28168 O O . TYR A 1 81 ? 21.215 -2.966 -1.039 1.00 0.00 81 TYR A O 16
ATOM 28186 N N . LEU A 1 82 ? 21.821 -1.029 -0.069 1.00 0.00 82 LEU A N 16
ATOM 28187 C CA . LEU A 1 82 ? 23.209 -1.120 -0.487 1.00 0.00 82 LEU A CA 16
ATOM 28188 C C . LEU A 1 82 ? 24.009 -1.947 0.506 1.00 0.00 82 LEU A C 16
ATOM 28189 O O . LEU A 1 82 ? 23.684 -2.003 1.691 1.00 0.00 82 LEU A O 16
ATOM 28205 N N . GLY A 1 83 ? 25.056 -2.581 0.013 1.00 0.00 83 GLY A N 16
ATOM 28206 C CA . GLY A 1 83 ? 25.857 -3.450 0.837 1.00 0.00 83 GLY A CA 16
ATOM 28207 C C . GLY A 1 83 ? 26.736 -4.341 -0.008 1.00 0.00 83 GLY A C 16
ATOM 28208 O O . GLY A 1 83 ? 26.801 -4.169 -1.229 1.00 0.00 83 GLY A O 16
ATOM 28212 N N . GLY A 1 84 ? 27.404 -5.294 0.624 1.00 0.00 84 GLY A N 16
ATOM 28213 C CA . GLY A 1 84 ? 28.241 -6.225 -0.108 1.00 0.00 84 GLY A CA 16
ATOM 28214 C C . GLY A 1 84 ? 27.437 -7.365 -0.693 1.00 0.00 84 GLY A C 16
ATOM 28215 O O . GLY A 1 84 ? 27.938 -8.144 -1.503 1.00 0.00 84 GLY A O 16
ATOM 28219 N N . GLU A 1 85 ? 26.180 -7.457 -0.282 1.00 0.00 85 GLU A N 16
ATOM 28220 C CA . GLU A 1 85 ? 25.290 -8.502 -0.749 1.00 0.00 85 GLU A CA 16
ATOM 28221 C C . GLU A 1 85 ? 24.692 -8.152 -2.109 1.00 0.00 85 GLU A C 16
ATOM 28222 O O . GLU A 1 85 ? 25.122 -7.201 -2.767 1.00 0.00 85 GLU A O 16
ATOM 28234 N N . THR A 1 86 ? 23.691 -8.918 -2.512 1.00 0.00 86 THR A N 16
ATOM 28235 C CA . THR A 1 86 ? 23.076 -8.794 -3.825 1.00 0.00 86 THR A CA 16
ATOM 28236 C C . THR A 1 86 ? 22.218 -7.534 -3.953 1.00 0.00 86 THR A C 16
ATOM 28237 O O . THR A 1 86 ? 21.720 -7.228 -5.037 1.00 0.00 86 THR A O 16
ATOM 28248 N N . HIS A 1 87 ? 22.075 -6.806 -2.842 1.00 0.00 87 HIS A N 16
ATOM 28249 C CA . HIS A 1 87 ? 21.218 -5.617 -2.763 1.00 0.00 87 HIS A CA 16
ATOM 28250 C C . HIS A 1 87 ? 19.750 -6.029 -2.809 1.00 0.00 87 HIS A C 16
ATOM 28251 O O . HIS A 1 87 ? 19.267 -6.561 -3.809 1.00 0.00 87 HIS A O 16
ATOM 28266 N N . GLU A 1 88 ? 19.038 -5.774 -1.728 1.00 0.00 88 GLU A N 16
ATOM 28267 C CA . GLU A 1 88 ? 17.658 -6.208 -1.617 1.00 0.00 88 GLU A CA 16
ATOM 28268 C C . GLU A 1 88 ? 16.733 -5.009 -1.509 1.00 0.00 88 GLU A C 16
ATOM 28269 O O . GLU A 1 88 ? 17.075 -3.992 -0.910 1.00 0.00 88 GLU A O 16
ATOM 28281 N N . HIS A 1 89 ? 15.570 -5.118 -2.116 1.00 0.00 89 HIS A N 16
ATOM 28282 C CA . HIS A 1 89 ? 14.65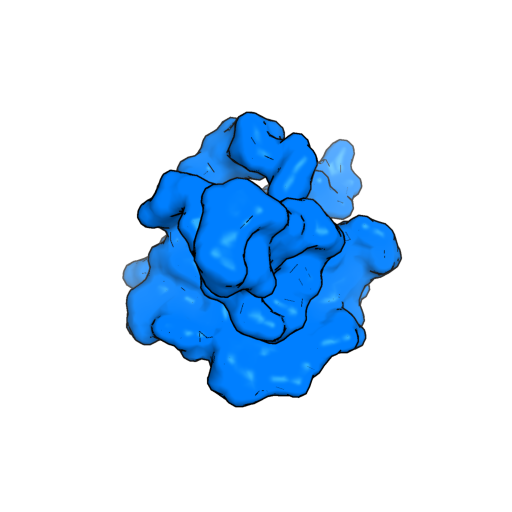2 -3.996 -2.191 1.00 0.00 89 HIS A CA 16
ATOM 28283 C C . HIS A 1 89 ? 13.819 -3.924 -0.921 1.00 0.00 89 HIS A C 16
ATOM 28284 O O . HIS A 1 89 ? 12.932 -4.750 -0.716 1.00 0.00 89 HIS A O 16
ATOM 28299 N N . TYR A 1 90 ? 14.112 -2.952 -0.066 1.00 0.00 90 TYR A N 16
ATOM 28300 C CA . TYR A 1 90 ? 13.449 -2.866 1.227 1.00 0.00 90 TYR A CA 16
ATOM 28301 C C . TYR A 1 90 ? 12.366 -1.794 1.233 1.00 0.00 90 TYR A C 16
ATOM 28302 O O . TYR A 1 90 ? 12.551 -0.693 0.711 1.00 0.00 90 TYR A O 16
ATOM 28320 N N . GLY A 1 91 ? 11.235 -2.140 1.818 1.00 0.00 91 GLY A N 16
ATOM 28321 C CA . GLY A 1 91 ? 10.169 -1.189 2.029 1.00 0.00 91 GLY A CA 16
ATOM 28322 C C . GLY A 1 91 ? 9.570 -1.371 3.404 1.00 0.00 91 GLY A C 16
ATOM 28323 O O . GLY A 1 91 ? 10.010 -2.239 4.153 1.00 0.00 91 GLY A O 16
ATOM 28327 N N . ILE A 1 92 ? 8.577 -0.570 3.749 1.00 0.00 92 ILE A N 16
ATOM 28328 C CA . ILE A 1 92 ? 7.966 -0.664 5.064 1.00 0.00 92 ILE A CA 16
ATOM 28329 C C . ILE A 1 92 ? 6.563 -1.262 4.969 1.00 0.00 92 ILE A C 16
ATOM 28330 O O . ILE A 1 92 ? 5.656 -0.662 4.381 1.00 0.00 92 ILE A O 16
ATOM 28346 N N . PRO A 1 93 ? 6.374 -2.461 5.542 1.00 0.00 93 PRO A N 16
ATOM 28347 C CA . PRO A 1 93 ? 5.098 -3.181 5.494 1.00 0.00 93 PRO A CA 16
ATOM 28348 C C . PRO A 1 93 ? 4.054 -2.595 6.443 1.00 0.00 93 PRO A C 16
ATOM 28349 O O . PRO A 1 93 ? 4.366 -2.184 7.562 1.00 0.00 93 PRO A O 16
ATOM 28360 N N . HIS A 1 94 ? 2.818 -2.551 5.978 1.00 0.00 94 HIS A N 16
ATOM 28361 C CA . HIS A 1 94 ? 1.716 -1.991 6.748 1.00 0.00 94 HIS A CA 16
ATOM 28362 C C . HIS A 1 94 ? 0.526 -2.934 6.744 1.00 0.00 94 HIS A C 16
ATOM 28363 O O . HIS A 1 94 ? 0.564 -3.997 6.123 1.00 0.00 94 HIS A O 16
ATOM 28378 N N . GLY A 1 95 ? -0.544 -2.500 7.387 1.00 0.00 95 GLY A N 16
ATOM 28379 C CA . GLY A 1 95 ? -1.754 -3.282 7.455 1.00 0.00 95 GLY A CA 16
ATOM 28380 C C . GLY A 1 95 ? -2.848 -2.510 8.151 1.00 0.00 95 GLY A C 16
ATOM 28381 O O . GLY A 1 95 ? -2.573 -1.569 8.899 1.00 0.00 95 GLY A O 16
ATOM 28385 N N . PHE A 1 96 ? -4.085 -2.894 7.903 1.00 0.00 96 PHE A N 16
ATOM 28386 C CA . PHE A 1 96 ? -5.226 -2.104 8.335 1.00 0.00 96 PHE A CA 16
ATOM 28387 C C . PHE A 1 96 ? -6.324 -3.007 8.863 1.00 0.00 96 PHE A C 16
ATOM 28388 O O . PHE A 1 96 ? -6.079 -4.150 9.223 1.00 0.00 96 PHE A O 16
ATOM 28405 N N . SER A 1 97 ? -7.526 -2.466 8.901 1.00 0.00 97 SER A N 16
ATOM 28406 C CA . SER A 1 97 ? -8.717 -3.212 9.267 1.00 0.00 97 SER A CA 16
ATOM 28407 C C . SER A 1 97 ? -9.927 -2.540 8.615 1.00 0.00 97 SER A C 16
ATOM 28408 O O . SER A 1 97 ? -10.848 -3.203 8.141 1.00 0.00 97 SER A O 16
ATOM 28416 N N . SER A 1 98 ? -9.903 -1.207 8.590 1.00 0.00 98 SER A N 16
ATOM 28417 C CA . SER A 1 98 ? -10.958 -0.426 7.968 1.00 0.00 98 SER A CA 16
ATOM 28418 C C . SER A 1 98 ? -10.503 0.118 6.609 1.00 0.00 98 SER A C 16
ATOM 28419 O O . SER A 1 98 ? -9.431 0.718 6.491 1.00 0.00 98 SER A O 16
ATOM 28427 N N . ARG A 1 99 ? -11.316 -0.115 5.589 1.00 0.00 99 ARG A N 16
ATOM 28428 C CA . ARG A 1 99 ? -11.025 0.346 4.233 1.00 0.00 99 ARG A CA 16
ATOM 28429 C C . ARG A 1 99 ? -10.914 1.867 4.154 1.00 0.00 99 ARG A C 16
ATOM 28430 O O . ARG A 1 99 ? -10.002 2.389 3.516 1.00 0.00 99 ARG A O 16
ATOM 28451 N N . ILE A 1 100 ? -11.846 2.575 4.793 1.00 0.00 100 ILE A N 16
ATOM 28452 C CA . ILE A 1 100 ? -11.828 4.039 4.785 1.00 0.00 100 ILE A CA 16
ATOM 28453 C C . ILE A 1 100 ? -10.537 4.569 5.409 1.00 0.00 100 ILE A C 16
ATOM 28454 O O . ILE A 1 100 ? -10.039 5.627 5.020 1.00 0.00 100 ILE A O 16
ATOM 28470 N N . ALA A 1 101 ? -9.994 3.828 6.375 1.00 0.00 101 ALA A N 16
ATOM 28471 C CA . ALA A 1 101 ? -8.715 4.189 6.963 1.00 0.00 101 ALA A CA 16
ATOM 28472 C C . ALA A 1 101 ? -7.659 4.196 5.882 1.00 0.00 101 ALA A C 16
ATOM 28473 O O . ALA A 1 101 ? -7.006 5.203 5.670 1.00 0.00 101 ALA A O 16
ATOM 28480 N N . LEU A 1 102 ? -7.536 3.071 5.178 1.00 0.00 102 LEU A N 16
ATOM 28481 C CA . LEU A 1 102 ? -6.607 2.952 4.055 1.00 0.00 102 LEU A CA 16
ATOM 28482 C C . LEU A 1 102 ? -6.826 4.075 3.043 1.00 0.00 102 LEU A C 16
ATOM 28483 O O . LEU A 1 102 ? -5.871 4.700 2.584 1.00 0.00 102 LEU A O 16
ATOM 28499 N N . GLU A 1 103 ? -8.092 4.327 2.724 1.00 0.00 103 GLU A N 16
ATOM 28500 C CA . GLU A 1 103 ? -8.473 5.363 1.767 1.00 0.00 103 GLU A CA 16
ATOM 28501 C C . GLU A 1 103 ? -7.859 6.707 2.158 1.00 0.00 103 GLU A C 16
ATOM 28502 O O . GLU A 1 103 ? -6.964 7.225 1.486 1.00 0.00 103 GLU A O 16
ATOM 28514 N N . ARG A 1 104 ? -8.325 7.251 3.271 1.00 0.00 104 ARG A N 16
ATOM 28515 C CA . ARG A 1 104 ? -7.923 8.582 3.695 1.00 0.00 104 ARG A CA 16
ATOM 28516 C C . ARG A 1 104 ? -6.464 8.601 4.155 1.00 0.00 104 ARG A C 16
ATOM 28517 O O . ARG A 1 104 ? -5.812 9.643 4.135 1.00 0.00 104 ARG A O 16
ATOM 28538 N N . TYR A 1 105 ? -5.968 7.438 4.560 1.00 0.00 105 TYR A N 16
ATOM 28539 C CA . TYR A 1 105 ? -4.556 7.271 4.906 1.00 0.00 105 TYR A CA 16
ATOM 28540 C C . TYR A 1 105 ? -3.673 7.628 3.722 1.00 0.00 105 TYR A C 16
ATOM 28541 O O . TYR A 1 105 ? -2.676 8.325 3.876 1.00 0.00 105 TYR A O 16
ATOM 28559 N N . LEU A 1 106 ? -4.055 7.156 2.541 1.00 0.00 106 LEU A N 16
ATOM 28560 C CA . LEU A 1 106 ? -3.319 7.452 1.316 1.00 0.00 106 LEU A CA 16
ATOM 28561 C C . LEU A 1 106 ? -3.211 8.955 1.106 1.00 0.00 106 LEU A C 16
ATOM 28562 O O . LEU A 1 106 ? -2.153 9.479 0.758 1.00 0.00 106 LEU A O 16
ATOM 28578 N N . ASN A 1 107 ? -4.316 9.641 1.340 1.00 0.00 107 ASN A N 16
ATOM 28579 C CA . ASN A 1 107 ? -4.384 11.077 1.171 1.00 0.00 107 ASN A CA 16
ATOM 28580 C C . ASN A 1 107 ? -3.577 11.791 2.247 1.00 0.00 107 ASN A C 16
ATOM 28581 O O . ASN A 1 107 ? -2.794 12.687 1.945 1.00 0.00 107 ASN A O 16
ATOM 28592 N N . GLY A 1 108 ? -3.758 11.374 3.495 1.00 0.00 108 GLY A N 16
ATOM 28593 C CA . GLY A 1 108 ? -3.079 12.015 4.608 1.00 0.00 108 GLY A CA 16
ATOM 28594 C C . GLY A 1 108 ? -1.591 11.716 4.659 1.00 0.00 108 GLY A C 16
ATOM 28595 O O . GLY A 1 108 ? -0.812 12.499 5.206 1.00 0.00 108 GLY A O 16
ATOM 28599 N N . LEU A 1 109 ? -1.194 10.576 4.113 1.00 0.00 109 LEU A N 16
ATOM 28600 C CA . LEU A 1 109 ? 0.210 10.196 4.084 1.00 0.00 109 LEU A CA 16
ATOM 28601 C C . LEU A 1 109 ? 0.955 10.975 3.015 1.00 0.00 109 LEU A C 16
ATOM 28602 O O . LEU A 1 109 ? 1.880 11.732 3.319 1.00 0.00 109 LEU A O 16
ATOM 28618 N N . PHE A 1 110 ? 0.541 10.790 1.768 1.00 0.00 110 PHE A N 16
ATOM 28619 C CA . PHE A 1 110 ? 1.235 11.387 0.640 1.00 0.00 110 PHE A CA 16
ATOM 28620 C C . PHE A 1 110 ? 1.122 12.904 0.652 1.00 0.00 110 PHE A C 16
ATOM 28621 O O . PHE A 1 110 ? 2.108 13.603 0.413 1.00 0.00 110 PHE A O 16
ATOM 28638 N N . GLY A 1 111 ? -0.061 13.427 0.937 1.00 0.00 111 GLY A N 16
ATOM 28639 C CA . GLY A 1 111 ? -0.191 14.842 1.090 1.00 0.00 111 GLY A CA 16
ATOM 28640 C C . GLY A 1 111 ? -1.235 15.207 2.111 1.00 0.00 111 GLY A C 16
ATOM 28641 O O . GLY A 1 111 ? -1.181 14.763 3.261 1.00 0.00 111 GLY A O 16
ATOM 28645 N N . ASP A 1 112 ? -2.181 16.001 1.654 1.00 0.00 112 ASP A N 16
ATOM 28646 C CA . ASP A 1 112 ? -3.213 16.592 2.409 1.00 0.00 112 ASP A CA 16
ATOM 28647 C C . ASP A 1 112 ? -3.585 17.781 1.573 1.00 0.00 112 ASP A C 16
ATOM 28648 O O . ASP A 1 112 ? -2.925 18.059 0.571 1.00 0.00 112 ASP A O 16
ATOM 28657 N N . MET A 1 1 ? -10.838 -8.982 10.885 1.00 0.00 1 MET A N 17
ATOM 28658 C CA . MET A 1 1 ? -9.982 -9.456 9.777 1.00 0.00 1 MET A CA 17
ATOM 28659 C C . MET A 1 1 ? -9.036 -8.356 9.334 1.00 0.00 1 MET A C 17
ATOM 28660 O O . MET A 1 1 ? -9.202 -7.197 9.713 1.00 0.00 1 MET A O 17
ATOM 28676 N N . TYR A 1 2 ? -8.042 -8.726 8.546 1.00 0.00 2 TYR A N 17
ATOM 28677 C CA . TYR A 1 2 ? -7.157 -7.759 7.929 1.00 0.00 2 TYR A CA 17
ATOM 28678 C C . TYR A 1 2 ? -7.433 -7.685 6.440 1.00 0.00 2 TYR A C 17
ATOM 28679 O O . TYR A 1 2 ? -7.895 -8.654 5.835 1.00 0.00 2 TYR A O 17
ATOM 28697 N N . LEU A 1 3 ? -7.162 -6.532 5.865 1.00 0.00 3 LEU A N 17
ATOM 28698 C CA . LEU A 1 3 ? -7.408 -6.307 4.453 1.00 0.00 3 LEU A CA 17
ATOM 28699 C C . LEU A 1 3 ? -6.463 -7.129 3.598 1.00 0.00 3 LEU A C 17
ATOM 28700 O O . LEU A 1 3 ? -5.250 -6.917 3.606 1.00 0.00 3 LEU A O 17
ATOM 28716 N N . ARG A 1 4 ? -7.030 -8.082 2.883 1.00 0.00 4 ARG A N 17
ATOM 28717 C CA . ARG A 1 4 ? -6.268 -8.893 1.955 1.00 0.00 4 ARG A CA 17
ATOM 28718 C C . ARG A 1 4 ? -5.899 -8.067 0.721 1.00 0.00 4 ARG A C 17
ATOM 28719 O O . ARG A 1 4 ? -6.543 -7.058 0.435 1.00 0.00 4 ARG A O 17
ATOM 28740 N N . PRO A 1 5 ? -4.852 -8.490 -0.010 1.00 0.00 5 PRO A N 17
ATOM 28741 C CA . PRO A 1 5 ? -4.256 -7.736 -1.127 1.00 0.00 5 PRO A CA 17
ATOM 28742 C C . PRO A 1 5 ? -5.286 -7.156 -2.103 1.00 0.00 5 PRO A C 17
ATOM 28743 O O . PRO A 1 5 ? -5.133 -6.028 -2.577 1.00 0.00 5 PRO A O 17
ATOM 28754 N N . ASP A 1 6 ? -6.335 -7.923 -2.394 1.00 0.00 6 ASP A N 17
ATOM 28755 C CA . ASP A 1 6 ? -7.387 -7.475 -3.309 1.00 0.00 6 ASP A CA 17
ATOM 28756 C C . ASP A 1 6 ? -8.075 -6.208 -2.797 1.00 0.00 6 ASP A C 17
ATOM 28757 O O . ASP A 1 6 ? -8.255 -5.246 -3.544 1.00 0.00 6 ASP A O 17
ATOM 28766 N N . GLU A 1 7 ? -8.437 -6.202 -1.515 1.00 0.00 7 GLU A N 17
ATOM 28767 C CA . GLU A 1 7 ? -9.113 -5.052 -0.918 1.00 0.00 7 GLU A CA 17
ATOM 28768 C C . GLU A 1 7 ? -8.205 -3.829 -0.928 1.00 0.00 7 GLU A C 17
ATOM 28769 O O . GLU A 1 7 ? -8.664 -2.700 -1.110 1.00 0.00 7 GLU A O 17
ATOM 28781 N N . VAL A 1 8 ? -6.911 -4.062 -0.733 1.00 0.00 8 VAL A N 17
ATOM 28782 C CA . VAL A 1 8 ? -5.929 -2.986 -0.760 1.00 0.00 8 VAL A CA 17
ATOM 28783 C C . VAL A 1 8 ? -5.896 -2.341 -2.142 1.00 0.00 8 VAL A C 17
ATOM 28784 O O . VAL A 1 8 ? -5.937 -1.115 -2.269 1.00 0.00 8 VAL A O 17
ATOM 28797 N N . ALA A 1 9 ? -5.843 -3.179 -3.173 1.00 0.00 9 ALA A N 17
ATOM 28798 C CA . ALA A 1 9 ? -5.851 -2.709 -4.553 1.00 0.00 9 ALA A CA 17
ATOM 28799 C C . ALA A 1 9 ? -7.127 -1.929 -4.863 1.00 0.00 9 ALA A C 17
ATOM 28800 O O . ALA A 1 9 ? -7.095 -0.939 -5.596 1.00 0.00 9 ALA A O 17
ATOM 28807 N N . ARG A 1 10 ? -8.241 -2.382 -4.291 1.00 0.00 10 ARG A N 17
ATOM 28808 C CA . ARG A 1 10 ? -9.540 -1.743 -4.494 1.00 0.00 10 ARG A CA 17
ATOM 28809 C C . ARG A 1 10 ? -9.492 -0.273 -4.089 1.00 0.00 10 ARG A C 17
ATOM 28810 O O . ARG A 1 10 ? -9.926 0.609 -4.839 1.00 0.00 10 ARG A O 17
ATOM 28831 N N . VAL A 1 11 ? -8.959 -0.021 -2.901 1.00 0.00 11 VAL A N 17
ATOM 28832 C CA . VAL A 1 11 ? -8.886 1.332 -2.367 1.00 0.00 11 VAL A CA 17
ATOM 28833 C C . VAL A 1 11 ? -7.925 2.188 -3.186 1.00 0.00 11 VAL A C 17
ATOM 28834 O O . VAL A 1 11 ? -8.211 3.351 -3.479 1.00 0.00 11 VAL A O 17
ATOM 28847 N N . LEU A 1 12 ? -6.790 1.607 -3.561 1.00 0.00 12 LEU A N 17
ATOM 28848 C CA . LEU A 1 12 ? -5.802 2.309 -4.371 1.00 0.00 12 LEU A CA 17
ATOM 28849 C C . LEU A 1 12 ? -6.399 2.737 -5.710 1.00 0.00 12 LEU A C 17
ATOM 28850 O O . LEU A 1 12 ? -6.248 3.882 -6.128 1.00 0.00 12 LEU A O 17
ATOM 28866 N N . GLU A 1 13 ? -7.090 1.811 -6.361 1.00 0.00 13 GLU A N 17
ATOM 28867 C CA . GLU A 1 13 ? -7.726 2.078 -7.649 1.00 0.00 13 GLU A CA 17
ATOM 28868 C C . GLU A 1 13 ? -8.687 3.262 -7.528 1.00 0.00 13 GLU A C 17
ATOM 28869 O O . GLU A 1 13 ? -8.749 4.125 -8.406 1.00 0.00 13 GLU A O 17
ATOM 28881 N N . LYS A 1 14 ? -9.403 3.313 -6.411 1.00 0.00 14 LYS A N 17
ATOM 28882 C CA . LYS A 1 14 ? -10.323 4.409 -6.122 1.00 0.00 14 LYS A CA 17
ATOM 28883 C C . LYS A 1 14 ? -9.563 5.713 -5.934 1.00 0.00 14 LYS A C 17
ATOM 28884 O O . LYS A 1 14 ? -9.947 6.759 -6.450 1.00 0.00 14 LYS A O 17
ATOM 28903 N N . ALA A 1 15 ? -8.484 5.622 -5.170 1.00 0.00 15 ALA A N 17
ATOM 28904 C CA . ALA A 1 15 ? -7.657 6.779 -4.821 1.00 0.00 15 ALA A CA 17
ATOM 28905 C C . ALA A 1 15 ? -6.970 7.406 -6.040 1.00 0.00 15 ALA A C 17
ATOM 28906 O O . ALA A 1 15 ? -6.311 8.444 -5.921 1.00 0.00 15 ALA A O 17
ATOM 28913 N N . GLY A 1 16 ? -7.116 6.781 -7.200 1.00 0.00 16 GLY A N 17
ATOM 28914 C CA . GLY A 1 16 ? -6.531 7.320 -8.416 1.00 0.00 16 GLY A CA 17
ATOM 28915 C C . GLY A 1 16 ? -5.203 6.675 -8.746 1.00 0.00 16 GLY A C 17
ATOM 28916 O O . GLY A 1 16 ? -4.341 7.290 -9.371 1.00 0.00 16 GLY A O 17
ATOM 28920 N N . PHE A 1 17 ? -5.040 5.438 -8.310 1.00 0.00 17 PHE A N 17
ATOM 28921 C CA . PHE A 1 17 ? -3.808 4.697 -8.528 1.00 0.00 17 PHE A CA 17
ATOM 28922 C C . PHE A 1 17 ? -3.915 3.779 -9.739 1.00 0.00 17 PHE A C 17
ATOM 28923 O O . PHE A 1 17 ? -4.995 3.294 -10.073 1.00 0.00 17 PHE A O 17
ATOM 28940 N N . THR A 1 18 ? -2.782 3.540 -10.384 1.00 0.00 18 THR A N 17
ATOM 28941 C CA . THR A 1 18 ? -2.707 2.613 -11.503 1.00 0.00 18 THR A CA 17
ATOM 28942 C C . THR A 1 18 ? -1.516 1.679 -11.313 1.00 0.00 18 THR A C 17
ATOM 28943 O O . THR A 1 18 ? -0.509 2.070 -10.722 1.00 0.00 18 THR A O 17
ATOM 28954 N N . VAL A 1 19 ? -1.627 0.447 -11.783 1.00 0.00 19 VAL A N 17
ATOM 28955 C CA . VAL A 1 19 ? -0.543 -0.510 -11.625 1.00 0.00 19 VAL A CA 17
ATOM 28956 C C . VAL A 1 19 ? 0.458 -0.386 -12.775 1.00 0.00 19 VAL A C 17
ATOM 28957 O O . VAL A 1 19 ? 0.075 -0.219 -13.936 1.00 0.00 19 VAL A O 17
ATOM 28970 N N . ASP A 1 20 ? 1.738 -0.429 -12.442 1.00 0.00 20 ASP A N 17
ATOM 28971 C CA . ASP A 1 20 ? 2.797 -0.377 -13.442 1.00 0.00 20 ASP A CA 17
ATOM 28972 C C . ASP A 1 20 ? 3.349 -1.769 -13.701 1.00 0.00 20 ASP A C 17
ATOM 28973 O O . ASP A 1 20 ? 3.381 -2.240 -14.840 1.00 0.00 20 ASP A O 17
ATOM 28982 N N . VAL A 1 21 ? 3.755 -2.434 -12.631 1.00 0.00 21 VAL A N 17
ATOM 28983 C CA . VAL A 1 21 ? 4.361 -3.749 -12.736 1.00 0.00 21 VAL A CA 17
ATOM 28984 C C . VAL A 1 21 ? 3.564 -4.774 -11.941 1.00 0.00 21 VAL A C 17
ATOM 28985 O O . VAL A 1 21 ? 3.094 -4.488 -10.841 1.00 0.00 21 VAL A O 17
ATOM 28998 N N . VAL A 1 22 ? 3.384 -5.958 -12.500 1.00 0.00 22 VAL A N 17
ATOM 28999 C CA . VAL A 1 22 ? 2.817 -7.050 -11.735 1.00 0.00 22 VAL A CA 17
ATOM 29000 C C . VAL A 1 22 ? 3.797 -8.213 -11.699 1.00 0.00 22 VAL A C 17
ATOM 29001 O O . VAL A 1 22 ? 4.333 -8.635 -12.727 1.00 0.00 22 VAL A O 17
ATOM 29014 N N . THR A 1 23 ? 4.073 -8.687 -10.505 1.00 0.00 23 THR A N 17
ATOM 29015 C CA . THR A 1 23 ? 4.880 -9.873 -10.331 1.00 0.00 23 THR A CA 17
ATOM 29016 C C . THR A 1 23 ? 4.068 -10.868 -9.536 1.00 0.00 23 THR A C 17
ATOM 29017 O O . THR A 1 23 ? 3.071 -10.489 -8.922 1.00 0.00 23 THR A O 17
ATOM 29028 N N . ASN A 1 24 ? 4.490 -12.120 -9.512 1.00 0.00 24 ASN A N 17
ATOM 29029 C CA . ASN A 1 24 ? 3.781 -13.139 -8.743 1.00 0.00 24 ASN A CA 17
ATOM 29030 C C . ASN A 1 24 ? 3.935 -12.873 -7.240 1.00 0.00 24 ASN A C 17
ATOM 29031 O O . ASN A 1 24 ? 3.431 -13.622 -6.401 1.00 0.00 24 ASN A O 17
ATOM 29042 N N . LYS A 1 25 ? 4.651 -11.802 -6.922 1.00 0.00 25 LYS A N 17
ATOM 29043 C CA . LYS A 1 25 ? 4.907 -11.406 -5.550 1.00 0.00 25 LYS A CA 17
ATOM 29044 C C . LYS A 1 25 ? 4.192 -10.096 -5.214 1.00 0.00 25 LYS A C 17
ATOM 29045 O O . LYS A 1 25 ? 3.753 -9.894 -4.082 1.00 0.00 25 LYS A O 17
ATOM 29064 N N . THR A 1 26 ? 4.062 -9.206 -6.199 1.00 0.00 26 THR A N 17
ATOM 29065 C CA . THR A 1 26 ? 3.636 -7.834 -5.917 1.00 0.00 26 THR A CA 17
ATOM 29066 C C . THR A 1 26 ? 2.767 -7.232 -6.996 1.00 0.00 26 THR A C 17
ATOM 29067 O O . THR A 1 26 ? 2.759 -7.675 -8.149 1.00 0.00 26 THR A O 17
ATOM 29078 N N . TYR A 1 27 ? 2.039 -6.208 -6.598 1.00 0.00 27 TYR A N 17
ATOM 29079 C CA . TYR A 1 27 ? 1.499 -5.259 -7.534 1.00 0.00 27 TYR A CA 17
ATOM 29080 C C . TYR A 1 27 ? 2.239 -3.940 -7.373 1.00 0.00 27 TYR A C 17
ATOM 29081 O O . TYR A 1 27 ? 2.124 -3.285 -6.337 1.00 0.00 27 TYR A O 17
ATOM 29099 N N . GLY A 1 28 ? 3.016 -3.572 -8.376 1.00 0.00 28 GLY A N 17
ATOM 29100 C CA . GLY A 1 28 ? 3.709 -2.301 -8.348 1.00 0.00 28 GLY A CA 17
ATOM 29101 C C . GLY A 1 28 ? 2.777 -1.175 -8.722 1.00 0.00 28 GLY A C 17
ATOM 29102 O O . GLY A 1 28 ? 2.600 -0.867 -9.900 1.00 0.00 28 GLY A O 17
ATOM 29106 N N . TYR A 1 29 ? 2.177 -0.579 -7.716 1.00 0.00 29 TYR A N 17
ATOM 29107 C CA . TYR A 1 29 ? 1.145 0.417 -7.903 1.00 0.00 29 TYR A CA 17
ATOM 29108 C C . TYR A 1 29 ? 1.728 1.823 -7.862 1.00 0.00 29 TYR A C 17
ATOM 29109 O O . TYR A 1 29 ? 2.581 2.124 -7.030 1.00 0.00 29 TYR A O 17
ATOM 29127 N N . ARG A 1 30 ? 1.272 2.682 -8.761 1.00 0.00 30 ARG A N 17
ATOM 29128 C CA . ARG A 1 30 ? 1.819 4.023 -8.853 1.00 0.00 30 ARG A CA 17
ATOM 29129 C C . ARG A 1 30 ? 0.736 5.067 -9.108 1.00 0.00 30 ARG A C 17
ATOM 29130 O O . ARG A 1 30 ? -0.263 4.811 -9.786 1.00 0.00 30 ARG A O 17
ATOM 29151 N N . ARG A 1 31 ? 0.949 6.239 -8.539 1.00 0.00 31 ARG A N 17
ATOM 29152 C CA . ARG A 1 31 ? 0.135 7.408 -8.818 1.00 0.00 31 ARG A CA 17
ATOM 29153 C C . ARG A 1 31 ? 1.049 8.621 -8.895 1.00 0.00 31 ARG A C 17
ATOM 29154 O O . ARG A 1 31 ? 1.346 9.254 -7.880 1.00 0.00 31 ARG A O 17
ATOM 29175 N N . GLY A 1 32 ? 1.533 8.912 -10.092 1.00 0.00 32 GLY A N 17
ATOM 29176 C CA . GLY A 1 32 ? 2.539 9.943 -10.244 1.00 0.00 32 GLY A CA 17
ATOM 29177 C C . GLY A 1 32 ? 3.863 9.493 -9.660 1.00 0.00 32 GLY A C 17
ATOM 29178 O O . GLY A 1 32 ? 4.477 8.550 -10.160 1.00 0.00 32 GLY A O 17
ATOM 29182 N N . GLU A 1 33 ? 4.286 10.140 -8.584 1.00 0.00 33 GLU A N 17
ATOM 29183 C CA . GLU A 1 33 ? 5.507 9.745 -7.889 1.00 0.00 33 GLU A CA 17
ATOM 29184 C C . GLU A 1 33 ? 5.181 8.910 -6.654 1.00 0.00 33 GLU A C 17
ATOM 29185 O O . GLU A 1 33 ? 6.045 8.636 -5.823 1.00 0.00 33 GLU A O 17
ATOM 29197 N N . ASN A 1 34 ? 3.929 8.495 -6.549 1.00 0.00 34 ASN A N 17
ATOM 29198 C CA . ASN A 1 34 ? 3.494 7.638 -5.453 1.00 0.00 34 ASN A CA 17
ATOM 29199 C C . ASN A 1 34 ? 3.657 6.181 -5.859 1.00 0.00 34 ASN A C 17
ATOM 29200 O O . ASN A 1 34 ? 2.816 5.637 -6.569 1.00 0.00 34 ASN A O 17
ATOM 29211 N N . TYR A 1 35 ? 4.756 5.566 -5.445 1.00 0.00 35 TYR A N 17
ATOM 29212 C CA . TYR A 1 35 ? 5.033 4.178 -5.802 1.00 0.00 35 TYR A CA 17
ATOM 29213 C C . TYR A 1 35 ? 4.909 3.271 -4.588 1.00 0.00 35 TYR A C 17
ATOM 29214 O O . TYR A 1 35 ? 5.656 3.413 -3.619 1.00 0.00 35 TYR A O 17
ATOM 29232 N N . VAL A 1 36 ? 3.969 2.341 -4.653 1.00 0.00 36 VAL A N 17
ATOM 29233 C CA . VAL A 1 36 ? 3.750 1.390 -3.575 1.00 0.00 36 VAL A CA 17
ATOM 29234 C C . VAL A 1 36 ? 3.703 -0.032 -4.126 1.00 0.00 36 VAL A C 17
ATOM 29235 O O . VAL A 1 36 ? 3.383 -0.246 -5.295 1.00 0.00 36 VAL A O 17
ATOM 29248 N N . TYR A 1 37 ? 4.029 -0.998 -3.286 1.00 0.00 37 TYR A N 17
ATOM 29249 C CA . TYR A 1 37 ? 4.018 -2.396 -3.690 1.00 0.00 37 TYR A CA 17
ATOM 29250 C C 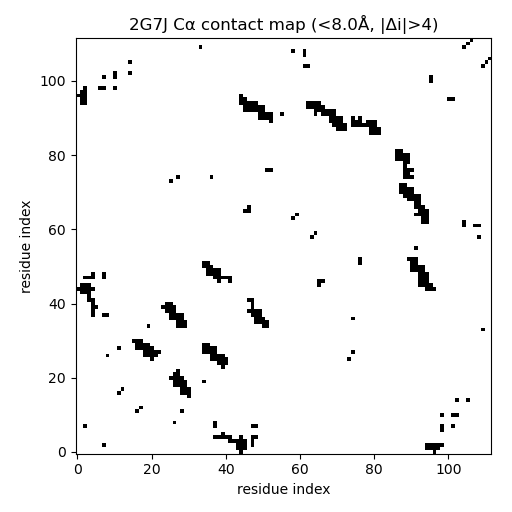. TYR A 1 37 ? 2.978 -3.154 -2.877 1.00 0.00 37 TYR A C 17
ATOM 29251 O O . TYR A 1 37 ? 3.087 -3.247 -1.656 1.00 0.00 37 TYR A O 17
ATOM 29269 N N . VAL A 1 38 ? 1.959 -3.666 -3.541 1.00 0.00 38 VAL A N 17
ATOM 29270 C CA . VAL A 1 38 ? 0.957 -4.475 -2.867 1.00 0.00 38 VAL A CA 17
ATOM 29271 C C . VAL A 1 38 ? 1.399 -5.930 -2.860 1.00 0.00 38 VAL A C 17
ATOM 29272 O O . VAL A 1 38 ? 1.643 -6.513 -3.917 1.00 0.00 38 VAL A O 17
ATOM 29285 N N . ASN A 1 39 ? 1.525 -6.505 -1.676 1.00 0.00 39 ASN A N 17
ATOM 29286 C CA . ASN A 1 39 ? 1.979 -7.883 -1.549 1.00 0.00 39 ASN A CA 17
ATOM 29287 C C . ASN A 1 39 ? 0.871 -8.847 -1.968 1.00 0.00 39 ASN A C 17
ATOM 29288 O O . ASN A 1 39 ? -0.209 -8.850 -1.382 1.00 0.00 39 ASN A O 17
ATOM 29299 N N . ARG A 1 40 ? 1.145 -9.669 -2.973 1.00 0.00 40 ARG A N 17
ATOM 29300 C CA . ARG A 1 40 ? 0.137 -10.578 -3.521 1.00 0.00 40 ARG A CA 17
ATOM 29301 C C . ARG A 1 40 ? 0.122 -11.913 -2.785 1.00 0.00 40 ARG A C 17
ATOM 29302 O O . ARG A 1 40 ? -0.534 -12.865 -3.214 1.00 0.00 40 ARG A O 17
ATOM 29323 N N . GLU A 1 41 ? 0.846 -11.980 -1.683 1.00 0.00 41 GLU A N 17
ATOM 29324 C CA . GLU A 1 41 ? 0.961 -13.213 -0.924 1.00 0.00 41 GLU A CA 17
ATOM 29325 C C . GLU A 1 41 ? 0.431 -13.009 0.486 1.00 0.00 41 GLU A C 17
ATOM 29326 O O . GLU A 1 41 ? 0.647 -13.838 1.375 1.00 0.00 41 GLU A O 17
ATOM 29338 N N . ALA A 1 42 ? -0.274 -11.904 0.687 1.00 0.00 42 ALA A N 17
ATOM 29339 C CA . ALA A 1 42 ? -0.730 -11.539 2.014 1.00 0.00 42 ALA A CA 17
ATOM 29340 C C . ALA A 1 42 ? -2.043 -12.224 2.365 1.00 0.00 42 ALA A C 17
ATOM 29341 O O . ALA A 1 42 ? -3.120 -11.745 2.023 1.00 0.00 42 ALA A O 17
ATOM 29348 N N . ARG A 1 43 ? -1.945 -13.361 3.028 1.00 0.00 43 ARG A N 17
ATOM 29349 C CA . ARG A 1 43 ? -3.121 -14.019 3.568 1.00 0.00 43 ARG A CA 17
ATOM 29350 C C . ARG A 1 43 ? -3.544 -13.271 4.817 1.00 0.00 43 ARG A C 17
ATOM 29351 O O . ARG A 1 43 ? -4.726 -13.184 5.150 1.00 0.00 43 ARG A O 17
ATOM 29372 N N . MET A 1 44 ? -2.543 -12.723 5.493 1.00 0.00 44 MET A N 17
ATOM 29373 C CA . MET A 1 44 ? -2.754 -11.863 6.641 1.00 0.00 44 MET A CA 17
ATOM 29374 C C . MET A 1 44 ? -2.313 -10.450 6.277 1.00 0.00 44 MET A C 17
ATOM 29375 O O . MET A 1 44 ? -1.123 -10.207 6.065 1.00 0.00 44 MET A O 17
ATOM 29389 N N . GLY A 1 45 ? -3.270 -9.538 6.171 1.00 0.00 45 GLY A N 17
ATOM 29390 C CA . GLY A 1 45 ? -2.974 -8.162 5.800 1.00 0.00 45 GLY A CA 17
ATOM 29391 C C . GLY A 1 45 ? -2.234 -7.369 6.870 1.00 0.00 45 GLY A C 17
ATOM 29392 O O . GLY A 1 45 ? -2.676 -6.295 7.266 1.00 0.00 45 GLY A O 17
ATOM 29396 N N . ARG A 1 46 ? -1.118 -7.907 7.346 1.00 0.00 46 ARG A N 17
ATOM 29397 C CA . ARG A 1 46 ? -0.196 -7.165 8.193 1.00 0.00 46 ARG A CA 17
ATOM 29398 C C . ARG A 1 46 ? 0.978 -6.678 7.353 1.00 0.00 46 ARG A C 17
ATOM 29399 O O . ARG A 1 46 ? 1.669 -5.720 7.691 1.00 0.00 46 ARG A O 17
ATOM 29420 N N . THR A 1 47 ? 1.171 -7.348 6.236 1.00 0.00 47 THR A N 17
ATOM 29421 C CA . THR A 1 47 ? 2.220 -7.034 5.305 1.00 0.00 47 THR A CA 17
ATOM 29422 C C . THR A 1 47 ? 1.651 -7.199 3.914 1.00 0.00 47 THR A C 17
ATOM 29423 O O . THR A 1 47 ? 1.566 -8.303 3.376 1.00 0.00 47 THR A O 17
ATOM 29434 N N . ALA A 1 48 ? 1.245 -6.084 3.358 1.00 0.00 48 ALA A N 17
ATOM 29435 C CA . ALA A 1 48 ? 0.550 -6.064 2.084 1.00 0.00 48 ALA A CA 17
ATOM 29436 C C . ALA A 1 48 ? 0.607 -4.678 1.469 1.00 0.00 48 ALA A C 17
ATOM 29437 O O . ALA A 1 48 ? 0.656 -4.540 0.250 1.00 0.00 48 ALA A O 17
ATOM 29444 N N . LEU A 1 49 ? 0.619 -3.653 2.305 1.00 0.00 49 LEU A N 17
ATOM 29445 C CA . LEU A 1 49 ? 0.802 -2.297 1.816 1.00 0.00 49 LEU A CA 17
ATOM 29446 C C . LEU A 1 49 ? 2.231 -1.827 2.071 1.00 0.00 49 LEU A C 17
ATOM 29447 O O . LEU A 1 49 ? 2.560 -1.373 3.171 1.00 0.00 49 LEU A O 17
ATOM 29463 N N . ILE A 1 50 ? 3.087 -1.971 1.068 1.00 0.00 50 ILE A N 17
ATOM 29464 C CA . ILE A 1 50 ? 4.458 -1.486 1.163 1.00 0.00 50 ILE A CA 17
ATOM 29465 C C . ILE A 1 50 ? 4.539 -0.091 0.554 1.00 0.00 50 ILE A C 17
ATOM 29466 O O . ILE A 1 50 ? 4.416 0.067 -0.658 1.00 0.00 50 ILE A O 17
ATOM 29482 N N . ILE A 1 51 ? 4.757 0.914 1.389 1.00 0.00 51 ILE A N 17
ATOM 29483 C CA . ILE A 1 51 ? 4.648 2.302 0.946 1.00 0.00 51 ILE A CA 17
ATOM 29484 C C . ILE A 1 51 ? 6.006 2.984 0.796 1.00 0.00 51 ILE A C 17
ATOM 29485 O O . ILE A 1 51 ? 6.066 4.213 0.755 1.00 0.00 51 ILE A O 17
ATOM 29501 N N . HIS A 1 52 ? 7.084 2.196 0.710 1.00 0.00 52 HIS A N 17
ATOM 29502 C CA . HIS A 1 52 ? 8.443 2.751 0.592 1.00 0.00 52 HIS A CA 17
ATOM 29503 C C . HIS A 1 52 ? 8.901 3.355 1.934 1.00 0.00 52 HIS A C 17
ATOM 29504 O O . HIS A 1 52 ? 8.091 3.890 2.692 1.00 0.00 52 HIS A O 17
ATOM 29519 N N . PRO A 1 53 ? 10.205 3.224 2.266 1.00 0.00 53 PRO A N 17
ATOM 29520 C CA . PRO A 1 53 ? 10.805 3.855 3.462 1.00 0.00 53 PRO A CA 17
ATOM 29521 C C . PRO A 1 53 ? 10.634 5.381 3.485 1.00 0.00 53 PRO A C 17
ATOM 29522 O O . PRO A 1 53 ? 9.842 5.935 2.721 1.00 0.00 53 PRO A O 17
ATOM 29533 N N . ARG A 1 54 ? 11.373 6.057 4.370 1.00 0.00 54 ARG A N 17
ATOM 29534 C CA . ARG A 1 54 ? 11.282 7.519 4.533 1.00 0.00 54 ARG A CA 17
ATOM 29535 C C . ARG A 1 54 ? 9.980 7.927 5.227 1.00 0.00 54 ARG A C 17
ATOM 29536 O O . ARG A 1 54 ? 9.979 8.748 6.147 1.00 0.00 54 ARG A O 17
ATOM 29557 N N . LEU A 1 55 ? 8.877 7.337 4.792 1.00 0.00 55 LEU A N 17
ATOM 29558 C CA . LEU A 1 55 ? 7.564 7.645 5.331 1.00 0.00 55 LEU A CA 17
ATOM 29559 C C . LEU A 1 55 ? 7.387 7.109 6.742 1.00 0.00 55 LEU A C 17
ATOM 29560 O O . LEU A 1 55 ? 6.337 7.303 7.346 1.00 0.00 55 LEU A O 17
ATOM 29576 N N . LYS A 1 56 ? 8.413 6.448 7.263 1.00 0.00 56 LYS A N 17
ATOM 29577 C CA . LYS A 1 56 ? 8.369 5.850 8.593 1.00 0.00 56 LYS A CA 17
ATOM 29578 C C . LYS A 1 56 ? 7.861 6.851 9.634 1.00 0.00 56 LYS A C 17
ATOM 29579 O O . LYS A 1 56 ? 6.939 6.551 10.390 1.00 0.00 56 LYS A O 17
ATOM 29598 N N . ASP A 1 57 ? 8.443 8.046 9.638 1.00 0.00 57 ASP A N 17
ATOM 29599 C CA . ASP A 1 57 ? 8.053 9.094 10.584 1.00 0.00 57 ASP A CA 17
ATOM 29600 C C . ASP A 1 57 ? 6.597 9.507 10.377 1.00 0.00 57 ASP A C 17
ATOM 29601 O O . ASP A 1 57 ? 5.789 9.460 11.306 1.00 0.00 57 ASP A O 17
ATOM 29610 N N . ARG A 1 58 ? 6.273 9.895 9.146 1.00 0.00 58 ARG A N 17
ATOM 29611 C CA . ARG A 1 58 ? 4.923 10.327 8.789 1.00 0.00 58 ARG A CA 17
ATOM 29612 C C . ARG A 1 58 ? 3.888 9.249 9.112 1.00 0.00 58 ARG A C 17
ATOM 29613 O O . ARG A 1 58 ? 2.882 9.513 9.772 1.00 0.00 58 ARG A O 17
ATOM 29634 N N . SER A 1 59 ? 4.151 8.034 8.646 1.00 0.00 59 SER A N 17
ATOM 29635 C CA . SER A 1 59 ? 3.223 6.921 8.801 1.00 0.00 59 SER A CA 17
ATOM 29636 C C . SER A 1 59 ? 2.956 6.599 10.271 1.00 0.00 59 SER A C 17
ATOM 29637 O O . SER A 1 59 ? 1.861 6.173 10.621 1.00 0.00 59 SER A O 17
ATOM 29645 N N . SER A 1 60 ? 3.947 6.827 11.132 1.00 0.00 60 SER A N 17
ATOM 29646 C CA . SER A 1 60 ? 3.811 6.523 12.557 1.00 0.00 60 SER A CA 17
ATOM 29647 C C . SER A 1 60 ? 2.665 7.306 13.199 1.00 0.00 60 SER A C 17
ATOM 29648 O O . SER A 1 60 ? 2.201 6.963 14.288 1.00 0.00 60 SER A O 17
ATOM 29656 N N . SER A 1 61 ? 2.208 8.350 12.521 1.00 0.00 61 SER A N 17
ATOM 29657 C CA . SER A 1 61 ? 1.140 9.188 13.038 1.00 0.00 61 SER A CA 17
ATOM 29658 C C . SER A 1 61 ? -0.206 8.828 12.402 1.00 0.00 61 SER A C 17
ATOM 29659 O O . SER A 1 61 ? -1.236 9.410 12.743 1.00 0.00 61 SER A O 17
ATOM 29667 N N . LEU A 1 62 ? -0.192 7.861 11.487 1.00 0.00 62 LEU A N 17
ATOM 29668 C CA . LEU A 1 62 ? -1.395 7.478 10.752 1.00 0.00 62 LEU A CA 17
ATOM 29669 C C . LEU A 1 62 ? -1.397 5.983 10.451 1.00 0.00 62 LEU A C 17
ATOM 29670 O O . LEU A 1 62 ? -2.056 5.196 11.134 1.00 0.00 62 LEU A O 17
ATOM 29686 N N . ALA A 1 63 ? -0.646 5.600 9.428 1.00 0.00 63 ALA A N 17
ATOM 29687 C CA . ALA A 1 63 ? -0.573 4.213 9.000 1.00 0.00 63 ALA A CA 17
ATOM 29688 C C . ALA A 1 63 ? 0.454 3.448 9.826 1.00 0.00 63 ALA A C 17
ATOM 29689 O O . ALA A 1 63 ? 1.649 3.461 9.519 1.00 0.00 63 ALA A O 17
ATOM 29696 N N . ASP A 1 64 ? -0.023 2.794 10.877 1.00 0.00 64 ASP A N 17
ATOM 29697 C CA . ASP A 1 64 ? 0.845 2.075 11.804 1.00 0.00 64 ASP A CA 17
ATOM 29698 C C . ASP A 1 64 ? 1.555 0.921 11.104 1.00 0.00 64 ASP A C 17
ATOM 29699 O O . ASP A 1 64 ? 0.919 0.102 10.435 1.00 0.00 64 ASP A O 17
ATOM 29708 N N . PRO A 1 65 ? 2.890 0.866 11.213 1.00 0.00 65 PRO A N 17
ATOM 29709 C CA . PRO A 1 65 ? 3.692 -0.212 10.643 1.00 0.00 65 PRO A CA 17
ATOM 29710 C C . PRO A 1 65 ? 3.563 -1.499 11.448 1.00 0.00 65 PRO A C 17
ATOM 29711 O O . PRO A 1 65 ? 3.888 -1.534 12.636 1.00 0.00 65 PRO A O 17
ATOM 29722 N N . ALA A 1 66 ? 3.072 -2.551 10.800 1.00 0.00 66 ALA A N 17
ATOM 29723 C CA . ALA A 1 66 ? 2.939 -3.853 11.443 1.00 0.00 66 ALA A CA 17
ATOM 29724 C C . ALA A 1 66 ? 4.304 -4.364 11.883 1.00 0.00 66 ALA A C 17
ATOM 29725 O O . ALA A 1 66 ? 4.458 -4.922 12.967 1.00 0.00 66 ALA A O 17
ATOM 29732 N N . SER A 1 67 ? 5.288 -4.162 11.026 1.00 0.00 67 SER A N 17
ATOM 29733 C CA . SER A 1 67 ? 6.666 -4.459 11.355 1.00 0.00 67 SER A CA 17
ATOM 29734 C C . SER A 1 67 ? 7.514 -3.236 11.043 1.00 0.00 67 SER A C 17
ATOM 29735 O O . SER A 1 67 ? 6.995 -2.223 10.575 1.00 0.00 67 SER A O 17
ATOM 29743 N N . ASP A 1 68 ? 8.804 -3.330 11.293 1.00 0.00 68 ASP A N 17
ATOM 29744 C CA . ASP A 1 68 ? 9.691 -2.187 11.108 1.00 0.00 68 ASP A CA 17
ATOM 29745 C C . ASP A 1 68 ? 9.962 -1.968 9.630 1.00 0.00 68 ASP A C 17
ATOM 29746 O O . ASP A 1 68 ? 9.582 -0.952 9.050 1.00 0.00 68 ASP A O 17
ATOM 29755 N N . ILE A 1 69 ? 10.612 -2.950 9.038 1.00 0.00 69 ILE A N 17
ATOM 29756 C CA . ILE A 1 69 ? 10.943 -2.934 7.626 1.00 0.00 69 ILE A CA 17
ATOM 29757 C C . ILE A 1 69 ? 10.866 -4.347 7.078 1.00 0.00 69 ILE A C 17
ATOM 29758 O O . ILE A 1 69 ? 10.988 -5.315 7.827 1.00 0.00 69 ILE A O 17
ATOM 29774 N N . LYS A 1 70 ? 10.650 -4.467 5.786 1.00 0.00 70 LYS A N 17
ATOM 29775 C CA . LYS A 1 70 ? 10.588 -5.769 5.157 1.00 0.00 70 LYS A CA 17
ATOM 29776 C C . LYS A 1 70 ? 11.523 -5.826 3.963 1.00 0.00 70 LYS A C 17
ATOM 29777 O O . LYS A 1 70 ? 11.265 -5.209 2.929 1.00 0.00 70 LYS A O 17
ATOM 29796 N N . THR A 1 71 ? 12.619 -6.542 4.126 1.00 0.00 71 THR A N 17
ATOM 29797 C CA . THR A 1 71 ? 13.550 -6.782 3.041 1.00 0.00 71 THR A CA 17
ATOM 29798 C C . THR A 1 71 ? 13.079 -7.970 2.207 1.00 0.00 71 THR A C 17
ATOM 29799 O O . THR A 1 71 ? 13.017 -9.093 2.714 1.00 0.00 71 THR A O 17
ATOM 29810 N N . CYS A 1 72 ? 12.743 -7.735 0.941 1.00 0.00 72 CYS A N 17
ATOM 29811 C CA . CYS A 1 72 ? 12.183 -8.797 0.115 1.00 0.00 72 CYS A CA 17
ATOM 29812 C C . CYS A 1 72 ? 12.078 -8.430 -1.363 1.00 0.00 72 CYS A C 17
ATOM 29813 O O . CYS A 1 72 ? 11.185 -7.684 -1.776 1.00 0.00 72 CYS A O 17
ATOM 29821 N N . ASP A 1 73 ? 13.023 -8.951 -2.131 1.00 0.00 73 ASP A N 17
ATOM 29822 C CA . ASP A 1 73 ? 12.890 -9.114 -3.580 1.00 0.00 73 ASP A CA 17
ATOM 29823 C C . ASP A 1 73 ? 12.522 -7.838 -4.336 1.00 0.00 73 ASP A C 17
ATOM 29824 O O . ASP A 1 73 ? 13.385 -7.048 -4.710 1.00 0.00 73 ASP A O 17
ATOM 29833 N N . HIS A 1 74 ? 11.223 -7.637 -4.543 1.00 0.00 74 HIS A N 17
ATOM 29834 C CA . HIS A 1 74 ? 10.745 -6.667 -5.527 1.00 0.00 74 HIS A CA 17
ATOM 29835 C C . HIS A 1 74 ? 10.455 -5.304 -4.915 1.00 0.00 74 HIS A C 17
ATOM 29836 O O . HIS A 1 74 ? 9.910 -4.427 -5.587 1.00 0.00 74 HIS A O 17
ATOM 29851 N N . TYR A 1 75 ? 10.812 -5.111 -3.657 1.00 0.00 75 TYR A N 17
ATOM 29852 C CA . TYR A 1 75 ? 10.665 -3.800 -3.037 1.00 0.00 75 TYR A CA 17
ATOM 29853 C C . TYR A 1 75 ? 11.882 -2.956 -3.398 1.00 0.00 75 TYR A C 17
ATOM 29854 O O . TYR A 1 75 ? 12.598 -2.462 -2.529 1.00 0.00 75 TYR A O 17
ATOM 29872 N N . GLN A 1 76 ? 12.097 -2.803 -4.705 1.00 0.00 76 GLN A N 17
ATOM 29873 C CA . GLN A 1 76 ? 13.308 -2.212 -5.266 1.00 0.00 76 GLN A CA 17
ATOM 29874 C C . GLN A 1 76 ? 13.419 -0.726 -5.025 1.00 0.00 76 GLN A C 17
ATOM 29875 O O . GLN A 1 76 ? 14.135 -0.041 -5.749 1.00 0.00 76 GLN A O 17
ATOM 29889 N N . ASN A 1 77 ? 12.688 -0.230 -4.038 1.00 0.00 77 ASN A N 17
ATOM 29890 C CA . ASN A 1 77 ? 12.884 1.121 -3.559 1.00 0.00 77 ASN A CA 17
ATOM 29891 C C . ASN A 1 77 ? 14.378 1.412 -3.451 1.00 0.00 77 ASN A C 17
ATOM 29892 O O . ASN A 1 77 ? 15.066 0.860 -2.592 1.00 0.00 77 ASN A O 17
ATOM 29903 N N . PHE A 1 78 ? 14.841 2.220 -4.406 1.00 0.00 78 PHE A N 17
ATOM 29904 C CA . PHE A 1 78 ? 16.234 2.695 -4.540 1.00 0.00 78 PHE A CA 17
ATOM 29905 C C . PHE A 1 78 ? 17.085 2.604 -3.267 1.00 0.00 78 PHE A C 17
ATOM 29906 O O . PHE A 1 78 ? 18.218 2.137 -3.350 1.00 0.00 78 PHE A O 17
ATOM 29923 N N . PRO A 1 79 ? 16.596 3.105 -2.098 1.00 0.00 79 PRO A N 17
ATOM 29924 C CA . PRO A 1 79 ? 17.223 2.902 -0.795 1.00 0.00 79 PRO A CA 17
ATOM 29925 C C . PRO A 1 79 ? 18.075 1.635 -0.700 1.00 0.00 79 PRO A C 17
ATOM 29926 O O . PRO A 1 79 ? 19.257 1.730 -0.377 1.00 0.00 79 PRO A O 17
ATOM 29937 N N . LEU A 1 80 ? 17.453 0.477 -0.985 1.00 0.00 80 LEU A N 17
ATOM 29938 C CA . LEU A 1 80 ? 18.137 -0.831 -1.064 1.00 0.00 80 LEU A CA 17
ATOM 29939 C C . LEU A 1 80 ? 19.091 -1.064 0.124 1.00 0.00 80 LEU A C 17
ATOM 29940 O O . LEU A 1 80 ? 20.183 -0.504 0.199 1.00 0.00 80 LEU A O 17
ATOM 29956 N N . TYR A 1 81 ? 18.661 -1.925 1.042 1.00 0.00 81 TYR A N 17
ATOM 29957 C CA . TYR A 1 81 ? 19.366 -2.143 2.303 1.00 0.00 81 TYR A CA 17
ATOM 29958 C C . TYR A 1 81 ? 20.812 -2.565 2.063 1.00 0.00 81 TYR A C 17
ATOM 29959 O O . TYR A 1 81 ? 21.076 -3.663 1.573 1.00 0.00 81 TYR A O 17
ATOM 29977 N N . LEU A 1 82 ? 21.738 -1.676 2.402 1.00 0.00 82 LEU A N 17
ATOM 29978 C CA . LEU A 1 82 ? 23.158 -1.944 2.232 1.00 0.00 82 LEU A CA 17
ATOM 29979 C C . LEU A 1 82 ? 23.704 -2.728 3.420 1.00 0.00 82 LEU A C 17
ATOM 29980 O O . LEU A 1 82 ? 23.006 -2.938 4.413 1.00 0.00 82 LEU A O 17
ATOM 29996 N N . GLY A 1 83 ? 24.956 -3.143 3.318 1.00 0.00 83 GLY A N 17
ATOM 29997 C CA . GLY A 1 83 ? 25.564 -3.938 4.365 1.00 0.00 83 GLY A CA 17
ATOM 29998 C C . GLY A 1 83 ? 26.911 -4.483 3.947 1.00 0.00 83 GLY A C 17
ATOM 29999 O O . GLY A 1 83 ? 27.847 -3.719 3.715 1.00 0.00 83 GLY A O 17
ATOM 30003 N N . GLY A 1 84 ? 27.003 -5.796 3.823 1.00 0.00 84 GLY A N 17
ATOM 30004 C CA . GLY A 1 84 ? 28.249 -6.418 3.429 1.00 0.00 84 GLY A CA 17
ATOM 30005 C C . GLY A 1 84 ? 28.199 -6.980 2.024 1.00 0.00 84 GLY A C 17
ATOM 30006 O O . GLY A 1 84 ? 28.638 -6.333 1.072 1.00 0.00 84 GLY A O 17
ATOM 30010 N N . GLU A 1 85 ? 27.656 -8.185 1.895 1.00 0.00 85 GLU A N 17
ATOM 30011 C CA . GLU A 1 85 ? 27.594 -8.872 0.618 1.00 0.00 85 GLU A CA 17
ATOM 30012 C C . GLU A 1 85 ? 26.348 -8.468 -0.174 1.00 0.00 85 GLU A C 17
ATOM 30013 O O . GLU A 1 85 ? 26.148 -7.286 -0.466 1.00 0.00 85 GLU A O 17
ATOM 30025 N N . THR A 1 86 ? 25.519 -9.449 -0.525 1.00 0.00 86 THR A N 17
ATOM 30026 C CA . THR A 1 86 ? 24.312 -9.188 -1.293 1.00 0.00 86 THR A CA 17
ATOM 30027 C C . THR A 1 86 ? 23.337 -8.345 -0.473 1.00 0.00 86 THR A C 17
ATOM 30028 O O . THR A 1 86 ? 23.410 -8.312 0.757 1.00 0.00 86 THR A O 17
ATOM 30039 N N . HIS A 1 87 ? 22.431 -7.657 -1.151 1.00 0.00 87 HIS A N 17
ATOM 30040 C CA . HIS A 1 87 ? 21.535 -6.727 -0.479 1.00 0.00 87 HIS A CA 17
ATOM 30041 C C . HIS A 1 87 ? 20.085 -7.077 -0.755 1.00 0.00 87 HIS A C 17
ATOM 30042 O O . HIS A 1 87 ? 19.783 -7.828 -1.686 1.00 0.00 87 HIS A O 17
ATOM 30057 N N . GLU A 1 88 ? 19.189 -6.512 0.037 1.00 0.00 88 GLU A N 17
ATOM 30058 C CA . GLU A 1 88 ? 17.774 -6.791 -0.097 1.00 0.00 88 GLU A CA 17
ATOM 30059 C C . GLU A 1 88 ? 17.004 -5.510 -0.324 1.00 0.00 88 GLU A C 17
ATOM 30060 O O . GLU A 1 88 ? 17.188 -4.520 0.389 1.00 0.00 88 GLU A O 17
ATOM 30072 N N . HIS A 1 89 ? 16.150 -5.528 -1.326 1.00 0.00 89 HIS A N 17
ATOM 30073 C CA . HIS A 1 89 ? 15.296 -4.392 -1.616 1.00 0.00 89 HIS A CA 17
ATOM 30074 C C . HIS A 1 89 ? 14.177 -4.358 -0.576 1.00 0.00 89 HIS A C 17
ATOM 30075 O O . HIS A 1 89 ? 13.442 -5.337 -0.432 1.00 0.00 89 HIS A O 17
ATOM 30090 N N . TYR A 1 90 ? 14.049 -3.259 0.160 1.00 0.00 90 TYR A N 17
ATOM 30091 C CA . TYR A 1 90 ? 13.151 -3.247 1.309 1.00 0.00 90 TYR A CA 17
ATOM 30092 C C . TYR A 1 90 ? 12.119 -2.133 1.248 1.00 0.00 90 TYR A C 17
ATOM 30093 O O . TYR A 1 90 ? 12.312 -1.101 0.600 1.00 0.00 90 TYR A O 17
ATOM 30111 N N . GLY A 1 91 ? 11.028 -2.371 1.953 1.00 0.00 91 GLY A N 17
ATOM 30112 C CA . GLY A 1 91 ? 10.002 -1.379 2.153 1.00 0.00 91 GLY A CA 17
ATOM 30113 C C . GLY A 1 91 ? 9.390 -1.548 3.526 1.00 0.00 91 GLY A C 17
ATOM 30114 O O . GLY A 1 91 ? 9.801 -2.435 4.270 1.00 0.00 91 GLY A O 17
ATOM 30118 N N . ILE A 1 92 ? 8.425 -0.719 3.880 1.00 0.00 92 ILE A N 17
ATOM 30119 C CA . ILE A 1 92 ? 7.799 -0.825 5.191 1.00 0.00 92 ILE A CA 17
ATOM 30120 C C . ILE A 1 92 ? 6.419 -1.477 5.080 1.00 0.00 92 ILE A C 17
ATOM 30121 O O . ILE A 1 92 ? 5.547 -0.982 4.360 1.00 0.00 92 ILE A O 17
ATOM 30137 N N . PRO A 1 93 ? 6.212 -2.604 5.785 1.00 0.00 93 PRO A N 17
ATOM 30138 C CA . PRO A 1 93 ? 4.959 -3.363 5.731 1.00 0.00 93 PRO A CA 17
ATOM 30139 C C . PRO A 1 93 ? 3.829 -2.716 6.527 1.00 0.00 93 PRO A C 17
ATOM 30140 O O . PRO A 1 93 ? 4.022 -2.258 7.656 1.00 0.00 93 PRO A O 17
ATOM 30151 N N . HIS A 1 94 ? 2.650 -2.666 5.922 1.00 0.00 94 HIS A N 17
ATOM 30152 C CA . HIS A 1 94 ? 1.474 -2.107 6.573 1.00 0.00 94 HIS A CA 17
ATOM 30153 C C . HIS A 1 94 ? 0.255 -2.967 6.287 1.00 0.00 94 HIS A C 17
ATOM 30154 O O . HIS A 1 94 ? 0.271 -3.799 5.373 1.00 0.00 94 HIS A O 17
ATOM 30169 N N . GLY A 1 95 ? -0.791 -2.740 7.062 1.00 0.00 95 GLY A N 17
ATOM 30170 C CA . GLY A 1 95 ? -2.051 -3.413 6.856 1.00 0.00 95 GLY A CA 17
ATOM 30171 C C . GLY A 1 95 ? -3.083 -2.916 7.840 1.00 0.00 95 GLY A C 17
ATOM 30172 O O . GLY A 1 95 ? -2.725 -2.374 8.886 1.00 0.00 95 GLY A O 17
ATOM 30176 N N . PHE A 1 96 ? -4.356 -3.090 7.518 1.00 0.00 96 PHE A N 17
ATOM 30177 C CA . PHE A 1 96 ? -5.429 -2.535 8.335 1.00 0.00 96 PHE A CA 17
ATOM 30178 C C . PHE A 1 96 ? -6.606 -3.497 8.387 1.00 0.00 96 PHE A C 17
ATOM 30179 O O . PHE A 1 96 ? -6.733 -4.377 7.539 1.00 0.00 96 PHE A O 17
ATOM 30196 N N . SER A 1 97 ? -7.452 -3.333 9.392 1.00 0.00 97 SER A N 17
ATOM 30197 C CA . SER A 1 97 ? -8.607 -4.201 9.573 1.00 0.00 97 SER A CA 17
ATOM 30198 C C . SER A 1 97 ? -9.810 -3.721 8.755 1.00 0.00 97 SER A C 17
ATOM 30199 O O . SER A 1 97 ? -10.712 -4.500 8.449 1.00 0.00 97 SER A O 17
ATOM 30207 N N . SER A 1 98 ? -9.826 -2.437 8.404 1.00 0.00 98 SER A N 17
ATOM 30208 C CA . SER A 1 98 ? -10.951 -1.868 7.669 1.00 0.00 98 SER A CA 17
ATOM 30209 C C . SER A 1 98 ? -10.466 -0.968 6.537 1.00 0.00 98 SER A C 17
ATOM 30210 O O . SER A 1 98 ? -9.631 -0.081 6.743 1.00 0.00 98 SER A O 17
ATOM 30218 N N . ARG A 1 99 ? -10.982 -1.217 5.334 1.00 0.00 99 ARG A N 17
ATOM 30219 C CA . ARG A 1 99 ? -10.573 -0.469 4.150 1.00 0.00 99 ARG A CA 17
ATOM 30220 C C . ARG A 1 99 ? -10.892 1.017 4.264 1.00 0.00 99 ARG A C 17
ATOM 30221 O O . ARG A 1 99 ? -10.184 1.845 3.699 1.00 0.00 99 ARG A O 17
ATOM 30242 N N . ILE A 1 100 ? -11.956 1.351 4.986 1.00 0.00 100 ILE A N 17
ATOM 30243 C CA . ILE A 1 100 ? -12.325 2.751 5.191 1.00 0.00 100 ILE A CA 17
ATOM 30244 C C . ILE A 1 100 ? -11.200 3.513 5.899 1.00 0.00 100 ILE A C 17
ATOM 30245 O O . ILE A 1 100 ? -10.966 4.693 5.636 1.00 0.00 100 ILE A O 17
ATOM 30261 N N . ALA A 1 101 ? -10.486 2.823 6.783 1.00 0.00 101 ALA A N 17
ATOM 30262 C CA . ALA A 1 101 ? -9.371 3.428 7.490 1.00 0.00 101 ALA A CA 17
ATOM 30263 C C . ALA A 1 101 ? -8.194 3.586 6.545 1.00 0.00 101 ALA A C 17
ATOM 30264 O O . ALA A 1 101 ? -7.555 4.633 6.512 1.00 0.00 101 ALA A O 17
ATOM 30271 N N . LEU A 1 102 ? -7.925 2.544 5.764 1.00 0.00 102 LEU A N 17
ATOM 30272 C CA . LEU A 1 102 ? -6.886 2.597 4.737 1.00 0.00 102 LEU A CA 17
ATOM 30273 C C . LEU A 1 102 ? -7.148 3.764 3.790 1.00 0.00 102 LEU A C 17
ATOM 30274 O O . LEU A 1 102 ? -6.241 4.522 3.447 1.00 0.00 102 LEU A O 17
ATOM 30290 N N . GLU A 1 103 ? -8.410 3.897 3.404 1.00 0.00 103 GLU A N 17
ATOM 30291 C CA . GLU A 1 103 ? -8.880 4.973 2.541 1.00 0.00 103 GLU A CA 17
ATOM 30292 C C . GLU A 1 103 ? -8.437 6.331 3.092 1.00 0.00 103 GLU A C 17
ATOM 30293 O O . GLU A 1 103 ? -7.824 7.139 2.391 1.00 0.00 103 GLU A O 17
ATOM 30305 N N . ARG A 1 104 ? -8.734 6.551 4.365 1.00 0.00 104 ARG A N 17
ATOM 30306 C CA . ARG A 1 104 ? -8.394 7.795 5.047 1.00 0.00 104 ARG A CA 17
ATOM 30307 C C . ARG A 1 104 ? -6.891 7.932 5.270 1.00 0.00 104 ARG A C 17
ATOM 30308 O O . ARG A 1 104 ? -6.338 9.030 5.176 1.00 0.00 104 ARG A O 17
ATOM 30329 N N . TYR A 1 105 ? -6.231 6.823 5.577 1.00 0.00 105 TYR A N 17
ATOM 30330 C CA . TYR A 1 105 ? -4.812 6.845 5.871 1.00 0.00 105 TYR A CA 17
ATOM 30331 C C . TYR A 1 105 ? -3.992 7.190 4.635 1.00 0.00 105 TYR A C 17
ATOM 30332 O O . TYR A 1 105 ? -3.068 7.987 4.723 1.00 0.00 105 TYR A O 17
ATOM 30350 N N . LEU A 1 106 ? -4.342 6.613 3.487 1.00 0.00 106 LEU A N 17
ATOM 30351 C CA . LEU A 1 106 ? -3.659 6.937 2.229 1.00 0.00 106 LEU A CA 17
ATOM 30352 C C . LEU A 1 106 ? -3.714 8.438 1.976 1.00 0.00 106 LEU A C 17
ATOM 30353 O O . LEU A 1 106 ? -2.753 9.051 1.512 1.00 0.00 106 LEU A O 17
ATOM 30369 N N . ASN A 1 107 ? -4.859 9.006 2.304 1.00 0.00 107 ASN A N 17
ATOM 30370 C CA . ASN A 1 107 ? -5.134 10.422 2.112 1.00 0.00 107 ASN A CA 17
ATOM 30371 C C . ASN A 1 107 ? -4.165 11.283 2.911 1.00 0.00 107 ASN A C 17
ATOM 30372 O O . ASN A 1 107 ? -3.378 12.030 2.336 1.00 0.00 107 ASN A O 17
ATOM 30383 N N . GLY A 1 108 ? -4.207 11.148 4.230 1.00 0.00 108 GLY A N 17
ATOM 30384 C CA . GLY A 1 108 ? -3.375 11.975 5.090 1.00 0.00 108 GLY A CA 17
ATOM 30385 C C . GLY A 1 108 ? -1.906 11.594 5.044 1.00 0.00 108 GLY A C 17
ATOM 30386 O O . GLY A 1 108 ? -1.044 12.369 5.454 1.00 0.00 108 GLY A O 17
ATOM 30390 N N . LEU A 1 109 ? -1.623 10.390 4.576 1.00 0.00 109 LEU A N 17
ATOM 30391 C CA . LEU A 1 109 ? -0.254 9.908 4.483 1.00 0.00 109 LEU A CA 17
ATOM 30392 C C . LEU A 1 109 ? 0.435 10.463 3.244 1.00 0.00 109 LEU A C 17
ATOM 30393 O O . LEU A 1 109 ? 1.547 10.983 3.325 1.00 0.00 109 LEU A O 17
ATOM 30409 N N . PHE A 1 110 ? -0.230 10.346 2.102 1.00 0.00 110 PHE A N 17
ATOM 30410 C CA . PHE A 1 110 ? 0.375 10.736 0.841 1.00 0.00 110 PHE A CA 17
ATOM 30411 C C . PHE A 1 110 ? 0.189 12.220 0.552 1.00 0.00 110 PHE A C 17
ATOM 30412 O O . PHE A 1 110 ? 1.133 12.883 0.121 1.00 0.00 110 PHE A O 17
ATOM 30429 N N . GLY A 1 111 ? -1.011 12.753 0.769 1.00 0.00 111 GLY A N 17
ATOM 30430 C CA . GLY A 1 111 ? -1.217 14.154 0.507 1.00 0.00 111 GLY A CA 17
ATOM 30431 C C . GLY A 1 111 ? -2.047 14.834 1.568 1.00 0.00 111 GLY A C 17
ATOM 30432 O O . GLY A 1 111 ? -1.719 14.791 2.754 1.00 0.00 111 GLY A O 17
ATOM 30436 N N . ASP A 1 112 ? -3.147 15.417 1.126 1.00 0.00 112 ASP A N 17
ATOM 30437 C CA . ASP A 1 112 ? -4.017 16.217 1.945 1.00 0.00 112 ASP A CA 17
ATOM 30438 C C . ASP A 1 112 ? -5.257 16.528 1.163 1.00 0.00 112 ASP A C 17
ATOM 30439 O O . ASP A 1 112 ? -5.210 17.105 0.075 1.00 0.00 112 ASP A O 17
ATOM 30448 N N . MET A 1 1 ? -10.325 -7.568 12.293 1.00 0.00 1 MET A N 18
ATOM 30449 C CA . MET A 1 1 ? -9.525 -8.328 11.305 1.00 0.00 1 MET A CA 18
ATOM 30450 C C . MET A 1 1 ? -8.766 -7.364 10.410 1.00 0.00 1 MET A C 18
ATOM 30451 O O . MET A 1 1 ? -8.710 -6.171 10.692 1.00 0.00 1 MET A O 18
ATOM 30467 N N . TYR A 1 2 ? -8.171 -7.883 9.346 1.00 0.00 2 TYR A N 18
ATOM 30468 C CA . TYR A 1 2 ? -7.424 -7.060 8.415 1.00 0.00 2 TYR A CA 18
ATOM 30469 C C . TYR A 1 2 ? -8.067 -7.080 7.037 1.00 0.00 2 TYR A C 18
ATOM 30470 O O . TYR A 1 2 ? -9.114 -7.696 6.834 1.00 0.00 2 TYR A O 18
ATOM 30488 N N . LEU A 1 3 ? -7.425 -6.408 6.095 1.00 0.00 3 LEU A N 18
ATOM 30489 C CA . LEU A 1 3 ? -7.895 -6.375 4.721 1.00 0.00 3 LEU A CA 18
ATOM 30490 C C . LEU A 1 3 ? -7.090 -7.349 3.871 1.00 0.00 3 LEU A C 18
ATOM 30491 O O . LEU A 1 3 ? -5.946 -7.665 4.192 1.00 0.00 3 LEU A O 18
ATOM 30507 N N . ARG A 1 4 ? -7.691 -7.818 2.793 1.00 0.00 4 ARG A N 18
ATOM 30508 C CA . ARG A 1 4 ? -7.024 -8.746 1.893 1.00 0.00 4 ARG A CA 18
ATOM 30509 C C . ARG A 1 4 ? -6.151 -7.972 0.906 1.00 0.00 4 ARG A C 18
ATOM 30510 O O . ARG A 1 4 ? -6.359 -6.773 0.713 1.00 0.00 4 ARG A O 18
ATOM 30531 N N . PRO A 1 5 ? -5.157 -8.635 0.280 1.00 0.00 5 PRO A N 18
ATOM 30532 C CA . PRO A 1 5 ? -4.233 -7.987 -0.660 1.00 0.00 5 PRO A CA 18
ATOM 30533 C C . PRO A 1 5 ? -4.968 -7.232 -1.769 1.00 0.00 5 PRO A C 18
ATOM 30534 O O . PRO A 1 5 ? -4.708 -6.050 -2.008 1.00 0.00 5 PRO A O 18
ATOM 30545 N N . ASP A 1 6 ? -5.888 -7.917 -2.440 1.00 0.00 6 ASP A N 18
ATOM 30546 C CA . ASP A 1 6 ? -6.690 -7.295 -3.491 1.00 0.00 6 ASP A CA 18
ATOM 30547 C C . ASP A 1 6 ? -7.521 -6.131 -2.949 1.00 0.00 6 ASP A C 18
ATOM 30548 O O . ASP A 1 6 ? -7.612 -5.085 -3.586 1.00 0.00 6 ASP A O 18
ATOM 30557 N N . GLU A 1 7 ? -8.116 -6.319 -1.774 1.00 0.00 7 GLU A N 18
ATOM 30558 C CA . GLU A 1 7 ? -8.891 -5.267 -1.112 1.00 0.00 7 GLU A CA 18
ATOM 30559 C C . GLU A 1 7 ? -8.088 -3.974 -0.992 1.00 0.00 7 GLU A C 18
ATOM 30560 O O . GLU A 1 7 ? -8.610 -2.884 -1.236 1.00 0.00 7 GLU A O 18
ATOM 30572 N N . VAL A 1 8 ? -6.821 -4.103 -0.617 1.00 0.00 8 VAL A N 18
ATOM 30573 C CA . VAL A 1 8 ? -5.936 -2.951 -0.512 1.00 0.00 8 VAL A CA 18
ATOM 30574 C C . VAL A 1 8 ? -5.809 -2.252 -1.863 1.00 0.00 8 VAL A C 18
ATOM 30575 O O . VAL A 1 8 ? -5.942 -1.030 -1.959 1.00 0.00 8 VAL A O 18
ATOM 30588 N N . ALA A 1 9 ? -5.572 -3.040 -2.904 1.00 0.00 9 ALA A N 18
ATOM 30589 C CA . ALA A 1 9 ? -5.446 -2.516 -4.258 1.00 0.00 9 ALA A CA 18
ATOM 30590 C C . ALA A 1 9 ? -6.725 -1.808 -4.700 1.00 0.00 9 ALA A C 18
ATOM 30591 O O . ALA A 1 9 ? -6.673 -0.764 -5.347 1.00 0.00 9 ALA A O 18
ATOM 30598 N N . ARG A 1 10 ? -7.871 -2.374 -4.330 1.00 0.00 10 ARG A N 18
ATOM 30599 C CA . ARG A 1 10 ? -9.170 -1.799 -4.689 1.00 0.00 10 ARG A CA 18
ATOM 30600 C C . ARG A 1 10 ? -9.323 -0.388 -4.118 1.00 0.00 10 ARG A C 18
ATOM 30601 O O . ARG A 1 10 ? -9.895 0.493 -4.760 1.00 0.00 10 ARG A O 18
ATOM 30622 N N . VAL A 1 11 ? -8.803 -0.176 -2.913 1.00 0.00 11 VAL A N 18
ATOM 30623 C CA . VAL A 1 11 ? -8.851 1.140 -2.289 1.00 0.00 11 VAL A CA 18
ATOM 30624 C C . VAL A 1 11 ? -7.866 2.089 -2.966 1.00 0.00 11 VAL A C 18
ATOM 30625 O O . VAL A 1 11 ? -8.132 3.282 -3.099 1.00 0.00 11 VAL A O 18
ATOM 30638 N N . LEU A 1 12 ? -6.737 1.553 -3.411 1.00 0.00 12 LEU A N 18
ATOM 30639 C CA . LEU A 1 12 ? -5.797 2.331 -4.207 1.00 0.00 12 LEU A CA 18
ATOM 30640 C C . LEU A 1 12 ? -6.479 2.813 -5.482 1.00 0.00 12 LEU A C 18
ATOM 30641 O O . LEU A 1 12 ? -6.338 3.970 -5.881 1.00 0.00 12 LEU A O 18
ATOM 30657 N N . GLU A 1 13 ? -7.225 1.915 -6.112 1.00 0.00 13 GLU A N 18
ATOM 30658 C CA . GLU A 1 13 ? -8.010 2.247 -7.285 1.00 0.00 13 GLU A CA 18
ATOM 30659 C C . GLU A 1 13 ? -9.054 3.317 -6.967 1.00 0.00 13 GLU A C 18
ATOM 30660 O O . GLU A 1 13 ? -9.360 4.162 -7.807 1.00 0.00 13 GLU A O 18
ATOM 30672 N N . LYS A 1 14 ? -9.591 3.286 -5.747 1.00 0.00 14 LYS A N 18
ATOM 30673 C CA . LYS A 1 14 ? -10.504 4.332 -5.284 1.00 0.00 14 LYS A CA 18
ATOM 30674 C C . LYS A 1 14 ? -9.822 5.698 -5.328 1.00 0.00 14 LYS A C 18
ATOM 30675 O O . LYS A 1 14 ? -10.446 6.706 -5.659 1.00 0.00 14 LYS A O 18
ATOM 30694 N N . ALA A 1 15 ? -8.536 5.717 -5.003 1.00 0.00 15 ALA A N 18
ATOM 30695 C CA . ALA A 1 15 ? -7.757 6.948 -5.019 1.00 0.00 15 ALA A CA 18
ATOM 30696 C C . ALA A 1 15 ? -7.326 7.303 -6.442 1.00 0.00 15 ALA A C 18
ATOM 30697 O O . ALA A 1 15 ? -6.747 8.362 -6.685 1.00 0.00 15 ALA A O 18
ATOM 30704 N N . GLY A 1 16 ? -7.622 6.412 -7.383 1.00 0.00 16 GLY A N 18
ATOM 30705 C CA . GLY A 1 16 ? -7.311 6.663 -8.777 1.00 0.00 16 GLY A CA 18
ATOM 30706 C C . GLY A 1 16 ? -5.996 6.043 -9.199 1.00 0.00 16 GLY A C 18
ATOM 30707 O O . GLY A 1 16 ? -5.490 6.322 -10.286 1.00 0.00 16 GLY A O 18
ATOM 30711 N N . PHE A 1 17 ? -5.446 5.193 -8.347 1.00 0.00 17 PHE A N 18
ATOM 30712 C CA . PHE A 1 17 ? -4.156 4.572 -8.609 1.00 0.00 17 PHE A CA 18
ATOM 30713 C C . PHE A 1 17 ? -4.270 3.400 -9.566 1.00 0.00 17 PHE A C 18
ATOM 30714 O O . PHE A 1 17 ? -5.346 2.836 -9.771 1.00 0.00 17 PHE A O 18
ATOM 30731 N N . THR A 1 18 ? -3.139 3.048 -10.156 1.00 0.00 18 THR A N 18
ATOM 30732 C CA . THR A 1 18 ? -3.077 1.988 -11.139 1.00 0.00 18 THR A CA 18
ATOM 30733 C C . THR A 1 18 ? -1.774 1.203 -10.964 1.00 0.00 18 THR A C 18
ATOM 30734 O O . THR A 1 18 ? -0.863 1.666 -10.276 1.00 0.00 18 THR A O 18
ATOM 30745 N N . VAL A 1 19 ? -1.684 0.021 -11.558 1.00 0.00 19 VAL A N 18
ATOM 30746 C CA . VAL A 1 19 ? -0.491 -0.806 -11.410 1.00 0.00 19 VAL A CA 18
ATOM 30747 C C . VAL A 1 19 ? 0.578 -0.392 -12.423 1.00 0.00 19 VAL A C 18
ATOM 30748 O O . VAL A 1 19 ? 0.265 0.140 -13.489 1.00 0.00 19 VAL A O 18
ATOM 30761 N N . ASP A 1 20 ? 1.835 -0.606 -12.064 1.00 0.00 20 ASP A N 18
ATOM 30762 C CA . ASP A 1 20 ? 2.951 -0.336 -12.962 1.00 0.00 20 ASP A CA 18
ATOM 30763 C C . ASP A 1 20 ? 3.751 -1.604 -13.209 1.00 0.00 20 ASP A C 18
ATOM 30764 O O . ASP A 1 20 ? 3.920 -2.039 -14.347 1.00 0.00 20 ASP A O 18
ATOM 30773 N N . VAL A 1 21 ? 4.237 -2.198 -12.133 1.00 0.00 21 VAL A N 18
ATOM 30774 C CA . VAL A 1 21 ? 5.015 -3.417 -12.230 1.00 0.00 21 VAL A CA 18
ATOM 30775 C C . VAL A 1 21 ? 4.270 -4.577 -11.579 1.00 0.00 21 VAL A C 18
ATOM 30776 O O . VAL A 1 21 ? 4.135 -4.654 -10.358 1.00 0.00 21 VAL A O 18
ATOM 30789 N N . VAL A 1 22 ? 3.755 -5.466 -12.405 1.00 0.00 22 VAL A N 18
ATOM 30790 C CA . VAL A 1 22 ? 3.021 -6.612 -11.911 1.00 0.00 22 VAL A CA 18
ATOM 30791 C C . VAL A 1 22 ? 3.936 -7.827 -11.806 1.00 0.00 22 VAL A C 18
ATOM 30792 O O . VAL A 1 22 ? 4.443 -8.335 -12.809 1.00 0.00 22 VAL A O 18
ATOM 30805 N N . THR A 1 23 ? 4.179 -8.257 -10.579 1.00 0.00 23 THR A N 18
ATOM 30806 C CA . THR A 1 23 ? 4.953 -9.457 -10.338 1.00 0.00 23 THR A CA 18
ATOM 30807 C C . THR A 1 23 ? 4.085 -10.475 -9.612 1.00 0.00 23 THR A C 18
ATOM 30808 O O . THR A 1 23 ? 3.082 -10.110 -8.992 1.00 0.00 23 THR A O 18
ATOM 30819 N N . ASN A 1 24 ? 4.473 -11.738 -9.672 1.00 0.00 24 ASN A N 18
ATOM 30820 C CA . ASN A 1 24 ? 3.663 -12.811 -9.103 1.00 0.00 24 ASN A CA 18
ATOM 30821 C C . ASN A 1 24 ? 3.638 -12.746 -7.579 1.00 0.00 24 ASN A C 18
ATOM 30822 O O . ASN A 1 24 ? 2.840 -13.427 -6.931 1.00 0.00 24 ASN A O 18
ATOM 30833 N N . LYS A 1 25 ? 4.503 -11.919 -7.010 1.00 0.00 25 LYS A N 18
ATOM 30834 C CA . LYS A 1 25 ? 4.602 -11.795 -5.564 1.00 0.00 25 LYS A CA 18
ATOM 30835 C C . LYS A 1 25 ? 3.938 -10.516 -5.065 1.00 0.00 25 LYS A C 18
ATOM 30836 O O . LYS A 1 25 ? 3.552 -10.427 -3.899 1.00 0.00 25 LYS A O 18
ATOM 30855 N N . THR A 1 26 ? 3.790 -9.525 -5.942 1.00 0.00 26 THR A N 18
ATOM 30856 C CA . THR A 1 26 ? 3.323 -8.212 -5.511 1.00 0.00 26 THR A CA 18
ATOM 30857 C C . THR A 1 26 ? 2.974 -7.305 -6.693 1.00 0.00 26 THR A C 18
ATOM 30858 O O . THR A 1 26 ? 3.544 -7.422 -7.782 1.00 0.00 26 THR A O 18
ATOM 30869 N N . TYR A 1 27 ? 2.024 -6.409 -6.459 1.00 0.00 27 TYR A N 18
ATOM 30870 C CA . TYR A 1 27 ? 1.625 -5.422 -7.447 1.00 0.00 27 TYR A CA 18
ATOM 30871 C C . TYR A 1 27 ? 2.282 -4.079 -7.155 1.00 0.00 27 TYR A C 18
ATOM 30872 O O . TYR A 1 27 ? 1.951 -3.423 -6.169 1.00 0.00 27 TYR A O 18
ATOM 30890 N N . GLY A 1 28 ? 3.219 -3.681 -7.999 1.00 0.00 28 GLY A N 18
ATOM 30891 C CA . GLY A 1 28 ? 3.804 -2.363 -7.878 1.00 0.00 28 GLY A CA 18
ATOM 30892 C C . GLY A 1 28 ? 2.859 -1.306 -8.399 1.00 0.00 28 GLY A C 18
ATOM 30893 O O . GLY A 1 28 ? 2.656 -1.185 -9.606 1.00 0.00 28 GLY A O 18
ATOM 30897 N N . TYR A 1 29 ? 2.275 -0.554 -7.488 1.00 0.00 29 TYR A N 18
ATOM 30898 C CA . TYR A 1 29 ? 1.233 0.404 -7.815 1.00 0.00 29 TYR A CA 18
ATOM 30899 C C . TYR A 1 29 ? 1.798 1.819 -7.907 1.00 0.00 29 TYR A C 18
ATOM 30900 O O . TYR A 1 29 ? 2.782 2.144 -7.245 1.00 0.00 29 TYR A O 18
ATOM 30918 N N . ARG A 1 30 ? 1.171 2.656 -8.723 1.00 0.00 30 ARG A N 18
ATOM 30919 C CA . ARG A 1 30 ? 1.641 4.021 -8.926 1.00 0.00 30 ARG A CA 18
ATOM 30920 C C . ARG A 1 30 ? 0.498 4.948 -9.317 1.00 0.00 30 ARG A C 18
ATOM 30921 O O . ARG A 1 30 ? -0.589 4.498 -9.694 1.00 0.00 30 ARG A O 18
ATOM 30942 N N . ARG A 1 31 ? 0.758 6.241 -9.210 1.00 0.00 31 ARG A N 18
ATOM 30943 C CA . ARG A 1 31 ? -0.074 7.256 -9.836 1.00 0.00 31 ARG A CA 18
ATOM 30944 C C . ARG A 1 31 ? 0.788 8.472 -10.140 1.00 0.00 31 ARG A C 18
ATOM 30945 O O . ARG A 1 31 ? 0.673 9.519 -9.501 1.00 0.00 31 ARG A O 18
ATOM 30966 N N . GLY A 1 32 ? 1.682 8.307 -11.097 1.00 0.00 32 GLY A N 18
ATOM 30967 C CA . GLY A 1 32 ? 2.604 9.362 -11.436 1.00 0.00 32 GLY A CA 18
ATOM 30968 C C . GLY A 1 32 ? 3.946 9.191 -10.753 1.00 0.00 32 GLY A C 18
ATOM 30969 O O . GLY A 1 32 ? 4.593 8.151 -10.887 1.00 0.00 32 GLY A O 18
ATOM 30973 N N . GLU A 1 33 ? 4.352 10.202 -10.003 1.00 0.00 33 GLU A N 18
ATOM 30974 C CA . GLU A 1 33 ? 5.675 10.223 -9.388 1.00 0.00 33 GLU A CA 18
ATOM 30975 C C . GLU A 1 33 ? 5.672 9.569 -8.006 1.00 0.00 33 GLU A C 18
ATOM 30976 O O . GLU A 1 33 ? 6.617 9.724 -7.235 1.00 0.00 33 GLU A O 18
ATOM 30988 N N . ASN A 1 34 ? 4.619 8.824 -7.701 1.00 0.00 34 ASN A N 18
ATOM 30989 C CA . ASN A 1 34 ? 4.531 8.117 -6.430 1.00 0.00 34 ASN A CA 18
ATOM 30990 C C . ASN A 1 34 ? 4.267 6.633 -6.658 1.00 0.00 34 ASN A C 18
ATOM 30991 O O . ASN A 1 34 ? 3.572 6.253 -7.604 1.00 0.00 34 ASN A O 18
ATOM 31002 N N . TYR A 1 35 ? 4.850 5.799 -5.803 1.00 0.00 35 TYR A N 18
ATOM 31003 C CA . TYR A 1 35 ? 4.771 4.352 -5.965 1.00 0.00 35 TYR A CA 18
ATOM 31004 C C . TYR A 1 35 ? 4.526 3.664 -4.627 1.00 0.00 35 TYR A C 18
ATOM 31005 O O . TYR A 1 35 ? 5.043 4.091 -3.594 1.00 0.00 35 TYR A O 18
ATOM 31023 N N . VAL A 1 36 ? 3.740 2.598 -4.662 1.00 0.00 36 VAL A N 18
ATOM 31024 C CA . VAL A 1 36 ? 3.556 1.718 -3.515 1.00 0.00 36 VAL A CA 18
ATOM 31025 C C . VAL A 1 36 ? 3.573 0.271 -3.993 1.00 0.00 36 VAL A C 18
ATOM 31026 O O . VAL A 1 36 ? 3.532 0.017 -5.193 1.00 0.00 36 VAL A O 18
ATOM 31039 N N . TYR A 1 37 ? 3.640 -0.672 -3.073 1.00 0.00 37 TYR A N 18
ATOM 31040 C CA . TYR A 1 37 ? 3.698 -2.078 -3.446 1.00 0.00 37 TYR A CA 18
ATOM 31041 C C . TYR A 1 37 ? 2.641 -2.876 -2.693 1.00 0.00 37 TYR A C 18
ATOM 31042 O O . TYR A 1 37 ? 2.629 -2.903 -1.465 1.00 0.00 37 TYR A O 18
ATOM 31060 N N . VAL A 1 38 ? 1.742 -3.503 -3.432 1.00 0.00 38 VAL A N 18
ATOM 31061 C CA . VAL A 1 38 ? 0.725 -4.354 -2.835 1.00 0.00 38 VAL A CA 18
ATOM 31062 C C . VAL A 1 38 ? 1.238 -5.783 -2.751 1.00 0.00 38 VAL A C 18
ATOM 31063 O O . VAL A 1 38 ? 1.372 -6.460 -3.772 1.00 0.00 38 VAL A O 18
ATOM 31076 N N . ASN A 1 39 ? 1.547 -6.229 -1.549 1.00 0.00 39 ASN A N 18
ATOM 31077 C CA . ASN A 1 39 ? 2.128 -7.546 -1.352 1.00 0.00 39 ASN A CA 18
ATOM 31078 C C . ASN A 1 39 ? 1.092 -8.630 -1.627 1.00 0.00 39 ASN A C 18
ATOM 31079 O O . ASN A 1 39 ? 0.190 -8.864 -0.824 1.00 0.00 39 ASN A O 18
ATOM 31090 N N . ARG A 1 40 ? 1.227 -9.292 -2.765 1.00 0.00 40 ARG A N 18
ATOM 31091 C CA . ARG A 1 40 ? 0.267 -10.304 -3.185 1.00 0.00 40 ARG A CA 18
ATOM 31092 C C . ARG A 1 40 ? 0.455 -11.589 -2.384 1.00 0.00 40 ARG A C 18
ATOM 31093 O O . ARG A 1 40 ? -0.483 -12.372 -2.218 1.00 0.00 40 ARG A O 18
ATOM 31114 N N . GLU A 1 41 ? 1.663 -11.787 -1.862 1.00 0.00 41 GLU A N 18
ATOM 31115 C CA . GLU A 1 41 ? 1.951 -12.945 -1.018 1.00 0.00 41 GLU A CA 18
ATOM 31116 C C . GLU A 1 41 ? 1.302 -12.800 0.356 1.00 0.00 41 GLU A C 18
ATOM 31117 O O . GLU A 1 41 ? 1.339 -13.725 1.170 1.00 0.00 41 GLU A O 18
ATOM 31129 N N . ALA A 1 42 ? 0.709 -11.639 0.618 1.00 0.00 42 ALA A N 18
ATOM 31130 C CA . ALA A 1 42 ? 0.122 -11.372 1.918 1.00 0.00 42 ALA A CA 18
ATOM 31131 C C . ALA A 1 42 ? -1.239 -12.036 2.031 1.00 0.00 42 ALA A C 18
ATOM 31132 O O . ALA A 1 42 ? -2.258 -11.462 1.656 1.00 0.00 42 ALA A O 18
ATOM 31139 N N . ARG A 1 43 ? -1.244 -13.264 2.515 1.00 0.00 43 ARG A N 18
ATOM 31140 C CA . ARG A 1 43 ? -2.482 -14.001 2.702 1.00 0.00 43 ARG A CA 18
ATOM 31141 C C . ARG A 1 43 ? -3.014 -13.756 4.104 1.00 0.00 43 ARG A C 18
ATOM 31142 O O . ARG A 1 43 ? -4.127 -14.147 4.444 1.00 0.00 43 ARG A O 18
ATOM 31163 N N . MET A 1 44 ? -2.192 -13.099 4.912 1.00 0.00 44 MET A N 18
ATOM 31164 C CA . MET A 1 44 ? -2.543 -12.790 6.287 1.00 0.00 44 MET A CA 18
ATOM 31165 C C . MET A 1 44 ? -3.129 -11.386 6.378 1.00 0.00 44 MET A C 18
ATOM 31166 O O . MET A 1 44 ? -3.731 -11.019 7.384 1.00 0.00 44 MET A O 18
ATOM 31180 N N . GLY A 1 45 ? -2.922 -10.594 5.328 1.00 0.00 45 GLY A N 18
ATOM 31181 C CA . GLY A 1 45 ? -3.496 -9.257 5.272 1.00 0.00 45 GLY A CA 18
ATOM 31182 C C . GLY A 1 45 ? -2.672 -8.212 6.004 1.00 0.00 45 GLY A C 18
ATOM 31183 O O . GLY A 1 45 ? -2.611 -7.057 5.589 1.00 0.00 45 GLY A O 18
ATOM 31187 N N . ARG A 1 46 ? -2.033 -8.617 7.092 1.00 0.00 46 ARG A N 18
ATOM 31188 C CA . ARG A 1 46 ? -1.274 -7.694 7.928 1.00 0.00 46 ARG A CA 18
ATOM 31189 C C . ARG A 1 46 ? -0.043 -7.133 7.203 1.00 0.00 46 ARG A C 18
ATOM 31190 O O . ARG A 1 46 ? 0.441 -6.059 7.540 1.00 0.00 46 ARG A O 18
ATOM 31211 N N . THR A 1 47 ? 0.454 -7.848 6.203 1.00 0.00 47 THR A N 18
ATOM 31212 C CA . THR A 1 47 ? 1.642 -7.413 5.474 1.00 0.00 47 THR A CA 18
ATOM 31213 C C . THR A 1 47 ? 1.306 -7.015 4.036 1.00 0.00 47 THR A C 18
ATOM 31214 O O . THR A 1 47 ? 2.149 -7.110 3.146 1.00 0.00 47 THR A O 18
ATOM 31225 N N . ALA A 1 48 ? 0.082 -6.545 3.825 1.00 0.00 48 ALA A N 18
ATOM 31226 C CA . ALA A 1 48 ? -0.416 -6.279 2.478 1.00 0.00 48 ALA A CA 18
ATOM 31227 C C . ALA A 1 48 ? 0.168 -5.005 1.864 1.00 0.00 48 ALA A C 18
ATOM 31228 O O . ALA A 1 48 ? 0.674 -5.029 0.742 1.00 0.00 48 ALA A O 18
ATOM 31235 N N . LEU A 1 49 ? 0.097 -3.894 2.582 1.00 0.00 49 LEU A N 18
ATOM 31236 C CA . LEU A 1 49 ? 0.469 -2.606 2.006 1.00 0.00 49 LEU A CA 18
ATOM 31237 C C . LEU A 1 49 ? 1.916 -2.242 2.313 1.00 0.00 49 LEU A C 18
ATOM 31238 O O . LEU A 1 49 ? 2.263 -1.922 3.452 1.00 0.00 49 LEU A O 18
ATOM 31254 N N . ILE A 1 50 ? 2.757 -2.280 1.292 1.00 0.00 50 ILE A N 18
ATOM 31255 C CA . ILE A 1 50 ? 4.138 -1.859 1.436 1.00 0.00 50 ILE A CA 18
ATOM 31256 C C . ILE A 1 50 ? 4.313 -0.464 0.847 1.00 0.00 50 ILE A C 18
ATOM 31257 O O . ILE A 1 50 ? 3.876 -0.196 -0.276 1.00 0.00 50 ILE A O 18
ATOM 31273 N N . ILE A 1 51 ? 4.936 0.425 1.605 1.00 0.00 51 ILE A N 18
ATOM 31274 C CA . ILE A 1 51 ? 5.189 1.782 1.136 1.00 0.00 51 ILE A CA 18
ATOM 31275 C C . ILE A 1 51 ? 6.689 2.039 1.053 1.00 0.00 51 ILE A C 18
ATOM 31276 O O . ILE A 1 51 ? 7.491 1.272 1.596 1.00 0.00 51 ILE A O 18
ATOM 31292 N N . HIS A 1 52 ? 7.054 3.117 0.376 1.00 0.00 52 HIS A N 18
ATOM 31293 C CA . HIS A 1 52 ? 8.448 3.530 0.262 1.00 0.00 52 HIS A CA 18
ATOM 31294 C C . HIS A 1 52 ? 8.962 4.018 1.620 1.00 0.00 52 HIS A C 18
ATOM 31295 O O . HIS A 1 52 ? 8.191 4.566 2.411 1.00 0.00 52 HIS A O 18
ATOM 31310 N N . PRO A 1 53 ? 10.263 3.796 1.921 1.00 0.00 53 PRO A N 18
ATOM 31311 C CA . PRO A 1 53 ? 10.933 4.393 3.092 1.00 0.00 53 PRO A CA 18
ATOM 31312 C C . PRO A 1 53 ? 10.794 5.922 3.130 1.00 0.00 53 PRO A C 18
ATOM 31313 O O . PRO A 1 53 ? 9.993 6.494 2.387 1.00 0.00 53 PRO A O 18
ATOM 31324 N N . ARG A 1 54 ? 11.587 6.586 3.976 1.00 0.00 54 ARG A N 18
ATOM 31325 C CA . ARG A 1 54 ? 11.452 8.033 4.218 1.00 0.00 54 ARG A CA 18
ATOM 31326 C C . ARG A 1 54 ? 10.176 8.329 5.012 1.00 0.00 54 ARG A C 18
ATOM 31327 O O . ARG A 1 54 ? 10.201 9.018 6.031 1.00 0.00 54 ARG A O 18
ATOM 31348 N N . LEU A 1 55 ? 9.067 7.774 4.539 1.00 0.00 55 LEU A N 18
ATOM 31349 C CA . LEU A 1 55 ? 7.757 7.991 5.131 1.00 0.00 55 LEU A CA 18
ATOM 31350 C C . LEU A 1 55 ? 7.559 7.174 6.397 1.00 0.00 55 LEU A C 18
ATOM 31351 O O . LEU A 1 55 ? 6.442 7.058 6.887 1.00 0.00 55 LEU A O 18
ATOM 31367 N N . LYS A 1 56 ? 8.637 6.620 6.930 1.00 0.00 56 LYS A N 18
ATOM 31368 C CA . LYS A 1 56 ? 8.553 5.800 8.129 1.00 0.00 56 LYS A CA 18
ATOM 31369 C C . LYS A 1 56 ? 7.992 6.619 9.284 1.00 0.00 56 LYS A C 18
ATOM 31370 O O . LYS A 1 56 ? 7.074 6.188 9.980 1.00 0.00 56 LYS A O 18
ATOM 31389 N N . ASP A 1 57 ? 8.533 7.817 9.452 1.00 0.00 57 ASP A N 18
ATOM 31390 C CA . ASP A 1 57 ? 8.095 8.720 10.507 1.00 0.00 57 ASP A CA 18
ATOM 31391 C C . ASP A 1 57 ? 6.669 9.200 10.259 1.00 0.00 57 ASP A C 18
ATOM 31392 O O . ASP A 1 57 ? 5.831 9.188 11.161 1.00 0.00 57 ASP A O 18
ATOM 31401 N N . ARG A 1 58 ? 6.398 9.599 9.022 1.00 0.00 58 ARG A N 18
ATOM 31402 C CA . ARG A 1 58 ? 5.080 10.091 8.637 1.00 0.00 58 ARG A CA 18
ATOM 31403 C C . ARG A 1 58 ? 4.013 9.013 8.823 1.00 0.00 58 ARG A C 18
ATOM 31404 O O . ARG A 1 58 ? 2.976 9.249 9.444 1.00 0.00 58 ARG A O 18
ATOM 31425 N N . SER A 1 59 ? 4.281 7.838 8.276 1.00 0.00 59 SER A N 18
ATOM 31426 C CA . SER A 1 59 ? 3.351 6.723 8.324 1.00 0.00 59 SER A CA 18
ATOM 31427 C C . SER A 1 59 ? 3.041 6.290 9.760 1.00 0.00 59 SER A C 18
ATOM 31428 O O . SER A 1 59 ? 1.877 6.082 10.108 1.00 0.00 59 SER A O 18
ATOM 31436 N N . SER A 1 60 ? 4.078 6.160 10.582 1.00 0.00 60 SER A N 18
ATOM 31437 C CA . SER A 1 60 ? 3.916 5.706 11.962 1.00 0.00 60 SER A CA 18
ATOM 31438 C C . SER A 1 60 ? 3.017 6.649 12.766 1.00 0.00 60 SER A C 18
ATOM 31439 O O . SER A 1 60 ? 2.373 6.234 13.730 1.00 0.00 60 SER A O 18
ATOM 31447 N N . SER A 1 61 ? 2.963 7.910 12.348 1.00 0.00 61 SER A N 18
ATOM 31448 C CA . SER A 1 61 ? 2.182 8.921 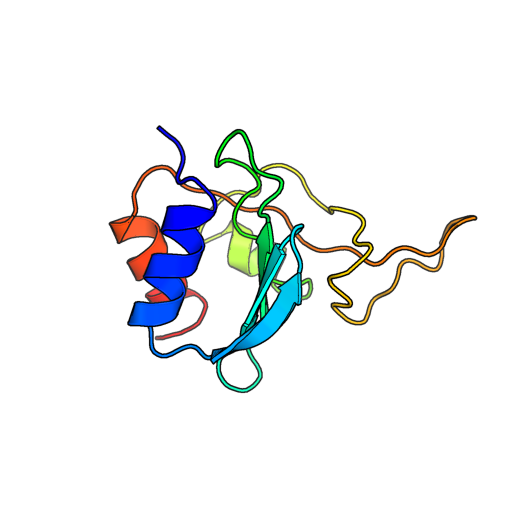13.052 1.00 0.00 61 SER A CA 18
ATOM 31449 C C . SER A 1 61 ? 0.687 8.764 12.752 1.00 0.00 61 SER A C 18
ATOM 31450 O O . SER A 1 61 ? -0.159 9.385 13.403 1.00 0.00 61 SER A O 18
ATOM 31458 N N . LEU A 1 62 ? 0.365 7.937 11.767 1.00 0.00 62 LEU A N 18
ATOM 31459 C CA . LEU A 1 62 ? -1.021 7.713 11.387 1.00 0.00 62 LEU A CA 18
ATOM 31460 C C . LEU A 1 62 ? -1.485 6.324 11.811 1.00 0.00 62 LEU A C 18
ATOM 31461 O O . LEU A 1 62 ? -2.561 6.162 12.392 1.00 0.00 62 LEU A O 18
ATOM 31477 N N . ALA A 1 63 ? -0.669 5.323 11.516 1.00 0.00 63 ALA A N 18
ATOM 31478 C CA . ALA A 1 63 ? -1.010 3.944 11.833 1.00 0.00 63 ALA A CA 18
ATOM 31479 C C . ALA A 1 63 ? 0.233 3.165 12.238 1.00 0.00 63 ALA A C 18
ATOM 31480 O O . ALA A 1 63 ? 1.349 3.683 12.175 1.00 0.00 63 ALA A O 18
ATOM 31487 N N . ASP A 1 64 ? 0.037 1.923 12.654 1.00 0.00 64 ASP A N 18
ATOM 31488 C CA . ASP A 1 64 ? 1.140 1.085 13.097 1.00 0.00 64 ASP A CA 18
ATOM 31489 C C . ASP A 1 64 ? 1.574 0.139 11.982 1.00 0.00 64 ASP A C 18
ATOM 31490 O O . ASP A 1 64 ? 0.745 -0.375 11.230 1.00 0.00 64 ASP A O 18
ATOM 31499 N N . PRO A 1 65 ? 2.890 -0.069 11.834 1.00 0.00 65 PRO A N 18
ATOM 31500 C CA . PRO A 1 65 ? 3.435 -0.981 10.834 1.00 0.00 65 PRO A CA 18
ATOM 31501 C C . PRO A 1 65 ? 3.332 -2.440 11.272 1.00 0.00 65 PRO A C 18
ATOM 31502 O O . PRO A 1 65 ? 3.376 -2.744 12.466 1.00 0.00 65 PRO A O 18
ATOM 31513 N N . ALA A 1 66 ? 3.201 -3.339 10.303 1.00 0.00 66 ALA A N 18
ATOM 31514 C CA . ALA A 1 66 ? 3.100 -4.767 10.588 1.00 0.00 66 ALA A CA 18
ATOM 31515 C C . ALA A 1 66 ? 4.375 -5.278 11.241 1.00 0.00 66 ALA A C 18
ATOM 31516 O O . ALA A 1 66 ? 4.345 -6.140 12.121 1.00 0.00 66 ALA A O 18
ATOM 31523 N N . SER A 1 67 ? 5.489 -4.736 10.793 1.00 0.00 67 SER A N 18
ATOM 31524 C CA . SER A 1 67 ? 6.787 -5.090 11.320 1.00 0.00 67 SER A CA 18
ATOM 31525 C C . SER A 1 67 ? 7.626 -3.846 11.495 1.00 0.00 67 SER A C 18
ATOM 31526 O O . SER A 1 67 ? 7.477 -3.091 12.456 1.00 0.00 67 SER A O 18
ATOM 31534 N N . ASP A 1 68 ? 8.457 -3.634 10.534 1.00 0.00 68 ASP A N 18
ATOM 31535 C CA . ASP A 1 68 ? 9.287 -2.442 10.453 1.00 0.00 68 ASP A CA 18
ATOM 31536 C C . ASP A 1 68 ? 9.715 -2.238 9.018 1.00 0.00 68 ASP A C 18
ATOM 31537 O O . ASP A 1 68 ? 9.356 -1.251 8.384 1.00 0.00 68 ASP A O 18
ATOM 31546 N N . ILE A 1 69 ? 10.461 -3.204 8.514 1.00 0.00 69 ILE A N 18
ATOM 31547 C CA . ILE A 1 69 ? 10.922 -3.198 7.135 1.00 0.00 69 ILE A CA 18
ATOM 31548 C C . ILE A 1 69 ? 10.963 -4.622 6.593 1.00 0.00 69 ILE A C 18
ATOM 31549 O O . ILE A 1 69 ? 11.354 -5.557 7.291 1.00 0.00 69 ILE A O 18
ATOM 31565 N N . LYS A 1 70 ? 10.534 -4.769 5.361 1.00 0.00 70 LYS A N 18
ATOM 31566 C CA . LYS A 1 70 ? 10.518 -6.058 4.685 1.00 0.00 70 LYS A CA 18
ATOM 31567 C C . LYS A 1 70 ? 11.556 -6.054 3.576 1.00 0.00 70 LYS A C 18
ATOM 31568 O O . LYS A 1 70 ? 11.545 -5.170 2.714 1.00 0.00 70 LYS A O 18
ATOM 31587 N N . THR A 1 71 ? 12.449 -7.029 3.600 1.00 0.00 71 THR A N 18
ATOM 31588 C CA . THR A 1 71 ? 13.527 -7.097 2.632 1.00 0.00 71 THR A CA 18
ATOM 31589 C C . THR A 1 71 ? 13.024 -7.560 1.268 1.00 0.00 71 THR A C 18
ATOM 31590 O O . THR A 1 71 ? 12.658 -8.719 1.068 1.00 0.00 71 THR A O 18
ATOM 31601 N N . CYS A 1 72 ? 12.996 -6.609 0.353 1.00 0.00 72 CYS A N 18
ATOM 31602 C CA . CYS A 1 72 ? 12.327 -6.751 -0.927 1.00 0.00 72 CYS A CA 18
ATOM 31603 C C . CYS A 1 72 ? 13.134 -7.573 -1.920 1.00 0.00 72 CYS A C 18
ATOM 31604 O O . CYS A 1 72 ? 14.347 -7.389 -2.052 1.00 0.00 72 CYS A O 18
ATOM 31612 N N . ASP A 1 73 ? 12.450 -8.454 -2.634 1.00 0.00 73 ASP A N 18
ATOM 31613 C CA . ASP A 1 73 ? 13.057 -9.180 -3.740 1.00 0.00 73 ASP A CA 18
ATOM 31614 C C . ASP A 1 73 ? 12.689 -8.518 -5.068 1.00 0.00 73 ASP A C 18
ATOM 31615 O O . ASP A 1 73 ? 13.388 -8.676 -6.066 1.00 0.00 73 ASP A O 18
ATOM 31624 N N . HIS A 1 74 ? 11.576 -7.782 -5.073 1.00 0.00 74 HIS A N 18
ATOM 31625 C CA . HIS A 1 74 ? 11.091 -7.125 -6.290 1.00 0.00 74 HIS A CA 18
ATOM 31626 C C . HIS A 1 74 ? 10.916 -5.619 -6.107 1.00 0.00 74 HIS A C 18
ATOM 31627 O O . HIS A 1 74 ? 11.039 -4.855 -7.062 1.00 0.00 74 HIS A O 18
ATOM 31642 N N . TYR A 1 75 ? 10.619 -5.190 -4.888 1.00 0.00 75 TYR A N 18
ATOM 31643 C CA . TYR A 1 75 ? 10.277 -3.792 -4.650 1.00 0.00 75 TYR A CA 18
ATOM 31644 C C . TYR A 1 75 ? 11.550 -2.966 -4.503 1.00 0.00 75 TYR A C 18
ATOM 31645 O O . TYR A 1 75 ? 12.110 -2.861 -3.412 1.00 0.00 75 TYR A O 18
ATOM 31663 N N . GLN A 1 76 ? 12.020 -2.405 -5.609 1.00 0.00 76 GLN A N 18
ATOM 31664 C CA . GLN A 1 76 ? 13.292 -1.706 -5.627 1.00 0.00 76 GLN A CA 18
ATOM 31665 C C . GLN A 1 76 ? 13.281 -0.449 -4.757 1.00 0.00 76 GLN A C 18
ATOM 31666 O O . GLN A 1 76 ? 14.210 -0.235 -3.970 1.00 0.00 76 GLN A O 18
ATOM 31680 N N . ASN A 1 77 ? 12.221 0.352 -4.872 1.00 0.00 77 ASN A N 18
ATOM 31681 C CA . ASN A 1 77 ? 12.165 1.670 -4.239 1.00 0.00 77 ASN A CA 18
ATOM 31682 C C . ASN A 1 77 ? 13.295 2.553 -4.766 1.00 0.00 77 ASN A C 18
ATOM 31683 O O . ASN A 1 77 ? 13.133 3.214 -5.786 1.00 0.00 77 ASN A O 18
ATOM 31694 N N . PHE A 1 78 ? 14.436 2.529 -4.078 1.00 0.00 78 PHE A N 18
ATOM 31695 C CA . PHE A 1 78 ? 15.652 3.216 -4.518 1.00 0.00 78 PHE A CA 18
ATOM 31696 C C . PHE A 1 78 ? 16.823 2.894 -3.581 1.00 0.00 78 PHE A C 18
ATOM 31697 O O . PHE A 1 78 ? 17.808 2.309 -4.023 1.00 0.00 78 PHE A O 18
ATOM 31714 N N . PRO A 1 79 ? 16.724 3.256 -2.272 1.00 0.00 79 PRO A N 18
ATOM 31715 C CA . PRO A 1 79 ? 17.798 3.054 -1.281 1.00 0.00 79 PRO A CA 18
ATOM 31716 C C . PRO A 1 79 ? 18.489 1.687 -1.363 1.00 0.00 79 PRO A C 18
ATOM 31717 O O . PRO A 1 79 ? 19.663 1.606 -1.732 1.00 0.00 79 PRO A O 18
ATOM 31728 N N . LEU A 1 80 ? 17.743 0.634 -1.023 1.00 0.00 80 LEU A N 18
ATOM 31729 C CA . LEU A 1 80 ? 18.276 -0.734 -0.924 1.00 0.00 80 LEU A CA 18
ATOM 31730 C C . LEU A 1 80 ? 19.210 -0.846 0.285 1.00 0.00 80 LEU A C 18
ATOM 31731 O O . LEU A 1 80 ? 20.130 -0.047 0.460 1.00 0.00 80 LEU A O 18
ATOM 31747 N N . TYR A 1 81 ? 18.955 -1.841 1.126 1.00 0.00 81 TYR A N 18
ATOM 31748 C CA . TYR A 1 81 ? 19.768 -2.065 2.309 1.00 0.00 81 TYR A CA 18
ATOM 31749 C C . TYR A 1 81 ? 21.087 -2.712 1.900 1.00 0.00 81 TYR A C 18
ATOM 31750 O O . TYR A 1 81 ? 21.152 -3.917 1.651 1.00 0.00 81 TYR A O 18
ATOM 31768 N N . LEU A 1 82 ? 22.128 -1.899 1.790 1.00 0.00 82 LEU A N 18
ATOM 31769 C CA . LEU A 1 82 ? 23.428 -2.381 1.343 1.00 0.00 82 LEU A CA 18
ATOM 31770 C C . LEU A 1 82 ? 24.109 -3.220 2.418 1.00 0.00 82 LEU A C 18
ATOM 31771 O O . LEU A 1 82 ? 25.043 -3.966 2.126 1.00 0.00 82 LEU A O 18
ATOM 31787 N N . GLY A 1 83 ? 23.635 -3.097 3.651 1.00 0.00 83 GLY A N 18
ATOM 31788 C CA . GLY A 1 83 ? 24.180 -3.888 4.739 1.00 0.00 83 GLY A CA 18
ATOM 31789 C C . GLY A 1 83 ? 23.810 -5.354 4.624 1.00 0.00 83 GLY A C 18
ATOM 31790 O O . GLY A 1 83 ? 22.896 -5.828 5.297 1.00 0.00 83 GLY A O 18
ATOM 31794 N N . GLY A 1 84 ? 24.520 -6.062 3.762 1.00 0.00 84 GLY A N 18
ATOM 31795 C CA . GLY A 1 84 ? 24.258 -7.466 3.533 1.00 0.00 84 GLY A CA 18
ATOM 31796 C C . GLY A 1 84 ? 25.094 -8.002 2.391 1.00 0.00 84 GLY A C 18
ATOM 31797 O O . GLY A 1 84 ? 25.667 -7.224 1.626 1.00 0.00 84 GLY A O 18
ATOM 31801 N N . GLU A 1 85 ? 25.159 -9.321 2.275 1.00 0.00 85 GLU A N 18
ATOM 31802 C CA . GLU A 1 85 ? 25.975 -9.977 1.266 1.00 0.00 85 GLU A CA 18
ATOM 31803 C C . GLU A 1 85 ? 25.509 -9.621 -0.146 1.00 0.00 85 GLU A C 18
ATOM 31804 O O . GLU A 1 85 ? 26.202 -8.922 -0.887 1.00 0.00 85 GLU A O 18
ATOM 31816 N N . THR A 1 86 ? 24.324 -10.094 -0.506 1.00 0.00 86 THR A N 18
ATOM 31817 C CA . THR A 1 86 ? 23.773 -9.864 -1.832 1.00 0.00 86 THR A CA 18
ATOM 31818 C C . THR A 1 86 ? 23.031 -8.534 -1.896 1.00 0.00 86 THR A C 18
ATOM 31819 O O . THR A 1 86 ? 22.718 -8.038 -2.979 1.00 0.00 86 THR A O 18
ATOM 31830 N N . HIS A 1 87 ? 22.778 -7.963 -0.717 1.00 0.00 87 HIS A N 18
ATOM 31831 C CA . HIS A 1 87 ? 22.002 -6.730 -0.559 1.00 0.00 87 HIS A CA 18
ATOM 31832 C C . HIS A 1 87 ? 20.536 -6.982 -0.918 1.00 0.00 87 HIS A C 18
ATOM 31833 O O . HIS A 1 87 ? 20.218 -7.823 -1.761 1.00 0.00 87 HIS A O 18
ATOM 31848 N N . GLU A 1 88 ? 19.644 -6.263 -0.266 1.00 0.00 88 GLU A N 18
ATOM 31849 C CA . GLU A 1 88 ? 18.221 -6.421 -0.502 1.00 0.00 88 GLU A CA 18
ATOM 31850 C C . GLU A 1 88 ? 17.495 -5.144 -0.152 1.00 0.00 88 GLU A C 18
ATOM 31851 O O . GLU A 1 88 ? 17.902 -4.407 0.740 1.00 0.00 88 GLU A O 18
ATOM 31863 N N . HIS A 1 89 ? 16.444 -4.860 -0.895 1.00 0.00 89 HIS A N 18
ATOM 31864 C CA . HIS A 1 89 ? 15.706 -3.627 -0.712 1.00 0.00 89 HIS A CA 18
ATOM 31865 C C . HIS A 1 89 ? 14.878 -3.743 0.555 1.00 0.00 89 HIS A C 18
ATOM 31866 O O . HIS A 1 89 ? 14.776 -4.825 1.121 1.00 0.00 89 HIS A O 18
ATOM 31881 N N . TYR A 1 90 ? 14.305 -2.655 1.021 1.00 0.00 90 TYR A N 18
ATOM 31882 C CA . TYR A 1 90 ? 13.464 -2.727 2.200 1.00 0.00 90 TYR A CA 18
ATOM 31883 C C . TYR A 1 90 ? 12.293 -1.768 2.088 1.00 0.00 90 TYR A C 18
ATOM 31884 O O . TYR A 1 90 ? 12.447 -0.618 1.669 1.00 0.00 90 TYR A O 18
ATOM 31902 N N . GLY A 1 91 ? 11.124 -2.273 2.434 1.00 0.00 91 GLY A N 18
ATOM 31903 C CA . GLY A 1 91 ? 9.918 -1.476 2.414 1.00 0.00 91 GLY A CA 18
ATOM 31904 C C . GLY A 1 91 ? 9.136 -1.662 3.689 1.00 0.00 91 GLY A C 18
ATOM 31905 O O . GLY A 1 91 ? 9.361 -2.631 4.408 1.00 0.00 91 GLY A O 18
ATOM 31909 N N . ILE A 1 92 ? 8.220 -0.760 3.980 1.00 0.00 92 ILE A N 18
ATOM 31910 C CA . ILE A 1 92 ? 7.512 -0.803 5.250 1.00 0.00 92 ILE A CA 18
ATOM 31911 C C . ILE A 1 92 ? 6.147 -1.480 5.106 1.00 0.00 92 ILE A C 18
ATOM 31912 O O . ILE A 1 92 ? 5.276 -0.997 4.374 1.00 0.00 92 ILE A O 18
ATOM 31928 N N . PRO A 1 93 ? 5.951 -2.617 5.800 1.00 0.00 93 PRO A N 18
ATOM 31929 C CA . PRO A 1 93 ? 4.703 -3.388 5.746 1.00 0.00 93 PRO A CA 18
ATOM 31930 C C . PRO A 1 93 ? 3.582 -2.778 6.589 1.00 0.00 93 PRO A C 18
ATOM 31931 O O . PRO A 1 93 ? 3.815 -2.288 7.697 1.00 0.00 93 PRO A O 18
ATOM 31942 N N . HIS A 1 94 ? 2.363 -2.820 6.063 1.00 0.00 94 HIS A N 18
ATOM 31943 C CA . HIS A 1 94 ? 1.202 -2.245 6.743 1.00 0.00 94 HIS A CA 18
ATOM 31944 C C . HIS A 1 94 ? -0.027 -3.118 6.553 1.00 0.00 94 HIS A C 18
ATOM 31945 O O . HIS A 1 94 ? -0.037 -4.024 5.718 1.00 0.00 94 HIS A O 18
ATOM 31960 N N . GLY A 1 95 ? -1.072 -2.782 7.290 1.00 0.00 95 GLY A N 18
ATOM 31961 C CA . GLY A 1 95 ? -2.330 -3.486 7.207 1.00 0.00 95 GLY A CA 18
ATOM 31962 C C . GLY A 1 95 ? -3.353 -2.821 8.093 1.00 0.00 95 GLY A C 18
ATOM 31963 O O . GLY A 1 95 ? -2.989 -2.088 9.012 1.00 0.00 95 GLY A O 18
ATOM 31967 N N . PHE A 1 96 ? -4.628 -3.048 7.817 1.00 0.00 96 PHE A N 18
ATOM 31968 C CA . PHE A 1 96 ? -5.689 -2.309 8.490 1.00 0.00 96 PHE A CA 18
ATOM 31969 C C . PHE A 1 96 ? -6.833 -3.235 8.877 1.00 0.00 96 PHE A C 18
ATOM 31970 O O . PHE A 1 96 ? -6.599 -4.342 9.349 1.00 0.00 96 PHE A O 18
ATOM 31987 N N . SER A 1 97 ? -8.062 -2.793 8.669 1.00 0.00 97 SER A N 18
ATOM 31988 C CA . SER A 1 97 ? -9.218 -3.549 9.109 1.00 0.00 97 SER A CA 18
ATOM 31989 C C . SER A 1 97 ? -10.435 -3.215 8.258 1.00 0.00 97 SER A C 18
ATOM 31990 O O . SER A 1 97 ? -11.255 -4.083 7.964 1.00 0.00 97 SER A O 18
ATOM 31998 N N . SER A 1 98 ? -10.548 -1.949 7.872 1.00 0.00 98 SER A N 18
ATOM 31999 C CA . SER A 1 98 ? -11.650 -1.500 7.041 1.00 0.00 98 SER A CA 18
ATOM 32000 C C . SER A 1 98 ? -11.141 -0.666 5.867 1.00 0.00 98 SER A C 18
ATOM 32001 O O . SER A 1 98 ? -10.090 -0.013 5.956 1.00 0.00 98 SER A O 18
ATOM 32009 N N . ARG A 1 99 ? -11.890 -0.696 4.770 1.00 0.00 99 ARG A N 18
ATOM 32010 C CA . ARG A 1 99 ? -11.565 0.096 3.589 1.00 0.00 99 ARG A CA 18
ATOM 32011 C C . ARG A 1 99 ? -11.542 1.580 3.926 1.00 0.00 99 ARG A C 18
ATOM 32012 O O . ARG A 1 99 ? -10.698 2.326 3.430 1.00 0.00 99 ARG A O 18
ATOM 32033 N N . ILE A 1 100 ? -12.476 1.997 4.773 1.00 0.00 100 ILE A N 18
ATOM 32034 C CA . ILE A 1 100 ? -12.612 3.396 5.152 1.00 0.00 100 ILE A CA 18
ATOM 32035 C C . ILE A 1 100 ? -11.330 3.909 5.826 1.00 0.00 100 ILE A C 18
ATOM 32036 O O . ILE A 1 100 ? -10.912 5.042 5.590 1.00 0.00 100 ILE A O 18
ATOM 32052 N N . ALA A 1 101 ? -10.685 3.064 6.630 1.00 0.00 101 ALA A N 18
ATOM 32053 C CA . ALA A 1 101 ? -9.461 3.463 7.310 1.00 0.00 101 ALA A CA 18
ATOM 32054 C C . ALA A 1 101 ? -8.326 3.621 6.313 1.00 0.00 101 ALA A C 18
ATOM 32055 O O . ALA A 1 101 ? -7.612 4.619 6.336 1.00 0.00 101 ALA A O 18
ATOM 32062 N N . LEU A 1 102 ? -8.179 2.639 5.429 1.00 0.00 102 LEU A N 18
ATOM 32063 C CA . LEU A 1 102 ? -7.139 2.687 4.403 1.00 0.00 102 LEU A CA 18
ATOM 32064 C C . LEU A 1 102 ? -7.336 3.903 3.497 1.00 0.00 102 LEU A C 18
ATOM 32065 O O . LEU A 1 102 ? -6.369 4.542 3.078 1.00 0.00 102 LEU A O 18
ATOM 32081 N N . GLU A 1 103 ? -8.594 4.222 3.223 1.00 0.00 103 GLU A N 18
ATOM 32082 C CA . GLU A 1 103 ? -8.944 5.373 2.403 1.00 0.00 103 GLU A CA 18
ATOM 32083 C C . GLU A 1 103 ? -8.420 6.658 3.044 1.00 0.00 103 GLU A C 18
ATOM 32084 O O . GLU A 1 103 ? -7.600 7.368 2.460 1.00 0.00 103 GLU A O 18
ATOM 32096 N N . ARG A 1 104 ? -8.867 6.931 4.268 1.00 0.00 104 ARG A N 18
ATOM 32097 C CA . ARG A 1 104 ? -8.476 8.153 4.973 1.00 0.00 104 ARG A CA 18
ATOM 32098 C C . ARG A 1 104 ? -6.975 8.157 5.250 1.00 0.00 104 ARG A C 18
ATOM 32099 O O . ARG A 1 104 ? -6.340 9.212 5.277 1.00 0.00 104 ARG A O 18
ATOM 32120 N N . TYR A 1 105 ? -6.424 6.965 5.443 1.00 0.00 105 TYR A N 18
ATOM 32121 C CA . TYR A 1 105 ? -5.003 6.790 5.705 1.00 0.00 105 TYR A CA 18
ATOM 32122 C C . TYR A 1 105 ? -4.157 7.421 4.600 1.00 0.00 105 TYR A C 18
ATOM 32123 O O . TYR A 1 105 ? -3.317 8.280 4.871 1.00 0.00 105 TYR A O 18
ATOM 32141 N N . LEU A 1 106 ? -4.395 7.003 3.358 1.00 0.00 106 LEU A N 18
ATOM 32142 C CA . LEU A 1 106 ? -3.684 7.563 2.206 1.00 0.00 106 LEU A CA 18
ATOM 32143 C C . LEU A 1 106 ? -3.862 9.071 2.136 1.00 0.00 106 LEU A C 18
ATOM 32144 O O . LEU A 1 106 ? -2.893 9.802 2.005 1.00 0.00 106 LEU A O 18
ATOM 32160 N N . ASN A 1 107 ? -5.103 9.528 2.261 1.00 0.00 107 ASN A N 18
ATOM 32161 C CA . ASN A 1 107 ? -5.436 10.950 2.143 1.00 0.00 107 ASN A CA 18
ATOM 32162 C C . ASN A 1 107 ? -4.508 11.843 2.973 1.00 0.00 107 ASN A C 18
ATOM 32163 O O . ASN A 1 107 ? -4.238 12.987 2.605 1.00 0.00 107 ASN A O 18
ATOM 32174 N N . GLY A 1 108 ? -4.029 11.315 4.088 1.00 0.00 108 GLY A N 18
ATOM 32175 C CA . GLY A 1 108 ? -3.103 12.049 4.928 1.00 0.00 108 GLY A CA 18
ATOM 32176 C C . GLY A 1 108 ? -1.659 11.617 4.722 1.00 0.00 108 GLY A C 18
ATOM 32177 O O . GLY A 1 108 ? -0.733 12.413 4.888 1.00 0.00 108 GLY A O 18
ATOM 32181 N N . LEU A 1 109 ? -1.474 10.356 4.351 1.00 0.00 109 LEU A N 18
ATOM 32182 C CA . LEU A 1 109 ? -0.144 9.757 4.210 1.00 0.00 109 LEU A CA 18
ATOM 32183 C C . LEU A 1 109 ? 0.525 10.121 2.891 1.00 0.00 109 LEU A C 18
ATOM 32184 O O . LEU A 1 109 ? 1.701 9.828 2.723 1.00 0.00 109 LEU A O 18
ATOM 32200 N N . PHE A 1 110 ? -0.172 10.903 2.064 1.00 0.00 110 PHE A N 18
ATOM 32201 C CA . PHE A 1 110 ? 0.009 10.935 0.600 1.00 0.00 110 PHE A CA 18
ATOM 32202 C C . PHE A 1 110 ? -0.936 9.916 -0.058 1.00 0.00 110 PHE A C 18
ATOM 32203 O O . PHE A 1 110 ? -0.760 8.701 -0.038 1.00 0.00 110 PHE A O 18
ATOM 32220 N N . GLY A 1 111 ? -2.056 10.457 -0.499 1.00 0.00 111 GLY A N 18
ATOM 32221 C CA . GLY A 1 111 ? -2.997 9.709 -1.303 1.00 0.00 111 GLY A CA 18
ATOM 32222 C C . GLY A 1 111 ? -3.979 10.639 -1.972 1.00 0.00 111 GLY A C 18
ATOM 32223 O O . GLY A 1 111 ? -5.104 10.258 -2.285 1.00 0.00 111 GLY A O 18
ATOM 32227 N N . ASP A 1 112 ? -3.539 11.873 -2.187 1.00 0.00 112 ASP A N 18
ATOM 32228 C CA . ASP A 1 112 ? -4.335 12.900 -2.743 1.00 0.00 112 ASP A CA 18
ATOM 32229 C C . ASP A 1 112 ? -3.427 13.634 -3.708 1.00 0.00 112 ASP A C 18
ATOM 32230 O O . ASP A 1 112 ? -2.383 13.116 -4.112 1.00 0.00 112 ASP A O 18
ATOM 32239 N N . MET A 1 1 ? -9.144 -7.123 13.057 1.00 0.00 1 MET A N 19
ATOM 32240 C CA . MET A 1 1 ? -8.787 -7.921 11.867 1.00 0.00 1 MET A CA 19
ATOM 32241 C C . MET A 1 1 ? -8.270 -6.977 10.797 1.00 0.00 1 MET A C 19
ATOM 32242 O O . MET A 1 1 ? -8.497 -5.776 10.882 1.00 0.00 1 MET A O 19
ATOM 32258 N N . TYR A 1 2 ? -7.580 -7.499 9.798 1.00 0.00 2 TYR A N 19
ATOM 32259 C CA . TYR A 1 2 ? -6.976 -6.648 8.790 1.00 0.00 2 TYR A CA 19
ATOM 32260 C C . TYR A 1 2 ? -7.758 -6.702 7.478 1.00 0.00 2 TYR A C 19
ATOM 32261 O O . TYR A 1 2 ? -8.811 -7.341 7.394 1.00 0.00 2 TYR A O 19
ATOM 32279 N N . LEU A 1 3 ? -7.239 -6.013 6.469 1.00 0.00 3 LEU A N 19
ATOM 32280 C CA . LEU A 1 3 ? -7.828 -6.017 5.135 1.00 0.00 3 LEU A CA 19
ATOM 32281 C C . LEU A 1 3 ? -7.111 -7.020 4.246 1.00 0.00 3 LEU A C 19
ATOM 32282 O O . LEU A 1 3 ? -5.971 -7.396 4.514 1.00 0.00 3 LEU A O 19
ATOM 32298 N N . ARG A 1 4 ? -7.776 -7.435 3.182 1.00 0.00 4 ARG A N 19
ATOM 32299 C CA . ARG A 1 4 ? -7.198 -8.386 2.248 1.00 0.00 4 ARG A CA 19
ATOM 32300 C C . ARG A 1 4 ? -6.402 -7.640 1.183 1.00 0.00 4 ARG A C 19
ATOM 32301 O O . ARG A 1 4 ? -6.717 -6.492 0.870 1.00 0.00 4 ARG A O 19
ATOM 32322 N N . PRO A 1 5 ? -5.355 -8.271 0.621 1.00 0.00 5 PRO A N 19
ATOM 32323 C CA . PRO A 1 5 ? -4.486 -7.637 -0.384 1.00 0.00 5 PRO A CA 19
ATOM 32324 C C . PRO A 1 5 ? -5.277 -7.110 -1.577 1.00 0.00 5 PRO A C 19
ATOM 32325 O O . PRO A 1 5 ? -5.073 -5.983 -2.027 1.00 0.00 5 PRO A O 19
ATOM 32336 N N . ASP A 1 6 ? -6.186 -7.938 -2.074 1.00 0.00 6 ASP A N 19
ATOM 32337 C CA . ASP A 1 6 ? -7.049 -7.566 -3.191 1.00 0.00 6 ASP A CA 19
ATOM 32338 C C . ASP A 1 6 ? -7.899 -6.346 -2.842 1.00 0.00 6 ASP A C 19
ATOM 32339 O O . ASP A 1 6 ? -8.125 -5.471 -3.683 1.00 0.00 6 ASP A O 19
ATOM 32348 N N . GLU A 1 7 ? -8.342 -6.284 -1.591 1.00 0.00 7 GLU A N 19
ATOM 32349 C CA . GLU A 1 7 ? -9.175 -5.184 -1.118 1.00 0.00 7 GLU A CA 19
ATOM 32350 C C . GLU A 1 7 ? -8.380 -3.884 -1.125 1.00 0.00 7 GLU A C 19
ATOM 32351 O O . GLU A 1 7 ? -8.883 -2.836 -1.541 1.00 0.00 7 GLU A O 19
ATOM 32363 N N . VAL A 1 8 ? -7.132 -3.968 -0.674 1.00 0.00 8 VAL A N 19
ATOM 32364 C CA . VAL A 1 8 ? -6.231 -2.820 -0.667 1.00 0.00 8 VAL A CA 19
ATOM 32365 C C . VAL A 1 8 ? -6.019 -2.296 -2.084 1.00 0.00 8 VAL A C 19
ATOM 32366 O O . VAL A 1 8 ? -6.102 -1.091 -2.333 1.00 0.00 8 VAL A O 19
ATOM 32379 N N . ALA A 1 9 ? -5.770 -3.214 -3.012 1.00 0.00 9 ALA A N 19
ATOM 32380 C CA . ALA A 1 9 ? -5.541 -2.859 -4.406 1.00 0.00 9 ALA A CA 19
ATOM 32381 C C . ALA A 1 9 ? -6.745 -2.134 -4.996 1.00 0.00 9 ALA A C 19
ATOM 32382 O O . ALA A 1 9 ? -6.591 -1.142 -5.710 1.00 0.00 9 ALA A O 19
ATOM 32389 N N . ARG A 1 10 ? -7.945 -2.624 -4.686 1.00 0.00 10 ARG A N 19
ATOM 32390 C CA . ARG A 1 10 ? -9.174 -2.007 -5.181 1.00 0.00 10 ARG A CA 19
ATOM 32391 C C . ARG A 1 10 ? -9.293 -0.559 -4.701 1.00 0.00 10 ARG A C 19
ATOM 32392 O O . ARG A 1 10 ? -9.670 0.326 -5.466 1.00 0.00 10 ARG A O 19
ATOM 32413 N N . VAL A 1 11 ? -8.957 -0.324 -3.435 1.00 0.00 11 VAL A N 19
ATOM 32414 C CA . VAL A 1 11 ? -9.025 1.019 -2.864 1.00 0.00 11 VAL A CA 19
ATOM 32415 C C . VAL A 1 11 ? -8.069 1.963 -3.598 1.00 0.00 11 VAL A C 19
ATOM 32416 O O . VAL A 1 11 ? -8.404 3.118 -3.867 1.00 0.00 11 VAL A O 19
ATOM 32429 N N . LEU A 1 12 ? -6.886 1.457 -3.935 1.00 0.00 12 LEU A N 19
ATOM 32430 C CA . LEU A 1 12 ? -5.906 2.229 -4.691 1.00 0.00 12 LEU A CA 19
ATOM 32431 C C . LEU A 1 12 ? -6.470 2.643 -6.050 1.00 0.00 12 LEU A C 19
ATOM 32432 O O . LEU A 1 12 ? -6.374 3.809 -6.446 1.00 0.00 12 LEU A O 19
ATOM 32448 N N . GLU A 1 13 ? -7.057 1.684 -6.761 1.00 0.00 13 GLU A N 19
ATOM 32449 C CA . GLU A 1 13 ? -7.669 1.954 -8.052 1.00 0.00 13 GLU A CA 19
ATOM 32450 C C . GLU A 1 13 ? -8.789 2.979 -7.914 1.00 0.00 13 GLU A C 19
ATOM 32451 O O . GLU A 1 13 ? -8.917 3.890 -8.731 1.00 0.00 13 GLU A O 19
ATOM 32463 N N . LYS A 1 14 ? -9.586 2.817 -6.863 1.00 0.00 14 LYS A N 19
ATOM 32464 C CA . LYS A 1 14 ? -10.709 3.706 -6.586 1.00 0.00 14 LYS A CA 19
ATOM 32465 C C . LYS A 1 14 ? -10.228 5.140 -6.390 1.00 0.00 14 LYS A C 19
ATOM 32466 O O . LYS A 1 14 ? -10.815 6.088 -6.917 1.00 0.00 14 LYS A O 19
ATOM 32485 N N . ALA A 1 15 ? -9.154 5.281 -5.621 1.00 0.00 15 ALA A N 19
ATOM 32486 C CA . ALA A 1 15 ? -8.556 6.585 -5.352 1.00 0.00 15 ALA A CA 19
ATOM 32487 C C . ALA A 1 15 ? -8.051 7.245 -6.634 1.00 0.00 15 ALA A C 19
ATOM 32488 O O . ALA A 1 15 ? -8.073 8.470 -6.764 1.00 0.00 15 ALA A O 19
ATOM 32495 N N . GLY A 1 16 ? -7.597 6.428 -7.580 1.00 0.00 16 GLY A N 19
ATOM 32496 C CA . GLY A 1 16 ? -7.129 6.953 -8.850 1.00 0.00 16 GLY A CA 19
ATOM 32497 C C . GLY A 1 16 ? -5.691 6.577 -9.157 1.00 0.00 16 GLY A C 19
ATOM 32498 O O . GLY A 1 16 ? -5.025 7.247 -9.942 1.00 0.00 16 GLY A O 19
ATOM 32502 N N . PHE A 1 17 ? -5.211 5.507 -8.545 1.00 0.00 17 PHE A N 19
ATOM 32503 C CA . PHE A 1 17 ? -3.840 5.060 -8.757 1.00 0.00 17 PHE A CA 19
ATOM 32504 C C . PHE A 1 17 ? -3.712 4.222 -10.026 1.00 0.00 17 PHE A C 19
ATOM 32505 O O . PHE A 1 17 ? -4.711 3.791 -10.604 1.00 0.00 17 PHE A O 19
ATOM 32522 N N . THR A 1 18 ? -2.475 3.997 -10.450 1.00 0.00 18 THR A N 19
ATOM 32523 C CA . THR A 1 18 ? -2.201 3.179 -11.622 1.00 0.00 18 THR A CA 19
ATOM 32524 C C . THR A 1 18 ? -1.210 2.066 -11.280 1.00 0.00 18 THR A C 19
ATOM 32525 O O . THR A 1 18 ? -0.525 2.137 -10.259 1.00 0.00 18 THR A O 19
ATOM 32536 N N . VAL A 1 19 ? -1.131 1.048 -12.129 1.00 0.00 19 VAL A N 19
ATOM 32537 C CA . VAL A 1 19 ? -0.289 -0.111 -11.854 1.00 0.00 19 VAL A CA 19
ATOM 32538 C C . VAL A 1 19 ? 1.162 0.139 -12.286 1.00 0.00 19 VAL A C 19
ATOM 32539 O O . VAL A 1 19 ? 1.420 0.777 -13.309 1.00 0.00 19 VAL A O 19
ATOM 32552 N N . ASP A 1 20 ? 2.100 -0.347 -11.482 1.00 0.00 20 ASP A N 19
ATOM 32553 C CA . ASP A 1 20 ? 3.526 -0.189 -11.756 1.00 0.00 20 ASP A CA 19
ATOM 32554 C C . ASP A 1 20 ? 4.109 -1.472 -12.343 1.00 0.00 20 ASP A C 19
ATOM 32555 O O . ASP A 1 20 ? 4.847 -1.434 -13.327 1.00 0.00 20 ASP A O 19
ATOM 32564 N N . VAL A 1 21 ? 3.750 -2.603 -11.747 1.00 0.00 21 VAL A N 19
ATOM 32565 C CA . VAL A 1 21 ? 4.310 -3.894 -12.133 1.00 0.00 21 VAL A CA 19
ATOM 32566 C C . VAL A 1 21 ? 3.480 -5.018 -11.519 1.00 0.00 21 VAL A C 19
ATOM 32567 O O . VAL A 1 21 ? 2.758 -4.791 -10.552 1.00 0.00 21 VAL A O 19
ATOM 32580 N N . VAL A 1 22 ? 3.543 -6.214 -12.081 1.00 0.00 22 VAL A N 19
ATOM 32581 C CA . VAL A 1 22 ? 2.934 -7.357 -11.423 1.00 0.00 22 VAL A CA 19
ATOM 32582 C C . VAL A 1 22 ? 3.989 -8.427 -11.171 1.00 0.00 22 VAL A C 19
ATOM 32583 O O . VAL A 1 22 ? 4.786 -8.764 -12.052 1.00 0.00 22 VAL A O 19
ATOM 32596 N N . THR A 1 23 ? 4.032 -8.901 -9.945 1.00 0.00 23 THR A N 19
ATOM 32597 C CA . THR A 1 23 ? 4.887 -10.010 -9.581 1.00 0.00 23 THR A CA 19
ATOM 32598 C C . THR A 1 23 ? 4.095 -10.933 -8.679 1.00 0.00 23 THR A C 19
ATOM 32599 O O . THR A 1 23 ? 3.126 -10.494 -8.054 1.00 0.00 23 THR A O 19
ATOM 32610 N N . ASN A 1 24 ? 4.483 -12.195 -8.606 1.00 0.00 24 ASN A N 19
ATOM 32611 C CA . ASN A 1 24 ? 3.752 -13.156 -7.789 1.00 0.00 24 ASN A CA 19
ATOM 32612 C C . ASN A 1 24 ? 3.806 -12.747 -6.322 1.00 0.00 24 ASN A C 19
ATOM 32613 O O . ASN A 1 24 ? 2.943 -13.116 -5.526 1.00 0.00 24 ASN A O 19
ATOM 32624 N N . LYS A 1 25 ? 4.831 -11.976 -5.978 1.00 0.00 25 LYS A N 19
ATOM 32625 C CA . LYS A 1 25 ? 5.024 -11.509 -4.613 1.00 0.00 25 LYS A CA 19
ATOM 32626 C C . LYS A 1 25 ? 4.267 -10.216 -4.324 1.00 0.00 25 LYS A C 19
ATOM 32627 O O . LYS A 1 25 ? 3.875 -9.978 -3.185 1.00 0.00 25 LYS A O 19
ATOM 32646 N N . THR A 1 26 ? 4.045 -9.377 -5.330 1.00 0.00 26 THR A N 19
ATOM 32647 C CA . THR A 1 26 ? 3.429 -8.081 -5.073 1.00 0.00 26 THR A CA 19
ATOM 32648 C C . THR A 1 26 ? 2.917 -7.404 -6.347 1.00 0.00 26 THR A C 19
ATOM 32649 O O . THR A 1 26 ? 3.452 -7.601 -7.442 1.00 0.00 26 THR A O 19
ATOM 32660 N N . TYR A 1 27 ? 1.856 -6.623 -6.183 1.00 0.00 27 TYR A N 19
ATOM 32661 C CA . TYR A 1 27 ? 1.348 -5.761 -7.239 1.00 0.00 27 TYR A CA 19
ATOM 32662 C C . TYR A 1 27 ? 1.953 -4.374 -7.101 1.00 0.00 27 TYR A C 19
ATOM 32663 O O . TYR A 1 27 ? 1.725 -3.691 -6.105 1.00 0.00 27 TYR A O 19
ATOM 32681 N N . GLY A 1 28 ? 2.715 -3.959 -8.091 1.00 0.00 28 GLY A N 19
ATOM 32682 C CA . GLY A 1 28 ? 3.273 -2.629 -8.076 1.00 0.00 28 GLY A CA 19
ATOM 32683 C C . GLY A 1 28 ? 2.225 -1.596 -8.407 1.00 0.00 28 GLY A C 19
ATOM 32684 O O . GLY A 1 28 ? 1.430 -1.789 -9.325 1.00 0.00 28 GLY A O 19
ATOM 32688 N N . TYR A 1 29 ? 2.220 -0.508 -7.665 1.00 0.00 29 TYR A N 19
ATOM 32689 C CA . TYR A 1 29 ? 1.231 0.540 -7.841 1.00 0.00 29 TYR A CA 19
ATOM 32690 C C . TYR A 1 29 ? 1.879 1.912 -7.687 1.00 0.00 29 TYR A C 19
ATOM 32691 O O . TYR A 1 29 ? 2.790 2.090 -6.881 1.00 0.00 29 TYR A O 19
ATOM 32709 N N . ARG A 1 30 ? 1.431 2.883 -8.468 1.00 0.00 30 ARG A N 19
ATOM 32710 C CA . ARG A 1 30 ? 2.062 4.195 -8.453 1.00 0.00 30 ARG A CA 19
ATOM 32711 C C . ARG A 1 30 ? 1.119 5.298 -8.921 1.00 0.00 30 ARG A C 19
ATOM 32712 O O . ARG A 1 30 ? 0.174 5.054 -9.679 1.00 0.00 30 ARG A O 19
ATOM 32733 N N . ARG A 1 31 ? 1.382 6.505 -8.438 1.00 0.00 31 ARG A N 19
ATOM 32734 C CA . ARG A 1 31 ? 0.717 7.707 -8.919 1.00 0.00 31 ARG A CA 19
ATOM 32735 C C . ARG A 1 31 ? 1.621 8.911 -8.670 1.00 0.00 31 ARG A C 19
ATOM 32736 O O . ARG A 1 31 ? 1.754 9.376 -7.539 1.00 0.00 31 ARG A O 19
ATOM 32757 N N . GLY A 1 32 ? 2.268 9.386 -9.723 1.00 0.00 32 GLY A N 19
ATOM 32758 C CA . GLY A 1 32 ? 3.240 10.451 -9.578 1.00 0.00 32 GLY A CA 19
ATOM 32759 C C . GLY A 1 32 ? 4.550 9.917 -9.039 1.00 0.00 32 GLY A C 19
ATOM 32760 O O . GLY A 1 32 ? 5.103 8.966 -9.588 1.00 0.00 32 GLY A O 19
ATOM 32764 N N . GLU A 1 33 ? 5.047 10.508 -7.961 1.00 0.00 33 GLU A N 19
ATOM 32765 C CA . GLU A 1 33 ? 6.230 9.977 -7.294 1.00 0.00 33 GLU A CA 19
ATOM 32766 C C . GLU A 1 33 ? 5.801 9.111 -6.110 1.00 0.00 33 GLU A C 19
ATOM 32767 O O . GLU A 1 33 ? 6.621 8.688 -5.291 1.00 0.00 33 GLU A O 19
ATOM 32779 N N . ASN A 1 34 ? 4.507 8.830 -6.043 1.00 0.00 34 ASN A N 19
ATOM 32780 C CA . ASN A 1 34 ? 3.952 8.033 -4.959 1.00 0.00 34 ASN A CA 19
ATOM 32781 C C . ASN A 1 34 ? 3.975 6.566 -5.350 1.00 0.00 34 ASN A C 19
ATOM 32782 O O . ASN A 1 34 ? 3.197 6.128 -6.200 1.00 0.00 34 ASN A O 19
ATOM 32793 N N . TYR A 1 35 ? 4.886 5.819 -4.748 1.00 0.00 35 TYR A N 19
ATOM 32794 C CA . TYR A 1 35 ? 5.043 4.409 -5.062 1.00 0.00 35 TYR A CA 19
ATOM 32795 C C . TYR A 1 35 ? 4.546 3.536 -3.924 1.00 0.00 35 TYR A C 19
ATOM 32796 O O . TYR A 1 35 ? 4.922 3.730 -2.766 1.00 0.00 35 TYR A O 19
ATOM 32814 N N . VAL A 1 36 ? 3.697 2.584 -4.269 1.00 0.00 36 VAL A N 19
ATOM 32815 C CA . VAL A 1 36 ? 3.205 1.599 -3.322 1.00 0.00 36 VAL A CA 19
ATOM 32816 C C . VAL A 1 36 ? 3.218 0.219 -3.964 1.00 0.00 36 VAL A C 19
ATOM 32817 O O . VAL A 1 36 ? 3.130 0.088 -5.180 1.00 0.00 36 VAL A O 19
ATOM 32830 N N . TYR A 1 37 ? 3.349 -0.804 -3.152 1.00 0.00 37 TYR A N 19
ATOM 32831 C CA . TYR A 1 37 ? 3.373 -2.166 -3.649 1.00 0.00 37 TYR A CA 19
ATOM 32832 C C . TYR A 1 37 ? 2.450 -3.036 -2.809 1.00 0.00 37 TYR A C 19
ATOM 32833 O O . TYR A 1 37 ? 2.650 -3.184 -1.599 1.00 0.00 37 TYR A O 19
ATOM 32851 N N . VAL A 1 38 ? 1.428 -3.585 -3.442 1.00 0.00 38 VAL A N 19
ATOM 32852 C CA . VAL A 1 38 ? 0.487 -4.448 -2.754 1.00 0.00 38 VAL A CA 19
ATOM 32853 C C . VAL A 1 38 ? 1.074 -5.843 -2.629 1.00 0.00 38 VAL A C 19
ATOM 32854 O O . VAL A 1 38 ? 1.110 -6.604 -3.597 1.00 0.00 38 VAL A O 19
ATOM 32867 N N . ASN A 1 39 ? 1.576 -6.152 -1.450 1.00 0.00 39 ASN A N 19
ATOM 32868 C CA . ASN A 1 39 ? 2.201 -7.437 -1.192 1.00 0.00 39 ASN A CA 19
ATOM 32869 C C . ASN A 1 39 ? 1.181 -8.553 -1.358 1.00 0.00 39 ASN A C 19
ATOM 32870 O O . ASN A 1 39 ? 0.245 -8.678 -0.570 1.00 0.00 39 ASN A O 19
ATOM 32881 N N . ARG A 1 40 ? 1.367 -9.356 -2.396 1.00 0.00 40 ARG A N 19
ATOM 32882 C CA . ARG A 1 40 ? 0.454 -10.448 -2.702 1.00 0.00 40 ARG A CA 19
ATOM 32883 C C . ARG A 1 40 ? 0.697 -11.600 -1.736 1.00 0.00 40 ARG A C 19
ATOM 32884 O O . ARG A 1 40 ? -0.040 -12.582 -1.709 1.00 0.00 40 ARG A O 19
ATOM 32905 N N . GLU A 1 41 ? 1.737 -11.453 -0.929 1.00 0.00 41 GLU A N 19
ATOM 32906 C CA . GLU A 1 41 ? 2.058 -12.423 0.100 1.00 0.00 41 GLU A CA 19
ATOM 32907 C C . GLU A 1 41 ? 1.213 -12.158 1.344 1.00 0.00 41 GLU A C 19
ATOM 32908 O O . GLU A 1 41 ? 1.371 -12.819 2.373 1.00 0.00 41 GLU A O 19
ATOM 32920 N N . ALA A 1 42 ? 0.329 -11.165 1.244 1.00 0.00 42 ALA A N 19
ATOM 32921 C CA . ALA A 1 42 ? -0.636 -10.890 2.294 1.00 0.00 42 ALA A CA 19
ATOM 32922 C C . ALA A 1 42 ? -1.657 -12.011 2.345 1.00 0.00 42 ALA A C 19
ATOM 32923 O O . ALA A 1 42 ? -2.526 -12.113 1.481 1.00 0.00 42 ALA A O 19
ATOM 32930 N N . ARG A 1 43 ? -1.533 -12.854 3.346 1.00 0.00 43 ARG A N 19
ATOM 32931 C CA . ARG A 1 43 ? -2.378 -14.027 3.454 1.00 0.00 43 ARG A CA 19
ATOM 32932 C C . ARG A 1 43 ? -3.754 -13.657 3.996 1.00 0.00 43 ARG A C 19
ATOM 32933 O O . ARG A 1 43 ? -4.775 -13.984 3.393 1.00 0.00 43 ARG A O 19
ATOM 32954 N N . MET A 1 44 ? -3.774 -12.965 5.129 1.00 0.00 44 MET A N 19
ATOM 32955 C CA . MET A 1 44 ? -5.028 -12.523 5.731 1.00 0.00 44 MET A CA 19
ATOM 32956 C C . MET A 1 44 ? -4.951 -11.070 6.187 1.00 0.00 44 MET A C 19
ATOM 32957 O O . MET A 1 44 ? -5.805 -10.605 6.940 1.00 0.00 44 MET A O 19
ATOM 32971 N N . GLY A 1 45 ? -3.930 -10.351 5.732 1.00 0.00 45 GLY A N 19
ATOM 32972 C CA . GLY A 1 45 ? -3.859 -8.925 6.013 1.00 0.00 45 GLY A CA 19
ATOM 32973 C C . GLY A 1 45 ? -2.654 -8.511 6.839 1.00 0.00 45 GLY A C 19
ATOM 32974 O O . GLY A 1 45 ? -2.635 -7.430 7.425 1.00 0.00 45 GLY A O 19
ATOM 32978 N N . ARG A 1 46 ? -1.633 -9.340 6.862 1.00 0.00 46 ARG A N 19
ATOM 32979 C CA . ARG A 1 46 ? -0.430 -9.033 7.576 1.00 0.00 46 ARG A CA 19
ATOM 32980 C C . ARG A 1 46 ? 0.676 -8.888 6.577 1.00 0.00 46 ARG A C 19
ATOM 32981 O O . ARG A 1 46 ? 1.195 -9.867 6.047 1.00 0.00 46 ARG A O 19
ATOM 33002 N N . THR A 1 47 ? 0.929 -7.629 6.298 1.00 0.00 47 THR A N 19
ATOM 33003 C CA . THR A 1 47 ? 1.902 -7.149 5.323 1.00 0.00 47 THR A CA 19
ATOM 33004 C C . THR A 1 47 ? 1.271 -7.221 3.945 1.00 0.00 47 THR A C 19
ATOM 33005 O O . THR A 1 47 ? 1.056 -8.302 3.403 1.00 0.00 47 THR A O 19
ATOM 33016 N N . ALA A 1 48 ? 0.984 -6.057 3.386 1.00 0.00 48 ALA A N 19
ATOM 33017 C CA . ALA A 1 48 ? 0.169 -5.967 2.181 1.00 0.00 48 ALA A CA 19
ATOM 33018 C C . ALA A 1 48 ? 0.345 -4.623 1.497 1.00 0.00 48 ALA A C 19
ATOM 33019 O O . ALA A 1 48 ? 0.355 -4.550 0.276 1.00 0.00 48 ALA A O 19
ATOM 33026 N N . LEU A 1 49 ? 0.488 -3.557 2.262 1.00 0.00 49 LEU A N 19
ATOM 33027 C CA . LEU A 1 49 ? 0.760 -2.267 1.655 1.00 0.00 49 LEU A CA 19
ATOM 33028 C C . LEU A 1 49 ? 2.191 -1.838 1.931 1.00 0.00 49 LEU A C 19
ATOM 33029 O O . LEU A 1 49 ? 2.544 -1.474 3.057 1.00 0.00 49 LEU A O 19
ATOM 33045 N N . ILE A 1 50 ? 3.016 -1.920 0.906 1.00 0.00 50 ILE A N 19
ATOM 33046 C CA . ILE A 1 50 ? 4.373 -1.423 0.980 1.00 0.00 50 ILE A CA 19
ATOM 33047 C C . ILE A 1 50 ? 4.412 -0.042 0.350 1.00 0.00 50 ILE A C 19
ATOM 33048 O O . ILE A 1 50 ? 3.745 0.193 -0.653 1.00 0.00 50 ILE A O 19
ATOM 33064 N N . ILE A 1 51 ? 5.160 0.872 0.941 1.00 0.00 51 ILE A N 19
ATOM 33065 C CA . ILE A 1 51 ? 5.257 2.218 0.400 1.00 0.00 51 ILE A CA 19
ATOM 33066 C C . ILE A 1 51 ? 6.710 2.641 0.274 1.00 0.00 51 ILE A C 19
ATOM 33067 O O . ILE A 1 51 ? 7.604 2.009 0.847 1.00 0.00 51 ILE A O 19
ATOM 33083 N N . HIS A 1 52 ? 6.928 3.702 -0.488 1.00 0.00 52 HIS A N 19
ATOM 33084 C CA . HIS A 1 52 ? 8.219 4.371 -0.540 1.00 0.00 52 HIS A CA 19
ATOM 33085 C C . HIS A 1 52 ? 8.662 4.732 0.882 1.00 0.00 52 HIS A C 19
ATOM 33086 O O . HIS A 1 52 ? 7.882 5.305 1.644 1.00 0.00 52 HIS A O 19
ATOM 33101 N N . PRO A 1 53 ? 9.907 4.384 1.260 1.00 0.00 53 PRO A N 19
ATOM 33102 C CA . PRO A 1 53 ? 10.483 4.733 2.575 1.00 0.00 53 PRO A CA 19
ATOM 33103 C C . PRO A 1 53 ? 10.478 6.241 2.850 1.00 0.00 53 PRO A C 19
ATOM 33104 O O . PRO A 1 53 ? 9.801 7.005 2.164 1.00 0.00 53 PRO A O 19
ATOM 33115 N N . ARG A 1 54 ? 11.220 6.666 3.869 1.00 0.00 54 ARG A N 19
ATOM 33116 C CA . ARG A 1 54 ? 11.229 8.064 4.316 1.00 0.00 54 ARG A CA 19
ATOM 33117 C C . ARG A 1 54 ? 9.921 8.412 5.031 1.00 0.00 54 ARG A C 19
ATOM 33118 O O . ARG A 1 54 ? 9.925 9.001 6.115 1.00 0.00 54 ARG A O 19
ATOM 33139 N N . LEU A 1 55 ? 8.811 8.015 4.420 1.00 0.00 55 LEU A N 19
ATOM 33140 C CA . LEU A 1 55 ? 7.475 8.259 4.947 1.00 0.00 55 LEU A CA 19
ATOM 33141 C C . LEU A 1 55 ? 7.152 7.339 6.115 1.00 0.00 55 LEU A C 19
ATOM 33142 O O . LEU A 1 55 ? 6.018 7.299 6.581 1.00 0.00 55 LEU A O 19
ATOM 33158 N N . LYS A 1 56 ? 8.148 6.605 6.580 1.00 0.00 56 LYS A N 19
ATOM 33159 C CA . LYS A 1 56 ? 7.971 5.686 7.691 1.00 0.00 56 LYS A CA 19
ATOM 33160 C C . LYS A 1 56 ? 7.474 6.434 8.929 1.00 0.00 56 LYS A C 19
ATOM 33161 O O . LYS A 1 56 ? 6.521 6.011 9.577 1.00 0.00 56 LYS A O 19
ATOM 33180 N N . ASP A 1 57 ? 8.107 7.568 9.220 1.00 0.00 57 ASP A N 19
ATOM 33181 C CA . ASP A 1 57 ? 7.750 8.390 10.379 1.00 0.00 57 ASP A CA 19
ATOM 33182 C C . ASP A 1 57 ? 6.332 8.946 10.252 1.00 0.00 57 ASP A C 19
ATOM 33183 O O . ASP A 1 57 ? 5.516 8.815 11.168 1.00 0.00 57 ASP A O 19
ATOM 33192 N N . ARG A 1 58 ? 6.051 9.565 9.113 1.00 0.00 58 ARG A N 19
ATOM 33193 C CA . ARG A 1 58 ? 4.732 10.127 8.830 1.00 0.00 58 ARG A CA 19
ATOM 33194 C C . ARG A 1 58 ? 3.649 9.045 8.826 1.00 0.00 58 ARG A C 19
ATOM 33195 O O . ARG A 1 58 ? 2.690 9.107 9.597 1.00 0.00 58 ARG A O 19
ATOM 33216 N N . SER A 1 59 ? 3.812 8.063 7.948 1.00 0.00 59 SER A N 19
ATOM 33217 C CA . SER A 1 59 ? 2.796 7.040 7.717 1.00 0.00 59 SER A CA 19
ATOM 33218 C C . SER A 1 59 ? 2.506 6.217 8.980 1.00 0.00 59 SER A C 19
ATOM 33219 O O . SER A 1 59 ? 1.423 5.642 9.123 1.00 0.00 59 SER A O 19
ATOM 33227 N N . SER A 1 60 ? 3.479 6.165 9.889 1.00 0.00 60 SER A N 19
ATOM 33228 C CA . SER A 1 60 ? 3.355 5.402 11.129 1.00 0.00 60 SER A CA 19
ATOM 33229 C C . SER A 1 60 ? 2.188 5.906 11.981 1.00 0.00 60 SER A C 19
ATOM 33230 O O . SER A 1 60 ? 1.575 5.141 12.721 1.00 0.00 60 SER A O 19
ATOM 33238 N N . SER A 1 61 ? 1.875 7.190 11.861 1.00 0.00 61 SER A N 19
ATOM 33239 C CA . SER A 1 61 ? 0.814 7.791 12.657 1.00 0.00 61 SER A CA 19
ATOM 33240 C C . SER A 1 61 ? -0.551 7.592 11.993 1.00 0.00 61 SER A C 19
ATOM 33241 O O . SER A 1 61 ? -1.554 8.159 12.428 1.00 0.00 61 SER A O 19
ATOM 33249 N N . LEU A 1 62 ? -0.583 6.781 10.942 1.00 0.00 62 LEU A N 19
ATOM 33250 C CA . LEU A 1 62 ? -1.812 6.537 10.200 1.00 0.00 62 LEU A CA 19
ATOM 33251 C C . LEU A 1 62 ? -2.189 5.061 10.209 1.00 0.00 62 LEU A C 19
ATOM 33252 O O . LEU A 1 62 ? -3.346 4.708 10.442 1.00 0.00 62 LEU A O 19
ATOM 33268 N N . ALA A 1 63 ? -1.212 4.201 9.961 1.00 0.00 63 ALA A N 19
ATOM 33269 C CA . ALA A 1 63 ? -1.481 2.781 9.792 1.00 0.00 63 ALA A CA 19
ATOM 33270 C C . ALA A 1 63 ? -0.667 1.931 10.753 1.00 0.00 63 ALA A C 19
ATOM 33271 O O . ALA A 1 63 ? 0.208 2.433 11.457 1.00 0.00 63 ALA A O 19
ATOM 33278 N N . ASP A 1 64 ? -0.955 0.637 10.761 1.00 0.00 64 ASP A N 19
ATOM 33279 C CA . ASP A 1 64 ? -0.253 -0.307 11.619 1.00 0.00 64 ASP A CA 19
ATOM 33280 C C . ASP A 1 64 ? 0.863 -0.998 10.858 1.00 0.00 64 ASP A C 19
ATOM 33281 O O . ASP A 1 64 ? 0.614 -1.662 9.854 1.00 0.00 64 ASP A O 19
ATOM 33290 N N . PRO A 1 65 ? 2.111 -0.825 11.299 1.00 0.00 65 PRO A N 19
ATOM 33291 C CA . PRO A 1 65 ? 3.236 -1.572 10.761 1.00 0.00 65 PRO A CA 19
ATOM 33292 C C . PRO A 1 65 ? 3.246 -2.995 11.299 1.00 0.00 65 PRO A C 19
ATOM 33293 O O . PRO A 1 65 ? 3.392 -3.214 12.502 1.00 0.00 65 PRO A O 19
ATOM 33304 N N . ALA A 1 66 ? 3.057 -3.958 10.412 1.00 0.00 66 ALA A N 19
ATOM 33305 C CA . ALA A 1 66 ? 3.045 -5.362 10.802 1.00 0.00 66 ALA A CA 19
ATOM 33306 C C . ALA A 1 66 ? 4.452 -5.821 11.161 1.00 0.00 66 ALA A C 19
ATOM 33307 O O . ALA A 1 66 ? 4.645 -6.739 11.957 1.00 0.00 66 ALA A O 19
ATOM 33314 N N . SER A 1 67 ? 5.425 -5.147 10.575 1.00 0.00 67 SER A N 19
ATOM 33315 C CA . SER A 1 67 ? 6.826 -5.433 10.811 1.00 0.00 67 SER A CA 19
ATOM 33316 C C . SER A 1 67 ? 7.571 -4.131 11.038 1.00 0.00 67 SER A C 19
ATOM 33317 O O . SER A 1 67 ? 7.287 -3.384 11.973 1.00 0.00 67 SER A O 19
ATOM 33325 N N . ASP A 1 68 ? 8.496 -3.870 10.163 1.00 0.00 68 ASP A N 19
ATOM 33326 C CA . ASP A 1 68 ? 9.263 -2.631 10.172 1.00 0.00 68 ASP A CA 19
ATOM 33327 C C . ASP A 1 68 ? 9.829 -2.385 8.793 1.00 0.00 68 ASP A C 19
ATOM 33328 O O . ASP A 1 68 ? 9.647 -1.318 8.207 1.00 0.00 68 ASP A O 19
ATOM 33337 N N . ILE A 1 69 ? 10.495 -3.399 8.277 1.00 0.00 69 ILE A N 19
ATOM 33338 C CA . ILE A 1 69 ? 11.076 -3.355 6.950 1.00 0.00 69 ILE A CA 19
ATOM 33339 C C . ILE A 1 69 ? 10.917 -4.699 6.262 1.00 0.00 69 ILE A C 19
ATOM 33340 O O . ILE A 1 69 ? 10.992 -5.752 6.897 1.00 0.00 69 ILE A O 19
ATOM 33356 N N . LYS A 1 70 ? 10.683 -4.652 4.972 1.00 0.00 70 LYS A N 19
ATOM 33357 C CA . LYS A 1 70 ? 10.492 -5.857 4.185 1.00 0.00 70 LYS A CA 19
ATOM 33358 C C . LYS A 1 70 ? 11.398 -5.841 2.965 1.00 0.00 70 LYS A C 19
ATOM 33359 O O . LYS A 1 70 ? 11.195 -5.066 2.029 1.00 0.00 70 LYS A O 19
ATOM 33378 N N . THR A 1 71 ? 12.413 -6.683 3.006 1.00 0.00 71 THR A N 19
ATOM 33379 C CA . THR A 1 71 ? 13.361 -6.819 1.917 1.00 0.00 71 THR A CA 19
ATOM 33380 C C . THR A 1 71 ? 12.832 -7.818 0.884 1.00 0.00 71 THR A C 19
ATOM 33381 O O . THR A 1 71 ? 12.443 -8.930 1.252 1.00 0.00 71 THR A O 19
ATOM 33392 N N . CYS A 1 72 ? 12.805 -7.448 -0.402 1.00 0.00 72 CYS A N 19
ATOM 33393 C CA . CYS A 1 72 ? 12.133 -8.299 -1.392 1.00 0.00 72 CYS A CA 19
ATOM 33394 C C . CYS A 1 72 ? 12.424 -7.890 -2.845 1.00 0.00 72 CYS A C 19
ATOM 33395 O O . CYS A 1 72 ? 11.706 -8.307 -3.755 1.00 0.00 72 CYS A O 19
ATOM 33403 N N . ASP A 1 73 ? 13.470 -7.090 -3.062 1.00 0.00 73 ASP A N 19
ATOM 33404 C CA . ASP A 1 73 ? 13.933 -6.720 -4.416 1.00 0.00 73 ASP A CA 19
ATOM 33405 C C . ASP A 1 73 ? 12.963 -5.804 -5.182 1.00 0.00 73 ASP A C 19
ATOM 33406 O O . ASP A 1 73 ? 13.392 -4.878 -5.865 1.00 0.00 73 ASP A O 19
ATOM 33415 N N . HIS A 1 74 ? 11.668 -6.052 -5.071 1.00 0.00 74 HIS A N 19
ATOM 33416 C CA . HIS A 1 74 ? 10.679 -5.349 -5.886 1.00 0.00 74 HIS A CA 19
ATOM 33417 C C . HIS A 1 74 ? 10.395 -3.937 -5.368 1.00 0.00 74 HIS A C 19
ATOM 33418 O O . HIS A 1 74 ? 9.675 -3.171 -6.008 1.00 0.00 74 HIS A O 19
ATOM 33433 N N . TYR A 1 75 ? 10.963 -3.586 -4.222 1.00 0.00 75 TYR A N 19
ATOM 33434 C CA . TYR A 1 75 ? 10.719 -2.273 -3.629 1.00 0.00 75 TYR A CA 19
ATOM 33435 C C . TYR A 1 75 ? 11.937 -1.377 -3.820 1.00 0.00 75 TYR A C 19
ATOM 33436 O O . TYR A 1 75 ? 12.643 -1.046 -2.871 1.00 0.00 75 TYR A O 19
ATOM 33454 N N . GLN A 1 76 ? 12.184 -1.003 -5.067 1.00 0.00 76 GLN A N 19
ATOM 33455 C CA . GLN A 1 76 ? 13.399 -0.295 -5.443 1.00 0.00 76 GLN A CA 19
ATOM 33456 C C . GLN A 1 76 ? 13.291 1.211 -5.232 1.00 0.00 76 GLN A C 19
ATOM 33457 O O . GLN A 1 76 ? 14.070 1.974 -5.798 1.00 0.00 76 GLN A O 19
ATOM 33471 N N . ASN A 1 77 ? 12.334 1.632 -4.422 1.00 0.00 77 ASN A N 19
ATOM 33472 C CA . ASN A 1 77 ? 12.091 3.055 -4.208 1.00 0.00 77 ASN A CA 19
ATOM 33473 C C . ASN A 1 77 ? 13.286 3.731 -3.546 1.00 0.00 77 ASN A C 19
ATOM 33474 O O . ASN A 1 77 ? 13.472 3.615 -2.343 1.00 0.00 77 ASN A O 19
ATOM 33485 N N . PHE A 1 78 ? 14.089 4.391 -4.381 1.00 0.00 78 PHE A N 19
ATOM 33486 C CA . PHE A 1 78 ? 15.233 5.230 -3.990 1.00 0.00 78 PHE A CA 19
ATOM 33487 C C . PHE A 1 78 ? 16.149 4.629 -2.896 1.00 0.00 78 PHE A C 19
ATOM 33488 O O . PHE A 1 78 ? 17.056 3.890 -3.270 1.00 0.00 78 PHE A O 19
ATOM 33505 N N . PRO A 1 79 ? 15.958 4.913 -1.559 1.00 0.00 79 PRO A N 19
ATOM 33506 C CA . PRO A 1 79 ? 16.865 4.491 -0.476 1.00 0.00 79 PRO A CA 19
ATOM 33507 C C . PRO A 1 79 ? 17.697 3.244 -0.773 1.00 0.00 79 PRO A C 19
ATOM 33508 O O . PRO A 1 79 ? 18.907 3.355 -0.980 1.00 0.00 79 PRO A O 19
ATOM 33519 N N . LEU A 1 80 ? 17.047 2.079 -0.796 1.00 0.00 80 LEU A N 19
ATOM 33520 C CA . LEU A 1 80 ? 17.711 0.813 -1.136 1.00 0.00 80 LEU A CA 19
ATOM 33521 C C . LEU A 1 80 ? 18.694 0.396 -0.028 1.00 0.00 80 LEU A C 19
ATOM 33522 O O . LEU A 1 80 ? 19.597 1.143 0.349 1.00 0.00 80 LEU A O 19
ATOM 33538 N N . TYR A 1 81 ? 18.495 -0.806 0.492 1.00 0.00 81 TYR A N 19
ATOM 33539 C CA . TYR A 1 81 ? 19.326 -1.342 1.562 1.00 0.00 81 TYR A CA 19
ATOM 33540 C C . TYR A 1 81 ? 20.669 -1.785 0.989 1.00 0.00 81 TYR A C 19
ATOM 33541 O O . TYR A 1 81 ? 20.731 -2.688 0.159 1.00 0.00 81 TYR A O 19
ATOM 33559 N N . LEU A 1 82 ? 21.741 -1.144 1.424 1.00 0.00 82 LEU A N 19
ATOM 33560 C CA . LEU A 1 82 ? 23.052 -1.365 0.824 1.00 0.00 82 LEU A CA 19
ATOM 33561 C C . LEU A 1 82 ? 23.858 -2.408 1.595 1.00 0.00 82 LEU A C 19
ATOM 33562 O O . LEU A 1 82 ? 24.918 -2.843 1.145 1.00 0.00 82 LEU A O 19
ATOM 33578 N N . GLY A 1 83 ? 23.343 -2.809 2.748 1.00 0.00 83 GLY A N 19
ATOM 33579 C CA . GLY A 1 83 ? 24.024 -3.795 3.571 1.00 0.00 83 GLY A CA 19
ATOM 33580 C C . GLY A 1 83 ? 23.942 -5.200 3.000 1.00 0.00 83 GLY A C 19
ATOM 33581 O O . GLY A 1 83 ? 23.014 -5.951 3.312 1.00 0.00 83 GLY A O 19
ATOM 33585 N N . GLY A 1 84 ? 24.905 -5.548 2.157 1.00 0.00 84 GLY A N 19
ATOM 33586 C CA . GLY A 1 84 ? 24.966 -6.881 1.589 1.00 0.00 84 GLY A CA 19
ATOM 33587 C C . GLY A 1 84 ? 25.678 -6.897 0.251 1.00 0.00 84 GLY A C 19
ATOM 33588 O O . GLY A 1 84 ? 25.991 -5.837 -0.297 1.00 0.00 84 GLY A O 19
ATOM 33592 N N . GLU A 1 85 ? 25.974 -8.091 -0.260 1.00 0.00 85 GLU A N 19
ATOM 33593 C CA . GLU A 1 85 ? 26.558 -8.228 -1.584 1.00 0.00 85 GLU A CA 19
ATOM 33594 C C . GLU A 1 85 ? 25.587 -7.660 -2.600 1.00 0.00 85 GLU A C 19
ATOM 33595 O O . GLU A 1 85 ? 25.918 -6.763 -3.376 1.00 0.00 85 GLU A O 19
ATOM 33607 N N . THR A 1 86 ? 24.384 -8.203 -2.579 1.00 0.00 86 THR A N 19
ATOM 33608 C CA . THR A 1 86 ? 23.291 -7.675 -3.353 1.00 0.00 86 THR A CA 19
ATOM 33609 C C . THR A 1 86 ? 22.611 -6.561 -2.573 1.00 0.00 86 THR A C 19
ATOM 33610 O O . THR A 1 86 ? 22.342 -6.702 -1.380 1.00 0.00 86 THR A O 19
ATOM 33621 N N . HIS A 1 87 ? 22.374 -5.443 -3.229 1.00 0.00 87 HIS A N 19
ATOM 33622 C CA . HIS A 1 87 ? 21.688 -4.339 -2.589 1.00 0.00 87 HIS A CA 19
ATOM 33623 C C . HIS A 1 87 ? 20.193 -4.611 -2.612 1.00 0.00 87 HIS A C 19
ATOM 33624 O O . HIS A 1 87 ? 19.620 -4.902 -3.664 1.00 0.00 87 HIS A O 19
ATOM 33639 N N . GLU A 1 88 ? 19.564 -4.506 -1.455 1.00 0.00 88 GLU A N 19
ATOM 33640 C CA . GLU A 1 88 ? 18.236 -5.039 -1.269 1.00 0.00 88 GLU A CA 19
ATOM 33641 C C . GLU A 1 88 ? 17.205 -3.931 -1.298 1.00 0.00 88 GLU A C 19
ATOM 33642 O O . GLU A 1 88 ? 17.272 -2.968 -0.538 1.00 0.00 88 GLU A O 19
ATOM 33654 N N . HIS A 1 89 ? 16.248 -4.079 -2.181 1.00 0.00 89 HIS A N 19
ATOM 33655 C CA . HIS A 1 89 ? 15.239 -3.066 -2.379 1.00 0.00 89 HIS A CA 19
ATOM 33656 C C . HIS A 1 89 ? 14.092 -3.326 -1.409 1.00 0.00 89 HIS A C 19
ATOM 33657 O O . HIS A 1 89 ? 13.287 -4.239 -1.616 1.00 0.00 89 HIS A O 19
ATOM 33672 N N . TYR A 1 90 ? 14.035 -2.538 -0.345 1.00 0.00 90 TYR A N 19
ATOM 33673 C CA . TYR A 1 90 ? 13.120 -2.803 0.759 1.00 0.00 90 TYR A CA 19
ATOM 33674 C C . TYR A 1 90 ? 12.046 -1.725 0.873 1.00 0.00 90 TYR A C 19
ATOM 33675 O O . TYR A 1 90 ? 12.202 -0.618 0.361 1.00 0.00 90 TYR A O 19
ATOM 33693 N N . GLY A 1 91 ? 10.968 -2.068 1.559 1.00 0.00 91 GLY A N 19
ATOM 33694 C CA . GLY A 1 91 ? 9.922 -1.113 1.851 1.00 0.00 91 GLY A CA 19
ATOM 33695 C C . GLY A 1 91 ? 9.323 -1.370 3.216 1.00 0.00 91 GLY A C 19
ATOM 33696 O O . GLY A 1 91 ? 9.650 -2.371 3.853 1.00 0.00 91 GLY A O 19
ATOM 33700 N N . ILE A 1 92 ? 8.452 -0.484 3.673 1.00 0.00 92 ILE A N 19
ATOM 33701 C CA . ILE A 1 92 ? 7.839 -0.639 4.987 1.00 0.00 92 ILE A CA 19
ATOM 33702 C C . ILE A 1 92 ? 6.492 -1.354 4.870 1.00 0.00 92 ILE A C 19
ATOM 33703 O O . ILE A 1 92 ? 5.561 -0.852 4.232 1.00 0.00 92 ILE A O 19
ATOM 33719 N N . PRO A 1 93 ? 6.384 -2.547 5.473 1.00 0.00 93 PRO A N 19
ATOM 33720 C CA . PRO A 1 93 ? 5.151 -3.339 5.464 1.00 0.00 93 PRO A CA 19
ATOM 33721 C C . PRO A 1 93 ? 4.083 -2.787 6.406 1.00 0.00 93 PRO A C 19
ATOM 33722 O O . PRO A 1 93 ? 4.233 -2.816 7.630 1.00 0.00 93 PRO A O 19
ATOM 33733 N N . HIS A 1 94 ? 3.005 -2.282 5.828 1.00 0.00 94 HIS A N 19
ATOM 33734 C CA . HIS A 1 94 ? 1.906 -1.729 6.607 1.00 0.00 94 HIS A CA 19
ATOM 33735 C C . HIS A 1 94 ? 0.755 -2.721 6.694 1.00 0.00 94 HIS A C 19
ATOM 33736 O O . HIS A 1 94 ? 0.868 -3.869 6.253 1.00 0.00 94 HIS A O 19
ATOM 33751 N N . GLY A 1 95 ? -0.356 -2.252 7.234 1.00 0.00 95 GLY A N 19
ATOM 33752 C CA . GLY A 1 95 ? -1.536 -3.067 7.404 1.00 0.00 95 GLY A CA 19
ATOM 33753 C C . GLY A 1 95 ? -2.664 -2.229 7.959 1.00 0.00 95 GLY A C 19
ATOM 33754 O O . GLY A 1 95 ? -2.419 -1.169 8.542 1.00 0.00 95 GLY A O 19
ATOM 33758 N N . PHE A 1 96 ? -3.893 -2.677 7.774 1.00 0.00 96 PHE A N 19
ATOM 33759 C CA . PHE A 1 96 ? -5.049 -1.867 8.122 1.00 0.00 96 PHE A CA 19
ATOM 33760 C C . PHE A 1 96 ? -6.136 -2.726 8.726 1.00 0.00 96 PHE A C 19
ATOM 33761 O O . PHE A 1 96 ? -6.477 -3.772 8.183 1.00 0.00 96 PHE A O 19
ATOM 33778 N N . SER A 1 97 ? -6.671 -2.282 9.845 1.00 0.00 97 SER A N 19
ATOM 33779 C CA . SER A 1 97 ? -7.755 -2.989 10.502 1.00 0.00 97 SER A CA 19
ATOM 33780 C C . SER A 1 97 ? -9.113 -2.589 9.921 1.00 0.00 97 SER A C 19
ATOM 33781 O O . SER A 1 97 ? -10.138 -3.191 10.240 1.00 0.00 97 SER A O 19
ATOM 33789 N N . SER A 1 98 ? -9.122 -1.572 9.066 1.00 0.00 98 SER A N 19
ATOM 33790 C CA . SER A 1 98 ? -10.362 -1.094 8.477 1.00 0.00 98 SER A CA 19
ATOM 33791 C C . SER A 1 98 ? -10.095 -0.367 7.158 1.00 0.00 98 SER A C 19
ATOM 33792 O O . SER A 1 98 ? -9.061 0.294 6.995 1.00 0.00 98 SER A O 19
ATOM 33800 N N . ARG A 1 99 ? -11.025 -0.509 6.215 1.00 0.00 99 ARG A N 19
ATOM 33801 C CA . ARG A 1 99 ? -10.906 0.130 4.904 1.00 0.00 99 ARG A CA 19
ATOM 33802 C C . ARG A 1 99 ? -10.835 1.643 5.035 1.00 0.00 99 ARG A C 19
ATOM 33803 O O . ARG A 1 99 ? -10.079 2.291 4.320 1.00 0.00 99 ARG A O 19
ATOM 33824 N N . ILE A 1 100 ? -11.619 2.201 5.951 1.00 0.00 100 ILE A N 19
ATOM 33825 C CA . ILE A 1 100 ? -11.618 3.641 6.180 1.00 0.00 100 ILE A CA 19
ATOM 33826 C C . ILE A 1 100 ? -10.232 4.134 6.606 1.00 0.00 100 ILE A C 19
ATOM 33827 O O . ILE A 1 100 ? -9.839 5.253 6.283 1.00 0.00 100 ILE A O 19
ATOM 33843 N N . ALA A 1 101 ? -9.484 3.294 7.311 1.00 0.00 101 ALA A N 19
ATOM 33844 C CA . ALA A 1 101 ? -8.140 3.660 7.727 1.00 0.00 101 ALA A CA 19
ATOM 33845 C C . ALA A 1 101 ? -7.222 3.726 6.519 1.00 0.00 101 ALA A C 19
ATOM 33846 O O . ALA A 1 101 ? -6.417 4.640 6.400 1.00 0.00 101 ALA A O 19
ATOM 33853 N N . LEU A 1 102 ? -7.360 2.758 5.619 1.00 0.00 102 LEU A N 19
ATOM 33854 C CA . LEU A 1 102 ? -6.626 2.776 4.356 1.00 0.00 102 LEU A CA 19
ATOM 33855 C C . LEU A 1 102 ? -7.068 3.971 3.513 1.00 0.00 102 LEU A C 19
ATOM 33856 O O . LEU A 1 102 ? -6.255 4.634 2.865 1.00 0.00 102 LEU A O 19
ATOM 33872 N N . GLU A 1 103 ? -8.363 4.243 3.554 1.00 0.00 103 GLU A N 19
ATOM 33873 C CA . GLU A 1 103 ? -8.953 5.368 2.846 1.00 0.00 103 GLU A CA 19
ATOM 33874 C C . GLU A 1 103 ? -8.338 6.682 3.334 1.00 0.00 103 GLU A C 19
ATOM 33875 O O . GLU A 1 103 ? -7.868 7.502 2.541 1.00 0.00 103 GLU A O 19
ATOM 33887 N N . ARG A 1 104 ? -8.330 6.867 4.650 1.00 0.00 104 ARG A N 19
ATOM 33888 C CA . ARG A 1 104 ? -7.750 8.063 5.256 1.00 0.00 104 ARG A CA 19
ATOM 33889 C C . ARG A 1 104 ? -6.233 8.054 5.133 1.00 0.00 104 ARG A C 19
ATOM 33890 O O . ARG A 1 104 ? -5.598 9.103 5.133 1.00 0.00 104 ARG A O 19
ATOM 33911 N N . TYR A 1 105 ? -5.660 6.862 5.037 1.00 0.00 105 TYR A N 19
ATOM 33912 C CA . TYR A 1 105 ? -4.222 6.706 4.865 1.00 0.00 105 TYR A CA 19
ATOM 33913 C C . TYR A 1 105 ? -3.769 7.392 3.584 1.00 0.00 105 TYR A C 19
ATOM 33914 O O . TYR A 1 105 ? -2.850 8.210 3.597 1.00 0.00 105 TYR A O 19
ATOM 33932 N N . LEU A 1 106 ? -4.434 7.064 2.485 1.00 0.00 106 LEU A N 19
ATOM 33933 C CA . LEU A 1 106 ? -4.142 7.676 1.197 1.00 0.00 106 LEU A CA 19
ATOM 33934 C C . LEU A 1 106 ? -4.358 9.184 1.259 1.00 0.00 106 LEU A C 19
ATOM 33935 O O . LEU A 1 106 ? -3.626 9.953 0.635 1.00 0.00 106 LEU A O 19
ATOM 33951 N N . ASN A 1 107 ? -5.355 9.595 2.040 1.00 0.00 107 ASN A N 19
ATOM 33952 C CA . ASN A 1 107 ? -5.704 11.006 2.179 1.00 0.00 107 ASN A CA 19
ATOM 33953 C C . ASN A 1 107 ? -4.699 11.762 3.040 1.00 0.00 107 ASN A C 19
ATOM 33954 O O . ASN A 1 107 ? -4.465 12.944 2.832 1.00 0.00 107 ASN A O 19
ATOM 33965 N N . GLY A 1 108 ? -4.125 11.086 4.020 1.00 0.00 108 GLY A N 19
ATOM 33966 C CA . GLY A 1 108 ? -3.187 11.739 4.911 1.00 0.00 108 GLY A CA 19
ATOM 33967 C C . GLY A 1 108 ? -1.755 11.658 4.421 1.00 0.00 108 GLY A C 19
ATOM 33968 O O . GLY A 1 108 ? -0.974 12.591 4.608 1.00 0.00 108 GLY A O 19
ATOM 33972 N N . LEU A 1 109 ? -1.401 10.534 3.817 1.00 0.00 109 LEU A N 19
ATOM 33973 C CA . LEU A 1 109 ? -0.039 10.314 3.358 1.00 0.00 109 LEU A CA 19
ATOM 33974 C C . LEU A 1 109 ? 0.222 10.992 2.013 1.00 0.00 109 LEU A C 19
ATOM 33975 O O . LEU A 1 109 ? 1.037 11.913 1.919 1.00 0.00 109 LEU A O 19
ATOM 33991 N N . PHE A 1 110 ? -0.480 10.537 0.978 1.00 0.00 110 PHE A N 19
ATOM 33992 C CA . PHE A 1 110 ? -0.203 10.973 -0.388 1.00 0.00 110 PHE A CA 19
ATOM 33993 C C . PHE A 1 110 ? -1.054 12.178 -0.773 1.00 0.00 110 PHE A C 19
ATOM 33994 O O . PHE A 1 110 ? -0.544 13.164 -1.308 1.00 0.00 110 PHE A O 19
ATOM 34011 N N . GLY A 1 111 ? -2.349 12.097 -0.503 1.00 0.00 111 GLY A N 19
ATOM 34012 C CA . GLY A 1 111 ? -3.248 13.185 -0.832 1.00 0.00 111 GLY A CA 19
ATOM 34013 C C . GLY A 1 111 ? -3.396 14.159 0.315 1.00 0.00 111 GLY A C 19
ATOM 34014 O O . GLY A 1 111 ? -4.505 14.605 0.611 1.00 0.00 111 GLY A O 19
ATOM 34018 N N . ASP A 1 112 ? -2.257 14.484 0.932 1.00 0.00 112 ASP A N 19
ATOM 34019 C CA . ASP A 1 112 ? -2.185 15.312 2.142 1.00 0.00 112 ASP A CA 19
ATOM 34020 C C . ASP A 1 112 ? -3.122 16.491 2.105 1.00 0.00 112 ASP A C 19
ATOM 34021 O O . ASP A 1 112 ? -4.169 16.516 2.754 1.00 0.00 112 ASP A O 19
ATOM 34030 N N . MET A 1 1 ? -10.886 -8.597 11.546 1.00 0.00 1 MET A N 20
ATOM 34031 C CA . MET A 1 1 ? -10.302 -8.958 10.235 1.00 0.00 1 MET A CA 20
ATOM 34032 C C . MET A 1 1 ? -9.177 -8.000 9.860 1.00 0.00 1 MET A C 20
ATOM 34033 O O . MET A 1 1 ? -8.874 -7.061 10.596 1.00 0.00 1 MET A O 20
ATOM 34049 N N . TYR A 1 2 ? -8.554 -8.263 8.718 1.00 0.00 2 TYR A N 20
ATOM 34050 C CA . TYR A 1 2 ? -7.589 -7.352 8.126 1.00 0.00 2 TYR A CA 20
ATOM 34051 C C . TYR A 1 2 ? -7.991 -7.058 6.696 1.00 0.00 2 TYR A C 20
ATOM 34052 O O . TYR A 1 2 ? -9.075 -7.447 6.259 1.00 0.00 2 TYR A O 20
ATOM 34070 N N . LEU A 1 3 ? -7.130 -6.376 5.972 1.00 0.00 3 LEU A N 20
ATOM 34071 C CA . LEU A 1 3 ? -7.373 -6.110 4.569 1.00 0.00 3 LEU A CA 20
ATOM 34072 C C . LEU A 1 3 ? -6.556 -7.058 3.712 1.00 0.00 3 LEU A C 20
ATOM 34073 O O . LEU A 1 3 ? -5.325 -7.055 3.770 1.00 0.00 3 LEU A O 20
ATOM 34089 N N . ARG A 1 4 ? -7.246 -7.896 2.950 1.00 0.00 4 ARG A N 20
ATOM 34090 C CA . ARG A 1 4 ? -6.590 -8.798 2.016 1.00 0.00 4 ARG A CA 20
ATOM 34091 C C . ARG A 1 4 ? -5.809 -7.990 0.987 1.00 0.00 4 ARG A C 20
ATOM 34092 O O . ARG A 1 4 ? -6.142 -6.831 0.731 1.00 0.00 4 ARG A O 20
ATOM 34113 N N . PRO A 1 5 ? -4.777 -8.585 0.370 1.00 0.00 5 PRO A N 20
ATOM 34114 C CA . PRO A 1 5 ? -4.030 -7.929 -0.706 1.00 0.00 5 PRO A CA 20
ATOM 34115 C C . PRO A 1 5 ? -4.974 -7.493 -1.828 1.00 0.00 5 PRO A C 20
ATOM 34116 O O . PRO A 1 5 ? -4.766 -6.469 -2.482 1.00 0.00 5 PRO A O 20
ATOM 34127 N N . ASP A 1 6 ? -6.029 -8.283 -2.006 1.00 0.00 6 ASP A N 20
ATOM 34128 C CA . ASP A 1 6 ? -7.106 -7.982 -2.944 1.00 0.00 6 ASP A CA 20
ATOM 34129 C C . ASP A 1 6 ? -7.779 -6.663 -2.585 1.00 0.00 6 ASP A C 20
ATOM 34130 O O . ASP A 1 6 ? -8.037 -5.826 -3.448 1.00 0.00 6 ASP A O 20
ATOM 34139 N N . GLU A 1 7 ? -8.065 -6.491 -1.297 1.00 0.00 7 GLU A N 20
ATOM 34140 C CA . GLU A 1 7 ? -8.772 -5.313 -0.811 1.00 0.00 7 GLU A CA 20
ATOM 34141 C C . GLU A 1 7 ? -7.881 -4.080 -0.886 1.00 0.00 7 GLU A C 20
ATOM 34142 O O . GLU A 1 7 ? -8.341 -2.996 -1.245 1.00 0.00 7 GLU A O 20
ATOM 34154 N N . VAL A 1 8 ? -6.606 -4.257 -0.550 1.00 0.00 8 VAL A N 20
ATOM 34155 C CA . VAL A 1 8 ? -5.643 -3.161 -0.595 1.00 0.00 8 VAL A CA 20
ATOM 34156 C C . VAL A 1 8 ? -5.549 -2.587 -2.006 1.00 0.00 8 VAL A C 20
ATOM 34157 O O . VAL A 1 8 ? -5.732 -1.385 -2.212 1.00 0.00 8 VAL A O 20
ATOM 34170 N N . ALA A 1 9 ? -5.287 -3.458 -2.975 1.00 0.00 9 ALA A N 20
ATOM 34171 C CA . ALA A 1 9 ? -5.195 -3.047 -4.372 1.00 0.00 9 ALA A CA 20
ATOM 34172 C C . ALA A 1 9 ? -6.508 -2.431 -4.848 1.00 0.00 9 ALA A C 20
ATOM 34173 O O . ALA A 1 9 ? -6.509 -1.468 -5.615 1.00 0.00 9 ALA A O 20
ATOM 34180 N N . ARG A 1 10 ? -7.615 -2.989 -4.370 1.00 0.00 10 ARG A N 20
ATOM 34181 C CA . ARG A 1 10 ? -8.948 -2.519 -4.729 1.00 0.00 10 ARG A CA 20
ATOM 34182 C C . ARG A 1 10 ? -9.124 -1.041 -4.380 1.00 0.00 10 ARG A C 20
ATOM 34183 O O . ARG A 1 10 ? -9.563 -0.242 -5.211 1.00 0.00 10 ARG A O 20
ATOM 34204 N N . VAL A 1 11 ? -8.776 -0.685 -3.149 1.00 0.00 11 VAL A N 20
ATOM 34205 C CA . VAL A 1 11 ? -8.925 0.689 -2.679 1.00 0.00 11 VAL A CA 20
ATOM 34206 C C . VAL A 1 11 ? -7.953 1.621 -3.397 1.00 0.00 11 VAL A C 20
ATOM 34207 O O . VAL A 1 11 ? -8.294 2.762 -3.701 1.00 0.00 11 VAL A O 20
ATOM 34220 N N . LEU A 1 12 ? -6.753 1.127 -3.685 1.00 0.00 12 LEU A N 20
ATOM 34221 C CA . LEU A 1 12 ? -5.760 1.915 -4.408 1.00 0.00 12 LEU A CA 20
ATOM 34222 C C . LEU A 1 12 ? -6.297 2.336 -5.773 1.00 0.00 12 LEU A C 20
ATOM 34223 O O . LEU A 1 12 ? -6.178 3.497 -6.164 1.00 0.00 12 LEU A O 20
ATOM 34239 N N . GLU A 1 13 ? -6.902 1.388 -6.484 1.00 0.00 13 GLU A N 20
ATOM 34240 C CA . GLU A 1 13 ? -7.497 1.661 -7.783 1.00 0.00 13 GLU A CA 20
ATOM 34241 C C . GLU A 1 13 ? -8.594 2.715 -7.670 1.00 0.00 13 GLU A C 20
ATOM 34242 O O . GLU A 1 13 ? -8.731 3.581 -8.537 1.00 0.00 13 GLU A O 20
ATOM 34254 N N . LYS A 1 14 ? -9.371 2.631 -6.599 1.00 0.00 14 LYS A N 20
ATOM 34255 C CA . LYS A 1 14 ? -10.452 3.575 -6.354 1.00 0.00 14 LYS A CA 20
ATOM 34256 C C . LYS A 1 14 ? -9.908 4.947 -5.968 1.00 0.00 14 LYS A C 20
ATOM 34257 O O . LYS A 1 14 ? -10.574 5.967 -6.152 1.00 0.00 14 LYS A O 20
ATOM 34276 N N . ALA A 1 15 ? -8.693 4.962 -5.442 1.00 0.00 15 ALA A N 20
ATOM 34277 C CA . ALA A 1 15 ? -8.043 6.199 -5.030 1.00 0.00 15 ALA A CA 20
ATOM 34278 C C . ALA A 1 15 ? -7.261 6.833 -6.180 1.00 0.00 15 ALA A C 20
ATOM 34279 O O . ALA A 1 15 ? -6.360 7.638 -5.954 1.00 0.00 15 ALA A O 20
ATOM 34286 N N . GLY A 1 16 ? -7.591 6.455 -7.410 1.00 0.00 16 GLY A N 20
ATOM 34287 C CA . GLY A 1 16 ? -7.010 7.111 -8.571 1.00 0.00 16 GLY A CA 20
ATOM 34288 C C . GLY A 1 16 ? -5.652 6.567 -8.960 1.00 0.00 16 GLY A C 20
ATOM 34289 O O . GLY A 1 16 ? -5.025 7.064 -9.898 1.00 0.00 16 GLY A O 20
ATOM 34293 N N . PHE A 1 17 ? -5.192 5.552 -8.253 1.00 0.00 17 PHE A N 20
ATOM 34294 C CA . PHE A 1 17 ? -3.874 4.991 -8.503 1.00 0.00 17 PHE A CA 20
ATOM 34295 C C . PHE A 1 17 ? -3.853 4.131 -9.760 1.00 0.00 17 PHE A C 20
ATOM 34296 O O . PHE A 1 17 ? -4.887 3.638 -10.212 1.00 0.00 17 PHE A O 20
ATOM 34313 N N . THR A 1 18 ? -2.663 3.963 -10.316 1.00 0.00 18 THR A N 20
ATOM 34314 C CA . THR A 1 18 ? -2.459 3.115 -11.478 1.00 0.00 18 THR A CA 20
ATOM 34315 C C . THR A 1 18 ? -1.360 2.094 -11.196 1.00 0.00 18 THR A C 20
ATOM 34316 O O . THR A 1 18 ? -0.480 2.339 -10.368 1.00 0.00 18 THR A O 20
ATOM 34327 N N . VAL A 1 19 ? -1.419 0.945 -11.857 1.00 0.00 19 VAL A N 20
ATOM 34328 C CA . VAL A 1 19 ? -0.418 -0.094 -11.656 1.00 0.00 19 VAL A CA 20
ATOM 34329 C C . VAL A 1 19 ? 0.904 0.289 -12.330 1.00 0.00 19 VAL A C 20
ATOM 34330 O O . VAL A 1 19 ? 0.923 0.783 -13.460 1.00 0.00 19 VAL A O 20
ATOM 34343 N N . ASP A 1 20 ? 2.003 0.082 -11.619 1.00 0.00 20 ASP A N 20
ATOM 34344 C CA . ASP A 1 20 ? 3.328 0.363 -12.155 1.00 0.00 20 ASP A CA 20
ATOM 34345 C C . ASP A 1 20 ? 3.971 -0.918 -12.653 1.00 0.00 20 ASP A C 20
ATOM 34346 O O . ASP A 1 20 ? 4.229 -1.077 -13.844 1.00 0.00 20 ASP A O 20
ATOM 34355 N N . VAL A 1 21 ? 4.214 -1.833 -11.733 1.00 0.00 21 VAL A N 20
ATOM 34356 C CA . VAL A 1 21 ? 4.855 -3.089 -12.066 1.00 0.00 21 VAL A CA 20
ATOM 34357 C C . VAL A 1 21 ? 4.036 -4.266 -11.551 1.00 0.00 21 VAL A C 20
ATOM 34358 O O . VAL A 1 21 ? 3.942 -4.514 -10.347 1.00 0.00 21 VAL A O 20
ATOM 34371 N N . VAL A 1 22 ? 3.411 -4.977 -12.470 1.00 0.00 22 VAL A N 20
ATOM 34372 C CA . VAL A 1 22 ? 2.622 -6.137 -12.109 1.00 0.00 22 VAL A CA 20
ATOM 34373 C C . VAL A 1 22 ? 3.499 -7.390 -12.086 1.00 0.00 22 VAL A C 20
ATOM 34374 O O . VAL A 1 22 ? 4.047 -7.813 -13.107 1.00 0.00 22 VAL A O 20
ATOM 34387 N N . THR A 1 23 ? 3.666 -7.950 -10.902 1.00 0.00 23 THR A N 20
ATOM 34388 C CA . THR A 1 23 ? 4.427 -9.175 -10.737 1.00 0.00 23 THR A CA 20
ATOM 34389 C C . THR A 1 23 ? 3.574 -10.223 -10.038 1.00 0.00 23 THR A C 20
ATOM 34390 O O . THR A 1 23 ? 2.585 -9.894 -9.376 1.00 0.00 23 THR A O 20
ATOM 34401 N N . ASN A 1 24 ? 3.956 -11.477 -10.180 1.00 0.00 24 ASN A N 20
ATOM 34402 C CA . ASN A 1 24 ? 3.152 -12.581 -9.681 1.00 0.00 24 ASN A CA 20
ATOM 34403 C C . ASN A 1 24 ? 3.202 -12.659 -8.156 1.00 0.00 24 ASN A C 20
ATOM 34404 O O . ASN A 1 24 ? 2.455 -13.415 -7.546 1.00 0.00 24 ASN A O 20
ATOM 34415 N N . LYS A 1 25 ? 4.059 -11.850 -7.541 1.00 0.00 25 LYS A N 20
ATOM 34416 C CA . LYS A 1 25 ? 4.217 -11.860 -6.095 1.00 0.00 25 LYS A CA 20
ATOM 34417 C C . LYS A 1 25 ? 3.917 -10.476 -5.528 1.00 0.00 25 LYS A C 20
ATOM 34418 O O . LYS A 1 25 ? 3.805 -10.286 -4.316 1.00 0.00 25 LYS A O 20
ATOM 34437 N N . THR A 1 26 ? 3.761 -9.504 -6.412 1.00 0.00 26 THR A N 20
ATOM 34438 C CA . THR A 1 26 ? 3.710 -8.116 -5.996 1.00 0.00 26 THR A CA 20
ATOM 34439 C C . THR A 1 26 ? 2.921 -7.250 -6.986 1.00 0.00 26 THR A C 20
ATOM 34440 O O . THR A 1 26 ? 3.121 -7.334 -8.198 1.00 0.00 26 THR A O 20
ATOM 34451 N N . TYR A 1 27 ? 2.020 -6.431 -6.470 1.00 0.00 27 TYR A N 20
ATOM 34452 C CA . TYR A 1 27 ? 1.348 -5.442 -7.299 1.00 0.00 27 TYR A CA 20
ATOM 34453 C C . TYR A 1 27 ? 1.963 -4.069 -7.075 1.00 0.00 27 TYR A C 20
ATOM 34454 O O . TYR A 1 27 ? 1.672 -3.409 -6.078 1.00 0.00 27 TYR A O 20
ATOM 34472 N N . GLY A 1 28 ? 2.837 -3.662 -7.984 1.00 0.00 28 GLY A N 20
ATOM 34473 C CA . GLY A 1 28 ? 3.409 -2.336 -7.915 1.00 0.00 28 GLY A CA 20
ATOM 34474 C C . GLY A 1 28 ? 2.387 -1.289 -8.291 1.00 0.00 28 GLY A C 20
ATOM 34475 O O . GLY A 1 28 ? 1.804 -1.350 -9.370 1.00 0.00 28 GLY A O 20
ATOM 34479 N N . TYR A 1 29 ? 2.164 -0.339 -7.411 1.00 0.00 29 TYR A N 20
ATOM 34480 C CA . TYR A 1 29 ? 1.108 0.637 -7.588 1.00 0.00 29 TYR A CA 20
ATOM 34481 C C . TYR A 1 29 ? 1.642 2.053 -7.424 1.00 0.00 29 TYR A C 20
ATOM 34482 O O . TYR A 1 29 ? 2.474 2.309 -6.559 1.00 0.00 29 TYR A O 20
ATOM 34500 N N . ARG A 1 30 ? 1.176 2.972 -8.261 1.00 0.00 30 ARG A N 20
ATOM 34501 C CA . ARG A 1 30 ? 1.728 4.319 -8.266 1.00 0.00 30 ARG A CA 20
ATOM 34502 C C . ARG A 1 30 ? 0.697 5.391 -8.594 1.00 0.00 30 ARG A C 20
ATOM 34503 O O . ARG A 1 30 ? -0.340 5.129 -9.206 1.00 0.00 30 ARG A O 20
ATOM 34524 N N . ARG A 1 31 ? 1.011 6.601 -8.152 1.00 0.00 31 ARG A N 20
ATOM 34525 C CA . ARG A 1 31 ? 0.365 7.815 -8.624 1.00 0.00 31 ARG A CA 20
ATOM 34526 C C . ARG A 1 31 ? 1.280 8.993 -8.326 1.00 0.00 31 ARG A C 20
ATOM 34527 O O . ARG A 1 31 ? 1.410 9.420 -7.179 1.00 0.00 31 ARG A O 20
ATOM 34548 N N . GLY A 1 32 ? 1.944 9.485 -9.360 1.00 0.00 32 GLY A N 20
ATOM 34549 C CA . GLY A 1 32 ? 2.948 10.511 -9.176 1.00 0.00 32 GLY A CA 20
ATOM 34550 C C . GLY A 1 32 ? 4.267 9.906 -8.744 1.00 0.00 32 GLY A C 20
ATOM 34551 O O . GLY A 1 32 ? 4.676 8.871 -9.269 1.00 0.00 32 GLY A O 20
ATOM 34555 N N . GLU A 1 33 ? 4.927 10.532 -7.779 1.00 0.00 33 GLU A N 20
ATOM 34556 C CA . GLU A 1 33 ? 6.179 10.006 -7.241 1.00 0.00 33 GLU A CA 20
ATOM 34557 C C . GLU A 1 33 ? 5.881 9.049 -6.085 1.00 0.00 33 GLU A C 20
ATOM 34558 O O . GLU A 1 33 ? 6.783 8.526 -5.427 1.00 0.00 33 GLU A O 20
ATOM 34570 N N . ASN A 1 34 ? 4.597 8.802 -5.867 1.00 0.00 34 ASN A N 20
ATOM 34571 C CA . ASN A 1 34 ? 4.155 7.925 -4.795 1.00 0.00 34 ASN A CA 20
ATOM 34572 C C . ASN A 1 34 ? 4.056 6.493 -5.293 1.00 0.00 34 ASN A C 20
ATOM 34573 O O . ASN A 1 34 ? 3.096 6.123 -5.977 1.00 0.00 34 ASN A O 20
ATOM 34584 N N . TYR A 1 35 ? 5.071 5.705 -4.978 1.00 0.00 35 TYR A N 20
ATOM 34585 C CA . TYR A 1 35 ? 5.105 4.304 -5.366 1.00 0.00 35 TYR A CA 20
ATOM 34586 C C . TYR A 1 35 ? 4.868 3.410 -4.157 1.00 0.00 35 TYR A C 20
ATOM 34587 O O . TYR A 1 35 ? 5.539 3.555 -3.135 1.00 0.00 35 TYR A O 20
ATOM 34605 N N . VAL A 1 36 ? 3.910 2.502 -4.276 1.00 0.00 36 VAL A N 20
ATOM 34606 C CA . VAL A 1 36 ? 3.635 1.521 -3.234 1.00 0.00 36 VAL A CA 20
ATOM 34607 C C . VAL A 1 36 ? 3.565 0.127 -3.848 1.00 0.00 36 VAL A C 20
ATOM 34608 O O . VAL A 1 36 ? 3.419 -0.017 -5.063 1.00 0.00 36 VAL A O 20
ATOM 34621 N N . TYR A 1 37 ? 3.685 -0.897 -3.022 1.00 0.00 37 TYR A N 20
ATOM 34622 C CA . TYR A 1 37 ? 3.642 -2.267 -3.503 1.00 0.00 37 TYR A CA 20
ATOM 34623 C C . TYR A 1 37 ? 2.703 -3.105 -2.650 1.00 0.00 37 TYR A C 20
ATOM 34624 O O . TYR A 1 37 ? 2.840 -3.160 -1.427 1.00 0.00 37 TYR A O 20
ATOM 34642 N N . VAL A 1 38 ? 1.745 -3.746 -3.295 1.00 0.00 38 VAL A N 20
ATOM 34643 C CA . VAL A 1 38 ? 0.844 -4.646 -2.599 1.00 0.00 38 VAL A CA 20
ATOM 34644 C C . VAL A 1 38 ? 1.442 -6.046 -2.567 1.00 0.00 38 VAL A C 20
ATOM 34645 O O . VAL A 1 38 ? 1.656 -6.669 -3.613 1.00 0.00 38 VAL A O 20
ATOM 34658 N N . ASN A 1 39 ? 1.726 -6.523 -1.367 1.00 0.00 39 ASN A N 20
ATOM 34659 C CA . ASN A 1 39 ? 2.315 -7.841 -1.183 1.00 0.00 39 ASN A CA 20
ATOM 34660 C C . ASN A 1 39 ? 1.240 -8.912 -1.326 1.00 0.00 39 ASN A C 20
ATOM 34661 O O . ASN A 1 39 ? 0.318 -8.989 -0.515 1.00 0.00 39 ASN A O 20
ATOM 34672 N N . ARG A 1 40 ? 1.357 -9.731 -2.365 1.00 0.00 40 ARG A N 20
ATOM 34673 C CA . ARG A 1 40 ? 0.333 -10.723 -2.679 1.00 0.00 40 ARG A CA 20
ATOM 34674 C C . ARG A 1 40 ? 0.432 -11.930 -1.756 1.00 0.00 40 ARG A C 20
ATOM 34675 O O . ARG A 1 40 ? -0.477 -12.758 -1.701 1.00 0.00 40 ARG A O 20
ATOM 34696 N N . GLU A 1 41 ? 1.532 -12.021 -1.025 1.00 0.00 41 GLU A N 20
ATOM 34697 C CA . GLU A 1 41 ? 1.770 -13.149 -0.135 1.00 0.00 41 GLU A CA 20
ATOM 34698 C C . GLU A 1 41 ? 1.286 -12.833 1.276 1.00 0.00 41 GLU A C 20
ATOM 34699 O O . GLU A 1 41 ? 1.761 -13.416 2.256 1.00 0.00 41 GLU A O 20
ATOM 34711 N N . ALA A 1 42 ? 0.330 -11.914 1.372 1.00 0.00 42 ALA A N 20
ATOM 34712 C CA . ALA A 1 42 ? -0.284 -11.586 2.647 1.00 0.00 42 ALA A CA 20
ATOM 34713 C C . ALA A 1 42 ? -1.181 -12.727 3.104 1.00 0.00 42 ALA A C 20
ATOM 34714 O O . ALA A 1 42 ? -2.368 -12.768 2.783 1.00 0.00 42 ALA A O 20
ATOM 34721 N N . ARG A 1 43 ? -0.599 -13.655 3.847 1.00 0.00 43 ARG A N 20
ATOM 34722 C CA . ARG A 1 43 ? -1.308 -14.846 4.280 1.00 0.00 43 ARG A CA 20
ATOM 34723 C C . ARG A 1 43 ? -2.333 -14.509 5.352 1.00 0.00 43 ARG A C 20
ATOM 34724 O O . ARG A 1 43 ? -3.349 -15.184 5.487 1.00 0.00 43 ARG A O 20
ATOM 34745 N N . MET A 1 44 ? -2.059 -13.463 6.118 1.00 0.00 44 MET A N 20
ATOM 34746 C CA . MET A 1 44 ? -2.947 -13.067 7.203 1.00 0.00 44 MET A CA 20
ATOM 34747 C C . MET A 1 44 ? -3.383 -11.612 7.060 1.00 0.00 44 MET A C 20
ATOM 34748 O O . MET A 1 44 ? -4.042 -11.063 7.942 1.00 0.00 44 MET A O 20
ATOM 34762 N N . GLY A 1 45 ? -3.012 -10.993 5.942 1.00 0.00 45 GLY A N 20
ATOM 34763 C CA . GLY A 1 45 ? -3.378 -9.603 5.698 1.00 0.00 45 GLY A CA 20
ATOM 34764 C C . GLY A 1 45 ? -2.674 -8.631 6.628 1.00 0.00 45 GLY A C 20
ATOM 34765 O O . GLY A 1 45 ? -3.065 -7.471 6.737 1.00 0.00 45 GLY A O 20
ATOM 34769 N N . ARG A 1 46 ? -1.636 -9.107 7.303 1.00 0.00 46 ARG A N 20
ATOM 34770 C CA . ARG A 1 46 ? -0.884 -8.284 8.231 1.00 0.00 46 ARG A CA 20
ATOM 34771 C C . ARG A 1 46 ? 0.241 -7.558 7.512 1.00 0.00 46 ARG A C 20
ATOM 34772 O O . ARG A 1 46 ? 0.793 -6.585 8.013 1.00 0.00 46 ARG A O 20
ATOM 34793 N N . THR A 1 47 ? 0.558 -8.033 6.322 1.00 0.00 47 THR A N 20
ATOM 34794 C CA . THR A 1 47 ? 1.660 -7.522 5.552 1.00 0.00 47 THR A CA 20
ATOM 34795 C C . THR A 1 47 ? 1.250 -7.547 4.093 1.00 0.00 47 THR A C 20
ATOM 34796 O O . THR A 1 47 ? 1.294 -8.582 3.433 1.00 0.00 47 THR A O 20
ATOM 34807 N N . ALA A 1 48 ? 0.845 -6.405 3.599 1.00 0.00 48 ALA A N 20
ATOM 34808 C CA . ALA A 1 48 ? 0.254 -6.322 2.272 1.00 0.00 48 ALA A CA 20
ATOM 34809 C C . ALA A 1 48 ? 0.305 -4.904 1.732 1.00 0.00 48 ALA A C 20
ATOM 34810 O O . ALA A 1 48 ? 0.446 -4.709 0.526 1.00 0.00 48 ALA A O 20
ATOM 34817 N N . LEU A 1 49 ? 0.223 -3.912 2.603 1.00 0.00 49 LEU A N 20
ATOM 34818 C CA . LEU A 1 49 ? 0.424 -2.545 2.158 1.00 0.00 49 LEU A CA 20
ATOM 34819 C C . LEU A 1 49 ? 1.847 -2.123 2.451 1.00 0.00 49 LEU A C 20
ATOM 34820 O O . LEU A 1 49 ? 2.160 -1.622 3.535 1.00 0.00 49 LEU A O 20
ATOM 34836 N N . ILE A 1 50 ? 2.711 -2.368 1.497 1.00 0.00 50 ILE A N 20
ATOM 34837 C CA . ILE A 1 50 ? 4.096 -1.994 1.619 1.00 0.00 50 ILE A CA 20
ATOM 34838 C C . ILE A 1 50 ? 4.354 -0.773 0.759 1.00 0.00 50 ILE A C 20
ATOM 34839 O O . ILE A 1 50 ? 4.511 -0.872 -0.453 1.00 0.00 50 ILE A O 20
ATOM 34855 N N . ILE A 1 51 ? 4.352 0.384 1.401 1.00 0.00 51 ILE A N 20
ATOM 34856 C CA . ILE A 1 51 ? 4.359 1.648 0.686 1.00 0.00 51 ILE A CA 20
ATOM 34857 C C . ILE A 1 51 ? 5.731 1.973 0.081 1.00 0.00 51 ILE A C 20
ATOM 34858 O O . ILE A 1 51 ? 6.058 1.531 -1.017 1.00 0.00 51 ILE A O 20
ATOM 34874 N N . HIS A 1 52 ? 6.532 2.716 0.817 1.00 0.00 52 HIS A N 20
ATOM 34875 C CA . HIS A 1 52 ? 7.783 3.241 0.321 1.00 0.00 52 HIS A CA 20
ATOM 34876 C C . HIS A 1 52 ? 8.501 3.903 1.485 1.00 0.00 52 HIS A C 20
ATOM 34877 O O . HIS A 1 52 ? 7.843 4.461 2.364 1.00 0.00 52 HIS A O 20
ATOM 34892 N N . PRO A 1 53 ? 9.840 3.822 1.542 1.00 0.00 53 PRO A N 20
ATOM 34893 C CA . PRO A 1 53 ? 10.631 4.570 2.531 1.00 0.00 53 PRO A CA 20
ATOM 34894 C C . PRO A 1 53 ? 10.427 6.084 2.377 1.00 0.00 53 PRO A C 20
ATOM 34895 O O . PRO A 1 53 ? 9.480 6.516 1.715 1.00 0.00 53 PRO A O 20
ATOM 34906 N N . ARG A 1 54 ? 11.295 6.886 2.989 1.00 0.00 54 ARG A N 20
ATOM 34907 C CA . ARG A 1 54 ? 11.168 8.354 2.961 1.00 0.00 54 ARG A CA 20
ATOM 34908 C C . ARG A 1 54 ? 10.019 8.814 3.861 1.00 0.00 54 ARG A C 20
ATOM 34909 O O . ARG A 1 54 ? 10.186 9.686 4.709 1.00 0.00 54 ARG A O 20
ATOM 34930 N N . LEU A 1 55 ? 8.859 8.200 3.671 1.00 0.00 55 LEU A N 20
ATOM 34931 C CA . LEU A 1 55 ? 7.647 8.555 4.395 1.00 0.00 55 LEU A CA 20
ATOM 34932 C C . LEU A 1 55 ? 7.534 7.806 5.713 1.00 0.00 55 LEU A C 20
ATOM 34933 O O . LEU A 1 55 ? 6.467 7.782 6.320 1.00 0.00 55 LEU A O 20
ATOM 34949 N N . LYS A 1 56 ? 8.632 7.209 6.151 1.00 0.00 56 LYS A N 20
ATOM 34950 C CA . LYS A 1 56 ? 8.645 6.425 7.382 1.00 0.00 56 LYS A CA 20
ATOM 34951 C C . LYS A 1 56 ? 8.186 7.266 8.572 1.00 0.00 56 LYS A C 20
ATOM 34952 O O . LYS A 1 56 ? 7.378 6.812 9.384 1.00 0.00 56 LYS A O 20
ATOM 34971 N N . ASP A 1 57 ? 8.679 8.494 8.654 1.00 0.00 57 ASP A N 20
ATOM 34972 C CA . ASP A 1 57 ? 8.337 9.394 9.756 1.00 0.00 57 ASP A CA 20
ATOM 34973 C C . ASP A 1 57 ? 6.856 9.755 9.728 1.00 0.00 57 ASP A C 20
ATOM 34974 O O . ASP A 1 57 ? 6.148 9.586 10.725 1.00 0.00 57 ASP A O 20
ATOM 34983 N N . ARG A 1 58 ? 6.394 10.250 8.586 1.00 0.00 58 ARG A N 20
ATOM 34984 C CA . ARG A 1 58 ? 4.996 10.636 8.425 1.00 0.00 58 ARG A CA 20
ATOM 34985 C C . ARG A 1 58 ? 4.064 9.442 8.612 1.00 0.00 58 ARG A C 20
ATOM 34986 O O . ARG A 1 58 ? 3.088 9.517 9.360 1.00 0.00 58 ARG A O 20
ATOM 35007 N N . SER A 1 59 ? 4.370 8.343 7.937 1.00 0.00 59 SER A N 20
ATOM 35008 C CA . SER A 1 59 ? 3.538 7.153 8.005 1.00 0.00 59 SER A CA 20
ATOM 35009 C C . SER A 1 59 ? 3.446 6.622 9.431 1.00 0.00 59 SER A C 20
ATOM 35010 O O . SER A 1 59 ? 2.390 6.148 9.847 1.00 0.00 59 SER A O 20
ATOM 35018 N N . SER A 1 60 ? 4.550 6.704 10.169 1.00 0.00 60 SER A N 20
ATOM 35019 C CA . SER A 1 60 ? 4.599 6.242 11.554 1.00 0.00 60 SER A CA 20
ATOM 35020 C C . SER A 1 60 ? 3.604 7.006 12.433 1.00 0.00 60 SER A C 20
ATOM 35021 O O . SER A 1 60 ? 3.261 6.559 13.527 1.00 0.00 60 SER A O 20
ATOM 35029 N N . SER A 1 61 ? 3.146 8.157 11.952 1.00 0.00 61 SER A N 20
ATOM 35030 C CA . SER A 1 61 ? 2.223 8.988 12.712 1.00 0.00 61 SER A CA 20
ATOM 35031 C C . SER A 1 61 ? 0.781 8.783 12.245 1.00 0.00 61 SER A C 20
ATOM 35032 O O . SER A 1 61 ? -0.133 9.461 12.715 1.00 0.00 61 SER A O 20
ATOM 35040 N N . LEU A 1 62 ? 0.578 7.849 11.323 1.00 0.00 62 LEU A N 20
ATOM 35041 C CA . LEU A 1 62 ? -0.750 7.595 10.780 1.00 0.00 62 LEU A CA 20
ATOM 35042 C C . LEU A 1 62 ? -1.034 6.101 10.695 1.00 0.00 62 LEU A C 20
ATOM 35043 O O . LEU A 1 62 ? -1.697 5.532 11.564 1.00 0.00 62 LEU A O 20
ATOM 35059 N N . ALA A 1 63 ? -0.504 5.472 9.656 1.00 0.00 63 ALA A N 20
ATOM 35060 C CA . ALA A 1 63 ? -0.789 4.075 9.376 1.00 0.00 63 ALA A CA 20
ATOM 35061 C C . ALA A 1 63 ? 0.153 3.165 10.147 1.00 0.00 63 ALA A C 20
ATOM 35062 O O . ALA A 1 63 ? 1.376 3.277 10.027 1.00 0.00 63 ALA A O 20
ATOM 35069 N N . ASP A 1 64 ? -0.426 2.258 10.921 1.00 0.00 64 ASP A N 20
ATOM 35070 C CA . ASP A 1 64 ? 0.341 1.374 11.790 1.00 0.00 64 ASP A CA 20
ATOM 35071 C C . ASP A 1 64 ? 1.152 0.365 10.981 1.00 0.00 64 ASP A C 20
ATOM 35072 O O . ASP A 1 64 ? 0.620 -0.321 10.103 1.00 0.00 64 ASP A O 20
ATOM 35081 N N . PRO A 1 65 ? 2.461 0.288 11.248 1.00 0.00 65 PRO A N 20
ATOM 35082 C CA . PRO A 1 65 ? 3.329 -0.735 10.684 1.00 0.00 65 PRO A CA 20
ATOM 35083 C C . PRO A 1 65 ? 3.213 -2.041 11.462 1.00 0.00 65 PRO A C 20
ATOM 35084 O O . PRO A 1 65 ? 3.294 -2.049 12.693 1.00 0.00 65 PRO A O 20
ATOM 35095 N N . ALA A 1 66 ? 3.010 -3.137 10.749 1.00 0.00 66 ALA A N 20
ATOM 35096 C CA . ALA A 1 66 ? 2.861 -4.440 11.384 1.00 0.00 66 ALA A CA 20
ATOM 35097 C C . ALA A 1 66 ? 4.204 -4.945 11.888 1.00 0.00 66 ALA A C 20
ATOM 35098 O O . ALA A 1 66 ? 4.346 -5.346 13.042 1.00 0.00 66 ALA A O 20
ATOM 35105 N N . SER A 1 67 ? 5.188 -4.903 11.010 1.00 0.00 67 SER A N 20
ATOM 35106 C CA . SER A 1 67 ? 6.533 -5.329 11.338 1.00 0.00 67 SER A CA 20
ATOM 35107 C C . SER A 1 67 ? 7.419 -4.114 11.530 1.00 0.00 67 SER A C 20
ATOM 35108 O O . SER A 1 67 ? 7.318 -3.391 12.521 1.00 0.00 67 SER A O 20
ATOM 35116 N N . ASP A 1 68 ? 8.251 -3.902 10.564 1.00 0.00 68 ASP A N 20
ATOM 35117 C CA . ASP A 1 68 ? 9.123 -2.768 10.490 1.00 0.00 68 ASP A CA 20
ATOM 35118 C C . ASP A 1 68 ? 9.509 -2.545 9.041 1.00 0.00 68 ASP A C 20
ATOM 35119 O O . ASP A 1 68 ? 9.284 -1.476 8.478 1.00 0.00 68 ASP A O 20
ATOM 35128 N N . ILE A 1 69 ? 10.052 -3.584 8.443 1.00 0.00 69 ILE A N 20
ATOM 35129 C CA . ILE A 1 69 ? 10.404 -3.595 7.041 1.00 0.00 69 ILE A CA 20
ATOM 35130 C C . ILE A 1 69 ? 10.304 -5.016 6.513 1.00 0.00 69 ILE A C 20
ATOM 35131 O O . ILE A 1 69 ? 10.662 -5.974 7.198 1.00 0.00 69 ILE A O 20
ATOM 35147 N N . LYS A 1 70 ? 9.800 -5.141 5.309 1.00 0.00 70 LYS A N 20
ATOM 35148 C CA . LYS A 1 70 ? 9.647 -6.437 4.664 1.00 0.00 70 LYS A CA 20
ATOM 35149 C C . LYS A 1 70 ? 10.418 -6.429 3.358 1.00 0.00 70 LYS A C 20
ATOM 35150 O O . LYS A 1 70 ? 10.164 -5.595 2.486 1.00 0.00 70 LYS A O 20
ATOM 35169 N N . THR A 1 71 ? 11.374 -7.331 3.234 1.00 0.00 71 THR A N 20
ATOM 35170 C CA . THR A 1 71 ? 12.257 -7.332 2.086 1.00 0.00 71 THR A CA 20
ATOM 35171 C C . THR A 1 71 ? 11.777 -8.276 0.990 1.00 0.00 71 THR A C 20
ATOM 35172 O O . THR A 1 71 ? 11.174 -9.321 1.254 1.00 0.00 71 THR A O 20
ATOM 35183 N N . CYS A 1 72 ? 12.069 -7.883 -0.239 1.00 0.00 72 CYS A N 20
ATOM 35184 C CA . CYS A 1 72 ? 11.645 -8.590 -1.437 1.00 0.00 72 CYS A CA 20
ATOM 35185 C C . CYS A 1 72 ? 12.232 -7.861 -2.635 1.00 0.00 72 CYS A C 20
ATOM 35186 O O . CYS A 1 72 ? 12.111 -6.641 -2.734 1.00 0.00 72 CYS A O 20
ATOM 35194 N N . ASP A 1 73 ? 12.845 -8.606 -3.547 1.00 0.00 73 ASP A N 20
ATOM 35195 C CA . ASP A 1 73 ? 13.681 -8.023 -4.604 1.00 0.00 73 ASP A CA 20
ATOM 35196 C C . ASP A 1 73 ? 12.907 -7.122 -5.567 1.00 0.00 73 ASP A C 20
ATOM 35197 O O . ASP A 1 73 ? 13.497 -6.531 -6.471 1.00 0.00 73 ASP A O 20
ATOM 35206 N N . HIS A 1 74 ? 11.606 -6.994 -5.371 1.00 0.00 74 HIS A N 20
ATOM 35207 C CA . HIS A 1 74 ? 10.798 -6.114 -6.206 1.00 0.00 74 HIS A CA 20
ATOM 35208 C C . HIS A 1 74 ? 10.862 -4.663 -5.722 1.00 0.00 74 HIS A C 20
ATOM 35209 O O . HIS A 1 74 ? 10.596 -3.737 -6.486 1.00 0.00 74 HIS A O 20
ATOM 35224 N N . TYR A 1 75 ? 11.228 -4.460 -4.460 1.00 0.00 75 TYR A N 20
ATOM 35225 C CA . TYR A 1 75 ? 11.164 -3.127 -3.856 1.00 0.00 75 TYR A CA 20
ATOM 35226 C C . TYR A 1 75 ? 12.515 -2.404 -3.933 1.00 0.00 75 TYR A C 20
ATOM 35227 O O . TYR A 1 75 ? 13.227 -2.306 -2.935 1.00 0.00 75 TYR A O 20
ATOM 35245 N N . GLN A 1 76 ? 12.880 -1.914 -5.113 1.00 0.00 76 GLN A N 20
ATOM 35246 C CA . GLN A 1 76 ? 14.138 -1.184 -5.274 1.00 0.00 76 GLN A CA 20
ATOM 35247 C C . GLN A 1 76 ? 13.931 0.299 -4.993 1.00 0.00 76 GLN A C 20
ATOM 35248 O O . GLN A 1 76 ? 14.356 0.810 -3.955 1.00 0.00 76 GLN A O 20
ATOM 35262 N N . ASN A 1 77 ? 13.250 0.964 -5.925 1.00 0.00 77 ASN A N 20
ATOM 35263 C CA . ASN A 1 77 ? 12.987 2.401 -5.856 1.00 0.00 77 ASN A CA 20
ATOM 35264 C C . ASN A 1 77 ? 14.265 3.232 -5.899 1.00 0.00 77 ASN A C 20
ATOM 35265 O O . ASN A 1 77 ? 14.613 3.800 -6.938 1.00 0.00 77 ASN A O 20
ATOM 35276 N N . PHE A 1 78 ? 14.967 3.289 -4.776 1.00 0.00 78 PHE A N 20
ATOM 35277 C CA . PHE A 1 78 ? 16.088 4.204 -4.618 1.00 0.00 78 PHE A CA 20
ATOM 35278 C C . PHE A 1 78 ? 17.022 3.776 -3.479 1.00 0.00 78 PHE A C 20
ATOM 35279 O O . PHE A 1 78 ? 18.228 3.677 -3.685 1.00 0.00 78 PHE A O 20
ATOM 35296 N N . PRO A 1 79 ? 16.494 3.519 -2.259 1.00 0.00 79 PRO A N 20
ATOM 35297 C CA . PRO A 1 79 ? 17.327 3.210 -1.088 1.00 0.00 79 PRO A CA 20
ATOM 35298 C C . PRO A 1 79 ? 18.062 1.875 -1.198 1.00 0.00 79 PRO A C 20
ATOM 35299 O O . PRO A 1 79 ? 19.264 1.859 -1.461 1.00 0.00 79 PRO A O 20
ATOM 35310 N N . LEU A 1 80 ? 17.327 0.771 -1.007 1.00 0.00 80 LEU A N 20
ATOM 35311 C CA . LEU A 1 80 ? 17.905 -0.585 -1.017 1.00 0.00 80 LEU A CA 20
ATOM 35312 C C . LEU A 1 80 ? 18.816 -0.785 0.197 1.00 0.00 80 LEU A C 20
ATOM 35313 O O . LEU A 1 80 ? 19.749 -0.017 0.422 1.00 0.00 80 LEU A O 20
ATOM 35329 N N . TYR A 1 81 ? 18.528 -1.815 0.987 1.00 0.00 81 TYR A N 20
ATOM 35330 C CA . TYR A 1 81 ? 19.281 -2.082 2.207 1.00 0.00 81 TYR A CA 20
ATOM 35331 C C . TYR A 1 81 ? 20.737 -2.377 1.871 1.00 0.00 81 TYR A C 20
ATOM 35332 O O . TYR A 1 81 ? 21.058 -3.430 1.316 1.00 0.00 81 TYR A O 20
ATOM 35350 N N . LEU A 1 82 ? 21.606 -1.431 2.184 1.00 0.00 82 LEU A N 20
ATOM 35351 C CA . LEU A 1 82 ? 23.020 -1.563 1.885 1.00 0.00 82 LEU A CA 20
ATOM 35352 C C . LEU A 1 82 ? 23.690 -2.400 2.967 1.00 0.00 82 LEU A C 20
ATOM 35353 O O . LEU A 1 82 ? 23.980 -1.904 4.059 1.00 0.00 82 LEU A O 20
ATOM 35369 N N . GLY A 1 83 ? 23.904 -3.670 2.667 1.00 0.00 83 GLY A N 20
ATOM 35370 C CA . GLY A 1 83 ? 24.535 -4.559 3.615 1.00 0.00 83 GLY A CA 20
ATOM 35371 C C . GLY A 1 83 ? 25.311 -5.659 2.927 1.00 0.00 83 GLY A C 20
ATOM 35372 O O . GLY A 1 83 ? 25.389 -5.694 1.695 1.00 0.00 83 GLY A O 20
ATOM 35376 N N . GLY A 1 84 ? 25.873 -6.564 3.715 1.00 0.00 84 GLY A N 20
ATOM 35377 C CA . GLY A 1 84 ? 26.679 -7.636 3.166 1.00 0.00 84 GLY A CA 20
ATOM 35378 C C . GLY A 1 84 ? 25.921 -8.946 3.075 1.00 0.00 84 GLY A C 20
ATOM 35379 O O . GLY A 1 84 ? 26.519 -10.020 3.116 1.00 0.00 84 GLY A O 20
ATOM 35383 N N . GLU A 1 85 ? 24.603 -8.862 2.981 1.00 0.00 85 GLU A N 20
ATOM 35384 C CA . GLU A 1 85 ? 23.774 -10.032 2.792 1.00 0.00 85 GLU A CA 20
ATOM 35385 C C . GLU A 1 85 ? 23.577 -10.259 1.302 1.00 0.00 85 GLU A C 20
ATOM 35386 O O . GLU A 1 85 ? 24.115 -11.199 0.720 1.00 0.00 85 GLU A O 20
ATOM 35398 N N . THR A 1 86 ? 22.797 -9.379 0.698 1.00 0.00 86 THR A N 20
ATOM 35399 C CA . THR A 1 86 ? 22.566 -9.404 -0.737 1.00 0.00 86 THR A CA 20
ATOM 35400 C C . THR A 1 86 ? 22.013 -8.058 -1.212 1.00 0.00 86 THR A C 20
ATOM 35401 O O . THR A 1 86 ? 21.604 -7.919 -2.368 1.00 0.00 86 THR A O 20
ATOM 35412 N N . HIS A 1 87 ? 22.059 -7.051 -0.326 1.00 0.00 87 HIS A N 20
ATOM 35413 C CA . HIS A 1 87 ? 21.374 -5.777 -0.548 1.00 0.00 87 HIS A CA 20
ATOM 35414 C C . HIS A 1 87 ? 19.876 -6.033 -0.652 1.00 0.00 87 HIS A C 20
ATOM 35415 O O . HIS A 1 87 ? 19.377 -6.467 -1.691 1.00 0.00 87 HIS A O 20
ATOM 35430 N N . GLU A 1 88 ? 19.156 -5.757 0.421 1.00 0.00 88 GLU A N 20
ATOM 35431 C CA . GLU A 1 88 ? 17.767 -6.165 0.517 1.00 0.00 88 GLU A CA 20
ATOM 35432 C C . GLU A 1 88 ? 16.831 -5.062 0.071 1.00 0.00 88 GLU A C 20
ATOM 35433 O O . GLU A 1 88 ? 16.818 -3.963 0.623 1.00 0.00 88 GLU A O 20
ATOM 35445 N N . HIS A 1 89 ? 16.073 -5.364 -0.962 1.00 0.00 89 HIS A N 20
ATOM 35446 C CA . HIS A 1 89 ? 15.032 -4.478 -1.435 1.00 0.00 89 HIS A CA 20
ATOM 35447 C C . HIS A 1 89 ? 13.921 -4.451 -0.395 1.00 0.00 89 HIS A C 20
ATOM 35448 O O . HIS A 1 89 ? 13.133 -5.388 -0.305 1.00 0.00 89 HIS A O 20
ATOM 35463 N N . TYR A 1 90 ? 13.882 -3.408 0.412 1.00 0.00 90 TYR A N 20
ATOM 35464 C CA . TYR A 1 90 ? 13.003 -3.399 1.570 1.00 0.00 90 TYR A CA 20
ATOM 35465 C C . TYR A 1 90 ? 11.879 -2.387 1.423 1.00 0.00 90 TYR A C 20
ATOM 35466 O O . TYR A 1 90 ? 12.054 -1.316 0.838 1.00 0.00 90 TYR A O 20
ATOM 35484 N N . GLY A 1 91 ? 10.724 -2.748 1.951 1.00 0.00 91 GLY A N 20
ATOM 35485 C CA . GLY A 1 91 ? 9.619 -1.828 2.039 1.00 0.00 91 GLY A CA 20
ATOM 35486 C C . GLY A 1 91 ? 9.005 -1.871 3.420 1.00 0.00 91 GLY A C 20
ATOM 35487 O O . GLY A 1 91 ? 9.320 -2.760 4.206 1.00 0.00 91 GLY A O 20
ATOM 35491 N N . ILE A 1 92 ? 8.133 -0.930 3.726 1.00 0.00 92 ILE A N 20
ATOM 35492 C CA . ILE A 1 92 ? 7.530 -0.872 5.049 1.00 0.00 92 ILE A CA 20
ATOM 35493 C C . ILE A 1 92 ? 6.137 -1.500 5.032 1.00 0.00 92 ILE A C 20
ATOM 35494 O O . ILE A 1 92 ? 5.218 -0.982 4.389 1.00 0.00 92 ILE A O 20
ATOM 35510 N N . PRO A 1 93 ? 5.968 -2.635 5.731 1.00 0.00 93 PRO A N 20
ATOM 35511 C CA . PRO A 1 93 ? 4.716 -3.394 5.739 1.00 0.00 93 PRO A CA 20
ATOM 35512 C C . PRO A 1 93 ? 3.666 -2.816 6.685 1.00 0.00 93 PRO A C 20
ATOM 35513 O O . PRO A 1 93 ? 3.912 -2.624 7.877 1.00 0.00 93 PRO A O 20
ATOM 35524 N N . HIS A 1 94 ? 2.494 -2.535 6.142 1.00 0.00 94 HIS A N 20
ATOM 35525 C CA . HIS A 1 94 ? 1.391 -2.012 6.929 1.00 0.00 94 HIS A CA 20
ATOM 35526 C C . HIS A 1 94 ? 0.205 -2.958 6.851 1.00 0.00 94 HIS A C 20
ATOM 35527 O O . HIS A 1 94 ? 0.245 -3.955 6.123 1.00 0.00 94 HIS A O 20
ATOM 35542 N N . GLY A 1 95 ? -0.852 -2.613 7.568 1.00 0.00 95 GLY A N 20
ATOM 35543 C CA . GLY A 1 95 ? -2.063 -3.400 7.554 1.00 0.00 95 GLY A CA 20
ATOM 35544 C C . GLY A 1 95 ? -3.139 -2.740 8.384 1.00 0.00 95 GLY A C 20
ATOM 35545 O O . GLY A 1 95 ? -2.839 -1.917 9.250 1.00 0.00 95 GLY A O 20
ATOM 35549 N N . PHE A 1 96 ? -4.388 -3.087 8.116 1.00 0.00 96 PHE A N 20
ATOM 35550 C CA . PHE A 1 96 ? -5.520 -2.418 8.742 1.00 0.00 96 PHE A CA 20
ATOM 35551 C C . PHE A 1 96 ? -6.621 -3.425 9.025 1.00 0.00 96 PHE A C 20
ATOM 35552 O O . PHE A 1 96 ? -6.363 -4.617 9.164 1.00 0.00 96 PHE A O 20
ATOM 35569 N N . SER A 1 97 ? -7.849 -2.944 9.069 1.00 0.00 97 SER A N 20
ATOM 35570 C CA . SER A 1 97 ? -8.995 -3.801 9.309 1.00 0.00 97 SER A CA 20
ATOM 35571 C C . SER A 1 97 ? -10.257 -3.214 8.676 1.00 0.00 97 SER A C 20
ATOM 35572 O O . SER A 1 97 ? -11.354 -3.735 8.863 1.00 0.00 97 SER A O 20
ATOM 35580 N N . SER A 1 98 ? -10.092 -2.147 7.896 1.00 0.00 98 SER A N 20
ATOM 35581 C CA . SER A 1 98 ? -11.216 -1.506 7.239 1.00 0.00 98 SER A CA 20
ATOM 35582 C C . SER A 1 98 ? -10.746 -0.765 5.994 1.00 0.00 98 SER A C 20
ATOM 35583 O O . SER A 1 98 ? -9.725 -0.067 6.017 1.00 0.00 98 SER A O 20
ATOM 35591 N N . ARG A 1 99 ? -11.479 -0.951 4.909 1.00 0.00 99 ARG A N 20
ATOM 35592 C CA . ARG A 1 99 ? -11.201 -0.274 3.650 1.00 0.00 99 ARG A CA 20
ATOM 35593 C C . ARG A 1 99 ? -11.288 1.242 3.808 1.00 0.00 99 ARG A C 20
ATOM 35594 O O . ARG A 1 99 ? -10.451 1.975 3.281 1.00 0.00 99 ARG A O 20
ATOM 35615 N N . ILE A 1 100 ? -12.300 1.707 4.539 1.00 0.00 100 ILE A N 20
ATOM 35616 C CA . ILE A 1 100 ? -12.485 3.139 4.772 1.00 0.00 100 ILE A CA 20
ATOM 35617 C C . ILE A 1 100 ? -11.283 3.733 5.511 1.00 0.00 100 ILE A C 20
ATOM 35618 O O . ILE A 1 100 ? -10.919 4.889 5.301 1.00 0.00 100 ILE A O 20
ATOM 35634 N N . ALA A 1 101 ? -10.666 2.930 6.371 1.00 0.00 101 ALA A N 20
ATOM 35635 C CA . ALA A 1 101 ? -9.487 3.363 7.102 1.00 0.00 101 ALA A CA 20
ATOM 35636 C C . ALA A 1 101 ? -8.346 3.626 6.134 1.00 0.00 101 ALA A C 20
ATOM 35637 O O . ALA A 1 101 ? -7.711 4.680 6.180 1.00 0.00 101 ALA A O 20
ATOM 35644 N N . LEU A 1 102 ? -8.117 2.671 5.236 1.00 0.00 102 LEU A N 20
ATOM 35645 C CA . LEU A 1 102 ? -7.087 2.810 4.213 1.00 0.00 102 LEU A CA 20
ATOM 35646 C C . LEU A 1 102 ? -7.324 4.072 3.388 1.00 0.00 102 LEU A C 20
ATOM 35647 O O . LEU A 1 102 ? -6.380 4.788 3.051 1.00 0.00 102 LEU A O 20
ATOM 35663 N N . GLU A 1 103 ? -8.592 4.346 3.098 1.00 0.00 103 GLU A N 20
ATOM 35664 C CA . GLU A 1 103 ? -8.986 5.546 2.366 1.00 0.00 103 GLU A CA 20
ATOM 35665 C C . GLU A 1 103 ? -8.443 6.792 3.069 1.00 0.00 103 GLU A C 20
ATOM 35666 O O . GLU A 1 103 ? -7.740 7.607 2.471 1.00 0.00 103 GLU A O 20
ATOM 35678 N N . ARG A 1 104 ? -8.746 6.900 4.356 1.00 0.00 104 ARG A N 20
ATOM 35679 C CA . ARG A 1 104 ? -8.381 8.069 5.151 1.00 0.00 104 ARG A CA 20
ATOM 35680 C C . ARG A 1 104 ? -6.870 8.155 5.357 1.00 0.00 104 ARG A C 20
ATOM 35681 O O . ARG A 1 104 ? -6.311 9.245 5.480 1.00 0.00 104 ARG A O 20
ATOM 35702 N N . TYR A 1 105 ? -6.205 7.008 5.402 1.00 0.00 105 TYR A N 20
ATOM 35703 C CA . TYR A 1 105 ? -4.763 6.987 5.554 1.00 0.00 105 TYR A CA 20
ATOM 35704 C C . TYR A 1 105 ? -4.072 7.421 4.268 1.00 0.00 105 TYR A C 20
ATOM 35705 O O . TYR A 1 105 ? -3.122 8.193 4.310 1.00 0.00 105 TYR A O 20
ATOM 35723 N N . LEU A 1 106 ? -4.555 6.942 3.125 1.00 0.00 106 LEU A N 20
ATOM 35724 C CA . LEU A 1 106 ? -4.061 7.420 1.833 1.00 0.00 106 LEU A CA 20
ATOM 35725 C C . LEU A 1 106 ? -4.318 8.919 1.713 1.00 0.00 106 LEU A C 20
ATOM 35726 O O . LEU A 1 106 ? -3.521 9.666 1.141 1.00 0.00 106 LEU A O 20
ATOM 35742 N N . ASN A 1 107 ? -5.443 9.333 2.277 1.00 0.00 107 ASN A N 20
ATOM 35743 C CA . ASN A 1 107 ? -5.863 10.731 2.307 1.00 0.00 107 ASN A CA 20
ATOM 35744 C C . ASN A 1 107 ? -4.834 11.603 3.014 1.00 0.00 107 ASN A C 20
ATOM 35745 O O . ASN A 1 107 ? -4.384 12.614 2.479 1.00 0.00 107 ASN A O 20
ATOM 35756 N N . GLY A 1 108 ? -4.488 11.206 4.228 1.00 0.00 108 GLY A N 20
ATOM 35757 C CA . GLY A 1 108 ? -3.567 11.985 5.041 1.00 0.00 108 GLY A CA 20
ATOM 35758 C C . GLY A 1 108 ? -2.099 11.756 4.701 1.00 0.00 108 GLY A C 20
ATOM 35759 O O . GLY A 1 108 ? -1.307 12.699 4.698 1.00 0.00 108 GLY A O 20
ATOM 35763 N N . LEU A 1 109 ? -1.736 10.512 4.421 1.00 0.00 109 LEU A N 20
ATOM 35764 C CA . LEU A 1 109 ? -0.339 10.150 4.183 1.00 0.00 109 LEU A CA 20
ATOM 35765 C C . LEU A 1 109 ? 0.142 10.639 2.821 1.00 0.00 109 LEU A C 20
ATOM 35766 O O . LEU A 1 109 ? 1.144 11.352 2.731 1.00 0.00 109 LEU A O 20
ATOM 35782 N N . PHE A 1 110 ? -0.568 10.265 1.770 1.00 0.00 110 PHE A N 20
ATOM 35783 C CA . PHE A 1 110 ? -0.173 10.638 0.422 1.00 0.00 110 PHE A CA 20
ATOM 35784 C C . PHE A 1 110 ? -0.876 11.916 -0.008 1.00 0.00 110 PHE A C 20
ATOM 35785 O O . PHE A 1 110 ? -0.248 12.833 -0.533 1.00 0.00 110 PHE A O 20
ATOM 35802 N N . GLY A 1 111 ? -2.180 11.974 0.230 1.00 0.00 111 GLY A N 20
ATOM 35803 C CA . GLY A 1 111 ? -2.949 13.139 -0.144 1.00 0.00 111 GLY A CA 20
ATOM 35804 C C . GLY A 1 111 ? -3.401 13.076 -1.583 1.00 0.00 111 GLY A C 20
ATOM 35805 O O . GLY A 1 111 ? -2.583 13.142 -2.498 1.00 0.00 111 GLY A O 20
ATOM 35809 N N . ASP A 1 112 ? -4.700 12.914 -1.786 1.00 0.00 112 ASP A N 20
ATOM 35810 C CA . ASP A 1 112 ? -5.258 12.915 -3.130 1.00 0.00 112 ASP A CA 20
ATOM 35811 C C . ASP A 1 112 ? -5.130 14.274 -3.756 1.00 0.00 112 ASP A C 20
ATOM 35812 O O . ASP A 1 112 ? -4.285 14.517 -4.619 1.00 0.00 112 ASP A O 20
#

Sequence (112 aa):
MYLRPDEVARVLEKAGFTVDVVTNKTYGYRRGENYVYVNREARMGRTALIIHPRLKDRSSSLADPASDIKTCDHYQNFPLYLGGETHEHYGIPHGFSSRIALERYLNGLFGDMYLRPDEVARVLEKAGFTVDVVTNKTYGYRRGENYVYVNREARMGRTALIIHPRLKDRSSSLADPASDIKTCDHYQNFPLYLGGETHEHYGIPHGFSSRIALERYLNGLFGDMYLRPDEVARVLEKAGFTVDVVTNKTYGYRRGENYVYVNREARMGRTALIIHPRLKDRSSSLADPASDIKTCDHYQNFPLYLGGETHEHYGIPHGFSSRIALERYLNGLFGDMYLRPDEVARVLEKAGFTVDVVTNKTYGYRRGENYVYVNREARMGRTALIIHPRLKDRSSSLADPASDIKTCDHYQNFPLYLGGETHEHYGIPHGFSSRIALERYLNGLFGDMYLRPDEVARVLEKAGFTVDVVTNKTYGYRRGENYVYVNREARMGRTALIIHPRLKDRSSSLADPASDIKTCDHYQNFPLYLGGETHEHYGIPHGFSSRIALERYLNGLFGDMYLRPDEVARVLEKAGFTVDVVTNKTYGYRRGENYVYVNREARMGRTALIIHPRLKDRSSSLADPASDIKTCDHYQNFPLYLGGETHEHYGIPHGFSSRIALERYLNGLFGDMYLRPDEVARVLEKAGFTVDVVTNKTYGYRRGENYVYVNREARMGRTALIIHPRLKDRSSSLADPASDIKTCDHYQNFPLYLGGETHEHYGIPHGFSSRIALERYLNGLFGDMYLRPDEVARVLEKAGFTVDVVTNKTYGYRRGENYVYVNREARMGRTALIIHPRLKDRSSSLADPASDIKTCDHYQNFPLYLGGETHEHYGIPHGFSSRIALERYLNGLFGDMYLRPDEVARVLEKAGFTVDVVTNKTYGYRRGENYVYVNREARMGRTALIIHPRLKDRSSSLADPASDIKTCDHYQNFPLYLGGETHEHYGIPHGFSSRIALERYLNGLFGDMYLRPDEVARVLEKAGFTVDVVTNKTYGYRRGENYVYVNREARMGRTALIIHPRLKDRSSSLADPASDIKTCDHYQNFPLYLGGETHEHYGIPHGFSSRIALERYLNGLFGDMYLRPDEVARVLEKAGFTVDVVTNKTYGYRRGENYVYVNREARMGRTALIIHPRLKDRSSSLADPASDIKTCDHYQNFPLYLGGETHEHYGIPHGFSSRIALERYLNGLFGDMYLRPDEVARVLEKAGFTVDVVTNKTYGYRRGENYVYVNREARMGRTALIIHPRLKDRSSSLADPASDIKTCDHYQNFPLYLGGETHEHYGIPHGFSSRIALERYLNGLFGDMYLRPDEVARVLEKAGFTVDVVTNKTYGYRRGENYVYVNREARMGRTALIIHPRLKDRSSSLADPASDIKTCDHYQNFPLYLGGETHEHYGIPHGFSSRIALERYLNGLFGDMYLRPDEVARVLEKAGFTVDVVTNKTYGYRRGENYVYVNREARMGRTALIIHPRLKDRSSSLADPASDIKTCDHYQNFPLYLGGETHEHYGIPHGFSSRIALERYLNGLFGDMYLRPDEVARVLEKAGFTVDVVTNKTYGYRRGENYVYVNREARMGRTALIIHPRLKDRSSSLADPASDIKTCDHYQNFPLYLGGETHEHYGIPHGFSSRIALERYLNGLFGDMYLRPDEVARVLEKAGFTVDVVTNKTYGYRRGENYVYVNREARMGRTALIIHPRLKDRSSSLADPASDIKTCDHYQNFPLYLGGETHEHYGIPHGFSSRIALERYLNGLFGDMYLRPDEVARVLEKAGFTVDVVTNKTYGYRRGENYVYVNREARMGRTALIIHPRLKDRSSSLADPASDIKTCDHYQNFPLYLGGETHEHYGIPHGFSSRIALERYLNGLFGDMYLRPDEVARVLEKAGFTVDVVTNKTYGYRRGENYVYVNREARMGRTALIIHPRLKDRSSSLADPASDIKTCDHYQNFPLYLGGETHEHYGIPHGFSSRIALERYLNGLFGDMYLRPDEVARVLEKAGFTVDVVTNKTYGYRRGENYVYVNREARMGRTALIIHPRLKDRSSSLADPASDIKTCDHYQNFPLYLGGETHEHYGIPHGFSSRIALERYLNGLFGDMYLRPDEVARVLEKAGFTVDVVTNKTYGYRRGENYVYVNREARMGRTALIIHPRLKDRSSSLADPASDIKTCDHYQNFPLYLGGETHEHYGIPHGFSSRIALERYLNGLFGD

InterPro domains:
  IPR018994 Protein of unknown function DUF2002 [NF007845] (1-111)
  IPR018994 Protein of unknown function DUF2002 [PF09400] (1-110)

Solvent-accessible surface area: 6882 Å² total; per-residue (Å²): 187,97,9,113,12,79,16,3,11,146,20,0,104,185,32,51,17,81,89,39,39,103,33,124,73,0,66,0,22,92,74,59,164,54,80,0,5,0,1,105,71,5,229,133,4,126,35,0,1,0,0,44,13,214,42,85,112,155,0,35,93,92,13,117,49,23,74,59,76,64,72,1,81,61,2,79,8,181,41,48,101,121,63,37,177,93,89,60,42,49,0,1,2,0,16,28,67,51,143,105,30,0,100,175,8,7,89,36,29,24,54,161

Radius of gyration: 12.93 Å; Cα contacts (8 Å, |Δi|>4): 223; chains: 1; bounding box: 38×31×25 Å

Secondary structure (DSSP, 8-state):
-PPPHHHHHHHHHHTT-EEEEEETTEEEEEETTEEEEEETT-SSTTS-EE--SS-HHHHHHHS-BSSS-EEESS---S----SSSS--EEE-EE--S-HHHHHHHHHHHHT-

Nearest PDB structures (foldseek):
  2g7j-assembly1_A  TM=9.565E-01  e=3.700E-19  Salmonella enterica subsp. enterica serovar Typhimurium str. LT2
  2qlv-assembly2_D  TM=6.804E-01  e=1.515E+00  Saccharomyces cerevisiae
  1ul7-assembly1_A  TM=3.846E-01  e=6.646E-01  Mus musculus
  5f4h-assembly1_B  TM=4.875E-01  e=2.157E+00  Saccharolobus islandicus L.S.2.15
  2g7j-assembly1_A  TM=9.501E-01  e=5.409E-19  Salmonella enterica subsp. enterica serovar Typhimurium str. LT2

Organism: Salmonella typhimurium (strain LT2 / SGSC1412 / ATCC 700720) (NCBI:txid99287)

Foldseek 3Di:
DKAALVLLVVLLVVVVKDFDDDDPQWTWIDDPLWIWIAGNPCPPQAFGTFTAPPLLVVCVVAFDFSPAKDFDPVQPSDDFQDDDPPGTNITTGTMDHDSVSSVVSCCRSVND

CATH classification: 3.90.1150.40